Protein AF-0000000078998095 (afdb_homodimer)

Sequence (1732 aa):
MSFDLDDLEDLELEYNQYKTVEEQGNSDVGDSSGNDDLGNAGDGLTKDSKFVFEKDLGYTDDSNELTRESFLNSSENVPRYIEETVTLKEYYNHSIRHYLTFKSFGNYLISIFPIIKWLPFYNYKWLISDLIAGITIGCVLVPQSMSYAQIATLPPQYGLYSSFVGAYTYSLFATSKDVCIGPVAVMSLQTAKVIQHVNSSLTEEQKTYITAPLIATTLALLCGIISAGVGLLRLGFLVELISLNAVTGFMTGSALNIISGQVPALMGYASEVNTREATYKVIINTLKHLPDTKIDAIFGLIPLVILYFWKWWFSSMGPKLVDRYYPNSKYKKYIKAFYFYGNAMRSGIIIIVMTSISWSVTRGKSKSERPISILGTVPSGLQEVGVFTPPNGLLAKVAPELPSSIIVLLLEHIAIAKSFGRVNDYKVVPDQELIAIGISNLIGTFFNSYPVTGSFSRSALKAKCNVKTPLSGIFTGSCVLLALYCLTGAFFYIPKATLSAVIIHAVSDLVASYKTTWSFWKMNPLDFICFITTVFITVFASIEDGIYFTMCWSAAILLFKVAFPAGKFLGYVKIAEIVNPEIVDSDYLVEKAETSVQYSTVLMNPEKGELSYLSSKSSESQLKYHIKWIPYDHAYTKEMNPNVEVTPPPDGVIVYRLTESFTYINCSRNYETLYDKVKELTRPGQLMTHIKKSDRPWNDPGDWKPPKFLKNIINWRKNKNKDDEPTTFDNKVVDTRPILKIICLDFSQVAQTDSTALQSLLDLRRAINKYADRQVEFHFSGILSPWVKKGLVNLGFGTVNKEYSDESIIIGHTSYHVVKTEDLENNPMTTVEEPNQNSSYYIHAGTGTNFPFFHIEIPDFSKWNIMSFDLDDLEDLELEYNQYKTVEEQGNSDVGDSSGNDDLGNAGDGLTKDSKFVFEKDLGYTDDSNELTRESFLNSSENVPRYIEETVTLKEYYNHSIRHYLTFKSFGNYLISIFPIIKWLPFYNYKWLISDLIAGITIGCVLVPQSMSYAQIATLPPQYGLYSSFVGAYTYSLFATSKDVCIGPVAVMSLQTAKVIQHVNSSLTEEQKTYITAPLIATTLALLCGIISAGVGLLRLGFLVELISLNAVTGFMTGSALNIISGQVPALMGYASEVNTREATYKVIINTLKHLPDTKIDAIFGLIPLVILYFWKWWFSSMGPKLVDRYYPNSKYKKYIKAFYFYGNAMRSGIIIIVMTSISWSVTRGKSKSERPISILGTVPSGLQEVGVFTPPNGLLAKVAPELPSSIIVLLLEHIAIAKSFGRVNDYKVVPDQELIAIGISNLIGTFFNSYPVTGSFSRSALKAKCNVKTPLSGIFTGSCVLLALYCLTGAFFYIPKATLSAVIIHAVSDLVASYKTTWSFWKMNPLDFICFITTVFITVFASIEDGIYFTMCWSAAILLFKVAFPAGKFLGYVKIAEIVNPEIVDSDYLVEKAETSVQYSTVLMNPEKGELSYLSSKSSESQLKYHIKWIPYDHAYTKEMNPNVEVTPPPDGVIVYRLTESFTYINCSRNYETLYDKVKELTRPGQLMTHIKKSDRPWNDPGDWKPPKFLKNIINWRKNKNKDDEPTTFDNKVVDTRPILKIICLDFSQVAQTDSTALQSLLDLRRAINKYADRQVEFHFSGILSPWVKKGLVNLGFGTVNKEYSDESIIIGHTSYHVVKTEDLENNPMTTVEEPNQNSSYYIHAGTGTNFPFFHIEIPDFSKWNI

Foldseek 3Di:
DPPPPVVVVVVVVVVVVVVVPPVVPPDDPDDDDDDDDDDDPPDDDDDDDPVPPPPCPPPPPPPCPPDCPPPPPPVRDADFDFDDFDDVVNVCVVPPVVCPDPVNVVVLVVLQWCCVVCVVVDDDVLVVLLLLLLLLLLLVQQLLLLLLCVLLVHASLLSLLLQLLLLQLCQGQFQFQLWGKGRDNLLSNLNNVLLVLLVVVDDPVVPVPDDSLLLQLLLLQVLLVVLQVCLSVQVLCVLVLADPLLLLLLLQLSLLLLLLLLLCVLQPNNVQADSQAFQLRSNVSSVVCNVVGAPSNCLFVVLLVVLVVLLCCLPPVPLVVCCVPPVPDPCSVVSNVVSLSCNSNSLSVSQLVSLVVLCVQCPPHDPVRRRFAASAAQDAAQPQQADRDRDPPSNVSSVVSNVVSNSVQLNVAVVLRVVVCVVVVGDGRSSSSSSSQSVSSNNSSSRSHGRMHTDNVSSVSSVVSVNDGSCSSNSSSVSSNCCRHPPRVSRRRGTSSSSSSSSSSRSVVSNDDPVRLVVCCVVPVLSSVLSVVLSVCCNGPNSSVSSVSSSVSSVVVVLVCQLDFPKFWKFKDKDFDDDPDDDDPAPDKDWDPDDPAQQFTWGDPPVPNDGDRRRHRDPPDDTDIDMDIDGQVCVVVVPDDPVDHGHHFPAQEIEIERLAAQELSHLVVVLVVVLVVCVVQAAFQDDCVPDDLVPDDPVPSDDDDPDPVVVCVVCVVVVPDDPPPCPVPVPPPPPPGHQHAEYEYECQRHPDYDPNNLVSVLVSQVVSCNRSVAHHAYAYENDDDSVVVVSCVVSPHLDGDPVRPPVPPNLPDFDWDKDKDWPCVVVPDPDPPDPPPDTDIDIHTPDRPVRRRYYHHDDPCVPRPD/DPPDPVVVVVVVVVVVVVVVVVVPPPPDPDDDDDDDDPDPDDDDDDDDPPVPPPPCPDPPPPPCVPDCPPPCDPVRDADFDFDDFDDPVNVCVVPPVVCPDPVNVVVLVVLQWCCVVCVVVDDDVLVVLLLLLLLLLLLVQQLLLLLLCVLLVHASLLSLLLQLLLLQLCQGQFQFQLWGKGRDNLLSNLNNVLLVLLVVVDDPVVPVPDDSLLLQLLLLQVLLVVLQVCLSVQVLCVLVLADPLLLLLLLQLSLLLLLLLLLCQLQPNNVQADSQAFQLRSNVSSVVCSVVGAPSNVLFVVLLVVLVVLLCCLPPVPLVVCCVPVVPDPCSVVSNVVSLSCNSNSLSVSQLVSLVVLCVQCPPHDPVRGRFAASAAQDAAQPQQADRDRDPPSNVSSVVSNVVSNSVQLNVAVVLRVVVCVVVVHDGRSSSSSSSQSVSSNNSSSRSHGRMHTDNVSSVSSVVSVNDGSCSSNSSSVSSNCCRHPPRVSRRRGTSSSSSSSSSSRSVVSNDDPVRLVVCCVVPVLSSVLSVVLSVCCNRPNSSVSSVSSSVSSVVVVLVCQLDPPKFWKFKDKDFDDDPDDDDPAPDKDWDPDDPAQTFTWGDPPVDNDGDRRRHGDPPDDTDIDMDIDGQVCVVVVPDDPPDHGHHFPAQEIEIERLAAQELSHLVVVLVVVLVVLVVQAAFQDDCVPDDLVPDDPVPSDDDDPPPVVVCVVCVVVVPDDPPPCPCPVPPPPPPGHQHAEYEYECQRHPDYDPNNLVSVLVSQVVSCNRSVAHHAYAYENDDDSVVVVSCVVSPHLDGDPVRPPVPPNLPDFDWDKDKAWPCPVVPDPDPPDPPPDTDIDIHTPDRPVRRRYYHHDDPCVPRPD

Solvent-accessible surface area (backbone atoms only — not comparable to full-atom values): 91846 Å² total; per-residue (Å²): 136,79,84,64,74,68,59,63,58,55,52,56,57,55,54,60,59,54,62,66,60,61,73,67,67,75,72,77,86,76,84,90,80,83,91,85,82,79,77,78,85,72,82,74,91,83,88,66,91,69,84,63,88,63,84,71,80,66,84,60,76,74,79,78,69,68,78,79,72,75,54,70,46,75,58,39,43,36,30,44,36,85,67,77,68,74,50,71,66,56,46,38,62,72,74,44,50,77,66,74,36,71,65,42,50,53,50,50,60,50,58,63,36,43,38,73,77,41,56,85,70,65,48,69,64,42,48,53,28,12,45,53,22,8,46,55,48,15,52,41,44,48,63,50,15,29,41,28,14,48,56,30,70,41,63,41,53,40,15,52,39,17,27,24,41,21,14,43,41,30,31,44,23,34,55,46,49,40,63,35,40,16,56,34,64,65,54,18,43,51,44,25,50,49,42,51,55,37,59,71,72,46,51,80,74,49,54,74,74,55,44,60,66,56,49,34,17,46,50,8,36,52,46,8,51,52,32,25,48,39,15,75,68,61,48,36,67,62,63,32,66,57,38,53,47,39,54,48,14,40,41,25,19,46,29,52,36,50,40,47,47,31,47,35,37,17,30,47,38,43,90,78,46,66,59,85,52,33,34,56,56,29,46,53,49,45,63,71,46,54,84,58,54,41,70,23,24,58,52,6,53,51,55,36,54,47,51,54,50,46,44,49,35,34,69,50,52,46,51,52,46,41,55,67,73,39,68,82,45,87,56,41,65,56,53,45,48,47,29,50,54,50,47,64,40,42,66,44,49,50,50,53,52,49,20,53,51,37,38,72,70,38,62,96,50,54,84,88,67,39,80,53,61,51,65,39,89,40,76,62,50,89,67,81,68,41,88,70,72,76,60,89,68,48,65,70,59,50,50,83,51,41,67,63,50,46,46,54,46,46,53,52,27,53,55,47,39,45,50,49,17,55,73,70,70,48,73,57,49,56,25,43,42,29,31,19,47,7,46,20,18,43,59,16,26,33,46,52,5,39,57,42,30,44,33,62,70,57,15,52,51,27,46,73,47,52,44,48,39,33,59,20,23,47,40,20,15,48,42,35,52,49,42,36,60,70,39,25,77,62,48,24,33,28,39,47,12,37,40,30,23,50,48,40,61,62,37,57,70,48,40,71,50,71,65,60,54,48,45,27,44,51,37,26,52,68,48,29,52,46,24,53,50,20,28,48,37,15,30,69,48,34,60,66,58,12,48,55,46,31,45,48,47,56,52,47,52,57,50,48,57,55,37,59,48,75,46,40,53,39,18,39,41,35,32,29,73,31,66,63,50,47,75,38,97,26,69,42,37,38,43,51,50,54,64,99,64,65,37,34,43,30,52,55,48,82,89,56,87,58,74,45,75,23,58,46,66,84,83,78,73,69,71,68,66,47,80,44,77,43,49,79,60,22,56,69,29,57,52,34,42,63,84,60,75,68,41,69,57,52,83,26,45,47,41,39,32,47,64,35,49,43,25,43,51,25,33,67,58,53,47,50,53,51,52,52,49,49,60,70,61,23,40,64,49,62,75,62,88,79,52,56,72,79,73,42,50,56,91,58,62,71,78,86,70,71,52,66,69,53,41,47,54,51,37,62,70,51,55,73,69,79,84,68,70,78,71,63,66,74,66,72,77,71,75,82,45,41,58,67,47,36,39,34,39,39,30,59,28,30,59,48,63,38,47,41,17,53,51,49,51,53,50,46,52,51,44,50,23,59,47,41,67,42,71,56,47,62,31,38,14,26,56,59,31,31,61,50,52,34,22,40,45,68,72,48,46,27,51,82,53,72,92,56,53,62,76,76,69,61,84,78,76,41,53,49,45,33,31,54,36,76,52,53,82,89,53,73,77,75,64,90,68,70,88,64,62,80,46,47,28,38,34,30,33,28,50,32,62,75,27,52,28,48,34,69,56,78,73,70,59,81,76,46,93,116,137,81,83,66,75,68,61,64,59,55,52,57,58,54,55,61,60,52,62,66,58,61,74,67,65,76,70,77,84,76,83,90,84,84,88,84,79,82,69,87,77,90,88,73,92,78,88,66,88,68,81,64,85,64,83,71,81,66,87,62,78,72,79,78,68,68,77,78,73,72,56,70,46,74,58,38,43,37,31,44,36,83,68,78,70,74,48,70,67,57,47,38,62,72,73,43,49,78,67,74,37,69,64,42,51,52,49,51,61,52,57,62,36,43,37,72,76,40,58,85,71,66,49,69,63,42,47,52,29,11,44,54,20,8,46,53,49,15,52,42,45,49,62,49,15,29,40,27,15,49,55,30,67,40,64,40,54,38,16,52,38,17,26,24,41,21,13,42,42,30,31,44,24,36,56,47,48,40,62,34,41,14,57,34,62,66,54,18,41,52,43,25,49,48,41,51,55,39,58,72,72,47,52,80,71,49,54,75,74,56,45,61,67,56,47,34,17,46,50,8,37,53,46,8,52,50,32,25,48,38,15,75,68,61,48,36,67,62,63,30,65,56,38,53,46,39,54,47,14,42,40,24,18,46,27,52,36,52,40,47,46,30,46,35,38,16,28,47,38,42,91,79,48,67,58,84,49,32,34,55,56,28,45,52,47,44,64,70,46,55,84,57,53,41,71,23,24,58,50,6,53,51,55,35,51,48,52,55,48,45,43,48,36,34,68,51,53,46,51,51,46,42,54,70,74,39,67,83,44,88,56,41,64,57,54,46,48,48,29,50,54,49,47,64,41,43,65,45,51,52,49,52,52,48,19,53,52,38,38,71,70,40,62,95,49,54,85,88,68,37,79,54,61,51,64,39,91,41,74,63,50,88,67,81,67,41,86,70,73,75,62,88,69,50,65,68,60,49,51,83,52,41,64,63,50,44,47,56,45,46,53,51,26,54,54,46,37,46,52,50,18,56,74,68,69,48,75,58,49,56,25,43,42,29,32,19,47,6,48,20,17,42,59,17,26,33,45,52,6,39,56,43,31,44,34,63,69,58,13,53,52,28,46,73,48,51,43,46,39,32,62,19,23,47,40,19,16,49,44,35,52,49,43,36,60,70,38,25,76,62,48,25,34,29,40,47,11,38,39,31,23,51,48,40,60,61,38,57,71,48,40,72,50,70,66,59,53,49,45,27,45,52,38,26,53,68,48,29,50,46,25,54,50,19,28,47,37,16,30,69,48,34,61,65,55,13,48,55,46,32,46,49,48,55,51,47,53,56,48,48,56,54,36,60,48,75,46,40,55,40,19,40,42,35,33,29,75,31,68,62,49,47,76,38,97,28,71,43,37,39,44,53,49,55,64,98,64,63,37,35,40,29,54,58,48,82,90,55,88,58,72,43,74,21,58,45,64,83,82,79,74,69,72,68,66,46,79,43,78,43,49,80,60,22,57,69,29,58,53,33,41,64,86,61,76,69,42,69,57,51,82,26,44,47,41,39,32,48,64,35,49,42,25,43,51,26,32,64,59,53,48,51,52,51,52,51,50,49,60,71,60,25,41,63,49,64,75,63,86,79,53,56,72,78,72,42,51,57,91,59,62,71,79,88,68,72,52,67,69,52,42,47,53,50,37,63,68,53,57,72,74,82,82,68,71,79,70,63,67,75,68,72,77,70,74,83,46,42,58,68,47,36,39,34,38,39,30,60,28,28,58,48,62,36,48,41,17,53,50,50,51,54,50,45,52,52,44,49,24,60,46,42,66,41,70,57,46,64,32,39,14,27,56,58,31,29,62,51,51,34,22,41,44,70,72,49,45,30,51,82,52,72,93,57,54,60,77,79,67,60,87,78,79,42,52,49,43,33,31,55,36,76,52,54,83,88,53,72,77,75,64,91,67,70,87,64,62,81,46,47,27,38,33,30,33,28,51,31,63,76,27,52,28,47,35,70,56,77,74,69,59,79,74,46,94,114

Structure (mmCIF, N/CA/C/O backbone):
data_AF-0000000078998095-model_v1
#
loop_
_entity.id
_entity.type
_entity.pdbx_description
1 polymer 'STAS domain-containing protein'
#
loop_
_atom_site.group_PDB
_atom_site.id
_atom_site.type_symbol
_atom_site.label_atom_id
_atom_site.label_alt_id
_atom_site.label_comp_id
_atom_site.label_asym_id
_atom_site.label_entity_id
_atom_site.label_seq_id
_atom_site.pdbx_PDB_ins_code
_atom_site.Cartn_x
_atom_site.Cartn_y
_atom_site.Cartn_z
_atom_site.occupancy
_atom_site.B_iso_or_equiv
_atom_site.auth_seq_id
_atom_site.auth_comp_id
_atom_site.auth_asym_id
_atom_site.auth_atom_id
_atom_site.pdbx_PDB_model_num
ATOM 1 N N . MET A 1 1 ? -1.957 18.938 -34.125 1 22.08 1 MET A N 1
ATOM 2 C CA . MET A 1 1 ? -2.65 17.891 -34.875 1 22.08 1 MET A CA 1
ATOM 3 C C . MET A 1 1 ? -3.285 16.875 -33.906 1 22.08 1 MET A C 1
ATOM 5 O O . MET A 1 1 ? -2.609 16.328 -33.062 1 22.08 1 MET A O 1
ATOM 9 N N . SER A 1 2 ? -4.629 17.031 -33.688 1 26.86 2 SER A N 1
ATOM 10 C CA . SER A 1 2 ? -5.648 16.5 -32.781 1 26.86 2 SER A CA 1
ATOM 11 C C . SER A 1 2 ? -5.914 15.023 -33.031 1 26.86 2 SER A C 1
ATOM 13 O O . SER A 1 2 ? -6.332 14.656 -34.156 1 26.86 2 SER A O 1
ATOM 15 N N . PHE A 1 3 ? -4.992 14.117 -32.531 1 29.91 3 PHE A N 1
ATOM 16 C CA . PHE A 1 3 ? -5.172 12.688 -32.75 1 29.91 3 PHE A CA 1
ATOM 17 C C . PHE A 1 3 ? -6.594 12.266 -32.375 1 29.91 3 PHE A C 1
ATOM 19 O O . PHE A 1 3 ? -7.031 12.453 -31.25 1 29.91 3 PHE A O 1
ATOM 26 N N . ASP A 1 4 ? -7.48 12.242 -33.375 1 32.12 4 ASP A N 1
ATOM 27 C CA . ASP A 1 4 ? -8.922 12.031 -33.438 1 32.12 4 ASP A CA 1
ATOM 28 C C . ASP A 1 4 ? -9.289 10.664 -32.844 1 32.12 4 ASP A C 1
ATOM 30 O O . ASP A 1 4 ? -8.805 9.633 -33.312 1 32.12 4 ASP A O 1
ATOM 34 N N . LEU A 1 5 ? -9.648 10.594 -31.594 1 32.06 5 LEU A N 1
ATOM 35 C CA . LEU A 1 5 ? -10.203 9.523 -30.781 1 32.06 5 LEU A CA 1
ATOM 36 C C . LEU A 1 5 ? -11.281 8.758 -31.531 1 32.06 5 LEU A C 1
ATOM 38 O O . LEU A 1 5 ? -11.852 7.797 -31.016 1 32.06 5 LEU A O 1
ATOM 42 N N . ASP A 1 6 ? -11.781 9.297 -32.75 1 37.06 6 ASP A N 1
ATOM 43 C CA . ASP A 1 6 ? -12.836 8.648 -33.531 1 37.06 6 ASP A CA 1
ATOM 44 C C . ASP A 1 6 ? -12.344 7.324 -34.094 1 37.06 6 ASP A C 1
ATOM 46 O O . ASP A 1 6 ? -13.125 6.379 -34.25 1 37.06 6 ASP A O 1
ATOM 50 N N . ASP A 1 7 ? -11.023 7.242 -34.438 1 37.34 7 ASP A N 1
ATOM 51 C CA . ASP A 1 7 ? -10.516 6.098 -35.188 1 37.34 7 ASP A CA 1
ATOM 52 C C . ASP A 1 7 ? -10.422 4.859 -34.312 1 37.34 7 ASP A C 1
ATOM 54 O O . ASP A 1 7 ? -10.492 3.73 -34.812 1 37.34 7 ASP A O 1
ATOM 58 N N . LEU A 1 8 ? -10.227 5.047 -33 1 33.5 8 LEU A N 1
ATOM 59 C CA . LEU A 1 8 ? -10.047 3.846 -32.188 1 33.5 8 LEU A CA 1
ATOM 60 C C . LEU A 1 8 ? -11.375 3.131 -31.984 1 33.5 8 LEU A C 1
ATOM 62 O O . LEU A 1 8 ? -11.406 1.908 -31.828 1 33.5 8 LEU A O 1
ATOM 66 N N . GLU A 1 9 ? -12.547 3.83 -32.031 1 35.19 9 GLU A N 1
ATOM 67 C CA . GLU A 1 9 ? -13.844 3.182 -31.859 1 35.19 9 GLU A CA 1
ATOM 68 C C . GLU A 1 9 ? -14.195 2.338 -33.062 1 35.19 9 GLU A C 1
ATOM 70 O O . GLU A 1 9 ? -14.734 1.237 -32.938 1 35.19 9 GLU A O 1
ATOM 75 N N . ASP A 1 10 ? -13.812 2.781 -34.281 1 38.53 10 ASP A N 1
ATOM 76 C CA . ASP A 1 10 ? -14.117 2.055 -35.531 1 38.53 10 ASP A CA 1
ATOM 77 C C . ASP A 1 10 ? -13.359 0.727 -35.562 1 38.53 10 ASP A C 1
ATOM 79 O O . ASP A 1 10 ? -13.898 -0.28 -36.031 1 38.53 10 ASP A O 1
ATOM 83 N N . LEU A 1 11 ? -12.141 0.711 -34.969 1 35.41 11 LEU A N 1
ATOM 84 C CA . LEU A 1 11 ? -11.367 -0.52 -35.062 1 35.41 11 LEU A CA 1
ATOM 85 C C . LEU A 1 11 ? -11.961 -1.611 -34.156 1 35.41 11 LEU A C 1
ATOM 87 O O . LEU A 1 11 ? -11.984 -2.783 -34.562 1 35.41 11 LEU A O 1
ATOM 91 N N . GLU A 1 12 ? -12.562 -1.21 -33.062 1 35.56 12 GLU A N 1
ATOM 92 C CA . GLU A 1 12 ? -13.133 -2.248 -32.219 1 35.56 12 GLU A CA 1
ATOM 93 C C . GLU A 1 12 ? -14.398 -2.834 -32.812 1 35.56 12 GLU A C 1
ATOM 95 O O . GLU A 1 12 ? -14.633 -4.043 -32.75 1 35.56 12 GLU A O 1
ATOM 100 N N . LEU A 1 13 ? -15.219 -2.049 -33.531 1 37.5 13 LEU A N 1
ATOM 101 C CA . LEU A 1 13 ? -16.391 -2.549 -34.219 1 37.5 13 LEU A CA 1
ATOM 102 C C . LEU A 1 13 ? -16 -3.51 -35.344 1 37.5 13 LEU A C 1
ATOM 104 O O . LEU A 1 13 ? -16.641 -4.551 -35.531 1 37.5 13 LEU A O 1
ATOM 108 N N . GLU A 1 14 ? -14.844 -3.229 -36.062 1 37.5 14 GLU A N 1
ATOM 109 C CA . GLU A 1 14 ? -14.406 -4.07 -37.156 1 37.5 14 GLU A CA 1
ATOM 110 C C . GLU A 1 14 ? -13.922 -5.43 -36.656 1 37.5 14 GLU A C 1
ATOM 112 O O . GLU A 1 14 ? -14.195 -6.457 -37.281 1 37.5 14 GLU A O 1
ATOM 117 N N . TYR A 1 15 ? -13.32 -5.449 -35.469 1 36.09 15 TYR A N 1
ATOM 118 C CA . TYR A 1 15 ? -12.812 -6.734 -35 1 36.09 15 TYR A CA 1
ATOM 119 C C . TYR A 1 15 ? -13.953 -7.664 -34.594 1 36.09 15 TYR A C 1
ATOM 121 O O . TYR A 1 15 ? -13.953 -8.844 -34.969 1 36.09 15 TYR A O 1
ATOM 129 N N . ASN A 1 16 ? -15.039 -7.184 -34.094 1 34 16 ASN A N 1
ATOM 130 C CA . ASN A 1 16 ? -16.141 -8.055 -33.688 1 34 16 ASN A CA 1
ATOM 131 C C . ASN A 1 16 ? -16.891 -8.586 -34.906 1 34 16 ASN A C 1
ATOM 133 O O . ASN A 1 16 ? -17.469 -9.672 -34.875 1 34 16 ASN A O 1
ATOM 137 N N . GLN A 1 17 ? -16.938 -7.898 -36.031 1 34.62 17 GLN A N 1
ATOM 138 C CA . GLN A 1 17 ? -17.578 -8.422 -37.219 1 34.62 17 GLN A CA 1
ATOM 139 C C . GLN A 1 17 ? -16.812 -9.609 -37.781 1 34.62 17 GLN A C 1
ATOM 141 O O . GLN A 1 17 ? -17.406 -10.539 -38.344 1 34.62 17 GLN A O 1
ATOM 146 N N . TYR A 1 18 ? -15.469 -9.625 -37.625 1 33.12 18 TYR A N 1
ATOM 147 C CA . TYR A 1 18 ? -14.711 -10.688 -38.25 1 33.12 18 TYR A CA 1
ATOM 148 C C . TYR A 1 18 ? -14.906 -12.016 -37.531 1 33.12 18 TYR A C 1
ATOM 150 O O . TYR A 1 18 ? -14.992 -13.07 -38.156 1 33.12 18 TYR A O 1
ATOM 158 N N . LYS A 1 19 ? -15.039 -12.023 -36.188 1 32.56 19 LYS A N 1
ATOM 159 C CA . LYS A 1 19 ? -15.102 -13.336 -35.562 1 32.56 19 LYS A CA 1
ATOM 160 C C . LYS A 1 19 ? -16.438 -14.016 -35.844 1 32.56 19 LYS A C 1
ATOM 162 O O . LYS A 1 19 ? -16.594 -15.219 -35.594 1 32.56 19 LYS A O 1
ATOM 167 N N . THR A 1 20 ? -17.531 -13.367 -36.125 1 30.67 20 THR A N 1
ATOM 168 C CA . THR A 1 20 ? -18.766 -14.094 -36.406 1 30.67 20 THR A CA 1
ATOM 169 C C . THR A 1 20 ? -18.641 -14.922 -37.688 1 30.67 20 THR A C 1
ATOM 171 O O . THR A 1 20 ? -19.344 -15.914 -37.844 1 30.67 20 THR A O 1
ATOM 174 N N . VAL A 1 21 ? -17.844 -14.477 -38.688 1 31.42 21 VAL A N 1
ATOM 175 C CA . VAL A 1 21 ? -17.844 -15.188 -39.969 1 31.42 21 VAL A CA 1
ATOM 176 C C . VAL A 1 21 ? -17.047 -16.484 -39.812 1 31.42 21 VAL A C 1
ATOM 178 O O . VAL A 1 21 ? -17.312 -17.453 -40.531 1 31.42 21 VAL A O 1
ATOM 181 N N . GLU A 1 22 ? -15.969 -16.516 -39 1 29.52 22 GLU A N 1
ATOM 182 C CA . GLU A 1 22 ? -15.109 -17.688 -39.125 1 29.52 22 GLU A CA 1
ATOM 183 C C . GLU A 1 22 ? -15.797 -18.938 -38.562 1 29.52 22 GLU A C 1
ATOM 185 O O . GLU A 1 22 ? -15.5 -20.062 -39 1 29.52 22 GLU A O 1
ATOM 190 N N . GLU A 1 23 ? -16.594 -18.875 -37.531 1 27.73 23 GLU A N 1
ATOM 191 C CA . GLU A 1 23 ? -17.047 -20.156 -37 1 27.73 23 GLU A CA 1
ATOM 192 C C . GLU A 1 23 ? -18.078 -20.797 -37.906 1 27.73 23 GLU A C 1
ATOM 194 O O . GLU A 1 23 ? -18.516 -21.922 -37.688 1 27.73 23 GLU A O 1
ATOM 199 N N . GLN A 1 24 ? -18.672 -20.078 -38.906 1 26.77 24 GLN A N 1
ATOM 200 C CA . GLN A 1 24 ? -19.641 -20.797 -39.75 1 26.77 24 GLN A CA 1
ATOM 201 C C . GLN A 1 24 ? -18.938 -21.797 -40.656 1 26.77 24 GLN A C 1
ATOM 203 O O . GLN A 1 24 ? -19.594 -22.656 -41.25 1 26.77 24 GLN A O 1
ATOM 208 N N . GLY A 1 25 ? -17.641 -21.578 -41.125 1 27.33 25 GLY A N 1
ATOM 209 C CA . GLY A 1 25 ? -17.188 -22.344 -42.25 1 27.33 25 GLY A CA 1
ATOM 210 C C . GLY A 1 25 ? -16.875 -23.797 -41.938 1 27.33 25 GLY A C 1
ATOM 211 O O . GLY A 1 25 ? -16.297 -24.516 -42.75 1 27.33 25 GLY A O 1
ATOM 212 N N . ASN A 1 26 ? -16.812 -24.25 -40.781 1 23.77 26 ASN A N 1
ATOM 213 C CA . ASN A 1 26 ? -16.188 -25.562 -40.656 1 23.77 26 ASN A CA 1
ATOM 214 C C . ASN A 1 26 ? -17.094 -26.672 -41.188 1 23.77 26 ASN A C 1
ATOM 216 O O . ASN A 1 26 ? -16.875 -27.844 -40.906 1 23.77 26 ASN A O 1
ATOM 220 N N . SER A 1 27 ? -18.359 -26.438 -41.562 1 21.81 27 SER A N 1
ATOM 221 C CA . SER A 1 27 ? -19.125 -27.672 -41.656 1 21.81 27 SER A CA 1
ATOM 222 C C . SER A 1 27 ? -18.703 -28.484 -42.875 1 21.81 27 SER A C 1
ATOM 224 O O . SER A 1 27 ? -18.531 -29.688 -42.812 1 21.81 27 SER A O 1
ATOM 226 N N . ASP A 1 28 ? -19.062 -28.156 -44.281 1 22.16 28 ASP A N 1
ATOM 227 C CA . ASP A 1 28 ? -19.656 -29.078 -45.25 1 22.16 28 ASP A CA 1
ATOM 228 C C . ASP A 1 28 ? -18.594 -29.703 -46.125 1 22.16 28 ASP A C 1
ATOM 230 O O . ASP A 1 28 ? -18.719 -29.703 -47.344 1 22.16 28 ASP A O 1
ATOM 234 N N . VAL A 1 29 ? -17.359 -29.875 -46.031 1 23.5 29 VAL A N 1
ATOM 235 C CA . VAL A 1 29 ? -16.609 -30.328 -47.188 1 23.5 29 VAL A CA 1
ATOM 236 C C . VAL A 1 29 ? -16.969 -31.766 -47.5 1 23.5 29 VAL A C 1
ATOM 238 O O . VAL A 1 29 ? -16.5 -32.719 -46.844 1 23.5 29 VAL A O 1
ATOM 241 N N . GLY A 1 30 ? -18.25 -32.219 -47.781 1 18.52 30 GLY A N 1
ATOM 242 C CA . GLY A 1 30 ? -18.359 -33.531 -48.406 1 18.52 30 GLY A CA 1
ATOM 243 C C . GLY A 1 30 ? -17.766 -33.594 -49.812 1 18.52 30 GLY A C 1
ATOM 244 O O . GLY A 1 30 ? -17.484 -32.562 -50.406 1 18.52 30 GLY A O 1
ATOM 245 N N . ASP A 1 31 ? -17.594 -34.75 -50.656 1 19.67 31 ASP A N 1
ATOM 246 C CA . ASP A 1 31 ? -16.891 -35.469 -51.719 1 19.67 31 ASP A CA 1
ATOM 247 C C . ASP A 1 31 ? -17.453 -35.125 -53.094 1 19.67 31 ASP A C 1
ATOM 249 O O . ASP A 1 31 ? -17.047 -35.688 -54.125 1 19.67 31 ASP A O 1
ATOM 253 N N . SER A 1 32 ? -18.578 -34.469 -53.438 1 19.66 32 SER A N 1
ATOM 254 C CA . SER A 1 32 ? -19.266 -34.844 -54.656 1 19.66 32 SER A CA 1
ATOM 255 C C . SER A 1 32 ? -18.469 -34.438 -55.906 1 19.66 32 SER A C 1
ATOM 257 O O . SER A 1 32 ? -17.969 -33.312 -55.969 1 19.66 32 SER A O 1
ATOM 259 N N . SER A 1 33 ? -18 -35.406 -56.875 1 19.59 33 SER A N 1
ATOM 260 C CA . SER A 1 33 ? -17.375 -35.531 -58.188 1 19.59 33 SER A CA 1
ATOM 261 C C . SER A 1 33 ? -18 -34.594 -59.219 1 19.59 33 SER A C 1
ATOM 263 O O . SER A 1 33 ? -17.297 -33.906 -59.938 1 19.59 33 SER A O 1
ATOM 265 N N . GLY A 1 34 ? -19.156 -35.031 -59.781 1 18.44 34 GLY A N 1
ATOM 266 C CA . GLY A 1 34 ? -19.516 -35.219 -61.188 1 18.44 34 GLY A CA 1
ATOM 267 C C . GLY A 1 34 ? -19.703 -33.906 -61.906 1 18.44 34 GLY A C 1
ATOM 268 O O . GLY A 1 34 ? -19.703 -32.812 -61.312 1 18.44 34 GLY A O 1
ATOM 269 N N . ASN A 1 35 ? -20.531 -33.906 -63.094 1 19.64 35 ASN A N 1
ATOM 270 C CA . ASN A 1 35 ? -20.75 -33.375 -64.438 1 19.64 35 ASN A CA 1
ATOM 271 C C . ASN A 1 35 ? -21.281 -31.938 -64.375 1 19.64 35 ASN A C 1
ATOM 273 O O . ASN A 1 35 ? -21.734 -31.469 -63.375 1 19.64 35 ASN A O 1
ATOM 277 N N . ASP A 1 36 ? -21.844 -31.453 -65.625 1 20.39 36 ASP A N 1
ATOM 278 C CA . ASP A 1 36 ? -22.016 -30.25 -66.438 1 20.39 36 ASP A CA 1
ATOM 279 C C . ASP A 1 36 ? -22.938 -29.25 -65.75 1 20.39 36 ASP A C 1
ATOM 281 O O . ASP A 1 36 ? -22.562 -28.094 -65.562 1 20.39 36 ASP A O 1
ATOM 285 N N . ASP A 1 37 ? -24.281 -29.234 -66.312 1 19.48 37 ASP A N 1
ATOM 286 C CA . ASP A 1 37 ? -25.094 -28.156 -66.812 1 19.48 37 ASP A CA 1
ATOM 287 C C . ASP A 1 37 ? -25.844 -27.406 -65.75 1 19.48 37 ASP A C 1
ATOM 289 O O . ASP A 1 37 ? -26.797 -26.688 -66 1 19.48 37 ASP A O 1
ATOM 293 N N . LEU A 1 38 ? -25.422 -27.344 -64.625 1 18.12 38 LEU A N 1
ATOM 294 C CA . LEU A 1 38 ? -26.344 -27.469 -63.469 1 18.12 38 LEU A CA 1
ATOM 295 C C . LEU A 1 38 ? -27.172 -26.203 -63.312 1 18.12 38 LEU A C 1
ATOM 297 O O . LEU A 1 38 ? -26.641 -25.094 -63.25 1 18.12 38 LEU A O 1
ATOM 301 N N . GLY A 1 39 ? -28.594 -26.344 -63.438 1 18.06 39 GLY A N 1
ATOM 302 C CA . GLY A 1 39 ? -29.734 -25.484 -63.688 1 18.06 39 GLY A CA 1
ATOM 303 C C . GLY A 1 39 ? -29.859 -24.359 -62.688 1 18.06 39 GLY A C 1
ATOM 304 O O . GLY A 1 39 ? -29.203 -24.375 -61.625 1 18.06 39 GLY A O 1
ATOM 305 N N . ASN A 1 40 ? -30.875 -23.453 -62.875 1 18.33 40 ASN A N 1
ATOM 306 C CA . ASN A 1 40 ? -31.266 -22.062 -62.656 1 18.33 40 ASN A CA 1
ATOM 307 C C . ASN A 1 40 ? -31.703 -21.797 -61.219 1 18.33 40 ASN A C 1
ATOM 309 O O . ASN A 1 40 ? -32.062 -20.688 -60.875 1 18.33 40 ASN A O 1
ATOM 313 N N . ALA A 1 41 ? -31.797 -22.953 -60.375 1 17.23 41 ALA A N 1
ATOM 314 C CA . ALA A 1 41 ? -33 -22.844 -59.531 1 17.23 41 ALA A CA 1
ATOM 315 C C . ALA A 1 41 ? -32.781 -21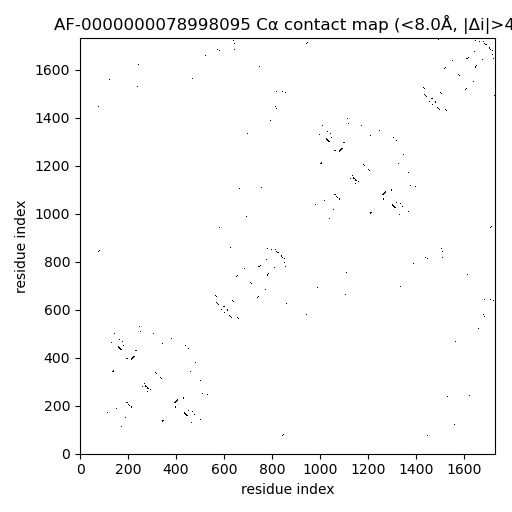.797 -58.438 1 17.23 41 ALA A C 1
ATOM 317 O O . ALA A 1 41 ? -32.031 -22 -57.5 1 17.23 41 ALA A O 1
ATOM 318 N N . GLY A 1 42 ? -32.688 -20.562 -58.75 1 17.3 42 GLY A N 1
ATOM 319 C CA . GLY A 1 42 ? -32.562 -19.391 -57.906 1 17.3 42 GLY A CA 1
ATOM 320 C C . GLY A 1 42 ? -33.438 -19.438 -56.656 1 17.3 42 GLY A C 1
ATOM 321 O O . GLY A 1 42 ? -33.031 -18.984 -55.594 1 17.3 42 GLY A O 1
ATOM 322 N N . ASP A 1 43 ? -34.812 -19.734 -56.781 1 17.08 43 ASP A N 1
ATOM 323 C CA . ASP A 1 43 ? -35.75 -18.75 -56.25 1 17.08 43 ASP A CA 1
ATOM 324 C C . ASP A 1 43 ? -35.938 -18.953 -54.75 1 17.08 43 ASP A C 1
ATOM 326 O O . ASP A 1 43 ? -35.781 -18.016 -53.969 1 17.08 43 ASP A O 1
ATOM 330 N N . GLY A 1 44 ? -37.062 -19.672 -54.281 1 16.83 44 GLY A N 1
ATOM 331 C CA . GLY A 1 44 ? -38.219 -19.234 -53.5 1 16.83 44 GLY A CA 1
ATOM 332 C C . GLY A 1 44 ? -38.156 -19.719 -52.062 1 16.83 44 GLY A C 1
ATOM 333 O O . GLY A 1 44 ? -39.156 -19.641 -51.344 1 16.83 44 GLY A O 1
ATOM 334 N N . LEU A 1 45 ? -37.156 -20.344 -51.531 1 17.08 45 LEU A N 1
ATOM 335 C CA . LEU A 1 45 ? -37.656 -21.203 -50.438 1 17.08 45 LEU A CA 1
ATOM 336 C C . LEU A 1 45 ? -38.25 -20.375 -49.312 1 17.08 45 LEU A C 1
ATOM 338 O O . LEU A 1 45 ? -37.625 -19.438 -48.844 1 17.08 45 LEU A O 1
ATOM 342 N N . THR A 1 46 ? -39.531 -20.703 -48.875 1 17.08 46 THR A N 1
ATOM 343 C CA . THR A 1 46 ? -40.688 -20.297 -48.062 1 17.08 46 THR A CA 1
ATOM 344 C C . THR A 1 46 ? -40.344 -20.359 -46.562 1 17.08 46 THR A C 1
ATOM 346 O O . THR A 1 46 ? -39.438 -21.078 -46.188 1 17.08 46 THR A O 1
ATOM 349 N N . LYS A 1 47 ? -41.25 -19.672 -45.656 1 18.97 47 LYS A N 1
ATOM 350 C CA . LYS A 1 47 ? -41.562 -18.984 -44.406 1 18.97 47 LYS A CA 1
ATOM 351 C C . LYS A 1 47 ? -41.719 -19.984 -43.25 1 18.97 47 LYS A C 1
ATOM 353 O O . LYS A 1 47 ? -41.906 -19.594 -42.094 1 18.97 47 LYS A O 1
ATOM 358 N N . ASP A 1 48 ? -42 -21.328 -43.375 1 17.89 48 ASP A N 1
ATOM 359 C CA . ASP A 1 48 ? -43.031 -21.922 -42.531 1 17.89 48 ASP A CA 1
ATOM 360 C C . ASP A 1 48 ? -42.469 -22.25 -41.125 1 17.89 48 ASP A C 1
ATOM 362 O O . ASP A 1 48 ? -43.25 -22.453 -40.188 1 17.89 48 ASP A O 1
ATOM 366 N N . SER A 1 49 ? -41.344 -22.734 -40.812 1 17.39 49 SER A N 1
ATOM 367 C CA . SER A 1 49 ? -41.438 -23.75 -39.781 1 17.39 49 SER A CA 1
ATOM 368 C C . SER A 1 49 ? -41.562 -23.109 -38.406 1 17.39 49 SER A C 1
ATOM 370 O O . SER A 1 49 ? -40.594 -22.641 -37.844 1 17.39 49 SER A O 1
ATOM 372 N N . LYS A 1 50 ? -42.781 -22.453 -38.031 1 21.84 50 LYS A N 1
ATOM 373 C CA . LYS A 1 50 ? -43.344 -21.953 -36.781 1 21.84 50 LYS A CA 1
ATOM 374 C C . LYS A 1 50 ? -43.344 -23.062 -35.719 1 21.84 50 LYS A C 1
ATOM 376 O O . LYS A 1 50 ? -44.25 -23.922 -35.719 1 21.84 50 LYS A O 1
ATOM 381 N N . PHE A 1 51 ? -42.375 -23.734 -35.438 1 18.48 51 PHE A N 1
ATOM 382 C CA . PHE A 1 51 ? -42.656 -24.734 -34.406 1 18.48 51 PHE A CA 1
ATOM 383 C C . PHE A 1 51 ? -43.281 -24.125 -33.188 1 18.48 51 PHE A C 1
ATOM 385 O O . PHE A 1 51 ? -42.625 -23.453 -32.406 1 18.48 51 PHE A O 1
ATOM 392 N N . VAL A 1 52 ? -44.594 -23.578 -33.312 1 19.41 52 VAL A N 1
ATOM 393 C CA . VAL A 1 52 ? -45.531 -23.125 -32.281 1 19.41 52 VAL A CA 1
ATOM 394 C C . VAL A 1 52 ? -45.875 -24.281 -31.344 1 19.41 52 VAL A C 1
ATOM 396 O O . VAL A 1 52 ? -46.375 -25.328 -31.797 1 19.41 52 VAL A O 1
ATOM 399 N N . PHE A 1 53 ? -45.125 -24.688 -30.375 1 19.23 53 PHE A N 1
ATOM 400 C CA . PHE A 1 53 ? -45.812 -25.562 -29.406 1 19.23 53 PHE A CA 1
ATOM 401 C C . PHE A 1 53 ? -47.188 -25 -29.047 1 19.23 53 PHE A C 1
ATOM 403 O O . PHE A 1 53 ? -47.281 -24 -28.344 1 19.23 53 PHE A O 1
ATOM 410 N N . GLU A 1 54 ? -48.156 -25.078 -29.969 1 19.62 54 GLU A N 1
ATOM 411 C CA . GLU A 1 54 ? -49.562 -24.797 -29.891 1 19.62 54 GLU A CA 1
ATOM 412 C C . GLU A 1 54 ? -50.281 -25.719 -28.891 1 19.62 54 GLU A C 1
ATOM 414 O O . GLU A 1 54 ? -50.375 -26.922 -29.109 1 19.62 54 GLU A O 1
ATOM 419 N N . LYS A 1 55 ? -50.062 -25.641 -27.453 1 21.72 55 LYS A N 1
ATOM 420 C CA . LYS A 1 55 ? -51.219 -26.234 -26.781 1 21.72 55 LYS A CA 1
ATOM 421 C C . LYS A 1 55 ? -52.5 -25.781 -27.422 1 21.72 55 LYS A C 1
ATOM 423 O O . LYS A 1 55 ? -52.812 -24.578 -27.406 1 21.72 55 LYS A O 1
ATOM 428 N N . ASP A 1 56 ? -53.094 -26.469 -28.422 1 21.33 56 ASP A N 1
ATOM 429 C CA . ASP A 1 56 ? -54.312 -26.406 -29.234 1 21.33 56 ASP A CA 1
ATOM 430 C C . ASP A 1 56 ? -55.562 -26.547 -28.375 1 21.33 56 ASP A C 1
ATOM 432 O O . ASP A 1 56 ? -56.156 -27.625 -28.297 1 21.33 56 ASP A O 1
ATOM 436 N N . LEU A 1 57 ? -55.625 -26.094 -27.094 1 21.36 57 LEU A N 1
ATOM 437 C CA . LEU A 1 57 ? -56.969 -26.281 -26.547 1 21.36 57 LEU A CA 1
ATOM 438 C C . LEU A 1 57 ? -58.031 -25.656 -27.469 1 21.36 57 LEU A C 1
ATOM 440 O O . LEU A 1 57 ? -57.844 -24.547 -27.969 1 21.36 57 LEU A O 1
ATOM 444 N N . GLY A 1 58 ? -58.844 -26.453 -28.25 1 20.97 58 GLY A N 1
ATOM 445 C CA . GLY A 1 58 ? -59.938 -26.359 -29.188 1 20.97 58 GLY A CA 1
ATOM 446 C C . GLY A 1 58 ? -60.969 -25.312 -28.828 1 20.97 58 GLY A C 1
ATOM 447 O O . GLY A 1 58 ? -61.875 -25.047 -29.594 1 20.97 58 GLY A O 1
ATOM 448 N N . TYR A 1 59 ? -61.406 -25.125 -27.594 1 22.66 59 TYR A N 1
ATOM 449 C CA . TYR A 1 59 ? -62.75 -24.547 -27.594 1 22.66 59 TYR A CA 1
ATOM 450 C C . TYR A 1 59 ? -62.75 -23.203 -28.297 1 22.66 59 TYR A C 1
ATOM 452 O O . TYR A 1 59 ? -62.031 -22.281 -27.922 1 22.66 59 TYR A O 1
ATOM 460 N N . THR A 1 60 ? -62.906 -23.234 -29.672 1 24.64 60 THR A N 1
ATOM 461 C CA . THR A 1 60 ? -63.031 -22.094 -30.578 1 24.64 60 THR A CA 1
ATOM 462 C C . THR A 1 60 ? -64.25 -21.234 -30.172 1 24.64 60 THR A C 1
ATOM 464 O O . THR A 1 60 ? -64.688 -20.391 -30.953 1 24.64 60 THR A O 1
ATOM 467 N N . ASP A 1 61 ? -64.875 -21.406 -29.016 1 24.02 61 ASP A N 1
ATOM 468 C CA . ASP A 1 61 ? -66.062 -20.578 -29.062 1 24.02 61 ASP A CA 1
ATOM 469 C C . ASP A 1 61 ? -65.75 -19.172 -29.531 1 24.02 61 ASP A C 1
ATOM 471 O O . ASP A 1 61 ? -64.875 -18.531 -29.016 1 24.02 61 ASP A O 1
ATOM 475 N N . ASP A 1 62 ? -66 -18.828 -30.859 1 27.45 62 ASP A N 1
ATOM 476 C CA . ASP A 1 62 ? -65.875 -17.688 -31.734 1 27.45 62 ASP A CA 1
ATOM 477 C C . ASP A 1 62 ? -66.188 -16.375 -31.016 1 27.45 62 ASP A C 1
ATOM 479 O O . ASP A 1 62 ? -65.75 -15.297 -31.469 1 27.45 62 ASP A O 1
ATOM 483 N N . SER A 1 63 ? -67.312 -16.422 -30.312 1 26.27 63 SER A N 1
ATOM 484 C CA . SER A 1 63 ? -67.938 -15.148 -29.984 1 26.27 63 SER A CA 1
ATOM 485 C C . SER A 1 63 ? -67.062 -14.266 -29.141 1 26.27 63 SER A C 1
ATOM 487 O O . SER A 1 63 ? -67 -13.047 -29.328 1 26.27 63 SER A O 1
ATOM 489 N N . ASN A 1 64 ? -66.812 -14.797 -27.875 1 23.94 64 ASN A N 1
ATOM 490 C CA . ASN A 1 64 ? -66.375 -13.945 -26.781 1 23.94 64 ASN A CA 1
ATOM 491 C C . ASN A 1 64 ? -64.875 -13.695 -26.875 1 23.94 64 ASN A C 1
ATOM 493 O O . ASN A 1 64 ? -64.062 -14.414 -26.266 1 23.94 64 ASN A O 1
ATOM 497 N N . GLU A 1 65 ? -64.25 -13.555 -28.016 1 27.16 65 GLU A N 1
ATOM 498 C CA . GLU A 1 65 ? -62.906 -13.18 -28.375 1 27.16 65 GLU A CA 1
ATOM 499 C C . GLU A 1 65 ? -62.406 -12.008 -27.531 1 27.16 65 GLU A C 1
ATOM 501 O O . GLU A 1 65 ? -62.156 -10.914 -28.062 1 27.16 65 GLU A O 1
ATOM 506 N N . LEU A 1 66 ? -63.156 -11.664 -26.5 1 24.89 66 LEU A N 1
ATOM 507 C CA . LEU A 1 66 ? -62.719 -10.57 -25.625 1 24.89 66 LEU A CA 1
ATOM 508 C C . LEU A 1 66 ? -61.25 -10.695 -25.266 1 24.89 66 LEU A C 1
ATOM 510 O O . LEU A 1 66 ? -60.75 -11.797 -25.062 1 24.89 66 LEU A O 1
ATOM 514 N N . THR A 1 67 ? -60.5 -9.602 -25.5 1 27.12 67 THR A N 1
ATOM 515 C CA . THR A 1 67 ? -59.156 -9.055 -25.359 1 27.12 67 THR A CA 1
ATOM 516 C C . THR A 1 67 ? -58.531 -9.523 -24.047 1 27.12 67 THR A C 1
ATOM 518 O O . THR A 1 67 ? -58.969 -9.148 -22.953 1 27.12 67 THR A O 1
ATOM 521 N N . ARG A 1 68 ? -58.219 -10.766 -23.891 1 26.66 68 ARG A N 1
ATOM 522 C CA . ARG A 1 68 ? -57.406 -11.281 -22.781 1 26.66 68 ARG A CA 1
ATOM 523 C C . ARG A 1 68 ? -56.25 -10.336 -22.469 1 26.66 68 ARG A C 1
ATOM 525 O O . ARG A 1 68 ? -55.188 -10.391 -23.109 1 26.66 68 ARG A O 1
ATOM 532 N N . GLU A 1 69 ? -56.5 -8.992 -22.422 1 27.73 69 GLU A N 1
ATOM 533 C CA . GLU A 1 69 ? -55.625 -8.008 -21.812 1 27.73 69 GLU A CA 1
ATOM 534 C C . GLU A 1 69 ? -55.031 -8.531 -20.5 1 27.73 69 GLU A C 1
ATOM 536 O O . GLU A 1 69 ? -55.719 -8.656 -19.5 1 27.73 69 GLU A O 1
ATOM 541 N N . SER A 1 70 ? -54.25 -9.656 -20.609 1 29.95 70 SER A N 1
ATOM 542 C CA . SER A 1 70 ? -53.531 -10.328 -19.547 1 29.95 70 SER A CA 1
ATOM 543 C C . SER A 1 70 ? -52.938 -9.328 -18.562 1 29.95 70 SER A C 1
ATOM 545 O O . SER A 1 70 ? -52.25 -8.398 -18.984 1 29.95 70 SER A O 1
ATOM 547 N N . PHE A 1 71 ? -53.531 -8.961 -17.5 1 30.55 71 PHE A N 1
ATOM 548 C CA . PHE A 1 71 ? -53.25 -8.195 -16.297 1 30.55 71 PHE A CA 1
ATOM 549 C C . PHE A 1 71 ? -51.875 -8.562 -15.742 1 30.55 71 PHE A C 1
ATOM 551 O O . PHE A 1 71 ? -51.625 -9.719 -15.391 1 30.55 71 PHE A O 1
ATOM 558 N N . LEU A 1 72 ? -50.75 -8.023 -16.281 1 38.5 72 LEU A N 1
ATOM 559 C CA . LEU A 1 72 ? -49.438 -8.344 -15.719 1 38.5 72 LEU A CA 1
ATOM 560 C C . LEU A 1 72 ? -49.312 -7.84 -14.281 1 38.5 72 LEU A C 1
ATOM 562 O O . LEU A 1 72 ? -49.688 -6.695 -14 1 38.5 72 LEU A O 1
ATOM 566 N N . ASN A 1 73 ? -49.562 -8.492 -13.281 1 43.03 73 ASN A N 1
ATOM 567 C CA . ASN A 1 73 ? -49.344 -8.305 -11.844 1 43.03 73 ASN A CA 1
ATOM 568 C C . ASN A 1 73 ? -47.906 -7.816 -11.555 1 43.03 73 ASN A C 1
ATOM 570 O O . ASN A 1 73 ? -46.938 -8.469 -11.93 1 43.03 73 ASN A O 1
ATOM 574 N N . SER A 1 74 ? -47.875 -6.41 -11.148 1 51.16 74 SER A N 1
ATOM 575 C CA . SER A 1 74 ? -46.594 -5.832 -10.789 1 51.16 74 SER A CA 1
ATOM 576 C C . SER A 1 74 ? -45.844 -6.738 -9.828 1 51.16 74 SER A C 1
ATOM 578 O O . SER A 1 74 ? -44.594 -6.633 -9.711 1 51.16 74 SER A O 1
ATOM 580 N N . SER A 1 75 ? -46.562 -7.523 -9.172 1 58.41 75 SER A N 1
ATOM 581 C CA . SER A 1 75 ? -45.875 -8.422 -8.242 1 58.41 75 SER A CA 1
ATOM 582 C C . SER A 1 75 ? -45.219 -9.586 -8.977 1 58.41 75 SER A C 1
ATOM 584 O O . SER A 1 75 ? -44.406 -10.312 -8.398 1 58.41 75 SER A O 1
ATOM 586 N N . GLU A 1 76 ? -45.531 -9.617 -10.281 1 69.5 76 GLU A N 1
ATOM 587 C CA . GLU A 1 76 ? -45 -10.789 -10.977 1 69.5 76 GLU A CA 1
ATOM 588 C C . GLU A 1 76 ? -44.281 -10.383 -12.258 1 69.5 76 GLU A C 1
ATOM 590 O O . GLU A 1 76 ? -43.719 -11.234 -12.953 1 69.5 76 GLU A O 1
ATOM 595 N N . ASN A 1 77 ? -44.312 -9 -12.523 1 78.19 77 ASN A N 1
ATOM 596 C CA . ASN A 1 77 ? -43.688 -8.57 -13.773 1 78.19 77 ASN A CA 1
ATOM 597 C C . ASN A 1 77 ? -42.562 -7.574 -13.523 1 78.19 77 ASN A C 1
ATOM 599 O O . ASN A 1 77 ? -42.656 -6.738 -12.617 1 78.19 77 ASN A O 1
ATOM 603 N N . VAL A 1 78 ? -41.5 -7.695 -14.32 1 87.19 78 VAL A N 1
ATOM 604 C CA . VAL A 1 78 ? -40.375 -6.77 -14.266 1 87.19 78 VAL A CA 1
ATOM 605 C C . VAL A 1 78 ? -40.125 -6.199 -15.656 1 87.19 78 VAL A C 1
ATOM 607 O O . VAL A 1 78 ? -40.031 -6.941 -16.641 1 87.19 78 VAL A O 1
ATOM 610 N N . PRO A 1 79 ? -40.094 -4.879 -15.781 1 88.94 79 PRO A N 1
ATOM 611 C CA . PRO A 1 79 ? -39.781 -4.285 -17.078 1 88.94 79 PRO A CA 1
ATOM 612 C C . PRO A 1 79 ? -38.375 -4.656 -17.562 1 88.94 79 PRO A C 1
ATOM 614 O O . PRO A 1 79 ? -37.438 -4.809 -16.75 1 88.94 79 PRO A O 1
ATOM 617 N N . ARG A 1 80 ? -38.25 -4.742 -18.875 1 89.75 80 ARG A N 1
ATOM 618 C CA . ARG A 1 80 ? -36.969 -5.125 -19.453 1 89.75 80 ARG A CA 1
ATOM 619 C C . ARG A 1 80 ? -36 -3.963 -19.422 1 89.75 80 ARG A C 1
ATOM 621 O O . ARG A 1 80 ? -36.344 -2.82 -19.703 1 89.75 80 ARG A O 1
ATOM 628 N N . TYR A 1 81 ? -34.781 -4.199 -18.938 1 92.38 81 TYR A N 1
ATOM 629 C CA . TYR A 1 81 ? -33.656 -3.264 -18.922 1 92.38 81 TYR A CA 1
ATOM 630 C C . TYR A 1 81 ? -32.344 -3.965 -19.266 1 92.38 81 TYR A C 1
ATOM 632 O O . TYR A 1 81 ? -31.859 -4.809 -18.516 1 92.38 81 TYR A O 1
ATOM 640 N N . ILE A 1 82 ? -31.812 -3.572 -20.469 1 92.12 82 ILE A N 1
ATOM 641 C CA . ILE A 1 82 ? -30.547 -4.16 -20.891 1 92.12 82 ILE A CA 1
ATOM 642 C C . ILE A 1 82 ? -29.391 -3.275 -20.438 1 92.12 82 ILE A C 1
ATOM 644 O O . ILE A 1 82 ? -29.219 -2.156 -20.922 1 92.12 82 ILE A O 1
ATOM 648 N N . GLU A 1 83 ? -28.641 -3.793 -19.5 1 92.75 83 GLU A N 1
ATOM 649 C CA . GLU A 1 83 ? -27.5 -3.062 -18.938 1 92.75 83 GLU A CA 1
ATOM 650 C C . GLU A 1 83 ? -26.234 -3.283 -19.766 1 92.75 83 GLU A C 1
ATOM 652 O O . GLU A 1 83 ? -25.906 -4.422 -20.109 1 92.75 83 GLU A O 1
ATOM 657 N N . GLU A 1 84 ? -25.594 -2.172 -20.141 1 91 84 GLU A N 1
ATOM 658 C CA . GLU A 1 84 ? -24.328 -2.238 -20.875 1 91 84 GLU A CA 1
ATOM 659 C C . GLU A 1 84 ? -23.141 -2.014 -19.938 1 91 84 GLU A C 1
ATOM 661 O O . GLU A 1 84 ? -23.297 -1.484 -18.844 1 91 84 GLU A O 1
ATOM 666 N N . THR A 1 85 ? -21.984 -2.531 -20.375 1 91.25 85 THR A N 1
ATOM 667 C CA . THR A 1 85 ? -20.781 -2.34 -19.578 1 91.25 85 THR A CA 1
ATOM 668 C C . THR A 1 85 ? -20.156 -0.978 -19.859 1 91.25 85 THR A C 1
ATOM 670 O O . THR A 1 85 ? -20.422 -0.363 -20.891 1 91.25 85 THR A O 1
ATOM 673 N N . VAL A 1 86 ? -19.391 -0.503 -18.938 1 91.94 86 VAL A N 1
ATOM 674 C CA . VAL A 1 86 ? -18.766 0.813 -19.031 1 91.94 86 VAL A CA 1
ATOM 675 C C . VAL A 1 86 ? -17.75 0.832 -20.172 1 91.94 86 VAL A C 1
ATOM 677 O O . VAL A 1 86 ? -17.062 -0.16 -20.406 1 91.94 86 VAL A O 1
ATOM 680 N N . THR A 1 87 ? -17.641 1.923 -20.875 1 89.88 87 THR A N 1
ATOM 681 C CA . THR A 1 87 ? -16.703 2.096 -21.984 1 89.88 87 THR A CA 1
ATOM 682 C C . THR A 1 87 ? -15.664 3.16 -21.641 1 89.88 87 THR A C 1
ATOM 684 O O . THR A 1 87 ? -15.836 3.92 -20.688 1 89.88 87 THR A O 1
ATOM 687 N N . LEU A 1 88 ? -14.57 3.162 -22.344 1 88.5 88 LEU A N 1
ATOM 688 C CA . LEU A 1 88 ? -13.523 4.156 -22.141 1 88.5 88 LEU A CA 1
ATOM 689 C C . LEU A 1 88 ? -14.031 5.559 -22.453 1 88.5 88 LEU A C 1
ATOM 691 O O . LEU A 1 88 ? -13.602 6.535 -21.828 1 88.5 88 LEU A O 1
ATOM 695 N N . LYS A 1 89 ? -14.914 5.66 -23.375 1 89.69 89 LYS A N 1
ATOM 696 C CA . LYS A 1 89 ? -15.5 6.945 -23.719 1 89.69 89 LYS A CA 1
ATOM 697 C C . LYS A 1 89 ? -16.312 7.516 -22.562 1 89.69 89 LYS A C 1
ATOM 699 O O . LYS A 1 89 ? -16.266 8.711 -22.281 1 89.69 89 LYS A O 1
ATOM 704 N N . GLU A 1 90 ? -17.094 6.598 -21.922 1 89.56 90 GLU A N 1
ATOM 705 C CA . GLU A 1 90 ? -17.875 7.035 -20.766 1 89.56 90 GLU A CA 1
ATOM 706 C C . GLU A 1 90 ? -16.953 7.5 -19.641 1 89.56 90 GLU A C 1
ATOM 708 O O . GLU A 1 90 ? -17.266 8.477 -18.953 1 89.56 90 GLU A O 1
ATOM 713 N N . TYR A 1 91 ? -15.898 6.785 -19.516 1 88.62 91 TYR A N 1
ATOM 714 C CA . TYR A 1 91 ? -14.938 7.18 -18.5 1 88.62 91 TYR A CA 1
ATOM 715 C C . TYR A 1 91 ? -14.328 8.539 -18.812 1 88.62 91 TYR A C 1
ATOM 717 O O . TYR A 1 91 ? -14.195 9.391 -17.938 1 88.62 91 TYR A O 1
ATOM 725 N N . TYR A 1 92 ? -13.906 8.766 -20.062 1 88.44 92 TYR A N 1
ATOM 726 C CA . TYR A 1 92 ? -13.328 10.039 -20.5 1 88.44 92 TYR A CA 1
ATOM 727 C C . TYR A 1 92 ? -14.305 11.188 -20.266 1 88.44 92 TYR A C 1
ATOM 729 O O . TYR A 1 92 ? -13.93 12.234 -19.734 1 88.44 92 TYR A O 1
ATOM 737 N N . ASN A 1 93 ? -15.57 11 -20.562 1 86.94 93 ASN A N 1
ATOM 738 C CA . ASN A 1 93 ? -16.578 12.047 -20.422 1 86.94 93 ASN A CA 1
ATOM 739 C C . ASN A 1 93 ? -16.891 12.336 -18.953 1 86.94 93 ASN A C 1
ATOM 741 O O . ASN A 1 93 ? -17.125 13.484 -18.578 1 86.94 93 ASN A O 1
ATOM 745 N N . HIS A 1 94 ? -16.844 11.266 -18.234 1 84.31 94 HIS A N 1
ATOM 746 C CA . HIS A 1 94 ? -17.234 11.414 -16.828 1 84.31 94 HIS A CA 1
ATOM 747 C C . HIS A 1 94 ? -16.078 11.969 -16 1 84.31 94 HIS A C 1
ATOM 749 O O . HIS A 1 94 ? -16.281 12.844 -15.164 1 84.31 94 HIS A O 1
ATOM 755 N N . SER A 1 95 ? -14.805 11.531 -16.297 1 82.12 95 SER A N 1
ATOM 756 C CA . SER A 1 95 ? -13.758 11.766 -15.305 1 82.12 95 SER A CA 1
ATOM 757 C C . SER A 1 95 ? -12.648 12.648 -15.875 1 82.12 95 SER A C 1
ATOM 759 O O . SER A 1 95 ? -11.906 13.281 -15.125 1 82.12 95 SER A O 1
ATOM 761 N N . ILE A 1 96 ? -12.445 12.766 -17.219 1 84.38 96 ILE A N 1
ATOM 762 C CA . ILE A 1 96 ? -11.242 13.391 -17.75 1 84.38 96 ILE A CA 1
ATOM 763 C C . ILE A 1 96 ? -11.617 14.641 -18.547 1 84.38 96 ILE A C 1
ATOM 765 O O . ILE A 1 96 ? -10.945 15.672 -18.453 1 84.38 96 ILE A O 1
ATOM 769 N N . ARG A 1 97 ? -12.773 14.641 -19.234 1 84.56 97 ARG A N 1
ATOM 770 C CA . ARG A 1 97 ? -13.141 15.656 -20.219 1 84.56 97 ARG A CA 1
ATOM 771 C C . ARG A 1 97 ? -13.133 17.047 -19.594 1 84.56 97 ARG A C 1
ATOM 773 O O . ARG A 1 97 ? -12.617 18 -20.188 1 84.56 97 ARG A O 1
ATOM 780 N N . HIS A 1 98 ? -13.602 17.078 -18.391 1 82.62 98 HIS A N 1
ATOM 781 C CA . HIS A 1 98 ? -13.75 18.391 -17.766 1 82.62 98 HIS A CA 1
ATOM 782 C C . HIS A 1 98 ? -12.391 19 -17.422 1 82.62 98 HIS A C 1
ATOM 784 O O . HIS A 1 98 ? -12.273 20.219 -17.281 1 82.62 98 HIS A O 1
ATOM 790 N N . TYR A 1 99 ? -11.289 18.234 -17.438 1 81.38 99 TYR A N 1
ATOM 791 C CA . TYR A 1 99 ? -9.977 18.734 -17.031 1 81.38 99 TYR A CA 1
ATOM 792 C C . TYR A 1 99 ? -9.117 19.047 -18.25 1 81.38 99 TYR A C 1
ATOM 794 O O . TYR A 1 99 ? -8.086 19.719 -18.141 1 81.38 99 TYR A O 1
ATOM 802 N N . LEU A 1 100 ? -9.523 18.688 -19.484 1 84.38 100 LEU A N 1
ATOM 803 C CA . LEU A 1 100 ? -8.711 18.875 -20.672 1 84.38 100 LEU A CA 1
ATOM 804 C C . LEU A 1 100 ? -9.289 19.984 -21.547 1 84.38 100 LEU A C 1
ATOM 806 O O . LEU A 1 100 ? -9.211 19.922 -22.781 1 84.38 100 LEU A O 1
ATOM 810 N N . THR A 1 101 ? -9.906 20.969 -21.031 1 87.25 101 THR A N 1
ATOM 811 C CA . THR A 1 101 ? -10.438 22.109 -21.766 1 87.25 101 THR A CA 1
ATOM 812 C C . THR A 1 101 ? -9.508 23.312 -21.641 1 87.25 101 THR A C 1
ATOM 814 O O . THR A 1 101 ? -8.672 23.359 -20.734 1 87.25 101 THR A O 1
ATOM 817 N N . PHE A 1 102 ? -9.492 24.156 -22.578 1 87.75 102 PHE A N 1
ATOM 818 C CA . PHE A 1 102 ? -8.68 25.359 -22.562 1 87.75 102 PHE A CA 1
ATOM 819 C C . PHE A 1 102 ? -9.008 26.219 -21.344 1 87.75 102 PHE A C 1
ATOM 821 O O . PHE A 1 102 ? -8.125 26.875 -20.781 1 87.75 102 PHE A O 1
ATOM 828 N N . LYS A 1 103 ? -10.164 26.203 -21.031 1 88.25 103 LYS A N 1
ATOM 829 C CA . LYS A 1 103 ? -10.57 26.938 -19.844 1 88.25 103 LYS A CA 1
ATOM 830 C C . LYS A 1 103 ? -9.93 26.359 -18.594 1 88.25 103 LYS A C 1
ATOM 832 O O . LYS A 1 103 ? -9.477 27.109 -17.719 1 88.25 103 LYS A O 1
ATOM 837 N N . SER A 1 104 ? -9.938 25.062 -18.594 1 89.31 104 SER A N 1
ATOM 838 C CA . SER A 1 104 ? -9.32 24.406 -17.438 1 89.31 104 SER A CA 1
ATOM 839 C C . SER A 1 104 ? -7.82 24.688 -17.391 1 89.31 104 SER A C 1
ATOM 841 O O . SER A 1 104 ? -7.246 24.828 -16.312 1 89.31 104 SER A O 1
ATOM 843 N N . PHE A 1 105 ? -7.227 24.75 -18.562 1 89.94 105 PHE A N 1
ATOM 844 C CA . PHE A 1 105 ? -5.809 25.094 -18.641 1 89.94 105 PHE A CA 1
ATOM 845 C C . PHE A 1 105 ? -5.566 26.516 -18.156 1 89.94 105 PHE A C 1
ATOM 847 O O . PHE A 1 105 ? -4.609 26.766 -17.422 1 89.94 105 PHE A O 1
ATOM 854 N N . GLY A 1 106 ? -6.375 27.422 -18.609 1 89.25 106 GLY A N 1
ATOM 855 C CA . GLY A 1 106 ? -6.277 28.797 -18.125 1 89.25 106 GLY A CA 1
ATOM 856 C C . GLY A 1 106 ? -6.477 28.906 -16.625 1 89.25 106 GLY A C 1
ATOM 857 O O . GLY A 1 106 ? -5.738 29.641 -15.953 1 89.25 106 GLY A O 1
ATOM 858 N N . ASN A 1 107 ? -7.383 28.203 -16.156 1 89.5 107 ASN A N 1
ATOM 859 C CA . ASN A 1 107 ? -7.629 28.219 -14.711 1 89.5 107 ASN A CA 1
ATOM 860 C C . ASN A 1 107 ? -6.441 27.641 -13.938 1 89.5 107 ASN A C 1
ATOM 862 O O . ASN A 1 107 ? -6.145 28.094 -12.836 1 89.5 107 ASN A O 1
ATOM 866 N N . TYR A 1 108 ? -5.859 26.672 -14.539 1 90 108 TYR A N 1
ATOM 867 C CA . TYR A 1 108 ? -4.668 26.094 -13.922 1 90 108 TYR A CA 1
ATOM 868 C C . TYR A 1 108 ? -3.561 27.141 -13.812 1 90 108 TYR A C 1
ATOM 870 O O . TYR A 1 108 ? -2.92 27.25 -12.766 1 90 108 TYR A O 1
ATOM 878 N N . LEU A 1 109 ? -3.344 27.938 -14.836 1 90.62 109 LEU A N 1
ATOM 879 C CA . LEU A 1 109 ? -2.299 28.953 -14.836 1 90.62 109 LEU A CA 1
ATO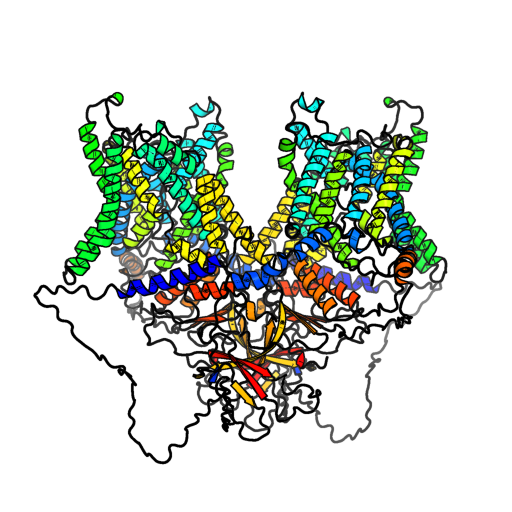M 880 C C . LEU A 1 109 ? -2.596 30.047 -13.82 1 90.62 109 LEU A C 1
ATOM 882 O O . LEU A 1 109 ? -1.69 30.516 -13.125 1 90.62 109 LEU A O 1
ATOM 886 N N . ILE A 1 110 ? -3.803 30.359 -13.688 1 89.62 110 ILE A N 1
ATOM 887 C CA . ILE A 1 110 ? -4.203 31.375 -12.719 1 89.62 110 ILE A CA 1
ATOM 888 C C . ILE A 1 110 ? -4.059 30.828 -11.305 1 89.62 110 ILE A C 1
ATOM 890 O O . ILE A 1 110 ? -3.688 31.562 -10.383 1 89.62 110 ILE A O 1
ATOM 894 N N . SER A 1 111 ? -4.289 29.531 -11.219 1 90.06 111 SER A N 1
ATOM 895 C CA . SER A 1 111 ? -4.234 28.906 -9.906 1 90.06 111 SER A CA 1
ATOM 896 C C . SER A 1 111 ? -2.807 28.859 -9.375 1 90.06 111 SER A C 1
ATOM 898 O O . SER A 1 111 ? -2.588 28.703 -8.172 1 90.06 111 SER A O 1
ATOM 900 N N . ILE A 1 112 ? -1.878 29.016 -10.242 1 92.06 112 ILE A N 1
ATOM 901 C CA . ILE A 1 112 ? -0.478 28.984 -9.836 1 92.06 112 ILE A CA 1
ATOM 902 C C . ILE A 1 112 ? -0.148 30.25 -9.039 1 92.06 112 ILE A C 1
ATOM 904 O O . ILE A 1 112 ? 0.78 30.25 -8.227 1 92.06 112 ILE A O 1
ATOM 908 N N . PHE A 1 113 ? -0.967 31.344 -9.234 1 92.44 113 PHE A N 1
ATOM 909 C CA . PHE A 1 113 ? -0.744 32.594 -8.531 1 92.44 113 PHE A CA 1
ATOM 910 C C . PHE A 1 113 ? -1.964 32.969 -7.699 1 92.44 113 PHE A C 1
ATOM 912 O O . PHE A 1 113 ? -2.688 33.906 -8.047 1 92.44 113 PHE A O 1
ATOM 919 N N . PRO A 1 114 ? -2.045 32.406 -6.551 1 91.56 114 PRO A N 1
ATOM 920 C CA . PRO A 1 114 ? -3.207 32.656 -5.699 1 91.56 114 PRO A CA 1
ATOM 921 C C . PRO A 1 114 ? -3.33 34.156 -5.328 1 91.56 114 PRO A C 1
ATOM 923 O O . PRO A 1 114 ? -4.43 34.625 -5.039 1 91.56 114 PRO A O 1
ATOM 926 N N . ILE A 1 115 ? -2.223 34.906 -5.398 1 92.19 115 ILE A N 1
ATOM 927 C CA . ILE A 1 115 ? -2.211 36.344 -5.012 1 92.19 115 ILE A CA 1
ATOM 928 C C . ILE A 1 115 ? -3.166 37.125 -5.906 1 92.19 115 ILE A C 1
ATOM 930 O O . ILE A 1 115 ? -3.758 38.094 -5.473 1 92.19 115 ILE A O 1
ATOM 934 N N . ILE A 1 116 ? -3.422 36.688 -7.082 1 90.12 116 ILE A N 1
ATOM 935 C CA . ILE A 1 116 ? -4.258 37.406 -8.055 1 90.12 116 ILE A CA 1
ATOM 936 C C . ILE A 1 116 ? -5.711 37.375 -7.586 1 90.12 116 ILE A C 1
ATOM 938 O O . ILE A 1 116 ? -6.465 38.312 -7.859 1 90.12 116 ILE A O 1
ATOM 942 N N . LYS A 1 117 ? -6.094 36.438 -6.777 1 87.38 117 LYS A N 1
ATOM 943 C CA . LYS A 1 117 ? -7.484 36.25 -6.375 1 87.38 117 LYS A CA 1
ATOM 944 C C . LYS A 1 117 ? -7.844 37.156 -5.207 1 87.38 117 LYS A C 1
ATOM 946 O O . LYS A 1 117 ? -8.961 37.688 -5.137 1 87.38 117 LYS A O 1
ATOM 951 N N . TRP A 1 118 ? -6.914 37.469 -4.305 1 88.56 118 TRP A N 1
ATOM 952 C CA . TRP A 1 118 ? -7.293 38.188 -3.098 1 88.56 118 TRP A CA 1
ATOM 953 C C . TRP A 1 118 ? -6.648 39.562 -3.064 1 88.56 118 TRP A C 1
ATOM 955 O O . TRP A 1 118 ? -7.117 40.469 -2.354 1 88.56 118 TRP A O 1
ATOM 965 N N . LEU A 1 119 ? -5.566 39.906 -3.855 1 90.56 119 LEU A N 1
ATOM 966 C CA . LEU A 1 119 ? -4.816 41.156 -3.766 1 90.56 119 LEU A CA 1
ATOM 967 C C . LEU A 1 119 ? -5.695 42.344 -4.133 1 90.56 119 LEU A C 1
ATOM 969 O O . LEU A 1 119 ? -5.598 43.406 -3.516 1 90.56 119 LEU A O 1
ATOM 973 N N . PRO A 1 120 ? -6.598 42.188 -5.141 1 87.94 120 PRO A N 1
ATOM 974 C CA . PRO A 1 120 ? -7.445 43.312 -5.516 1 87.94 120 PRO A CA 1
ATOM 975 C C . PRO A 1 120 ? -8.391 43.75 -4.398 1 87.94 120 PRO A C 1
ATOM 977 O O . PRO A 1 120 ? -8.906 44.875 -4.41 1 87.94 120 PRO A O 1
ATOM 980 N N . PHE A 1 121 ? -8.609 42.906 -3.424 1 89.19 121 PHE A N 1
ATOM 981 C CA . PHE A 1 121 ? -9.547 43.188 -2.342 1 89.19 121 PHE A CA 1
ATOM 982 C C . PHE A 1 121 ? -8.805 43.688 -1.099 1 89.19 121 PHE A C 1
ATOM 984 O O . PHE A 1 121 ? -9.414 43.875 -0.045 1 89.19 121 PHE A O 1
ATOM 991 N N . TYR A 1 122 ? -7.5 43.938 -1.228 1 91 122 TYR A N 1
ATOM 992 C CA . TYR A 1 122 ? -6.684 44.312 -0.079 1 91 122 TYR A CA 1
ATOM 993 C C . TYR A 1 122 ? -7.121 45.656 0.483 1 91 122 TYR A C 1
ATOM 995 O O . TYR A 1 122 ? -7.336 46.594 -0.27 1 91 122 TYR A O 1
ATOM 1003 N N . ASN A 1 123 ? -7.336 45.75 1.767 1 90.5 123 ASN A N 1
ATOM 1004 C CA . ASN A 1 123 ? -7.855 46.938 2.41 1 90.5 123 ASN A CA 1
ATOM 1005 C C . ASN A 1 123 ? -6.969 47.375 3.574 1 90.5 123 ASN A C 1
ATOM 1007 O O . ASN A 1 123 ? -5.98 46.719 3.891 1 90.5 123 ASN A O 1
ATOM 1011 N N . TYR A 1 124 ? -7.305 48.469 4.18 1 91.62 124 TYR A N 1
ATOM 1012 C CA . TYR A 1 124 ? -6.469 49.094 5.195 1 91.62 124 TYR A CA 1
ATOM 1013 C C . TYR A 1 124 ? -6.488 48.281 6.492 1 91.62 124 TYR A C 1
ATOM 1015 O O . TYR A 1 124 ? -5.469 48.188 7.176 1 91.62 124 TYR A O 1
ATOM 1023 N N . LYS A 1 125 ? -7.516 47.719 6.797 1 91 125 LYS A N 1
ATOM 1024 C CA . LYS A 1 125 ? -7.602 46.906 8.008 1 91 125 LYS A CA 1
ATOM 1025 C C . LYS A 1 125 ? -6.715 45.656 7.895 1 91 125 LYS A C 1
ATOM 1027 O O . LYS A 1 125 ? -6.055 45.281 8.867 1 91 125 LYS A O 1
ATOM 1032 N N . TRP A 1 126 ? -6.82 45.094 6.723 1 94.44 126 TRP A N 1
ATOM 1033 C CA . TRP A 1 126 ? -5.949 43.938 6.48 1 94.44 126 TRP A CA 1
ATOM 1034 C C . TRP A 1 126 ? -4.484 44.344 6.598 1 94.44 126 TRP A C 1
ATOM 1036 O O . TRP A 1 126 ? -3.672 43.594 7.148 1 94.44 126 TRP A O 1
ATOM 1046 N N . LEU A 1 127 ? -4.176 45.531 6.141 1 95.62 127 LEU A N 1
ATOM 1047 C CA . LEU A 1 127 ? -2.795 46 6.137 1 95.62 127 LEU A CA 1
ATOM 1048 C C . LEU A 1 127 ? -2.27 46.156 7.562 1 95.62 127 LEU A C 1
ATOM 1050 O O . LEU A 1 127 ? -1.152 45.75 7.863 1 95.62 127 LEU A O 1
ATOM 1054 N N . ILE A 1 128 ? -3.035 46.719 8.383 1 94.69 128 ILE A N 1
ATOM 1055 C CA . ILE A 1 128 ? -2.611 46.938 9.758 1 94.69 128 ILE A CA 1
ATOM 1056 C C . ILE A 1 128 ? -2.389 45.594 10.461 1 94.69 128 ILE A C 1
ATOM 1058 O O . ILE A 1 128 ? -1.38 45.406 11.148 1 94.69 128 ILE A O 1
ATOM 1062 N N . SER A 1 129 ? -3.318 44.719 10.312 1 94.62 129 SER A N 1
ATOM 1063 C CA . SER A 1 129 ? -3.201 43.406 10.93 1 94.62 129 SER A CA 1
ATOM 1064 C C . SER A 1 129 ? -1.991 42.656 10.398 1 94.62 129 SER A C 1
ATOM 1066 O O . SER A 1 129 ? -1.256 42.031 11.156 1 94.62 129 SER A O 1
ATOM 1068 N N . ASP A 1 130 ? -1.838 42.688 9.102 1 96.56 130 ASP A N 1
ATOM 1069 C CA . ASP A 1 130 ? -0.712 42 8.477 1 96.56 130 ASP A CA 1
ATOM 1070 C C . ASP A 1 130 ? 0.615 42.625 8.883 1 96.56 130 ASP A C 1
ATOM 1072 O O . ASP A 1 130 ? 1.624 41.938 9.031 1 96.56 130 ASP A O 1
ATOM 1076 N N . LEU A 1 131 ? 0.607 43.969 9.047 1 96.38 131 LEU A N 1
ATOM 1077 C CA . LEU A 1 131 ? 1.803 44.688 9.477 1 96.38 131 LEU A CA 1
ATOM 1078 C C . LEU A 1 131 ? 2.211 44.281 10.883 1 96.38 131 LEU A C 1
ATOM 1080 O O . LEU A 1 131 ? 3.381 43.969 11.133 1 96.38 131 LEU A O 1
ATOM 1084 N N . ILE A 1 132 ? 1.271 44.219 11.727 1 93.81 132 ILE A N 1
ATOM 1085 C CA . ILE A 1 132 ? 1.535 43.844 13.109 1 93.81 132 ILE A CA 1
ATOM 1086 C C . ILE A 1 132 ? 2.045 42.406 13.164 1 93.81 132 ILE A C 1
ATOM 1088 O O . ILE A 1 132 ? 3.051 42.125 13.82 1 93.81 132 ILE A O 1
ATOM 1092 N N . ALA A 1 133 ? 1.337 41.562 12.5 1 95.5 133 ALA A N 1
ATOM 1093 C CA . ALA A 1 133 ? 1.735 40.156 12.469 1 95.5 133 ALA A CA 1
ATOM 1094 C C . ALA A 1 133 ? 3.121 39.969 11.844 1 95.5 133 ALA A C 1
ATOM 1096 O O . ALA A 1 133 ? 3.963 39.25 12.375 1 95.5 133 ALA A O 1
ATOM 1097 N N . GLY A 1 134 ? 3.355 40.656 10.734 1 96.19 134 GLY A N 1
ATOM 1098 C CA . GLY A 1 134 ? 4.621 40.562 10.031 1 96.19 134 GLY A CA 1
ATOM 1099 C C . GLY A 1 134 ? 5.801 41.031 10.859 1 96.19 134 GLY A C 1
ATOM 1100 O O . GLY A 1 134 ? 6.852 40.375 10.891 1 96.19 134 GLY A O 1
ATOM 1101 N N . ILE A 1 135 ? 5.625 42.125 11.555 1 94.38 135 ILE A N 1
ATOM 1102 C CA . ILE A 1 135 ? 6.691 42.688 12.367 1 94.38 135 ILE A CA 1
ATOM 1103 C C . ILE A 1 135 ? 6.961 41.781 13.57 1 94.38 135 ILE A C 1
ATOM 1105 O O . ILE A 1 135 ? 8.117 41.531 13.914 1 94.38 135 ILE A O 1
ATOM 1109 N N . THR A 1 136 ? 5.898 41.344 14.125 1 92.38 136 THR A N 1
ATOM 1110 C CA . THR A 1 136 ? 6.043 40.438 15.266 1 92.38 136 THR A CA 1
ATOM 1111 C C . THR A 1 136 ? 6.848 39.188 14.875 1 92.38 136 THR A C 1
ATOM 1113 O O . THR A 1 136 ? 7.789 38.812 15.57 1 92.38 136 THR A O 1
ATOM 1116 N N . ILE A 1 137 ? 6.461 38.594 13.781 1 94.31 137 ILE A N 1
ATOM 1117 C CA . ILE A 1 137 ? 7.137 37.375 13.312 1 94.31 137 ILE A CA 1
ATOM 1118 C C . ILE A 1 137 ? 8.57 37.719 12.914 1 94.31 137 ILE A C 1
ATOM 1120 O O . ILE A 1 137 ? 9.484 36.906 13.133 1 94.31 137 ILE A O 1
ATOM 1124 N N . GLY A 1 138 ? 8.789 38.844 12.266 1 94.5 138 GLY A N 1
ATOM 1125 C CA . GLY A 1 138 ? 10.133 39.25 11.906 1 94.5 138 GLY A CA 1
ATOM 1126 C C . GLY A 1 138 ? 11.07 39.375 13.094 1 94.5 138 GLY A C 1
ATOM 1127 O O . GLY A 1 138 ? 12.219 38.906 13.023 1 94.5 138 GLY A O 1
ATOM 1128 N N . CYS A 1 139 ? 10.578 39.844 14.133 1 89.62 139 CYS A N 1
ATOM 1129 C CA . CYS A 1 139 ? 11.367 40 15.352 1 89.62 139 CYS A CA 1
ATOM 1130 C C . CYS A 1 139 ? 11.758 38.656 15.945 1 89.62 139 CYS A C 1
ATOM 1132 O O . CYS A 1 139 ? 12.812 38.531 16.562 1 89.62 139 CYS A O 1
ATOM 1134 N N . VAL A 1 140 ? 10.938 37.719 15.727 1 90.12 140 VAL A N 1
ATOM 1135 C CA . VAL A 1 140 ? 11.203 36.406 16.25 1 90.12 140 VAL A CA 1
ATOM 1136 C C . VAL A 1 140 ? 12.094 35.625 15.266 1 90.12 140 VAL A C 1
ATOM 1138 O O . VAL A 1 140 ? 12.977 34.875 15.68 1 90.12 140 VAL A O 1
ATOM 1141 N N . LEU A 1 141 ? 11.875 35.812 14.016 1 94.31 141 LEU A N 1
ATOM 1142 C CA . LEU A 1 141 ? 12.531 35.094 12.945 1 94.31 141 LEU A CA 1
ATOM 1143 C C . LEU A 1 141 ? 14.016 35.406 12.883 1 94.31 141 LEU A C 1
ATOM 1145 O O . LEU A 1 141 ? 14.844 34.531 12.633 1 94.31 141 LEU A O 1
ATOM 1149 N N . VAL A 1 142 ? 14.438 36.594 13.172 1 93.06 142 VAL A N 1
ATOM 1150 C CA . VAL A 1 142 ? 15.812 37.062 13.023 1 93.06 142 VAL A CA 1
ATOM 1151 C C . VAL A 1 142 ? 16.719 36.281 13.969 1 93.06 142 VAL A C 1
ATOM 1153 O O . VAL A 1 142 ? 17.625 35.562 13.523 1 93.06 142 VAL A O 1
ATOM 1156 N N . PRO A 1 143 ? 16.438 36.344 15.258 1 88.75 143 PRO A N 1
ATOM 1157 C CA . PRO A 1 143 ? 17.328 35.562 16.141 1 88.75 143 PRO A CA 1
ATOM 1158 C C . PRO A 1 143 ? 17.219 34.062 15.898 1 88.75 143 PRO A C 1
ATOM 1160 O O . PRO A 1 143 ? 18.234 33.344 15.945 1 88.75 143 PRO A O 1
ATOM 1163 N N . GLN A 1 144 ? 16.109 33.531 15.633 1 89.81 144 GLN A N 1
ATOM 1164 C CA . GLN A 1 144 ? 15.906 32.094 15.43 1 89.81 144 GLN A CA 1
ATOM 1165 C C . GLN A 1 144 ? 16.656 31.609 14.203 1 89.81 144 GLN A C 1
ATOM 1167 O O . GLN A 1 144 ? 17.234 30.516 14.227 1 89.81 144 GLN A O 1
ATOM 1172 N N . SER A 1 145 ? 16.594 32.375 13.172 1 94 145 SER A N 1
ATOM 1173 C CA . SER A 1 145 ? 17.234 31.953 11.938 1 94 145 SER A CA 1
ATOM 1174 C C . SER A 1 145 ? 18.75 31.875 12.094 1 94 145 SER A C 1
ATOM 1176 O O . SER A 1 145 ? 19.406 31 11.531 1 94 145 SER A O 1
ATOM 1178 N N . MET A 1 146 ? 19.328 32.812 12.82 1 92.06 146 MET A N 1
ATOM 1179 C CA . MET A 1 146 ? 20.766 32.75 13.094 1 92.06 146 MET A CA 1
ATOM 1180 C C . MET A 1 146 ? 21.125 31.516 13.898 1 92.06 146 MET A C 1
ATOM 1182 O O . MET A 1 146 ? 22.125 30.844 13.617 1 92.06 146 MET A O 1
ATOM 1186 N N . SER A 1 147 ? 20.25 31.25 14.805 1 90.19 147 SER A N 1
ATOM 1187 C CA . SER A 1 147 ? 20.453 30.062 15.617 1 90.19 147 SER A CA 1
ATOM 1188 C C . SER A 1 147 ? 20.375 28.797 14.781 1 90.19 147 SER A C 1
ATOM 1190 O O . SER A 1 147 ? 21.172 27.859 14.961 1 90.19 147 SER A O 1
ATOM 1192 N N . TYR A 1 148 ? 19.484 28.688 13.867 1 94.12 148 TYR A N 1
ATOM 1193 C CA . TYR A 1 148 ? 19.266 27.484 13.07 1 94.12 148 TYR A CA 1
ATOM 1194 C C . TYR A 1 148 ? 20.375 27.312 12.031 1 94.12 148 TYR A C 1
ATOM 1196 O O . TYR A 1 148 ? 20.719 26.188 11.664 1 94.12 148 TYR A O 1
ATOM 1204 N N . ALA A 1 149 ? 20.953 28.438 11.617 1 94.94 149 ALA A N 1
ATOM 1205 C CA . ALA A 1 149 ? 22.125 28.344 10.75 1 94.94 149 ALA A CA 1
ATOM 1206 C C . ALA A 1 149 ? 23.266 27.609 11.453 1 94.94 149 ALA A C 1
ATOM 1208 O O . ALA A 1 149 ? 24 26.844 10.828 1 94.94 149 ALA A O 1
ATOM 1209 N N . GLN A 1 150 ? 23.375 27.859 12.734 1 90.75 150 GLN A N 1
ATOM 1210 C CA . GLN A 1 150 ? 24.391 27.156 13.516 1 90.75 150 GLN A CA 1
ATOM 1211 C C . GLN A 1 150 ? 24.094 25.656 13.578 1 90.75 150 GLN A C 1
ATOM 1213 O O . GLN A 1 150 ? 25.016 24.844 13.492 1 90.75 150 GLN A O 1
ATOM 1218 N N . ILE A 1 151 ? 22.844 25.312 13.695 1 91.5 151 ILE A N 1
ATOM 1219 C CA . ILE A 1 151 ? 22.453 23.906 13.664 1 91.5 151 ILE A CA 1
ATOM 1220 C C . ILE A 1 151 ? 22.859 23.297 12.328 1 91.5 151 ILE A C 1
ATOM 1222 O O . ILE A 1 151 ? 23.328 22.156 12.273 1 91.5 151 ILE A O 1
ATOM 1226 N N . ALA A 1 152 ? 22.766 24.062 11.273 1 95.62 152 ALA A N 1
ATOM 1227 C CA . ALA A 1 152 ? 23.094 23.609 9.922 1 95.62 152 ALA A CA 1
ATOM 1228 C C . ALA A 1 152 ? 24.609 23.641 9.688 1 95.62 152 ALA A C 1
ATOM 1230 O O . ALA A 1 152 ? 25.078 23.266 8.609 1 95.62 152 ALA A O 1
ATOM 1231 N N . THR A 1 153 ? 25.375 24.141 10.703 1 93.5 153 THR A N 1
ATOM 1232 C CA . THR A 1 153 ? 26.828 24.281 10.633 1 93.5 153 THR A CA 1
ATOM 1233 C C . THR A 1 153 ? 27.219 25.328 9.602 1 93.5 153 THR A C 1
ATOM 1235 O O . THR A 1 153 ? 28.188 25.156 8.852 1 93.5 153 THR A O 1
ATOM 1238 N N . LEU A 1 154 ? 26.422 26.344 9.547 1 95.81 154 LEU A N 1
ATOM 1239 C CA . LEU A 1 154 ? 26.672 27.469 8.641 1 95.81 154 LEU A CA 1
ATOM 1240 C C . LEU A 1 154 ? 26.859 28.766 9.43 1 95.81 154 LEU A C 1
ATOM 1242 O O . LEU A 1 154 ? 26.406 28.875 10.562 1 95.81 154 LEU A O 1
ATOM 1246 N N . PRO A 1 155 ? 27.547 29.703 8.828 1 94 155 PRO A N 1
ATOM 1247 C CA . PRO A 1 155 ? 27.578 31.031 9.453 1 94 155 PRO A CA 1
ATOM 1248 C C . PRO A 1 155 ? 26.188 31.641 9.594 1 94 155 PRO A C 1
ATOM 1250 O O . PRO A 1 155 ? 25.312 31.406 8.758 1 94 155 PRO A O 1
ATOM 1253 N N . PRO A 1 156 ? 25.953 32.406 10.586 1 93.06 156 PRO A N 1
ATOM 1254 C CA . PRO A 1 156 ? 24.609 32.906 10.938 1 93.06 156 PRO A CA 1
ATOM 1255 C C . PRO A 1 156 ? 23.969 33.719 9.812 1 93.06 156 PRO A C 1
ATOM 1257 O O . PRO A 1 156 ? 22.734 33.75 9.703 1 93.06 156 PRO A O 1
ATOM 1260 N N . GLN A 1 157 ? 24.781 34.406 8.938 1 93.38 157 GLN A N 1
ATOM 1261 C CA . GLN A 1 157 ? 24.219 35.219 7.879 1 93.38 157 GLN A CA 1
ATOM 1262 C C . GLN A 1 157 ? 23.375 34.375 6.914 1 93.38 157 GLN A C 1
ATOM 1264 O O . GLN A 1 157 ? 22.438 34.875 6.309 1 93.38 157 GLN A O 1
ATOM 1269 N N . TYR A 1 158 ? 23.719 33.125 6.773 1 94.94 158 TYR A N 1
ATOM 1270 C CA . TYR A 1 158 ? 22.984 32.25 5.852 1 94.94 158 TYR A CA 1
ATOM 1271 C C . TYR A 1 158 ? 21.578 31.969 6.379 1 94.94 158 TYR A C 1
ATOM 1273 O O . TYR A 1 158 ? 20.672 31.688 5.605 1 94.94 158 TYR A O 1
ATOM 1281 N N . GLY A 1 159 ? 21.469 31.969 7.703 1 95.25 159 GLY A N 1
ATOM 1282 C CA . GLY A 1 159 ? 20.125 31.906 8.266 1 95.25 159 GLY A CA 1
ATOM 1283 C C . GLY A 1 159 ? 19.281 33.094 7.883 1 95.25 159 GLY A C 1
ATOM 1284 O O . GLY A 1 159 ? 18.094 32.969 7.574 1 95.25 159 GLY A O 1
ATOM 1285 N N . LEU A 1 160 ? 19.875 34.25 7.875 1 94.56 160 LEU A N 1
ATOM 1286 C CA . LEU A 1 160 ? 19.172 35.469 7.523 1 94.56 160 LEU A CA 1
ATOM 1287 C C . LEU A 1 160 ? 18.859 35.531 6.031 1 94.56 160 LEU A C 1
ATOM 1289 O O . LEU A 1 160 ? 17.766 35.906 5.629 1 94.56 160 LEU A O 1
ATOM 1293 N N . TYR A 1 161 ? 19.859 35.062 5.219 1 94.69 161 TYR A N 1
ATOM 1294 C CA . TYR A 1 161 ? 19.641 35 3.775 1 94.69 161 TYR A CA 1
ATOM 1295 C C . TYR A 1 161 ? 18.453 34.094 3.445 1 94.69 161 TYR A C 1
ATOM 1297 O O . TYR A 1 161 ? 17.688 34.375 2.514 1 94.69 161 TYR A O 1
ATOM 1305 N N . SER A 1 162 ? 18.266 33.062 4.195 1 95.81 162 SER A N 1
ATOM 1306 C CA . SER A 1 162 ? 17.234 32.062 3.932 1 95.81 162 SER A CA 1
ATOM 1307 C C . SER A 1 162 ? 15.883 32.5 4.457 1 95.81 162 SER A C 1
ATOM 1309 O O . SER A 1 162 ? 14.852 31.938 4.082 1 95.81 162 SER A O 1
ATOM 1311 N N . SER A 1 163 ? 15.812 33.406 5.262 1 95.5 163 SER A N 1
ATOM 1312 C CA . SER A 1 163 ? 14.586 33.812 5.945 1 95.5 163 SER A CA 1
ATOM 1313 C C . SER A 1 163 ? 13.773 34.781 5.105 1 95.5 163 SER A C 1
ATOM 1315 O O . SER A 1 163 ? 12.57 34.594 4.914 1 95.5 163 SER A O 1
ATOM 1317 N N . PHE A 1 164 ? 14.391 35.781 4.605 1 94.44 164 PHE A N 1
ATOM 1318 C CA . PHE A 1 164 ? 13.609 36.844 3.975 1 94.44 164 PHE A CA 1
ATOM 1319 C C . PHE A 1 164 ? 13.055 36.375 2.633 1 94.44 164 PHE A C 1
ATOM 1321 O O . PHE A 1 164 ? 11.93 36.719 2.264 1 94.44 164 PHE A O 1
ATOM 1328 N N . VAL A 1 165 ? 13.727 35.594 1.855 1 92.56 165 VAL A N 1
ATOM 1329 C CA . VAL A 1 165 ? 13.281 35.156 0.535 1 92.56 165 VAL A CA 1
ATOM 1330 C C . VAL A 1 165 ? 12.031 34.281 0.67 1 92.56 165 VAL A C 1
ATOM 1332 O O . VAL A 1 165 ? 11.07 34.438 -0.084 1 92.56 165 VAL A O 1
ATOM 1335 N N . GLY A 1 166 ? 12.102 33.344 1.579 1 92.25 166 GLY A N 1
ATOM 1336 C CA . GLY A 1 166 ? 10.93 32.531 1.796 1 92.25 166 GLY A CA 1
ATOM 1337 C C . GLY A 1 166 ? 9.695 33.312 2.18 1 92.25 166 GLY A C 1
ATOM 1338 O O . GLY A 1 166 ? 8.594 33.031 1.695 1 92.25 166 GLY A O 1
ATOM 1339 N N . ALA A 1 167 ? 9.891 34.281 3.002 1 94.25 167 ALA A N 1
ATOM 1340 C CA . ALA A 1 167 ? 8.781 35.125 3.451 1 94.25 167 ALA A CA 1
ATOM 1341 C C . ALA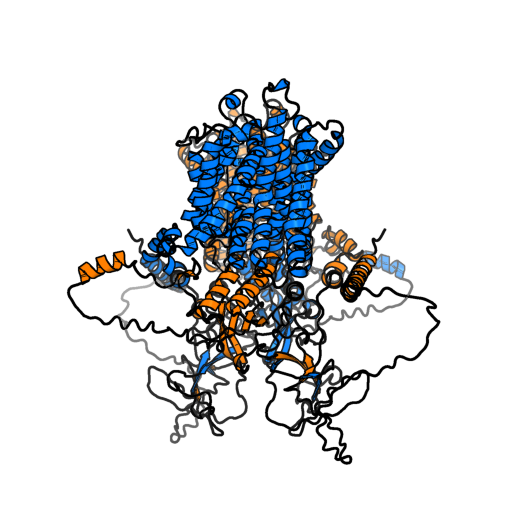 A 1 167 ? 8.172 35.906 2.285 1 94.25 167 ALA A C 1
ATOM 1343 O O . ALA A 1 167 ? 6.949 35.969 2.152 1 94.25 167 ALA A O 1
ATOM 1344 N N . TYR A 1 168 ? 9.008 36.438 1.431 1 95.12 168 TYR A N 1
ATOM 1345 C CA . TYR A 1 168 ? 8.539 37.219 0.28 1 95.12 168 TYR A CA 1
ATOM 1346 C C . TYR A 1 168 ? 7.824 36.312 -0.721 1 95.12 168 TYR A C 1
ATOM 1348 O O . TYR A 1 168 ? 6.703 36.594 -1.143 1 95.12 168 TYR A O 1
ATOM 1356 N N . THR A 1 169 ? 8.438 35.25 -1.065 1 95.31 169 THR A N 1
ATOM 1357 C CA . THR A 1 169 ? 7.93 34.406 -2.139 1 95.31 169 THR A CA 1
ATOM 1358 C C . THR A 1 169 ? 6.66 33.656 -1.7 1 95.31 169 THR A C 1
ATOM 1360 O O . THR A 1 169 ? 5.742 33.469 -2.5 1 95.31 169 THR A O 1
ATOM 1363 N N . TYR A 1 170 ? 6.633 33.219 -0.475 1 95.19 170 TYR A N 1
ATOM 1364 C CA . TYR A 1 170 ? 5.461 32.5 0.02 1 95.19 170 TYR A CA 1
ATOM 1365 C C . TYR A 1 170 ? 4.215 33.375 -0.064 1 95.19 170 TYR A C 1
ATOM 1367 O O . TYR A 1 170 ? 3.115 32.875 -0.327 1 95.19 170 TYR A O 1
ATOM 1375 N N . SER A 1 171 ? 4.316 34.656 0.096 1 94.31 171 SER A N 1
ATOM 1376 C CA . SER A 1 171 ? 3.186 35.594 0.042 1 94.31 171 SER A CA 1
ATOM 1377 C C . SER A 1 171 ? 2.553 35.594 -1.345 1 94.31 171 SER A C 1
ATOM 1379 O O . SER A 1 171 ? 1.35 35.844 -1.48 1 94.31 171 SER A O 1
ATOM 1381 N N . LEU A 1 172 ? 3.311 35.25 -2.326 1 93.94 172 LEU A N 1
ATOM 1382 C CA . LEU A 1 172 ? 2.83 35.344 -3.703 1 93.94 172 LEU A CA 1
ATOM 1383 C C . LEU A 1 172 ? 2.152 34.031 -4.113 1 93.94 172 LEU A C 1
ATOM 1385 O O . LEU A 1 172 ? 1.232 34.031 -4.934 1 93.94 172 LEU A O 1
ATOM 1389 N N . PHE A 1 173 ? 2.6 32.938 -3.533 1 95.06 173 PHE A N 1
ATOM 1390 C CA . PHE A 1 173 ? 2.197 31.641 -4.082 1 95.06 173 PHE A CA 1
ATOM 1391 C C . PHE A 1 173 ? 1.4 30.844 -3.057 1 95.06 173 PHE A C 1
ATOM 1393 O O . PHE A 1 173 ? 0.849 29.781 -3.377 1 95.06 173 PHE A O 1
ATOM 1400 N N . ALA A 1 174 ? 1.233 31.344 -1.918 1 91.31 174 ALA A N 1
ATOM 1401 C CA . ALA A 1 174 ? 0.741 30.578 -0.786 1 91.31 174 ALA A CA 1
ATOM 1402 C C . ALA A 1 174 ? -0.778 30.438 -0.834 1 91.31 174 ALA A C 1
ATOM 1404 O O . ALA A 1 174 ? -1.464 31.25 -1.443 1 91.31 174 ALA A O 1
ATOM 1405 N N . THR A 1 175 ? -1.291 29.344 -0.216 1 93.31 175 THR A N 1
ATOM 1406 C CA . THR A 1 175 ? -2.719 29.172 0.023 1 93.31 175 THR A CA 1
ATOM 1407 C C . THR A 1 175 ? -3.027 29.219 1.517 1 93.31 175 THR A C 1
ATOM 1409 O O . THR A 1 175 ? -4.16 28.969 1.931 1 93.31 175 THR A O 1
ATOM 1412 N N . SER A 1 176 ? -2.037 29.531 2.273 1 94.44 176 SER A N 1
ATOM 1413 C CA . SER A 1 176 ? -2.229 29.719 3.709 1 94.44 176 SER A CA 1
ATOM 1414 C C . SER A 1 176 ? -1.754 31.094 4.164 1 94.44 176 SER A C 1
ATOM 1416 O O . SER A 1 176 ? -0.664 31.531 3.791 1 94.44 176 SER A O 1
ATOM 1418 N N . LYS A 1 177 ? -2.527 31.766 4.93 1 94.88 177 LYS A N 1
ATOM 1419 C CA . LYS A 1 177 ? -2.143 33.062 5.438 1 94.88 177 LYS A CA 1
ATOM 1420 C C . LYS A 1 177 ? -1.315 32.938 6.715 1 94.88 177 LYS A C 1
ATOM 1422 O O . LYS A 1 177 ? -0.622 33.906 7.102 1 94.88 177 LYS A O 1
ATOM 1427 N N . ASP A 1 178 ? -1.401 31.812 7.312 1 93.5 178 ASP A N 1
ATOM 1428 C CA . ASP A 1 178 ? -0.859 31.656 8.664 1 93.5 178 ASP A CA 1
ATOM 1429 C C . ASP A 1 178 ? 0.563 31.109 8.625 1 93.5 178 ASP A C 1
ATOM 1431 O O . ASP A 1 178 ? 1.354 31.359 9.539 1 93.5 178 ASP A O 1
ATOM 1435 N N . VAL A 1 179 ? 0.939 30.391 7.594 1 94.62 179 VAL A N 1
ATOM 1436 C CA . VAL A 1 179 ? 2.213 29.688 7.582 1 94.62 179 VAL A CA 1
ATOM 1437 C C . VAL A 1 179 ? 3.359 30.672 7.422 1 94.62 179 VAL A C 1
ATOM 1439 O O . VAL A 1 179 ? 3.275 31.609 6.617 1 94.62 179 VAL A O 1
ATOM 1442 N N . CYS A 1 180 ? 4.395 30.469 8.203 1 94.94 180 CYS A N 1
ATOM 1443 C CA . CYS A 1 180 ? 5.621 31.25 8.117 1 94.94 180 CYS A CA 1
ATOM 1444 C C . CYS A 1 180 ? 6.77 30.422 7.574 1 94.94 180 CYS A C 1
ATOM 1446 O O . CYS A 1 180 ? 7.109 29.375 8.141 1 94.94 180 CYS A O 1
ATOM 1448 N N . ILE A 1 181 ? 7.355 30.906 6.508 1 95.12 181 ILE A N 1
ATOM 1449 C CA . ILE A 1 181 ? 8.43 30.172 5.855 1 95.12 181 ILE A CA 1
ATOM 1450 C C . ILE A 1 181 ? 9.781 30.719 6.312 1 95.12 181 ILE A C 1
ATOM 1452 O O . ILE A 1 181 ? 9.961 31.922 6.438 1 95.12 181 ILE A O 1
ATOM 1456 N N . GLY A 1 182 ? 10.734 29.875 6.562 1 95.56 182 GLY A N 1
ATOM 1457 C CA . GLY A 1 182 ? 12.102 30.172 6.961 1 95.56 182 GLY A CA 1
ATOM 1458 C C . GLY A 1 182 ? 12.875 28.938 7.391 1 95.56 182 GLY A C 1
ATOM 1459 O O . GLY A 1 182 ? 12.422 27.812 7.191 1 95.56 182 GLY A O 1
ATOM 1460 N N . PRO A 1 183 ? 14.039 29.188 7.871 1 95.5 183 PRO A N 1
ATOM 1461 C CA . PRO A 1 183 ? 14.773 28.062 8.445 1 95.5 183 PRO A CA 1
ATOM 1462 C C . PRO A 1 183 ? 14.07 27.453 9.656 1 95.5 183 PRO A C 1
ATOM 1464 O O . PRO A 1 183 ? 13.492 28.172 10.469 1 95.5 183 PRO A O 1
ATOM 1467 N N . VAL A 1 184 ? 14.062 26.172 9.672 1 93.19 184 VAL A N 1
ATOM 1468 C CA . VAL A 1 184 ? 13.492 25.453 10.805 1 93.19 184 VAL A CA 1
ATOM 1469 C C . VAL A 1 184 ? 14.523 24.469 11.367 1 93.19 184 VAL A C 1
ATOM 1471 O O . VAL A 1 184 ? 15.469 24.094 10.672 1 93.19 184 VAL A O 1
ATOM 1474 N N . ALA A 1 185 ? 14.32 24.156 12.57 1 90.38 185 ALA A N 1
ATOM 1475 C CA . ALA A 1 185 ? 15.312 23.375 13.305 1 90.38 185 ALA A CA 1
ATOM 1476 C C . ALA A 1 185 ? 15.562 22.031 12.625 1 90.38 185 ALA A C 1
ATOM 1478 O O . ALA A 1 185 ? 16.703 21.656 12.375 1 90.38 185 ALA A O 1
ATOM 1479 N N . VAL A 1 186 ? 14.547 21.328 12.312 1 89.12 186 VAL A N 1
ATOM 1480 C CA . VAL A 1 186 ? 14.664 19.969 11.805 1 89.12 186 VAL A CA 1
ATOM 1481 C C . VAL A 1 186 ? 15.305 19.984 10.422 1 89.12 186 VAL A C 1
ATOM 1483 O O . VAL A 1 186 ? 16.172 19.156 10.117 1 89.12 186 VAL A O 1
ATOM 1486 N N . MET A 1 187 ? 14.883 20.844 9.609 1 93.31 187 MET A N 1
ATOM 1487 C CA . MET A 1 187 ? 15.461 20.938 8.266 1 93.31 187 MET A CA 1
ATOM 1488 C C . MET A 1 187 ? 16.906 21.391 8.336 1 93.31 187 MET A C 1
ATOM 1490 O O . MET A 1 187 ? 17.734 20.984 7.508 1 93.31 187 MET A O 1
ATOM 1494 N N . SER A 1 188 ? 17.25 22.25 9.312 1 95.31 188 SER A N 1
ATOM 1495 C CA . SER A 1 188 ? 18.625 22.672 9.523 1 95.31 188 SER A CA 1
ATOM 1496 C C . SER A 1 188 ? 19.5 21.5 9.953 1 95.31 188 SER A C 1
ATOM 1498 O O . SER A 1 188 ? 20.641 21.375 9.492 1 95.31 188 SER A O 1
ATOM 1500 N N . LEU A 1 189 ? 18.922 20.781 10.805 1 91.75 189 LEU A N 1
ATOM 1501 C CA . LEU A 1 189 ? 19.641 19.578 11.219 1 91.75 189 LEU A CA 1
ATOM 1502 C C . LEU A 1 189 ? 19.875 18.656 10.031 1 91.75 189 LEU A C 1
ATOM 1504 O O . LEU A 1 189 ? 20.969 18.078 9.883 1 91.75 189 LEU A O 1
ATOM 1508 N N . GLN A 1 190 ? 18.844 18.438 9.211 1 93.25 190 GLN A N 1
ATOM 1509 C CA . GLN A 1 190 ? 19 17.625 8.016 1 93.25 190 GLN A CA 1
ATOM 1510 C C . GLN A 1 190 ? 20.047 18.219 7.078 1 93.25 190 GLN A C 1
ATOM 1512 O O . GLN A 1 190 ? 20.812 17.469 6.465 1 93.25 190 GLN A O 1
ATOM 1517 N N . THR A 1 191 ? 20.109 19.5 6.965 1 96.5 191 THR A N 1
ATOM 1518 C CA . THR A 1 191 ? 21.109 20.156 6.145 1 96.5 191 THR A CA 1
ATOM 1519 C C . THR A 1 191 ? 22.516 19.875 6.672 1 96.5 191 THR A C 1
ATOM 1521 O O . THR A 1 191 ? 23.422 19.594 5.895 1 96.5 191 THR A O 1
ATOM 1524 N N . ALA A 1 192 ? 22.656 19.969 7.977 1 95.19 192 ALA A N 1
ATOM 1525 C CA . ALA A 1 192 ? 23.938 19.672 8.602 1 95.19 192 ALA A CA 1
ATOM 1526 C C . ALA A 1 192 ? 24.391 18.25 8.258 1 95.19 192 ALA A C 1
ATOM 1528 O O . ALA A 1 192 ? 25.562 18.016 7.98 1 95.19 192 ALA A O 1
ATOM 1529 N N . LYS A 1 193 ? 23.484 17.375 8.281 1 92.25 193 LYS A N 1
ATOM 1530 C CA . LYS A 1 193 ? 23.781 15.984 7.973 1 92.25 193 LYS A CA 1
ATOM 1531 C C . LYS A 1 193 ? 24.219 15.82 6.52 1 92.25 193 LYS A C 1
ATOM 1533 O O . LYS A 1 193 ? 25.125 15.039 6.223 1 92.25 193 LYS A O 1
ATOM 1538 N N . VAL A 1 194 ? 23.531 16.453 5.652 1 95.81 194 VAL A N 1
ATOM 1539 C CA . VAL A 1 194 ? 23.875 16.391 4.234 1 95.81 194 VAL A CA 1
ATOM 1540 C C . VAL A 1 194 ? 25.281 16.953 4.02 1 95.81 194 VAL A C 1
ATOM 1542 O O . VAL A 1 194 ? 26.078 16.375 3.275 1 95.81 194 VAL A O 1
ATOM 1545 N N . ILE A 1 195 ? 25.609 18.078 4.684 1 96.38 195 ILE A N 1
ATOM 1546 C CA . ILE A 1 195 ? 26.938 18.688 4.586 1 96.38 195 ILE A CA 1
ATOM 1547 C C . ILE A 1 195 ? 28 17.703 5.074 1 96.38 195 ILE A C 1
ATOM 1549 O O . ILE A 1 195 ? 29.031 17.531 4.422 1 96.38 195 ILE A O 1
ATOM 1553 N N . GLN A 1 196 ? 27.688 17.094 6.148 1 93.62 196 GLN A N 1
ATOM 1554 C CA . GLN A 1 196 ? 28.625 16.125 6.703 1 93.62 196 GLN A CA 1
ATOM 1555 C C . GLN A 1 196 ? 28.844 14.953 5.75 1 93.62 196 GLN A C 1
ATOM 1557 O O . GLN A 1 196 ? 29.969 14.516 5.539 1 93.62 196 GLN A O 1
ATOM 1562 N N . HIS A 1 197 ? 27.766 14.461 5.223 1 93.38 197 HIS A N 1
ATOM 1563 C CA . HIS A 1 197 ? 27.828 13.336 4.293 1 93.38 197 HIS A CA 1
ATOM 1564 C C . HIS A 1 197 ? 28.656 13.695 3.059 1 93.38 197 HIS A C 1
ATOM 1566 O O . HIS A 1 197 ? 29.516 12.914 2.635 1 93.38 197 HIS A O 1
ATOM 1572 N N . VAL A 1 198 ? 28.484 14.836 2.496 1 95.44 198 VAL A N 1
ATOM 1573 C CA . VAL A 1 198 ? 29.188 15.273 1.297 1 95.44 198 VAL A CA 1
ATOM 1574 C C . VAL A 1 198 ? 30.672 15.508 1.619 1 95.44 198 VAL A C 1
ATOM 1576 O O . VAL A 1 198 ? 31.547 15.078 0.865 1 95.44 198 VAL A O 1
ATOM 1579 N N . ASN A 1 199 ? 30.938 16.141 2.75 1 94.12 199 ASN A N 1
ATOM 1580 C CA . ASN A 1 199 ? 32.312 16.406 3.162 1 94.12 199 ASN A CA 1
ATOM 1581 C C . ASN A 1 199 ? 33.125 15.117 3.312 1 94.12 199 ASN A C 1
ATOM 1583 O O . ASN A 1 199 ? 34.312 15.086 3 1 94.12 199 ASN A O 1
ATOM 1587 N N . SER A 1 200 ? 32.438 14.125 3.773 1 92.25 200 SER A N 1
ATOM 1588 C CA . SER A 1 200 ? 33.094 12.844 3.969 1 92.25 200 SER A CA 1
ATOM 1589 C C . SER A 1 200 ? 33.406 12.172 2.635 1 92.25 200 SER A C 1
ATOM 1591 O O . SER A 1 200 ? 34.312 11.344 2.547 1 92.25 200 SER A O 1
ATOM 1593 N N . SER A 1 201 ? 32.719 12.539 1.626 1 91.5 201 SER A N 1
ATOM 1594 C CA . SER A 1 201 ? 32.875 11.914 0.319 1 91.5 201 SER A CA 1
ATOM 1595 C C . SER A 1 201 ? 33.812 12.727 -0.569 1 91.5 201 SER A C 1
ATOM 1597 O O . SER A 1 201 ? 34.219 12.273 -1.644 1 91.5 201 SER A O 1
ATOM 1599 N N . LEU A 1 202 ? 34.25 13.969 -0.111 1 91.75 202 LEU A N 1
ATOM 1600 C CA . LEU A 1 202 ? 35.094 14.859 -0.922 1 91.75 202 LEU A CA 1
ATOM 1601 C C . LEU A 1 202 ? 36.562 14.562 -0.732 1 91.75 202 LEU A C 1
ATOM 1603 O O . LEU A 1 202 ? 37 14.188 0.363 1 91.75 202 LEU A O 1
ATOM 1607 N N . THR A 1 203 ? 37.312 14.68 -1.883 1 90.5 203 THR A N 1
ATOM 1608 C CA . THR A 1 203 ? 38.75 14.617 -1.81 1 90.5 203 THR A CA 1
ATOM 1609 C C . THR A 1 203 ? 39.312 15.891 -1.187 1 90.5 203 THR A C 1
ATOM 1611 O O . THR A 1 203 ? 38.656 16.906 -1.124 1 90.5 203 THR A O 1
ATOM 1614 N N . GLU A 1 204 ? 40.5 15.852 -0.701 1 89.81 204 GLU A N 1
ATOM 1615 C CA . GLU A 1 204 ? 41.125 17 -0.064 1 89.81 204 GLU A CA 1
ATOM 1616 C C . GLU A 1 204 ? 41.188 18.188 -1.018 1 89.81 204 GLU A C 1
ATOM 1618 O O . GLU A 1 204 ? 41.062 19.344 -0.594 1 89.81 204 GLU A O 1
ATOM 1623 N N . GLU A 1 205 ? 41.344 17.875 -2.244 1 89.31 205 GLU A N 1
ATOM 1624 C CA . GLU A 1 205 ? 41.375 18.938 -3.25 1 89.31 205 GLU A CA 1
ATOM 1625 C C . GLU A 1 205 ? 40 19.562 -3.422 1 89.31 205 GLU A C 1
ATOM 1627 O O . GLU A 1 205 ? 39.875 20.797 -3.541 1 89.31 205 GLU A O 1
ATOM 1632 N N . GLN A 1 206 ? 38.969 18.812 -3.422 1 90.5 206 GLN A N 1
ATOM 1633 C CA . GLN A 1 206 ? 37.625 19.297 -3.629 1 90.5 206 GLN A CA 1
ATOM 1634 C C . GLN A 1 206 ? 37.156 20.125 -2.439 1 90.5 206 GLN A C 1
ATOM 1636 O O . GLN A 1 206 ? 36.312 21.031 -2.598 1 90.5 206 GLN A O 1
ATOM 1641 N N . LYS A 1 207 ? 37.625 19.828 -1.248 1 89.69 207 LYS A N 1
ATOM 1642 C CA . LYS A 1 207 ? 37.25 20.531 -0.029 1 89.69 207 LYS A CA 1
ATOM 1643 C C . LYS A 1 207 ? 37.656 21.984 -0.078 1 89.69 207 LYS A C 1
ATOM 1645 O O . LYS A 1 207 ? 37.094 22.828 0.631 1 89.69 207 LYS A O 1
ATOM 1650 N N . THR A 1 208 ? 38.625 22.281 -0.994 1 89.31 208 THR A N 1
ATOM 1651 C CA . THR A 1 208 ? 39.125 23.656 -1.086 1 89.31 208 THR A CA 1
ATOM 1652 C C . THR A 1 208 ? 38.125 24.547 -1.827 1 89.31 208 THR A C 1
ATOM 1654 O O . THR A 1 208 ? 38.031 25.75 -1.561 1 89.31 208 THR A O 1
ATOM 1657 N N . TYR A 1 209 ? 37.281 23.938 -2.658 1 90.5 209 TYR A N 1
ATOM 1658 C CA . TYR A 1 209 ? 36.375 24.812 -3.418 1 90.5 209 TYR A CA 1
ATOM 1659 C C . TYR A 1 209 ? 34.938 24.453 -3.154 1 90.5 209 TYR A C 1
ATOM 1661 O O . TYR A 1 209 ? 34.031 25.234 -3.477 1 90.5 209 TYR A O 1
ATOM 1669 N N . ILE A 1 210 ? 34.688 23.375 -2.643 1 94.44 210 ILE A N 1
ATOM 1670 C CA . ILE A 1 210 ? 33.312 23.031 -2.24 1 94.44 210 ILE A CA 1
ATOM 1671 C C . ILE A 1 210 ? 33.156 23.281 -0.745 1 94.44 210 ILE A C 1
ATOM 1673 O O . ILE A 1 210 ? 33.594 22.469 0.082 1 94.44 210 ILE A O 1
ATOM 1677 N N . THR A 1 211 ? 32.438 24.375 -0.479 1 94.31 211 THR A N 1
ATOM 1678 C CA . THR A 1 211 ? 32.25 24.766 0.911 1 94.31 211 THR A CA 1
ATOM 1679 C C . THR A 1 211 ? 30.891 24.359 1.416 1 94.31 211 THR A C 1
ATOM 1681 O O . THR A 1 211 ? 30.016 24 0.625 1 94.31 211 THR A O 1
ATOM 1684 N N . ALA A 1 212 ? 30.656 24.422 2.738 1 95.81 212 ALA A N 1
ATOM 1685 C CA . ALA A 1 212 ? 29.406 24.031 3.389 1 95.81 212 ALA A CA 1
ATOM 1686 C C . ALA A 1 212 ? 28.234 24.859 2.857 1 95.81 212 ALA A C 1
ATOM 1688 O O . ALA A 1 212 ? 27.172 24.312 2.541 1 95.81 212 ALA A O 1
ATOM 1689 N N . PRO A 1 213 ? 28.453 26.203 2.652 1 95.44 213 PRO A N 1
ATOM 1690 C CA . PRO A 1 213 ? 27.344 26.984 2.119 1 95.44 213 PRO A CA 1
ATOM 1691 C C . PRO A 1 213 ? 26.953 26.578 0.702 1 95.44 213 PRO A C 1
ATOM 1693 O O . PRO A 1 213 ? 25.766 26.578 0.359 1 95.44 213 PRO A O 1
ATOM 1696 N N . LEU A 1 214 ? 27.922 26.156 -0.057 1 95.75 214 LEU A N 1
ATOM 1697 C CA . LEU A 1 214 ? 27.641 25.719 -1.42 1 95.75 214 LEU A CA 1
ATOM 1698 C C . LEU A 1 214 ? 26.828 24.422 -1.419 1 95.75 214 LEU A C 1
ATOM 1700 O O . LEU A 1 214 ? 25.938 24.25 -2.244 1 95.75 214 LEU A O 1
ATOM 1704 N N . ILE A 1 215 ? 27.188 23.562 -0.507 1 97.44 215 ILE A N 1
ATOM 1705 C CA . ILE A 1 215 ? 26.453 22.297 -0.372 1 97.44 215 ILE A CA 1
ATOM 1706 C C . ILE A 1 215 ? 25.016 22.578 0.05 1 97.44 215 ILE A C 1
ATOM 1708 O O . ILE A 1 215 ? 24.078 22.016 -0.517 1 97.44 215 ILE A O 1
ATOM 1712 N N . ALA A 1 216 ? 24.875 23.469 1 1 97.81 216 ALA A N 1
ATOM 1713 C CA . ALA A 1 216 ? 23.547 23.812 1.527 1 97.81 216 ALA A CA 1
ATOM 1714 C C . ALA A 1 216 ? 22.688 24.453 0.452 1 97.81 216 ALA A C 1
ATOM 1716 O O . ALA A 1 216 ? 21.5 24.141 0.336 1 97.81 216 ALA A O 1
ATOM 1717 N N . THR A 1 217 ? 23.25 25.328 -0.318 1 97.12 217 THR A N 1
ATOM 1718 C CA . THR A 1 217 ? 22.516 26 -1.379 1 97.12 217 THR A CA 1
ATOM 1719 C C . THR A 1 217 ? 22.156 25.016 -2.49 1 97.12 217 THR A C 1
ATOM 1721 O O . THR A 1 217 ? 21.078 25.109 -3.088 1 97.12 217 THR A O 1
ATOM 1724 N N . THR A 1 218 ? 23.031 24.109 -2.764 1 97.56 218 THR A N 1
ATOM 1725 C CA . THR A 1 218 ? 22.75 23.062 -3.742 1 97.56 218 THR A CA 1
ATOM 1726 C C . THR A 1 218 ? 21.578 22.203 -3.281 1 97.56 218 THR A C 1
ATOM 1728 O O . THR A 1 218 ? 20.734 21.812 -4.086 1 97.56 218 THR A O 1
ATOM 1731 N N . LEU A 1 219 ? 21.594 21.891 -2.025 1 97.88 219 LEU A N 1
ATOM 1732 C CA . LEU A 1 219 ? 20.484 21.125 -1.458 1 97.88 219 LEU A CA 1
ATOM 1733 C C . LEU A 1 219 ? 19.172 21.891 -1.634 1 97.88 219 LEU A C 1
ATOM 1735 O O . LEU A 1 219 ? 18.141 21.281 -1.986 1 97.88 219 LEU A O 1
ATOM 1739 N N . ALA A 1 220 ? 19.188 23.172 -1.375 1 97.75 220 ALA A N 1
ATOM 1740 C CA . ALA A 1 220 ? 18 24 -1.562 1 97.75 220 ALA A CA 1
ATOM 1741 C C . ALA A 1 220 ? 17.547 23.984 -3.018 1 97.75 220 ALA A C 1
ATOM 1743 O O . ALA A 1 220 ? 16.344 23.938 -3.297 1 97.75 220 ALA A O 1
ATOM 1744 N N . LEU A 1 221 ? 18.469 24.031 -3.883 1 97.44 221 LEU A N 1
ATOM 1745 C CA . LEU A 1 221 ? 18.172 24 -5.312 1 97.44 221 LEU A CA 1
ATOM 1746 C C . LEU A 1 221 ? 17.438 22.719 -5.684 1 97.44 221 LEU A C 1
ATOM 1748 O O . LEU A 1 221 ? 16.391 22.75 -6.336 1 97.44 221 LEU A O 1
ATOM 1752 N N . LEU A 1 222 ? 18.016 21.641 -5.25 1 97.5 222 LEU A N 1
ATOM 1753 C CA . LEU A 1 222 ? 17.438 20.328 -5.594 1 97.5 222 LEU A CA 1
ATOM 1754 C C . LEU A 1 222 ? 16.094 20.141 -4.926 1 97.5 222 LEU A C 1
ATOM 1756 O O . LEU A 1 222 ? 15.141 19.656 -5.555 1 97.5 222 LEU A O 1
ATOM 1760 N N . CYS A 1 223 ? 15.984 20.5 -3.689 1 96.69 223 CYS A N 1
ATOM 1761 C CA . CYS A 1 223 ? 14.703 20.422 -2.986 1 96.69 223 CYS A CA 1
ATOM 1762 C C . CYS A 1 223 ? 13.664 21.312 -3.654 1 96.69 223 CYS A C 1
ATOM 1764 O O . CYS A 1 223 ? 12.5 20.922 -3.775 1 96.69 223 CYS A O 1
ATOM 1766 N N . GLY A 1 224 ? 14.141 22.484 -4.035 1 97.5 224 GLY A N 1
ATOM 1767 C CA . GLY A 1 224 ? 13.242 23.406 -4.715 1 97.5 224 GLY A CA 1
ATOM 1768 C C . GLY A 1 224 ? 12.734 22.875 -6.043 1 97.5 224 GLY A C 1
ATOM 1769 O O . GLY A 1 224 ? 11.539 22.953 -6.332 1 97.5 224 GLY A O 1
ATOM 1770 N N . ILE A 1 225 ? 13.57 22.266 -6.824 1 97.25 225 ILE A N 1
ATOM 1771 C CA . ILE A 1 225 ? 13.219 21.719 -8.133 1 97.25 225 ILE A CA 1
ATOM 1772 C C . ILE A 1 225 ? 12.227 20.578 -7.961 1 97.25 225 ILE A C 1
ATOM 1774 O O . ILE A 1 225 ? 11.203 20.531 -8.641 1 97.25 225 ILE A O 1
ATOM 1778 N N . ILE A 1 226 ? 12.523 19.75 -7.039 1 96.5 226 ILE A N 1
ATOM 1779 C CA . ILE A 1 226 ? 11.688 18.562 -6.84 1 96.5 226 ILE A CA 1
ATOM 1780 C C . ILE A 1 226 ? 10.328 18.984 -6.281 1 96.5 226 ILE A C 1
ATOM 1782 O O . ILE A 1 226 ? 9.289 18.547 -6.777 1 96.5 226 ILE A O 1
ATOM 1786 N N . SER A 1 227 ? 10.32 19.828 -5.285 1 96.06 227 SER A N 1
ATOM 1787 C CA . SER A 1 227 ? 9.062 20.281 -4.691 1 96.06 227 SER A CA 1
ATOM 1788 C C . SER A 1 227 ? 8.211 21.016 -5.707 1 96.06 227 SER A C 1
ATOM 1790 O O . SER A 1 227 ? 7.012 20.75 -5.836 1 96.06 227 SER A O 1
ATOM 1792 N N . ALA A 1 228 ? 8.82 21.969 -6.434 1 96.75 228 ALA A N 1
ATOM 1793 C CA . ALA A 1 228 ? 8.086 22.703 -7.461 1 96.75 228 ALA A CA 1
ATOM 1794 C C . ALA A 1 228 ? 7.59 21.766 -8.555 1 96.75 228 ALA A C 1
ATOM 1796 O O . ALA A 1 228 ? 6.461 21.906 -9.039 1 96.75 228 ALA A O 1
ATOM 1797 N N . GLY A 1 229 ? 8.414 20.859 -8.914 1 96.12 229 GLY A N 1
ATOM 1798 C CA . GLY A 1 229 ? 8.023 19.906 -9.93 1 96.12 229 GLY A CA 1
ATOM 1799 C C . GLY A 1 229 ? 6.852 19.031 -9.516 1 96.12 229 GLY A C 1
ATOM 1800 O O . GLY A 1 229 ? 5.902 18.859 -10.281 1 96.12 229 GLY A O 1
ATOM 1801 N N . VAL A 1 230 ? 6.883 18.547 -8.328 1 93.75 230 VAL A N 1
ATOM 1802 C CA . VAL A 1 230 ? 5.805 17.719 -7.797 1 93.75 230 VAL A CA 1
ATOM 1803 C C . VAL A 1 230 ? 4.512 18.531 -7.734 1 93.75 230 VAL A C 1
ATOM 1805 O O . VAL A 1 230 ? 3.434 18.016 -8.047 1 93.75 230 VAL A O 1
ATOM 1808 N N . GLY A 1 231 ? 4.621 19.781 -7.293 1 94.38 231 GLY A N 1
ATOM 1809 C CA . GLY A 1 231 ? 3.461 20.656 -7.254 1 94.38 231 GLY A CA 1
ATOM 1810 C C . GLY A 1 231 ? 2.895 20.969 -8.625 1 94.38 231 GLY A C 1
ATOM 1811 O O . GLY A 1 231 ? 1.682 20.891 -8.836 1 94.38 231 GLY A O 1
ATOM 1812 N N . LEU A 1 232 ? 3.744 21.219 -9.602 1 95.12 232 LEU A N 1
ATOM 1813 C CA . LEU A 1 232 ? 3.33 21.578 -10.953 1 95.12 232 LEU A CA 1
ATOM 1814 C C . LEU A 1 232 ? 2.684 20.375 -11.648 1 95.12 232 LEU A C 1
ATOM 1816 O O . LEU A 1 232 ? 1.769 20.547 -12.461 1 95.12 232 LEU A O 1
ATOM 1820 N N . LEU A 1 233 ? 3.139 19.219 -11.219 1 92.69 233 LEU A N 1
ATOM 1821 C CA . LEU A 1 233 ? 2.588 18 -11.812 1 92.69 233 LEU A CA 1
ATOM 1822 C C . LEU A 1 233 ? 1.351 17.531 -11.047 1 92.69 233 LEU A C 1
ATOM 1824 O O . LEU A 1 233 ? 0.765 16.5 -11.375 1 92.69 233 LEU A O 1
ATOM 1828 N N . ARG A 1 234 ? 0.952 18.266 -10.055 1 91.06 234 ARG A N 1
ATOM 1829 C CA . ARG A 1 234 ? -0.231 18.016 -9.242 1 91.06 234 ARG A CA 1
ATOM 1830 C C . ARG A 1 234 ? -0.139 16.656 -8.555 1 91.06 234 ARG A C 1
ATOM 1832 O O . ARG A 1 234 ? -1.098 15.883 -8.57 1 91.06 234 ARG A O 1
ATOM 1839 N N . LEU A 1 235 ? 1.031 16.406 -8.016 1 89.25 235 LEU A N 1
ATOM 1840 C CA . LEU A 1 235 ? 1.272 15.172 -7.285 1 89.25 235 LEU A CA 1
ATOM 1841 C C . LEU A 1 235 ? 1.263 15.422 -5.777 1 89.25 235 LEU A C 1
ATOM 1843 O O . LEU A 1 235 ? 1.946 14.727 -5.023 1 89.25 235 LEU A O 1
ATOM 1847 N N . GLY A 1 236 ? 0.562 16.438 -5.355 1 87.62 236 GLY A N 1
ATOM 1848 C CA . GLY A 1 236 ? 0.486 16.781 -3.947 1 87.62 236 GLY A CA 1
ATOM 1849 C C . GLY A 1 236 ? -0.121 15.688 -3.094 1 87.62 236 GLY A C 1
ATOM 1850 O O . GLY A 1 236 ? 0.098 15.648 -1.882 1 87.62 236 GLY A O 1
ATOM 1851 N N . PHE A 1 237 ? -0.779 14.719 -3.705 1 85.69 237 PHE A N 1
ATOM 1852 C CA . PHE A 1 237 ? -1.384 13.609 -2.971 1 85.69 237 PHE A CA 1
ATOM 1853 C C . PHE A 1 237 ? -0.313 12.734 -2.336 1 85.69 237 PHE A C 1
ATOM 1855 O O . PHE A 1 237 ? -0.588 12 -1.382 1 85.69 237 PHE A O 1
ATOM 1862 N N . LEU A 1 238 ? 0.881 12.859 -2.768 1 83.75 238 LEU A N 1
ATOM 1863 C CA . LEU A 1 238 ? 1.982 12.055 -2.248 1 83.75 238 LEU A CA 1
ATOM 1864 C C . LEU A 1 238 ? 2.271 12.406 -0.792 1 83.75 238 LEU A C 1
ATOM 1866 O O . LEU A 1 238 ? 2.766 11.562 -0.036 1 83.75 238 LEU A O 1
ATOM 1870 N N . VAL A 1 239 ? 1.937 13.602 -0.43 1 83 239 VAL A N 1
ATOM 1871 C CA . VAL A 1 239 ? 2.203 14.039 0.936 1 83 239 VAL A CA 1
ATOM 1872 C C . VAL A 1 239 ? 1.223 13.367 1.896 1 83 239 VAL A C 1
ATOM 1874 O O . VAL A 1 239 ? 1.494 13.266 3.094 1 83 239 VAL A O 1
ATOM 1877 N N . GLU A 1 240 ? 0.13 12.859 1.352 1 84.56 240 GLU A N 1
ATOM 1878 C CA . GLU A 1 240 ? -0.878 12.18 2.158 1 84.56 240 GLU A CA 1
ATOM 1879 C C . GLU A 1 240 ? -0.389 10.805 2.607 1 84.56 240 GLU A C 1
ATOM 1881 O O . GLU A 1 240 ? -0.966 10.195 3.514 1 84.56 240 GLU A O 1
ATOM 1886 N N . LEU A 1 241 ? 0.677 10.422 2.031 1 82.94 241 LEU A N 1
ATOM 1887 C CA . LEU A 1 241 ? 1.235 9.125 2.393 1 82.94 241 LEU A CA 1
ATOM 1888 C C . LEU A 1 241 ? 1.923 9.188 3.752 1 82.94 241 LEU A C 1
ATOM 1890 O O . LEU A 1 241 ? 2.318 8.156 4.301 1 82.94 241 LEU A O 1
ATOM 1894 N N . ILE A 1 242 ? 1.933 10.367 4.32 1 83.12 242 ILE A N 1
ATOM 1895 C CA . ILE A 1 242 ? 2.566 10.523 5.625 1 83.12 242 ILE A CA 1
ATOM 1896 C C . ILE A 1 242 ? 1.497 10.703 6.699 1 83.12 242 ILE A C 1
ATOM 1898 O O . ILE A 1 242 ? 0.779 11.703 6.711 1 83.12 242 ILE A O 1
ATOM 1902 N N . SER A 1 243 ? 1.387 9.828 7.641 1 89.5 243 SER A N 1
ATOM 1903 C CA . SER A 1 243 ? 0.357 9.82 8.672 1 89.5 243 SER A CA 1
ATOM 1904 C C . SER A 1 243 ? 0.698 10.781 9.805 1 89.5 243 SER A C 1
ATOM 1906 O O . SER A 1 243 ? 1.843 11.219 9.93 1 89.5 243 SER A O 1
ATOM 1908 N N . LEU A 1 244 ? -0.252 11.141 10.586 1 88.12 244 LEU A N 1
ATOM 1909 C CA . LEU A 1 244 ? -0.09 12.039 11.719 1 88.12 244 LEU A CA 1
ATOM 1910 C C . LEU A 1 244 ? 0.86 11.453 12.758 1 88.12 244 LEU A C 1
ATOM 1912 O O . LEU A 1 244 ? 1.667 12.172 13.344 1 88.12 244 LEU A O 1
ATOM 1916 N N . ASN A 1 245 ? 0.721 10.203 13 1 88.75 245 ASN A N 1
ATOM 1917 C CA . ASN A 1 245 ? 1.604 9.562 13.969 1 88.75 245 ASN A CA 1
ATOM 1918 C C . ASN A 1 245 ? 3.053 9.562 13.492 1 88.75 245 ASN A C 1
ATOM 1920 O O . ASN A 1 245 ? 3.979 9.648 14.305 1 88.75 245 ASN A O 1
ATOM 1924 N N . ALA A 1 246 ? 3.199 9.469 12.18 1 86.31 246 ALA A N 1
ATOM 1925 C CA . ALA A 1 246 ? 4.547 9.523 11.625 1 86.31 246 ALA A CA 1
ATOM 1926 C C . ALA A 1 246 ? 5.156 10.914 11.805 1 86.31 246 ALA A C 1
ATOM 1928 O O . ALA A 1 246 ? 6.305 11.047 12.234 1 86.31 246 ALA A O 1
ATOM 1929 N N . VAL A 1 247 ? 4.371 11.93 11.508 1 84.81 247 VAL A N 1
ATOM 1930 C CA . VAL A 1 247 ? 4.832 13.305 11.633 1 84.81 247 VAL A CA 1
ATOM 1931 C C . VAL A 1 247 ? 5.16 13.609 13.094 1 84.81 247 VAL A C 1
ATOM 1933 O O . VAL A 1 247 ? 6.234 14.141 13.398 1 84.81 247 VAL A O 1
ATOM 1936 N N . THR A 1 248 ? 4.305 13.203 13.984 1 90.06 248 THR A N 1
ATOM 1937 C CA . THR A 1 248 ? 4.477 13.492 15.398 1 90.06 248 THR A CA 1
ATOM 1938 C C . THR A 1 248 ? 5.664 12.727 15.969 1 90.06 248 THR A C 1
ATOM 1940 O O . THR A 1 248 ? 6.422 13.258 16.781 1 90.06 248 THR A O 1
ATOM 1943 N N . GLY A 1 249 ? 5.789 11.516 15.578 1 90.81 249 GLY A N 1
ATOM 1944 C CA . GLY A 1 249 ? 6.906 10.711 16.047 1 90.81 249 GLY A CA 1
ATOM 1945 C C . GLY A 1 249 ? 8.258 11.242 15.609 1 90.81 249 GLY A C 1
ATOM 1946 O O . GLY A 1 249 ? 9.172 11.383 16.422 1 90.81 249 GLY A O 1
ATOM 1947 N N . PHE A 1 250 ? 8.336 11.57 14.406 1 86.19 250 PHE A N 1
ATOM 1948 C CA . PHE A 1 250 ? 9.57 12.102 13.844 1 86.19 250 PHE A CA 1
ATOM 1949 C C . PHE A 1 250 ? 9.914 13.453 14.445 1 86.19 250 PHE A C 1
ATOM 1951 O O . PHE A 1 250 ? 11.07 13.719 14.773 1 86.19 250 PHE A O 1
ATOM 1958 N N . MET A 1 251 ? 8.953 14.281 14.578 1 87.75 251 MET A N 1
ATOM 1959 C CA . MET A 1 251 ? 9.18 15.602 15.156 1 87.75 251 MET A CA 1
ATOM 1960 C C . MET A 1 251 ? 9.641 15.492 16.609 1 87.75 251 MET A C 1
ATOM 1962 O O . MET A 1 251 ? 10.562 16.188 17.016 1 87.75 251 MET A O 1
ATOM 1966 N N . THR A 1 252 ? 8.992 14.617 17.328 1 92.94 252 THR A N 1
ATOM 1967 C CA . THR A 1 252 ? 9.367 14.414 18.719 1 92.94 252 THR A CA 1
ATOM 1968 C C . THR A 1 252 ? 10.789 13.875 18.828 1 92.94 252 THR A C 1
ATOM 1970 O O . THR A 1 252 ? 11.594 14.383 19.609 1 92.94 252 THR A O 1
ATOM 1973 N N . GLY A 1 253 ? 11.07 12.891 18.031 1 93.44 253 GLY A N 1
ATOM 1974 C CA . GLY A 1 253 ? 12.422 12.344 18.031 1 93.44 253 GLY A CA 1
ATOM 1975 C C . GLY A 1 253 ? 13.469 13.359 17.625 1 93.44 253 GLY A C 1
ATOM 1976 O O . GLY A 1 253 ? 14.539 13.445 18.234 1 93.44 253 GLY A O 1
ATOM 1977 N N . SER A 1 254 ? 13.211 14.164 16.641 1 89.38 254 SER A N 1
ATOM 1978 C CA . SER A 1 254 ? 14.133 15.18 16.156 1 89.38 254 SER A CA 1
ATOM 1979 C C . SER A 1 254 ? 14.336 16.281 17.203 1 89.38 254 SER A C 1
ATOM 1981 O O . SER A 1 254 ? 15.445 16.812 17.344 1 89.38 254 SER A O 1
ATOM 1983 N N . ALA A 1 255 ? 13.227 16.625 17.844 1 93 255 ALA A N 1
ATOM 1984 C CA . ALA A 1 255 ? 13.328 17.625 18.906 1 93 255 ALA A CA 1
ATOM 1985 C C . ALA A 1 255 ? 14.281 17.172 20 1 93 255 ALA A C 1
ATOM 1987 O O . ALA A 1 255 ? 15.133 17.938 20.453 1 93 255 ALA A O 1
ATOM 1988 N N . LEU A 1 256 ? 14.211 15.961 20.344 1 95.25 256 LEU A N 1
ATOM 1989 C CA . LEU A 1 256 ? 15.094 15.414 21.359 1 95.25 256 LEU A CA 1
ATOM 1990 C C . LEU A 1 256 ? 16.547 15.414 20.875 1 95.25 256 LEU A C 1
ATOM 1992 O O . LEU A 1 256 ? 17.453 15.688 21.656 1 95.25 256 LEU A O 1
ATOM 1996 N N . ASN A 1 257 ? 16.656 15.109 19.656 1 93.81 257 ASN A N 1
ATOM 1997 C CA . ASN A 1 257 ? 17.984 15.133 19.062 1 93.81 257 ASN A CA 1
ATOM 1998 C C . ASN A 1 257 ? 18.594 16.531 19.094 1 93.81 257 ASN A C 1
ATOM 2000 O O . ASN A 1 257 ? 19.75 16.719 19.484 1 93.81 257 ASN A O 1
ATOM 2004 N N . ILE A 1 258 ? 17.859 17.516 18.734 1 91.38 258 ILE A N 1
ATOM 2005 C CA . ILE A 1 258 ? 18.328 18.891 18.672 1 91.38 258 ILE A CA 1
ATOM 2006 C C . ILE A 1 258 ? 18.609 19.406 20.078 1 91.38 258 ILE A C 1
ATOM 2008 O O . ILE A 1 258 ? 19.656 20.016 20.312 1 91.38 258 ILE A O 1
ATOM 2012 N N . ILE A 1 259 ? 17.734 19.125 21.016 1 95.19 259 ILE A N 1
ATOM 2013 C CA . ILE A 1 259 ? 17.938 19.547 22.391 1 95.19 259 ILE A CA 1
ATOM 2014 C C . ILE A 1 259 ? 19.234 18.969 22.938 1 95.19 259 ILE A C 1
ATOM 2016 O O . ILE A 1 259 ? 20.078 19.688 23.484 1 95.19 259 ILE A O 1
ATOM 2020 N N . SER A 1 260 ? 19.391 17.734 22.703 1 95.81 260 SER A N 1
ATOM 2021 C CA . SER A 1 260 ? 20.578 17.062 23.188 1 95.81 260 SER A CA 1
ATOM 2022 C C . SER A 1 260 ? 21.844 17.609 22.531 1 95.81 260 SER A C 1
ATOM 2024 O O . SER A 1 260 ? 22.891 17.719 23.156 1 95.81 260 SER A O 1
ATOM 2026 N N . GLY A 1 261 ? 21.734 17.938 21.312 1 93.44 261 GLY A N 1
ATOM 2027 C CA . GLY A 1 261 ? 22.875 18.438 20.562 1 93.44 261 GLY A CA 1
ATOM 2028 C C . GLY A 1 261 ? 23.266 19.859 20.938 1 93.44 261 GLY A C 1
ATOM 2029 O O . GLY A 1 261 ? 24.391 20.281 20.672 1 93.44 261 GLY A O 1
ATOM 2030 N N . GLN A 1 262 ? 22.391 20.547 21.562 1 93.5 262 GLN A N 1
ATOM 2031 C CA . GLN A 1 262 ? 22.641 21.953 21.891 1 93.5 262 GLN A CA 1
ATOM 2032 C C . GLN A 1 262 ? 23.172 22.078 23.312 1 93.5 262 GLN A C 1
ATOM 2034 O O . GLN A 1 262 ? 23.766 23.109 23.672 1 93.5 262 GLN A O 1
ATOM 2039 N N . VAL A 1 263 ? 23.078 21.062 24.141 1 96.19 263 VAL A N 1
ATOM 2040 C CA . VAL A 1 263 ? 23.438 21.156 25.562 1 96.19 263 VAL A CA 1
ATOM 2041 C C . VAL A 1 263 ? 24.938 21.391 25.688 1 96.19 263 VAL A C 1
ATOM 2043 O O . VAL A 1 263 ? 25.375 22.234 26.469 1 96.19 263 VAL A O 1
ATOM 2046 N N . PRO A 1 264 ? 25.797 20.703 24.953 1 96.06 264 PRO A N 1
ATOM 2047 C CA . PRO A 1 264 ? 27.234 20.969 25.062 1 96.06 264 PRO A CA 1
ATOM 2048 C C . PRO A 1 264 ? 27.578 22.422 24.75 1 96.06 264 PRO A C 1
ATOM 2050 O O . PRO A 1 264 ? 28.406 23.031 25.438 1 96.06 264 PRO A O 1
ATOM 2053 N N . ALA A 1 265 ? 27 22.969 23.75 1 94.12 265 ALA A N 1
ATOM 2054 C CA . ALA A 1 265 ? 27.25 24.359 23.375 1 94.12 265 ALA A CA 1
ATOM 2055 C C . ALA A 1 265 ? 26.719 25.297 24.453 1 94.12 265 ALA A C 1
ATOM 2057 O O . ALA A 1 265 ? 27.312 26.344 24.719 1 94.12 265 ALA A O 1
ATOM 2058 N N . LEU A 1 266 ? 25.547 24.969 25.016 1 96.19 266 LEU A N 1
ATOM 2059 C CA . LEU A 1 266 ? 24.953 25.734 26.109 1 96.19 266 LEU A CA 1
ATOM 2060 C C . LEU A 1 266 ? 25.891 25.797 27.297 1 96.19 266 LEU A C 1
ATOM 2062 O O . LEU A 1 266 ? 26.016 26.844 27.953 1 96.19 266 LEU A O 1
ATOM 2066 N N . MET A 1 267 ? 26.641 24.688 27.484 1 96.06 267 MET A N 1
ATOM 2067 C CA . MET A 1 267 ? 27.531 24.547 28.641 1 96.06 267 MET A CA 1
ATOM 2068 C C . MET A 1 267 ? 28.938 25.047 28.312 1 96.06 267 MET A C 1
ATOM 2070 O O . MET A 1 267 ? 29.781 25.172 29.203 1 96.06 267 MET A O 1
ATOM 2074 N N . GLY A 1 268 ? 29.219 25.281 27.047 1 94.44 268 GLY A N 1
ATOM 2075 C CA . GLY A 1 268 ? 30.484 25.891 26.641 1 94.44 268 GLY A CA 1
ATOM 2076 C C . GLY A 1 268 ? 31.531 24.875 26.234 1 94.44 268 GLY A C 1
ATOM 2077 O O . GLY A 1 268 ? 32.719 25.219 26.094 1 94.44 268 GLY A O 1
ATOM 2078 N N . TYR A 1 269 ? 31.234 23.641 26.078 1 93.94 269 TYR A N 1
ATOM 2079 C CA . TYR A 1 269 ? 32.219 22.625 25.688 1 93.94 269 TYR A CA 1
ATOM 2080 C C . TYR A 1 269 ? 31.766 21.891 24.438 1 93.94 269 TYR A C 1
ATOM 2082 O O . TYR A 1 269 ? 31.844 20.672 24.359 1 93.94 269 TYR A O 1
ATOM 2090 N N . ALA A 1 270 ? 31.25 22.562 23.469 1 90.12 270 ALA A N 1
ATOM 2091 C CA . ALA A 1 270 ? 30.719 22.031 22.219 1 90.12 270 ALA A CA 1
ATOM 2092 C C . ALA A 1 270 ? 31.797 21.25 21.453 1 90.12 270 ALA A C 1
ATOM 2094 O O . ALA A 1 270 ? 31.484 20.281 20.766 1 90.12 270 ALA A O 1
ATOM 2095 N N . SER A 1 271 ? 33.062 21.625 21.594 1 87.88 271 SER A N 1
ATOM 2096 C CA . SER A 1 271 ? 34.156 21.031 20.844 1 87.88 271 SER A CA 1
ATOM 2097 C C . SER A 1 271 ? 34.5 19.641 21.359 1 87.88 271 SER A C 1
ATOM 2099 O O . SER A 1 271 ? 35.094 18.828 20.656 1 87.88 271 SER A O 1
ATOM 2101 N N . GLU A 1 272 ? 33.969 19.312 22.469 1 91.5 272 GLU A N 1
ATOM 2102 C CA . GLU A 1 272 ? 34.375 18.062 23.125 1 91.5 272 GLU A CA 1
ATOM 2103 C C . GLU A 1 272 ? 33.375 16.953 22.812 1 91.5 272 GLU A C 1
ATOM 2105 O O . GLU A 1 272 ? 33.656 15.773 23 1 91.5 272 GLU A O 1
ATOM 2110 N N . VAL A 1 273 ? 32.219 17.312 22.391 1 93.38 273 VAL A N 1
ATOM 2111 C CA . VAL A 1 273 ? 31.188 16.328 22.172 1 93.38 273 VAL A CA 1
ATOM 2112 C C . VAL A 1 273 ? 30.797 16.312 20.688 1 93.38 273 VAL A C 1
ATOM 2114 O O . VAL A 1 273 ? 30.484 17.359 20.109 1 93.38 273 VAL A O 1
ATOM 2117 N N . ASN A 1 274 ? 30.828 15.141 20.094 1 90.25 274 ASN A N 1
ATOM 2118 C CA . ASN A 1 274 ? 30.328 14.977 18.734 1 90.25 274 ASN A CA 1
ATOM 2119 C C . ASN A 1 274 ? 28.812 14.867 18.688 1 90.25 274 ASN A C 1
ATOM 2121 O O . ASN A 1 274 ? 28.25 13.797 18.953 1 90.25 274 ASN A O 1
ATOM 2125 N N . THR A 1 275 ? 28.188 15.922 18.297 1 89.19 275 THR A N 1
ATOM 2126 C CA . THR A 1 275 ? 26.734 15.992 18.375 1 89.19 275 THR A CA 1
ATOM 2127 C C . THR A 1 275 ? 26.094 15.312 17.156 1 89.19 275 THR A C 1
ATOM 2129 O O . THR A 1 275 ? 24.875 15.312 17.016 1 89.19 275 THR A O 1
ATOM 2132 N N . ARG A 1 276 ? 26.875 14.727 16.297 1 82.12 276 ARG A N 1
ATOM 2133 C CA . ARG A 1 276 ? 26.359 14.094 15.086 1 82.12 276 ARG A CA 1
ATOM 2134 C C . ARG A 1 276 ? 26.141 12.602 15.305 1 82.12 276 ARG A C 1
ATOM 2136 O O . ARG A 1 276 ? 25.562 11.922 14.445 1 82.12 276 ARG A O 1
ATOM 2143 N N . GLU A 1 277 ? 26.484 12.172 16.422 1 89.94 277 GLU A N 1
ATOM 2144 C CA . GLU A 1 277 ? 26.25 10.773 16.781 1 89.94 277 GLU A CA 1
ATOM 2145 C C . GLU A 1 277 ? 24.797 10.555 17.188 1 89.94 277 GLU A C 1
ATOM 2147 O O . GLU A 1 277 ? 24 11.492 17.203 1 89.94 277 GLU A O 1
ATOM 2152 N N . ALA A 1 278 ? 24.469 9.32 17.438 1 93.31 278 ALA A N 1
ATOM 2153 C CA . ALA A 1 278 ? 23.125 9 17.906 1 93.31 278 ALA A CA 1
ATOM 2154 C C . ALA A 1 278 ? 22.781 9.789 19.156 1 93.31 278 ALA A C 1
ATOM 2156 O O . ALA A 1 278 ? 23.641 10.016 20.016 1 93.31 278 ALA A O 1
ATOM 2157 N N . THR A 1 279 ? 21.578 10.148 19.266 1 95.69 279 THR A N 1
ATOM 2158 C CA . THR A 1 279 ? 21.125 11.055 20.312 1 95.69 279 THR A CA 1
ATOM 2159 C C . THR A 1 279 ? 21.484 10.5 21.703 1 95.69 279 THR A C 1
ATOM 2161 O O . THR A 1 279 ? 21.922 11.242 22.578 1 95.69 279 THR A O 1
ATOM 2164 N N . TYR A 1 280 ? 21.203 9.195 21.906 1 96.25 280 TYR A N 1
ATOM 2165 C CA . TYR A 1 280 ? 21.484 8.617 23.219 1 96.25 280 TYR A CA 1
ATOM 2166 C C . TYR A 1 280 ? 22.969 8.703 23.547 1 96.25 280 TYR A C 1
ATOM 2168 O O . TYR A 1 280 ? 23.344 8.93 24.688 1 96.25 280 TYR A O 1
ATOM 2176 N N . LYS A 1 281 ? 23.875 8.586 22.547 1 96.44 281 LYS A N 1
ATOM 2177 C CA . LYS A 1 281 ? 25.328 8.719 22.75 1 96.44 281 LYS A CA 1
ATOM 2178 C C . LYS A 1 281 ? 25.703 10.164 23.062 1 96.44 281 LYS A C 1
ATOM 2180 O O . LYS A 1 281 ? 26.594 10.422 23.875 1 96.44 281 LYS A O 1
ATOM 2185 N N . VAL A 1 282 ? 25.078 11.094 22.391 1 95.75 282 VAL A N 1
ATOM 2186 C CA . VAL A 1 282 ? 25.328 12.508 22.641 1 95.75 282 VAL A CA 1
ATOM 2187 C C . VAL A 1 282 ? 24.969 12.836 24.094 1 95.75 282 VAL A C 1
ATOM 2189 O O . VAL A 1 282 ? 25.688 13.57 24.766 1 95.75 282 VAL A O 1
ATOM 2192 N N . ILE A 1 283 ? 23.859 12.266 24.578 1 96.69 283 ILE A N 1
ATOM 2193 C CA . ILE A 1 283 ? 23.406 12.492 25.953 1 96.69 283 ILE A CA 1
ATOM 2194 C C . ILE A 1 283 ? 24.453 11.93 26.922 1 96.69 283 ILE A C 1
ATOM 2196 O O . ILE A 1 283 ? 24.844 12.609 27.875 1 96.69 283 ILE A O 1
ATOM 2200 N N . ILE A 1 284 ? 24.906 10.742 26.641 1 96.81 284 ILE A N 1
ATOM 2201 C CA . ILE A 1 284 ? 25.875 10.086 27.516 1 96.81 284 ILE A CA 1
ATOM 2202 C C . ILE A 1 284 ? 27.172 10.883 27.516 1 96.81 284 ILE A C 1
ATOM 2204 O O . ILE A 1 284 ? 27.734 11.156 28.594 1 96.81 284 ILE A O 1
ATOM 2208 N N . ASN A 1 285 ? 27.625 11.297 26.375 1 96.69 285 ASN A N 1
ATOM 2209 C CA . ASN A 1 285 ? 28.875 12.039 26.266 1 96.69 285 ASN A CA 1
ATOM 2210 C C . ASN A 1 285 ? 28.75 13.43 26.891 1 96.69 285 ASN A C 1
ATOM 2212 O O . ASN A 1 285 ? 29.719 13.953 27.438 1 96.69 285 ASN A O 1
ATOM 2216 N N . THR A 1 286 ? 27.625 14.023 26.719 1 96.81 286 THR A N 1
ATOM 2217 C CA . THR A 1 286 ? 27.375 15.32 27.344 1 96.81 286 THR A CA 1
ATOM 2218 C C . THR A 1 286 ? 27.484 15.211 28.859 1 96.81 286 THR A C 1
ATOM 2220 O O . THR A 1 286 ? 28.062 16.078 29.516 1 96.81 286 THR A O 1
ATOM 2223 N N . LEU A 1 287 ? 26.922 14.18 29.438 1 96.5 287 LEU A N 1
ATOM 2224 C CA . LEU A 1 287 ? 26.969 13.977 30.891 1 96.5 287 LEU A CA 1
ATOM 2225 C C . LEU A 1 287 ? 28.391 13.672 31.344 1 96.5 287 LEU A C 1
ATOM 2227 O O . LEU A 1 287 ? 28.797 14.094 32.438 1 96.5 287 LEU A O 1
ATOM 2231 N N . LYS A 1 288 ? 29.172 13.047 30.531 1 96.56 288 LYS A N 1
ATOM 2232 C CA . LYS A 1 288 ? 30.562 12.719 30.859 1 96.56 288 LYS A CA 1
ATOM 2233 C C . LYS A 1 288 ? 31.422 13.977 30.891 1 96.56 288 LYS A C 1
ATOM 2235 O O . LYS A 1 288 ? 32.406 14.055 31.641 1 96.56 288 LYS A O 1
ATOM 2240 N N . HIS A 1 289 ? 31.062 15 30.141 1 96.69 289 HIS A N 1
ATOM 2241 C CA . HIS A 1 289 ? 31.891 16.188 30.016 1 96.69 289 HIS A CA 1
ATOM 2242 C C . HIS A 1 289 ? 31.344 17.344 30.844 1 96.69 289 HIS A C 1
ATOM 2244 O O . HIS A 1 289 ? 31.719 18.5 30.641 1 96.69 289 HIS A O 1
ATOM 2250 N N . LEU A 1 290 ? 30.516 17.078 31.781 1 95.62 290 LEU A N 1
ATOM 2251 C CA . LEU A 1 290 ? 29.938 18.109 32.656 1 95.62 290 LEU A CA 1
ATOM 2252 C C . LEU A 1 290 ? 31.031 18.859 33.406 1 95.62 290 LEU A C 1
ATOM 2254 O O . LEU A 1 290 ? 30.922 20.062 33.625 1 95.62 290 LEU A O 1
ATOM 2258 N N . PRO A 1 291 ? 32.156 18.172 33.719 1 95.62 291 PRO A N 1
ATOM 2259 C CA . PRO A 1 291 ? 33.219 18.875 34.438 1 95.62 291 PRO A CA 1
ATOM 2260 C C . PRO A 1 291 ? 33.969 19.891 33.531 1 95.62 291 PRO A C 1
ATOM 2262 O O . PRO A 1 291 ? 34.625 20.781 34.062 1 95.62 291 PRO A O 1
ATOM 2265 N N . ASP A 1 292 ? 33.781 19.781 32.281 1 95.56 292 ASP A N 1
ATOM 2266 C CA . ASP A 1 292 ? 34.438 20.672 31.328 1 95.56 292 ASP A CA 1
ATOM 2267 C C . ASP A 1 292 ? 33.625 21.938 31.109 1 95.56 292 ASP A C 1
ATOM 2269 O O . ASP A 1 292 ? 33.906 22.719 30.203 1 95.56 292 ASP A O 1
ATOM 2273 N N . THR A 1 293 ? 32.625 22.219 31.938 1 96.25 293 THR A N 1
ATOM 2274 C CA . THR A 1 293 ? 31.75 23.375 31.797 1 96.25 293 THR A CA 1
ATOM 2275 C C . THR A 1 293 ? 32.531 24.672 31.922 1 96.25 293 THR A C 1
ATOM 2277 O O . THR A 1 293 ? 33.406 24.781 32.781 1 96.25 293 THR A O 1
ATOM 2280 N N . LYS A 1 294 ? 32.219 25.641 31.062 1 95.56 294 LYS A N 1
ATOM 2281 C CA . LYS A 1 294 ? 32.875 26.953 31.078 1 95.56 294 LYS A CA 1
ATOM 2282 C C . LYS A 1 294 ? 31.906 28.031 31.531 1 95.56 294 LYS A C 1
ATOM 2284 O O . LYS A 1 294 ? 30.75 27.75 31.859 1 95.56 294 LYS A O 1
ATOM 2289 N N . ILE A 1 295 ? 32.375 29.266 31.562 1 94.62 295 ILE A N 1
ATOM 2290 C CA . ILE A 1 295 ? 31.609 30.406 32.031 1 94.62 295 ILE A CA 1
ATOM 2291 C C . ILE A 1 295 ? 30.469 30.688 31.047 1 94.62 295 ILE A C 1
ATOM 2293 O O . ILE A 1 295 ? 29.484 31.344 31.391 1 94.62 295 ILE A O 1
ATOM 2297 N N . ASP A 1 296 ? 30.547 30.156 29.875 1 96.06 296 ASP A N 1
ATOM 2298 C CA . ASP A 1 296 ? 29.5 30.281 28.875 1 96.06 296 ASP A CA 1
ATOM 2299 C C . ASP A 1 296 ? 28.156 29.766 29.422 1 96.06 296 ASP A C 1
ATOM 2301 O O . ASP A 1 296 ? 27.094 30.25 29.031 1 96.06 296 ASP A O 1
ATOM 2305 N N . ALA A 1 297 ? 28.203 28.797 30.297 1 96.81 297 ALA A N 1
ATOM 2306 C CA . ALA A 1 297 ? 27.016 28.172 30.859 1 96.81 297 ALA A CA 1
ATOM 2307 C C . ALA A 1 297 ? 26.109 29.203 31.531 1 96.81 297 ALA A C 1
ATOM 2309 O O . ALA A 1 297 ? 24.875 29.047 31.531 1 96.81 297 ALA A O 1
ATOM 2310 N N . ILE A 1 298 ? 26.703 30.234 32 1 96.56 298 ILE A N 1
ATOM 2311 C CA . ILE A 1 298 ? 25.922 31.312 32.625 1 96.56 298 ILE A CA 1
ATOM 2312 C C . ILE A 1 298 ? 25.078 32 31.578 1 96.56 298 ILE A C 1
ATOM 2314 O O . ILE A 1 298 ? 23.906 32.312 31.812 1 96.56 298 ILE A O 1
ATOM 2318 N N . PHE A 1 299 ? 25.688 32.188 30.406 1 96.88 299 PHE A N 1
ATOM 2319 C CA . PHE A 1 299 ? 25.016 32.844 29.297 1 96.88 299 PHE A CA 1
ATOM 2320 C C . PHE A 1 299 ? 24.062 31.906 28.594 1 96.88 299 PHE A C 1
ATOM 2322 O O . PHE A 1 299 ? 23.359 32.312 27.656 1 96.88 299 PHE A O 1
ATOM 2329 N N . GLY A 1 300 ? 24.016 30.719 29.016 1 97 300 GLY A N 1
ATOM 2330 C CA . GLY A 1 300 ? 23.109 29.75 28.453 1 97 300 GLY A CA 1
ATOM 2331 C C . GLY A 1 300 ? 22 29.344 29.422 1 97 300 GLY A C 1
ATOM 2332 O O . GLY A 1 300 ? 20.812 29.484 29.109 1 97 300 GLY A O 1
ATOM 2333 N N . LEU A 1 301 ? 22.328 28.922 30.625 1 97.62 301 LEU A N 1
ATOM 2334 C CA . LEU A 1 301 ? 21.391 28.375 31.594 1 97.62 301 LEU A CA 1
ATOM 2335 C C . LEU A 1 301 ? 20.469 29.453 32.125 1 97.62 301 LEU A C 1
ATOM 2337 O O . LEU A 1 301 ? 19.266 29.219 32.312 1 97.62 301 LEU A O 1
ATOM 2341 N N . ILE A 1 302 ? 21.031 30.594 32.375 1 97.19 302 ILE A N 1
ATOM 2342 C CA . ILE A 1 302 ? 20.219 31.656 32.938 1 97.19 302 ILE A CA 1
ATOM 2343 C C . ILE A 1 302 ? 19.156 32.094 31.938 1 97.19 302 ILE A C 1
ATOM 2345 O O . ILE A 1 302 ? 17.969 32.156 32.25 1 97.19 302 ILE A O 1
ATOM 2349 N N . PRO A 1 303 ? 19.656 32.438 30.766 1 96.94 303 PRO A N 1
ATOM 2350 C CA . PRO A 1 303 ? 18.625 32.781 29.781 1 96.94 303 PRO A CA 1
ATOM 2351 C C . PRO A 1 303 ? 17.609 31.656 29.562 1 96.94 303 PRO A C 1
ATOM 2353 O O . PRO A 1 303 ? 16.438 31.922 29.328 1 96.94 303 PRO A O 1
ATOM 2356 N N . LEU A 1 304 ? 17.969 30.438 29.516 1 97.19 304 LEU A N 1
ATOM 2357 C CA . LEU A 1 304 ? 17.062 29.297 29.328 1 97.19 304 LEU A CA 1
ATOM 2358 C C . LEU A 1 304 ? 16 29.266 30.422 1 97.19 304 LEU A C 1
ATOM 2360 O O . LEU A 1 304 ? 14.812 29.094 30.125 1 97.19 304 LEU A O 1
ATOM 2364 N N . VAL A 1 305 ? 16.391 29.406 31.625 1 97.06 305 VAL A N 1
ATOM 2365 C CA . VAL A 1 305 ? 15.461 29.406 32.75 1 97.06 305 VAL A CA 1
ATOM 2366 C C . VAL A 1 305 ? 14.508 30.594 32.656 1 97.06 305 VAL A C 1
ATOM 2368 O O . VAL A 1 305 ? 13.305 30.453 32.875 1 97.06 305 VAL A O 1
ATOM 2371 N N . ILE A 1 306 ? 15.07 31.719 32.25 1 96.62 306 ILE A N 1
ATOM 2372 C CA . ILE A 1 306 ? 14.258 32.938 32.125 1 96.62 306 ILE A CA 1
ATOM 2373 C C . ILE A 1 306 ? 13.227 32.75 31.016 1 96.62 306 ILE A C 1
ATOM 2375 O O . ILE A 1 306 ? 12.07 33.156 31.156 1 96.62 306 ILE A O 1
ATOM 2379 N N . LEU A 1 307 ? 13.656 32.219 29.969 1 95.44 307 LEU A N 1
ATOM 2380 C CA . LEU A 1 307 ? 12.75 31.984 28.844 1 95.44 307 LEU A CA 1
ATOM 2381 C C . LEU A 1 307 ? 11.578 31.094 29.266 1 95.44 307 LEU A C 1
ATOM 2383 O O . LEU A 1 307 ? 10.422 31.422 28.969 1 95.44 307 LEU A O 1
ATOM 2387 N N . TYR A 1 308 ? 11.844 29.984 29.984 1 95.12 308 TYR A N 1
ATOM 2388 C CA . TYR A 1 308 ? 10.781 29.094 30.406 1 95.12 308 TYR A CA 1
ATOM 2389 C C . TYR A 1 308 ? 9.875 29.766 31.438 1 95.12 308 TYR A C 1
ATOM 2391 O O . TYR A 1 308 ? 8.648 29.594 31.391 1 95.12 308 TYR A O 1
ATOM 2399 N N . PHE A 1 309 ? 10.492 30.469 32.281 1 95.12 309 PHE A N 1
ATOM 2400 C CA . PHE A 1 309 ? 9.719 31.172 33.281 1 95.12 309 PHE A CA 1
ATOM 2401 C C . PHE A 1 309 ? 8.852 32.25 32.656 1 95.12 309 PHE A C 1
ATOM 2403 O O . PHE A 1 309 ? 7.688 32.438 33 1 95.12 309 PHE A O 1
ATOM 2410 N N . TRP A 1 310 ? 9.453 32.969 31.781 1 93.31 310 TRP A N 1
ATOM 2411 C CA . TRP A 1 310 ? 8.758 34.031 31.047 1 93.31 310 TRP A CA 1
ATOM 2412 C C . TRP A 1 310 ? 7.555 33.469 30.297 1 93.31 310 TRP A C 1
ATOM 2414 O O . TRP A 1 310 ? 6.465 34.031 30.344 1 93.31 310 TRP A O 1
ATOM 2424 N N . LYS A 1 311 ? 7.758 32.406 29.703 1 91.81 311 LYS A N 1
ATOM 2425 C CA . LYS A 1 311 ? 6.672 31.766 28.984 1 91.81 311 LYS A CA 1
ATOM 2426 C C . LYS A 1 311 ? 5.551 31.344 29.938 1 91.81 311 LYS A C 1
ATOM 2428 O O . LYS A 1 311 ? 4.375 31.594 29.672 1 91.81 311 LYS A O 1
ATOM 2433 N N . TRP A 1 312 ? 5.926 30.703 31.016 1 91.56 312 TRP A N 1
ATOM 2434 C CA . TRP A 1 312 ? 4.953 30.25 32 1 91.56 312 TRP A CA 1
ATOM 2435 C C . TRP A 1 312 ? 4.172 31.422 32.594 1 91.56 312 TRP A C 1
ATOM 2437 O O . TRP A 1 312 ? 2.945 31.359 32.688 1 91.56 312 TRP A O 1
ATOM 2447 N N . TRP A 1 313 ? 4.859 32.438 32.812 1 91.12 313 TRP A N 1
ATOM 2448 C CA . TRP A 1 313 ? 4.25 33.594 33.469 1 91.12 313 TRP A CA 1
ATOM 2449 C C . TRP A 1 313 ? 3.34 34.344 32.5 1 91.12 313 TRP A C 1
ATOM 2451 O O . TRP A 1 313 ? 2.213 34.719 32.844 1 91.12 313 TRP A O 1
ATOM 2461 N N . PHE A 1 314 ? 3.773 34.562 31.375 1 89.94 314 PHE A N 1
ATOM 2462 C CA . PHE A 1 314 ? 3.062 35.438 30.438 1 89.94 314 PHE A CA 1
ATOM 2463 C C . PHE A 1 314 ? 1.945 34.656 29.75 1 89.94 314 PHE A C 1
ATOM 2465 O O . PHE A 1 314 ? 0.985 35.25 29.25 1 89.94 314 PHE A O 1
ATOM 2472 N N . SER A 1 315 ? 2.041 33.406 29.672 1 87.19 315 SER A N 1
ATOM 2473 C CA . SER A 1 315 ? 1.026 32.625 28.969 1 87.19 315 SER A CA 1
ATOM 2474 C C . SER A 1 315 ? -0.034 32.094 29.938 1 87.19 315 SER A C 1
ATOM 2476 O O . SER A 1 315 ? -1.186 31.891 29.547 1 87.19 315 SER A O 1
ATOM 2478 N N . SER A 1 316 ? 0.311 31.734 31.172 1 87.19 316 SER A N 1
ATOM 2479 C CA . SER A 1 316 ? -0.638 31.078 32.062 1 87.19 316 SER A CA 1
ATOM 2480 C C . SER A 1 316 ? -0.938 31.922 33.281 1 87.19 316 SER A C 1
ATOM 2482 O O . SER A 1 316 ? -2.049 32.438 33.438 1 87.19 316 SER A O 1
ATOM 2484 N N . MET A 1 317 ? 0.104 32.312 34.031 1 85.62 317 MET A N 1
ATOM 2485 C CA . MET A 1 317 ? -0.101 32.938 35.344 1 85.62 317 MET A CA 1
ATOM 2486 C C . MET A 1 317 ? -0.52 34.406 35.188 1 85.62 317 MET A C 1
ATOM 2488 O O . MET A 1 317 ? -1.445 34.844 35.875 1 85.62 317 MET A O 1
ATOM 2492 N N . GLY A 1 318 ? 0.103 35.125 34.375 1 86 318 GLY A N 1
ATOM 2493 C CA . GLY A 1 318 ? -0.19 36.531 34.188 1 86 318 GLY A CA 1
ATOM 2494 C C . GLY A 1 318 ? -1.623 36.812 33.781 1 86 318 GLY A C 1
ATOM 2495 O O . GLY A 1 318 ? -2.379 37.438 34.5 1 86 318 GLY A O 1
ATOM 2496 N N . PRO A 1 319 ? -1.98 36.25 32.688 1 85.62 319 PRO A N 1
ATOM 2497 C CA . PRO A 1 319 ? -3.354 36.438 32.219 1 85.62 319 PRO A CA 1
ATOM 2498 C C . PRO A 1 319 ? -4.395 35.938 33.188 1 85.62 319 PRO A C 1
ATOM 2500 O O . PRO A 1 319 ? -5.469 36.531 33.344 1 85.62 319 PRO A O 1
ATOM 2503 N N . LYS A 1 320 ? -4.129 34.812 33.875 1 86 320 LYS A N 1
ATOM 2504 C CA . LYS A 1 320 ? -5.051 34.281 34.844 1 86 320 LYS A CA 1
ATOM 2505 C C . LYS A 1 320 ? -5.234 35.25 36.031 1 86 320 LYS A C 1
ATOM 2507 O O . LYS A 1 320 ? -6.336 35.375 36.562 1 86 320 LYS A O 1
ATOM 2512 N N . LEU A 1 321 ? -4.184 35.875 36.375 1 85.44 321 LEU A N 1
ATOM 2513 C CA . LEU A 1 321 ? -4.234 36.844 37.469 1 85.44 321 LEU A CA 1
ATOM 2514 C C . LEU A 1 321 ? -5.016 38.062 37.062 1 85.44 321 LEU A C 1
ATOM 2516 O O . LEU A 1 321 ? -5.719 38.688 37.906 1 85.44 321 LEU A O 1
ATOM 2520 N N . VAL A 1 322 ? -4.828 38.469 35.875 1 85.12 322 VAL A N 1
ATOM 2521 C CA . VAL A 1 322 ? -5.555 39.625 35.375 1 85.12 322 VAL A CA 1
ATOM 2522 C C . VAL A 1 322 ? -7.051 39.344 35.344 1 85.12 322 VAL A C 1
ATOM 2524 O O . VAL A 1 322 ? -7.871 40.188 35.688 1 85.12 322 VAL A O 1
ATOM 2527 N N . ASP A 1 323 ? -7.391 38.125 34.906 1 84.81 323 ASP A N 1
ATOM 2528 C CA . ASP A 1 323 ? -8.789 37.719 34.875 1 84.81 323 ASP A CA 1
ATOM 2529 C C . ASP A 1 323 ? -9.375 37.625 36.281 1 84.81 323 ASP A C 1
ATOM 2531 O O . ASP A 1 323 ? -10.555 37.938 36.5 1 84.81 323 ASP A O 1
ATOM 2535 N N . ARG A 1 324 ? -8.547 37.281 37.25 1 81.69 324 ARG A N 1
ATOM 2536 C CA . ARG A 1 324 ? -9 37.094 38.625 1 81.69 324 ARG A CA 1
ATOM 2537 C C . ARG A 1 324 ? -9.086 38.438 39.344 1 81.69 324 ARG A C 1
ATOM 2539 O O . ARG A 1 324 ? -10.062 38.688 40.062 1 81.69 324 ARG A O 1
ATOM 2546 N N . TYR A 1 325 ? -8.07 39.25 39.125 1 80.81 325 TYR A N 1
ATOM 2547 C CA . TYR A 1 325 ? -7.965 40.469 39.969 1 80.81 325 TYR A CA 1
ATOM 2548 C C . TYR A 1 325 ? -8.578 41.656 39.25 1 80.81 325 TYR A C 1
ATOM 2550 O O . TYR A 1 325 ? -9.023 42.594 39.906 1 80.81 325 TYR A O 1
ATOM 2558 N N . TYR A 1 326 ? -8.492 41.688 37.938 1 78.81 326 TYR A N 1
ATOM 2559 C CA . TYR A 1 326 ? -9.031 42.812 37.219 1 78.81 326 TYR A CA 1
ATOM 2560 C C . TYR A 1 326 ? -10.109 42.406 36.219 1 78.81 326 TYR A C 1
ATOM 2562 O O . TYR A 1 326 ? -9.984 42.656 35.031 1 78.81 326 TYR A O 1
ATOM 2570 N N . PRO A 1 327 ? -11.172 41.688 36.594 1 66.88 327 PRO A N 1
ATOM 2571 C CA . PRO A 1 327 ? -12.172 41.156 35.656 1 66.88 327 PRO A CA 1
ATOM 2572 C C . PRO A 1 327 ? -12.898 42.25 34.906 1 66.88 327 PRO A C 1
ATOM 2574 O O . PRO A 1 327 ? -13.281 42.031 33.75 1 66.88 327 PRO A O 1
ATOM 2577 N N . ASN A 1 328 ? -13.141 43.406 35.5 1 66.62 328 ASN A N 1
ATOM 2578 C CA . ASN A 1 328 ? -14 44.406 34.875 1 66.62 328 ASN A CA 1
ATOM 2579 C C . ASN A 1 328 ? -13.195 45.625 34.406 1 66.62 328 ASN A C 1
ATOM 2581 O O . ASN A 1 328 ? -13.766 46.688 34.125 1 66.62 328 ASN A O 1
ATOM 2585 N N . SER A 1 329 ? -11.984 45.438 34.312 1 68.69 329 SER A N 1
ATOM 2586 C CA . SER A 1 329 ? -11.219 46.656 34 1 68.69 329 SER A CA 1
ATOM 2587 C C . SER A 1 329 ? -11.086 46.844 32.5 1 68.69 329 SER A C 1
ATOM 2589 O O . SER A 1 329 ? -10.961 45.875 31.75 1 68.69 329 SER A O 1
ATOM 2591 N N . LYS A 1 330 ? -11.5 48 31.969 1 71.44 330 LYS A N 1
ATOM 2592 C CA . LYS A 1 330 ? -11.344 48.438 30.578 1 71.44 330 LYS A CA 1
ATOM 2593 C C . LYS A 1 330 ? -9.922 48.156 30.078 1 71.44 330 LYS A C 1
ATOM 2595 O O . LYS A 1 330 ? -9.703 48 28.875 1 71.44 330 LYS A O 1
ATOM 2600 N N . TYR A 1 331 ? -8.969 48.031 31.047 1 78.44 331 TYR A N 1
ATOM 2601 C CA . TYR A 1 331 ? -7.566 47.906 30.688 1 78.44 331 TYR A CA 1
ATOM 2602 C C . TYR A 1 331 ? -7.191 46.438 30.5 1 78.44 331 TYR A C 1
ATOM 2604 O O . TYR A 1 331 ? -6.055 46.125 30.156 1 78.44 331 TYR A O 1
ATOM 2612 N N . LYS A 1 332 ? -8.102 45.594 30.734 1 82.25 332 LYS A N 1
ATOM 2613 C CA . LYS A 1 332 ? -7.867 44.156 30.641 1 82.25 332 LYS A CA 1
ATOM 2614 C C . LYS A 1 332 ? -7.344 43.781 29.25 1 82.25 332 LYS A C 1
ATOM 2616 O O . LYS A 1 332 ? -6.387 43 29.125 1 82.25 332 LYS A O 1
ATOM 2621 N N . LYS A 1 333 ? -7.945 44.344 28.312 1 82.56 333 LYS A N 1
ATOM 2622 C CA . LYS A 1 333 ? -7.559 44.031 26.938 1 82.56 333 LYS A CA 1
ATOM 2623 C C . LYS A 1 333 ? -6.121 44.469 26.656 1 82.56 333 LYS A C 1
ATOM 2625 O O . LYS A 1 333 ? -5.375 43.75 25.984 1 82.56 333 LYS A O 1
ATOM 2630 N N . TYR A 1 334 ? -5.719 45.531 27.203 1 86.06 334 TYR A N 1
ATOM 2631 C CA . TYR A 1 334 ? -4.375 46.062 26.969 1 86.06 334 TYR A CA 1
ATOM 2632 C C . TYR A 1 334 ? -3.338 45.281 27.75 1 86.06 334 TYR A C 1
ATOM 2634 O O . TYR A 1 334 ? -2.23 45.031 27.266 1 86.06 334 TYR A O 1
ATOM 2642 N N . ILE A 1 335 ? -3.627 44.906 28.906 1 87.19 335 ILE A N 1
ATOM 2643 C CA . ILE A 1 335 ? -2.703 44.125 29.719 1 87.19 335 ILE A CA 1
ATOM 2644 C C . ILE A 1 335 ? -2.504 42.75 29.109 1 87.19 335 ILE A C 1
ATOM 2646 O O . ILE A 1 335 ? -1.384 42.219 29.094 1 87.19 335 ILE A O 1
ATOM 2650 N N . LYS A 1 336 ? -3.594 42.25 28.656 1 86.38 336 LYS A N 1
ATOM 2651 C CA . LYS A 1 336 ? -3.49 40.938 28.016 1 86.38 336 LYS A CA 1
ATOM 2652 C C . LYS A 1 336 ? -2.674 41 26.734 1 86.38 336 LYS A C 1
ATOM 2654 O O . LYS A 1 336 ? -1.93 40.094 26.406 1 86.38 336 LYS A O 1
ATOM 2659 N N . ALA A 1 337 ? -2.896 42.062 26.047 1 87.38 337 ALA A N 1
ATOM 2660 C CA . ALA A 1 337 ? -2.088 42.281 24.844 1 87.38 337 ALA A CA 1
ATOM 2661 C C . ALA A 1 337 ? -0.608 42.406 25.203 1 87.38 337 ALA A C 1
ATOM 2663 O O . ALA A 1 337 ? 0.252 41.906 24.469 1 87.38 337 ALA A O 1
ATOM 2664 N N . PHE A 1 338 ? -0.366 43.062 26.297 1 88.19 338 PHE A N 1
ATOM 2665 C CA . PHE A 1 338 ? 1.005 43.188 26.766 1 88.19 338 PHE A CA 1
ATOM 2666 C C . PHE A 1 338 ? 1.613 41.844 27.078 1 88.19 338 PHE A C 1
ATOM 2668 O O . PHE A 1 338 ? 2.748 41.562 26.688 1 88.19 338 PHE A O 1
ATOM 2675 N N . TYR A 1 339 ? 0.887 41.031 27.719 1 88.62 339 TYR A N 1
ATOM 2676 C CA . TYR A 1 339 ? 1.36 39.688 28.031 1 88.62 339 TYR A CA 1
ATOM 2677 C C . TYR A 1 339 ? 1.549 38.844 26.766 1 88.62 339 TYR A C 1
ATOM 2679 O O . TYR A 1 339 ? 2.494 38.062 26.656 1 88.62 339 TYR A O 1
ATOM 2687 N N . PHE A 1 340 ? 0.657 39.062 25.875 1 89.25 340 PHE A N 1
ATOM 2688 C CA . PHE A 1 340 ? 0.718 38.312 24.625 1 89.25 340 PHE A CA 1
ATOM 2689 C C . PHE A 1 340 ? 1.944 38.688 23.812 1 89.25 340 PHE A C 1
ATOM 2691 O O . PHE A 1 340 ? 2.744 37.812 23.438 1 89.25 340 PHE A O 1
ATOM 2698 N N . TYR A 1 341 ? 2.184 39.906 23.5 1 89.31 341 TYR A N 1
ATOM 2699 C CA . TYR A 1 341 ? 3.299 40.375 22.672 1 89.31 341 TYR A CA 1
ATOM 2700 C C . TYR A 1 341 ? 4.617 40.25 23.422 1 89.31 341 TYR A C 1
ATOM 2702 O O . TYR A 1 341 ? 5.668 40.031 22.828 1 89.31 341 TYR A O 1
ATOM 2710 N N . GLY A 1 342 ? 4.516 40.469 24.75 1 89.31 342 GLY A N 1
ATOM 2711 C CA . GLY A 1 342 ? 5.695 40.219 25.562 1 89.31 342 GLY A CA 1
ATOM 2712 C C . GLY A 1 342 ? 6.176 38.781 25.484 1 89.31 342 GLY A C 1
ATOM 2713 O O . GLY A 1 342 ? 7.383 38.531 25.438 1 89.31 342 GLY A O 1
ATOM 2714 N N . ASN A 1 343 ? 5.262 37.938 25.469 1 90.12 343 ASN A N 1
ATOM 2715 C CA . ASN A 1 343 ? 5.598 36.5 25.328 1 90.12 343 ASN A CA 1
ATOM 2716 C C . ASN A 1 343 ? 6.172 36.219 23.938 1 90.12 343 ASN A C 1
ATOM 2718 O O . ASN A 1 343 ? 7.117 35.438 23.812 1 90.12 343 ASN A O 1
ATOM 2722 N N . ALA A 1 344 ? 5.594 36.812 22.953 1 87.25 344 ALA A N 1
ATOM 2723 C CA . ALA A 1 344 ? 6.031 36.594 21.578 1 87.25 344 ALA A CA 1
ATOM 2724 C C . ALA A 1 344 ? 7.465 37.062 21.375 1 87.25 344 ALA A C 1
ATOM 2726 O O . ALA A 1 344 ? 8.234 36.438 20.625 1 87.25 344 ALA A O 1
ATOM 2727 N N . MET A 1 345 ? 7.895 38.094 22.094 1 89.94 345 MET A N 1
ATOM 2728 C CA . MET A 1 345 ? 9.188 38.75 21.844 1 89.94 345 MET A CA 1
ATOM 2729 C C . MET A 1 345 ? 10.227 38.281 22.859 1 89.94 345 MET A C 1
ATOM 2731 O O . MET A 1 345 ? 11.344 38.781 22.906 1 89.94 345 MET A O 1
ATOM 2735 N N . ARG A 1 346 ? 9.867 37.344 23.641 1 91.06 346 ARG A N 1
ATOM 2736 C CA . ARG A 1 346 ? 10.727 36.969 24.75 1 91.06 346 ARG A CA 1
ATOM 2737 C C . ARG A 1 346 ? 12.109 36.562 24.266 1 91.06 346 ARG A C 1
ATOM 2739 O O . ARG A 1 346 ? 13.125 36.938 24.844 1 91.06 346 ARG A O 1
ATOM 2746 N N . SER A 1 347 ? 12.234 35.781 23.172 1 89.75 347 SER A N 1
ATOM 2747 C CA . SER A 1 347 ? 13.523 35.344 22.656 1 89.75 347 SER A CA 1
ATOM 2748 C C . SER A 1 347 ? 14.352 36.531 22.156 1 89.75 347 SER A C 1
ATOM 2750 O O . SER A 1 347 ? 15.562 36.594 22.391 1 89.75 347 SER A O 1
ATOM 2752 N N . GLY A 1 348 ? 13.672 37.469 21.484 1 89.25 348 GLY A N 1
ATOM 2753 C CA . GLY A 1 348 ? 14.359 38.656 21.016 1 89.25 348 GLY A CA 1
ATOM 2754 C C . GLY A 1 348 ? 14.906 39.531 22.141 1 89.25 348 GLY A C 1
ATOM 2755 O O . GLY A 1 348 ? 16.047 40 22.078 1 89.25 348 GLY A O 1
ATOM 2756 N N . ILE A 1 349 ? 14.164 39.625 23.109 1 92.75 349 ILE A N 1
ATOM 2757 C CA . ILE A 1 349 ? 14.562 40.469 24.25 1 92.75 349 ILE A CA 1
ATOM 2758 C C . ILE A 1 349 ? 15.734 39.812 24.984 1 92.75 349 ILE A C 1
ATOM 2760 O O . ILE A 1 349 ? 16.688 40.5 25.344 1 92.75 349 ILE A O 1
ATOM 2764 N N . ILE A 1 350 ? 15.617 38.594 25.203 1 93.69 350 ILE A N 1
ATOM 2765 C CA . ILE A 1 350 ? 16.672 37.875 25.922 1 93.69 350 ILE A CA 1
ATOM 2766 C C . ILE A 1 350 ? 17.984 37.969 25.141 1 93.69 350 ILE A C 1
ATOM 2768 O O . ILE A 1 350 ? 19.062 38.125 25.734 1 93.69 350 ILE A O 1
ATOM 2772 N N . ILE A 1 351 ? 17.969 37.844 23.859 1 92.88 351 ILE A N 1
ATOM 2773 C CA . ILE A 1 351 ? 19.172 37.938 23.031 1 92.88 351 ILE A CA 1
ATOM 2774 C C . ILE A 1 351 ? 19.75 39.344 23.141 1 92.88 351 ILE A C 1
ATOM 2776 O O . ILE A 1 351 ? 20.969 39.531 23.25 1 92.88 351 ILE A O 1
ATOM 2780 N N . ILE A 1 352 ? 18.906 40.375 23.141 1 93.69 352 ILE A N 1
ATOM 2781 C CA . ILE A 1 352 ? 19.359 41.781 23.234 1 93.69 352 ILE A CA 1
ATOM 2782 C C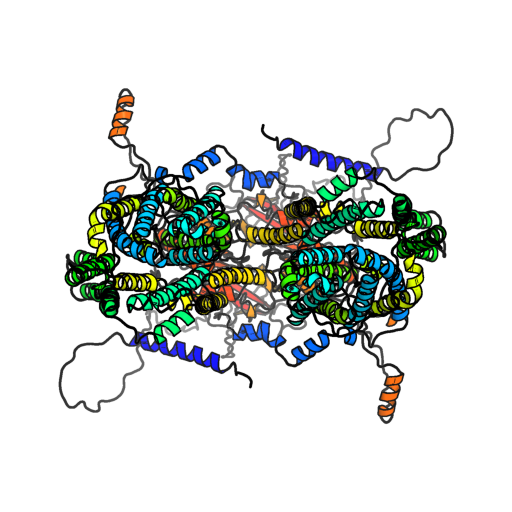 . ILE A 1 352 ? 20.031 42 24.578 1 93.69 352 ILE A C 1
ATOM 2784 O O . ILE A 1 352 ? 21.125 42.594 24.641 1 93.69 352 ILE A O 1
ATOM 2788 N N . VAL A 1 353 ? 19.438 41.531 25.625 1 95.94 353 VAL A N 1
ATOM 2789 C CA . VAL A 1 353 ? 19.969 41.719 26.969 1 95.94 353 VAL A CA 1
ATOM 2790 C C . VAL A 1 353 ? 21.297 41 27.109 1 95.94 353 VAL A C 1
ATOM 2792 O O . VAL A 1 353 ? 22.281 41.562 27.594 1 95.94 353 VAL A O 1
ATOM 2795 N N . MET A 1 354 ? 21.312 39.75 26.719 1 96.25 354 MET A N 1
ATOM 2796 C CA . MET A 1 354 ? 22.531 38.969 26.875 1 96.25 354 MET A CA 1
ATOM 2797 C C . MET A 1 354 ? 23.641 39.5 25.969 1 96.25 354 MET A C 1
ATOM 2799 O O . MET A 1 354 ? 24.812 39.438 26.328 1 96.25 354 MET A O 1
ATOM 2803 N N . THR A 1 355 ? 23.281 39.969 24.812 1 95.25 355 THR A N 1
ATOM 2804 C CA . THR A 1 355 ? 24.25 40.594 23.906 1 95.25 355 THR A CA 1
ATOM 2805 C C . THR A 1 355 ? 24.859 41.844 24.547 1 95.25 355 THR A C 1
ATOM 2807 O O . THR A 1 355 ? 26.062 42.094 24.438 1 95.25 355 THR A O 1
ATOM 2810 N N . SER A 1 356 ? 24.031 42.656 25.219 1 96.44 356 SER A N 1
ATOM 2811 C CA . SER A 1 356 ? 24.516 43.844 25.891 1 96.44 356 SER A CA 1
ATOM 2812 C C . SER A 1 356 ? 25.5 43.5 27.016 1 96.44 356 SER A C 1
ATOM 2814 O O . SER A 1 356 ? 26.531 44.156 27.172 1 96.44 356 SER A O 1
ATOM 2816 N N . ILE A 1 357 ? 25.156 42.5 27.703 1 96.38 357 ILE A N 1
ATOM 2817 C CA . ILE A 1 357 ? 26.047 42.062 28.766 1 96.38 357 ILE A CA 1
ATOM 2818 C C . ILE A 1 357 ? 27.344 41.531 28.172 1 96.38 357 ILE A C 1
ATOM 2820 O O . ILE A 1 357 ? 28.422 41.812 28.672 1 96.38 357 ILE A O 1
ATOM 2824 N N . SER A 1 358 ? 27.172 40.75 27.172 1 96.06 358 SER A N 1
ATOM 2825 C CA . SER A 1 358 ? 28.344 40.188 26.484 1 96.06 358 SER A CA 1
ATOM 2826 C C . SER A 1 358 ? 29.234 41.312 25.938 1 96.06 358 SER A C 1
ATOM 2828 O O . SER A 1 358 ? 30.453 41.219 25.984 1 96.06 358 SER A O 1
ATOM 2830 N N . TRP A 1 359 ? 28.547 42.281 25.359 1 94.94 359 TRP A N 1
ATOM 2831 C CA . TRP A 1 359 ? 29.281 43.438 24.859 1 94.94 359 TRP A CA 1
ATOM 2832 C C . TRP A 1 359 ? 30.109 44.094 25.953 1 94.94 359 TRP A C 1
ATOM 2834 O O . TRP A 1 359 ? 31.266 44.469 25.75 1 94.94 359 TRP A O 1
ATOM 2844 N N . SER A 1 360 ? 29.609 44.219 27.109 1 94.94 360 SER A N 1
ATOM 2845 C CA . SER A 1 360 ? 30.281 44.844 28.25 1 94.94 360 SER A CA 1
ATOM 2846 C C . SER A 1 360 ? 31.469 44.031 28.703 1 94.94 360 SER A C 1
ATOM 2848 O O . SER A 1 360 ? 32.469 44.562 29.188 1 94.94 360 SER A O 1
ATOM 2850 N N . VAL A 1 361 ? 31.375 42.75 28.516 1 92.56 361 VAL A N 1
ATOM 2851 C CA . VAL A 1 361 ? 32.406 41.875 29.031 1 92.56 361 VAL A CA 1
ATOM 2852 C C . VAL A 1 361 ? 33.469 41.656 27.984 1 92.56 361 VAL A C 1
ATOM 2854 O O . VAL A 1 361 ? 34.656 41.469 28.312 1 92.56 361 VAL A O 1
ATOM 2857 N N . THR A 1 362 ? 33.125 41.719 26.812 1 92 362 THR A N 1
ATOM 2858 C CA . THR A 1 362 ? 34.062 41.312 25.766 1 92 362 THR A CA 1
ATOM 2859 C C . THR A 1 362 ? 34.594 42.5 25 1 92 362 THR A C 1
ATOM 2861 O O . THR A 1 362 ? 35.562 42.406 24.266 1 92 362 THR A O 1
ATOM 2864 N N . ARG A 1 363 ? 34.094 43.656 25.266 1 88.38 363 ARG A N 1
ATOM 2865 C CA . ARG A 1 363 ? 34.531 44.812 24.5 1 88.38 363 ARG A CA 1
ATOM 2866 C C . ARG A 1 363 ? 36 45.094 24.703 1 88.38 363 ARG A C 1
ATOM 2868 O O . ARG A 1 363 ? 36.5 45.062 25.828 1 88.38 363 ARG A O 1
ATOM 2875 N N . GLY A 1 364 ? 36.781 45.25 23.609 1 84.56 364 GLY A N 1
ATOM 2876 C CA . GLY A 1 364 ? 38.188 45.625 23.656 1 84.56 364 GLY A CA 1
ATOM 2877 C C . GLY A 1 364 ? 39.125 44.469 23.844 1 84.56 364 GLY A C 1
ATOM 2878 O O . GLY A 1 364 ? 40.344 44.625 23.969 1 84.56 364 GLY A O 1
ATOM 2879 N N . LYS A 1 365 ? 38.5 43.312 23.984 1 88.62 365 LYS A N 1
ATOM 2880 C CA . LYS A 1 365 ? 39.344 42.156 24.203 1 88.62 365 LYS A CA 1
ATOM 2881 C C . LYS A 1 365 ? 39.531 41.375 22.906 1 88.62 365 LYS A C 1
ATOM 2883 O O . LYS A 1 365 ? 38.656 41.312 22.062 1 88.62 365 LYS A O 1
ATOM 2888 N N . SER A 1 366 ? 40.719 40.875 22.75 1 86.44 366 SER A N 1
ATOM 2889 C CA . SER A 1 366 ? 41.031 40.031 21.578 1 86.44 366 SER A CA 1
ATOM 2890 C C . SER A 1 366 ? 40.344 38.688 21.688 1 86.44 366 SER A C 1
ATOM 2892 O O . SER A 1 366 ? 39.875 38.281 22.766 1 86.44 366 SER A O 1
ATOM 2894 N N . LYS A 1 367 ? 40.219 37.906 20.578 1 83.94 367 LYS A N 1
ATOM 2895 C CA . LYS A 1 367 ? 39.531 36.625 20.484 1 83.94 367 LYS A CA 1
ATOM 2896 C C . LYS A 1 367 ? 40.031 35.656 21.547 1 83.94 367 LYS A C 1
ATOM 2898 O O . LYS A 1 367 ? 39.25 34.938 22.141 1 83.94 367 LYS A O 1
ATOM 2903 N N . SER A 1 368 ? 41.344 35.656 21.812 1 84.19 368 SER A N 1
ATOM 2904 C CA . SER A 1 368 ? 41.938 34.719 22.75 1 84.19 368 SER A CA 1
ATOM 2905 C C . SER A 1 368 ? 41.688 35.125 24.188 1 84.19 368 SER A C 1
ATOM 2907 O O . SER A 1 368 ? 41.719 34.312 25.094 1 84.19 368 SER A O 1
ATOM 2909 N N . GLU A 1 369 ? 41.344 36.375 24.375 1 87.19 369 GLU A N 1
ATOM 2910 C CA . GLU A 1 369 ? 41.188 36.906 25.734 1 87.19 369 GLU A CA 1
ATOM 2911 C C . GLU A 1 369 ? 39.719 36.906 26.172 1 87.19 369 GLU A C 1
ATOM 2913 O O . GLU A 1 369 ? 39.438 37.188 27.328 1 87.19 369 GLU A O 1
ATOM 2918 N N . ARG A 1 370 ? 38.875 36.531 25.297 1 89.62 370 ARG A N 1
ATOM 2919 C CA . ARG A 1 370 ? 37.469 36.594 25.625 1 89.62 370 ARG A CA 1
ATOM 2920 C C . ARG A 1 370 ? 37.062 35.438 26.531 1 89.62 370 ARG A C 1
ATOM 2922 O O . ARG A 1 370 ? 37.406 34.281 26.25 1 89.62 370 ARG A O 1
ATOM 2929 N N . PRO A 1 371 ? 36.406 35.75 27.531 1 89.94 371 PRO A N 1
ATOM 2930 C CA . PRO A 1 371 ? 36 34.688 28.484 1 89.94 371 PRO A CA 1
ATOM 2931 C C . PRO A 1 371 ? 34.844 33.844 28 1 89.94 371 PRO A C 1
ATOM 2933 O O . PRO A 1 371 ? 34.656 32.719 28.5 1 89.94 371 PRO A O 1
ATOM 2936 N N . ILE A 1 372 ? 34.125 34.344 27.094 1 93 372 ILE A N 1
ATOM 2937 C CA . ILE A 1 372 ? 32.969 33.625 26.578 1 93 372 ILE A CA 1
ATOM 2938 C C . ILE A 1 372 ? 33.031 33.531 25.062 1 93 372 ILE A C 1
ATOM 2940 O O . ILE A 1 372 ? 33.719 34.312 24.406 1 93 372 ILE A O 1
ATOM 2944 N N . SER A 1 373 ? 32.406 32.5 24.562 1 92.12 373 SER A N 1
ATOM 2945 C CA . SER A 1 373 ? 32.344 32.344 23.109 1 92.12 373 SER A CA 1
ATOM 2946 C C . SER A 1 373 ? 31.234 33.188 22.5 1 92.12 373 SER A C 1
ATOM 2948 O O . SER A 1 373 ? 30.078 33.094 22.922 1 92.12 373 SER A O 1
ATOM 2950 N N . ILE A 1 374 ? 31.562 34 21.5 1 92.75 374 ILE A N 1
ATOM 2951 C CA . ILE A 1 374 ? 30.562 34.875 20.859 1 92.75 374 ILE A CA 1
ATOM 2952 C C . ILE A 1 374 ? 30.469 34.531 19.375 1 92.75 374 ILE A C 1
ATOM 2954 O O . ILE A 1 374 ? 31.312 33.781 18.844 1 92.75 374 ILE A O 1
ATOM 2958 N N . LEU A 1 375 ? 29.484 35 18.672 1 90.81 375 LEU A N 1
ATOM 2959 C CA . LEU A 1 375 ? 29.156 34.688 17.297 1 90.81 375 LEU A CA 1
ATOM 2960 C C . LEU A 1 375 ? 30.266 35.188 16.344 1 90.81 375 LEU A C 1
ATOM 2962 O O . LEU A 1 375 ? 30.656 34.438 15.43 1 90.81 375 LEU A O 1
ATOM 2966 N N . GLY A 1 376 ? 30.766 36.406 16.562 1 88.75 376 GLY A N 1
ATOM 2967 C CA . GLY A 1 376 ? 31.797 36.969 15.703 1 88.75 376 GLY A CA 1
ATOM 2968 C C . GLY A 1 376 ? 31.25 37.75 14.539 1 88.75 376 GLY A C 1
ATOM 2969 O O . GLY A 1 376 ? 30.156 38.344 14.648 1 88.75 376 GLY A O 1
ATOM 2970 N N . THR A 1 377 ? 31.922 37.812 13.422 1 90.06 377 THR A N 1
ATOM 2971 C CA . THR A 1 377 ? 31.594 38.719 12.328 1 90.06 377 THR A CA 1
ATOM 2972 C C . THR A 1 377 ? 30.422 38.188 11.516 1 90.06 377 THR A C 1
ATOM 2974 O O . THR A 1 377 ? 30.438 37.031 11.062 1 90.06 377 THR A O 1
ATOM 2977 N N . VAL A 1 378 ? 29.406 38.969 11.367 1 92.06 378 VAL A N 1
ATOM 2978 C CA . VAL A 1 378 ? 28.281 38.75 10.477 1 92.06 378 VAL A CA 1
ATOM 2979 C C . VAL A 1 378 ? 28.266 39.844 9.383 1 92.06 378 VAL A C 1
ATOM 2981 O O . VAL A 1 378 ? 28.016 41 9.664 1 92.06 378 VAL A O 1
ATOM 2984 N N . PRO A 1 379 ? 28.578 39.406 8.172 1 92.81 379 PRO A N 1
ATOM 2985 C CA . PRO A 1 379 ? 28.625 40.406 7.105 1 92.81 379 PRO A CA 1
ATOM 2986 C C . PRO A 1 379 ? 27.297 41.156 6.926 1 92.81 379 PRO A C 1
ATOM 2988 O O . PRO A 1 379 ? 26.234 40.562 7.031 1 92.81 379 PRO A O 1
ATOM 2991 N N . SER A 1 380 ? 27.453 42.469 6.66 1 92.69 380 SER A N 1
ATOM 2992 C CA . SER A 1 380 ? 26.266 43.281 6.473 1 92.69 380 SER A CA 1
ATOM 2993 C C . SER A 1 380 ? 25.766 43.188 5.035 1 92.69 380 SER A C 1
ATOM 2995 O O . SER A 1 380 ? 26.562 43.188 4.094 1 92.69 380 SER A O 1
ATOM 2997 N N . GLY A 1 381 ? 24.453 43.156 4.906 1 89.62 381 GLY A N 1
ATOM 2998 C CA . GLY A 1 381 ? 23.828 43.219 3.594 1 89.62 381 GLY A CA 1
ATOM 2999 C C . GLY A 1 381 ? 23.906 41.875 2.844 1 89.62 381 GLY A C 1
ATOM 3000 O O . GLY A 1 381 ? 24.297 40.875 3.414 1 89.62 381 GLY A O 1
ATOM 3001 N N . LEU A 1 382 ? 23.391 41.969 1.578 1 89.38 382 LEU A N 1
ATOM 3002 C CA . LEU A 1 382 ? 23.375 40.781 0.717 1 89.38 382 LEU A CA 1
ATOM 3003 C C . LEU A 1 382 ? 24.719 40.625 0.011 1 89.38 382 LEU A C 1
ATOM 3005 O O . LEU A 1 382 ? 25.25 41.562 -0.581 1 89.38 382 LEU A O 1
ATOM 3009 N N . GLN A 1 383 ? 25.344 39.531 0.343 1 83.75 383 GLN A N 1
ATOM 3010 C CA . GLN A 1 383 ? 26.641 39.25 -0.28 1 83.75 383 GLN A CA 1
ATOM 3011 C C . GLN A 1 383 ? 26.484 38.312 -1.453 1 83.75 383 GLN A C 1
ATOM 3013 O O . GLN A 1 383 ? 25.688 37.375 -1.396 1 83.75 383 GLN A O 1
ATOM 3018 N N . GLU A 1 384 ? 27.047 38.469 -2.494 1 82.06 384 GLU A N 1
ATOM 3019 C CA . GLU A 1 384 ? 27.203 37.562 -3.615 1 82.06 384 GLU A CA 1
ATOM 3020 C C . GLU A 1 384 ? 25.859 37.125 -4.18 1 82.06 384 GLU A C 1
ATOM 3022 O O . GLU A 1 384 ? 25.594 35.938 -4.355 1 82.06 384 GLU A O 1
ATOM 3027 N N . VAL A 1 385 ? 25 38.031 -4.367 1 88.81 385 VAL A N 1
ATOM 3028 C CA . VAL A 1 385 ? 23.703 37.781 -5 1 88.81 385 VAL A CA 1
ATOM 3029 C C . VAL A 1 385 ? 23.906 37.438 -6.477 1 88.81 385 VAL A C 1
ATOM 3031 O O . VAL A 1 385 ? 24.719 38.094 -7.152 1 88.81 385 VAL A O 1
ATOM 3034 N N . GLY A 1 386 ? 23.453 36.312 -6.969 1 88.5 386 GLY A N 1
ATOM 3035 C CA . GLY A 1 386 ? 23.578 35.938 -8.367 1 88.5 386 GLY A CA 1
ATOM 3036 C C . GLY A 1 386 ? 23.078 34.531 -8.672 1 88.5 386 GLY A C 1
ATOM 3037 O O . GLY A 1 386 ? 22.547 33.844 -7.785 1 88.5 386 GLY A O 1
ATOM 3038 N N . VAL A 1 387 ? 23.25 34.219 -9.938 1 90.56 387 VAL A N 1
ATOM 3039 C CA . VAL A 1 387 ? 22.812 32.906 -10.375 1 90.56 387 VAL A CA 1
ATOM 3040 C C . VAL A 1 387 ? 23.719 31.828 -9.766 1 90.56 387 VAL A C 1
ATOM 3042 O O . VAL A 1 387 ? 24.938 31.906 -9.867 1 90.56 387 VAL A O 1
ATOM 3045 N N . PHE A 1 388 ? 23.094 31 -9.062 1 91.44 388 PHE A N 1
ATOM 3046 C CA . PHE A 1 388 ? 23.844 29.938 -8.391 1 91.44 388 PHE A CA 1
ATOM 3047 C C . PHE A 1 388 ? 24.203 28.828 -9.367 1 91.44 388 PHE A C 1
ATOM 3049 O O . PHE A 1 388 ? 23.344 28.312 -10.078 1 91.44 388 PHE A O 1
ATOM 3056 N N . THR A 1 389 ? 25.469 28.453 -9.5 1 91.62 389 THR A N 1
ATOM 3057 C CA . THR A 1 389 ? 25.969 27.328 -10.297 1 91.62 389 THR A CA 1
ATOM 3058 C C . THR A 1 389 ? 26.656 26.297 -9.406 1 91.62 389 THR A C 1
ATOM 3060 O O . THR A 1 389 ? 27.75 26.531 -8.898 1 91.62 389 THR A O 1
ATOM 3063 N N . PRO A 1 390 ? 26.031 25.203 -9.273 1 93.19 390 PRO A N 1
ATOM 3064 C CA . PRO A 1 390 ? 26.656 24.188 -8.445 1 93.19 390 PRO A CA 1
ATOM 3065 C C . PRO A 1 390 ? 27.969 23.672 -9.031 1 93.19 390 PRO A C 1
ATOM 3067 O O . PRO A 1 390 ? 28.078 23.516 -10.25 1 93.19 390 PRO A O 1
ATOM 3070 N N . PRO A 1 391 ? 28.906 23.531 -8.172 1 92.56 391 PRO A N 1
ATOM 3071 C CA . PRO A 1 391 ? 30.156 22.938 -8.648 1 92.56 391 PRO A CA 1
ATOM 3072 C C . PRO A 1 391 ? 29.953 21.578 -9.297 1 92.56 391 PRO A C 1
ATOM 3074 O O . PRO A 1 391 ? 29 20.859 -8.961 1 92.56 391 PRO A O 1
ATOM 3077 N N . ASN A 1 392 ? 30.875 21.172 -10.156 1 90.56 392 ASN A N 1
ATOM 3078 C CA . ASN A 1 392 ? 30.766 19.906 -10.883 1 90.56 392 ASN A CA 1
ATOM 3079 C C . ASN A 1 392 ? 30.844 18.719 -9.945 1 90.56 392 ASN A C 1
ATOM 3081 O O . ASN A 1 392 ? 31.688 18.656 -9.055 1 90.56 392 ASN A O 1
ATOM 3085 N N . GLY A 1 393 ? 29.922 17.828 -10.07 1 91.06 393 GLY A N 1
ATOM 3086 C CA . GLY A 1 393 ? 29.938 16.578 -9.312 1 91.06 393 GLY A CA 1
ATOM 3087 C C . GLY A 1 393 ? 29.203 16.688 -7.992 1 91.06 393 GLY A C 1
ATOM 3088 O O . GLY A 1 393 ? 28.922 15.664 -7.352 1 91.06 393 GLY A O 1
ATOM 3089 N N . LEU A 1 394 ? 28.953 17.906 -7.562 1 94.31 394 LEU A N 1
ATOM 3090 C CA . LEU A 1 394 ? 28.328 18.109 -6.258 1 94.31 394 LEU A CA 1
ATOM 3091 C C . LEU A 1 394 ? 26.906 17.562 -6.238 1 94.31 394 LEU A C 1
ATOM 3093 O O . LEU A 1 394 ? 26.469 17.016 -5.23 1 94.31 394 LEU A O 1
ATOM 3097 N N . LEU A 1 395 ? 26.188 17.625 -7.32 1 95.19 395 LEU A N 1
ATOM 3098 C CA . LEU A 1 395 ? 24.812 17.156 -7.395 1 95.19 395 LEU A CA 1
ATOM 3099 C C . LEU A 1 395 ? 24.734 15.656 -7.109 1 95.19 395 LEU A C 1
ATOM 3101 O O . LEU A 1 395 ? 23.859 15.203 -6.363 1 95.19 395 LEU A O 1
ATOM 3105 N N . ALA A 1 396 ? 25.625 14.914 -7.613 1 93.25 396 ALA A N 1
ATOM 3106 C CA . ALA A 1 396 ? 25.656 13.461 -7.449 1 93.25 396 ALA A CA 1
ATOM 3107 C C . ALA A 1 396 ? 25.938 13.078 -6.004 1 93.25 396 ALA A C 1
ATOM 3109 O O . ALA A 1 396 ? 25.438 12.07 -5.508 1 93.25 396 ALA A O 1
ATOM 3110 N N . LYS A 1 397 ? 26.719 13.906 -5.391 1 93.25 397 LYS A N 1
ATOM 3111 C CA . LYS A 1 397 ? 27.109 13.609 -4.012 1 93.25 397 LYS A CA 1
ATOM 3112 C C . LYS A 1 397 ? 25.969 13.922 -3.043 1 93.25 397 LYS A C 1
ATOM 3114 O O . LYS A 1 397 ? 25.875 13.312 -1.978 1 93.25 397 LYS A O 1
ATOM 3119 N N . VAL A 1 398 ? 25.078 14.836 -3.41 1 95.81 398 VAL A N 1
ATOM 3120 C CA . VAL A 1 398 ? 23.953 15.227 -2.568 1 95.81 398 VAL A CA 1
ATOM 3121 C C . VAL A 1 398 ? 22.781 14.273 -2.797 1 95.81 398 VAL A C 1
ATOM 3123 O O . VAL A 1 398 ? 21.938 14.094 -1.912 1 95.81 398 VAL A O 1
ATOM 3126 N N . ALA A 1 399 ? 22.688 13.547 -3.869 1 93.75 399 ALA A N 1
ATOM 3127 C CA . ALA A 1 399 ? 21.562 12.789 -4.387 1 93.75 399 ALA A CA 1
ATOM 3128 C C . ALA A 1 399 ? 21.109 11.727 -3.391 1 93.75 399 ALA A C 1
ATOM 3130 O O . ALA A 1 399 ? 19.906 11.555 -3.146 1 93.75 399 ALA A O 1
ATOM 3131 N N . PRO A 1 400 ? 22.062 11.07 -2.707 1 90.12 400 PRO A N 1
ATOM 3132 C CA . PRO A 1 400 ? 21.609 10 -1.81 1 90.12 400 PRO A CA 1
ATOM 3133 C C . PRO A 1 400 ? 20.812 10.523 -0.621 1 90.12 400 PRO A C 1
ATOM 3135 O O . PRO A 1 400 ? 20.031 9.773 -0.017 1 90.12 400 PRO A O 1
ATOM 3138 N N . GLU A 1 401 ? 20.953 11.812 -0.258 1 93.38 401 GLU A N 1
ATOM 3139 C CA . GLU A 1 401 ? 20.297 12.383 0.92 1 93.38 401 GLU A CA 1
ATOM 3140 C C . GLU A 1 401 ? 19.016 13.117 0.543 1 93.38 401 GLU A C 1
ATOM 3142 O O . GLU A 1 401 ? 18.328 13.641 1.411 1 93.38 401 GLU A O 1
ATOM 3147 N N . LEU A 1 402 ? 18.734 13.047 -0.723 1 94.62 402 LEU A N 1
ATOM 3148 C CA . LEU A 1 402 ? 17.609 13.852 -1.222 1 94.62 402 LEU A CA 1
ATOM 3149 C C . LEU A 1 402 ? 16.281 13.289 -0.737 1 94.62 402 LEU A C 1
ATOM 3151 O O . LEU A 1 402 ? 15.383 14.055 -0.363 1 94.62 402 LEU A O 1
ATOM 3155 N N . PRO A 1 403 ? 16.062 11.953 -0.662 1 90.31 403 PRO A N 1
ATOM 3156 C CA . PRO A 1 403 ? 14.75 11.445 -0.246 1 90.31 403 PRO A CA 1
ATOM 3157 C C . PRO A 1 403 ? 14.359 11.891 1.164 1 90.31 403 PRO A C 1
ATOM 3159 O O . PRO A 1 403 ? 13.258 12.398 1.376 1 90.31 403 PRO A O 1
ATOM 3162 N N . SER A 1 404 ? 15.266 11.773 2.074 1 90.56 404 SER A N 1
ATOM 3163 C CA . SER A 1 404 ? 14.977 12.195 3.439 1 90.56 404 SER A CA 1
ATOM 3164 C C . SER A 1 404 ? 14.781 13.703 3.525 1 90.56 404 SER A C 1
ATOM 3166 O O . SER A 1 404 ? 13.93 14.188 4.266 1 90.56 404 SER A O 1
ATOM 3168 N N . SER A 1 405 ? 15.562 14.461 2.715 1 95.19 405 SER A N 1
ATOM 3169 C CA . SER A 1 405 ? 15.484 15.914 2.732 1 95.19 405 SER A CA 1
ATOM 3170 C C . SER A 1 405 ? 14.141 16.406 2.217 1 95.19 405 SER A C 1
ATOM 3172 O O . SER A 1 405 ? 13.539 17.312 2.795 1 95.19 405 SER A O 1
ATOM 3174 N N . ILE A 1 406 ? 13.672 15.773 1.216 1 93.5 406 ILE A N 1
ATOM 3175 C CA . ILE A 1 406 ? 12.406 16.172 0.616 1 93.5 406 ILE A CA 1
ATOM 3176 C C . ILE A 1 406 ? 11.258 15.852 1.57 1 93.5 406 ILE A C 1
ATOM 3178 O O . ILE A 1 406 ? 10.312 16.641 1.707 1 93.5 406 ILE A O 1
ATOM 3182 N N . ILE A 1 407 ? 11.32 14.758 2.197 1 89.12 407 ILE A N 1
ATOM 3183 C CA . ILE A 1 407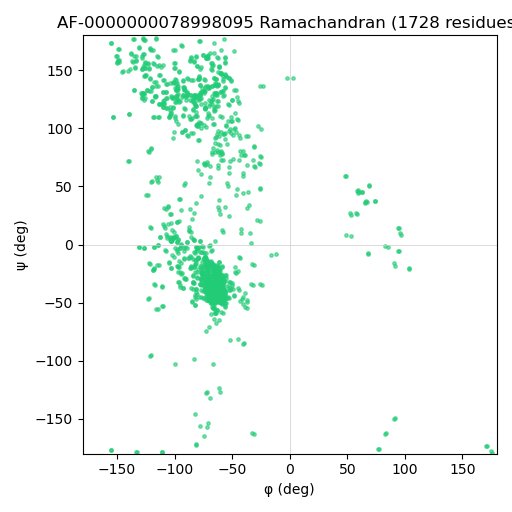 ? 10.273 14.352 3.129 1 89.12 407 ILE A CA 1
ATOM 3184 C C . ILE A 1 407 ? 10.203 15.344 4.289 1 89.12 407 ILE A C 1
ATOM 3186 O O . ILE A 1 407 ? 9.117 15.797 4.66 1 89.12 407 ILE A O 1
ATOM 3190 N N . VAL A 1 408 ? 11.344 15.719 4.801 1 89.06 408 VAL A N 1
ATOM 3191 C CA . VAL A 1 408 ? 11.406 16.656 5.914 1 89.06 408 VAL A CA 1
ATOM 3192 C C . VAL A 1 408 ? 10.867 18.016 5.469 1 89.06 408 VAL A C 1
ATOM 3194 O O . VAL A 1 408 ? 10.125 18.672 6.207 1 89.06 408 VAL A O 1
ATOM 3197 N N . LEU A 1 409 ? 11.242 18.359 4.316 1 92.94 409 LEU A N 1
ATOM 3198 C CA . LEU A 1 409 ? 10.836 19.641 3.771 1 92.94 409 LEU A CA 1
ATOM 3199 C C . LEU A 1 409 ? 9.32 19.719 3.615 1 92.94 409 LEU A C 1
ATOM 3201 O O . LEU A 1 409 ? 8.695 20.719 3.988 1 92.94 409 LEU A O 1
ATOM 3205 N N . LEU A 1 410 ? 8.727 18.641 3.18 1 89.81 410 LEU A N 1
ATOM 3206 C CA . LEU A 1 410 ? 7.32 18.672 2.785 1 89.81 410 LEU A CA 1
ATOM 3207 C C . LEU A 1 410 ? 6.418 18.297 3.955 1 89.81 410 LEU A C 1
ATOM 3209 O O . LEU A 1 410 ? 5.328 18.859 4.109 1 89.81 410 LEU A O 1
ATOM 3213 N N . LEU A 1 411 ? 6.852 17.391 4.73 1 80.19 411 LEU A N 1
ATOM 3214 C CA . LEU A 1 411 ? 6.027 16.828 5.797 1 80.19 411 LEU A CA 1
ATOM 3215 C C . LEU A 1 411 ? 5.605 17.906 6.781 1 80.19 411 LEU A C 1
ATOM 3217 O O . LEU A 1 411 ? 4.422 18.047 7.098 1 80.19 411 LEU A O 1
ATOM 3221 N N . GLU A 1 412 ? 6.473 18.625 7.207 1 76.62 412 GLU A N 1
ATOM 3222 C CA . GLU A 1 412 ? 6.203 19.656 8.211 1 76.62 412 GLU A CA 1
ATOM 3223 C C . GLU A 1 412 ? 5.359 20.781 7.625 1 76.62 412 GLU A C 1
ATOM 3225 O O . GLU A 1 412 ? 4.402 21.25 8.25 1 76.62 412 GLU A O 1
ATOM 3230 N N . HIS A 1 413 ? 5.656 21.109 6.457 1 90.19 413 HIS A N 1
ATOM 3231 C CA . HIS A 1 413 ? 5 22.25 5.82 1 90.19 413 HIS A CA 1
ATOM 3232 C C . HIS A 1 413 ? 3.525 21.969 5.562 1 90.19 413 HIS A C 1
ATOM 3234 O O . HIS A 1 413 ? 2.66 22.766 5.941 1 90.19 413 HIS A O 1
ATOM 3240 N N . ILE A 1 414 ? 3.174 20.891 4.984 1 87.69 414 ILE A N 1
ATOM 3241 C CA . ILE A 1 414 ? 1.807 20.594 4.578 1 87.69 414 ILE A CA 1
ATOM 3242 C C . ILE A 1 414 ? 0.948 20.328 5.812 1 87.69 414 ILE A C 1
ATOM 3244 O O . ILE A 1 414 ? -0.211 20.75 5.871 1 87.69 414 ILE A O 1
ATOM 3248 N N . ALA A 1 415 ? 1.541 19.688 6.75 1 79.94 415 ALA A N 1
ATOM 3249 C CA . ALA A 1 415 ? 0.811 19.406 7.984 1 79.94 415 ALA A CA 1
ATOM 3250 C C . ALA A 1 415 ? 0.41 20.703 8.688 1 79.94 415 ALA A C 1
ATOM 3252 O O . ALA A 1 415 ? -0.723 20.828 9.156 1 79.94 415 ALA A O 1
ATOM 3253 N N . ILE A 1 416 ? 1.277 21.625 8.688 1 87.19 416 ILE A N 1
ATOM 3254 C CA . ILE A 1 416 ? 1.036 22.922 9.328 1 87.19 416 ILE A CA 1
ATOM 3255 C C . ILE A 1 416 ? -0.023 23.688 8.547 1 87.19 416 ILE A C 1
ATOM 3257 O O . ILE A 1 416 ? -0.979 24.203 9.133 1 87.19 416 ILE A O 1
ATOM 3261 N N . ALA A 1 417 ? 0.181 23.656 7.289 1 90.44 417 ALA A N 1
ATOM 3262 C CA . ALA A 1 417 ? -0.743 24.406 6.438 1 90.44 417 ALA A CA 1
ATOM 3263 C C . ALA A 1 417 ? -2.164 23.859 6.562 1 90.44 417 ALA A C 1
ATOM 3265 O O . ALA A 1 417 ? -3.111 24.625 6.754 1 90.44 417 ALA A O 1
ATOM 3266 N N . LYS A 1 418 ? -2.303 22.672 6.555 1 82.62 418 LYS A N 1
ATOM 3267 C CA . LYS A 1 418 ? -3.623 22.047 6.641 1 82.62 418 LYS A CA 1
ATOM 3268 C C . LYS A 1 418 ? -4.242 22.266 8.023 1 82.62 418 LYS A C 1
ATOM 3270 O O . LYS A 1 418 ? -5.441 22.516 8.133 1 82.62 418 LYS A O 1
ATOM 3275 N N . SER A 1 419 ? -3.469 22.172 8.984 1 78.38 419 SER A N 1
ATOM 3276 C CA . SER A 1 419 ? -3.953 22.359 10.352 1 78.38 419 SER A CA 1
ATOM 3277 C C . SER A 1 419 ? -4.535 23.766 10.539 1 78.38 419 SER A C 1
ATOM 3279 O O . SER A 1 419 ? -5.641 23.906 11.07 1 78.38 419 SER A O 1
ATOM 3281 N N . PHE A 1 420 ? -3.869 24.688 10.078 1 86.5 420 PHE A N 1
ATOM 3282 C CA . PHE A 1 420 ? -4.336 26.062 10.273 1 86.5 420 PHE A CA 1
ATOM 3283 C C . PHE A 1 420 ? -5.473 26.391 9.312 1 86.5 420 PHE A C 1
ATOM 3285 O O . PHE A 1 420 ? -6.352 27.188 9.625 1 86.5 420 PHE A O 1
ATOM 3292 N N . GLY A 1 421 ? -5.414 25.719 8.172 1 85.75 421 GLY A N 1
ATOM 3293 C CA . GLY A 1 421 ? -6.562 25.844 7.293 1 85.75 421 GLY A CA 1
ATOM 3294 C C . GLY A 1 421 ? -7.859 25.375 7.934 1 85.75 421 GLY A C 1
ATOM 3295 O O . GLY A 1 421 ? -8.883 26.062 7.828 1 85.75 421 GLY A O 1
ATOM 3296 N N . ARG A 1 422 ? -7.777 24.406 8.633 1 74.12 422 ARG A N 1
ATOM 3297 C CA . ARG A 1 422 ? -8.945 23.844 9.297 1 74.12 422 ARG A CA 1
ATOM 3298 C C . ARG A 1 422 ? -9.391 24.719 10.469 1 74.12 422 ARG A C 1
ATOM 3300 O O . ARG A 1 422 ? -10.586 24.969 10.648 1 74.12 422 ARG A O 1
ATOM 3307 N N . VAL A 1 423 ? -8.453 25.219 11.18 1 75.06 423 VAL A N 1
ATOM 3308 C CA . VAL A 1 423 ? -8.742 26 12.375 1 75.06 423 VAL A CA 1
ATOM 3309 C C . VAL A 1 423 ? -9.297 27.375 11.977 1 75.06 423 VAL A C 1
ATOM 3311 O O . VAL A 1 423 ? -10.195 27.891 12.633 1 75.06 423 VAL A O 1
ATOM 3314 N N . ASN A 1 424 ? -8.742 27.875 10.984 1 83.25 424 ASN A N 1
ATOM 3315 C CA . ASN A 1 424 ? -9.102 29.234 10.617 1 83.25 424 ASN A CA 1
ATOM 3316 C C . ASN A 1 424 ? -10.039 29.25 9.406 1 83.25 424 ASN A C 1
ATOM 3318 O O . ASN A 1 424 ? -10.258 30.312 8.812 1 83.25 424 ASN A O 1
ATOM 3322 N N . ASP A 1 425 ? -10.477 28.125 8.961 1 79.88 425 ASP A N 1
ATOM 3323 C CA . ASP A 1 425 ? -11.57 27.922 8.016 1 79.88 425 ASP A CA 1
ATOM 3324 C C . ASP A 1 425 ? -11.195 28.422 6.625 1 79.88 425 ASP A C 1
ATOM 3326 O O . ASP A 1 425 ? -11.898 29.25 6.043 1 79.88 425 ASP A O 1
ATOM 3330 N N . TYR A 1 426 ? -10.172 28.062 6.164 1 85.5 426 TYR A N 1
ATOM 3331 C CA . TYR A 1 426 ? -9.828 28.266 4.758 1 85.5 426 TYR A CA 1
ATOM 3332 C C . TYR A 1 426 ? -9.258 26.984 4.148 1 85.5 426 TYR A C 1
ATOM 3334 O O . TYR A 1 426 ? -8.859 26.078 4.871 1 85.5 426 TYR A O 1
ATOM 3342 N N . LYS A 1 427 ? -9.25 26.938 2.879 1 85.69 427 LYS A N 1
ATOM 3343 C CA . LYS A 1 427 ? -8.844 25.719 2.182 1 85.69 427 LYS A CA 1
ATOM 3344 C C . LYS A 1 427 ? -7.387 25.797 1.75 1 85.69 427 LYS A C 1
ATOM 3346 O O . LYS A 1 427 ? -6.949 26.797 1.183 1 85.69 427 LYS A O 1
ATOM 3351 N N . VAL A 1 428 ? -6.648 24.766 2.1 1 90.69 428 VAL A N 1
ATOM 3352 C CA . VAL A 1 428 ? -5.254 24.641 1.688 1 90.69 428 VAL A CA 1
ATOM 3353 C C . VAL A 1 428 ? -5.141 23.656 0.532 1 90.69 428 VAL A C 1
ATOM 3355 O O . VAL A 1 428 ? -5.68 22.547 0.6 1 90.69 428 VAL A O 1
ATOM 3358 N N . VAL A 1 429 ? -4.523 24.062 -0.526 1 91.56 429 VAL A N 1
ATOM 3359 C CA . VAL A 1 429 ? -4.289 23.188 -1.675 1 91.56 429 VAL A CA 1
ATOM 3360 C C . VAL A 1 429 ? -2.859 22.656 -1.636 1 91.56 429 VAL A C 1
ATOM 3362 O O . VAL A 1 429 ? -1.91 23.375 -1.944 1 91.56 429 VAL A O 1
ATOM 3365 N N . PRO A 1 430 ? -2.705 21.453 -1.389 1 90.62 430 PRO A N 1
ATOM 3366 C CA . PRO A 1 430 ? -1.365 20.875 -1.219 1 90.62 430 PRO A CA 1
ATOM 3367 C C . PRO A 1 430 ? -0.478 21.078 -2.443 1 90.62 430 PRO A C 1
ATOM 3369 O O . PRO A 1 430 ? 0.703 21.406 -2.307 1 90.62 430 PRO A O 1
ATOM 3372 N N . ASP A 1 431 ? -1.035 20.969 -3.643 1 93.81 431 ASP A N 1
ATOM 3373 C CA . ASP A 1 431 ? -0.256 21.156 -4.859 1 93.81 431 ASP A CA 1
ATOM 3374 C C . ASP A 1 431 ? 0.333 22.562 -4.91 1 93.81 431 ASP A C 1
ATOM 3376 O O . ASP A 1 431 ? 1.495 22.75 -5.285 1 93.81 431 ASP A O 1
ATOM 3380 N N . GLN A 1 432 ? -0.433 23.453 -4.52 1 94.44 432 GLN A N 1
ATOM 3381 C CA . GLN A 1 432 ? -0.005 24.859 -4.551 1 94.44 432 GLN A CA 1
ATOM 3382 C C . GLN A 1 432 ? 1.019 25.141 -3.457 1 94.44 432 GLN A C 1
ATOM 3384 O O . GLN A 1 432 ? 1.931 25.953 -3.648 1 94.44 432 GLN A O 1
ATOM 3389 N N . GLU A 1 433 ? 0.792 24.516 -2.371 1 95.25 433 GLU A N 1
ATOM 3390 C CA . GLU A 1 433 ? 1.769 24.688 -1.299 1 95.25 433 GLU A CA 1
ATOM 3391 C C . GLU A 1 433 ? 3.131 24.125 -1.698 1 95.25 433 GLU A C 1
ATOM 3393 O O . GLU A 1 433 ? 4.168 24.672 -1.326 1 95.25 433 GLU A O 1
ATOM 3398 N N . LEU A 1 434 ? 3.115 23.062 -2.424 1 95.69 434 LEU A N 1
ATOM 3399 C CA . LEU A 1 434 ? 4.367 22.484 -2.914 1 95.69 434 LEU A CA 1
ATOM 3400 C C . LEU A 1 434 ? 5.059 23.453 -3.879 1 95.69 434 LEU A C 1
ATOM 3402 O O . LEU A 1 434 ? 6.281 23.594 -3.846 1 95.69 434 LEU A O 1
ATOM 3406 N N . ILE A 1 435 ? 4.293 24.078 -4.707 1 96.38 435 ILE A N 1
ATOM 3407 C CA . ILE A 1 435 ? 4.844 25.078 -5.617 1 96.38 435 ILE A CA 1
ATOM 3408 C C . ILE A 1 435 ? 5.414 26.25 -4.816 1 96.38 435 ILE A C 1
ATOM 3410 O O . ILE A 1 435 ? 6.523 26.703 -5.086 1 96.38 435 ILE A O 1
ATOM 3414 N N . ALA A 1 436 ? 4.676 26.641 -3.811 1 96.5 436 ALA A N 1
ATOM 3415 C CA . ALA A 1 436 ? 5.098 27.781 -2.996 1 96.5 436 ALA A CA 1
ATOM 3416 C C . ALA A 1 436 ? 6.43 27.5 -2.307 1 96.5 436 ALA A C 1
ATOM 3418 O O . ALA A 1 436 ? 7.352 28.312 -2.365 1 96.5 436 ALA A O 1
ATOM 3419 N N . ILE A 1 437 ? 6.555 26.391 -1.717 1 95.81 437 ILE A N 1
ATOM 3420 C CA . ILE A 1 437 ? 7.781 26.047 -1.002 1 95.81 437 ILE A CA 1
ATOM 3421 C C . ILE A 1 437 ? 8.898 25.766 -2.002 1 95.81 437 ILE A C 1
ATOM 3423 O O . ILE A 1 437 ? 10.062 26.094 -1.748 1 95.81 437 ILE A O 1
ATOM 3427 N N . GLY A 1 438 ? 8.523 25.109 -3.121 1 97 438 GLY A N 1
ATOM 3428 C CA . GLY A 1 438 ? 9.516 24.859 -4.16 1 97 438 GLY A CA 1
ATOM 3429 C C . GLY A 1 438 ? 10.117 26.125 -4.727 1 97 438 GLY A C 1
ATOM 3430 O O . GLY A 1 438 ? 11.336 26.266 -4.809 1 97 438 GLY A O 1
ATOM 3431 N N . ILE A 1 439 ? 9.32 27.078 -5.012 1 96.62 439 ILE A N 1
ATOM 3432 C CA . ILE A 1 439 ? 9.781 28.328 -5.59 1 96.62 439 ILE A CA 1
ATOM 3433 C C . ILE A 1 439 ? 10.562 29.125 -4.551 1 96.62 439 ILE A C 1
ATOM 3435 O O . ILE A 1 439 ? 11.547 29.781 -4.879 1 96.62 439 ILE A O 1
ATOM 3439 N N . SER A 1 440 ? 10.117 29.047 -3.32 1 96.81 440 SER A N 1
ATOM 3440 C CA . SER A 1 440 ? 10.844 29.719 -2.248 1 96.81 440 SER A CA 1
ATOM 3441 C C . SER A 1 440 ? 12.289 29.219 -2.164 1 96.81 440 SER A C 1
ATOM 3443 O O . SER A 1 440 ? 13.219 30.016 -2.016 1 96.81 440 SER A O 1
ATOM 3445 N N . ASN A 1 441 ? 12.445 27.938 -2.307 1 97.81 441 ASN A N 1
ATOM 3446 C CA . ASN A 1 441 ? 13.781 27.375 -2.232 1 97.81 441 ASN A CA 1
ATOM 3447 C C . ASN A 1 441 ? 14.562 27.609 -3.523 1 97.81 441 ASN A C 1
ATOM 3449 O O . ASN A 1 441 ? 15.781 27.781 -3.492 1 97.81 441 ASN A O 1
ATOM 3453 N N . LEU A 1 442 ? 13.859 27.688 -4.625 1 97.06 442 LEU A N 1
ATOM 3454 C CA . LEU A 1 442 ? 14.523 27.938 -5.898 1 97.06 442 LEU A CA 1
ATOM 3455 C C . LEU A 1 442 ? 15.031 29.375 -5.965 1 97.06 442 LEU A C 1
ATOM 3457 O O . LEU A 1 442 ? 16.188 29.625 -6.293 1 97.06 442 LEU A O 1
ATOM 3461 N N . ILE A 1 443 ? 14.195 30.297 -5.625 1 96.56 443 ILE A N 1
ATOM 3462 C CA . ILE A 1 443 ? 14.578 31.703 -5.668 1 96.56 443 ILE A CA 1
ATOM 3463 C C . ILE A 1 443 ? 15.617 31.984 -4.586 1 96.56 443 ILE A C 1
ATOM 3465 O O . ILE A 1 443 ? 16.516 32.812 -4.781 1 96.56 443 ILE A O 1
ATOM 3469 N N . GLY A 1 444 ? 15.531 31.281 -3.502 1 96.25 444 GLY A N 1
ATOM 3470 C CA . GLY A 1 444 ? 16.484 31.438 -2.424 1 96.25 444 GLY A CA 1
ATOM 3471 C C . GLY A 1 444 ? 17.922 31.172 -2.852 1 96.25 444 GLY A C 1
ATOM 3472 O O . GLY A 1 444 ? 18.859 31.734 -2.285 1 96.25 444 GLY A O 1
ATOM 3473 N N . THR A 1 445 ? 18.078 30.344 -3.896 1 96.12 445 THR A N 1
ATOM 3474 C CA . THR A 1 445 ? 19.422 29.984 -4.336 1 96.12 445 THR A CA 1
ATOM 3475 C C . THR A 1 445 ? 20.156 31.188 -4.906 1 96.12 445 THR A C 1
ATOM 3477 O O . THR A 1 445 ? 21.375 31.25 -4.871 1 96.12 445 THR A O 1
ATOM 3480 N N . PHE A 1 446 ? 19.438 32.188 -5.352 1 95.56 446 PHE A N 1
ATOM 3481 C CA . PHE A 1 446 ? 20.047 33.406 -5.855 1 95.56 446 PHE A CA 1
ATOM 3482 C C . PHE A 1 446 ? 20.672 34.219 -4.719 1 95.56 446 PHE A C 1
ATOM 3484 O O . PHE A 1 446 ? 21.516 35.094 -4.957 1 95.56 446 PHE A O 1
ATOM 3491 N N . PHE A 1 447 ? 20.297 33.875 -3.486 1 95.19 447 PHE A N 1
ATOM 3492 C CA . PHE A 1 447 ? 20.75 34.656 -2.318 1 95.19 447 PHE A CA 1
ATOM 3493 C C . PHE A 1 447 ? 21.516 33.75 -1.354 1 95.19 447 PHE A C 1
ATOM 3495 O O . PHE A 1 447 ? 21.609 34.062 -0.163 1 95.19 447 PHE A O 1
ATOM 3502 N N . ASN A 1 448 ? 21.922 32.562 -1.805 1 94.56 448 ASN A N 1
ATOM 3503 C CA . ASN A 1 448 ? 22.719 31.609 -1.031 1 94.56 448 ASN A CA 1
ATOM 3504 C C . ASN A 1 448 ? 21.953 31.078 0.171 1 94.56 448 ASN A C 1
ATOM 3506 O O . ASN A 1 448 ? 22.516 30.891 1.25 1 94.56 448 ASN A O 1
ATOM 3510 N N . SER A 1 449 ? 20.688 30.906 -0.074 1 95.88 449 SER A N 1
ATOM 3511 C CA . SER A 1 449 ? 19.828 30.359 0.961 1 95.88 449 SER A CA 1
ATOM 3512 C C . SER A 1 449 ? 19.969 28.844 1.047 1 95.88 449 SER A C 1
ATOM 3514 O O . SER A 1 449 ? 20.281 28.188 0.051 1 95.88 449 SER A O 1
ATOM 3516 N N . TYR A 1 450 ? 19.922 28.297 2.254 1 97.19 450 TYR A N 1
ATOM 3517 C CA . TYR A 1 450 ? 19.75 26.859 2.408 1 97.19 450 TYR A CA 1
ATOM 3518 C C . TYR A 1 450 ? 18.281 26.5 2.578 1 97.19 450 TYR A C 1
ATOM 3520 O O . TYR A 1 450 ? 17.422 27.375 2.598 1 97.19 450 TYR A O 1
ATOM 3528 N N . PRO A 1 451 ? 17.859 25.25 2.561 1 97.38 451 PRO A N 1
ATOM 3529 C CA . PRO A 1 451 ? 16.453 24.859 2.469 1 97.38 451 PRO A CA 1
ATOM 3530 C C . PRO A 1 451 ? 15.602 25.469 3.58 1 97.38 451 PRO A C 1
ATOM 3532 O O . PRO A 1 451 ? 16.016 25.484 4.742 1 97.38 451 PRO A O 1
ATOM 3535 N N . VAL A 1 452 ? 14.484 25.938 3.146 1 97.06 452 VAL A N 1
ATOM 3536 C CA . VAL A 1 452 ? 13.555 26.562 4.086 1 97.06 452 VAL A CA 1
ATOM 3537 C C . VAL A 1 452 ? 12.188 25.891 3.965 1 97.06 452 VAL A C 1
ATOM 3539 O O . VAL A 1 452 ? 11.852 25.328 2.92 1 97.06 452 VAL A O 1
ATOM 3542 N N . THR A 1 453 ? 11.422 25.875 5.004 1 95.44 453 THR A N 1
ATOM 3543 C CA . THR A 1 453 ? 10.07 25.328 5.027 1 95.44 453 THR A CA 1
ATOM 3544 C C . THR A 1 453 ? 9.242 25.969 6.133 1 95.44 453 THR A C 1
ATOM 3546 O O . THR A 1 453 ? 9.664 26.953 6.746 1 95.44 453 THR A O 1
ATOM 3549 N N . GLY A 1 454 ? 8.047 25.516 6.293 1 93.88 454 GLY A N 1
ATOM 3550 C CA . GLY A 1 454 ? 7.141 26.094 7.273 1 93.88 454 GLY A CA 1
ATOM 3551 C C . GLY A 1 454 ? 7.492 25.734 8.703 1 93.88 454 GLY A C 1
ATOM 3552 O O . GLY A 1 454 ? 7.906 24.594 8.969 1 93.88 454 GLY A O 1
ATOM 3553 N N . SER A 1 455 ? 7.312 26.734 9.57 1 91.69 455 SER A N 1
ATOM 3554 C CA . SER A 1 455 ? 7.539 26.547 11 1 91.69 455 SER A CA 1
ATOM 3555 C C . SER A 1 455 ? 6.227 26.516 11.773 1 91.69 455 SER A C 1
ATOM 3557 O O . SER A 1 455 ? 5.391 27.406 11.617 1 91.69 455 SER A O 1
ATOM 3559 N N . PHE A 1 456 ? 6.074 25.562 12.602 1 82.62 456 PHE A N 1
ATOM 3560 C CA . PHE A 1 456 ? 4.844 25.438 13.367 1 82.62 456 PHE A CA 1
ATOM 3561 C C . PHE A 1 456 ? 4.73 26.562 14.391 1 82.62 456 PHE A C 1
ATOM 3563 O O . PHE A 1 456 ? 3.689 27.219 14.5 1 82.62 456 PHE A O 1
ATOM 3570 N N . SER A 1 457 ? 5.809 26.781 15.148 1 83.69 457 SER A N 1
ATOM 3571 C CA . SER A 1 457 ? 5.793 27.75 16.234 1 83.69 457 SER A CA 1
ATOM 3572 C C . SER A 1 457 ? 5.516 29.156 15.719 1 83.69 457 SER A C 1
ATOM 3574 O O . SER A 1 457 ? 4.645 29.859 16.234 1 83.69 457 SER A O 1
ATOM 3576 N N . ARG A 1 458 ? 6.207 29.562 14.648 1 91.56 458 ARG A N 1
ATOM 3577 C CA . ARG A 1 458 ? 6.012 30.891 14.109 1 91.56 458 ARG A CA 1
ATOM 3578 C C . ARG A 1 458 ? 4.641 31.031 13.453 1 91.56 458 ARG A C 1
ATOM 3580 O O . ARG A 1 458 ? 4.027 32.094 13.5 1 91.56 458 ARG A O 1
ATOM 3587 N N . SER A 1 459 ? 4.152 29.953 12.82 1 92.88 459 SER A N 1
ATOM 3588 C CA . SER A 1 459 ? 2.83 29.984 12.203 1 92.88 459 SER A CA 1
ATOM 3589 C C . SER A 1 459 ? 1.734 30.125 13.258 1 92.88 459 SER A C 1
ATOM 3591 O O . SER A 1 459 ? 0.762 30.859 13.055 1 92.88 459 SER A O 1
ATOM 3593 N N . ALA A 1 460 ? 1.912 29.453 14.352 1 87.56 460 ALA A N 1
ATOM 3594 C CA . ALA A 1 460 ? 0.955 29.562 15.453 1 87.56 460 ALA A CA 1
ATOM 3595 C C . ALA A 1 460 ? 0.932 30.984 16.016 1 87.56 460 ALA A C 1
ATOM 3597 O O . ALA A 1 460 ? -0.136 31.516 16.312 1 87.56 460 ALA A O 1
ATOM 3598 N N . LEU A 1 461 ? 2.082 31.5 16.172 1 88.81 461 LEU A N 1
ATOM 3599 C CA . LEU A 1 461 ? 2.189 32.875 16.656 1 88.81 461 LEU A CA 1
ATOM 3600 C C . LEU A 1 461 ? 1.547 33.844 15.664 1 88.81 461 LEU A C 1
ATOM 3602 O O . LEU A 1 461 ? 0.818 34.75 16.078 1 88.81 461 LEU A O 1
ATOM 3606 N N . LYS A 1 462 ? 1.84 33.625 14.445 1 93.75 462 LYS A N 1
ATOM 3607 C CA . LYS A 1 462 ? 1.27 34.469 13.398 1 93.75 462 LYS A CA 1
ATOM 3608 C C . LYS A 1 462 ? -0.255 34.406 13.414 1 93.75 462 LYS A C 1
ATOM 3610 O O . LYS A 1 462 ? -0.927 35.438 13.281 1 93.75 462 LYS A O 1
ATOM 3615 N N . ALA A 1 463 ? -0.781 33.281 13.555 1 90.94 463 ALA A N 1
ATOM 3616 C CA . ALA A 1 463 ? -2.227 33.062 13.625 1 90.94 463 ALA A CA 1
ATOM 3617 C C . ALA A 1 463 ? -2.82 33.812 14.828 1 90.94 463 ALA A C 1
ATOM 3619 O O . ALA A 1 463 ? -3.881 34.438 14.719 1 90.94 463 ALA A O 1
ATOM 3620 N N . LYS A 1 464 ? -2.156 33.781 15.922 1 87.38 464 LYS A N 1
ATOM 3621 C CA . LYS A 1 464 ? -2.627 34.406 17.141 1 87.38 464 LYS A CA 1
ATOM 3622 C C . LYS A 1 464 ? -2.566 35.938 17.016 1 87.38 464 LYS A C 1
ATOM 3624 O O . LYS A 1 464 ? -3.283 36.656 17.703 1 87.38 464 LYS A O 1
ATOM 3629 N N . CYS A 1 465 ? -1.699 36.375 16.141 1 91.44 465 CYS A N 1
ATOM 3630 C CA . CYS A 1 465 ? -1.606 37.812 15.859 1 91.44 465 CYS A CA 1
ATOM 3631 C C . CYS A 1 465 ? -2.736 38.25 14.938 1 91.44 465 CYS A C 1
ATOM 3633 O O . CYS A 1 465 ? -2.773 39.406 14.516 1 91.44 465 CYS A O 1
ATOM 3635 N N . ASN A 1 466 ? -3.596 37.375 14.602 1 89.81 466 ASN A N 1
ATOM 3636 C CA . ASN A 1 466 ? -4.777 37.656 13.781 1 89.81 466 ASN A CA 1
ATOM 3637 C C . ASN A 1 466 ? -4.395 38.125 12.383 1 89.81 466 ASN A C 1
ATOM 3639 O O . ASN A 1 466 ? -4.891 39.156 11.914 1 89.81 466 ASN A O 1
ATOM 3643 N N . VAL A 1 467 ? -3.463 37.438 11.82 1 95.19 467 VAL A N 1
ATOM 3644 C CA . VAL A 1 467 ? -3.072 37.75 10.445 1 95.19 467 VAL A CA 1
ATOM 3645 C C . VAL A 1 467 ? -4.277 37.594 9.516 1 95.19 467 VAL A C 1
ATOM 3647 O O . VAL A 1 467 ? -5.109 36.688 9.719 1 95.19 467 VAL A O 1
ATOM 3650 N N . LYS A 1 468 ? -4.34 38.406 8.492 1 93.81 468 LYS A N 1
ATOM 3651 C CA . LYS A 1 468 ? -5.535 38.406 7.648 1 93.81 468 LYS A CA 1
ATOM 3652 C C . LYS A 1 468 ? -5.227 37.844 6.262 1 93.81 468 LYS A C 1
ATOM 3654 O O . LYS A 1 468 ? -6.086 37.25 5.625 1 93.81 468 LYS A O 1
ATOM 3659 N N . THR A 1 469 ? -4.07 38.125 5.766 1 94.5 469 THR A N 1
ATOM 3660 C CA . THR A 1 469 ? -3.713 37.688 4.43 1 94.5 469 THR A CA 1
ATOM 3661 C C . THR A 1 469 ? -2.275 37.156 4.398 1 94.5 469 THR A C 1
ATOM 3663 O O . THR A 1 469 ? -1.508 37.406 5.332 1 94.5 469 THR A O 1
ATOM 3666 N N . PRO A 1 470 ? -1.928 36.438 3.32 1 94.44 470 PRO A N 1
ATOM 3667 C CA . PRO A 1 470 ? -0.545 35.969 3.205 1 94.44 470 PRO A CA 1
ATOM 3668 C C . PRO A 1 470 ? 0.448 37.125 2.977 1 94.44 470 PRO A C 1
ATOM 3670 O O . PRO A 1 470 ? 1.66 36.906 3.076 1 94.44 470 PRO A O 1
ATOM 3673 N N . LEU A 1 471 ? 0.039 38.312 2.807 1 95.5 471 LEU A N 1
ATOM 3674 C CA . LEU A 1 471 ? 0.906 39.469 2.516 1 95.5 471 LEU A CA 1
ATOM 3675 C C . LEU A 1 471 ? 1.771 39.812 3.723 1 95.5 471 LEU A C 1
ATOM 3677 O O . LEU A 1 471 ? 2.764 40.531 3.594 1 95.5 471 LEU A O 1
ATOM 3681 N N . SER A 1 472 ? 1.44 39.344 4.863 1 95.94 472 SER A N 1
ATOM 3682 C CA . SER A 1 472 ? 2.215 39.594 6.074 1 95.94 472 SER A CA 1
ATOM 3683 C C . SER A 1 472 ? 3.668 39.156 5.898 1 95.94 472 SER A C 1
ATOM 3685 O O . SER A 1 472 ? 4.566 39.688 6.551 1 95.94 472 SER A O 1
ATOM 3687 N N . GLY A 1 473 ? 3.912 38.219 5.031 1 95.94 473 GLY A N 1
ATOM 3688 C CA . GLY A 1 473 ? 5.258 37.75 4.766 1 95.94 473 GLY A CA 1
ATOM 3689 C C . GLY A 1 473 ? 6.188 38.812 4.254 1 95.94 473 GLY A C 1
ATOM 3690 O O . GLY A 1 473 ? 7.391 38.812 4.523 1 95.94 473 GLY A O 1
ATOM 3691 N N . ILE A 1 474 ? 5.645 39.781 3.539 1 96.44 474 ILE A N 1
ATOM 3692 C CA . ILE A 1 474 ? 6.445 40.875 2.994 1 96.44 474 ILE A CA 1
ATOM 3693 C C . ILE A 1 474 ? 6.996 41.719 4.133 1 96.44 474 ILE A C 1
ATOM 3695 O O . ILE A 1 474 ? 8.156 42.156 4.098 1 96.44 474 ILE A O 1
ATOM 3699 N N . PHE A 1 475 ? 6.223 41.906 5.125 1 97.12 475 PHE A N 1
ATOM 3700 C CA . PHE A 1 475 ? 6.672 42.688 6.273 1 97.12 475 PHE A CA 1
ATOM 3701 C C . PHE A 1 475 ? 7.68 41.906 7.102 1 97.12 475 PHE A C 1
ATOM 3703 O O . PHE A 1 475 ? 8.648 42.469 7.613 1 97.12 475 PHE A O 1
ATOM 3710 N N . THR A 1 476 ? 7.43 40.625 7.238 1 97 476 THR A N 1
ATOM 3711 C CA . THR A 1 476 ? 8.383 39.75 7.938 1 97 476 THR A CA 1
ATOM 3712 C C . THR A 1 476 ? 9.742 39.781 7.25 1 97 476 THR A C 1
ATOM 3714 O O . THR A 1 476 ? 10.773 39.969 7.902 1 97 476 THR A O 1
ATOM 3717 N N . GLY A 1 477 ? 9.688 39.562 5.91 1 96.75 477 GLY A N 1
ATOM 3718 C CA . GLY A 1 477 ? 10.93 39.594 5.145 1 96.75 477 GLY A CA 1
ATOM 3719 C C . GLY A 1 477 ? 11.648 40.906 5.223 1 96.75 477 GLY A C 1
ATOM 3720 O O . GLY A 1 477 ? 12.875 40.969 5.309 1 96.75 477 GLY A O 1
ATOM 3721 N N . SER A 1 478 ? 10.93 42 5.242 1 97.06 478 SER A N 1
ATOM 3722 C CA . SER A 1 478 ? 11.516 43.312 5.324 1 97.06 478 SER A CA 1
ATOM 3723 C C . SER A 1 478 ? 12.188 43.562 6.672 1 97.06 478 SER A C 1
ATOM 3725 O O . SER A 1 478 ? 13.227 44.219 6.75 1 97.06 478 SER A O 1
ATOM 3727 N N . CYS A 1 479 ? 11.586 43.031 7.641 1 95.94 479 CYS A N 1
ATOM 3728 C CA . CYS A 1 479 ? 12.203 43.125 8.961 1 95.94 479 CYS A CA 1
ATOM 3729 C C . CYS A 1 479 ? 13.547 42.406 8.984 1 95.94 479 CYS A C 1
ATOM 3731 O O . CYS A 1 479 ? 14.516 42.906 9.555 1 95.94 479 CYS A O 1
ATOM 3733 N N . VAL A 1 480 ? 13.617 41.25 8.414 1 96.06 480 VAL A N 1
ATOM 3734 C CA . VAL A 1 480 ? 14.852 40.469 8.367 1 96.06 480 VAL A CA 1
ATOM 3735 C C . VAL A 1 480 ? 15.898 41.219 7.543 1 96.06 480 VAL A C 1
ATOM 3737 O O . VAL A 1 480 ? 17.062 41.281 7.926 1 96.06 480 VAL A O 1
ATOM 3740 N N . LEU A 1 481 ? 15.477 41.781 6.438 1 95.56 481 LEU A N 1
ATOM 3741 C CA . LEU A 1 481 ? 16.375 42.562 5.59 1 95.56 481 LEU A CA 1
ATOM 3742 C C . LEU A 1 481 ? 16.922 43.781 6.332 1 95.56 481 LEU A C 1
ATOM 3744 O O . LEU A 1 481 ? 18.094 44.125 6.203 1 95.56 481 LEU A O 1
ATOM 3748 N N . LEU A 1 482 ? 16.078 44.375 7.066 1 95.94 482 LEU A N 1
ATOM 3749 C CA . LEU A 1 482 ? 16.484 45.531 7.863 1 95.94 482 LEU A CA 1
ATOM 3750 C C . LEU A 1 482 ? 17.531 45.125 8.898 1 95.94 482 LEU A C 1
ATOM 3752 O O . LEU A 1 482 ? 18.516 45.844 9.102 1 95.94 482 LEU A O 1
ATOM 3756 N N . ALA A 1 483 ? 17.281 44.031 9.523 1 94.81 483 ALA A N 1
ATOM 3757 C CA . ALA A 1 483 ? 18.234 43.531 10.508 1 94.81 483 ALA A CA 1
ATOM 3758 C C . ALA A 1 483 ? 19.562 43.219 9.859 1 94.81 483 ALA A C 1
ATOM 3760 O O . ALA A 1 483 ? 20.625 43.469 10.438 1 94.81 483 ALA A O 1
ATOM 3761 N N . LEU A 1 484 ? 19.547 42.688 8.719 1 94.12 484 LEU A N 1
ATOM 3762 C CA . LEU A 1 484 ? 20.734 42.281 7.98 1 94.12 484 LEU A CA 1
ATOM 3763 C C . LEU A 1 484 ? 21.578 43.5 7.613 1 94.12 484 LEU A C 1
ATOM 3765 O O . 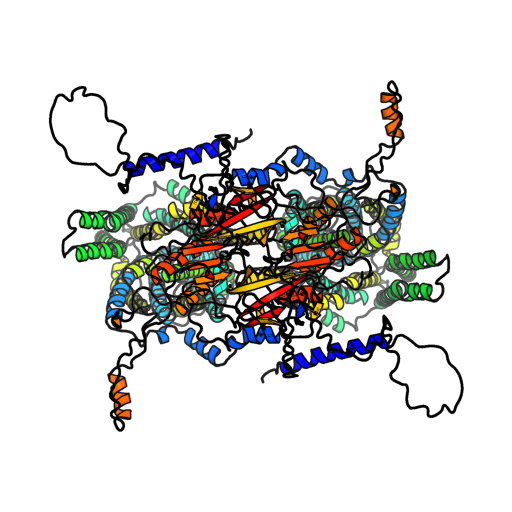LEU A 1 484 ? 22.812 43.438 7.562 1 94.12 484 LEU A O 1
ATOM 3769 N N . TYR A 1 485 ? 20.984 44.625 7.418 1 94.25 485 TYR A N 1
ATOM 3770 C CA . TYR A 1 485 ? 21.703 45.812 6.973 1 94.25 485 TYR A CA 1
ATOM 3771 C C . TYR A 1 485 ? 22.062 46.688 8.156 1 94.25 485 TYR A C 1
ATOM 3773 O O . TYR A 1 485 ? 23.078 47.406 8.125 1 94.25 485 TYR A O 1
ATOM 3781 N N . CYS A 1 486 ? 21.344 46.594 9.273 1 94.12 486 CYS A N 1
ATOM 3782 C CA . CYS A 1 486 ? 21.516 47.594 10.312 1 94.12 486 CYS A CA 1
ATOM 3783 C C . CYS A 1 486 ? 22.031 47 11.602 1 94.12 486 CYS A C 1
ATOM 3785 O O . CYS A 1 486 ? 22.609 47.688 12.438 1 94.12 486 CYS A O 1
ATOM 3787 N N . LEU A 1 487 ? 21.875 45.75 11.781 1 93.12 487 LEU A N 1
ATOM 3788 C CA . LEU A 1 487 ? 22.094 45.219 13.133 1 93.12 487 LEU A CA 1
ATOM 3789 C C . LEU A 1 487 ? 23.281 44.281 13.172 1 93.12 487 LEU A C 1
ATOM 3791 O O . LEU A 1 487 ? 23.609 43.719 14.219 1 93.12 487 LEU A O 1
ATOM 3795 N N . THR A 1 488 ? 23.938 44.031 12.164 1 92.25 488 THR A N 1
ATOM 3796 C CA . THR A 1 488 ? 24.984 43.031 12.102 1 92.25 488 THR A CA 1
ATOM 3797 C C . THR A 1 488 ? 26.125 43.375 13.039 1 92.25 488 THR A C 1
ATOM 3799 O O . THR A 1 488 ? 26.797 42.469 13.562 1 92.25 488 THR A O 1
ATOM 3802 N N . GLY A 1 489 ? 26.453 44.625 13.266 1 91 489 GLY A N 1
ATOM 3803 C CA . GLY A 1 489 ? 27.453 45.031 14.242 1 91 489 GLY A CA 1
ATOM 3804 C C . GLY A 1 489 ? 27.141 44.562 15.648 1 91 489 GLY A C 1
ATOM 3805 O O . GLY A 1 489 ? 28.031 44.156 16.391 1 91 489 GLY A O 1
ATOM 3806 N N . ALA A 1 490 ? 25.906 44.656 15.945 1 92.5 490 ALA A N 1
ATOM 3807 C CA . ALA A 1 490 ? 25.484 44.188 17.266 1 92.5 490 ALA A CA 1
ATOM 3808 C C . ALA A 1 490 ? 25.5 42.688 17.359 1 92.5 490 ALA A C 1
ATOM 3810 O O . ALA A 1 490 ? 25.766 42.125 18.422 1 92.5 490 ALA A O 1
ATOM 3811 N N . PHE A 1 491 ? 25.266 42 16.328 1 93.5 491 PHE A N 1
ATOM 3812 C CA . PHE A 1 491 ? 25.203 40.531 16.297 1 93.5 491 PHE A CA 1
ATOM 3813 C C . PHE A 1 491 ? 26.562 39.938 16.641 1 93.5 491 PHE A C 1
ATOM 3815 O O . PHE A 1 491 ? 26.641 38.812 17.141 1 93.5 491 PHE A O 1
ATOM 3822 N N . PHE A 1 492 ? 27.594 40.688 16.391 1 92.88 492 PHE A N 1
ATOM 3823 C CA . PHE A 1 492 ? 28.953 40.25 16.656 1 92.88 492 PHE A CA 1
ATOM 3824 C C . PHE A 1 492 ? 29.094 39.75 18.094 1 92.88 492 PHE A C 1
ATOM 3826 O O . PHE A 1 492 ? 29.781 38.75 18.359 1 92.88 492 PHE A O 1
ATOM 3833 N N . TYR A 1 493 ? 28.359 40.312 18.969 1 94.31 493 TYR A N 1
ATOM 3834 C CA . TYR A 1 493 ? 28.594 40.125 20.391 1 94.31 493 TYR A CA 1
ATOM 3835 C C . TYR A 1 493 ? 27.594 39.125 20.984 1 94.31 493 TYR A C 1
ATOM 3837 O O . TYR A 1 493 ? 27.594 38.875 22.188 1 94.31 493 TYR A O 1
ATOM 3845 N N . ILE A 1 494 ? 26.797 38.531 20.172 1 94.5 494 ILE A N 1
ATOM 3846 C CA . ILE A 1 494 ? 25.828 37.562 20.688 1 94.5 494 ILE A CA 1
ATOM 3847 C C . ILE A 1 494 ? 26.562 36.312 21.234 1 94.5 494 ILE A C 1
ATOM 3849 O O . ILE A 1 494 ? 27.359 35.719 20.531 1 94.5 494 ILE A O 1
ATOM 3853 N N . PRO A 1 495 ? 26.328 35.969 22.484 1 95.31 495 PRO A N 1
ATOM 3854 C CA . PRO A 1 495 ? 26.953 34.719 22.984 1 95.31 495 PRO A CA 1
ATOM 3855 C C . PRO A 1 495 ? 26.391 33.469 22.328 1 95.31 495 PRO A C 1
ATOM 3857 O O . PRO A 1 495 ? 25.172 33.312 22.188 1 95.31 495 PRO A O 1
ATOM 3860 N N . LYS A 1 496 ? 27.219 32.594 21.984 1 94.25 496 LYS A N 1
ATOM 3861 C CA . LYS A 1 496 ? 26.797 31.344 21.359 1 94.25 496 LYS A CA 1
ATOM 3862 C C . LYS A 1 496 ? 25.922 30.516 22.297 1 94.25 496 LYS A C 1
ATOM 3864 O O . LYS A 1 496 ? 24.969 29.875 21.875 1 94.25 496 LYS A O 1
ATOM 3869 N N . ALA A 1 497 ? 26.188 30.547 23.531 1 96.25 497 ALA A N 1
ATOM 3870 C CA . ALA A 1 497 ? 25.422 29.812 24.531 1 96.25 497 ALA A CA 1
ATOM 3871 C C . ALA A 1 497 ? 23.984 30.328 24.594 1 96.25 497 ALA A C 1
ATOM 3873 O O . ALA A 1 497 ? 23.047 29.547 24.812 1 96.25 497 ALA A O 1
ATOM 3874 N N . THR A 1 498 ? 23.828 31.578 24.422 1 95.38 498 THR A N 1
ATOM 3875 C CA . THR A 1 498 ? 22.5 32.156 24.438 1 95.38 498 THR A CA 1
ATOM 3876 C C . THR A 1 498 ? 21.672 31.672 23.25 1 95.38 498 THR A C 1
ATOM 3878 O O . THR A 1 498 ? 20.484 31.391 23.391 1 95.38 498 THR A O 1
ATOM 3881 N N . LEU A 1 499 ? 22.312 31.578 22.156 1 91.88 499 LEU A N 1
ATOM 3882 C CA . LEU A 1 499 ? 21.625 31.062 20.969 1 91.88 499 LEU A CA 1
ATOM 3883 C C . LEU A 1 499 ? 21.188 29.625 21.188 1 91.88 499 LEU A C 1
ATOM 3885 O O . LEU A 1 499 ? 20.094 29.234 20.766 1 91.88 499 LEU A O 1
ATOM 3889 N N . SER A 1 500 ? 22.016 28.828 21.812 1 94.88 500 SER A N 1
ATOM 3890 C CA . SER A 1 500 ? 21.656 27.453 22.125 1 94.88 500 SER A CA 1
ATOM 3891 C C . SER A 1 500 ? 20.438 27.406 23.047 1 94.88 500 SER A C 1
ATOM 3893 O O . SER A 1 500 ? 19.562 26.547 22.891 1 94.88 500 SER A O 1
ATOM 3895 N N . ALA A 1 501 ? 20.375 28.328 23.984 1 95.38 501 ALA A N 1
ATOM 3896 C CA . ALA A 1 501 ? 19.234 28.422 24.891 1 95.38 501 ALA A CA 1
ATOM 3897 C C . ALA A 1 501 ? 17.953 28.719 24.125 1 95.38 501 ALA A C 1
ATOM 3899 O O . ALA A 1 501 ? 16.906 28.109 24.406 1 95.38 501 ALA A O 1
ATOM 3900 N N . VAL A 1 502 ? 18.078 29.562 23.234 1 90.56 502 VAL A N 1
ATOM 3901 C CA . VAL A 1 502 ? 16.922 29.953 22.438 1 90.56 502 VAL A CA 1
ATOM 3902 C C . VAL A 1 502 ? 16.453 28.781 21.594 1 90.56 502 VAL A C 1
ATOM 3904 O O . VAL A 1 502 ? 15.242 28.547 21.453 1 90.56 502 VAL A O 1
ATOM 3907 N N . ILE A 1 503 ? 17.359 28.016 21.078 1 90.06 503 ILE A N 1
ATOM 3908 C CA . ILE A 1 503 ? 17.031 26.844 20.25 1 90.06 503 ILE A CA 1
ATOM 3909 C C . ILE A 1 503 ? 16.312 25.797 21.109 1 90.06 503 ILE A C 1
ATOM 3911 O O . ILE A 1 503 ? 15.258 25.297 20.719 1 90.06 503 ILE A O 1
ATOM 3915 N N . ILE A 1 504 ? 16.906 25.5 22.219 1 94.38 504 ILE A N 1
ATOM 3916 C CA . ILE A 1 504 ? 16.344 24.469 23.094 1 94.38 504 ILE A CA 1
ATOM 3917 C C . ILE A 1 504 ? 14.914 24.859 23.484 1 94.38 504 ILE A C 1
ATOM 3919 O O . ILE A 1 504 ? 14.008 24.031 23.438 1 94.38 504 ILE A O 1
ATOM 3923 N N . HIS A 1 505 ? 14.766 26.094 23.797 1 92.38 505 HIS A N 1
ATOM 3924 C CA . HIS A 1 505 ? 13.453 26.594 24.188 1 92.38 505 HIS A CA 1
ATOM 3925 C C . HIS A 1 505 ? 12.453 26.484 23.031 1 92.38 505 HIS A C 1
ATOM 3927 O O . HIS A 1 505 ? 11.312 26.062 23.234 1 92.38 505 HIS A O 1
ATOM 3933 N N . ALA A 1 506 ? 12.844 26.828 21.922 1 85.94 506 ALA A N 1
ATOM 3934 C CA . ALA A 1 506 ? 11.977 26.812 20.75 1 85.94 506 ALA A CA 1
ATOM 3935 C C . ALA A 1 506 ? 11.594 25.391 20.344 1 85.94 506 ALA A C 1
ATOM 3937 O O . ALA A 1 506 ? 10.445 25.109 20.016 1 85.94 506 ALA A O 1
ATOM 3938 N N . VAL A 1 507 ? 12.469 24.484 20.422 1 89.31 507 VAL A N 1
ATOM 3939 C CA . VAL A 1 507 ? 12.289 23.125 19.906 1 89.31 507 VAL A CA 1
ATOM 3940 C C . VAL A 1 507 ? 11.539 22.281 20.938 1 89.31 507 VAL A C 1
ATOM 3942 O O . VAL A 1 507 ? 10.953 21.25 20.578 1 89.31 507 VAL A O 1
ATOM 3945 N N . SER A 1 508 ? 11.523 22.688 22.172 1 91.62 508 SER A N 1
ATOM 3946 C CA . SER A 1 508 ? 10.836 21.938 23.219 1 91.62 508 SER A CA 1
ATOM 3947 C C . SER A 1 508 ? 9.344 21.828 22.922 1 91.62 508 SER A C 1
ATOM 3949 O O . SER A 1 508 ? 8.688 20.875 23.328 1 91.62 508 SER A O 1
ATOM 3951 N N . ASP A 1 509 ? 8.852 22.734 22.156 1 86.81 509 ASP A N 1
ATOM 3952 C CA . ASP A 1 509 ? 7.426 22.75 21.844 1 86.81 509 ASP A CA 1
ATOM 3953 C C . ASP A 1 509 ? 7.086 21.734 20.766 1 86.81 509 ASP A C 1
ATOM 3955 O O . ASP A 1 509 ? 5.914 21.406 20.547 1 86.81 509 ASP A O 1
ATOM 3959 N N . LEU A 1 510 ? 8.086 21.234 20.172 1 85.12 510 LEU A N 1
ATOM 3960 C CA . LEU A 1 510 ? 7.859 20.281 19.094 1 85.12 510 LEU A CA 1
ATOM 3961 C C . LEU A 1 510 ? 7.656 18.875 19.641 1 85.12 510 LEU A C 1
ATOM 3963 O O . LEU A 1 510 ? 7.191 17.984 18.938 1 85.12 510 LEU A O 1
ATOM 3967 N N . VAL A 1 511 ? 7.969 18.688 20.922 1 91.94 511 VAL A N 1
ATOM 3968 C CA . VAL A 1 511 ? 7.773 17.391 21.562 1 91.94 511 VAL A CA 1
ATOM 3969 C C . VAL A 1 511 ? 6.285 17.156 21.812 1 91.94 511 VAL A C 1
ATOM 3971 O O . VAL A 1 511 ? 5.602 18.016 22.359 1 91.94 511 VAL A O 1
ATOM 3974 N N . ALA A 1 512 ? 5.848 16.016 21.453 1 91.88 512 ALA A N 1
ATOM 3975 C CA . ALA A 1 512 ? 4.434 15.688 21.578 1 91.88 512 ALA A CA 1
ATOM 3976 C C . ALA A 1 512 ? 4.012 15.664 23.047 1 91.88 512 ALA A C 1
ATOM 3978 O O . ALA A 1 512 ? 4.754 15.18 23.906 1 91.88 512 ALA A O 1
ATOM 3979 N N . SER A 1 513 ? 2.85 16.203 23.328 1 92 513 SER A N 1
ATOM 3980 C CA . SER A 1 513 ? 2.299 16.203 24.688 1 92 513 SER A CA 1
ATOM 3981 C C . SER A 1 513 ? 1.762 14.828 25.062 1 92 513 SER A C 1
ATOM 3983 O O . SER A 1 513 ? 1.55 13.984 24.203 1 92 513 SER A O 1
ATOM 3985 N N . TYR A 1 514 ? 1.586 14.664 26.266 1 91.62 514 TYR A N 1
ATOM 3986 C CA . TYR A 1 514 ? 1.021 13.406 26.766 1 91.62 514 TYR A CA 1
ATOM 3987 C C . TYR A 1 514 ? -0.396 13.211 26.234 1 91.62 514 TYR A C 1
ATOM 3989 O O . TYR A 1 514 ? -0.799 12.086 25.922 1 91.62 514 TYR A O 1
ATOM 3997 N N . LYS A 1 515 ? -1.135 14.227 26.047 1 90.94 515 LYS A N 1
ATOM 3998 C CA . LYS A 1 515 ? -2.498 14.141 25.531 1 90.94 515 LYS A CA 1
ATOM 3999 C C . LYS A 1 515 ? -2.51 13.617 24.094 1 90.94 515 LYS A C 1
ATOM 4001 O O . LYS A 1 515 ? -3.34 12.781 23.734 1 90.94 515 LYS A O 1
ATOM 4006 N N . THR A 1 516 ? -1.591 14.148 23.391 1 89.25 516 THR A N 1
ATOM 4007 C CA . THR A 1 516 ? -1.5 13.727 22 1 89.25 516 THR A CA 1
ATOM 4008 C C . THR A 1 516 ? -1.126 12.25 21.906 1 89.25 516 THR A C 1
ATOM 4010 O O . THR A 1 516 ? -1.708 11.508 21.109 1 89.25 516 THR A O 1
ATOM 4013 N N . THR A 1 517 ? -0.167 11.828 22.734 1 91.31 517 THR A N 1
ATOM 4014 C CA . THR A 1 517 ? 0.281 10.438 22.719 1 91.31 517 THR A CA 1
ATOM 4015 C C . THR A 1 517 ? -0.84 9.508 23.172 1 91.31 517 THR A C 1
ATOM 4017 O O . THR A 1 517 ? -1.035 8.438 22.578 1 91.31 517 THR A O 1
ATOM 4020 N N . TRP A 1 518 ? -1.525 10.008 24.109 1 91.62 518 TRP A N 1
ATOM 4021 C CA . TRP A 1 518 ? -2.621 9.195 24.641 1 91.62 518 TRP A CA 1
ATOM 4022 C C . TRP A 1 518 ? -3.766 9.125 23.625 1 91.62 518 TRP A C 1
ATOM 4024 O O . TRP A 1 518 ? -4.469 8.109 23.547 1 91.62 518 TRP A O 1
ATOM 4034 N N . SER A 1 519 ? -3.941 10.109 22.938 1 92.38 519 SER A N 1
ATOM 4035 C CA . SER A 1 519 ? -4.984 10.109 21.922 1 92.38 519 SER A CA 1
ATOM 4036 C C . SER A 1 519 ? -4.719 9.055 20.844 1 92.38 519 SER A C 1
ATOM 4038 O O . SER A 1 519 ? -5.652 8.445 20.328 1 92.38 519 SER A O 1
ATOM 4040 N N . PHE A 1 520 ? -3.445 8.797 20.516 1 93.44 520 PHE A N 1
ATOM 4041 C CA . PHE A 1 520 ? -3.107 7.758 19.547 1 93.44 520 PHE A CA 1
ATOM 4042 C C . PHE A 1 520 ? -3.561 6.391 20.047 1 93.44 520 PHE A C 1
ATOM 4044 O O . PHE A 1 520 ? -4.078 5.582 19.281 1 93.44 520 PHE A O 1
ATOM 4051 N N . TRP A 1 521 ? -3.377 6.184 21.359 1 92.69 521 TRP A N 1
ATOM 4052 C CA . TRP A 1 521 ? -3.785 4.914 21.953 1 92.69 521 TRP A CA 1
ATOM 4053 C C . TRP A 1 521 ? -5.301 4.75 21.891 1 92.69 521 TRP A C 1
ATOM 4055 O O . TRP A 1 521 ? -5.801 3.664 21.594 1 92.69 521 TRP A O 1
ATOM 4065 N N . LYS A 1 522 ? -6.004 5.852 22.109 1 91.75 522 LYS A N 1
ATOM 4066 C CA . LYS A 1 522 ? -7.461 5.824 22.141 1 91.75 522 LYS A CA 1
ATOM 4067 C C . LYS A 1 522 ? -8.039 5.613 20.75 1 91.75 522 LYS A C 1
ATOM 4069 O O . LYS A 1 522 ? -9.055 4.934 20.578 1 91.75 522 LYS A O 1
ATOM 4074 N N . MET A 1 523 ? -7.441 6.145 19.828 1 92.62 523 MET A N 1
ATOM 4075 C CA . MET A 1 523 ? -7.957 6.074 18.469 1 92.62 523 MET A CA 1
ATOM 4076 C C . MET A 1 523 ? -7.566 4.758 17.812 1 92.62 523 MET A C 1
ATOM 4078 O O . MET A 1 523 ? -8.414 4.074 17.234 1 92.62 523 MET A O 1
ATOM 4082 N N . ASN A 1 524 ? -6.289 4.453 17.859 1 93.06 524 ASN A N 1
ATOM 4083 C CA . ASN A 1 524 ? -5.738 3.242 17.266 1 93.06 524 ASN A CA 1
ATOM 4084 C C . ASN A 1 524 ? -4.461 2.797 17.969 1 93.06 524 ASN A C 1
ATOM 4086 O O . ASN A 1 524 ? -3.393 3.367 17.75 1 93.06 524 ASN A O 1
ATOM 4090 N N . PRO A 1 525 ? -4.469 1.767 18.672 1 92.38 525 PRO A N 1
ATOM 4091 C CA . PRO A 1 525 ? -3.324 1.325 19.469 1 92.38 525 PRO A CA 1
ATOM 4092 C C . PRO A 1 525 ? -2.084 1.05 18.625 1 92.38 525 PRO A C 1
ATOM 4094 O O . PRO A 1 525 ? -0.958 1.237 19.094 1 92.38 525 PRO A O 1
ATOM 4097 N N . LEU A 1 526 ? -2.229 0.596 17.422 1 93.06 526 LEU A N 1
ATOM 4098 C CA . LEU A 1 526 ? -1.077 0.322 16.578 1 93.06 526 LEU A CA 1
ATOM 4099 C C . LEU A 1 526 ? -0.354 1.613 16.203 1 93.06 526 LEU A C 1
ATOM 4101 O O . LEU A 1 526 ? 0.866 1.617 16.031 1 93.06 526 LEU A O 1
ATOM 4105 N N . ASP A 1 527 ? -1.107 2.676 16.109 1 94.62 527 ASP A N 1
ATOM 4106 C CA . ASP A 1 527 ? -0.5 3.973 15.828 1 94.62 527 ASP A CA 1
ATOM 4107 C C . ASP A 1 527 ? 0.282 4.484 17.031 1 94.62 527 ASP A C 1
ATOM 4109 O O . ASP A 1 527 ? 1.291 5.176 16.875 1 94.62 527 ASP A O 1
ATOM 4113 N N . PHE A 1 528 ? -0.199 4.152 18.234 1 95.31 528 PHE A N 1
ATOM 4114 C CA . PHE A 1 528 ? 0.519 4.5 19.453 1 95.31 528 PHE A CA 1
ATOM 4115 C C . PHE A 1 528 ? 1.868 3.791 19.516 1 95.31 528 PHE A C 1
ATOM 4117 O O . PHE A 1 528 ? 2.889 4.414 19.812 1 95.31 528 PHE A O 1
ATOM 4124 N N . ILE A 1 529 ? 1.874 2.541 19.156 1 95.38 529 ILE A N 1
ATOM 4125 C CA . ILE A 1 529 ? 3.107 1.763 19.141 1 95.38 529 ILE A CA 1
ATOM 4126 C C . ILE A 1 529 ? 4.059 2.33 18.094 1 95.38 529 ILE A C 1
ATOM 4128 O O . ILE A 1 529 ? 5.27 2.424 18.328 1 95.38 529 ILE A O 1
ATOM 4132 N N . CYS A 1 530 ? 3.486 2.633 16.969 1 95.38 530 CYS A N 1
ATOM 4133 C CA . CYS A 1 530 ? 4.289 3.229 15.906 1 95.38 530 CYS A CA 1
ATOM 4134 C C . CYS A 1 530 ? 4.957 4.516 16.375 1 95.38 530 CYS A C 1
ATOM 4136 O O . CYS A 1 530 ? 6.145 4.73 16.141 1 95.38 530 CYS A O 1
ATOM 4138 N N . PHE A 1 531 ? 4.203 5.402 17.094 1 95.5 531 PHE A N 1
ATOM 4139 C CA . PHE A 1 531 ? 4.719 6.664 17.609 1 95.5 531 PHE A CA 1
ATOM 4140 C C . PHE A 1 531 ? 5.891 6.426 18.547 1 95.5 531 PHE A C 1
ATOM 4142 O O . PHE A 1 531 ? 6.961 7.008 18.375 1 95.5 531 PHE A O 1
ATOM 4149 N N . ILE A 1 532 ? 5.754 5.523 19.484 1 96.38 532 ILE A N 1
ATOM 4150 C CA . ILE A 1 532 ? 6.762 5.25 20.5 1 96.38 532 ILE A CA 1
ATOM 4151 C C . ILE A 1 532 ? 8 4.637 19.844 1 96.38 532 ILE A C 1
ATOM 4153 O O . ILE A 1 532 ? 9.125 5.031 20.141 1 96.38 532 ILE A O 1
ATOM 4157 N N . THR A 1 533 ? 7.785 3.734 18.953 1 96.69 533 THR A N 1
ATOM 4158 C CA . THR A 1 533 ? 8.898 3.061 18.297 1 96.69 533 THR A CA 1
ATOM 4159 C C . THR A 1 533 ? 9.688 4.039 17.438 1 96.69 533 THR A C 1
ATOM 4161 O O . THR A 1 533 ? 10.914 3.955 17.359 1 96.69 533 THR A O 1
ATOM 4164 N N . THR A 1 534 ? 8.953 4.91 16.781 1 95.62 534 THR A N 1
ATOM 4165 C CA . THR A 1 534 ? 9.609 5.918 15.953 1 95.62 534 THR A CA 1
ATOM 4166 C C . THR A 1 534 ? 10.523 6.797 16.812 1 95.62 534 THR A C 1
ATOM 4168 O O . THR A 1 534 ? 11.664 7.062 16.422 1 95.62 534 THR A O 1
ATOM 4171 N N . VAL A 1 535 ? 10.055 7.23 17.969 1 96.25 535 VAL A N 1
ATOM 4172 C CA . VAL A 1 535 ? 10.844 8.062 18.875 1 96.25 535 VAL A CA 1
ATOM 4173 C C . VAL A 1 535 ? 12.078 7.293 19.328 1 96.25 535 VAL A C 1
ATOM 4175 O O . VAL A 1 535 ? 13.188 7.828 19.312 1 96.25 535 VAL A O 1
ATOM 4178 N N . PHE A 1 536 ? 11.891 6.07 19.578 1 97.06 536 PHE A N 1
ATOM 4179 C CA . PHE A 1 536 ? 13 5.238 20.047 1 97.06 536 PHE A CA 1
ATOM 4180 C C . PHE A 1 536 ? 14.039 5.062 18.938 1 97.06 536 PHE A C 1
ATOM 4182 O O . PHE A 1 536 ? 15.242 5.176 19.188 1 97.06 536 PHE A O 1
ATOM 4189 N N . ILE A 1 537 ? 13.562 4.809 17.781 1 96.38 537 ILE A N 1
ATOM 4190 C CA . ILE A 1 537 ? 14.484 4.605 16.672 1 96.38 537 ILE A CA 1
ATOM 4191 C C . ILE A 1 537 ? 15.234 5.902 16.375 1 96.38 537 ILE A C 1
ATOM 4193 O O . ILE A 1 537 ? 16.438 5.879 16.109 1 96.38 537 ILE A O 1
ATOM 4197 N N . THR A 1 538 ? 14.57 7.02 16.484 1 93.31 538 THR A N 1
ATOM 4198 C CA . THR A 1 538 ? 15.211 8.305 16.234 1 93.31 538 THR A CA 1
ATOM 4199 C C . THR A 1 538 ? 16.266 8.602 17.297 1 93.31 538 THR A C 1
ATOM 4201 O O . THR A 1 538 ? 17.328 9.156 17 1 93.31 538 THR A O 1
ATOM 4204 N N . VAL A 1 539 ? 16.078 8.164 18.531 1 95.31 539 VAL A N 1
ATOM 4205 C CA . VAL A 1 539 ? 16.969 8.461 19.641 1 95.31 539 VAL A CA 1
ATOM 4206 C C . VAL A 1 539 ? 18.141 7.48 19.641 1 95.31 539 VAL A C 1
ATOM 4208 O O . VAL A 1 539 ? 19.281 7.871 19.875 1 95.31 539 VAL A O 1
ATOM 4211 N N . PHE A 1 540 ? 17.891 6.281 19.203 1 95.94 540 PHE A N 1
ATOM 4212 C CA . PHE A 1 540 ? 18.906 5.258 19.391 1 95.94 540 PHE A CA 1
ATOM 4213 C C . PHE A 1 540 ? 19.625 4.957 18.078 1 95.94 540 PHE A C 1
ATOM 4215 O O . PHE A 1 540 ? 20.672 4.309 18.062 1 95.94 540 PHE A O 1
ATOM 4222 N N . ALA A 1 541 ? 19.016 5.383 17.031 1 94.38 541 ALA A N 1
ATOM 4223 C CA . ALA A 1 541 ? 19.672 5.188 15.727 1 94.38 541 ALA A CA 1
ATOM 4224 C C . ALA A 1 541 ? 19.906 6.523 15.031 1 94.38 541 ALA A C 1
ATOM 4226 O O . ALA A 1 541 ? 20.859 7.242 15.359 1 94.38 541 ALA A O 1
ATOM 4227 N N . SER A 1 542 ? 19.016 6.953 14.148 1 90.94 542 SER A N 1
ATOM 4228 C CA . SER A 1 542 ? 19.141 8.234 13.461 1 90.94 542 SER A CA 1
ATOM 4229 C C . SER A 1 542 ? 17.766 8.797 13.102 1 90.94 542 SER A C 1
ATOM 4231 O O . SER A 1 542 ? 16.766 8.078 13.125 1 90.94 542 SER A O 1
ATOM 4233 N N . ILE A 1 543 ? 17.781 10 12.836 1 86.25 543 ILE A N 1
ATOM 4234 C CA . ILE A 1 543 ? 16.547 10.695 12.438 1 86.25 543 ILE A CA 1
ATOM 4235 C C . ILE A 1 543 ? 16.031 10.109 11.125 1 86.25 543 ILE A C 1
ATOM 4237 O O . ILE A 1 543 ? 14.82 9.922 10.961 1 86.25 543 ILE A O 1
ATOM 4241 N N . GLU A 1 544 ? 16.875 9.812 10.211 1 86.5 544 GLU A N 1
ATOM 4242 C CA . GLU A 1 544 ? 16.516 9.242 8.914 1 86.5 544 GLU A CA 1
ATOM 4243 C C . GLU A 1 544 ? 15.852 7.875 9.086 1 86.5 544 GLU A C 1
ATOM 4245 O O . GLU A 1 544 ? 14.836 7.586 8.445 1 86.5 544 GLU A O 1
ATOM 4250 N N . ASP A 1 545 ? 16.406 7.117 9.977 1 91.38 545 ASP A N 1
ATOM 4251 C CA . ASP A 1 545 ? 15.828 5.797 10.234 1 91.38 545 ASP A CA 1
ATOM 4252 C C . ASP A 1 545 ? 14.43 5.914 10.82 1 91.38 545 ASP A C 1
ATOM 4254 O O . ASP A 1 545 ? 13.555 5.09 10.539 1 91.38 545 ASP A O 1
ATOM 4258 N N . GLY A 1 546 ? 14.297 6.93 11.625 1 90.88 546 GLY A N 1
ATOM 4259 C CA . GLY A 1 546 ? 12.984 7.141 12.219 1 90.88 546 GLY A CA 1
ATOM 4260 C C . GLY A 1 546 ? 11.914 7.465 11.195 1 90.88 546 GLY A C 1
ATOM 4261 O O . GLY A 1 546 ? 10.82 6.902 11.234 1 90.88 546 GLY A O 1
ATOM 4262 N N . ILE A 1 547 ? 12.258 8.273 10.289 1 86.62 547 ILE A N 1
ATOM 4263 C CA . ILE A 1 547 ? 11.297 8.688 9.273 1 86.62 547 ILE A CA 1
ATOM 4264 C C . ILE A 1 547 ? 10.961 7.504 8.367 1 86.62 547 ILE A C 1
ATOM 4266 O O . ILE A 1 547 ? 9.797 7.262 8.055 1 86.62 547 ILE A O 1
ATOM 4270 N N . TYR A 1 548 ? 11.953 6.766 7.887 1 89.06 548 TYR A N 1
ATOM 4271 C CA . TYR A 1 548 ? 11.727 5.629 7.004 1 89.06 548 TYR A CA 1
ATOM 4272 C C . TYR A 1 548 ? 10.914 4.551 7.699 1 89.06 548 TYR A C 1
ATOM 4274 O O . TYR A 1 548 ? 10.023 3.943 7.09 1 89.06 548 TYR A O 1
ATOM 4282 N N . PHE A 1 549 ? 11.195 4.367 8.922 1 93.31 549 PHE A N 1
ATOM 4283 C CA . PHE A 1 549 ? 10.469 3.354 9.672 1 93.31 549 PHE A CA 1
ATOM 4284 C C . PHE A 1 549 ? 8.984 3.701 9.758 1 93.31 549 PHE A C 1
ATOM 4286 O O . PHE A 1 549 ? 8.125 2.859 9.477 1 93.31 549 PHE A O 1
ATOM 4293 N N . THR A 1 550 ? 8.719 4.828 10.25 1 91.44 550 THR A N 1
ATOM 4294 C CA . THR A 1 550 ? 7.332 5.199 10.484 1 91.44 550 THR A CA 1
ATOM 4295 C C . THR A 1 550 ? 6.543 5.195 9.172 1 91.44 550 THR A C 1
ATOM 4297 O O . THR A 1 550 ? 5.371 4.809 9.156 1 91.44 550 THR A O 1
ATOM 4300 N N . MET A 1 551 ? 7.098 5.68 8.094 1 88.12 551 MET A N 1
ATOM 4301 C CA . MET A 1 551 ? 6.43 5.645 6.797 1 88.12 551 MET A CA 1
ATOM 4302 C C . MET A 1 551 ? 6.168 4.207 6.359 1 88.12 551 MET A C 1
ATOM 4304 O O . MET A 1 551 ? 5.078 3.887 5.883 1 88.12 551 MET A O 1
ATOM 4308 N N . CYS A 1 552 ? 7.121 3.33 6.535 1 90.06 552 CYS A N 1
ATOM 4309 C CA . CYS A 1 552 ? 6.969 1.92 6.199 1 90.06 552 CYS A CA 1
ATOM 4310 C C . CYS A 1 552 ? 5.93 1.254 7.09 1 90.06 552 CYS A C 1
ATOM 4312 O O . CYS A 1 552 ? 5.164 0.403 6.633 1 90.06 552 CYS A O 1
ATOM 4314 N N . TRP A 1 553 ? 5.988 1.691 8.344 1 92.94 553 TRP A N 1
ATOM 4315 C CA . TRP A 1 553 ? 5.027 1.144 9.297 1 92.94 553 TRP A CA 1
ATOM 4316 C C . TRP A 1 553 ? 3.598 1.463 8.875 1 92.94 553 TRP A C 1
ATOM 4318 O O . TRP A 1 553 ? 2.74 0.578 8.844 1 92.94 553 TRP A O 1
ATOM 4328 N N . SER A 1 554 ? 3.355 2.68 8.578 1 91.25 554 SER A N 1
ATOM 4329 C CA . SER A 1 554 ? 2.014 3.084 8.172 1 91.25 554 SER A CA 1
ATOM 4330 C C . SER A 1 554 ? 1.58 2.354 6.902 1 91.25 554 SER A C 1
ATOM 4332 O O . SER A 1 554 ? 0.437 1.904 6.801 1 91.25 554 SER A O 1
ATOM 4334 N N . ALA A 1 555 ? 2.443 2.252 5.977 1 89.12 555 ALA A N 1
ATOM 4335 C CA . ALA A 1 555 ? 2.145 1.541 4.734 1 89.12 555 ALA A CA 1
ATOM 4336 C C . ALA A 1 555 ? 1.921 0.054 4.996 1 89.12 555 ALA A C 1
ATOM 4338 O O . ALA A 1 555 ? 1.01 -0.553 4.43 1 89.12 555 ALA A O 1
ATOM 4339 N N . ALA A 1 556 ? 2.734 -0.501 5.836 1 89.75 556 ALA A N 1
ATOM 4340 C CA . ALA A 1 556 ? 2.641 -1.924 6.156 1 89.75 556 ALA A CA 1
ATOM 4341 C C . ALA A 1 556 ? 1.309 -2.248 6.824 1 89.75 556 ALA A C 1
ATOM 4343 O O . ALA A 1 556 ? 0.659 -3.238 6.48 1 89.75 556 ALA A O 1
ATOM 4344 N N . ILE A 1 557 ? 0.918 -1.417 7.746 1 90.75 557 ILE A N 1
ATOM 4345 C CA . ILE A 1 557 ? -0.331 -1.664 8.461 1 90.75 557 ILE A CA 1
ATOM 4346 C C . ILE A 1 557 ? -1.505 -1.576 7.484 1 90.75 557 ILE A C 1
ATOM 4348 O O . ILE A 1 557 ? -2.428 -2.393 7.543 1 90.75 557 ILE A O 1
ATOM 4352 N N . LEU A 1 558 ? -1.495 -0.607 6.68 1 89.69 558 LEU A N 1
ATOM 4353 C CA . LEU A 1 558 ? -2.537 -0.472 5.664 1 89.69 558 LEU A CA 1
ATOM 4354 C C . LEU A 1 558 ? -2.607 -1.719 4.789 1 89.69 558 LEU A C 1
ATOM 4356 O O . LEU A 1 558 ? -3.688 -2.277 4.586 1 89.69 558 LEU A O 1
ATOM 4360 N N . LEU A 1 559 ? -1.484 -2.189 4.324 1 87.38 559 LEU A N 1
ATOM 4361 C CA . LEU A 1 559 ? -1.431 -3.334 3.422 1 87.38 559 LEU A CA 1
ATOM 4362 C C . LEU A 1 559 ? -1.798 -4.621 4.152 1 87.38 559 LEU A C 1
ATOM 4364 O O . LEU A 1 559 ? -2.42 -5.512 3.572 1 87.38 559 LEU A O 1
ATOM 4368 N N . PHE A 1 560 ? -1.376 -4.719 5.379 1 87.69 560 PHE A N 1
ATOM 4369 C CA . PHE A 1 560 ? -1.684 -5.91 6.164 1 87.69 560 PHE A CA 1
ATOM 4370 C C . PHE A 1 560 ? -3.188 -6.047 6.371 1 87.69 560 PHE A C 1
ATOM 4372 O O . PHE A 1 560 ? -3.727 -7.156 6.312 1 87.69 560 PHE A O 1
ATOM 4379 N N . LYS A 1 561 ? -3.773 -4.988 6.602 1 86.56 561 LYS A N 1
ATOM 4380 C CA . LYS A 1 561 ? -5.215 -5.027 6.824 1 86.56 561 LYS A CA 1
ATOM 4381 C C . LYS A 1 561 ? -5.965 -5.336 5.527 1 86.56 561 LYS A C 1
ATOM 4383 O O . LYS A 1 561 ? -7.051 -5.914 5.559 1 86.56 561 LYS A O 1
ATOM 4388 N N . VAL A 1 562 ? -5.422 -5.004 4.461 1 87.19 562 VAL A N 1
ATOM 4389 C CA . VAL A 1 562 ? -6.008 -5.344 3.17 1 87.19 562 VAL A CA 1
ATOM 4390 C C . VAL A 1 562 ? -5.734 -6.812 2.854 1 87.19 562 VAL A C 1
ATOM 4392 O O . VAL A 1 562 ? -6.566 -7.488 2.244 1 87.19 562 VAL A O 1
ATOM 4395 N N . ALA A 1 563 ? -4.582 -7.27 3.279 1 86.38 563 ALA A N 1
ATOM 4396 C CA . ALA A 1 563 ? -4.141 -8.625 2.945 1 86.38 563 ALA A CA 1
ATOM 4397 C C . ALA A 1 563 ? -4.871 -9.664 3.791 1 86.38 563 ALA A C 1
ATOM 4399 O O . ALA A 1 563 ? -5.09 -10.789 3.348 1 86.38 563 ALA A O 1
ATOM 4400 N N . PHE A 1 564 ? -5.211 -9.273 4.973 1 82 564 PHE A N 1
ATOM 4401 C CA . PHE A 1 564 ? -5.773 -10.281 5.863 1 82 564 PHE A CA 1
ATOM 4402 C C . PHE A 1 564 ? -7.227 -9.961 6.188 1 82 564 PHE A C 1
ATOM 4404 O O . PHE A 1 564 ? -7.59 -9.805 7.355 1 82 564 PHE A O 1
ATOM 4411 N N . PRO A 1 565 ? -8.008 -9.789 5 1 67.94 565 PRO A N 1
ATOM 4412 C CA . PRO A 1 565 ? -9.422 -9.609 5.34 1 67.94 565 PRO A CA 1
ATOM 4413 C C . PRO A 1 565 ? -10.031 -10.844 6 1 67.94 565 PRO A C 1
ATOM 4415 O O . PRO A 1 565 ? -9.602 -11.969 5.734 1 67.94 565 PRO A O 1
ATOM 4418 N N . ALA A 1 566 ? -10.914 -10.734 6.98 1 67.12 566 ALA A N 1
ATOM 4419 C CA . ALA A 1 566 ? -11.547 -11.859 7.68 1 67.12 566 ALA A CA 1
ATOM 4420 C C . ALA A 1 566 ? -12.797 -12.328 6.945 1 67.12 566 ALA A C 1
ATOM 4422 O O . ALA A 1 566 ? -13.609 -13.062 7.504 1 67.12 566 ALA A O 1
ATOM 4423 N N . GLY A 1 567 ? -12.891 -12.203 5.516 1 85 567 GLY A N 1
ATOM 4424 C CA . GLY A 1 567 ? -14.164 -12.609 4.938 1 85 567 GLY A CA 1
ATOM 4425 C C . GLY A 1 567 ? -15.141 -13.148 5.965 1 85 567 GLY A C 1
ATOM 4426 O O . GLY A 1 567 ? -14.727 -13.711 6.984 1 85 567 GLY A O 1
ATOM 4427 N N . LYS A 1 568 ? -16.438 -12.844 5.789 1 93.38 568 LYS A N 1
ATOM 4428 C CA . LYS A 1 568 ? -17.438 -13.266 6.762 1 93.38 568 LYS A CA 1
ATOM 4429 C C . LYS A 1 568 ? -18.578 -14.031 6.086 1 93.38 568 LYS A C 1
ATOM 4431 O O . LYS A 1 568 ? -19.047 -13.633 5.02 1 93.38 568 LYS A O 1
ATOM 4436 N N . PHE A 1 569 ? -18.828 -15.148 6.652 1 96.19 569 PHE A N 1
ATOM 4437 C CA . PHE A 1 569 ? -20.031 -15.852 6.25 1 96.19 569 PHE A CA 1
ATOM 4438 C C . PHE A 1 569 ? -21.266 -15.234 6.902 1 96.19 569 PHE A C 1
ATOM 4440 O O . PHE A 1 569 ? -21.234 -14.859 8.078 1 96.19 569 PHE A O 1
ATOM 4447 N N . LEU A 1 570 ? -22.344 -15.078 6.117 1 96.62 570 LEU A N 1
ATOM 4448 C CA . LEU A 1 570 ? -23.469 -14.297 6.594 1 96.62 570 LEU A CA 1
ATOM 4449 C C . LEU A 1 570 ? -24.688 -15.188 6.805 1 96.62 570 LEU A C 1
ATOM 4451 O O . LEU A 1 570 ? -24.844 -16.203 6.137 1 96.62 570 LEU A O 1
ATOM 4455 N N . GLY A 1 571 ? -25.469 -14.867 7.785 1 95.56 571 GLY A N 1
ATOM 4456 C CA . GLY A 1 571 ? -26.859 -15.266 7.984 1 95.56 571 GLY A CA 1
ATOM 4457 C C . GLY A 1 571 ? -27.828 -14.094 7.957 1 95.56 571 GLY A C 1
ATOM 4458 O O . GLY A 1 571 ? -27.438 -12.969 7.629 1 95.56 571 GLY A O 1
ATOM 4459 N N . TYR A 1 572 ? -29.078 -14.375 8.078 1 94.19 572 TYR A N 1
ATOM 4460 C CA . TYR A 1 572 ? -30 -13.258 7.945 1 94.19 572 TYR A CA 1
ATOM 4461 C C . TYR A 1 572 ? -30.875 -13.109 9.188 1 94.19 572 TYR A C 1
ATOM 4463 O O . TYR A 1 572 ? -31.031 -14.062 9.953 1 94.19 572 TYR A O 1
ATOM 4471 N N . VAL A 1 573 ? -31.297 -11.883 9.453 1 93.12 573 VAL A N 1
ATOM 4472 C CA . VAL A 1 573 ? -32.219 -11.5 10.508 1 93.12 573 VAL A CA 1
ATOM 4473 C C . VAL A 1 573 ? -33.281 -10.547 9.945 1 93.12 573 VAL A C 1
ATOM 4475 O O . VAL A 1 573 ? -33.094 -9.992 8.859 1 93.12 573 VAL A O 1
ATOM 4478 N N . LYS A 1 574 ? -34.344 -10.461 10.586 1 91.06 574 LYS A N 1
ATOM 4479 C CA . LYS A 1 574 ? -35.375 -9.492 10.219 1 91.06 574 LYS A CA 1
ATOM 4480 C C . LYS A 1 574 ? -35.281 -8.234 11.07 1 91.06 574 LYS A C 1
ATOM 4482 O O . LYS A 1 574 ? -35.281 -8.305 12.305 1 91.06 574 LYS A O 1
ATOM 4487 N N . ILE A 1 575 ? -35.156 -7.129 10.406 1 91.5 575 ILE A N 1
ATOM 4488 C CA . ILE A 1 575 ? -34.969 -5.891 11.148 1 91.5 575 ILE A CA 1
ATOM 4489 C C . ILE A 1 575 ? -36.062 -4.887 10.781 1 91.5 575 ILE A C 1
ATOM 4491 O O . ILE A 1 575 ? -36.688 -5 9.727 1 91.5 575 ILE A O 1
ATOM 4495 N N . ALA A 1 576 ? -36.344 -3.967 11.648 1 88.62 576 ALA A N 1
ATOM 4496 C CA . ALA A 1 576 ? -37.281 -2.854 11.461 1 88.62 576 ALA A CA 1
ATOM 4497 C C . ALA A 1 576 ? -36.781 -1.601 12.18 1 88.62 576 ALA A C 1
ATOM 4499 O O . ALA A 1 576 ? -36.031 -1.693 13.172 1 88.62 576 ALA A O 1
ATOM 4500 N N . GLU A 1 577 ? -37.125 -0.521 11.633 1 88.56 577 GLU A N 1
ATOM 4501 C CA . GLU A 1 577 ? -36.719 0.748 12.227 1 88.56 577 GLU A CA 1
ATOM 4502 C C . GLU A 1 577 ? -37.844 1.364 13.047 1 88.56 577 GLU A C 1
ATOM 4504 O O . GLU A 1 577 ? -39 1.342 12.633 1 88.56 577 GLU A O 1
ATOM 4509 N N . ILE A 1 578 ? -37.469 1.821 14.234 1 85.88 578 ILE A N 1
ATOM 4510 C CA . ILE A 1 578 ? -38.406 2.553 15.07 1 85.88 578 ILE A CA 1
ATOM 4511 C C . ILE A 1 578 ? -37.906 3.979 15.289 1 85.88 578 ILE A C 1
ATOM 4513 O O . ILE A 1 578 ? -36.75 4.184 15.672 1 85.88 578 ILE A O 1
ATOM 4517 N N . VAL A 1 579 ? -38.812 4.871 14.992 1 83.56 579 VAL A N 1
ATOM 4518 C CA . VAL A 1 579 ? -38.438 6.277 15.109 1 83.56 579 VAL A CA 1
ATOM 4519 C C . VAL A 1 579 ? -38.938 6.832 16.438 1 83.56 579 VAL A C 1
ATOM 4521 O O . VAL A 1 579 ? -40.094 6.621 16.828 1 83.56 579 VAL A O 1
ATOM 4524 N N . ASN A 1 580 ? -38.125 7.535 17.172 1 79.88 580 ASN A N 1
ATOM 4525 C CA . ASN A 1 580 ? -38.406 8.18 18.453 1 79.88 580 ASN A CA 1
ATOM 4526 C C . ASN A 1 580 ? -39.094 7.227 19.438 1 79.88 580 ASN A C 1
ATOM 4528 O O . ASN A 1 580 ? -40.156 7.531 19.953 1 79.88 580 ASN A O 1
ATOM 4532 N N . PRO A 1 581 ? -38.406 6.152 19.703 1 82.44 581 PRO A N 1
ATOM 4533 C CA . PRO A 1 581 ? -39 5.168 20.625 1 82.44 581 PRO A CA 1
ATOM 4534 C C . PRO A 1 581 ? -38.719 5.488 22.094 1 82.44 581 PRO A C 1
ATOM 4536 O O . PRO A 1 581 ? -37.875 6.332 22.391 1 82.44 581 PRO A O 1
ATOM 4539 N N . GLU A 1 582 ? -39.562 4.871 22.953 1 82.12 582 GLU A N 1
ATOM 4540 C CA . GLU A 1 582 ? -39.25 4.855 24.375 1 82.12 582 GLU A CA 1
ATOM 4541 C C . GLU A 1 582 ? -38.406 3.641 24.75 1 82.12 582 GLU A C 1
ATOM 4543 O O . GLU A 1 582 ? -38.719 2.52 24.328 1 82.12 582 GLU A O 1
ATOM 4548 N N . ILE A 1 583 ? -37.375 3.859 25.438 1 86.81 583 ILE A N 1
ATOM 4549 C CA . ILE A 1 583 ? -36.469 2.785 25.812 1 86.81 583 ILE A CA 1
ATOM 4550 C C . ILE A 1 583 ? -36.969 2.084 27.078 1 86.81 583 ILE A C 1
ATOM 4552 O O . ILE A 1 583 ? -37.25 2.734 28.094 1 86.81 583 ILE A O 1
ATOM 4556 N N . VAL A 1 584 ? -37.156 0.812 26.953 1 83.5 584 VAL A N 1
ATOM 4557 C CA . VAL A 1 584 ? -37.625 0.008 28.062 1 83.5 584 VAL A CA 1
ATOM 4558 C C . VAL A 1 584 ? -36.469 -0.761 28.703 1 83.5 584 VAL A C 1
ATOM 4560 O O . VAL A 1 584 ? -35.594 -1.248 28 1 83.5 584 VAL A O 1
ATOM 4563 N N . ASP A 1 585 ? -36.5 -0.796 30.016 1 81.12 585 ASP A N 1
ATOM 4564 C CA . ASP A 1 585 ? -35.406 -1.474 30.734 1 81.12 585 ASP A CA 1
ATOM 4565 C C . ASP A 1 585 ? -35.625 -2.988 30.719 1 81.12 585 ASP A C 1
ATOM 4567 O O . ASP A 1 585 ? -35.969 -3.586 31.734 1 81.12 585 ASP A O 1
ATOM 4571 N N . SER A 1 586 ? -35.594 -3.623 29.562 1 75.88 586 SER A N 1
ATOM 4572 C CA . SER A 1 586 ? -35.625 -5.062 29.344 1 75.88 586 SER A CA 1
ATOM 4573 C C . SER A 1 586 ? -34.688 -5.473 28.219 1 75.88 586 SER A C 1
ATOM 4575 O O . SER A 1 586 ? -34.375 -4.676 27.328 1 75.88 586 SER A O 1
ATOM 4577 N N . ASP A 1 587 ? -34.219 -6.688 28.422 1 77.62 587 ASP A N 1
ATOM 4578 C CA . ASP A 1 587 ? -33.281 -7.172 27.422 1 77.62 587 ASP A CA 1
ATOM 4579 C C . ASP A 1 587 ? -34 -7.484 26.109 1 77.62 587 ASP A C 1
ATOM 4581 O O . ASP A 1 587 ? -33.375 -7.43 25.031 1 77.62 587 ASP A O 1
ATOM 4585 N N . TYR A 1 588 ? -35.219 -7.938 26.156 1 77.56 588 TYR A N 1
ATOM 4586 C CA . TYR A 1 588 ? -36 -8.25 24.953 1 77.56 588 TYR A CA 1
ATOM 4587 C C . TYR A 1 588 ? -37.469 -8.016 25.188 1 77.56 588 TYR A C 1
ATOM 4589 O O . TYR A 1 588 ? -37.906 -7.852 26.344 1 77.56 588 TYR A O 1
ATOM 4597 N N . LEU A 1 589 ? -38.188 -7.812 24.062 1 76.06 589 LEU A N 1
ATOM 4598 C CA . LEU A 1 589 ? -39.656 -7.746 24.062 1 76.06 589 LEU A CA 1
ATOM 4599 C C . LEU A 1 589 ? -40.25 -8.969 23.391 1 76.06 589 LEU A C 1
ATOM 4601 O O . LEU A 1 589 ? -39.625 -9.594 22.547 1 76.06 589 LEU A O 1
ATOM 4605 N N . VAL A 1 590 ? -41.312 -9.539 23.812 1 71.44 590 VAL A N 1
ATOM 4606 C CA . VAL A 1 590 ? -41.969 -10.703 23.234 1 71.44 590 VAL A CA 1
ATOM 4607 C C . VAL A 1 590 ? -43.219 -10.281 22.469 1 71.44 590 VAL A C 1
ATOM 4609 O O . VAL A 1 590 ? -44.031 -9.516 23 1 71.44 590 VAL A O 1
ATOM 4612 N N . GLU A 1 591 ? -43.219 -10.5 21.172 1 69.56 591 GLU A N 1
ATOM 4613 C CA . GLU A 1 591 ? -44.375 -10.266 20.328 1 69.56 591 GLU A CA 1
ATOM 4614 C C . GLU A 1 591 ? -45.062 -11.57 19.953 1 69.56 591 GLU A C 1
ATOM 4616 O O . GLU A 1 591 ? -44.406 -12.523 19.516 1 69.56 591 GLU A O 1
ATOM 4621 N N . LYS A 1 592 ? -46.188 -11.953 20.359 1 55.41 592 LYS A N 1
ATOM 4622 C CA . LYS A 1 592 ? -46.906 -13.172 20 1 55.41 592 LYS A CA 1
ATOM 4623 C C . LYS A 1 592 ? -47.656 -13.008 18.672 1 55.41 592 LYS A C 1
ATOM 4625 O O . LYS A 1 592 ? -48.156 -11.93 18.359 1 55.41 592 LYS A O 1
ATOM 4630 N N . ALA A 1 593 ? -47.312 -13.82 17.703 1 50.91 593 ALA A N 1
ATOM 4631 C CA . ALA A 1 593 ? -48.031 -13.836 16.422 1 50.91 593 ALA A CA 1
ATOM 4632 C C . ALA A 1 593 ? -49.531 -13.914 16.625 1 50.91 593 ALA A C 1
ATOM 4634 O O . ALA A 1 593 ? -50.031 -14.828 17.281 1 50.91 593 ALA A O 1
ATOM 4635 N N . GLU A 1 594 ? -50.344 -12.906 17.062 1 39.81 594 GLU A N 1
ATOM 4636 C CA . GLU A 1 594 ? -51.812 -13.109 17.188 1 39.81 594 GLU A CA 1
ATOM 4637 C C . GLU A 1 594 ? -52.406 -13.516 15.836 1 39.81 594 GLU A C 1
ATOM 4639 O O . GLU A 1 594 ? -52 -13.016 14.789 1 39.81 594 GLU A O 1
ATOM 4644 N N . THR A 1 595 ? -53.312 -14.625 15.719 1 35.84 595 THR A N 1
ATOM 4645 C CA . THR A 1 595 ? -54.469 -14.703 14.828 1 35.84 595 THR A CA 1
ATOM 4646 C C . THR A 1 595 ? -55.094 -13.328 14.641 1 35.84 595 THR A C 1
ATOM 4648 O O . THR A 1 595 ? -54.812 -12.406 15.414 1 35.84 595 THR A O 1
ATOM 4651 N N . SER A 1 596 ? -56.406 -13.117 14.148 1 33.78 596 SER A N 1
ATOM 4652 C CA . SER A 1 596 ? -57.281 -11.984 13.992 1 33.78 596 SER A CA 1
ATOM 4653 C C . SER A 1 596 ? -57.219 -11.039 15.188 1 33.78 596 SER A C 1
ATOM 4655 O O . SER A 1 596 ? -57.75 -9.93 15.148 1 33.78 596 SER A O 1
ATOM 4657 N N . VAL A 1 597 ? -57.25 -11.555 16.516 1 31.08 597 VAL A N 1
ATOM 4658 C CA . VAL A 1 597 ? -57.656 -10.766 17.672 1 31.08 597 VAL A CA 1
ATOM 4659 C C . VAL A 1 597 ? -56.5 -9.914 18.156 1 31.08 597 VAL A C 1
ATOM 4661 O O . VAL A 1 597 ? -55.344 -10.203 17.844 1 31.08 597 VAL A O 1
ATOM 4664 N N . GLN A 1 598 ? -56.594 -9.188 19.359 1 32.75 598 GLN A N 1
ATOM 4665 C CA . GLN A 1 598 ? -56.062 -8.102 20.188 1 32.75 598 GLN A CA 1
ATOM 4666 C C . GLN A 1 598 ? -54.719 -8.469 20.766 1 32.75 598 GLN A C 1
ATOM 4668 O O . GLN A 1 598 ? -54.625 -9.312 21.672 1 32.75 598 GLN A O 1
ATOM 4673 N N . TYR A 1 599 ? -53.625 -8.609 20.203 1 33.91 599 TYR A N 1
ATOM 4674 C CA . TYR A 1 599 ? -52.375 -9.219 20.609 1 33.91 599 TYR A CA 1
ATOM 4675 C C . TYR A 1 599 ? -51.688 -8.375 21.672 1 33.91 599 TYR A C 1
ATOM 4677 O O . TYR A 1 599 ? -51.656 -7.145 21.578 1 33.91 599 TYR A O 1
ATOM 4685 N N . SER A 1 600 ? -51.562 -8.898 22.969 1 33.31 600 SER A N 1
ATOM 4686 C CA . SER A 1 600 ? -50.938 -8.398 24.188 1 33.31 600 SER A CA 1
ATOM 4687 C C . SER A 1 600 ? -49.438 -8.609 24.188 1 33.31 600 SER A C 1
ATOM 4689 O O . SER A 1 600 ? -48.969 -9.688 23.797 1 33.31 600 SER A O 1
ATOM 4691 N N . THR A 1 601 ? -48.531 -7.676 23.938 1 42.81 601 THR A N 1
ATOM 4692 C CA . THR A 1 601 ? -47.062 -7.664 24.125 1 42.81 601 THR A CA 1
ATOM 4693 C C . THR A 1 601 ? -46.688 -7.898 25.578 1 42.81 601 THR A C 1
ATOM 4695 O O . THR A 1 601 ? -47.281 -7.289 26.484 1 42.81 601 THR A O 1
ATOM 4698 N N . VAL A 1 602 ? -46.094 -9.07 25.984 1 40.22 602 VAL A N 1
ATOM 4699 C CA . VAL A 1 602 ? -45.719 -9.438 27.344 1 40.22 602 VAL A CA 1
ATOM 4700 C C . VAL A 1 602 ? -44.281 -9.016 27.609 1 40.22 602 VAL A C 1
ATOM 4702 O O . VAL A 1 602 ? -43.406 -9.188 26.75 1 40.22 602 VAL A O 1
ATOM 4705 N N . LEU A 1 603 ? -43.969 -8.141 28.531 1 41.88 603 LEU A N 1
ATOM 4706 C CA . LEU A 1 603 ? -42.656 -7.762 29.078 1 41.88 603 LEU A CA 1
ATOM 4707 C C . LEU A 1 603 ? -42.094 -8.852 29.984 1 41.88 603 LEU A C 1
ATOM 4709 O O . LEU A 1 603 ? -42.812 -9.352 30.859 1 41.88 603 LEU A O 1
ATOM 4713 N N . MET A 1 604 ? -41.188 -9.711 29.656 1 38.41 604 MET A N 1
ATOM 4714 C CA . MET A 1 604 ? -40.562 -10.633 30.625 1 38.41 604 MET A CA 1
ATOM 4715 C C . MET A 1 604 ? -39.344 -10.008 31.281 1 38.41 604 MET A C 1
ATOM 4717 O O . MET A 1 604 ? -38.438 -9.562 30.594 1 38.41 604 MET A O 1
ATOM 4721 N N . ASN A 1 605 ? -39.469 -9.391 32.406 1 38.25 605 ASN A N 1
ATOM 4722 C CA . ASN A 1 605 ? -38.281 -9.133 33.25 1 38.25 605 ASN A CA 1
ATOM 4723 C C . ASN A 1 605 ? -37.688 -10.43 33.781 1 38.25 605 ASN A C 1
ATOM 4725 O O . ASN A 1 605 ? -38.344 -11.141 34.562 1 38.25 605 ASN A O 1
ATOM 4729 N N . PRO A 1 606 ? -36.625 -10.992 33.344 1 38.72 606 PRO A N 1
ATOM 4730 C CA . PRO A 1 606 ? -36.156 -12.281 33.844 1 38.72 606 PRO A CA 1
ATOM 4731 C C . PRO A 1 606 ? -36.125 -12.336 35.375 1 38.72 606 PRO A C 1
ATOM 4733 O O . PRO A 1 606 ? -36.094 -13.43 35.969 1 38.72 606 PRO A O 1
ATOM 4736 N N . GLU A 1 607 ? -35.656 -11.328 36.094 1 36.5 607 GLU A N 1
ATOM 4737 C CA . GLU A 1 607 ? -35.562 -11.602 37.531 1 36.5 607 GLU A CA 1
ATOM 4738 C C . GLU A 1 607 ? -36.906 -11.945 38.125 1 36.5 607 GLU A C 1
ATOM 4740 O O . GLU A 1 607 ? -37 -12.602 39.188 1 36.5 607 GLU A O 1
ATOM 4745 N N . LYS A 1 608 ? -38.125 -11.055 37.781 1 37.72 608 LYS A N 1
ATOM 4746 C CA . LYS A 1 608 ? -39.375 -11.375 38.438 1 37.72 608 LYS A CA 1
ATOM 4747 C C . LYS A 1 608 ? -40.312 -12.148 37.5 1 37.72 608 LYS A C 1
ATOM 4749 O O . LYS A 1 608 ? -40.406 -11.836 36.312 1 37.72 608 LYS A O 1
ATOM 4754 N N . GLY A 1 609 ? -40.375 -13.539 37.406 1 34.06 609 GLY A N 1
ATOM 4755 C CA . GLY A 1 609 ? -41.281 -14.484 36.75 1 34.06 609 GLY A CA 1
ATOM 4756 C C . GLY A 1 609 ? -42.562 -13.836 36.25 1 34.06 609 GLY A C 1
ATOM 4757 O O . GLY A 1 609 ? -43.562 -14.523 35.969 1 34.06 609 GLY A O 1
ATOM 4758 N N . GLU A 1 610 ? -42.812 -12.547 36.594 1 32.62 610 GLU A N 1
ATOM 4759 C CA . GLU A 1 610 ? -44.188 -12.109 36.375 1 32.62 610 GLU A CA 1
ATOM 4760 C C . GLU A 1 610 ? -44.406 -11.727 34.906 1 32.62 610 GLU A C 1
ATOM 4762 O O . GLU A 1 610 ? -43.594 -10.977 34.344 1 32.62 610 GLU A O 1
ATOM 4767 N N . LEU A 1 611 ? -45.062 -12.633 34.125 1 35.56 611 LEU A N 1
ATOM 4768 C CA . LEU A 1 611 ? -45.562 -12.516 32.75 1 35.56 611 LEU A CA 1
ATOM 4769 C C . LEU A 1 611 ? -46.594 -11.383 32.656 1 35.56 611 LEU A C 1
ATOM 4771 O O . LEU A 1 611 ? -47.594 -11.375 33.375 1 35.56 611 LEU A O 1
ATOM 4775 N N . SER A 1 612 ? -46.219 -10.195 32.625 1 34.41 612 SER A N 1
ATOM 4776 C CA . SER A 1 612 ? -47.312 -9.227 32.406 1 34.41 612 SER A CA 1
ATOM 4777 C C . SER A 1 612 ? -47.75 -9.188 30.953 1 34.41 612 SER A C 1
ATOM 4779 O O . SER A 1 612 ? -46.906 -9.148 30.047 1 34.41 612 SER A O 1
ATOM 4781 N N . TYR A 1 613 ? -48.906 -9.781 30.625 1 31.44 613 TYR A N 1
ATOM 4782 C CA . TYR A 1 613 ? -49.625 -9.883 29.344 1 31.44 613 TYR A CA 1
ATOM 4783 C C . TYR A 1 613 ? -50.031 -8.508 28.844 1 31.44 613 TYR A C 1
ATOM 4785 O O . TYR A 1 613 ? -50.625 -7.715 29.609 1 31.44 613 TYR A O 1
ATOM 4793 N N . LEU A 1 614 ? -49.25 -7.824 28.156 1 30.8 614 LEU A N 1
ATOM 4794 C CA . LEU A 1 614 ? -49.688 -6.512 27.688 1 30.8 614 LEU A CA 1
ATOM 4795 C C . LEU A 1 614 ? -50.469 -6.625 26.375 1 30.8 614 LEU A C 1
ATOM 4797 O O . LEU A 1 614 ? -49.969 -7.238 25.422 1 30.8 614 LEU A O 1
ATOM 4801 N N . SER A 1 615 ? -51.875 -6.691 26.25 1 31.11 615 SER A N 1
ATOM 4802 C CA . SER A 1 615 ? -52.812 -6.77 25.125 1 31.11 615 SER A CA 1
ATOM 4803 C C . SER A 1 615 ? -52.75 -5.504 24.266 1 31.11 615 SER A C 1
ATOM 4805 O O . SER A 1 615 ? -52.906 -4.395 24.781 1 31.11 615 SER A O 1
ATOM 4807 N N . SER A 1 616 ? -51.938 -5.121 23.359 1 31.22 616 SER A N 1
ATOM 4808 C CA . SER A 1 616 ? -52.031 -3.932 22.531 1 31.22 616 SER A CA 1
ATOM 4809 C C . SER A 1 616 ? -53.031 -4.137 21.406 1 31.22 616 SER A C 1
ATOM 4811 O O . SER A 1 616 ? -52.938 -5.113 20.656 1 31.22 616 SER A O 1
ATOM 4813 N N . LYS A 1 617 ? -54.281 -3.627 21.344 1 31.92 617 LYS A N 1
ATOM 4814 C CA . LYS A 1 617 ? -55.375 -3.578 20.375 1 31.92 617 LYS A CA 1
ATOM 4815 C C . LYS A 1 617 ? -54.906 -2.938 19.062 1 31.92 617 LYS A C 1
ATOM 4817 O O . LYS A 1 617 ? -55.688 -2.836 18.109 1 31.92 617 LYS A O 1
ATOM 4822 N N . SER A 1 618 ? -54.219 -1.7 19.094 1 32.59 618 SER A N 1
ATOM 4823 C CA . SER A 1 618 ? -54.406 -0.834 17.938 1 32.59 618 SER A CA 1
ATOM 4824 C C . SER A 1 618 ? -53.812 -1.464 16.672 1 32.59 618 SER A C 1
ATOM 4826 O O . SER A 1 618 ? -52.688 -1.999 16.703 1 32.59 618 SER A O 1
ATOM 4828 N N . SER A 1 619 ? -54.469 -1.855 15.625 1 35.19 619 SER A N 1
ATOM 4829 C CA . SER A 1 619 ? -54.375 -2.35 14.25 1 35.19 619 SER A CA 1
ATOM 4830 C C . SER A 1 619 ? -53.219 -1.69 13.5 1 35.19 619 SER A C 1
ATOM 4832 O O . SER A 1 619 ? -52.688 -2.262 12.547 1 35.19 619 SER A O 1
ATOM 4834 N N . GLU A 1 620 ? -53.125 -0.282 13.422 1 36.22 620 GLU A N 1
ATOM 4835 C CA . GLU A 1 620 ? -52.5 0.5 12.352 1 36.22 620 GLU A CA 1
ATOM 4836 C C . GLU A 1 620 ? -51 0.27 12.297 1 36.22 620 GLU A C 1
ATOM 4838 O O . GLU A 1 620 ? -50.406 0.287 11.219 1 36.22 620 GLU A O 1
ATOM 4843 N N . SER A 1 621 ? -50.094 0.579 13.227 1 45.81 621 SER A N 1
ATOM 4844 C CA . SER A 1 621 ? -48.719 0.941 12.953 1 45.81 621 SER A CA 1
ATOM 4845 C C . SER A 1 621 ? -47.812 -0.286 12.969 1 45.81 621 SER A C 1
ATOM 4847 O O . SER A 1 621 ? -47.156 -0.577 13.984 1 45.81 621 SER A O 1
ATOM 4849 N N . GLN A 1 622 ? -48.062 -1.277 12.281 1 55.5 622 GLN A N 1
ATOM 4850 C CA . GLN A 1 622 ? -47.25 -2.492 12.203 1 55.5 622 GLN A CA 1
ATOM 4851 C C . GLN A 1 622 ? -45.844 -2.197 11.641 1 55.5 622 GLN A C 1
ATOM 4853 O O . GLN A 1 622 ? -45.719 -1.501 10.633 1 55.5 622 GLN A O 1
ATOM 4858 N N . LEU A 1 623 ? -44.812 -2.49 12.461 1 72.56 623 LEU A N 1
ATOM 4859 C CA . LEU A 1 623 ? -43.406 -2.395 12.031 1 72.56 623 LEU A CA 1
ATOM 4860 C C . LEU A 1 623 ? -43.188 -3.211 10.766 1 72.56 623 LEU A C 1
ATOM 4862 O O . LEU A 1 623 ? -43.688 -4.332 10.641 1 72.56 623 LEU A O 1
ATOM 4866 N N . LYS A 1 624 ? -42.75 -2.602 9.719 1 76.31 624 LYS A N 1
ATOM 4867 C CA . LYS A 1 624 ? -42.375 -3.281 8.484 1 76.31 624 LYS A CA 1
ATOM 4868 C C . LYS A 1 624 ? -40.969 -3.854 8.594 1 76.31 624 LYS A C 1
ATOM 4870 O O . LYS A 1 624 ? -39.969 -3.105 8.68 1 76.31 624 LYS A O 1
ATOM 4875 N N . TYR A 1 625 ? -40.938 -5.191 8.648 1 86.06 625 TYR A N 1
ATOM 4876 C CA . TYR A 1 625 ? -39.656 -5.859 8.773 1 86.06 625 TYR A CA 1
ATOM 4877 C C . TYR A 1 625 ? -39.094 -6.223 7.402 1 86.06 625 TYR A C 1
ATOM 4879 O O . TYR A 1 625 ? -39.844 -6.516 6.473 1 86.06 625 TYR A O 1
ATOM 4887 N N . HIS A 1 626 ? -37.844 -6.094 7.199 1 86.69 626 HIS A N 1
ATOM 4888 C CA . HIS A 1 626 ? -37.125 -6.59 6.035 1 86.69 626 HIS A CA 1
ATOM 4889 C C . HIS A 1 626 ? -35.875 -7.367 6.449 1 86.69 626 HIS A C 1
ATOM 4891 O O . HIS A 1 626 ? -35.469 -7.336 7.613 1 86.69 626 HIS A O 1
ATOM 4897 N N . ILE A 1 627 ? -35.281 -8.023 5.547 1 89.75 627 ILE A N 1
ATOM 4898 C CA . ILE A 1 627 ? -34.188 -8.945 5.855 1 89.75 627 ILE A CA 1
ATOM 4899 C C . ILE A 1 627 ? -32.844 -8.203 5.77 1 89.75 627 ILE A C 1
ATOM 4901 O O . ILE A 1 627 ? -32.656 -7.395 4.863 1 89.75 627 ILE A O 1
ATOM 4905 N N . LYS A 1 628 ? -32.062 -8.492 6.781 1 92.44 628 LYS A N 1
ATOM 4906 C CA . LYS A 1 628 ? -30.703 -7.988 6.793 1 92.44 628 LYS A CA 1
ATOM 4907 C C . LYS A 1 628 ? -29.703 -9.117 7.02 1 92.44 628 LYS A C 1
ATOM 4909 O O . LYS A 1 628 ? -29.906 -9.969 7.895 1 92.44 628 LYS A O 1
ATOM 4914 N N . TRP A 1 629 ? -28.672 -9.195 6.191 1 94.12 629 TRP A N 1
ATOM 4915 C CA . TRP A 1 629 ? -27.656 -10.227 6.297 1 94.12 629 TRP A CA 1
ATOM 4916 C C . TRP A 1 629 ? -26.516 -9.773 7.191 1 94.12 629 TRP A C 1
ATOM 4918 O O . TRP A 1 629 ? -25.953 -8.688 6.996 1 94.12 629 TRP A O 1
ATOM 4928 N N . ILE A 1 630 ? -26.156 -10.594 8.219 1 93.44 630 ILE A N 1
ATOM 4929 C CA . ILE A 1 630 ? -25.141 -10.242 9.219 1 93.44 630 ILE A CA 1
ATOM 4930 C C . ILE A 1 630 ? -24.203 -11.43 9.438 1 93.44 630 ILE A C 1
ATOM 4932 O O . ILE A 1 630 ? -24.594 -12.586 9.234 1 93.44 630 ILE A O 1
ATOM 4936 N N . PRO A 1 631 ? -22.984 -11.156 9.836 1 92.88 631 PRO A N 1
ATOM 4937 C CA . PRO A 1 631 ? -22.047 -12.25 10.094 1 92.88 631 PRO A CA 1
ATOM 4938 C C . PRO A 1 631 ? -22.375 -13.031 11.359 1 92.88 631 PRO A C 1
ATOM 4940 O O . PRO A 1 631 ? -23.016 -12.492 12.266 1 92.88 631 PRO A O 1
ATOM 4943 N N . TYR A 1 632 ? -21.828 -14.234 11.438 1 91.31 632 TYR A N 1
ATOM 4944 C CA . TYR A 1 632 ? -22.078 -15.094 12.586 1 91.31 632 TYR A CA 1
ATOM 4945 C C . TYR A 1 632 ? -21.281 -14.633 13.797 1 91.31 632 TYR A C 1
ATOM 4947 O O . TYR A 1 632 ? -21.672 -14.883 14.945 1 91.31 632 TYR A O 1
ATOM 4955 N N . ASP A 1 633 ? -20.234 -13.992 13.594 1 87.5 633 ASP A N 1
ATOM 4956 C CA . ASP A 1 633 ? -19.438 -13.508 14.711 1 87.5 633 ASP A CA 1
ATOM 4957 C C . ASP A 1 633 ? -19.766 -12.062 15.055 1 87.5 633 ASP A C 1
ATOM 4959 O O . ASP A 1 633 ? -18.891 -11.273 15.398 1 87.5 633 ASP A O 1
ATOM 4963 N N . HIS A 1 634 ? -20.969 -11.734 15 1 84.38 634 HIS A N 1
ATOM 4964 C CA . HIS A 1 634 ? -21.438 -10.375 15.227 1 84.38 634 HIS A CA 1
ATOM 4965 C C . HIS A 1 634 ? -21.203 -9.938 16.672 1 84.38 634 HIS A C 1
ATOM 4967 O O . HIS A 1 634 ? -21.156 -8.742 16.953 1 84.38 634 HIS A O 1
ATOM 4973 N N . ALA A 1 635 ? -21.047 -10.883 17.547 1 85.38 635 ALA A N 1
ATOM 4974 C CA . ALA A 1 635 ? -20.781 -10.531 18.938 1 85.38 635 ALA A CA 1
ATOM 4975 C C . ALA A 1 635 ? -19.422 -9.844 19.078 1 85.38 635 ALA A C 1
ATOM 4977 O O . ALA A 1 635 ? -19.281 -8.875 19.828 1 85.38 635 ALA A O 1
ATOM 4978 N N . TYR A 1 636 ? -18.531 -10.32 18.328 1 84.12 636 TYR A N 1
ATOM 4979 C CA . TYR A 1 636 ? -17.203 -9.719 18.375 1 84.12 636 TYR A CA 1
ATOM 4980 C C . TYR A 1 636 ? -17.141 -8.461 17.516 1 84.12 636 TYR A C 1
ATOM 4982 O O . TYR A 1 636 ? -16.547 -7.457 17.906 1 84.12 636 TYR A O 1
ATOM 4990 N N . THR A 1 637 ? -17.688 -8.531 16.297 1 85.62 637 THR A N 1
ATOM 4991 C CA . THR A 1 637 ? -17.594 -7.398 15.375 1 85.62 637 THR A CA 1
ATOM 4992 C C . THR A 1 637 ? -18.438 -6.234 15.875 1 85.62 637 THR A C 1
ATOM 4994 O O . THR A 1 637 ? -18.297 -5.105 15.398 1 85.62 637 THR A O 1
ATOM 4997 N N . LYS A 1 638 ? -19.328 -6.527 16.844 1 89.69 638 LYS A N 1
ATOM 4998 C CA . LYS A 1 638 ? -20.219 -5.523 17.438 1 89.69 638 LYS A CA 1
ATOM 4999 C C . LYS A 1 638 ? -21.094 -4.883 16.359 1 89.69 638 LYS A C 1
ATOM 5001 O O . LYS A 1 638 ? -21.422 -3.695 16.453 1 89.69 638 LYS A O 1
ATOM 5006 N N . GLU A 1 639 ? -21.312 -5.648 15.305 1 89.81 639 GLU A N 1
ATOM 5007 C CA . GLU A 1 639 ? -22.219 -5.176 14.258 1 89.81 639 GLU A CA 1
ATOM 5008 C C . GLU A 1 639 ? -23.672 -5.215 14.719 1 89.81 639 GLU A C 1
ATOM 5010 O O . GLU A 1 639 ? -24.5 -4.441 14.242 1 89.81 639 GLU A O 1
ATOM 5015 N N . MET A 1 640 ? -23.906 -6.141 15.586 1 91.69 640 MET A N 1
ATOM 5016 C CA . MET A 1 640 ? -25.25 -6.367 16.094 1 91.69 640 MET A CA 1
ATOM 5017 C C . MET A 1 640 ? -25.219 -6.883 17.531 1 91.69 640 MET A C 1
ATOM 5019 O O . MET A 1 640 ? -24.188 -7.414 17.969 1 91.69 640 MET A O 1
ATOM 5023 N N . ASN A 1 641 ? -26.359 -6.684 18.188 1 92.25 641 ASN A N 1
ATOM 5024 C CA . ASN A 1 641 ? -26.547 -7.199 19.531 1 92.25 641 ASN A CA 1
ATOM 5025 C C . ASN A 1 641 ? -26.172 -8.68 19.625 1 92.25 641 ASN A C 1
ATOM 5027 O O . ASN A 1 641 ? -26.672 -9.492 18.844 1 92.25 641 ASN A O 1
ATOM 5031 N N . PRO A 1 642 ? -25.266 -9.016 20.531 1 91.12 642 PRO A N 1
ATOM 5032 C CA . PRO A 1 642 ? -24.797 -10.398 20.656 1 91.12 642 PRO A CA 1
ATOM 5033 C C . PRO A 1 642 ? -25.906 -11.367 21.031 1 91.12 642 PRO A C 1
ATOM 5035 O O . PRO A 1 642 ? -25.781 -12.578 20.797 1 91.12 642 PRO A O 1
ATOM 5038 N N . ASN A 1 643 ? -26.984 -10.945 21.547 1 87.94 643 ASN A N 1
ATOM 5039 C CA . ASN A 1 643 ? -28.062 -11.812 21.984 1 87.94 643 ASN A CA 1
ATOM 5040 C C . ASN A 1 643 ? -28.969 -12.219 20.828 1 87.94 643 ASN A C 1
ATOM 5042 O O . ASN A 1 643 ? -29.859 -13.07 21 1 87.94 643 ASN A O 1
ATOM 5046 N N . VAL A 1 644 ? -28.719 -11.633 19.734 1 90.5 644 VAL A N 1
ATOM 5047 C CA . VAL A 1 644 ? -29.516 -11.953 18.547 1 90.5 644 VAL A CA 1
ATOM 5048 C C . VAL A 1 644 ? -29 -13.227 17.891 1 90.5 644 VAL A C 1
ATOM 5050 O O . VAL A 1 644 ? -27.797 -13.359 17.656 1 90.5 644 VAL A O 1
ATOM 5053 N N . GLU A 1 645 ? -29.859 -14.141 17.672 1 89.38 645 GLU A N 1
ATOM 5054 C CA . GLU A 1 645 ? -29.469 -15.352 16.953 1 89.38 645 GLU A CA 1
ATOM 5055 C C . GLU A 1 645 ? -29.641 -15.188 15.445 1 89.38 645 GLU A C 1
ATOM 5057 O O . GLU A 1 645 ? -30.719 -14.82 14.977 1 89.38 645 GLU A O 1
ATOM 5062 N N . VAL A 1 646 ? -28.672 -15.477 14.734 1 92.81 646 VAL A N 1
ATOM 5063 C CA . VAL A 1 646 ? -28.656 -15.312 13.281 1 92.81 646 VAL A CA 1
ATOM 5064 C C . VAL A 1 646 ? -29.109 -16.609 12.609 1 92.81 646 VAL A C 1
ATOM 5066 O O . VAL A 1 646 ? -28.562 -17.688 12.906 1 92.81 646 VAL A O 1
ATOM 5069 N N . THR A 1 647 ? -30.078 -16.484 11.719 1 91.56 647 THR A N 1
ATOM 5070 C CA . THR A 1 647 ? -30.594 -17.641 10.992 1 91.56 647 THR A CA 1
ATOM 5071 C C . THR A 1 647 ? -29.703 -17.969 9.797 1 91.56 647 THR A C 1
ATOM 5073 O O . THR A 1 647 ? -29.375 -17.078 9 1 91.56 647 THR A O 1
ATOM 5076 N N . PRO A 1 648 ? -29.266 -19.172 9.727 1 93.5 648 PRO A N 1
ATOM 5077 C CA . PRO A 1 648 ? -28.438 -19.547 8.578 1 93.5 648 PRO A CA 1
ATOM 5078 C C . PRO A 1 648 ? -29.234 -19.547 7.266 1 93.5 648 PRO A C 1
ATOM 5080 O O . PRO A 1 648 ? -30.453 -19.641 7.277 1 93.5 648 PRO A O 1
ATOM 5083 N N . PRO A 1 649 ? -28.562 -19.391 6.176 1 94.56 649 PRO A N 1
ATOM 5084 C CA . PRO A 1 649 ? -29.25 -19.5 4.883 1 94.56 649 PRO A CA 1
ATOM 5085 C C . PRO A 1 649 ? -29.828 -20.891 4.645 1 94.56 649 PRO A C 1
ATOM 5087 O O . PRO A 1 649 ? -29.484 -21.844 5.352 1 94.56 649 PRO A O 1
ATOM 5090 N N . PRO A 1 650 ? -30.797 -20.938 3.674 1 91.81 650 PRO A N 1
ATOM 5091 C CA . PRO A 1 650 ? -31.344 -22.266 3.348 1 91.81 650 PRO A CA 1
ATOM 5092 C C . PRO A 1 650 ? -30.266 -23.266 2.922 1 91.81 650 PRO A C 1
ATOM 5094 O O . PRO A 1 650 ? -29.172 -22.859 2.535 1 91.81 650 PRO A O 1
ATOM 5097 N N . ASP A 1 651 ? -30.625 -24.5 3.002 1 91.75 651 ASP A N 1
ATOM 5098 C CA . ASP A 1 651 ? -29.672 -25.562 2.684 1 91.75 651 ASP A CA 1
ATOM 5099 C C . ASP A 1 651 ? -29.141 -25.422 1.263 1 91.75 651 ASP A C 1
ATOM 5101 O O . ASP A 1 651 ? -29.906 -25.203 0.32 1 91.75 651 ASP A O 1
ATOM 5105 N N . GLY A 1 652 ? -27.859 -25.422 1.166 1 92.69 652 GLY A N 1
ATOM 5106 C CA . GLY A 1 652 ? -27.203 -25.375 -0.132 1 92.69 652 GLY A CA 1
ATOM 5107 C C . GLY A 1 652 ? -26.828 -23.969 -0.557 1 92.69 652 GLY A C 1
ATOM 5108 O O . GLY A 1 652 ? -26.266 -23.781 -1.63 1 92.69 652 GLY A O 1
ATOM 5109 N N . VAL A 1 653 ? -27.234 -23 0.236 1 94.81 653 VAL A N 1
ATOM 5110 C CA . VAL A 1 653 ? -26.938 -21.609 -0.074 1 94.81 653 VAL A CA 1
ATOM 5111 C C . VAL A 1 653 ? -25.859 -21.094 0.882 1 94.81 653 VAL A C 1
ATOM 5113 O O . VAL A 1 653 ? -25.953 -21.281 2.098 1 94.81 653 VAL A O 1
ATOM 5116 N N . ILE A 1 654 ? -24.781 -20.547 0.319 1 96.56 654 ILE A N 1
ATOM 5117 C CA . ILE A 1 654 ? -23.734 -19.938 1.117 1 96.56 654 ILE A CA 1
ATOM 5118 C C . ILE A 1 654 ? -23.594 -18.469 0.751 1 96.56 654 ILE A C 1
ATOM 5120 O O . ILE A 1 654 ? -23.484 -18.125 -0.427 1 96.56 654 ILE A O 1
ATOM 5124 N N . VAL A 1 655 ? -23.719 -17.578 1.705 1 97.25 655 VAL A N 1
ATOM 5125 C CA . VAL A 1 655 ? -23.562 -16.141 1.515 1 97.25 655 VAL A CA 1
ATOM 5126 C C . VAL A 1 655 ? -22.266 -15.672 2.174 1 97.25 655 VAL A C 1
ATOM 5128 O O . VAL A 1 655 ? -22.047 -15.93 3.357 1 97.25 655 VAL A O 1
ATOM 5131 N N . TYR A 1 656 ? -21.375 -15.062 1.346 1 97.06 656 TYR A N 1
ATOM 5132 C CA . TYR A 1 656 ? -20.031 -14.688 1.8 1 97.06 656 TYR A CA 1
ATOM 5133 C C . TYR A 1 656 ? -19.75 -13.227 1.491 1 97.06 656 TYR A C 1
ATOM 5135 O O . TYR A 1 656 ? -19.938 -12.773 0.361 1 97.06 656 TYR A O 1
ATOM 5143 N N . ARG A 1 657 ? -19.359 -12.445 2.492 1 95.56 657 ARG A N 1
ATOM 5144 C CA . ARG A 1 657 ? -18.969 -11.055 2.32 1 95.56 657 ARG A CA 1
ATOM 5145 C C . ARG A 1 657 ? -17.438 -10.914 2.344 1 95.56 657 ARG A C 1
ATOM 5147 O O . ARG A 1 657 ? -16.797 -11.328 3.303 1 95.56 657 ARG A O 1
ATOM 5154 N N . LEU A 1 658 ? -16.812 -10.336 1.396 1 92.75 658 LEU A N 1
ATOM 5155 C CA . LEU A 1 658 ? -15.359 -10.242 1.256 1 92.75 658 LEU A CA 1
ATOM 5156 C C . LEU A 1 658 ? -14.781 -9.227 2.232 1 92.75 658 LEU A C 1
ATOM 5158 O O . LEU A 1 658 ? -13.617 -9.336 2.637 1 92.75 658 LEU A O 1
ATOM 5162 N N . THR A 1 659 ? -15.375 -8.242 2.789 1 89.06 659 THR A N 1
ATOM 5163 C CA . THR A 1 659 ? -15.078 -7.258 3.824 1 89.06 659 THR A CA 1
ATOM 5164 C C . THR A 1 659 ? -13.992 -6.293 3.359 1 89.06 659 THR A C 1
ATOM 5166 O O . THR A 1 659 ? -13.547 -5.438 4.125 1 89.06 659 THR A O 1
ATOM 5169 N N . GLU A 1 660 ? -13.336 -6.488 2.234 1 90.31 660 GLU A N 1
ATOM 5170 C CA . GLU A 1 660 ? -12.352 -5.609 1.607 1 90.31 660 GLU A CA 1
ATOM 5171 C C . GLU A 1 660 ? -12.391 -5.734 0.087 1 90.31 660 GLU A C 1
ATOM 5173 O O . GLU A 1 660 ? -13.023 -6.652 -0.449 1 90.31 660 GLU A O 1
ATOM 5178 N N . SER A 1 661 ? -11.695 -4.766 -0.545 1 91.94 661 SER A N 1
ATOM 5179 C CA . SER A 1 661 ? -11.57 -4.91 -1.991 1 91.94 661 SER A CA 1
ATOM 5180 C C . SER A 1 661 ? -10.945 -6.25 -2.361 1 91.94 661 SER A C 1
ATOM 5182 O O . SER A 1 661 ? -10.133 -6.789 -1.608 1 91.94 661 SER A O 1
ATOM 5184 N N . PHE A 1 662 ? -11.375 -6.785 -3.475 1 94.62 662 PHE A N 1
ATOM 5185 C CA . PHE A 1 662 ? -10.922 -8.086 -3.949 1 94.62 662 PHE A CA 1
ATOM 5186 C C . PHE A 1 662 ? -9.742 -7.934 -4.902 1 94.62 662 PHE A C 1
ATOM 5188 O O . PHE A 1 662 ? -9.93 -7.742 -6.105 1 94.62 662 PHE A O 1
ATOM 5195 N N . THR A 1 663 ? -8.516 -8.094 -4.379 1 93.94 663 THR A N 1
ATOM 5196 C CA . THR A 1 663 ? -7.305 -7.805 -5.137 1 93.94 663 THR A CA 1
ATOM 5197 C C . THR A 1 663 ? -6.289 -8.938 -4.984 1 93.94 663 THR A C 1
ATOM 5199 O O . THR A 1 663 ? -6.559 -9.93 -4.305 1 93.94 663 THR A O 1
ATOM 5202 N N . TYR A 1 664 ? -5.137 -8.773 -5.598 1 91.62 664 TYR A N 1
ATOM 5203 C CA . TYR A 1 664 ? -4.102 -9.805 -5.633 1 91.62 664 TYR A CA 1
ATOM 5204 C C . TYR A 1 664 ? -3.582 -10.102 -4.23 1 91.62 664 TYR A C 1
ATOM 5206 O O . TYR A 1 664 ? -3.145 -11.219 -3.951 1 91.62 664 TYR A O 1
ATOM 5214 N N . ILE A 1 665 ? -3.727 -9.25 -3.348 1 90.06 665 ILE A N 1
ATOM 5215 C CA . ILE A 1 665 ? -3.109 -9.383 -2.033 1 90.06 665 ILE A CA 1
ATOM 5216 C C . ILE A 1 665 ? -3.941 -10.32 -1.164 1 90.06 665 ILE A C 1
ATOM 5218 O O . ILE A 1 665 ? -3.406 -11 -0.286 1 90.06 665 ILE A O 1
ATOM 5222 N N . ASN A 1 666 ? -5.266 -10.383 -1.423 1 92.94 666 ASN A N 1
ATOM 5223 C CA . ASN A 1 666 ? -6.086 -11.141 -0.484 1 92.94 666 ASN A CA 1
ATOM 5224 C C . ASN A 1 666 ? -6.93 -12.195 -1.198 1 92.94 666 ASN A C 1
ATOM 5226 O O . ASN A 1 666 ? -7.68 -12.938 -0.559 1 92.94 666 ASN A O 1
ATOM 5230 N N . CYS A 1 667 ? -6.91 -12.297 -2.504 1 91.69 667 CYS A N 1
ATOM 5231 C CA . CYS A 1 667 ? -7.801 -13.164 -3.262 1 91.69 667 CYS A CA 1
ATOM 5232 C C . CYS A 1 667 ? -7.574 -14.633 -2.902 1 91.69 667 CYS A C 1
ATOM 5234 O O . CYS A 1 667 ? -8.523 -15.414 -2.838 1 91.69 667 CYS A O 1
ATOM 5236 N N . SER A 1 668 ? -6.301 -15.023 -2.66 1 88.38 668 SER A N 1
ATOM 5237 C CA . SER A 1 668 ? -6.008 -16.422 -2.32 1 88.38 668 SER A CA 1
ATOM 5238 C C . SER A 1 668 ? -6.621 -16.797 -0.975 1 88.38 668 SER A C 1
ATOM 5240 O O . SER A 1 668 ? -7.133 -17.906 -0.812 1 88.38 668 SER A O 1
ATOM 5242 N N . ARG A 1 669 ? -6.574 -15.945 -0.067 1 90 669 ARG A N 1
ATOM 5243 C CA . ARG A 1 669 ? -7.148 -16.203 1.25 1 90 669 ARG A CA 1
ATOM 5244 C C . ARG A 1 669 ? -8.664 -16.328 1.17 1 90 669 ARG A C 1
ATOM 5246 O O . ARG A 1 669 ? -9.258 -17.203 1.81 1 90 669 ARG A O 1
ATOM 5253 N N . ASN A 1 670 ? -9.305 -15.422 0.476 1 93.44 670 ASN A N 1
ATOM 5254 C CA . ASN A 1 670 ? -10.75 -15.508 0.285 1 93.44 670 ASN A CA 1
ATOM 5255 C C . ASN A 1 670 ? -11.133 -16.797 -0.433 1 93.44 670 ASN A C 1
ATOM 5257 O O . ASN A 1 670 ? -12.141 -17.422 -0.087 1 93.44 670 ASN A O 1
ATOM 5261 N N . TYR A 1 671 ? -10.336 -17.141 -1.46 1 91.5 671 TYR A N 1
ATOM 5262 C CA . TYR A 1 671 ? -10.547 -18.391 -2.18 1 91.5 671 TYR A CA 1
ATOM 5263 C C . TYR A 1 671 ? -10.531 -19.578 -1.227 1 91.5 671 TYR A C 1
ATOM 5265 O O . TYR A 1 671 ? -11.469 -20.391 -1.21 1 91.5 671 TYR A O 1
ATOM 5273 N N . GLU A 1 672 ? -9.523 -19.672 -0.398 1 89.12 672 GLU A N 1
ATOM 5274 C CA . GLU A 1 672 ? -9.344 -20.812 0.497 1 89.12 672 GLU A CA 1
ATOM 5275 C C . GLU A 1 672 ? -10.414 -20.844 1.578 1 89.12 672 GLU A C 1
ATOM 5277 O O . GLU A 1 672 ? -10.953 -21.906 1.896 1 89.12 672 GLU A O 1
ATOM 5282 N N . THR A 1 673 ? -10.719 -19.703 2.086 1 92.31 673 THR A N 1
ATOM 5283 C CA . THR A 1 673 ? -11.727 -19.625 3.141 1 92.31 673 THR A CA 1
ATOM 5284 C C . THR A 1 673 ? -13.086 -20.062 2.625 1 92.31 673 THR A C 1
ATOM 5286 O O . THR A 1 673 ? -13.773 -20.859 3.273 1 92.31 673 THR A O 1
ATOM 5289 N N . LEU A 1 674 ? -13.461 -19.578 1.498 1 94.5 674 LEU A N 1
ATOM 5290 C CA . LEU A 1 674 ? -14.758 -19.922 0.922 1 94.5 674 LEU A CA 1
ATOM 5291 C C . LEU A 1 674 ? -14.805 -21.375 0.511 1 94.5 674 LEU A C 1
ATOM 5293 O O . LEU A 1 674 ? -15.758 -22.094 0.826 1 94.5 674 LEU A O 1
ATOM 5297 N N . TYR A 1 675 ? -13.797 -21.875 -0.17 1 92.56 675 TYR A N 1
ATOM 5298 C CA . TYR A 1 675 ? -13.766 -23.25 -0.656 1 92.56 675 TYR A CA 1
ATOM 5299 C C . TYR A 1 675 ? -13.773 -24.234 0.504 1 92.56 675 TYR A C 1
ATOM 5301 O O . TYR A 1 675 ? -14.461 -25.25 0.453 1 92.56 675 TYR A O 1
ATOM 5309 N N . ASP A 1 676 ? -13.016 -23.953 1.581 1 91.12 676 ASP A N 1
ATOM 5310 C CA . ASP A 1 676 ? -12.992 -24.812 2.758 1 91.12 676 ASP A CA 1
ATOM 5311 C C . ASP A 1 676 ? -14.367 -24.891 3.416 1 91.12 676 ASP A C 1
ATOM 5313 O O . ASP A 1 676 ? -14.789 -25.953 3.873 1 91.12 676 ASP A O 1
ATOM 5317 N N . LYS A 1 677 ? -15.031 -23.75 3.447 1 94 677 LYS A N 1
ATOM 5318 C CA . LYS A 1 677 ? -16.359 -23.719 4.051 1 94 677 LYS A CA 1
ATOM 5319 C C . LYS A 1 677 ? -17.359 -24.5 3.207 1 94 677 LYS A C 1
ATOM 5321 O O . LYS A 1 677 ? -18.266 -25.141 3.744 1 94 677 LYS A O 1
ATOM 5326 N N . VAL A 1 678 ? -17.25 -24.422 1.914 1 94.25 678 VAL A N 1
ATOM 5327 C CA . VAL A 1 678 ? -18.094 -25.203 1.013 1 94.25 678 VAL A CA 1
ATOM 5328 C C . VAL A 1 678 ? -17.922 -26.688 1.297 1 94.25 678 VAL A C 1
ATOM 5330 O O . VAL A 1 678 ? -18.906 -27.422 1.431 1 94.25 678 VAL A O 1
ATOM 5333 N N . LYS A 1 679 ? -16.703 -27.141 1.449 1 90.31 679 LYS A N 1
ATOM 5334 C CA . LYS A 1 679 ? -16.422 -28.547 1.693 1 90.31 679 LYS A CA 1
ATOM 5335 C C . LYS A 1 679 ? -16.906 -28.984 3.074 1 90.31 679 LYS A C 1
ATOM 5337 O O . LYS A 1 679 ? -17.312 -30.125 3.266 1 90.31 679 LYS A O 1
ATOM 5342 N N . GLU A 1 680 ? -16.875 -28.047 3.967 1 92.5 680 GLU A N 1
ATOM 5343 C CA . GLU A 1 680 ? -17.312 -28.328 5.332 1 92.5 680 GLU A CA 1
ATOM 5344 C C . GLU A 1 680 ? -18.828 -28.453 5.41 1 92.5 680 GLU A C 1
ATOM 5346 O O . GLU A 1 680 ? -19.344 -29.328 6.105 1 92.5 680 GLU A O 1
ATOM 5351 N N . LEU A 1 681 ? -19.578 -27.625 4.648 1 93.88 681 LEU A N 1
ATOM 5352 C CA . LEU A 1 681 ? -21.016 -27.5 4.828 1 93.88 681 LEU A CA 1
ATOM 5353 C C . LEU A 1 681 ? -21.766 -28.391 3.836 1 93.88 681 LEU A C 1
ATOM 5355 O O . LEU A 1 681 ? -22.938 -28.688 4.035 1 93.88 681 LEU A O 1
ATOM 5359 N N . THR A 1 682 ? -21.141 -28.797 2.791 1 93.12 682 THR A N 1
ATOM 5360 C CA . THR A 1 682 ? -21.859 -29.5 1.743 1 93.12 682 THR A CA 1
ATOM 5361 C C . THR A 1 682 ? -21.156 -30.812 1.394 1 93.12 682 THR A C 1
ATOM 5363 O O . THR A 1 682 ? -20 -31.031 1.786 1 93.12 682 THR A O 1
ATOM 5366 N N . ARG A 1 683 ? -21.875 -31.734 0.756 1 90.06 683 ARG A N 1
ATOM 5367 C CA . ARG A 1 683 ? -21.312 -33 0.315 1 90.06 683 ARG A CA 1
ATOM 5368 C C . ARG A 1 683 ? -20.891 -32.938 -1.146 1 90.06 683 ARG A C 1
ATOM 5370 O O . ARG A 1 683 ? -21.469 -32.188 -1.937 1 90.06 683 ARG A O 1
ATOM 5377 N N . PRO A 1 684 ? -19.844 -33.688 -1.506 1 86.31 684 PRO A N 1
ATOM 5378 C CA . PRO A 1 684 ? -19.422 -33.719 -2.906 1 86.31 684 PRO A CA 1
ATOM 5379 C C . PRO A 1 684 ? -20.438 -34.406 -3.822 1 86.31 684 PRO A C 1
ATOM 5381 O O . PRO A 1 684 ? -21.219 -35.25 -3.371 1 86.31 684 PRO A O 1
ATOM 5384 N N . GLY A 1 685 ? -20.406 -33.906 -5.055 1 79.56 685 GLY A N 1
ATOM 5385 C CA . GLY A 1 685 ? -21.344 -34.5 -6.02 1 79.56 685 GLY A CA 1
ATOM 5386 C C . GLY A 1 685 ? -21.031 -35.938 -6.355 1 79.56 685 GLY A C 1
ATOM 5387 O O . GLY A 1 685 ? -21.953 -36.75 -6.535 1 79.56 685 GLY A O 1
ATOM 5388 N N . GLN A 1 686 ? -19.766 -36.219 -6.578 1 71.81 686 GLN A N 1
ATOM 5389 C CA . GLN A 1 686 ? -19.406 -37.594 -6.914 1 71.81 686 GLN A CA 1
ATOM 5390 C C . GLN A 1 686 ? -19.297 -38.438 -5.66 1 71.81 686 GLN A C 1
ATOM 5392 O O . GLN A 1 686 ? -18.75 -38.031 -4.645 1 71.81 686 GLN A O 1
ATOM 5397 N N . LEU A 1 687 ? -20.125 -39.469 -5.566 1 60.53 687 LEU A N 1
ATOM 5398 C CA . LEU A 1 687 ? -20.172 -40.375 -4.414 1 60.53 687 LEU A CA 1
ATOM 5399 C C . LEU A 1 687 ? -18.812 -41 -4.176 1 60.53 687 LEU A C 1
ATOM 5401 O O . LEU A 1 687 ? -18.297 -41.719 -5.047 1 60.53 687 LEU A O 1
ATOM 5405 N N . MET A 1 688 ? -17.969 -40.5 -3.318 1 57.19 688 MET A N 1
ATOM 5406 C CA . MET A 1 688 ? -16.641 -41 -2.957 1 57.19 688 MET A CA 1
ATOM 5407 C C . MET A 1 688 ? -16.734 -42.406 -2.375 1 57.19 688 MET A C 1
ATOM 5409 O O . MET A 1 688 ? -15.711 -43.062 -2.238 1 57.19 688 MET A O 1
ATOM 5413 N N . THR A 1 689 ? -17.812 -42.844 -1.773 1 54.62 689 THR A N 1
ATOM 5414 C CA . THR A 1 689 ? -17.922 -44.094 -1.065 1 54.62 689 THR A CA 1
ATOM 5415 C C . THR A 1 689 ? -17.609 -45.281 -1.997 1 54.62 689 THR A C 1
ATOM 5417 O O . THR A 1 689 ? -17.141 -46.312 -1.551 1 54.62 689 THR A O 1
ATOM 5420 N N . HIS A 1 690 ? -17.703 -44.969 -3.383 1 58.19 690 HIS A N 1
ATOM 5421 C CA . HIS A 1 690 ? -17.516 -46.125 -4.246 1 58.19 690 HIS A CA 1
ATOM 5422 C C . HIS A 1 690 ? -16.125 -46.188 -4.84 1 58.19 690 HIS A C 1
ATOM 5424 O O . HIS A 1 690 ? -15.836 -46.969 -5.727 1 58.19 690 HIS A O 1
ATOM 5430 N N . ILE A 1 691 ? -15.289 -45.25 -4.223 1 66.5 691 ILE A N 1
ATOM 5431 C CA . ILE A 1 691 ? -13.953 -45.25 -4.812 1 66.5 691 ILE A CA 1
ATOM 5432 C C . ILE A 1 691 ? -13.031 -46.125 -4.004 1 66.5 691 ILE A C 1
ATOM 5434 O O . ILE A 1 691 ? -13 -46.062 -2.771 1 66.5 691 ILE A O 1
ATOM 5438 N N . LYS A 1 692 ? -12.461 -47.062 -4.676 1 72.12 692 LYS A N 1
ATOM 5439 C CA . LYS A 1 692 ? -11.469 -47.938 -4.043 1 72.12 692 LYS A CA 1
ATOM 5440 C C . LYS A 1 692 ? -10.391 -47.125 -3.336 1 72.12 692 LYS A C 1
ATOM 5442 O O . LYS A 1 692 ? -10.047 -46.031 -3.781 1 72.12 692 LYS A O 1
ATOM 5447 N N . LYS A 1 693 ? -9.938 -47.531 -2.189 1 73.44 693 LYS A N 1
ATOM 5448 C CA . LYS A 1 693 ? -8.93 -46.875 -1.369 1 73.44 693 LYS A CA 1
ATOM 5449 C C . LYS A 1 693 ? -7.691 -46.531 -2.193 1 73.44 693 LYS A C 1
ATOM 5451 O O . LYS A 1 693 ? -7.078 -45.469 -1.985 1 73.44 693 LYS A O 1
ATOM 5456 N N . SER A 1 694 ? -7.367 -47.344 -3.178 1 77.44 694 SER A N 1
ATOM 5457 C CA . SER A 1 694 ? -6.168 -47.156 -3.982 1 77.44 694 SER A CA 1
ATOM 5458 C C . SER A 1 694 ? -6.344 -46.031 -4.973 1 77.44 694 SER A C 1
ATOM 5460 O O . SER A 1 694 ? -5.363 -45.469 -5.473 1 77.44 694 SER A O 1
ATOM 5462 N N . ASP A 1 695 ? -7.562 -45.656 -5.141 1 77.06 695 ASP A N 1
ATOM 5463 C CA . ASP A 1 695 ? -7.844 -44.625 -6.137 1 77.06 695 ASP A CA 1
ATOM 5464 C C . ASP A 1 695 ? -8.094 -43.25 -5.477 1 77.06 695 ASP A C 1
ATOM 5466 O O . ASP A 1 695 ? -8.312 -42.25 -6.16 1 77.06 695 ASP A O 1
ATOM 5470 N N . ARG A 1 696 ? -7.938 -43.281 -4.176 1 78.12 696 ARG A N 1
ATOM 5471 C CA . ARG A 1 696 ? -8.156 -42.031 -3.473 1 78.12 696 ARG A CA 1
ATOM 5472 C C . ARG A 1 696 ? -6.945 -41.125 -3.604 1 78.12 696 ARG A C 1
ATOM 5474 O O . ARG A 1 696 ? -5.809 -41.594 -3.654 1 78.12 696 ARG A O 1
ATOM 5481 N N . PRO A 1 697 ? -7.234 -39.906 -3.686 1 82 697 PRO A N 1
ATOM 5482 C CA . PRO A 1 697 ? -6.117 -38.938 -3.799 1 82 697 PRO A CA 1
ATOM 5483 C C . PRO A 1 697 ? -5.273 -38.875 -2.529 1 82 697 PRO A C 1
ATOM 5485 O O . PRO A 1 697 ? -5.754 -39.219 -1.444 1 82 697 PRO A O 1
ATOM 5488 N N . TRP A 1 698 ? -4.062 -38.5 -2.701 1 83.94 698 TRP A N 1
ATOM 5489 C CA . TRP A 1 698 ? -3.074 -38.469 -1.627 1 83.94 698 TRP A CA 1
ATOM 5490 C C . TRP A 1 698 ? -3.484 -37.5 -0.521 1 83.94 698 TRP A C 1
ATOM 5492 O O . TRP A 1 698 ? -3.1 -37.688 0.638 1 83.94 698 TRP A O 1
ATOM 5502 N N . ASN A 1 699 ? -4.281 -36.469 -0.895 1 78.56 699 ASN A N 1
ATOM 5503 C CA . ASN A 1 699 ? -4.66 -35.438 0.077 1 78.56 699 ASN A CA 1
ATOM 5504 C C . ASN A 1 699 ? -5.91 -35.844 0.854 1 78.56 699 ASN A C 1
ATOM 5506 O O . ASN A 1 699 ? -6.324 -35.156 1.78 1 78.56 699 ASN A O 1
ATOM 5510 N N . ASP A 1 700 ? -6.602 -36.875 0.502 1 77.5 700 ASP A N 1
ATOM 5511 C CA . ASP A 1 700 ? -7.73 -37.438 1.233 1 77.5 700 ASP A CA 1
ATOM 5512 C C . ASP A 1 700 ? -7.695 -38.969 1.191 1 77.5 700 ASP A C 1
ATOM 5514 O O . ASP A 1 700 ? -8.562 -39.594 0.583 1 77.5 700 ASP A O 1
ATOM 5518 N N . PRO A 1 701 ? -6.75 -39.531 1.919 1 74.75 701 PRO A N 1
ATOM 5519 C CA . PRO A 1 701 ? -6.57 -40.969 1.815 1 74.75 701 PRO A CA 1
ATOM 5520 C C . PRO A 1 701 ? -7.566 -41.75 2.67 1 74.75 701 PRO A C 1
ATOM 5522 O O . PRO A 1 701 ? -7.688 -42.969 2.525 1 74.75 701 PRO A O 1
ATOM 5525 N N . GLY A 1 702 ? -8.383 -41.125 3.383 1 69.94 702 GLY A N 1
ATOM 5526 C CA . GLY A 1 702 ? -9.367 -41.812 4.211 1 69.94 702 GLY A CA 1
ATOM 5527 C C . GLY A 1 702 ? -8.805 -42.25 5.539 1 69.94 702 GLY A C 1
ATOM 5528 O O . GLY A 1 702 ? -7.828 -41.688 6.039 1 69.94 702 GLY A O 1
ATOM 5529 N N . ASP A 1 703 ? -9.414 -43.188 6.289 1 71.12 703 ASP A N 1
ATOM 5530 C CA . ASP A 1 703 ? -9.016 -43.625 7.621 1 71.12 703 ASP A CA 1
ATOM 5531 C C . ASP A 1 703 ? -7.855 -44.625 7.539 1 71.12 703 ASP A C 1
ATOM 5533 O O . ASP A 1 703 ? -7.816 -45.469 6.648 1 71.12 703 ASP A O 1
ATOM 5537 N N . TRP A 1 704 ? -6.934 -44.281 8.266 1 72.44 704 TRP A N 1
ATOM 5538 C CA . TRP A 1 704 ? -5.754 -45.156 8.289 1 72.44 704 TRP A CA 1
ATOM 5539 C C . TRP A 1 704 ? -6.086 -46.5 8.883 1 72.44 704 TRP A C 1
ATOM 5541 O O . TRP A 1 704 ? -6.719 -46.594 9.938 1 72.44 704 TRP A O 1
ATOM 5551 N N . LYS A 1 705 ? -5.93 -47.562 8.07 1 65.5 705 LYS A N 1
ATOM 5552 C CA . LYS A 1 705 ? -6.039 -48.906 8.594 1 65.5 705 LYS A CA 1
ATOM 5553 C C . LYS A 1 705 ? -4.664 -49.562 8.766 1 65.5 705 LYS A C 1
ATOM 5555 O O . LYS A 1 705 ? -3.834 -49.5 7.855 1 65.5 705 LYS A O 1
ATOM 5560 N N . PRO A 1 706 ? -4.305 -49.781 9.984 1 64.5 706 PRO A N 1
ATOM 5561 C CA . PRO A 1 706 ? -2.994 -50.406 10.188 1 64.5 706 PRO A CA 1
ATOM 5562 C C . PRO A 1 706 ? -2.766 -51.594 9.289 1 64.5 706 PRO A C 1
ATOM 5564 O O . PRO A 1 706 ? -3.711 -52.344 8.984 1 64.5 706 PRO A O 1
ATOM 5567 N N . PRO A 1 707 ? -1.616 -51.656 8.656 1 60.72 707 PRO A N 1
ATOM 5568 C CA . PRO A 1 707 ? -1.329 -52.812 7.832 1 60.72 707 PRO A CA 1
ATOM 5569 C C . PRO A 1 707 ? -1.514 -54.125 8.586 1 60.72 707 PRO A C 1
ATOM 5571 O O . PRO A 1 707 ? -1.409 -54.156 9.812 1 60.72 707 PRO A O 1
ATOM 5574 N N . LYS A 1 708 ? -2.047 -55.219 7.824 1 56.97 708 LYS A N 1
ATOM 5575 C CA . LYS A 1 708 ? -2.373 -56.531 8.383 1 56.97 708 LYS A CA 1
ATOM 5576 C C . LYS A 1 708 ? -1.268 -57 9.312 1 56.97 708 LYS A C 1
ATOM 5578 O O . LYS A 1 708 ? -1.545 -57.594 10.359 1 56.97 708 LYS A O 1
ATOM 5583 N N . PHE A 1 709 ? -0.078 -56.688 8.82 1 58.19 709 PHE A N 1
ATOM 5584 C CA . PHE A 1 709 ? 1.016 -57.219 9.633 1 58.19 709 PHE A CA 1
ATOM 5585 C C . PHE A 1 709 ? 1.033 -56.562 11 1 58.19 709 PHE A C 1
ATOM 5587 O O . PHE A 1 709 ? 1.281 -57.219 12.016 1 58.19 709 PHE A O 1
ATOM 5594 N N . LEU A 1 710 ? 0.732 -55.219 10.977 1 57.91 710 LEU A N 1
ATOM 5595 C CA . LEU A 1 710 ? 0.703 -54.5 12.258 1 57.91 710 LEU A CA 1
ATOM 5596 C C . LEU A 1 710 ? -0.547 -54.875 13.047 1 57.91 710 LEU A C 1
ATOM 5598 O O . LEU A 1 710 ? -0.507 -54.938 14.281 1 57.91 710 LEU A O 1
ATOM 5602 N N . LYS A 1 711 ? -1.627 -55.031 12.305 1 57.91 711 LYS A N 1
ATOM 5603 C CA . LYS A 1 711 ? -2.824 -55.531 12.977 1 57.91 711 LYS A CA 1
ATOM 5604 C C . LYS A 1 711 ? -2.537 -56.844 13.703 1 57.91 711 LYS A C 1
ATOM 5606 O O . LYS A 1 711 ? -3.02 -57.062 14.82 1 57.91 711 LYS A O 1
ATOM 5611 N N . ASN A 1 712 ? -1.829 -57.781 13 1 57.91 712 ASN A N 1
ATOM 5612 C CA . ASN A 1 712 ? -1.503 -59.062 13.625 1 57.91 712 ASN A CA 1
ATOM 5613 C C . ASN A 1 712 ? -0.636 -58.875 14.867 1 57.91 712 ASN A C 1
ATOM 5615 O O . ASN A 1 712 ? -0.798 -59.562 15.859 1 57.91 712 ASN A O 1
ATOM 5619 N N . ILE A 1 713 ? 0.193 -57.938 14.75 1 55.38 713 ILE A N 1
ATOM 5620 C CA . ILE A 1 713 ? 1.062 -57.719 15.898 1 55.38 713 ILE A CA 1
ATOM 5621 C C . ILE A 1 713 ? 0.259 -57.094 17.031 1 55.38 713 ILE A C 1
ATOM 5623 O O . ILE A 1 713 ? 0.417 -57.469 18.203 1 55.38 713 ILE A O 1
ATOM 5627 N N . ILE A 1 714 ? -0.518 -56.125 16.547 1 54.5 714 ILE A N 1
ATOM 5628 C CA . ILE A 1 714 ? -1.353 -55.5 17.562 1 54.5 714 ILE A CA 1
ATOM 5629 C C . ILE A 1 714 ? -2.391 -56.5 18.078 1 54.5 714 ILE A C 1
ATOM 5631 O O . ILE A 1 714 ? -2.67 -56.562 19.266 1 54.5 714 ILE A O 1
ATOM 5635 N N . ASN A 1 715 ? -2.988 -57.219 17.078 1 53.53 715 ASN A N 1
ATOM 5636 C CA . ASN A 1 715 ? -3.928 -58.25 17.516 1 53.53 715 ASN A CA 1
ATOM 5637 C C . ASN A 1 715 ? -3.23 -59.344 18.328 1 53.53 715 ASN A C 1
ATOM 5639 O O . ASN A 1 715 ? -3.85 -59.969 19.172 1 53.53 715 ASN A O 1
ATOM 5643 N N . TRP A 1 716 ? -2.012 -59.812 18.031 1 47.53 716 TRP A N 1
ATOM 5644 C CA . TRP A 1 716 ? -1.353 -60.781 18.875 1 47.53 716 TRP A CA 1
ATOM 5645 C C . TRP A 1 716 ? -1.302 -60.312 20.328 1 47.53 716 TRP A C 1
ATOM 5647 O O . TRP A 1 716 ? -1.472 -61.094 21.25 1 47.53 716 TRP A O 1
ATOM 5657 N N . ARG A 1 717 ? -1.118 -59.031 20.5 1 40.16 717 ARG A N 1
ATOM 5658 C CA . ARG A 1 717 ? -1.226 -58.562 21.875 1 40.16 717 ARG A CA 1
ATOM 5659 C C . ARG A 1 717 ? -2.676 -58.562 22.344 1 40.16 717 ARG A C 1
ATOM 5661 O O . ARG A 1 717 ? -2.949 -58.719 23.531 1 40.16 717 ARG A O 1
ATOM 5668 N N . LYS A 1 718 ? -3.395 -58.125 21.391 1 45.84 718 LYS A N 1
ATOM 5669 C CA . LYS A 1 718 ? -4.785 -58.094 21.828 1 45.84 718 LYS A CA 1
ATOM 5670 C C . LYS A 1 718 ? -5.457 -59.438 21.672 1 45.84 718 LYS A C 1
ATOM 5672 O O . LYS A 1 718 ? -6.672 -59.562 21.828 1 45.84 718 LYS A O 1
ATOM 5677 N N . ASN A 1 719 ? -4.785 -60.531 21.266 1 39.19 719 ASN A N 1
ATOM 5678 C CA . ASN A 1 719 ? -5.504 -61.781 21.031 1 39.19 719 ASN A CA 1
ATOM 5679 C C . ASN A 1 719 ? -6.402 -62.125 22.203 1 39.19 719 ASN A C 1
ATOM 5681 O O . ASN A 1 719 ? -6.988 -63.219 22.234 1 39.19 719 ASN A O 1
ATOM 5685 N N . LYS A 1 720 ? -6.043 -61.906 23.5 1 38.62 720 LYS A N 1
ATOM 5686 C CA . LYS A 1 720 ? -6.832 -62.75 24.375 1 38.62 720 LYS A CA 1
ATOM 5687 C C . LYS A 1 720 ? -8.312 -62.375 24.328 1 38.62 720 LYS A C 1
ATOM 5689 O O . LYS A 1 720 ? -9.164 -63.156 24.766 1 38.62 720 LYS A O 1
ATOM 5694 N N . ASN A 1 721 ? -8.641 -61.219 24.641 1 32.34 721 ASN A N 1
ATOM 5695 C CA . ASN A 1 721 ? -10.062 -61.188 24.969 1 32.34 721 ASN A CA 1
ATOM 5696 C C . ASN A 1 721 ? -10.93 -61.406 23.734 1 32.34 721 ASN A C 1
ATOM 5698 O O . ASN A 1 721 ? -10.406 -61.594 22.625 1 32.34 721 ASN A O 1
ATOM 5702 N N . LYS A 1 722 ? -12.094 -60.312 23.656 1 33.81 722 LYS A N 1
ATOM 5703 C CA . LYS A 1 722 ? -13.5 -60.375 23.25 1 33.81 722 LYS A CA 1
ATOM 5704 C C . LYS A 1 722 ? -13.641 -60.5 21.734 1 33.81 722 LYS A C 1
ATOM 5706 O O . LYS A 1 722 ? -12.828 -59.938 20.984 1 33.81 722 LYS A O 1
ATOM 5711 N N . ASP A 1 723 ? -14.289 -61.562 21.234 1 33.25 723 ASP A N 1
ATOM 5712 C CA . ASP A 1 723 ? -14.992 -61.875 20 1 33.25 723 ASP A CA 1
ATOM 5713 C C . ASP A 1 723 ? -15.547 -60.625 19.344 1 33.25 723 ASP A C 1
ATOM 5715 O O . ASP A 1 723 ? -16.703 -60.281 19.562 1 33.25 723 ASP A O 1
ATOM 5719 N N . ASP A 1 724 ? -15.055 -59.438 19.641 1 33.72 724 ASP A N 1
ATOM 5720 C CA . ASP A 1 724 ? -15.82 -58.375 19 1 33.72 724 ASP A CA 1
ATOM 5721 C C . ASP A 1 724 ? -15.914 -58.594 17.484 1 33.72 724 ASP A C 1
ATOM 5723 O O . ASP A 1 724 ? -14.891 -58.75 16.812 1 33.72 724 ASP A O 1
ATOM 5727 N N . GLU A 1 725 ? -16.953 -59.406 17.047 1 34.81 725 GLU A N 1
ATOM 5728 C CA . GLU A 1 725 ? -17.438 -59.406 15.68 1 34.81 725 GLU A CA 1
ATOM 5729 C C . GLU A 1 725 ? -17.156 -58.094 14.961 1 34.81 725 GLU A C 1
ATOM 5731 O O . GLU A 1 725 ? -17.438 -57.031 15.5 1 34.81 725 GLU A O 1
ATOM 5736 N N . PRO A 1 726 ? -16.109 -58.125 14.172 1 35.97 726 PRO A N 1
ATOM 5737 C CA . PRO A 1 726 ? -15.953 -56.906 13.367 1 35.97 726 PRO A CA 1
ATOM 5738 C C . PRO A 1 726 ? -17.266 -56.469 12.727 1 35.97 726 PRO A C 1
ATOM 5740 O O . PRO A 1 726 ? -17.812 -57.156 11.859 1 35.97 726 PRO A O 1
ATOM 5743 N N . THR A 1 727 ? -18.359 -56.406 13.477 1 34.88 727 THR A N 1
ATOM 5744 C CA . THR A 1 727 ? -19.453 -55.688 12.836 1 34.88 727 THR A CA 1
ATOM 5745 C C . THR A 1 727 ? -18.922 -54.531 12 1 34.88 727 THR A C 1
ATOM 5747 O O . THR A 1 727 ? -18.719 -53.406 12.516 1 34.88 727 THR A O 1
ATOM 5750 N N . THR A 1 728 ? -17.812 -54.688 11.438 1 35.62 728 THR A N 1
ATOM 5751 C CA . THR A 1 728 ? -17.406 -53.594 10.586 1 35.62 728 THR A CA 1
ATOM 5752 C C . THR A 1 728 ? -18.5 -53.25 9.562 1 35.62 728 THR A C 1
ATOM 5754 O O . THR A 1 728 ? -18.578 -53.906 8.508 1 35.62 728 THR A O 1
ATOM 5757 N N . PHE A 1 729 ? -19.781 -53.562 9.852 1 33.12 729 PHE A N 1
ATOM 5758 C CA . PHE A 1 729 ? -20.609 -52.781 8.93 1 33.12 729 PHE A CA 1
ATOM 5759 C C . PHE A 1 729 ? -19.938 -51.469 8.578 1 33.12 729 PHE A C 1
ATOM 5761 O O . PHE A 1 729 ? -19.547 -50.688 9.469 1 33.12 729 PHE A O 1
ATOM 5768 N N . ASP A 1 730 ? -19.078 -51.469 7.629 1 38.09 730 ASP A N 1
ATOM 5769 C CA . ASP A 1 730 ? -18.797 -50.219 6.949 1 38.09 730 ASP A CA 1
ATOM 5770 C C . ASP A 1 730 ? -19.984 -49.281 7.035 1 38.09 730 ASP A C 1
ATOM 5772 O O . ASP A 1 730 ? -20.984 -49.438 6.324 1 38.09 730 ASP A O 1
ATOM 5776 N N . ASN A 1 731 ? -20.578 -49.062 8.078 1 39.47 731 ASN A N 1
ATOM 5777 C CA . ASN A 1 731 ? -21.516 -47.969 8.195 1 39.47 731 ASN A CA 1
ATOM 5778 C C . ASN A 1 731 ? -21.219 -46.844 7.184 1 39.47 731 ASN A C 1
ATOM 5780 O O . ASN A 1 731 ? -20.172 -46.219 7.254 1 39.47 731 ASN A O 1
ATOM 5784 N N . LYS A 1 732 ? -21.578 -47.156 5.973 1 47.06 732 LYS A N 1
ATOM 5785 C CA . LYS A 1 732 ? -21.625 -46.094 4.941 1 47.06 732 LYS A CA 1
ATOM 5786 C C . LYS A 1 732 ? -21.969 -44.75 5.543 1 47.06 732 LYS A C 1
ATOM 5788 O O . LYS A 1 732 ? -23.125 -44.5 5.91 1 47.06 732 LYS A O 1
ATOM 5793 N N . VAL A 1 733 ? -21.156 -44.219 6.301 1 55.03 733 VAL A N 1
ATOM 5794 C CA . VAL A 1 733 ? -21.391 -42.844 6.773 1 55.03 733 VAL A CA 1
ATOM 5795 C C . VAL A 1 733 ? -21.969 -42 5.645 1 55.03 733 VAL A C 1
ATOM 5797 O O . VAL A 1 733 ? -21.297 -41.781 4.629 1 55.03 733 VAL A O 1
ATOM 5800 N N . VAL A 1 734 ? -23.297 -42.188 5.367 1 63.47 734 VAL A N 1
ATOM 5801 C CA . VAL A 1 734 ? -24.016 -41.344 4.434 1 63.47 734 VAL A CA 1
ATOM 5802 C C . VAL A 1 734 ? -23.781 -39.875 4.801 1 63.47 734 VAL A C 1
ATOM 5804 O O . VAL A 1 734 ? -24.047 -39.469 5.938 1 63.47 734 VAL A O 1
ATOM 5807 N N . ASP A 1 735 ? -23.016 -39.25 4.035 1 79.94 735 ASP A N 1
ATOM 5808 C CA . ASP A 1 735 ? -22.875 -37.781 4.18 1 79.94 735 ASP A CA 1
ATOM 5809 C C . ASP A 1 735 ? -24.219 -37.094 4.105 1 79.94 735 ASP A C 1
ATOM 5811 O O . ASP A 1 735 ? -24.859 -37.062 3.047 1 79.94 735 ASP A O 1
ATOM 5815 N N . THR A 1 736 ? -24.812 -36.656 5.199 1 84.5 736 THR A N 1
ATOM 5816 C CA . THR A 1 736 ? -26.141 -36.094 5.281 1 84.5 736 THR A CA 1
ATOM 5817 C C . THR A 1 736 ? -26.078 -34.594 5.008 1 84.5 736 THR A C 1
ATOM 5819 O O . THR A 1 736 ? -27.109 -33.875 5.078 1 84.5 736 THR A O 1
ATOM 5822 N N . ARG A 1 737 ? -25.016 -34.188 4.555 1 90.19 737 ARG A N 1
ATOM 5823 C CA . ARG A 1 737 ? -24.906 -32.75 4.266 1 90.19 737 ARG A CA 1
ATOM 5824 C C . ARG A 1 737 ? -25.609 -32.406 2.957 1 90.19 737 ARG A C 1
ATOM 5826 O O . ARG A 1 737 ? -25.688 -33.25 2.053 1 90.19 737 ARG A O 1
ATOM 5833 N N . PRO A 1 738 ? -26.141 -31.078 2.869 1 91.38 738 PRO A N 1
ATOM 5834 C CA . PRO A 1 738 ? -26.859 -30.688 1.653 1 91.38 738 PRO A CA 1
ATOM 5835 C C . PRO A 1 738 ? -25.938 -30.516 0.452 1 91.38 738 PRO A C 1
ATOM 5837 O O . PRO A 1 738 ? -24.719 -30.406 0.619 1 91.38 738 PRO A O 1
ATOM 5840 N N . ILE A 1 739 ? -26.578 -30.578 -0.702 1 90.44 739 ILE A N 1
ATOM 5841 C CA . ILE A 1 739 ? -25.844 -30.281 -1.929 1 90.44 739 ILE A CA 1
ATOM 5842 C C . ILE A 1 739 ? -25.703 -28.781 -2.107 1 90.44 739 ILE A C 1
ATOM 5844 O O . ILE A 1 739 ? -26.609 -28.016 -1.746 1 90.44 739 ILE A O 1
ATOM 5848 N N . LEU A 1 740 ? -24.578 -28.406 -2.594 1 93.25 740 LEU A N 1
ATOM 5849 C CA . LEU A 1 740 ? -24.344 -26.984 -2.842 1 93.25 740 LEU A CA 1
ATOM 5850 C C . LEU A 1 740 ? -25.109 -26.516 -4.074 1 93.25 740 LEU A C 1
ATOM 5852 O O . LEU A 1 740 ? -25.016 -27.141 -5.141 1 93.25 740 LEU A O 1
ATOM 5856 N N . LYS A 1 741 ? -25.844 -25.344 -3.951 1 91.5 741 LYS A N 1
ATOM 5857 C CA . LYS A 1 741 ? -26.672 -24.844 -5.051 1 91.5 741 LYS A CA 1
ATOM 5858 C C . LYS A 1 741 ? -26.266 -23.422 -5.438 1 91.5 741 LYS A C 1
ATOM 5860 O O . LYS A 1 741 ? -26.125 -23.125 -6.625 1 91.5 741 LYS A O 1
ATOM 5865 N N . ILE A 1 742 ? -26.109 -22.578 -4.41 1 93.69 742 ILE A N 1
ATOM 5866 C CA . ILE A 1 742 ? -25.906 -21.156 -4.684 1 93.69 742 ILE A CA 1
ATOM 5867 C C . ILE A 1 742 ? -24.781 -20.625 -3.801 1 93.69 742 ILE A C 1
ATOM 5869 O O . ILE A 1 742 ? -24.703 -20.938 -2.613 1 93.69 742 ILE A O 1
ATOM 5873 N N . ILE A 1 743 ? -23.922 -19.922 -4.395 1 96.19 743 ILE A N 1
ATOM 5874 C CA . ILE A 1 743 ? -22.969 -19.078 -3.67 1 96.19 743 ILE A CA 1
ATOM 5875 C C . ILE A 1 743 ? -23.266 -17.609 -3.959 1 96.19 743 ILE A C 1
ATOM 5877 O O . ILE A 1 743 ? -23.297 -17.188 -5.121 1 96.19 743 ILE A O 1
ATOM 5881 N N . CYS A 1 744 ? -23.547 -16.844 -2.955 1 96.88 744 CYS A N 1
ATOM 5882 C CA . CYS A 1 744 ? -23.781 -15.406 -3.104 1 96.88 744 CYS A CA 1
ATOM 5883 C C . CYS A 1 744 ? -22.641 -14.602 -2.5 1 96.88 744 CYS A C 1
ATOM 5885 O O . CYS A 1 744 ? -22.328 -14.734 -1.312 1 96.88 744 CYS A O 1
ATOM 5887 N N . LEU A 1 745 ? -21.984 -13.859 -3.32 1 97.69 745 LEU A N 1
ATOM 5888 C CA . LEU A 1 745 ? -20.891 -13 -2.873 1 97.69 745 LEU A CA 1
ATOM 5889 C C . LEU A 1 745 ? -21.375 -11.562 -2.703 1 97.69 745 LEU A C 1
ATOM 5891 O O . LEU A 1 745 ? -21.891 -10.969 -3.641 1 97.69 745 LEU A O 1
ATOM 5895 N N . ASP A 1 746 ? -21.203 -11.047 -1.503 1 96.5 746 ASP A N 1
ATOM 5896 C CA . ASP A 1 746 ? -21.5 -9.641 -1.225 1 96.5 746 ASP A CA 1
ATOM 5897 C C . ASP A 1 746 ? -20.312 -8.75 -1.57 1 96.5 746 ASP A C 1
ATOM 5899 O O . ASP A 1 746 ? -19.312 -8.727 -0.845 1 96.5 746 ASP A O 1
ATOM 5903 N N . PHE A 1 747 ? -20.438 -7.992 -2.625 1 95.56 747 PHE A N 1
ATOM 5904 C CA . PHE A 1 747 ? -19.359 -7.145 -3.135 1 95.56 747 PHE A CA 1
ATOM 5905 C C . PHE A 1 747 ? -19.531 -5.711 -2.652 1 95.56 747 PHE A C 1
ATOM 5907 O O . PHE A 1 747 ? -18.953 -4.785 -3.229 1 95.56 747 PHE A O 1
ATOM 5914 N N . SER A 1 748 ? -20.297 -5.547 -1.612 1 92.06 748 SER A N 1
ATOM 5915 C CA . SER A 1 748 ? -20.609 -4.203 -1.13 1 92.06 748 SER A CA 1
ATOM 5916 C C . SER A 1 748 ? -19.344 -3.5 -0.633 1 92.06 748 SER A C 1
ATOM 5918 O O . SER A 1 748 ? -19.266 -2.27 -0.64 1 92.06 748 SER A O 1
ATOM 5920 N N . GLN A 1 749 ? -18.375 -4.273 -0.244 1 90.94 749 GLN A N 1
ATOM 5921 C CA . GLN A 1 749 ? -17.156 -3.668 0.263 1 90.94 749 GLN A CA 1
ATOM 5922 C C . GLN A 1 749 ? -16.047 -3.721 -0.78 1 90.94 749 GLN A C 1
ATOM 5924 O O . GLN A 1 749 ? -14.914 -3.287 -0.52 1 90.94 749 GLN A O 1
ATOM 5929 N N . VAL A 1 750 ? -16.328 -4.215 -1.937 1 93 750 VAL A N 1
ATOM 5930 C CA . VAL A 1 750 ? -15.312 -4.367 -2.979 1 93 750 VAL A CA 1
ATOM 5931 C C . VAL A 1 750 ? -15.281 -3.119 -3.854 1 93 750 VAL A C 1
ATOM 5933 O O . VAL A 1 750 ? -16.078 -2.984 -4.789 1 93 750 VAL A O 1
ATOM 5936 N N . ALA A 1 751 ? -14.344 -2.275 -3.559 1 89.81 751 ALA A N 1
ATOM 5937 C CA . ALA A 1 751 ? -14.234 -1.029 -4.309 1 89.81 751 ALA A CA 1
ATOM 5938 C C . ALA A 1 751 ? -13.438 -1.234 -5.594 1 89.81 751 ALA A C 1
ATOM 5940 O O . ALA A 1 751 ? -13.617 -0.5 -6.57 1 89.81 751 ALA A O 1
ATOM 5941 N N . GLN A 1 752 ? -12.586 -2.223 -5.547 1 91.5 752 GLN A N 1
ATOM 5942 C CA . GLN A 1 752 ? -11.758 -2.477 -6.719 1 91.5 752 GLN A CA 1
ATOM 5943 C C . GLN A 1 752 ? -11.406 -3.957 -6.836 1 91.5 752 GLN A C 1
ATOM 5945 O O . GLN A 1 752 ? -11.461 -4.691 -5.848 1 91.5 752 GLN A O 1
ATOM 5950 N N . THR A 1 753 ? -11.109 -4.32 -8.07 1 94.38 753 THR A N 1
ATOM 5951 C CA . THR A 1 753 ? -10.602 -5.652 -8.383 1 94.38 753 THR A CA 1
ATOM 5952 C C . THR A 1 753 ? -9.445 -5.574 -9.375 1 94.38 753 THR A C 1
ATOM 5954 O O . THR A 1 753 ? -9.211 -4.531 -9.984 1 94.38 753 THR A O 1
ATOM 5957 N N . ASP A 1 754 ? -8.641 -6.539 -9.391 1 94.62 754 ASP A N 1
ATOM 5958 C CA . ASP A 1 754 ? -7.59 -6.656 -10.391 1 94.62 754 ASP A CA 1
ATOM 5959 C C . ASP A 1 754 ? -7.668 -8 -11.109 1 94.62 754 ASP A C 1
ATOM 5961 O O . ASP A 1 754 ? -8.547 -8.812 -10.82 1 94.62 754 ASP A O 1
ATOM 5965 N N . SER A 1 755 ? -6.828 -8.172 -12.086 1 94.75 755 SER A N 1
ATOM 5966 C CA . SER A 1 755 ? -6.887 -9.375 -12.914 1 94.75 755 SER A CA 1
ATOM 5967 C C . SER A 1 755 ? -6.57 -10.625 -12.102 1 94.75 755 SER A C 1
ATOM 5969 O O . SER A 1 755 ? -7.148 -11.688 -12.344 1 94.75 755 SER A O 1
ATOM 5971 N N . THR A 1 756 ? -5.668 -10.547 -11.148 1 92.56 756 THR A N 1
ATOM 5972 C CA . THR A 1 756 ? -5.309 -11.695 -10.32 1 92.56 756 THR A CA 1
ATOM 5973 C C . THR A 1 756 ? -6.508 -12.172 -9.5 1 92.56 756 THR A C 1
ATOM 5975 O O . THR A 1 756 ? -6.789 -13.367 -9.438 1 92.56 756 THR A O 1
ATOM 5978 N N . ALA A 1 757 ? -7.184 -11.258 -8.938 1 95.06 757 ALA A N 1
ATOM 5979 C CA . ALA A 1 757 ? -8.352 -11.578 -8.125 1 95.06 757 ALA A CA 1
ATOM 5980 C C . ALA A 1 757 ? -9.477 -12.164 -8.984 1 95.06 757 ALA A C 1
ATOM 5982 O O . ALA A 1 757 ? -10.125 -13.133 -8.586 1 95.06 757 ALA A O 1
ATOM 5983 N N . LEU A 1 758 ? -9.734 -11.562 -10.102 1 96 758 LEU A N 1
ATOM 5984 C CA . LEU A 1 758 ? -10.789 -12.031 -10.984 1 96 758 LEU A CA 1
ATOM 5985 C C . LEU A 1 758 ? -10.477 -13.43 -11.523 1 96 758 LEU A C 1
ATOM 5987 O O . LEU A 1 758 ? -11.359 -14.273 -11.625 1 96 758 LEU A O 1
ATOM 5991 N N . GLN A 1 759 ? -9.234 -13.648 -11.867 1 91.56 759 GLN A N 1
ATOM 5992 C CA . GLN A 1 759 ? -8.828 -14.992 -12.289 1 91.56 759 GLN A CA 1
ATOM 5993 C C . GLN A 1 759 ? -9.008 -15.992 -11.148 1 91.56 759 GLN A C 1
ATOM 5995 O O . GLN A 1 759 ? -9.43 -17.125 -11.383 1 91.56 759 GLN A O 1
ATOM 6000 N N . SER A 1 760 ? -8.648 -15.602 -9.984 1 91.31 760 SER A N 1
ATOM 6001 C CA . SER A 1 760 ? -8.836 -16.453 -8.82 1 91.31 760 SER A CA 1
ATOM 6002 C C . SER A 1 760 ? -10.305 -16.812 -8.633 1 91.31 760 SER A C 1
ATOM 6004 O O . SER A 1 760 ? -10.633 -17.938 -8.242 1 91.31 760 SER A O 1
ATOM 6006 N N . LEU A 1 761 ? -11.164 -15.844 -8.859 1 94.5 761 LEU A N 1
ATOM 6007 C CA . LEU A 1 761 ? -12.602 -16.078 -8.766 1 94.5 761 LEU A CA 1
ATOM 6008 C C . LEU A 1 761 ? -13.055 -17.094 -9.812 1 94.5 761 LEU A C 1
ATOM 6010 O O . LEU A 1 761 ? -13.883 -17.953 -9.531 1 94.5 761 LEU A O 1
ATOM 6014 N N . LEU A 1 762 ? -12.57 -16.984 -11.023 1 91.62 762 LEU A N 1
ATOM 6015 C CA . LEU A 1 762 ? -12.875 -17.922 -12.086 1 91.62 762 LEU A CA 1
ATOM 6016 C C . LEU A 1 762 ? -12.398 -19.328 -11.711 1 91.62 762 LEU A C 1
ATOM 6018 O O . LEU A 1 762 ? -13.109 -20.312 -11.938 1 91.62 762 LEU A O 1
ATOM 6022 N N . ASP A 1 763 ? -11.227 -19.391 -11.172 1 88.94 763 ASP A N 1
ATOM 6023 C CA . ASP A 1 763 ? -10.688 -20.672 -10.727 1 88.94 763 ASP A CA 1
ATOM 6024 C C . ASP A 1 763 ? -11.539 -21.266 -9.609 1 88.94 763 ASP A C 1
ATOM 6026 O O . ASP A 1 763 ? -11.719 -22.484 -9.531 1 88.94 763 ASP A O 1
ATOM 6030 N N . LEU A 1 764 ? -11.969 -20.391 -8.727 1 92.31 764 LEU A N 1
ATOM 6031 C CA . LEU A 1 764 ? -12.852 -20.844 -7.656 1 92.31 764 LEU A CA 1
ATOM 6032 C C . LEU A 1 764 ? -14.133 -21.453 -8.227 1 92.31 764 LEU A C 1
ATOM 6034 O O . LEU A 1 764 ? -14.578 -22.5 -7.77 1 92.31 764 LEU A O 1
ATOM 6038 N N . ARG A 1 765 ? -14.734 -20.781 -9.18 1 92.88 765 ARG A N 1
ATOM 6039 C CA . ARG A 1 765 ? -15.945 -21.312 -9.812 1 92.88 765 ARG A CA 1
ATOM 6040 C C . ARG A 1 765 ? -15.688 -22.672 -10.438 1 92.88 765 ARG A C 1
ATOM 6042 O O . ARG A 1 765 ? -16.5 -23.594 -10.297 1 92.88 765 ARG A O 1
ATOM 6049 N N . ARG A 1 766 ? -14.609 -22.828 -11.086 1 88.56 766 ARG A N 1
ATOM 6050 C CA . ARG A 1 766 ? -14.258 -24.094 -11.711 1 88.56 766 ARG A CA 1
ATOM 6051 C C . ARG A 1 766 ? -14.078 -25.188 -10.664 1 88.56 766 ARG A C 1
ATOM 6053 O O . ARG A 1 766 ? -14.555 -26.312 -10.836 1 88.56 766 ARG A O 1
ATOM 6060 N N . ALA A 1 767 ? -13.352 -24.844 -9.609 1 87.75 767 ALA A N 1
ATOM 6061 C CA . ALA A 1 767 ? -13.102 -25.797 -8.539 1 87.75 767 ALA A CA 1
ATOM 6062 C C . ALA A 1 767 ? -14.406 -26.234 -7.875 1 87.75 767 ALA A C 1
ATOM 6064 O O . ALA A 1 767 ? -14.602 -27.422 -7.59 1 87.75 767 ALA A O 1
ATOM 6065 N N . ILE A 1 768 ? -15.273 -25.281 -7.629 1 91.31 768 ILE A N 1
ATOM 6066 C CA . ILE A 1 768 ? -16.547 -25.547 -6.957 1 91.31 768 ILE A CA 1
ATOM 6067 C C . ILE A 1 768 ? -17.438 -26.375 -7.867 1 91.31 768 ILE A C 1
ATOM 6069 O O . ILE A 1 768 ? -18.094 -27.312 -7.406 1 91.31 768 ILE A O 1
ATOM 6073 N N . ASN A 1 769 ? -17.484 -26.047 -9.148 1 88.75 769 ASN A N 1
ATOM 6074 C CA . ASN A 1 769 ? -18.266 -26.844 -10.086 1 88.75 769 ASN A CA 1
ATOM 6075 C C . ASN A 1 769 ? -17.766 -28.281 -10.164 1 88.75 769 ASN A C 1
ATOM 6077 O O . ASN A 1 769 ? -18.562 -29.219 -10.266 1 88.75 769 ASN A O 1
ATOM 6081 N N . LYS A 1 770 ? -16.484 -28.422 -10.172 1 84.5 770 LYS A N 1
ATOM 6082 C CA . LYS A 1 770 ? -15.906 -29.75 -10.18 1 84.5 770 LYS A CA 1
ATOM 6083 C C . LYS A 1 770 ? -16.266 -30.516 -8.914 1 84.5 770 LYS A C 1
ATOM 6085 O O . LYS A 1 770 ? -16.609 -31.703 -8.977 1 84.5 770 LYS A O 1
ATOM 6090 N N . TYR A 1 771 ? -16.141 -29.859 -7.789 1 85.69 771 TYR A N 1
ATOM 6091 C CA . TYR A 1 771 ? -16.484 -30.469 -6.508 1 85.69 771 TYR A CA 1
ATOM 6092 C C . TYR A 1 771 ? -17.953 -30.875 -6.469 1 85.69 771 TYR A C 1
ATOM 6094 O O . TYR A 1 771 ? -18.297 -31.969 -6.039 1 85.69 771 TYR A O 1
ATOM 6102 N N . ALA A 1 772 ? -18.828 -29.984 -6.922 1 88.56 772 ALA A N 1
ATOM 6103 C CA . ALA A 1 772 ? -20.266 -30.234 -6.883 1 88.56 772 ALA A CA 1
ATOM 6104 C C . ALA A 1 772 ? -20.703 -31.125 -8.031 1 88.56 772 ALA A C 1
ATOM 6106 O O . ALA A 1 772 ? -21.812 -31.656 -8.031 1 88.56 772 ALA A O 1
ATOM 6107 N N . ASP A 1 773 ? -19.797 -31.375 -9.047 1 85.12 773 ASP A N 1
ATOM 6108 C CA . ASP A 1 773 ? -20.094 -32.156 -10.258 1 85.12 773 ASP A CA 1
ATOM 6109 C C . ASP A 1 773 ? -21.328 -31.609 -10.953 1 85.12 773 ASP A C 1
ATOM 6111 O O . ASP A 1 773 ? -22.172 -32.375 -11.43 1 85.12 773 ASP A O 1
ATOM 6115 N N . ARG A 1 774 ? -21.609 -30.344 -10.734 1 83.88 774 ARG A N 1
ATOM 6116 C CA . ARG A 1 774 ? -22.688 -29.594 -11.359 1 83.88 774 ARG A CA 1
ATOM 6117 C C . ARG A 1 774 ? -22.375 -28.094 -11.383 1 83.88 774 ARG A C 1
ATOM 6119 O O . ARG A 1 774 ? -21.406 -27.656 -10.773 1 83.88 774 ARG A O 1
ATOM 6126 N N . GLN A 1 775 ? -23.25 -27.391 -12.055 1 87.69 775 GLN A N 1
ATOM 6127 C CA . GLN A 1 775 ? -23.062 -25.953 -12.086 1 87.69 775 GLN A CA 1
ATOM 6128 C C . GLN A 1 775 ? -23.656 -25.297 -10.836 1 87.69 775 GLN A C 1
ATOM 6130 O O . GLN A 1 775 ? -24.812 -25.547 -10.484 1 87.69 775 GLN A O 1
ATOM 6135 N N . VAL A 1 776 ? -22.891 -24.625 -10.141 1 91.44 776 VAL A N 1
ATOM 6136 C CA . VAL A 1 776 ? -23.312 -23.844 -8.984 1 91.44 776 VAL A CA 1
ATOM 6137 C C . VAL A 1 776 ? -23.484 -22.375 -9.391 1 91.44 776 VAL A C 1
ATOM 6139 O O . VAL A 1 776 ? -22.656 -21.828 -10.125 1 91.44 776 VAL A O 1
ATOM 6142 N N . GLU A 1 777 ? -24.609 -21.781 -8.977 1 92 777 GLU A N 1
ATOM 6143 C CA . GLU A 1 777 ? -24.875 -20.391 -9.328 1 92 777 GLU A CA 1
ATOM 6144 C C . GLU A 1 777 ? -24.062 -19.422 -8.453 1 92 777 GLU A C 1
ATOM 6146 O O . GLU A 1 777 ? -24.031 -19.562 -7.23 1 92 777 GLU A O 1
ATOM 6151 N N . PHE A 1 778 ? -23.438 -18.547 -9.141 1 94.75 778 PHE A N 1
ATOM 6152 C CA . PHE A 1 778 ? -22.719 -17.484 -8.445 1 94.75 778 PHE A CA 1
ATOM 6153 C C . PHE A 1 778 ? -23.484 -16.172 -8.539 1 94.75 778 PHE A C 1
ATOM 6155 O O . PHE A 1 778 ? -23.578 -15.578 -9.617 1 94.75 778 PHE A O 1
ATOM 6162 N N . HIS A 1 779 ? -24.047 -15.711 -7.449 1 95.56 779 HIS A N 1
ATOM 6163 C CA . HIS A 1 779 ? -24.766 -14.445 -7.379 1 95.56 779 HIS A CA 1
ATOM 6164 C C . HIS A 1 779 ? -23.891 -13.359 -6.75 1 95.56 779 HIS A C 1
ATOM 6166 O O . HIS A 1 779 ? -23.094 -13.641 -5.848 1 95.56 779 HIS A O 1
ATOM 6172 N N . PHE A 1 780 ? -23.953 -12.219 -7.262 1 96.81 780 PHE A N 1
ATOM 6173 C CA . PHE A 1 780 ? -23.219 -11.07 -6.742 1 96.81 780 PHE A CA 1
ATOM 6174 C C . PHE A 1 780 ? -24.172 -9.961 -6.312 1 96.81 780 PHE A C 1
ATOM 6176 O O . PHE A 1 780 ? -25.141 -9.656 -7.02 1 96.81 780 PHE A O 1
ATOM 6183 N N . SER A 1 781 ? -23.891 -9.414 -5.172 1 96 781 SER A N 1
ATOM 6184 C CA . SER A 1 781 ? -24.703 -8.297 -4.688 1 96 781 SER A CA 1
ATOM 6185 C C . SER A 1 781 ? -23.828 -7.094 -4.344 1 96 781 SER A C 1
ATOM 6187 O O . SER A 1 781 ? -22.688 -7.25 -3.936 1 96 781 SER A O 1
ATOM 6189 N N . GLY A 1 782 ? -24.328 -5.918 -4.574 1 94.38 782 GLY A N 1
ATOM 6190 C CA . GLY A 1 782 ? -23.703 -4.691 -4.121 1 94.38 782 GLY A CA 1
ATOM 6191 C C . GLY A 1 782 ? -22.469 -4.32 -4.934 1 94.38 782 GLY A C 1
ATOM 6192 O O . GLY A 1 782 ? -21.469 -3.869 -4.379 1 94.38 782 GLY A O 1
ATOM 6193 N N . ILE A 1 783 ? -22.453 -4.535 -6.238 1 94.88 783 ILE A N 1
ATOM 6194 C CA . ILE A 1 783 ? -21.344 -4.117 -7.086 1 94.88 783 ILE A CA 1
ATOM 6195 C C . ILE A 1 783 ? -21.375 -2.602 -7.266 1 94.88 783 ILE A C 1
ATOM 6197 O O . ILE A 1 783 ? -22.297 -2.059 -7.875 1 94.88 783 ILE A O 1
ATOM 6201 N N . LEU A 1 784 ? -20.359 -1.928 -6.809 1 89.94 784 LEU A N 1
ATOM 6202 C CA . LEU A 1 784 ? -20.406 -0.471 -6.734 1 89.94 784 LEU A CA 1
ATOM 6203 C C . LEU A 1 784 ? -19.594 0.158 -7.863 1 89.94 784 LEU A C 1
ATOM 6205 O O . LEU A 1 784 ? -19.797 1.329 -8.195 1 89.94 784 LEU A O 1
ATOM 6209 N N . SER A 1 785 ? -18.688 -0.562 -8.453 1 90.56 785 SER A N 1
ATOM 6210 C CA . SER A 1 785 ? -17.828 -0.03 -9.508 1 90.56 785 SER A CA 1
ATOM 6211 C C . SER A 1 785 ? -18.172 -0.624 -10.867 1 90.56 785 SER A C 1
ATOM 6213 O O . SER A 1 785 ? -18.312 -1.841 -11 1 90.56 785 SER A O 1
ATOM 6215 N N . PRO A 1 786 ? -18.312 0.316 -11.844 1 92.56 786 PRO A N 1
ATOM 6216 C CA . PRO A 1 786 ? -18.625 -0.187 -13.188 1 92.56 786 PRO A CA 1
ATOM 6217 C C . PRO A 1 786 ? -17.5 -1.041 -13.773 1 92.56 786 PRO A C 1
ATOM 6219 O O . PRO A 1 786 ? -17.766 -1.94 -14.578 1 92.56 786 PRO A O 1
ATOM 6222 N N . TRP A 1 787 ? -16.344 -0.798 -13.352 1 92.31 787 TRP A N 1
ATOM 6223 C CA . TRP A 1 787 ? -15.211 -1.543 -13.898 1 92.31 787 TRP A CA 1
ATOM 6224 C C . TRP A 1 787 ? -15.141 -2.941 -13.289 1 92.31 787 TRP A C 1
ATOM 6226 O O . TRP A 1 787 ? -14.688 -3.885 -13.945 1 92.31 787 TRP A O 1
ATOM 6236 N N . VAL A 1 788 ? -15.523 -3.064 -12.023 1 94.56 788 VAL A N 1
ATOM 6237 C CA . VAL A 1 788 ? -15.617 -4.387 -11.414 1 94.56 788 VAL A CA 1
ATOM 6238 C C . VAL A 1 788 ? -16.688 -5.207 -12.141 1 94.56 788 VAL A C 1
ATOM 6240 O O . VAL A 1 788 ? -16.469 -6.383 -12.453 1 94.56 788 VAL A O 1
ATOM 6243 N N . LYS A 1 789 ? -17.828 -4.523 -12.43 1 95 789 LYS A N 1
ATOM 6244 C CA . LYS A 1 789 ? -18.922 -5.195 -13.133 1 95 789 LYS A CA 1
ATOM 6245 C C . LYS A 1 789 ? -18.484 -5.648 -14.523 1 95 789 LYS A C 1
ATOM 6247 O O . LYS A 1 789 ? -18.797 -6.762 -14.945 1 95 789 LYS A O 1
ATOM 6252 N N . LYS A 1 790 ? -17.766 -4.793 -15.219 1 95.06 790 LYS A N 1
ATOM 6253 C CA . LYS A 1 790 ? -17.25 -5.141 -16.547 1 95.06 790 LYS A CA 1
ATOM 6254 C C . LYS A 1 790 ? -16.328 -6.355 -16.469 1 95.06 790 LYS A C 1
ATOM 6256 O O . LYS A 1 790 ? -16.438 -7.258 -17.312 1 95.06 790 LYS A O 1
ATOM 6261 N N . GLY A 1 791 ? -15.422 -6.375 -15.508 1 95.38 791 GLY A N 1
ATOM 6262 C CA . GLY A 1 791 ? -14.531 -7.512 -15.336 1 95.38 791 GLY A CA 1
ATOM 6263 C C . GLY A 1 791 ? -15.266 -8.82 -15.102 1 95.38 791 GLY A C 1
ATOM 6264 O O . GLY A 1 791 ? -14.914 -9.844 -15.688 1 95.38 791 GLY A O 1
ATOM 6265 N N . LEU A 1 792 ? -16.312 -8.773 -14.242 1 96.31 792 LEU A N 1
ATOM 6266 C CA . LEU A 1 792 ? -17.109 -9.953 -13.938 1 96.31 792 LEU A CA 1
ATOM 6267 C C . LEU A 1 792 ? -17.844 -10.453 -15.172 1 96.31 792 LEU A C 1
ATOM 6269 O O . LEU A 1 792 ? -17.844 -11.648 -15.461 1 96.31 792 LEU A O 1
ATOM 6273 N N . VAL A 1 793 ? -18.453 -9.523 -15.922 1 95.19 793 VAL A N 1
ATOM 6274 C CA . VAL A 1 793 ? -19.25 -9.867 -17.109 1 95.19 793 VAL A CA 1
ATOM 6275 C C . VAL A 1 793 ? -18.344 -10.492 -18.156 1 95.19 793 VAL A C 1
ATOM 6277 O O . VAL A 1 793 ? -18.703 -11.492 -18.781 1 95.19 793 VAL A O 1
ATOM 6280 N N . ASN A 1 794 ? -17.203 -9.922 -18.344 1 94.12 794 ASN A N 1
ATOM 6281 C CA . ASN A 1 794 ? -16.266 -10.414 -19.344 1 94.12 794 ASN A CA 1
ATOM 6282 C C . ASN A 1 794 ? -15.773 -11.82 -19.016 1 94.12 794 ASN A C 1
ATOM 6284 O O . ASN A 1 794 ? -15.352 -12.555 -19.906 1 94.12 794 ASN A O 1
ATOM 6288 N N . LEU A 1 795 ? -15.828 -12.211 -17.797 1 92.81 795 LEU A N 1
ATOM 6289 C CA . LEU A 1 795 ? -15.383 -13.539 -17.391 1 92.81 795 LEU A CA 1
ATOM 6290 C C . LEU A 1 795 ? -16.547 -14.523 -17.359 1 92.81 795 LEU A C 1
ATOM 6292 O O . LEU A 1 795 ? -16.391 -15.672 -16.953 1 92.81 795 LEU A O 1
ATOM 6296 N N . GLY A 1 796 ? -17.656 -13.992 -17.688 1 91.38 796 GLY A N 1
ATOM 6297 C CA . GLY A 1 796 ? -18.797 -14.867 -17.828 1 91.38 796 GLY A CA 1
ATOM 6298 C C . GLY A 1 796 ? -19.641 -14.953 -16.578 1 91.38 796 GLY A C 1
ATOM 6299 O O . GLY A 1 796 ? -20.484 -15.844 -16.438 1 91.38 796 GLY A O 1
ATOM 6300 N N . PHE A 1 797 ? -19.438 -14.062 -15.672 1 93.81 797 PHE A N 1
ATOM 6301 C CA . PHE A 1 797 ? -20.297 -14.031 -14.484 1 93.81 797 PHE A CA 1
ATOM 6302 C C . PHE A 1 797 ? -21.547 -13.203 -14.734 1 93.81 797 PHE A C 1
ATOM 6304 O O . PHE A 1 797 ? -21.562 -12.359 -15.641 1 93.81 797 PHE A O 1
ATOM 6311 N N . GLY A 1 798 ? -22.594 -13.359 -14.023 1 92.19 798 GLY A N 1
ATOM 6312 C CA . GLY A 1 798 ? -23.844 -12.641 -14.164 1 92.19 798 GLY A CA 1
ATOM 6313 C C . GLY A 1 798 ? -24.922 -13.461 -14.836 1 92.19 798 GLY A C 1
ATOM 6314 O O . GLY A 1 798 ? -26.109 -13.125 -14.766 1 92.19 798 GLY A O 1
ATOM 6315 N N . THR A 1 799 ? -24.469 -14.43 -15.523 1 89.06 799 THR A N 1
ATOM 6316 C CA . THR A 1 799 ? -25.391 -15.328 -16.203 1 89.06 799 THR A CA 1
ATOM 6317 C C . THR A 1 799 ? -24.984 -16.781 -16.016 1 89.06 799 THR A C 1
ATOM 6319 O O . THR A 1 799 ? -24 -17.062 -15.32 1 89.06 799 THR A O 1
ATOM 6322 N N . VAL A 1 800 ? -25.797 -17.578 -16.531 1 82.62 800 VAL A N 1
ATOM 6323 C CA . VAL A 1 800 ? -25.516 -19 -16.453 1 82.62 800 VAL A CA 1
ATOM 6324 C C . VAL A 1 800 ? -24.328 -19.344 -17.359 1 82.62 800 VAL A C 1
ATOM 6326 O O . VAL A 1 800 ? -24.172 -18.75 -18.438 1 82.62 800 VAL A O 1
ATOM 6329 N N . ASN A 1 801 ? -23.422 -20.156 -16.844 1 75.5 801 ASN A N 1
ATOM 6330 C CA . ASN A 1 801 ? -22.25 -20.578 -17.609 1 75.5 801 ASN A CA 1
ATOM 6331 C C . ASN A 1 801 ? -22.609 -21.594 -18.688 1 75.5 801 ASN A C 1
ATOM 6333 O O . ASN A 1 801 ? -23.094 -22.688 -18.375 1 75.5 801 ASN A O 1
ATOM 6337 N N . LYS A 1 802 ? -22.422 -21.281 -19.938 1 64.19 802 LYS A N 1
ATOM 6338 C CA . LYS A 1 802 ? -22.844 -22.109 -21.062 1 64.19 802 LYS A CA 1
ATOM 6339 C C . LYS A 1 802 ? -22.062 -23.422 -21.094 1 64.19 802 LYS A C 1
ATOM 6341 O O . LYS A 1 802 ? -22.547 -24.438 -21.594 1 64.19 802 LYS A O 1
ATOM 6346 N N . GLU A 1 803 ? -20.812 -23.359 -20.656 1 62.31 803 GLU A N 1
ATOM 6347 C CA . GLU A 1 803 ? -19.969 -24.547 -20.719 1 62.31 803 GLU A CA 1
ATOM 6348 C C . GLU A 1 803 ? -20.531 -25.672 -19.844 1 62.31 803 GLU A C 1
ATOM 6350 O O . GLU A 1 803 ? -20.297 -26.844 -20.109 1 62.31 803 GLU A O 1
ATOM 6355 N N . TYR A 1 804 ? -21.203 -25.375 -18.766 1 60.81 804 TYR A N 1
ATOM 6356 C CA . TYR A 1 804 ? -21.734 -26.375 -17.844 1 60.81 804 TYR A CA 1
ATOM 6357 C C . TYR A 1 804 ? -23.25 -26.484 -17.969 1 60.81 804 TYR A C 1
ATOM 6359 O O . TYR A 1 804 ? -23.906 -27.031 -17.078 1 60.81 804 TYR A O 1
ATOM 6367 N N . SER A 1 805 ? -23.859 -25.828 -19 1 51.75 805 SER A N 1
ATOM 6368 C CA . SER A 1 805 ? -25.297 -25.688 -19.125 1 51.75 805 SER A CA 1
ATOM 6369 C C . SER A 1 805 ? -25.984 -27.047 -19.25 1 51.75 805 SER A C 1
ATOM 6371 O O . SER A 1 805 ? -26.109 -27.578 -20.359 1 51.75 805 SER A O 1
ATOM 6373 N N . ASP A 1 806 ? -25.438 -28.062 -18.688 1 44.97 806 ASP A N 1
ATOM 6374 C CA . ASP A 1 806 ? -26.531 -29.016 -18.672 1 44.97 806 ASP A CA 1
ATOM 6375 C C . ASP A 1 806 ? -27.781 -28.422 -18.047 1 44.97 806 ASP A C 1
ATOM 6377 O O . ASP A 1 806 ? -27.734 -27.828 -16.969 1 44.97 806 ASP A O 1
ATOM 6381 N N . GLU A 1 807 ? -28.734 -27.922 -18.781 1 44.78 807 GLU A N 1
ATOM 6382 C CA . GLU A 1 807 ? -30.047 -27.297 -18.594 1 44.78 807 GLU A CA 1
ATOM 6383 C C . GLU A 1 807 ? -30.672 -27.719 -17.266 1 44.78 807 GLU A C 1
ATOM 6385 O O . GLU A 1 807 ? -31.609 -27.078 -16.797 1 44.78 807 GLU A O 1
ATOM 6390 N N . SER A 1 808 ? -30.438 -28.906 -16.891 1 40.69 808 SER A N 1
ATOM 6391 C CA . SER A 1 808 ? -31.453 -29.484 -16 1 40.69 808 SER A CA 1
ATOM 6392 C C . SER A 1 808 ? -31.5 -28.75 -14.664 1 40.69 808 SER A C 1
ATOM 6394 O O . SER A 1 808 ? -32.562 -28.719 -14.008 1 40.69 808 SER A O 1
ATOM 6396 N N . ILE A 1 809 ? -30.328 -28.562 -13.867 1 44.41 809 ILE A N 1
ATOM 6397 C CA . ILE A 1 809 ? -30.531 -28.328 -12.445 1 44.41 809 ILE A CA 1
ATOM 6398 C C . ILE A 1 809 ? -30.406 -26.828 -12.156 1 44.41 809 ILE A C 1
ATOM 6400 O O . ILE A 1 809 ? -29.984 -26.438 -11.062 1 44.41 809 ILE A O 1
ATOM 6404 N N . ILE A 1 810 ? -30.266 -26.031 -13.078 1 49 810 ILE A N 1
ATOM 6405 C CA . ILE A 1 810 ? -30.344 -24.609 -12.75 1 49 810 ILE A CA 1
ATOM 6406 C C . ILE A 1 810 ? -31.562 -24.344 -11.867 1 49 810 ILE A C 1
ATOM 6408 O O . ILE A 1 810 ? -32.688 -24.734 -12.219 1 49 810 ILE A O 1
ATOM 6412 N N . ILE A 1 811 ? -31.469 -24.281 -10.617 1 53.41 811 ILE A N 1
ATOM 6413 C CA . ILE A 1 811 ? -32.562 -24.062 -9.656 1 53.41 811 ILE A CA 1
ATOM 6414 C C . ILE A 1 811 ? -33.594 -23.125 -10.25 1 53.41 811 ILE A C 1
ATOM 6416 O O . ILE A 1 811 ? -34.781 -23.219 -9.93 1 53.41 811 ILE A O 1
ATOM 6420 N N . GLY A 1 812 ? -33.562 -22.766 -11.57 1 58.06 812 GLY A N 1
ATOM 6421 C CA . GLY A 1 812 ? -34.594 -22.031 -12.305 1 58.06 812 GLY A CA 1
ATOM 6422 C C . GLY A 1 812 ? -35.062 -20.781 -11.594 1 58.06 812 GLY A C 1
ATOM 6423 O O . GLY A 1 812 ? -36.094 -20.203 -11.938 1 58.06 812 GLY A O 1
ATOM 6424 N N . HIS A 1 813 ? -34.375 -20.266 -10.367 1 71.94 813 HIS A N 1
ATOM 6425 C CA . HIS A 1 813 ? -34.938 -19.109 -9.688 1 71.94 813 HIS A CA 1
ATOM 6426 C C . HIS A 1 813 ? -34.219 -17.828 -10.102 1 71.94 813 HIS A C 1
ATOM 6428 O O . HIS A 1 813 ? -33 -17.828 -10.281 1 71.94 813 HIS A O 1
ATOM 6434 N N . THR A 1 814 ? -35 -16.859 -10.562 1 80.69 814 THR A N 1
ATOM 6435 C CA . THR A 1 814 ? -34.5 -15.516 -10.836 1 80.69 814 THR A CA 1
ATOM 6436 C C . THR A 1 814 ? -35.125 -14.484 -9.914 1 80.69 814 THR A C 1
ATOM 6438 O O . THR A 1 814 ? -36.281 -14.664 -9.477 1 80.69 814 THR A O 1
ATOM 6441 N N . SER A 1 815 ? -34.375 -13.633 -9.422 1 86.38 815 SER A N 1
ATOM 6442 C CA . SER A 1 815 ? -34.875 -12.539 -8.594 1 86.38 815 SER A CA 1
ATOM 6443 C C . SER A 1 815 ? -34.344 -11.195 -9.078 1 86.38 815 SER A C 1
ATOM 6445 O O . SER A 1 815 ? -33.188 -11.086 -9.469 1 86.38 815 SER A O 1
ATOM 6447 N N . TYR A 1 816 ? -35.312 -10.25 -9.234 1 90.12 816 TYR A N 1
ATOM 6448 C CA . TYR A 1 816 ? -34.938 -8.898 -9.617 1 90.12 816 TYR A CA 1
ATOM 6449 C C . TYR A 1 816 ? -35.469 -7.879 -8.617 1 90.12 816 TYR A C 1
ATOM 6451 O O . TYR A 1 816 ? -36.5 -8.086 -8.008 1 90.12 816 TYR A O 1
ATOM 6459 N N . HIS A 1 817 ? -34.719 -6.855 -8.422 1 91.75 817 HIS A N 1
ATOM 6460 C CA . HIS A 1 817 ? -35.188 -5.715 -7.656 1 91.75 817 HIS A CA 1
ATOM 6461 C C . HIS A 1 817 ? -35.844 -4.68 -8.57 1 91.75 817 HIS A C 1
ATOM 6463 O O . HIS A 1 817 ? -35.344 -4.406 -9.664 1 91.75 817 HIS A O 1
ATOM 6469 N N . VAL A 1 818 ? -36.969 -4.211 -8.18 1 90.94 818 VAL A N 1
ATOM 6470 C CA . VAL A 1 818 ? -37.656 -3.145 -8.906 1 90.94 818 VAL A CA 1
ATOM 6471 C C . VAL A 1 818 ? -37.656 -1.864 -8.07 1 90.94 818 VAL A C 1
ATOM 6473 O O . VAL A 1 818 ? -37.531 -1.914 -6.848 1 90.94 818 VAL A O 1
ATOM 6476 N N . VAL A 1 819 ? -37.719 -0.743 -8.719 1 91.88 819 VAL A N 1
ATOM 6477 C CA . VAL A 1 819 ? -37.656 0.564 -8.078 1 91.88 819 VAL A CA 1
ATOM 6478 C C . VAL A 1 819 ? -38.938 1.356 -8.375 1 91.88 819 VAL A C 1
ATOM 6480 O O . VAL A 1 819 ? -39.344 1.452 -9.531 1 91.88 819 VAL A O 1
ATOM 6483 N N . LYS A 1 820 ? -39.469 1.901 -7.305 1 87.69 820 LYS A N 1
ATOM 6484 C CA . LYS A 1 820 ? -40.656 2.721 -7.418 1 87.69 820 LYS A CA 1
ATOM 6485 C C . LYS A 1 820 ? -40.344 4.207 -7.367 1 87.69 820 LYS A C 1
ATOM 6487 O O . LYS A 1 820 ? -39.656 4.664 -6.438 1 87.69 820 LYS A O 1
ATOM 6492 N N . THR A 1 821 ? -40.656 4.906 -8.438 1 82.19 821 THR A N 1
ATOM 6493 C CA . THR A 1 821 ? -40.406 6.344 -8.469 1 82.19 821 THR A CA 1
ATOM 6494 C C . THR A 1 821 ? -41.719 7.105 -8.633 1 82.19 821 THR A C 1
ATOM 6496 O O . THR A 1 821 ? -42.625 6.641 -9.312 1 82.19 821 THR A O 1
ATOM 6499 N N . GLU A 1 822 ? -41.812 8.266 -7.867 1 72.94 822 GLU A N 1
ATOM 6500 C CA . GLU A 1 822 ? -43.031 9.086 -7.953 1 72.94 822 GLU A CA 1
ATOM 6501 C C . GLU A 1 822 ? -43.031 9.93 -9.219 1 72.94 822 GLU A C 1
ATOM 6503 O O . GLU A 1 822 ? -42 10.352 -9.703 1 72.94 822 GLU A O 1
ATOM 6508 N N . ASP A 1 823 ? -44.125 9.875 -10 1 59.03 823 ASP A N 1
ATOM 6509 C CA . ASP A 1 823 ? -44.25 10.727 -11.18 1 59.03 823 ASP A CA 1
ATOM 6510 C C . ASP A 1 823 ? -44.25 12.203 -10.805 1 59.03 823 ASP A C 1
ATOM 6512 O O . ASP A 1 823 ? -45.281 12.727 -10.367 1 59.03 823 ASP A O 1
ATOM 6516 N N . LEU A 1 824 ? -43.156 12.875 -10.531 1 51.97 824 LEU A N 1
ATOM 6517 C CA . LEU A 1 824 ? -43.062 14.281 -10.148 1 51.97 824 LEU A CA 1
ATOM 6518 C C . LEU A 1 824 ? -43.594 15.18 -11.258 1 51.97 824 LEU A C 1
ATOM 6520 O O . LEU A 1 824 ? -43.906 16.344 -11.023 1 51.97 824 LEU A O 1
ATOM 6524 N N . GLU A 1 825 ? -43.375 15.07 -12.523 1 48.19 825 GLU A N 1
ATOM 6525 C CA . GLU A 1 825 ? -43.781 16.016 -13.562 1 48.19 825 GLU A CA 1
ATOM 6526 C C . GLU A 1 825 ? -45.281 16.266 -13.539 1 48.19 825 GLU A C 1
ATOM 6528 O O . GLU A 1 825 ? -45.719 17.391 -13.758 1 48.19 825 GLU A O 1
ATOM 6533 N N . ASN A 1 826 ? -46.125 15.297 -13.594 1 45.53 826 ASN A N 1
ATOM 6534 C CA . ASN A 1 826 ? -47.562 15.555 -13.727 1 45.53 826 ASN A CA 1
ATOM 6535 C C . ASN A 1 826 ? -48.188 15.898 -12.383 1 45.53 826 ASN A C 1
ATOM 6537 O O . ASN A 1 826 ? -49.375 16.25 -12.32 1 45.53 826 ASN A O 1
ATOM 6541 N N . ASN A 1 827 ? -47.594 15.664 -11.156 1 37.41 827 ASN A N 1
ATOM 6542 C CA . ASN A 1 827 ? -48.125 16.172 -9.898 1 37.41 827 ASN A CA 1
ATOM 6543 C C . ASN A 1 827 ? -47.188 17.203 -9.266 1 37.41 827 ASN A C 1
ATOM 6545 O O . ASN A 1 827 ? -46.375 16.859 -8.391 1 37.41 827 ASN A O 1
ATOM 6549 N N . PRO A 1 828 ? -46.844 18.359 -9.977 1 37.28 828 PRO A N 1
ATOM 6550 C CA . PRO A 1 828 ? -45.938 19.344 -9.383 1 37.28 828 PRO A CA 1
ATOM 6551 C C . PRO A 1 828 ? -46.188 19.562 -7.891 1 37.28 828 PRO A C 1
ATOM 6553 O O . PRO A 1 828 ? -45.25 19.641 -7.105 1 37.28 828 PRO A O 1
ATOM 6556 N N . MET A 1 829 ? -47.281 20.562 -7.543 1 33.62 829 MET A N 1
ATOM 6557 C CA . MET A 1 829 ? -47.656 21.344 -6.371 1 33.62 829 MET A CA 1
ATOM 6558 C C . MET A 1 829 ? -48.188 20.453 -5.27 1 33.62 829 MET A C 1
ATOM 6560 O O . MET A 1 829 ? -49 20.891 -4.453 1 33.62 829 MET A O 1
ATOM 6564 N N . THR A 1 830 ? -48.312 19.203 -5.32 1 32.38 830 THR A N 1
ATOM 6565 C CA . THR A 1 830 ? -49.094 18.75 -4.172 1 32.38 830 THR A CA 1
ATOM 6566 C C . THR A 1 830 ? -48.375 19.094 -2.869 1 32.38 830 THR A C 1
ATOM 6568 O O . THR A 1 830 ? -47.219 18.688 -2.668 1 32.38 830 THR A O 1
ATOM 6571 N N . THR A 1 831 ? -48.625 20.219 -2.211 1 31.5 831 THR A N 1
ATOM 6572 C CA . THR A 1 831 ? -48.469 20.516 -0.79 1 31.5 831 THR A CA 1
ATOM 6573 C C . THR A 1 831 ? -48.562 19.25 0.043 1 31.5 831 THR A C 1
ATOM 6575 O O . THR A 1 831 ? -49.219 18.281 -0.338 1 31.5 831 THR A O 1
ATOM 6578 N N . VAL A 1 832 ? -47.688 19.016 1.069 1 35.53 832 VAL A N 1
ATOM 6579 C CA . VAL A 1 832 ? -47.5 18.016 2.113 1 35.53 832 VAL A CA 1
ATOM 6580 C C . VAL A 1 832 ? -48.875 17.453 2.527 1 35.53 832 VAL A C 1
ATOM 6582 O O . VAL A 1 832 ? -48.969 16.656 3.451 1 35.53 832 VAL A O 1
ATOM 6585 N N . GLU A 1 833 ? -50 18.25 2.145 1 34.03 833 GLU A N 1
ATOM 6586 C CA . GLU A 1 833 ? -51.188 17.734 2.848 1 34.03 833 GLU A CA 1
ATOM 6587 C C . GLU A 1 833 ? -51.438 16.281 2.455 1 34.03 833 GLU A C 1
ATOM 6589 O O . GLU A 1 833 ? -51.312 15.375 3.281 1 34.03 833 GLU A O 1
ATOM 6594 N N . GLU A 1 834 ? -52.844 16.031 1.955 1 33.41 834 GLU A N 1
ATOM 6595 C CA . GLU A 1 834 ? -53.531 14.758 1.865 1 33.41 834 GLU A CA 1
ATOM 6596 C C . GLU A 1 834 ? -52.938 13.891 0.751 1 33.41 834 GLU A C 1
ATOM 6598 O O . GLU A 1 834 ? -52.688 14.383 -0.344 1 33.41 834 GLU A O 1
ATOM 6603 N N . PRO A 1 835 ? -52.219 12.758 1.021 1 37.94 835 PRO A N 1
ATOM 6604 C CA . PRO A 1 835 ? -51.906 11.812 -0.053 1 37.94 835 PRO A CA 1
ATOM 6605 C C . PRO A 1 835 ? -52.938 11.852 -1.185 1 37.94 835 PRO A C 1
ATOM 6607 O O . PRO A 1 835 ? -54.094 11.531 -0.971 1 37.94 835 PRO A O 1
ATOM 6610 N N . ASN A 1 836 ? -53 12.859 -1.953 1 39.06 836 ASN A N 1
ATOM 6611 C CA . ASN A 1 836 ? -53.969 12.945 -3.043 1 39.06 836 ASN A CA 1
ATOM 6612 C C . ASN A 1 836 ? -54.031 11.641 -3.834 1 39.06 836 ASN A C 1
ATOM 6614 O O . ASN A 1 836 ? -53 10.984 -4.051 1 39.06 836 ASN A O 1
ATOM 6618 N N . GLN A 1 837 ? -55.219 10.969 -3.982 1 41.31 837 GLN A N 1
ATOM 6619 C CA . GLN A 1 837 ? -55.812 9.789 -4.586 1 41.31 837 GLN A CA 1
ATOM 6620 C C . GLN A 1 837 ? -55.156 9.43 -5.906 1 41.31 837 GLN A C 1
ATOM 6622 O O . GLN A 1 837 ? -55.156 8.273 -6.32 1 41.31 837 GLN A O 1
ATOM 6627 N N . ASN A 1 838 ? -54.656 10.359 -6.809 1 45.88 838 ASN A N 1
ATOM 6628 C CA . ASN A 1 838 ? -54.312 10.008 -8.18 1 45.88 838 ASN A CA 1
ATOM 6629 C C . ASN A 1 838 ? -52.812 9.945 -8.383 1 45.88 838 ASN A C 1
ATOM 6631 O O . ASN A 1 838 ? -52.281 10.312 -9.445 1 45.88 838 ASN A O 1
ATOM 6635 N N . SER A 1 839 ? -52 9.547 -7.434 1 56.97 839 SER A N 1
ATOM 6636 C CA . SER A 1 839 ? -50.562 9.57 -7.691 1 56.97 839 SER A CA 1
ATOM 6637 C C . SER A 1 839 ? -50.094 8.328 -8.453 1 56.97 839 SER A C 1
ATOM 6639 O O . SER A 1 839 ? -50.5 7.211 -8.109 1 56.97 839 SER A O 1
ATOM 6641 N N . SER A 1 840 ? -49.688 8.492 -9.711 1 65.62 840 SER A N 1
ATOM 6642 C CA . SER A 1 840 ? -49.125 7.418 -10.516 1 65.62 840 SER A CA 1
ATOM 6643 C C . SER A 1 840 ? -47.625 7.215 -10.211 1 65.62 840 SER A C 1
ATOM 6645 O O . SER A 1 840 ? -46.906 8.18 -9.938 1 65.62 840 SER A O 1
ATOM 6647 N N . TYR A 1 841 ? -47.281 5.98 -9.938 1 77.94 841 TYR A N 1
ATOM 6648 C CA . TYR A 1 841 ? -45.875 5.609 -9.68 1 77.94 841 TYR A CA 1
ATOM 6649 C C . TYR A 1 841 ? -45.312 4.828 -10.852 1 77.94 841 TYR A C 1
ATOM 6651 O O . TYR A 1 841 ? -46.031 4.07 -11.516 1 77.94 841 TYR A O 1
ATOM 6659 N N . TYR A 1 842 ? -44.094 5.137 -11.211 1 82.5 842 TYR A N 1
ATOM 6660 C CA . TYR A 1 842 ? -43.344 4.379 -12.219 1 82.5 842 TYR A CA 1
ATOM 6661 C C . TYR A 1 842 ? -42.5 3.279 -11.57 1 82.5 842 TYR A C 1
ATOM 6663 O O . TYR A 1 842 ? -41.906 3.488 -10.516 1 82.5 842 TYR A O 1
ATOM 6671 N N . ILE A 1 843 ? -42.594 2.102 -12.164 1 86.69 843 ILE A N 1
ATOM 6672 C CA . ILE A 1 843 ? -41.781 0.983 -11.68 1 86.69 843 ILE A CA 1
ATOM 6673 C C . ILE A 1 843 ? -40.719 0.624 -12.711 1 86.69 843 ILE A C 1
ATOM 6675 O O . ILE A 1 843 ? -41.031 0.334 -13.867 1 86.69 843 ILE A O 1
ATOM 6679 N N . HIS A 1 844 ? -39.469 0.688 -12.336 1 90.75 844 HIS A N 1
ATOM 6680 C CA . HIS A 1 844 ? -38.312 0.343 -13.172 1 90.75 844 HIS A CA 1
ATOM 6681 C C . HIS A 1 844 ? -37.594 -0.874 -12.633 1 90.75 844 HIS A C 1
ATOM 6683 O O . HIS A 1 844 ? -37.688 -1.185 -11.438 1 90.75 844 HIS A O 1
ATOM 6689 N N . ALA A 1 845 ? -36.906 -1.571 -13.555 1 92 845 ALA A N 1
ATOM 6690 C CA . ALA A 1 845 ? -35.969 -2.596 -13.094 1 92 845 ALA A CA 1
ATOM 6691 C C . ALA A 1 845 ? -34.75 -1.968 -12.445 1 92 845 ALA A C 1
ATOM 6693 O O . ALA A 1 845 ? -34.188 -0.979 -12.953 1 92 845 ALA A O 1
ATOM 6694 N N . GLY A 1 846 ? -34.344 -2.467 -11.352 1 92.25 846 GLY A N 1
ATOM 6695 C CA . GLY A 1 846 ? -33.188 -1.925 -10.664 1 92.25 846 GLY A CA 1
ATOM 6696 C C . GLY A 1 846 ? -31.859 -2.223 -11.375 1 92.25 846 GLY A C 1
ATOM 6697 O O . GLY A 1 846 ? -31.016 -1.34 -11.531 1 92.25 846 GLY A O 1
ATOM 6698 N N . THR A 1 847 ? -31.672 -3.48 -11.758 1 92.5 847 THR A N 1
ATOM 6699 C CA . THR A 1 847 ? -30.484 -3.93 -12.477 1 92.5 847 THR A CA 1
ATOM 6700 C C . THR A 1 847 ? -30.875 -4.547 -13.812 1 92.5 847 THR A C 1
ATOM 6702 O O . THR A 1 847 ? -32.062 -4.773 -14.086 1 92.5 847 THR A O 1
ATOM 6705 N N . GLY A 1 848 ? -29.828 -4.77 -14.648 1 92.38 848 GLY A N 1
ATOM 6706 C CA . GLY A 1 848 ? -30.078 -5.324 -15.969 1 92.38 848 GLY A CA 1
ATOM 6707 C C . GLY A 1 848 ? -30.75 -6.691 -15.922 1 92.38 848 GLY A C 1
ATOM 6708 O O . GLY A 1 848 ? -30.297 -7.582 -15.203 1 92.38 848 GLY A O 1
ATOM 6709 N N . THR A 1 849 ? -31.812 -6.84 -16.703 1 91.44 849 THR A N 1
ATOM 6710 C CA . THR A 1 849 ? -32.5 -8.117 -16.766 1 91.44 849 THR A CA 1
ATOM 6711 C C . THR A 1 849 ? -31.688 -9.148 -17.531 1 91.44 849 THR A C 1
ATOM 6713 O O . THR A 1 849 ? -31.953 -10.344 -17.453 1 91.44 849 THR A O 1
ATOM 6716 N N . ASN A 1 850 ? -30.656 -8.648 -18.219 1 91.12 850 ASN A N 1
ATOM 6717 C CA . ASN A 1 850 ? -29.734 -9.547 -18.922 1 91.12 850 ASN A CA 1
ATOM 6718 C C . ASN A 1 850 ? -28.719 -10.172 -17.984 1 91.12 850 ASN A C 1
ATOM 6720 O O . ASN A 1 850 ? -28 -11.094 -18.359 1 91.12 850 ASN A O 1
ATOM 6724 N N . PHE A 1 851 ? -28.609 -9.695 -16.766 1 92.88 851 PHE A N 1
ATOM 6725 C CA . PHE A 1 851 ? -27.734 -10.266 -15.75 1 92.88 851 PHE A CA 1
ATOM 6726 C C . PHE A 1 851 ? -28.516 -10.664 -14.508 1 92.88 851 PHE A C 1
ATOM 6728 O O . PHE A 1 851 ? -28.422 -10.008 -13.469 1 92.88 851 PHE A O 1
ATOM 6735 N N . PRO A 1 852 ? -29.125 -11.719 -14.539 1 90.44 852 PRO A N 1
ATOM 6736 C CA . PRO A 1 852 ? -30.016 -12.125 -13.453 1 90.44 852 PRO A CA 1
ATOM 6737 C C . PRO A 1 852 ? -29.281 -12.406 -12.148 1 90.44 852 PRO A C 1
ATOM 6739 O O . PRO A 1 852 ? -29.891 -12.43 -11.078 1 90.44 852 PRO A O 1
ATOM 6742 N N . PHE A 1 853 ? -27.953 -12.617 -12.211 1 93.75 853 PHE A N 1
ATOM 6743 C CA . PHE A 1 853 ? -27.234 -12.992 -11 1 93.75 853 PHE A CA 1
ATOM 6744 C C . PHE A 1 853 ? -26.594 -11.773 -10.352 1 93.75 853 PHE A C 1
ATOM 6746 O O . PHE A 1 853 ? -25.844 -11.898 -9.383 1 93.75 853 PHE A O 1
ATOM 6753 N N . PHE A 1 854 ? -26.828 -10.594 -10.883 1 95.06 854 PHE A N 1
ATOM 6754 C CA . PHE A 1 854 ? -26.422 -9.344 -10.25 1 95.06 854 PHE A CA 1
ATOM 6755 C C . PHE A 1 854 ? -27.578 -8.703 -9.516 1 95.06 854 PHE A C 1
ATOM 6757 O O . PHE A 1 854 ? -28.656 -8.516 -10.086 1 95.06 854 PHE A O 1
ATOM 6764 N N . HIS A 1 855 ? -27.328 -8.398 -8.258 1 94.62 855 HIS A N 1
ATOM 6765 C CA . HIS A 1 855 ? -28.391 -7.859 -7.418 1 94.62 855 HIS A CA 1
ATOM 6766 C C . HIS A 1 855 ? -27.953 -6.574 -6.727 1 94.62 855 HIS A C 1
ATOM 6768 O O . HIS A 1 855 ? -26.766 -6.375 -6.484 1 94.62 855 HIS A O 1
ATOM 6774 N N . ILE A 1 856 ? -28.906 -5.75 -6.465 1 93.25 856 ILE A N 1
ATOM 6775 C CA . ILE A 1 856 ? -28.625 -4.531 -5.711 1 93.25 856 ILE A CA 1
ATOM 6776 C C . ILE A 1 856 ? -28.328 -4.879 -4.258 1 93.25 856 ILE A C 1
ATOM 6778 O O . ILE A 1 856 ? -27.359 -4.375 -3.68 1 93.25 856 ILE A O 1
ATOM 6782 N N . GLU A 1 857 ? -29.156 -5.734 -3.699 1 93.5 857 GLU A N 1
ATOM 6783 C CA . GLU A 1 857 ? -28.984 -6.285 -2.357 1 93.5 857 GLU A CA 1
ATOM 6784 C C . GLU A 1 857 ? -29.047 -7.809 -2.377 1 93.5 857 GLU A C 1
ATOM 6786 O O . GLU A 1 857 ? -29.484 -8.406 -3.369 1 93.5 857 GLU A O 1
ATOM 6791 N N . ILE A 1 858 ? -28.594 -8.367 -1.311 1 95.06 858 ILE A N 1
ATOM 6792 C CA . ILE A 1 858 ? -28.641 -9.82 -1.234 1 95.06 858 ILE A CA 1
ATOM 6793 C C . ILE A 1 858 ? -30.094 -10.297 -1.284 1 95.06 858 ILE A C 1
ATOM 6795 O O . ILE A 1 858 ? -30.922 -9.836 -0.501 1 95.06 858 ILE A O 1
ATOM 6799 N N . PRO A 1 859 ? -30.406 -11.109 -2.186 1 91.56 859 PRO A N 1
ATOM 6800 C CA . PR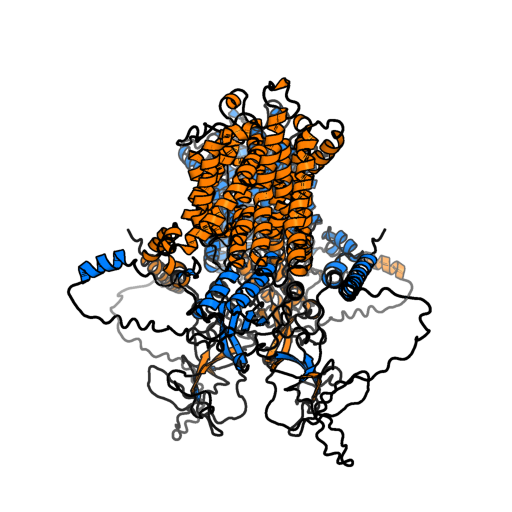O A 1 859 ? -31.781 -11.602 -2.283 1 91.56 859 PRO A CA 1
ATOM 6801 C C . PRO A 1 859 ? -32.219 -12.367 -1.038 1 91.56 859 PRO A C 1
ATOM 6803 O O . PRO A 1 859 ? -31.375 -12.883 -0.292 1 91.56 859 PRO A O 1
ATOM 6806 N N . ASP A 1 860 ? -33.5 -12.359 -0.821 1 90.25 860 ASP A N 1
ATOM 6807 C CA . ASP A 1 860 ? -34.062 -13.18 0.239 1 90.25 860 ASP A CA 1
ATOM 6808 C C . ASP A 1 860 ? -34.188 -14.633 -0.203 1 90.25 860 ASP A C 1
ATOM 6810 O O . ASP A 1 860 ? -35.25 -15.055 -0.66 1 90.25 860 ASP A O 1
ATOM 6814 N N . PHE A 1 861 ? -33.219 -15.367 0.01 1 90.88 861 PHE A N 1
ATOM 6815 C CA . PHE A 1 861 ? -33.156 -16.75 -0.466 1 90.88 861 PHE A CA 1
ATOM 6816 C C . PHE A 1 861 ? -34.125 -17.625 0.279 1 90.88 861 PHE A C 1
ATOM 6818 O O . PHE A 1 861 ? -34.438 -18.734 -0.156 1 90.88 861 PHE A O 1
ATOM 6825 N N . SER A 1 862 ? -34.594 -17.125 1.461 1 84.75 862 SER A N 1
ATOM 6826 C CA . SER A 1 862 ? -35.594 -17.891 2.217 1 84.75 862 SER A CA 1
ATOM 6827 C C . SER A 1 862 ? -36.875 -18.016 1.444 1 84.75 862 SER A C 1
ATOM 6829 O O . SER A 1 862 ? -37.656 -18.953 1.678 1 84.75 862 SER A O 1
ATOM 6831 N N . LYS A 1 863 ? -37.062 -17.125 0.549 1 81.56 863 LYS A N 1
ATOM 6832 C CA . LYS A 1 863 ? -38.281 -17.141 -0.236 1 81.56 863 LYS A CA 1
ATOM 6833 C C . LYS A 1 863 ? -38.094 -17.938 -1.521 1 81.56 863 LYS A C 1
ATOM 6835 O O . LYS A 1 863 ? -39.062 -18.141 -2.266 1 81.56 863 LYS A O 1
ATOM 6840 N N . TRP A 1 864 ? -36.812 -18.391 -1.673 1 82.75 864 TRP A N 1
ATOM 6841 C CA . TRP A 1 864 ? -36.562 -19.156 -2.887 1 82.75 864 TRP A CA 1
ATOM 6842 C C . TRP A 1 864 ? -36.875 -20.625 -2.678 1 82.75 864 TRP A C 1
ATOM 6844 O O . TRP A 1 864 ? -36.594 -21.188 -1.617 1 82.75 864 TRP A O 1
ATOM 6854 N N . ASN A 1 865 ? -37.844 -21.156 -3.229 1 69.44 865 ASN A N 1
ATOM 6855 C CA . ASN A 1 865 ? -38.062 -22.594 -3.119 1 69.44 865 ASN A CA 1
ATOM 6856 C C . ASN A 1 865 ? -36.906 -23.391 -3.684 1 69.44 865 ASN A C 1
ATOM 6858 O O . ASN A 1 865 ? -36.938 -23.875 -4.82 1 69.44 865 ASN A O 1
ATOM 6862 N N . ILE A 1 866 ? -35.781 -23.375 -2.926 1 68.31 866 ILE A N 1
ATOM 6863 C CA . ILE A 1 866 ? -34.562 -24 -3.391 1 68.31 866 ILE A CA 1
ATOM 6864 C C . ILE A 1 866 ? -34.469 -25.422 -2.842 1 68.31 866 ILE A C 1
ATOM 6866 O O . ILE A 1 866 ? -34.781 -25.672 -1.674 1 68.31 866 ILE A O 1
ATOM 6870 N N . MET B 1 1 ? 8.516 -19.234 32.875 1 21.61 1 MET B N 1
ATOM 6871 C CA . MET B 1 1 ? 7.844 -18.344 33.812 1 21.61 1 MET B CA 1
ATOM 6872 C C . MET B 1 1 ? 6.863 -17.422 33.094 1 21.61 1 MET B C 1
ATOM 6874 O O . MET B 1 1 ? 7.238 -16.734 32.156 1 21.61 1 MET B O 1
ATOM 6878 N N . SER B 1 2 ? 5.531 -17.797 33.094 1 26.19 2 SER B N 1
ATOM 6879 C CA . SER B 1 2 ? 4.277 -17.453 32.438 1 26.19 2 SER B CA 1
ATOM 6880 C C . SER B 1 2 ? 3.812 -16.062 32.844 1 26.19 2 SER B C 1
ATOM 6882 O O . SER B 1 2 ? 3.561 -15.797 34.031 1 26.19 2 SER B O 1
ATOM 6884 N N . PHE B 1 3 ? 4.418 -14.961 32.219 1 28.66 3 PHE B N 1
ATOM 6885 C CA . PHE B 1 3 ? 4.051 -13.586 32.562 1 28.66 3 PHE B CA 1
ATOM 6886 C C . PHE B 1 3 ? 2.539 -13.406 32.5 1 28.66 3 PHE B C 1
ATOM 6888 O O . PHE B 1 3 ? 1.919 -13.656 31.469 1 28.66 3 PHE B O 1
ATOM 6895 N N . ASP B 1 4 ? 1.868 -13.516 33.656 1 31.25 4 ASP B N 1
ATOM 6896 C CA . ASP B 1 4 ? 0.449 -13.562 33.969 1 31.25 4 ASP B CA 1
ATOM 6897 C C . ASP B 1 4 ? -0.261 -12.281 33.562 1 31.25 4 ASP B C 1
ATOM 6899 O O . ASP B 1 4 ? 0.127 -11.18 33.969 1 31.25 4 ASP B O 1
ATOM 6903 N N . LEU B 1 5 ? -0.886 -12.242 32.438 1 30.75 5 LEU B N 1
ATOM 6904 C CA . LEU B 1 5 ? -1.761 -11.273 31.766 1 30.75 5 LEU B CA 1
ATOM 6905 C C . LEU B 1 5 ? -2.777 -10.711 32.75 1 30.75 5 LEU B C 1
ATOM 6907 O O . LEU B 1 5 ? -3.619 -9.891 32.375 1 30.75 5 LEU B O 1
ATOM 6911 N N . ASP B 1 6 ? -2.92 -11.32 34.031 1 35.62 6 ASP B N 1
ATOM 6912 C CA . ASP B 1 6 ? -3.891 -10.859 35.031 1 35.62 6 ASP B CA 1
ATOM 6913 C C . ASP B 1 6 ? -3.533 -9.469 35.531 1 35.62 6 ASP B C 1
ATOM 6915 O O . ASP B 1 6 ? -4.418 -8.68 35.875 1 35.62 6 ASP B O 1
ATOM 6919 N N . ASP B 1 7 ? -2.217 -9.133 35.594 1 36.56 7 ASP B N 1
ATOM 6920 C CA . ASP B 1 7 ? -1.776 -7.914 36.25 1 36.56 7 ASP B CA 1
ATOM 6921 C C . ASP B 1 7 ? -2.09 -6.684 35.406 1 36.56 7 ASP B C 1
ATOM 6923 O O . ASP B 1 7 ? -2.209 -5.574 35.938 1 36.56 7 ASP B O 1
ATOM 6927 N N . LEU B 1 8 ? -2.148 -6.844 34.094 1 32.66 8 LEU B N 1
ATOM 6928 C CA . LEU B 1 8 ? -2.336 -5.629 33.312 1 32.66 8 LEU B CA 1
ATOM 6929 C C . LEU B 1 8 ? -3.779 -5.145 33.375 1 32.66 8 LEU B C 1
ATOM 6931 O O . LEU B 1 8 ? -4.043 -3.943 33.281 1 32.66 8 LEU B O 1
ATOM 6935 N N . GLU B 1 9 ? -4.793 -6.016 33.656 1 34.5 9 GLU B N 1
ATOM 6936 C CA . GLU B 1 9 ? -6.184 -5.586 33.781 1 34.5 9 GLU B CA 1
ATOM 6937 C C . GLU B 1 9 ? -6.414 -4.801 35.062 1 34.5 9 GLU B C 1
ATOM 6939 O O . GLU B 1 9 ? -7.141 -3.803 35.062 1 34.5 9 GLU B O 1
ATOM 6944 N N . ASP B 1 10 ? -5.719 -5.152 36.156 1 38.06 10 ASP B N 1
ATOM 6945 C CA . ASP B 1 10 ? -5.875 -4.477 37.438 1 38.06 10 ASP B CA 1
ATOM 6946 C C . ASP B 1 10 ? -5.363 -3.041 37.375 1 38.06 10 ASP B C 1
ATOM 6948 O O . ASP B 1 10 ? -5.949 -2.137 37.969 1 38.06 10 ASP B O 1
ATOM 6952 N N . LEU B 1 11 ? -4.324 -2.818 36.531 1 35 11 LEU B N 1
ATOM 6953 C CA . LEU B 1 11 ? -3.756 -1.476 36.5 1 35 11 LEU B CA 1
ATOM 6954 C C . LEU B 1 11 ? -4.688 -0.501 35.781 1 35 11 LEU B C 1
ATOM 6956 O O . LEU B 1 11 ? -4.824 0.651 36.219 1 35 11 LEU B O 1
ATOM 6960 N N . GLU B 1 12 ? -5.434 -1 34.812 1 35.06 12 GLU B N 1
ATOM 6961 C CA . GLU B 1 12 ? -6.324 -0.07 34.125 1 35.06 12 GLU B CA 1
ATOM 6962 C C . GLU B 1 12 ? -7.516 0.302 35 1 35.06 12 GLU B C 1
ATOM 6964 O O . GLU B 1 12 ? -7.949 1.455 35 1 35.06 12 GLU B O 1
ATOM 6969 N N . LEU B 1 13 ? -8.031 -0.603 35.844 1 37.12 13 LEU B N 1
ATOM 6970 C CA . LEU B 1 13 ? -9.109 -0.301 36.781 1 37.12 13 LEU B CA 1
ATOM 6971 C C . LEU B 1 13 ? -8.656 0.718 37.812 1 37.12 13 LEU B C 1
ATOM 6973 O O . LEU B 1 13 ? -9.406 1.64 38.156 1 37.12 13 LEU B O 1
ATOM 6977 N N . GLU B 1 14 ? -7.352 0.642 38.25 1 36.72 14 GLU B N 1
ATOM 6978 C CA . GLU B 1 14 ? -6.84 1.553 39.281 1 36.72 14 GLU B CA 1
ATOM 6979 C C . GLU B 1 14 ? -6.703 2.971 38.719 1 36.72 14 GLU B C 1
ATOM 6981 O O . GLU B 1 14 ? -7.012 3.941 39.438 1 36.72 14 GLU B O 1
ATOM 6986 N N . TYR B 1 15 ? -6.383 3.078 37.438 1 35.94 15 TYR B N 1
ATOM 6987 C CA . TYR B 1 15 ? -6.191 4.43 36.906 1 35.94 15 TYR B CA 1
ATOM 6988 C C . TYR B 1 15 ? -7.523 5.164 36.812 1 35.94 15 TYR B C 1
ATOM 6990 O O . TYR B 1 15 ? -7.633 6.328 37.188 1 35.94 15 TYR B O 1
ATOM 6998 N N . ASN B 1 16 ? -8.609 4.516 36.5 1 33.56 16 ASN B N 1
ATOM 6999 C CA . ASN B 1 16 ? -9.891 5.199 36.375 1 33.56 16 ASN B CA 1
ATOM 7000 C C . ASN B 1 16 ? -10.461 5.594 37.719 1 33.56 16 ASN B C 1
ATOM 7002 O O . ASN B 1 16 ? -11.219 6.555 37.844 1 33.56 16 ASN B O 1
ATOM 7006 N N . GLN B 1 17 ? -10.156 4.895 38.812 1 33.97 17 GLN B N 1
ATOM 7007 C CA . GLN B 1 17 ? -10.617 5.305 40.125 1 33.97 17 GLN B CA 1
ATOM 7008 C C . GLN B 1 17 ? -9.945 6.605 40.562 1 33.97 17 GLN B C 1
ATOM 7010 O O . GLN B 1 17 ? -10.562 7.422 41.25 1 33.97 17 GLN B O 1
ATOM 7015 N N . TYR B 1 18 ? -8.703 6.836 40.125 1 33.22 18 TYR B N 1
ATOM 7016 C CA . TYR B 1 18 ? -7.996 8.008 40.625 1 33.22 18 TYR B CA 1
ATOM 7017 C C . TYR B 1 18 ? -8.547 9.289 40.031 1 33.22 18 TYR B C 1
ATOM 7019 O O . TYR B 1 18 ? -8.664 10.312 40.688 1 33.22 18 TYR B O 1
ATOM 7027 N N . LYS B 1 19 ? -8.961 9.266 38.719 1 32.59 19 LYS B N 1
ATOM 7028 C CA . LYS B 1 19 ? -9.344 10.562 38.156 1 32.59 19 LYS B CA 1
ATOM 7029 C C . LYS B 1 19 ? -10.68 11.031 38.75 1 32.59 19 LYS B C 1
ATOM 7031 O O . LYS B 1 19 ? -11.039 12.203 38.594 1 32.59 19 LYS B O 1
ATOM 7036 N N . THR B 1 20 ? -11.586 10.203 39.219 1 30.45 20 THR B N 1
ATOM 7037 C CA . THR B 1 20 ? -12.844 10.711 39.75 1 30.45 20 THR B CA 1
ATOM 7038 C C . THR B 1 20 ? -12.594 11.531 41.031 1 30.45 20 THR B C 1
ATOM 7040 O O . THR B 1 20 ? -13.414 12.383 41.375 1 30.45 20 THR B O 1
ATOM 7043 N N . VAL B 1 21 ? -11.555 11.203 41.812 1 31.58 21 VAL B N 1
ATOM 7044 C CA . VAL B 1 21 ? -11.398 11.891 43.094 1 31.58 21 VAL B CA 1
ATOM 7045 C C . VAL B 1 21 ? -10.906 13.32 42.844 1 31.58 21 VAL B C 1
ATOM 7047 O O . VAL B 1 21 ? -11.211 14.227 43.625 1 31.58 21 VAL B O 1
ATOM 7050 N N . GLU B 1 22 ? -10.07 13.516 41.812 1 29.62 22 GLU B N 1
ATOM 7051 C CA . GLU B 1 22 ? -9.406 14.812 41.75 1 29.62 22 GLU B CA 1
ATOM 7052 C C . GLU B 1 22 ? -10.383 15.93 41.406 1 29.62 22 GLU B C 1
ATOM 7054 O O . GLU B 1 22 ? -10.156 17.094 41.75 1 29.62 22 GLU B O 1
ATOM 7059 N N . GLU B 1 23 ? -11.398 15.68 40.594 1 27.98 23 GLU B N 1
ATOM 7060 C CA . GLU B 1 23 ? -12.188 16.844 40.188 1 27.98 23 GLU B CA 1
ATOM 7061 C C . GLU B 1 23 ? -13.031 17.359 41.375 1 27.98 23 GLU B C 1
ATOM 7063 O O . GLU B 1 23 ? -13.68 18.391 41.25 1 27.98 23 GLU B O 1
ATOM 7068 N N . GLN B 1 24 ? -13.258 16.531 42.438 1 27.2 24 GLN B N 1
ATOM 7069 C CA . GLN B 1 24 ? -14.117 17.062 43.5 1 27.2 24 GLN B CA 1
ATOM 7070 C C . GLN B 1 24 ? -13.43 18.203 44.25 1 27.2 24 GLN B C 1
ATOM 7072 O O . GLN B 1 24 ? -14.07 18.906 45.031 1 27.2 24 GLN B O 1
ATOM 7077 N N . GLY B 1 25 ? -12.039 18.203 44.344 1 27.7 25 GLY B N 1
ATOM 7078 C CA . GLY B 1 25 ? -11.453 19.031 45.375 1 27.7 25 GLY B CA 1
ATOM 7079 C C . GLY B 1 25 ? -11.547 20.516 45.062 1 27.7 25 GLY B C 1
ATOM 7080 O O . GLY B 1 25 ? -11.008 21.344 45.812 1 27.7 25 GLY B O 1
ATOM 7081 N N . ASN B 1 26 ? -11.711 20.938 43.906 1 24.42 26 ASN B N 1
ATOM 7082 C CA . ASN B 1 26 ? -11.297 22.328 43.719 1 24.42 26 ASN B CA 1
ATOM 7083 C C . ASN B 1 26 ? -12.297 23.297 44.344 1 24.42 26 ASN B C 1
ATOM 7085 O O . ASN B 1 26 ? -12.297 24.484 44 1 24.42 26 ASN B O 1
ATOM 7089 N N . SER B 1 27 ? -13.453 22.859 44.844 1 22 27 SER B N 1
ATOM 7090 C CA . SER B 1 27 ? -14.359 23.984 45.094 1 22 27 SER B CA 1
ATOM 7091 C C . SER B 1 27 ? -13.883 24.844 46.25 1 22 27 SER B C 1
ATOM 7093 O O . SER B 1 27 ? -13.914 26.078 46.188 1 22 27 SER B O 1
ATOM 7095 N N . ASP B 1 28 ? -13.922 24.422 47.625 1 22.31 28 ASP B N 1
ATOM 7096 C CA . ASP B 1 28 ? -14.422 25.234 48.75 1 22.31 28 ASP B CA 1
ATOM 7097 C C . ASP B 1 28 ? -13.281 25.984 49.438 1 22.31 28 ASP B C 1
ATOM 7099 O O . ASP B 1 28 ? -12.836 25.609 50.5 1 22.31 28 ASP B O 1
ATOM 7103 N N . VAL B 1 29 ? -12.195 26.422 48.969 1 23.38 29 VAL B N 1
ATOM 7104 C CA . VAL B 1 29 ? -11.172 26.922 49.875 1 23.38 29 VAL B CA 1
ATOM 7105 C C . VAL B 1 29 ? -11.633 28.234 50.5 1 23.38 29 VAL B C 1
ATOM 7107 O O . VAL B 1 29 ? -11.516 29.297 49.906 1 23.38 29 VAL B O 1
ATOM 7110 N N . GLY B 1 30 ? -12.867 28.406 51.156 1 18.95 30 GLY B N 1
ATOM 7111 C CA . GLY B 1 30 ? -13.117 29.672 51.812 1 18.95 30 GLY B CA 1
ATOM 7112 C C . GLY B 1 30 ? -12.203 29.922 53 1 18.95 30 GLY B C 1
ATOM 7113 O O . GLY B 1 30 ? -11.578 29 53.5 1 18.95 30 GLY B O 1
ATOM 7114 N N . ASP B 1 31 ? -11.961 31.172 53.688 1 19.97 31 ASP B N 1
ATOM 7115 C CA . ASP B 1 31 ? -11.102 31.969 54.562 1 19.97 31 ASP B CA 1
ATOM 7116 C C . ASP B 1 31 ? -11.344 31.625 56.031 1 19.97 31 ASP B C 1
ATOM 7118 O O . ASP B 1 31 ? -10.836 32.312 56.938 1 19.97 31 ASP B O 1
ATOM 7122 N N . SER B 1 32 ? -12.211 30.844 56.656 1 19.91 32 SER B N 1
ATOM 7123 C CA . SER B 1 32 ? -12.656 31.156 58 1 19.91 32 SER B CA 1
ATOM 7124 C C . SER B 1 32 ? -11.516 31 59 1 19.91 32 SER B C 1
ATOM 7126 O O . SER B 1 32 ? -10.703 30.078 58.906 1 19.91 32 SER B O 1
ATOM 7128 N N . SER B 1 33 ? -11.148 32.094 59.969 1 19.67 33 SER B N 1
ATOM 7129 C CA . SER B 1 33 ? -10.281 32.438 61.062 1 19.67 33 SER B CA 1
ATOM 7130 C C . SER B 1 33 ? -10.336 31.391 62.188 1 19.67 33 SER B C 1
ATOM 7132 O O . SER B 1 33 ? -9.297 30.953 62.688 1 19.67 33 SER B O 1
ATOM 7134 N N . GLY B 1 34 ? -11.359 31.5 63.062 1 18.48 34 GLY B N 1
ATOM 7135 C CA . GLY B 1 34 ? -11.484 31.703 64.5 1 18.48 34 GLY B CA 1
ATOM 7136 C C . GLY B 1 34 ? -11.234 30.453 65.312 1 18.48 34 GLY B C 1
ATOM 7137 O O . GLY B 1 34 ? -11.133 29.359 64.75 1 18.48 34 GLY B O 1
ATOM 7138 N N . ASN B 1 35 ? -11.828 30.391 66.625 1 19.19 35 ASN B N 1
ATOM 7139 C CA . ASN B 1 35 ? -11.664 29.969 68 1 19.19 35 ASN B CA 1
ATOM 7140 C C . ASN B 1 35 ? -11.719 28.453 68.125 1 19.19 35 ASN B C 1
ATOM 7142 O O . ASN B 1 35 ? -12.141 27.766 67.25 1 19.19 35 ASN B O 1
ATOM 7146 N N . ASP B 1 36 ? -12.188 27.984 69.5 1 19.81 36 ASP B N 1
ATOM 7147 C CA . ASP B 1 36 ? -11.93 27.062 70.562 1 19.81 36 ASP B CA 1
ATOM 7148 C C . ASP B 1 36 ? -12.297 25.625 70.188 1 19.81 36 ASP B C 1
ATOM 7150 O O . ASP B 1 36 ? -11.414 24.812 69.875 1 19.81 36 ASP B O 1
ATOM 7154 N N . ASP B 1 37 ? -13.234 25.031 71.25 1 20.39 37 ASP B N 1
ATOM 7155 C CA . ASP B 1 37 ? -13.438 23.75 71.938 1 20.39 37 ASP B CA 1
ATOM 7156 C C . ASP B 1 37 ? -14.102 22.734 71 1 20.39 37 ASP B C 1
ATOM 7158 O O . ASP B 1 37 ? -15.273 22.875 70.625 1 20.39 37 ASP B O 1
ATOM 7162 N N . LEU B 1 38 ? -13.523 22.328 70.125 1 19.39 38 LEU B N 1
ATOM 7163 C CA . LEU B 1 38 ? -14.148 21.859 68.875 1 19.39 38 LEU B CA 1
ATOM 7164 C C . LEU B 1 38 ? -14.914 20.562 69.188 1 19.39 38 LEU B C 1
ATOM 7166 O O . LEU B 1 38 ? -14.305 19.484 69.312 1 19.39 38 LEU B O 1
ATOM 7170 N N . GLY B 1 39 ? -16 20.719 70 1 18.06 39 GLY B N 1
ATOM 7171 C CA . GLY B 1 39 ? -16.766 19.656 70.625 1 18.06 39 GLY B CA 1
ATOM 7172 C C . GLY B 1 39 ? -17.156 18.547 69.688 1 18.06 39 GLY B C 1
ATOM 7173 O O . GLY B 1 39 ? -17.062 18.719 68.438 1 18.06 39 GLY B O 1
ATOM 7174 N N . ASN B 1 40 ? -17.641 17.359 70.188 1 18.06 40 ASN B N 1
ATOM 7175 C CA . ASN B 1 40 ? -17.922 15.961 69.875 1 18.06 40 ASN B CA 1
ATOM 7176 C C . ASN B 1 40 ? -19.016 15.836 68.812 1 18.06 40 ASN B C 1
ATOM 7178 O O . ASN B 1 40 ? -19.547 14.742 68.562 1 18.06 40 ASN B O 1
ATOM 7182 N N . ALA B 1 41 ? -19.547 16.969 68.25 1 15.91 41 ALA B N 1
ATOM 7183 C CA . ALA B 1 41 ? -20.984 16.891 68 1 15.91 41 ALA B CA 1
ATOM 7184 C C . ALA B 1 41 ? -21.312 15.758 67.062 1 15.91 41 ALA B C 1
ATOM 7186 O O . ALA B 1 41 ? -20.484 15.383 66.25 1 15.91 41 ALA B O 1
ATOM 7187 N N . GLY B 1 42 ? -22.703 15.383 66.938 1 17.14 42 GLY B N 1
ATOM 7188 C CA . GLY B 1 42 ? -23.703 14.336 66.812 1 17.14 42 GLY B CA 1
ATOM 7189 C C . GLY B 1 42 ? -23.891 13.836 65.375 1 17.14 42 GLY B C 1
ATOM 7190 O O . GLY B 1 42 ? -23.344 14.406 64.438 1 17.14 42 GLY B O 1
ATOM 7191 N N . ASP B 1 43 ? -25.25 13.445 65 1 17.23 43 ASP B N 1
ATOM 7192 C CA . ASP B 1 43 ? -26.062 12.297 64.562 1 17.23 43 ASP B CA 1
ATOM 7193 C C . ASP B 1 43 ? -26.297 12.312 63.062 1 17.23 43 ASP B C 1
ATOM 7195 O O . ASP B 1 43 ? -25.906 11.367 62.344 1 17.23 43 ASP B O 1
ATOM 7199 N N . GLY B 1 44 ? -27.578 12.75 62.5 1 16.81 44 GLY B N 1
ATOM 7200 C CA . GLY B 1 44 ? -28.688 12.117 61.812 1 16.81 44 GLY B CA 1
ATOM 7201 C C . GLY B 1 44 ? -28.766 12.484 60.344 1 16.81 44 GLY B C 1
ATOM 7202 O O . GLY B 1 44 ? -29.797 12.258 59.688 1 16.81 44 GLY B O 1
ATOM 7203 N N . LEU B 1 45 ? -27.859 12.992 59.688 1 17.84 45 LEU B N 1
ATOM 7204 C CA . LEU B 1 45 ? -28.375 13.711 58.531 1 17.84 45 LEU B CA 1
ATOM 7205 C C . LEU B 1 45 ? -28.984 12.742 57.5 1 17.84 45 LEU B C 1
ATOM 7207 O O . LEU B 1 45 ? -28.312 11.828 57.031 1 17.84 45 LEU B O 1
ATOM 7211 N N . THR B 1 46 ? -30.375 12.781 57.406 1 17.3 46 THR B N 1
ATOM 7212 C CA . THR B 1 46 ? -31.469 12.086 56.75 1 17.3 46 THR B CA 1
ATOM 7213 C C . THR B 1 46 ? -31.344 12.195 55.219 1 17.3 46 THR B C 1
ATOM 7215 O O . THR B 1 46 ? -30.703 13.125 54.719 1 17.3 46 THR B O 1
ATOM 7218 N N . LYS B 1 47 ? -31.938 11.109 54.469 1 18.81 47 LYS B N 1
ATOM 7219 C CA . LYS B 1 47 ? -32.031 10.375 53.219 1 18.81 47 LYS B CA 1
ATOM 7220 C C . LYS B 1 47 ? -32.594 11.242 52.125 1 18.81 47 LYS B C 1
ATOM 7222 O O . LYS B 1 47 ? -32.469 10.938 50.938 1 18.81 47 LYS B O 1
ATOM 7227 N N . ASP B 1 48 ? -33.5 12.336 52.344 1 18.12 48 ASP B N 1
ATOM 7228 C CA . ASP B 1 48 ? -34.75 12.359 51.594 1 18.12 48 ASP B CA 1
ATOM 7229 C C . ASP B 1 48 ? -34.562 13.07 50.25 1 18.12 48 ASP B C 1
ATOM 7231 O O . ASP B 1 48 ? -35.531 13.258 49.5 1 18.12 48 ASP B O 1
ATOM 7235 N N . SER B 1 49 ? -33.594 13.742 49.875 1 17.66 49 SER B N 1
ATOM 7236 C CA . SER B 1 49 ? -34.031 14.789 48.969 1 17.66 49 SER B CA 1
ATOM 7237 C C . SER B 1 49 ? -34.375 14.211 47.594 1 17.66 49 SER B C 1
ATOM 7239 O O . SER B 1 49 ? -33.5 13.883 46.812 1 17.66 49 SER B O 1
ATOM 7241 N N . LYS B 1 50 ? -35.562 13.398 47.469 1 22.02 50 LYS B N 1
ATOM 7242 C CA . LYS B 1 50 ? -36.281 12.891 46.312 1 22.02 50 LYS B CA 1
ATOM 7243 C C . LYS B 1 50 ? -36.656 14.016 45.375 1 22.02 50 LYS B C 1
ATOM 7245 O O . LYS B 1 50 ? -37.625 14.766 45.625 1 22.02 50 LYS B O 1
ATOM 7250 N N . PHE B 1 51 ? -35.812 14.797 44.969 1 18.72 51 PHE B N 1
ATOM 7251 C CA . PHE B 1 51 ? -36.375 15.867 44.125 1 18.72 51 PHE B CA 1
ATOM 7252 C C . PHE B 1 51 ? -37.219 15.289 43 1 18.72 51 PHE B C 1
ATOM 7254 O O . PHE B 1 51 ? -36.688 14.773 42.031 1 18.72 51 PHE B O 1
ATOM 7261 N N . VAL B 1 52 ? -38.344 14.531 43.344 1 19.97 52 VAL B N 1
ATOM 7262 C CA . VAL B 1 52 ? -39.406 14.062 42.438 1 19.97 52 VAL B CA 1
ATOM 7263 C C . VAL B 1 52 ? -40.062 15.258 41.75 1 19.97 52 VAL B C 1
ATOM 7265 O O . VAL B 1 52 ? -40.594 16.141 42.406 1 19.97 52 VAL B O 1
ATOM 7268 N N . PHE B 1 53 ? -39.531 15.867 40.75 1 18.78 53 PHE B N 1
ATOM 7269 C CA . PHE B 1 53 ? -40.406 16.781 40.031 1 18.78 53 PHE B CA 1
ATOM 7270 C C . PHE B 1 53 ? -41.781 16.172 39.844 1 18.78 53 PHE B C 1
ATOM 7272 O O . PHE B 1 53 ? -41.938 15.227 39.062 1 18.78 53 PHE B O 1
ATOM 7279 N N . GLU B 1 54 ? -42.625 16.141 40.875 1 20.19 54 GLU B N 1
ATOM 7280 C CA . GLU B 1 54 ? -44.031 15.773 40.969 1 20.19 54 GLU B CA 1
ATOM 7281 C C . GLU B 1 54 ? -44.906 16.703 40.125 1 20.19 54 GLU B C 1
ATOM 7283 O O . GLU B 1 54 ? -45.062 17.875 40.438 1 20.19 54 GLU B O 1
ATOM 7288 N N . LYS B 1 55 ? -44.844 16.766 38.719 1 21.25 55 LYS B N 1
ATOM 7289 C CA . LYS B 1 55 ? -46.062 17.375 38.219 1 21.25 55 LYS B CA 1
ATOM 7290 C C . LYS B 1 55 ? -47.312 16.812 38.938 1 21.25 55 LYS B C 1
ATOM 7292 O O . LYS B 1 55 ? -47.562 15.602 38.875 1 21.25 55 LYS B O 1
ATOM 7297 N N . ASP B 1 56 ? -47.812 17.438 40 1 21.34 56 ASP B N 1
ATOM 7298 C CA . ASP B 1 56 ? -48.969 17.281 40.906 1 21.34 56 ASP B CA 1
ATOM 7299 C C . ASP B 1 56 ? -50.281 17.375 40.125 1 21.34 56 ASP B C 1
ATOM 7301 O O . ASP B 1 56 ? -51 18.375 40.219 1 21.34 56 ASP B O 1
ATOM 7305 N N . LEU B 1 57 ? -50.469 17.094 38.844 1 20.98 57 LEU B N 1
ATOM 7306 C CA . LEU B 1 57 ? -51.844 17.203 38.438 1 20.98 57 LEU B CA 1
ATOM 7307 C C . LEU B 1 57 ? -52.75 16.406 39.375 1 20.98 57 LEU B C 1
ATOM 7309 O O . LEU B 1 57 ? -52.406 15.289 39.781 1 20.98 57 LEU B O 1
ATOM 7313 N N . GLY B 1 58 ? -53.625 17 40.25 1 21.3 58 GLY B N 1
ATOM 7314 C CA . GLY B 1 58 ? -54.562 16.812 41.344 1 21.3 58 GLY B CA 1
ATOM 7315 C C . GLY B 1 58 ? -55.469 15.617 41.125 1 21.3 58 GLY B C 1
ATOM 7316 O O . GLY B 1 58 ? -56.219 15.211 42.062 1 21.3 58 GLY B O 1
ATOM 7317 N N . TYR B 1 59 ? -56.125 15.391 40 1 22.7 59 TYR B N 1
ATOM 7318 C CA . TYR B 1 59 ? -57.344 14.617 40.156 1 22.7 59 TYR B CA 1
ATOM 7319 C C . TYR B 1 59 ? -57.062 13.25 40.75 1 22.7 59 TYR B C 1
ATOM 7321 O O . TYR B 1 59 ? -56.312 12.445 40.188 1 22.7 59 TYR B O 1
ATOM 7329 N N . THR B 1 60 ? -56.906 13.203 42.094 1 24.91 60 THR B N 1
ATOM 7330 C CA . THR B 1 60 ? -56.688 12.055 42.969 1 24.91 60 THR B CA 1
ATOM 7331 C C . THR B 1 60 ? -57.812 11.039 42.844 1 24.91 60 THR B C 1
ATOM 7333 O O . THR B 1 60 ? -57.969 10.141 43.656 1 24.91 60 THR B O 1
ATOM 7336 N N . ASP B 1 61 ? -58.75 11.141 41.844 1 24.23 61 ASP B N 1
ATOM 7337 C CA . ASP B 1 61 ? -59.812 10.188 42.125 1 24.23 61 ASP B CA 1
ATOM 7338 C C . ASP B 1 61 ? -59.25 8.812 42.469 1 24.23 61 ASP B C 1
ATOM 7340 O O . ASP B 1 61 ? -58.406 8.273 41.75 1 24.23 61 ASP B O 1
ATOM 7344 N N . ASP B 1 62 ? -59.156 8.422 43.781 1 27.7 62 ASP B N 1
ATOM 7345 C CA . ASP B 1 62 ? -58.656 7.324 44.594 1 27.7 62 ASP B CA 1
ATOM 7346 C C . ASP B 1 62 ? -58.969 5.977 43.969 1 27.7 62 ASP B C 1
ATOM 7348 O O . ASP B 1 62 ? -58.375 4.957 44.281 1 27.7 62 ASP B O 1
ATOM 7352 N N . SER B 1 63 ? -60.281 5.863 43.531 1 26.38 63 SER B N 1
ATOM 7353 C CA . SER B 1 63 ? -60.875 4.543 43.406 1 26.38 63 SER B CA 1
ATOM 7354 C C . SER B 1 63 ? -60.156 3.721 42.344 1 26.38 63 SER B C 1
ATOM 7356 O O . SER B 1 63 ? -59.938 2.516 42.5 1 26.38 63 SER B O 1
ATOM 7358 N N . ASN B 1 64 ? -60.344 4.223 41.094 1 24.23 64 ASN B N 1
ATOM 7359 C CA . ASN B 1 64 ? -60.062 3.363 39.938 1 24.23 64 ASN B CA 1
ATOM 7360 C C . ASN B 1 64 ? -58.562 3.256 39.688 1 24.23 64 ASN B C 1
ATOM 7362 O O . ASN B 1 64 ? -58 4.039 38.906 1 24.23 64 ASN B O 1
ATOM 7366 N N . GLU B 1 65 ? -57.75 3.123 40.688 1 27.16 65 GLU B N 1
ATOM 7367 C CA . GLU B 1 65 ? -56.312 2.828 40.719 1 27.16 65 GLU B CA 1
ATOM 7368 C C . GLU B 1 65 ? -55.969 1.736 39.719 1 27.16 65 GLU B C 1
ATOM 7370 O O . GLU B 1 65 ? -55.562 0.637 40.094 1 27.16 65 GLU B O 1
ATOM 7375 N N . LEU B 1 66 ? -56.906 1.429 38.812 1 25.22 66 LEU B N 1
ATOM 7376 C CA . LEU B 1 66 ? -56.562 0.434 37.812 1 25.22 66 LEU B CA 1
ATOM 7377 C C . LEU B 1 66 ? -55.219 0.718 37.188 1 25.22 66 LEU B C 1
ATOM 7379 O O . LEU B 1 66 ? -54.875 1.87 36.906 1 25.22 66 LEU B O 1
ATOM 7383 N N . THR B 1 67 ? -54.281 -0.189 37.469 1 27.31 67 THR B N 1
ATOM 7384 C CA . THR B 1 67 ? -52.906 -0.472 37.062 1 27.31 67 THR B CA 1
ATOM 7385 C C . THR B 1 67 ? -52.688 -0.04 35.594 1 27.31 67 THR B C 1
ATOM 7387 O O . THR B 1 67 ? -53.281 -0.582 34.688 1 27.31 67 THR B O 1
ATOM 7390 N N . ARG B 1 68 ? -52.625 1.24 35.312 1 26.34 68 ARG B N 1
ATOM 7391 C CA . ARG B 1 68 ? -52.156 1.776 34.062 1 26.34 68 ARG B CA 1
ATOM 7392 C C . ARG B 1 68 ? -51 0.954 33.5 1 26.34 68 ARG B C 1
ATOM 7394 O O . ARG B 1 68 ? -49.844 1.161 33.875 1 26.34 68 ARG B O 1
ATOM 7401 N N . GLU B 1 69 ? -51.094 -0.403 33.5 1 27.66 69 GLU B N 1
ATOM 7402 C CA . GLU B 1 69 ? -50.281 -1.299 32.688 1 27.66 69 GLU B CA 1
ATOM 7403 C C . GLU B 1 69 ? -50.094 -0.728 31.297 1 27.66 69 GLU B C 1
ATOM 7405 O O . GLU B 1 69 ? -51 -0.714 30.484 1 27.66 69 GLU B O 1
ATOM 7410 N N . SER B 1 70 ? -49.5 0.509 31.266 1 29.94 70 SER B N 1
ATOM 7411 C CA . SER B 1 70 ? -49.125 1.239 30.047 1 29.94 70 SER B CA 1
ATOM 7412 C C . SER B 1 70 ? -48.625 0.296 28.969 1 29.94 70 SER B C 1
ATOM 7414 O O . SER B 1 70 ? -47.719 -0.505 29.219 1 29.94 70 SER B O 1
ATOM 7416 N N . PHE B 1 71 ? -49.406 -0.182 28.078 1 30.31 71 PHE B N 1
ATOM 7417 C CA . PHE B 1 71 ? -49.281 -0.933 26.828 1 30.31 71 PHE B CA 1
ATOM 7418 C C . PHE B 1 71 ? -48.094 -0.403 26 1 30.31 71 PHE B C 1
ATOM 7420 O O . PHE B 1 71 ? -48.094 0.767 25.609 1 30.31 71 PHE B O 1
ATOM 7427 N N . LEU B 1 72 ? -46.844 -0.782 26.297 1 37.94 72 LEU B N 1
ATOM 7428 C CA . LEU B 1 72 ? -45.75 -0.295 25.453 1 37.94 72 LEU B CA 1
ATOM 7429 C C . LEU B 1 72 ? -45.844 -0.83 24.031 1 37.94 72 LEU B C 1
ATOM 7431 O O . LEU B 1 72 ? -46.094 -2.021 23.828 1 37.94 72 LEU B O 1
ATOM 7435 N N . ASN B 1 73 ? -46.406 -0.274 23.109 1 42.5 73 ASN B N 1
ATOM 7436 C CA . ASN B 1 73 ? -46.469 -0.467 21.672 1 42.5 73 ASN B CA 1
ATOM 7437 C C . ASN B 1 73 ? -45.094 -0.724 21.078 1 42.5 73 ASN B C 1
ATOM 7439 O O . ASN B 1 73 ? -44.188 0.089 21.25 1 42.5 73 ASN B O 1
ATOM 7443 N N . SER B 1 74 ? -44.906 -2.121 20.672 1 50.75 74 SER B N 1
ATOM 7444 C CA . SER B 1 74 ? -43.625 -2.49 20.047 1 50.75 74 SER B CA 1
ATOM 7445 C C . SER B 1 74 ? -43.25 -1.491 18.969 1 50.75 74 SER B C 1
ATOM 7447 O O . SER B 1 74 ? -42.062 -1.387 18.594 1 50.75 74 SER B O 1
ATOM 7449 N N . SER B 1 75 ? -44.219 -0.864 18.469 1 58.06 75 SER B N 1
ATOM 7450 C CA . SER B 1 75 ? -43.906 0.117 17.438 1 58.06 75 SER B CA 1
ATOM 7451 C C . SER B 1 75 ? -43.312 1.393 18.047 1 58.06 75 SER B C 1
ATOM 7453 O O . SER B 1 75 ? -42.781 2.238 17.328 1 58.06 75 SER B O 1
ATOM 7455 N N . GLU B 1 76 ? -43.344 1.387 19.375 1 68.88 76 GLU B N 1
ATOM 7456 C CA . GLU B 1 76 ? -42.906 2.641 19.969 1 68.88 76 GLU B CA 1
ATOM 7457 C C . GLU B 1 76 ? -41.875 2.391 21.062 1 68.88 76 GLU B C 1
ATOM 7459 O O . GLU B 1 76 ? -41.312 3.338 21.641 1 68.88 76 GLU B O 1
ATOM 7464 N N . ASN B 1 77 ? -41.594 1.021 21.312 1 78.06 77 ASN B N 1
ATOM 7465 C CA . ASN B 1 77 ? -40.656 0.731 22.391 1 78.06 77 ASN B CA 1
ATOM 7466 C C . ASN B 1 77 ? -39.469 -0.057 21.891 1 78.06 77 ASN B C 1
ATOM 7468 O O . ASN B 1 77 ? -39.594 -0.915 21.016 1 78.06 77 ASN B O 1
ATOM 7472 N N . VAL B 1 78 ? -38.281 0.25 22.453 1 86.94 78 VAL B N 1
ATOM 7473 C CA . VAL B 1 78 ? -37.062 -0.467 22.156 1 86.94 78 VAL B CA 1
ATOM 7474 C C . VAL B 1 78 ? -36.406 -0.957 23.453 1 86.94 78 VAL B C 1
ATOM 7476 O O . VAL B 1 78 ? -36.281 -0.193 24.406 1 86.94 78 VAL B O 1
ATOM 7479 N N . PRO B 1 79 ? -36.156 -2.244 23.547 1 88.56 79 PRO B N 1
ATOM 7480 C CA . PRO B 1 79 ? -35.469 -2.748 24.734 1 88.56 79 PRO B CA 1
ATOM 7481 C C . PRO B 1 79 ? -34.062 -2.133 24.922 1 88.56 79 PRO B C 1
ATOM 7483 O O . PRO B 1 79 ? -33.375 -1.85 23.953 1 88.56 79 PRO B O 1
ATOM 7486 N N . ARG B 1 80 ? -33.719 -1.997 26.188 1 89.56 80 ARG B N 1
ATOM 7487 C CA . ARG B 1 80 ? -32.406 -1.391 26.5 1 89.56 80 ARG B CA 1
ATOM 7488 C C . ARG B 1 80 ? -31.281 -2.361 26.234 1 89.56 80 ARG B C 1
ATOM 7490 O O . ARG B 1 80 ? -31.359 -3.543 26.578 1 89.56 80 ARG B O 1
ATOM 7497 N N . TYR B 1 81 ? -30.25 -1.937 25.516 1 92.19 81 TYR B N 1
ATOM 7498 C CA . TYR B 1 81 ? -29.016 -2.666 25.25 1 92.19 81 TYR B CA 1
ATOM 7499 C C . TYR B 1 81 ? -27.812 -1.744 25.328 1 92.19 81 TYR B C 1
ATOM 7501 O O . TYR B 1 81 ? -27.656 -0.842 24.5 1 92.19 81 TYR B O 1
ATOM 7509 N N . ILE B 1 82 ? -26.969 -2.018 26.391 1 92 82 ILE B N 1
ATOM 7510 C CA . ILE B 1 82 ? -25.766 -1.212 26.547 1 92 82 ILE B CA 1
ATOM 7511 C C . ILE B 1 82 ? -24.594 -1.888 25.844 1 92 82 ILE B C 1
ATOM 7513 O O . ILE B 1 82 ? -24.125 -2.947 26.266 1 92 82 ILE B O 1
ATOM 7517 N N . GLU B 1 83 ? -24.172 -1.262 24.766 1 92.69 83 GLU B N 1
ATOM 7518 C CA . GLU B 1 83 ? -23.062 -1.793 23.969 1 92.69 83 GLU B CA 1
ATOM 7519 C C . GLU B 1 83 ? -21.719 -1.341 24.531 1 92.69 83 GLU B C 1
ATOM 7521 O O . GLU B 1 83 ? -21.516 -0.154 24.797 1 92.69 83 GLU B O 1
ATOM 7526 N N . GLU B 1 84 ? -20.812 -2.316 24.75 1 90.94 84 GLU B N 1
ATOM 7527 C CA . GLU B 1 84 ? -19.469 -2.018 25.203 1 90.94 84 GLU B CA 1
ATOM 7528 C C . GLU B 1 84 ? -18.469 -2.051 24.047 1 90.94 84 GLU B C 1
ATOM 7530 O O . GLU B 1 84 ? -18.766 -2.619 22.984 1 90.94 84 GLU B O 1
ATOM 7535 N N . THR B 1 85 ? -17.359 -1.326 24.234 1 91.12 85 THR B N 1
ATOM 7536 C CA . THR B 1 85 ? -16.344 -1.319 23.188 1 91.12 85 THR B CA 1
ATOM 7537 C C . THR B 1 85 ? -15.438 -2.545 23.312 1 91.12 85 THR B C 1
ATOM 7539 O O . THR B 1 85 ? -15.391 -3.182 24.375 1 91.12 85 THR B O 1
ATOM 7542 N N . VAL B 1 86 ? -14.812 -2.887 22.25 1 91.94 86 VAL B N 1
ATOM 7543 C CA . VAL B 1 86 ? -13.969 -4.074 22.172 1 91.94 86 VAL B CA 1
ATOM 7544 C C . VAL B 1 86 ? -12.758 -3.895 23.094 1 91.94 86 VAL B C 1
ATOM 7546 O O . VAL B 1 86 ? -12.211 -2.793 23.203 1 91.94 86 VAL B O 1
ATOM 7549 N N . THR B 1 87 ? -12.305 -4.945 23.734 1 89.75 87 THR B N 1
ATOM 7550 C CA . THR B 1 87 ? -11.141 -4.934 24.609 1 89.75 87 THR B CA 1
ATOM 7551 C C . THR B 1 87 ? -10.023 -5.805 24.047 1 89.75 87 THR B C 1
ATOM 7553 O O . THR B 1 87 ? -10.25 -6.602 23.125 1 89.75 87 THR B O 1
ATOM 7556 N N . LEU B 1 88 ? -8.828 -5.613 24.516 1 88.25 88 LEU B N 1
ATOM 7557 C CA . LEU B 1 88 ? -7.688 -6.414 24.078 1 88.25 88 LEU B CA 1
ATOM 7558 C C . LEU B 1 88 ? -7.863 -7.875 24.469 1 88.25 88 LEU B C 1
ATOM 7560 O O . LEU B 1 88 ? -7.414 -8.773 23.75 1 88.25 88 LEU B O 1
ATOM 7564 N N . LYS B 1 89 ? -8.5 -8.109 25.547 1 89.5 89 LYS B N 1
ATOM 7565 C CA . LYS B 1 89 ? -8.773 -9.477 25.984 1 89.5 89 LYS B CA 1
ATOM 7566 C C . LYS B 1 89 ? -9.695 -10.195 25.016 1 89.5 89 LYS B C 1
ATOM 7568 O O . LYS B 1 89 ? -9.492 -11.367 24.703 1 89.5 89 LYS B O 1
ATOM 7573 N N . GLU B 1 90 ? -10.734 -9.445 24.562 1 89.44 90 GLU B N 1
ATOM 7574 C CA . GLU B 1 90 ? -11.648 -10.031 23.578 1 89.44 90 GLU B CA 1
ATOM 7575 C C . GLU B 1 90 ? -10.93 -10.344 22.266 1 89.44 90 GLU B C 1
ATOM 7577 O O . GLU B 1 90 ? -11.195 -11.375 21.641 1 89.44 90 GLU B O 1
ATOM 7582 N N . TYR B 1 91 ? -10.062 -9.461 21.953 1 88.44 91 TYR B N 1
ATOM 7583 C CA . TYR B 1 91 ? -9.281 -9.695 20.734 1 88.44 91 TYR B CA 1
ATOM 7584 C C . TYR B 1 91 ? -8.391 -10.922 20.906 1 88.44 91 TYR B C 1
ATOM 7586 O O . TYR B 1 91 ? -8.305 -11.758 20 1 88.44 91 TYR B O 1
ATOM 7594 N N . TYR B 1 92 ? -7.688 -11.062 22.031 1 88.38 92 TYR B N 1
ATOM 7595 C CA . TYR B 1 92 ? -6.824 -12.203 22.312 1 88.38 92 TYR B CA 1
ATOM 7596 C C . TYR B 1 92 ? -7.609 -13.508 22.281 1 88.38 92 TYR B C 1
ATOM 7598 O O . TYR B 1 92 ? -7.176 -14.477 21.656 1 88.38 92 TYR B O 1
ATOM 7606 N N . ASN B 1 93 ? -8.797 -13.531 22.812 1 86.81 93 ASN B N 1
ATOM 7607 C CA . ASN B 1 93 ? -9.617 -14.734 22.875 1 86.81 93 ASN B CA 1
ATOM 7608 C C . ASN B 1 93 ? -10.172 -15.102 21.5 1 86.81 93 ASN B C 1
ATOM 7610 O O . ASN B 1 93 ? -10.273 -16.281 21.172 1 86.81 93 ASN B O 1
ATOM 7614 N N . HIS B 1 94 ? -10.469 -14.062 20.797 1 84.06 94 HIS B N 1
ATOM 7615 C CA . HIS B 1 94 ? -11.109 -14.297 19.516 1 84.06 94 HIS B CA 1
ATOM 7616 C C . HIS B 1 94 ? -10.078 -14.656 18.453 1 84.06 94 HIS B C 1
ATOM 7618 O O . HIS B 1 94 ? -10.297 -15.57 17.641 1 84.06 94 HIS B O 1
ATOM 7624 N N . SER B 1 95 ? -8.859 -13.992 18.469 1 82 95 SER B N 1
ATOM 7625 C CA . SER B 1 95 ? -8.016 -14.062 17.281 1 82 95 SER B CA 1
ATOM 7626 C C . SER B 1 95 ? -6.676 -14.727 17.594 1 82 95 SER B C 1
ATOM 7628 O O . SER B 1 95 ? -6.012 -15.242 16.688 1 82 95 SER B O 1
ATOM 7630 N N . ILE B 1 96 ? -6.176 -14.781 18.859 1 84.44 96 ILE B N 1
ATOM 7631 C CA . ILE B 1 96 ? -4.797 -15.18 19.125 1 84.44 96 ILE B CA 1
ATOM 7632 C C . ILE B 1 96 ? -4.781 -16.469 19.953 1 84.44 96 ILE B C 1
ATOM 7634 O O . ILE B 1 96 ? -3.967 -17.359 19.703 1 84.44 96 ILE B O 1
ATOM 7638 N N . ARG B 1 97 ? -5.746 -16.656 20.875 1 84.56 97 ARG B N 1
ATOM 7639 C CA . ARG B 1 97 ? -5.715 -17.703 21.891 1 84.56 97 ARG B CA 1
ATOM 7640 C C . ARG B 1 97 ? -5.59 -19.078 21.25 1 84.56 97 ARG B C 1
ATOM 7642 O O . ARG B 1 97 ? -4.805 -19.906 21.703 1 84.56 97 ARG B O 1
ATOM 7649 N N . HIS B 1 98 ? -6.281 -19.219 20.156 1 82.44 98 HIS B N 1
ATOM 7650 C CA . HIS B 1 98 ? -6.32 -20.547 19.562 1 82.44 98 HIS B CA 1
ATOM 7651 C C . HIS B 1 98 ? -4.977 -20.906 18.938 1 82.44 98 HIS B C 1
ATOM 7653 O O . HIS B 1 98 ? -4.676 -22.094 18.75 1 82.44 98 HIS B O 1
ATOM 7659 N N . TYR B 1 99 ? -4.047 -19.984 18.719 1 81.31 99 TYR B N 1
ATOM 7660 C CA . TYR B 1 99 ? -2.777 -20.234 18.047 1 81.31 99 TYR B CA 1
ATOM 7661 C C . TYR B 1 99 ? -1.646 -20.375 19.062 1 81.31 99 TYR B C 1
ATOM 7663 O O . TYR B 1 99 ? -0.556 -20.844 18.719 1 81.31 99 TYR B O 1
ATOM 7671 N N . LEU B 1 100 ? -1.848 -20.062 20.344 1 84.44 100 LEU B N 1
ATOM 7672 C CA . LEU B 1 100 ? -0.789 -20.094 21.359 1 84.44 100 LEU B CA 1
ATOM 7673 C C . LEU B 1 100 ? -0.966 -21.266 22.312 1 84.44 100 LEU B C 1
ATOM 7675 O O . LEU B 1 100 ? -0.639 -21.172 23.484 1 84.44 100 LEU B O 1
ATOM 7679 N N . THR B 1 101 ? -1.509 -22.344 21.922 1 87.25 101 THR B N 1
ATOM 7680 C CA . THR B 1 101 ? -1.665 -23.547 22.734 1 87.25 101 THR B CA 1
ATOM 7681 C C . THR B 1 101 ? -0.581 -24.578 22.391 1 87.25 101 THR B C 1
ATOM 7683 O O . THR B 1 101 ? 0.039 -24.5 21.328 1 87.25 101 THR B O 1
ATOM 7686 N N . PHE B 1 102 ? -0.224 -25.391 23.297 1 87.94 102 PHE B N 1
ATOM 7687 C CA . PHE B 1 102 ? 0.769 -26.422 23.078 1 87.94 102 PHE B CA 1
ATOM 7688 C C . PHE B 1 102 ? 0.35 -27.359 21.953 1 87.94 102 PHE B C 1
ATOM 7690 O O . PHE B 1 102 ? 1.194 -27.844 21.188 1 87.94 102 PHE B O 1
ATOM 7697 N N . LYS B 1 103 ? -0.826 -27.547 21.891 1 88.25 103 LYS B N 1
ATOM 7698 C CA . LYS B 1 103 ? -1.333 -28.375 20.797 1 88.25 103 LYS B CA 1
ATOM 7699 C C . LYS B 1 103 ? -1.078 -27.703 19.438 1 88.25 103 LYS B C 1
ATOM 7701 O O . LYS B 1 103 ? -0.686 -28.375 18.484 1 88.25 103 LYS B O 1
ATOM 7706 N N . SER B 1 104 ? -1.317 -26.422 19.469 1 89.31 104 SER B N 1
ATOM 7707 C CA . SER B 1 104 ? -1.072 -25.688 18.234 1 89.31 104 SER B CA 1
ATOM 7708 C C . SER B 1 104 ? 0.408 -25.703 17.859 1 89.31 104 SER B C 1
ATOM 7710 O O . SER B 1 104 ? 0.758 -25.766 16.688 1 89.31 104 SER B O 1
ATOM 7712 N N . PHE B 1 105 ? 1.237 -25.656 18.891 1 90.06 105 PHE B N 1
ATOM 7713 C CA . PHE B 1 105 ? 2.674 -25.734 18.656 1 90.06 105 PHE B CA 1
ATOM 7714 C C . PHE B 1 105 ? 3.059 -27.094 18.109 1 90.06 105 PHE B C 1
ATOM 7716 O O . PHE B 1 105 ? 3.869 -27.203 17.188 1 90.06 105 PHE B O 1
ATOM 7723 N N . GLY B 1 106 ? 2.539 -28.125 18.719 1 89.31 106 GLY B N 1
ATOM 7724 C CA . GLY B 1 106 ? 2.768 -29.469 18.188 1 89.31 106 GLY B CA 1
ATOM 7725 C C . GLY B 1 106 ? 2.283 -29.656 16.766 1 89.31 106 GLY B C 1
ATOM 7726 O O . GLY B 1 106 ? 2.982 -30.234 15.938 1 89.31 106 GLY B O 1
ATOM 7727 N N . ASN B 1 107 ? 1.178 -29.125 16.5 1 89.5 107 ASN B N 1
ATOM 7728 C CA . ASN B 1 107 ? 0.643 -29.203 15.148 1 89.5 107 ASN B CA 1
ATOM 7729 C C . ASN B 1 107 ? 1.528 -28.453 14.156 1 89.5 107 ASN B C 1
ATOM 7731 O O . ASN B 1 107 ? 1.667 -28.875 13.008 1 89.5 107 ASN B O 1
ATOM 7735 N N . TYR B 1 108 ? 2.039 -27.359 14.633 1 90 108 TYR B N 1
ATOM 7736 C CA . TYR B 1 108 ? 2.957 -26.609 13.789 1 90 108 TYR B CA 1
ATOM 7737 C C . TYR B 1 108 ? 4.18 -27.438 13.422 1 90 108 TYR B C 1
ATOM 7739 O O . TYR B 1 108 ? 4.602 -27.469 12.266 1 90 108 TYR B O 1
ATOM 7747 N N . LEU B 1 109 ? 4.746 -28.172 14.375 1 90.62 109 LEU B N 1
ATOM 7748 C CA . LEU B 1 109 ? 5.93 -29 14.141 1 90.62 109 LEU B CA 1
ATOM 7749 C C . LEU B 1 109 ? 5.621 -30.141 13.18 1 90.62 109 LEU B C 1
ATOM 7751 O O . LEU B 1 109 ? 6.434 -30.469 12.312 1 90.62 109 LEU B O 1
ATOM 7755 N N . ILE B 1 110 ? 4.488 -30.656 13.305 1 89.56 110 ILE B N 1
ATOM 7756 C CA . ILE B 1 110 ? 4.082 -31.75 12.43 1 89.56 110 ILE B CA 1
ATOM 7757 C C . ILE B 1 110 ? 3.828 -31.219 11.023 1 89.56 110 ILE B C 1
ATOM 7759 O O . ILE B 1 110 ? 4.125 -31.891 10.031 1 89.56 110 ILE B O 1
ATOM 7763 N N . SER B 1 111 ? 3.357 -29.984 11.016 1 90 111 SER B N 1
ATOM 7764 C CA . SER B 1 111 ? 3.027 -29.375 9.734 1 90 111 SER B CA 1
ATOM 7765 C C . SER B 1 111 ? 4.285 -29.094 8.914 1 90 111 SER B C 1
ATOM 7767 O O . SER B 1 111 ? 4.215 -28.906 7.699 1 90 111 SER B O 1
ATOM 7769 N N . ILE B 1 112 ? 5.391 -29.078 9.562 1 92.12 112 ILE B N 1
ATOM 7770 C CA . ILE B 1 112 ? 6.648 -28.797 8.867 1 92.12 112 ILE B CA 1
ATOM 7771 C C . ILE B 1 112 ? 7.02 -30 7.996 1 92.12 112 ILE B C 1
ATOM 7773 O O . ILE B 1 112 ? 7.746 -29.859 7.008 1 92.12 112 ILE B O 1
ATOM 7777 N N . PHE B 1 113 ? 6.473 -31.219 8.344 1 92.56 113 PHE B N 1
ATOM 7778 C CA . PHE B 1 113 ? 6.762 -32.438 7.582 1 92.56 113 PHE B CA 1
ATOM 7779 C C . PHE B 1 113 ? 5.48 -33.031 7.016 1 92.56 113 PHE B C 1
ATOM 7781 O O . PHE B 1 113 ? 5.023 -34.062 7.48 1 92.56 113 PHE B O 1
ATOM 7788 N N . PRO B 1 114 ? 5.062 -32.5 5.922 1 91.62 114 PRO B N 1
ATOM 7789 C CA . PRO B 1 114 ? 3.814 -32.969 5.328 1 91.62 114 PRO B CA 1
ATOM 7790 C C . PRO B 1 114 ? 3.873 -34.469 4.961 1 91.62 114 PRO B C 1
ATOM 7792 O O . PRO B 1 114 ? 2.838 -35.125 4.898 1 91.62 114 PRO B O 1
ATOM 7795 N N . ILE B 1 115 ? 5.086 -35.031 4.789 1 92.31 115 ILE B N 1
ATOM 7796 C CA . ILE B 1 115 ? 5.258 -36.406 4.383 1 92.31 115 ILE B CA 1
ATOM 7797 C C . ILE B 1 115 ? 4.664 -37.344 5.441 1 92.31 115 ILE B C 1
ATOM 7799 O O . ILE B 1 115 ? 4.18 -38.438 5.125 1 92.31 115 ILE B O 1
ATOM 7803 N N . ILE B 1 116 ? 4.598 -36.969 6.645 1 90.38 116 ILE B N 1
ATOM 7804 C CA . ILE B 1 116 ? 4.117 -37.75 7.762 1 90.38 116 ILE B CA 1
ATOM 7805 C C . ILE B 1 116 ? 2.621 -38 7.609 1 90.38 116 ILE B C 1
ATOM 7807 O O . ILE B 1 116 ? 2.117 -39.062 8.023 1 90.38 116 ILE B O 1
ATOM 7811 N N . LYS B 1 117 ? 1.915 -37.156 6.926 1 87.44 117 LYS B N 1
ATOM 7812 C CA . LYS B 1 117 ? 0.46 -37.25 6.828 1 87.44 117 LYS B CA 1
ATOM 7813 C C . LYS B 1 117 ? 0.031 -38.219 5.746 1 87.44 117 LYS B C 1
ATOM 7815 O O . LYS B 1 117 ? -0.961 -38.938 5.91 1 87.44 117 LYS B O 1
ATOM 7820 N N . TRP B 1 118 ? 0.784 -38.344 4.652 1 88.69 118 TRP B N 1
ATOM 7821 C CA . TRP B 1 118 ? 0.289 -39.156 3.541 1 88.69 118 TRP B CA 1
ATOM 7822 C C . TRP B 1 118 ? 1.145 -40.406 3.344 1 88.69 118 TRP B C 1
ATOM 7824 O O . TRP B 1 118 ? 0.704 -41.375 2.725 1 88.69 118 TRP B O 1
ATOM 7834 N N . LEU B 1 119 ? 2.414 -40.531 3.879 1 90.75 119 LEU B N 1
ATOM 7835 C CA . LEU B 1 119 ? 3.334 -41.625 3.609 1 90.75 119 LEU B CA 1
ATOM 7836 C C . LEU B 1 119 ? 2.77 -42.969 4.129 1 90.75 119 LEU B C 1
ATOM 7838 O O . LEU B 1 119 ? 2.914 -44 3.48 1 90.75 119 LEU B O 1
ATOM 7842 N N . PRO B 1 120 ? 2.086 -42.938 5.305 1 88.06 120 PRO B N 1
ATOM 7843 C CA . PRO B 1 120 ? 1.546 -44.188 5.828 1 88.06 120 PRO B CA 1
ATOM 7844 C C . PRO B 1 120 ? 0.474 -44.812 4.922 1 88.06 120 PRO B C 1
ATOM 7846 O O . PRO B 1 120 ? 0.177 -46 5.023 1 88.06 120 PRO B O 1
ATOM 7849 N N . PHE B 1 121 ? -0.077 -44.031 4.043 1 89.31 121 PHE B N 1
ATOM 7850 C CA . PHE B 1 121 ? -1.152 -44.5 3.172 1 89.31 121 PHE B CA 1
ATOM 7851 C C . PHE B 1 121 ? -0.614 -44.875 1.795 1 89.31 121 PHE B C 1
ATOM 7853 O O . PHE B 1 121 ? -1.385 -45.188 0.886 1 89.31 121 PHE B O 1
ATOM 7860 N N . TYR B 1 122 ? 0.71 -44.875 1.633 1 91.06 122 TYR B N 1
ATOM 7861 C CA . TYR B 1 122 ? 1.323 -45.125 0.334 1 91.06 122 TYR B CA 1
ATOM 7862 C C . TYR B 1 122 ? 1.021 -46.531 -0.146 1 91.06 122 TYR B C 1
ATOM 7864 O O . TYR B 1 122 ? 1.136 -47.5 0.62 1 91.06 122 TYR B O 1
ATOM 7872 N N . ASN B 1 123 ? 0.556 -46.688 -1.358 1 90.56 123 ASN B N 1
ATOM 7873 C CA . ASN B 1 123 ? 0.134 -48 -1.9 1 90.56 123 ASN B CA 1
ATOM 7874 C C . ASN B 1 123 ? 0.815 -48.281 -3.232 1 90.56 123 ASN B C 1
ATOM 7876 O O . ASN B 1 123 ? 1.588 -47.469 -3.736 1 90.56 123 ASN B O 1
ATOM 7880 N N . TYR B 1 124 ? 0.555 -49.406 -3.773 1 91.75 124 TYR B N 1
ATOM 7881 C CA . TYR B 1 124 ? 1.253 -49.906 -4.953 1 91.75 124 TYR B CA 1
ATOM 7882 C C . TYR B 1 124 ? 0.822 -49.156 -6.203 1 91.75 124 TYR B C 1
ATOM 7884 O O . TYR B 1 124 ? 1.64 -48.875 -7.082 1 91.75 124 TYR B O 1
ATOM 7892 N N . LYS B 1 125 ? -0.332 -48.75 -6.27 1 91 125 LYS B N 1
ATOM 7893 C CA . LYS B 1 125 ? -0.81 -48 -7.414 1 91 125 LYS B CA 1
ATOM 7894 C C . LYS B 1 125 ? -0.146 -46.625 -7.469 1 91 125 LYS B C 1
ATOM 7896 O O . LYS B 1 125 ? 0.225 -46.156 -8.547 1 91 125 LYS B O 1
ATOM 7901 N N . TRP B 1 126 ? -0.1 -46.062 -6.289 1 94.5 126 TRP B N 1
ATOM 7902 C CA . TRP B 1 126 ? 0.594 -44.781 -6.215 1 94.5 126 TRP B CA 1
ATOM 7903 C C . TRP B 1 126 ? 2.051 -44.906 -6.641 1 94.5 126 TRP B C 1
ATOM 7905 O O . TRP B 1 126 ? 2.588 -44.062 -7.34 1 94.5 126 TRP B O 1
ATOM 7915 N N . LEU B 1 127 ? 2.645 -46.031 -6.301 1 95.69 127 LEU B N 1
ATOM 7916 C CA . LEU B 1 127 ? 4.055 -46.25 -6.594 1 95.69 127 LEU B CA 1
ATOM 7917 C C . LEU B 1 127 ? 4.289 -46.344 -8.102 1 95.69 127 LEU B C 1
ATOM 7919 O O . LEU B 1 127 ? 5.23 -45.75 -8.617 1 95.69 127 LEU B O 1
ATOM 7923 N N . ILE B 1 128 ? 3.473 -47.031 -8.75 1 94.62 128 ILE B N 1
ATOM 7924 C CA . ILE B 1 128 ? 3.633 -47.188 -10.188 1 94.62 128 ILE B CA 1
ATOM 7925 C C . ILE B 1 128 ? 3.469 -45.844 -10.891 1 94.62 128 ILE B C 1
ATOM 7927 O O . ILE B 1 128 ? 4.262 -45.5 -11.773 1 94.62 128 ILE B O 1
ATOM 7931 N N . SER B 1 129 ? 2.453 -45.156 -10.531 1 94.69 129 SER B N 1
ATOM 7932 C CA . SER B 1 129 ? 2.209 -43.844 -11.133 1 94.69 129 SER B CA 1
ATOM 7933 C C . SER B 1 129 ? 3.354 -42.875 -10.844 1 94.69 129 SER B C 1
ATOM 7935 O O . SER B 1 129 ? 3.801 -42.156 -11.742 1 94.69 129 SER B O 1
ATOM 7937 N N . ASP B 1 130 ? 3.779 -42.875 -9.609 1 96.56 130 ASP B N 1
ATOM 7938 C CA . ASP B 1 130 ? 4.875 -42 -9.227 1 96.56 130 ASP B CA 1
ATOM 7939 C C . ASP B 1 130 ? 6.176 -42.406 -9.906 1 96.56 130 ASP B C 1
ATOM 7941 O O . ASP B 1 130 ? 6.996 -41.531 -10.258 1 96.56 130 ASP B O 1
ATOM 7945 N N . LEU B 1 131 ? 6.359 -43.688 -10.102 1 96.38 131 LEU B N 1
ATOM 7946 C CA . LEU B 1 131 ? 7.543 -44.219 -10.781 1 96.38 131 LEU B CA 1
ATOM 7947 C C . LEU B 1 131 ? 7.57 -43.75 -12.234 1 96.38 131 LEU B C 1
ATOM 7949 O O . LEU B 1 131 ? 8.594 -43.25 -12.719 1 96.38 131 LEU B O 1
ATOM 7953 N N . ILE B 1 132 ? 6.484 -43.875 -12.867 1 93.81 132 ILE B N 1
ATOM 7954 C CA . ILE B 1 132 ? 6.387 -43.5 -14.266 1 93.81 132 ILE B CA 1
ATOM 7955 C C . ILE B 1 132 ? 6.613 -42 -14.398 1 93.81 132 ILE B C 1
ATOM 7957 O O . ILE B 1 132 ? 7.402 -41.531 -15.242 1 93.81 132 ILE B O 1
ATOM 7961 N N . ALA B 1 133 ? 5.926 -41.25 -13.57 1 95.44 133 ALA B N 1
ATOM 7962 C CA . ALA B 1 133 ? 6.07 -39.812 -13.602 1 95.44 133 ALA B CA 1
ATOM 7963 C C . ALA B 1 133 ? 7.508 -39.406 -13.281 1 95.44 133 ALA B C 1
ATOM 7965 O O . ALA B 1 133 ? 8.086 -38.562 -13.969 1 95.44 133 ALA B O 1
ATOM 7966 N N . GLY B 1 134 ? 8.078 -40 -12.258 1 96.19 134 GLY B N 1
ATOM 7967 C CA . GLY B 1 134 ? 9.43 -39.656 -11.828 1 96.19 134 GLY B CA 1
ATOM 7968 C C . GLY B 1 134 ? 10.477 -39.938 -12.891 1 96.19 134 GLY B C 1
ATOM 7969 O O . GLY B 1 134 ? 11.359 -39.125 -13.133 1 96.19 134 GLY B O 1
ATOM 7970 N N . ILE B 1 135 ? 10.344 -41.062 -13.547 1 94.38 135 ILE B N 1
ATOM 7971 C CA . ILE B 1 135 ? 11.305 -41.469 -14.578 1 94.38 135 ILE B CA 1
ATOM 7972 C C . ILE B 1 135 ? 11.156 -40.531 -15.789 1 94.38 135 ILE B C 1
ATOM 7974 O O . ILE B 1 135 ? 12.148 -40.094 -16.359 1 94.38 135 ILE B O 1
ATOM 7978 N N . THR B 1 136 ? 9.93 -40.281 -16.109 1 92.19 136 THR B N 1
ATOM 7979 C CA . THR B 1 136 ? 9.68 -39.406 -17.234 1 92.19 136 THR B CA 1
ATOM 7980 C C . THR B 1 136 ? 10.32 -38.031 -17 1 92.19 136 THR B C 1
ATOM 7982 O O . THR B 1 136 ? 11.016 -37.5 -17.875 1 92.19 136 THR B O 1
ATOM 7985 N N . ILE B 1 137 ? 10.078 -37.5 -15.836 1 94.25 137 ILE B N 1
ATOM 7986 C CA . ILE B 1 137 ? 10.609 -36.156 -15.5 1 94.25 137 ILE B CA 1
ATOM 7987 C C . ILE B 1 137 ? 12.133 -36.25 -15.406 1 94.25 137 ILE B C 1
ATOM 7989 O O . ILE B 1 137 ? 12.828 -35.281 -15.805 1 94.25 137 ILE B O 1
ATOM 7993 N N . GLY B 1 138 ? 12.664 -37.312 -14.852 1 94.5 138 GLY B N 1
ATOM 7994 C CA . GLY B 1 138 ? 14.109 -37.469 -14.781 1 94.5 138 GLY B CA 1
ATOM 7995 C C . GLY B 1 138 ? 14.781 -37.438 -16.141 1 94.5 138 GLY B C 1
ATOM 7996 O O . GLY B 1 138 ? 15.828 -36.781 -16.297 1 94.5 138 GLY B O 1
ATOM 7997 N N . CYS B 1 139 ? 14.18 -38 -17.078 1 89.69 139 CYS B N 1
ATOM 7998 C CA . CYS B 1 139 ? 14.719 -38.062 -18.422 1 89.69 139 CYS B CA 1
ATOM 7999 C C . CYS B 1 139 ? 14.734 -36.656 -19.062 1 89.69 139 CYS B C 1
ATOM 8001 O O . CYS B 1 139 ? 15.602 -36.375 -19.891 1 89.69 139 CYS B O 1
ATOM 8003 N N . VAL B 1 140 ? 13.82 -35.906 -18.672 1 90.06 140 VAL B N 1
ATOM 8004 C CA . VAL B 1 140 ? 13.734 -34.531 -19.219 1 90.06 140 VAL B CA 1
ATOM 8005 C C . VAL B 1 140 ? 14.664 -33.625 -18.422 1 90.06 140 VAL B C 1
ATOM 8007 O O . VAL B 1 140 ? 15.297 -32.719 -19 1 90.06 140 VAL B O 1
ATOM 8010 N N . LEU B 1 141 ? 14.742 -33.812 -17.156 1 94.38 141 LEU B N 1
ATOM 8011 C CA . LEU B 1 141 ? 15.469 -32.969 -16.234 1 94.38 141 LEU B CA 1
ATOM 8012 C C . LEU B 1 141 ? 16.969 -33.031 -16.484 1 94.38 141 LEU B C 1
ATOM 8014 O O . LEU B 1 141 ? 17.672 -32 -16.406 1 94.38 141 LEU B O 1
ATOM 8018 N N . VAL B 1 142 ? 17.516 -34.125 -16.875 1 93.12 142 VAL B N 1
ATOM 8019 C CA . VAL B 1 142 ? 18.953 -34.344 -17.031 1 93.12 142 VAL B CA 1
ATOM 8020 C C . VAL B 1 142 ? 19.5 -33.438 -18.125 1 93.12 142 VAL B C 1
ATOM 8022 O O . VAL B 1 142 ? 20.328 -32.562 -17.859 1 93.12 142 VAL B O 1
ATOM 8025 N N . PRO B 1 143 ? 18.984 -33.562 -19.328 1 88.88 143 PRO B N 1
ATOM 8026 C CA . PRO B 1 143 ? 19.516 -32.656 -20.359 1 88.88 143 PRO B CA 1
ATOM 8027 C C . PRO B 1 143 ? 19.203 -31.188 -20.078 1 88.88 143 PRO B C 1
ATOM 8029 O O . PRO B 1 143 ? 20.047 -30.312 -20.312 1 88.88 143 PRO B O 1
ATOM 8032 N N . GLN B 1 144 ? 18.094 -30.859 -19.578 1 89.81 144 GLN B N 1
ATOM 8033 C CA . GLN B 1 144 ? 17.688 -29.484 -19.312 1 89.81 144 GLN B CA 1
ATOM 8034 C C . GLN B 1 144 ? 18.578 -28.844 -18.266 1 89.81 144 GLN B C 1
ATOM 8036 O O . GLN B 1 144 ? 18.953 -27.672 -18.375 1 89.81 144 GLN B O 1
ATOM 8041 N N . SER B 1 145 ? 18.859 -29.594 -17.25 1 94.06 145 SER B N 1
ATOM 8042 C CA . SER B 1 145 ? 19.672 -29.047 -16.172 1 94.06 145 SER B CA 1
ATOM 8043 C C . SER B 1 145 ? 21.078 -28.719 -16.641 1 94.06 145 SER B C 1
ATOM 8045 O O . SER B 1 145 ? 21.672 -27.734 -16.203 1 94.06 145 SER B O 1
ATOM 8047 N N . MET B 1 146 ? 21.641 -29.531 -17.484 1 92.12 146 MET B N 1
ATOM 8048 C CA . MET B 1 146 ? 22.953 -29.234 -18.047 1 92.12 146 MET B CA 1
ATOM 8049 C C . MET B 1 146 ? 22.922 -27.969 -18.891 1 92.12 146 MET B C 1
ATOM 8051 O O . MET B 1 146 ? 23.828 -27.141 -18.812 1 92.12 146 MET B O 1
ATOM 8055 N N . SER B 1 147 ? 21.844 -27.875 -19.594 1 90.19 147 SER B N 1
ATOM 8056 C CA . SER B 1 147 ? 21.672 -26.688 -20.422 1 90.19 147 SER B CA 1
ATOM 8057 C C . SER B 1 147 ? 21.531 -25.438 -19.547 1 90.19 147 SER B C 1
ATOM 8059 O O . SER B 1 147 ? 22.109 -24.391 -19.875 1 90.19 147 SER B O 1
ATOM 8061 N N . TYR B 1 148 ? 20.859 -25.469 -18.469 1 94.12 148 TYR B N 1
ATOM 8062 C CA . TYR B 1 148 ? 20.609 -24.312 -17.625 1 94.12 148 TYR B CA 1
ATOM 8063 C C . TYR B 1 148 ? 21.844 -23.938 -16.828 1 94.12 148 TYR B C 1
ATOM 8065 O O . TYR B 1 148 ? 22.062 -22.766 -16.516 1 94.12 148 TYR B O 1
ATOM 8073 N N . ALA B 1 149 ? 22.703 -24.938 -16.562 1 95.06 149 ALA B N 1
ATOM 8074 C CA . ALA B 1 149 ? 23.984 -24.609 -15.961 1 95.06 149 ALA B CA 1
ATOM 8075 C C . ALA B 1 149 ? 24.812 -23.719 -16.875 1 95.06 149 ALA B C 1
ATOM 8077 O O . ALA B 1 149 ? 25.516 -22.812 -16.391 1 95.06 149 ALA B O 1
ATOM 8078 N N . GLN B 1 150 ? 24.688 -23.969 -18.156 1 90.81 150 GLN B N 1
ATOM 8079 C CA . GLN B 1 150 ? 25.391 -23.109 -19.125 1 90.81 150 GLN B CA 1
ATOM 8080 C C . GLN B 1 150 ? 24.844 -21.688 -19.094 1 90.81 150 GLN B C 1
ATOM 8082 O O . GLN B 1 150 ? 25.609 -20.719 -19.188 1 90.81 150 GLN B O 1
ATOM 8087 N N . ILE B 1 151 ? 23.547 -21.578 -18.938 1 91.56 151 ILE B N 1
ATOM 8088 C CA . ILE B 1 151 ? 22.938 -20.266 -18.797 1 91.56 151 ILE B CA 1
ATOM 8089 C C . ILE B 1 151 ? 23.5 -19.562 -17.562 1 91.56 151 ILE B C 1
ATOM 8091 O O . ILE B 1 151 ? 23.766 -18.344 -17.594 1 91.56 151 ILE B O 1
ATOM 8095 N N . ALA B 1 152 ? 23.766 -20.312 -16.531 1 95.62 152 ALA B N 1
ATOM 8096 C CA . ALA B 1 152 ? 24.281 -19.781 -15.266 1 95.62 152 ALA B CA 1
ATOM 8097 C C . ALA B 1 152 ? 25.797 -19.547 -15.352 1 95.62 152 ALA B C 1
ATOM 8099 O O . ALA B 1 152 ? 26.406 -19.078 -14.391 1 95.62 152 ALA B O 1
ATOM 8100 N N . THR B 1 153 ? 26.422 -19.906 -16.516 1 93.56 153 THR B N 1
ATOM 8101 C CA . THR B 1 153 ? 27.844 -19.797 -16.766 1 93.56 153 THR B CA 1
ATOM 8102 C C . THR B 1 153 ? 28.625 -20.75 -15.859 1 93.56 153 THR B C 1
ATOM 8104 O O . THR B 1 153 ? 29.688 -20.391 -15.336 1 93.56 153 THR B O 1
ATOM 8107 N N . LEU B 1 154 ? 28.047 -21.891 -15.648 1 95.88 154 LEU B N 1
ATOM 8108 C CA . LEU B 1 154 ? 28.656 -22.938 -14.844 1 95.88 154 LEU B CA 1
ATOM 8109 C C . LEU B 1 154 ? 28.906 -24.188 -15.68 1 95.88 154 LEU B C 1
ATOM 8111 O O . LEU B 1 154 ? 28.234 -24.406 -16.688 1 95.88 154 LEU B O 1
ATOM 8115 N N . PRO B 1 155 ? 29.859 -24.984 -15.258 1 94.12 155 PRO B N 1
ATOM 8116 C CA . PRO B 1 155 ? 29.984 -26.297 -15.898 1 94.12 155 PRO B CA 1
ATOM 8117 C C . PRO B 1 155 ? 28.719 -27.141 -15.75 1 94.12 155 PRO B C 1
ATOM 8119 O O . PRO B 1 155 ? 28.016 -27.047 -14.742 1 94.12 155 PRO B O 1
ATOM 8122 N N . PRO B 1 156 ? 28.406 -27.953 -16.688 1 93.19 156 PRO B N 1
ATOM 8123 C CA . PRO B 1 156 ? 27.141 -28.672 -16.766 1 93.19 156 PRO B CA 1
ATOM 8124 C C . PRO B 1 156 ? 26.906 -29.562 -15.539 1 93.19 156 PRO B C 1
ATOM 8126 O O . PRO B 1 156 ? 25.75 -29.812 -15.172 1 93.19 156 PRO B O 1
ATOM 8129 N N . GLN B 1 157 ? 28 -30.062 -14.867 1 93.44 157 GLN B N 1
ATOM 8130 C CA . GLN B 1 157 ? 27.812 -30.969 -13.727 1 93.44 157 GLN B CA 1
ATOM 8131 C C . GLN B 1 157 ? 27.062 -30.266 -12.594 1 93.44 157 GLN B C 1
ATOM 8133 O O . GLN B 1 157 ? 26.359 -30.922 -11.812 1 93.44 157 GLN B O 1
ATOM 8138 N N . TYR B 1 158 ? 27.203 -28.969 -12.5 1 95.06 158 TYR B N 1
ATOM 8139 C CA . TYR B 1 158 ? 26.531 -28.234 -11.43 1 95.06 158 TYR B CA 1
ATOM 8140 C C . TYR B 1 158 ? 25.031 -28.203 -11.648 1 95.06 158 TYR B C 1
ATOM 8142 O O . TYR B 1 158 ? 24.266 -28.078 -10.695 1 95.06 158 TYR B O 1
ATOM 8150 N N . GLY B 1 159 ? 24.641 -28.234 -12.914 1 95.25 159 GLY B N 1
ATOM 8151 C CA . GLY B 1 159 ? 23.219 -28.438 -13.18 1 95.25 159 GLY B CA 1
ATOM 8152 C C . GLY B 1 159 ? 22.688 -29.75 -12.656 1 95.25 159 GLY B C 1
ATOM 8153 O O . GLY B 1 159 ? 21.578 -29.812 -12.102 1 95.25 159 GLY B O 1
ATOM 8154 N N . LEU B 1 160 ? 23.453 -30.766 -12.789 1 94.62 160 LEU B N 1
ATOM 8155 C CA . LEU B 1 160 ? 23.078 -32.094 -12.328 1 94.62 160 LEU B CA 1
ATOM 8156 C C . LEU B 1 160 ? 23.094 -32.156 -10.805 1 94.62 160 LEU B C 1
ATOM 8158 O O . LEU B 1 160 ? 22.188 -32.719 -10.188 1 94.62 160 LEU B O 1
ATOM 8162 N N . TYR B 1 161 ? 24.141 -31.516 -10.203 1 94.75 161 TYR B N 1
ATOM 8163 C CA . TYR B 1 161 ? 24.219 -31.469 -8.75 1 94.75 161 TYR B CA 1
ATOM 8164 C C . TYR B 1 161 ? 22.984 -30.781 -8.164 1 94.75 161 TYR B C 1
ATOM 8166 O O . TYR B 1 161 ? 22.5 -31.172 -7.094 1 94.75 161 TYR B O 1
ATOM 8174 N N . SER B 1 162 ? 22.484 -29.828 -8.836 1 95.88 162 SER B N 1
ATOM 8175 C CA . SER B 1 162 ? 21.375 -29 -8.344 1 95.88 162 SER B CA 1
ATOM 8176 C C . SER B 1 162 ? 20.031 -29.688 -8.578 1 95.88 162 SER B C 1
ATOM 8178 O O . SER B 1 162 ? 19.031 -29.312 -7.973 1 95.88 162 SER B O 1
ATOM 8180 N N . SER B 1 163 ? 19.953 -30.609 -9.383 1 95.56 163 SER B N 1
ATOM 8181 C CA . SER B 1 163 ? 18.703 -31.219 -9.805 1 95.56 163 SER B CA 1
ATOM 8182 C C . SER B 1 163 ? 18.266 -32.312 -8.836 1 95.56 163 SER B C 1
ATOM 8184 O O . SER B 1 163 ? 17.109 -32.312 -8.398 1 95.56 163 SER B O 1
ATOM 8186 N N . PHE B 1 164 ? 19.141 -33.188 -8.484 1 94.5 164 PHE B N 1
ATOM 8187 C CA . PHE B 1 164 ? 18.703 -34.344 -7.723 1 94.5 164 PHE B CA 1
ATOM 8188 C C . PHE B 1 164 ? 18.375 -33.938 -6.289 1 94.5 164 PHE B C 1
ATOM 8190 O O . PHE B 1 164 ? 17.422 -34.469 -5.699 1 94.5 164 PHE B O 1
ATOM 8197 N N . VAL B 1 165 ? 19.047 -33.031 -5.656 1 92.75 165 VAL B N 1
ATOM 8198 C CA . VAL B 1 165 ? 18.812 -32.656 -4.266 1 92.75 165 VAL B CA 1
ATOM 8199 C C . VAL B 1 165 ? 17.422 -32.031 -4.121 1 92.75 165 VAL B C 1
ATOM 8201 O O . VAL B 1 165 ? 16.688 -32.344 -3.186 1 92.75 165 VAL B O 1
ATOM 8204 N N . GLY B 1 166 ? 17.141 -31.125 -5.012 1 92.5 166 GLY B N 1
ATOM 8205 C CA . GLY B 1 166 ? 15.828 -30.5 -4.965 1 92.5 166 GLY B CA 1
ATOM 8206 C C . GLY B 1 166 ? 14.695 -31.5 -5.094 1 92.5 166 GLY B C 1
ATOM 8207 O O . GLY B 1 166 ? 13.688 -31.406 -4.391 1 92.5 166 GLY B O 1
ATOM 8208 N N . ALA B 1 167 ? 14.883 -32.438 -5.957 1 94.44 167 ALA B N 1
ATOM 8209 C CA . ALA B 1 167 ? 13.867 -33.469 -6.176 1 94.44 167 ALA B CA 1
ATOM 8210 C C . ALA B 1 167 ? 13.664 -34.312 -4.926 1 94.44 167 ALA B C 1
ATOM 8212 O O . ALA B 1 167 ? 12.531 -34.594 -4.539 1 94.44 167 ALA B O 1
ATOM 8213 N N . TYR B 1 168 ? 14.734 -34.688 -4.273 1 95.19 168 TYR B N 1
ATOM 8214 C CA . TYR B 1 168 ? 14.656 -35.5 -3.062 1 95.19 168 TYR B CA 1
ATOM 8215 C C . TYR B 1 168 ? 14.023 -34.719 -1.92 1 95.19 168 TYR B C 1
ATOM 8217 O O . TYR B 1 168 ? 13.086 -35.188 -1.279 1 95.19 168 TYR B O 1
ATOM 8225 N N . THR B 1 169 ? 14.5 -33.562 -1.691 1 95.38 169 THR B N 1
ATOM 8226 C CA . THR B 1 169 ? 14.094 -32.812 -0.521 1 95.38 169 THR B CA 1
ATOM 8227 C C . THR B 1 169 ? 12.656 -32.312 -0.669 1 95.38 169 THR B C 1
ATOM 8229 O O . THR B 1 169 ? 11.906 -32.281 0.309 1 95.38 169 THR B O 1
ATOM 8232 N N . TYR B 1 170 ? 12.289 -31.922 -1.855 1 95.19 170 TYR B N 1
ATOM 8233 C CA . TYR B 1 170 ? 10.938 -31.422 -2.08 1 95.19 170 TYR B CA 1
ATOM 8234 C C . TYR B 1 170 ? 9.906 -32.5 -1.753 1 95.19 170 TYR B C 1
ATOM 8236 O O . TYR B 1 170 ? 8.82 -32.188 -1.251 1 95.19 170 TYR B O 1
ATOM 8244 N N . SER B 1 171 ? 10.195 -33.75 -1.953 1 94.31 171 SER B N 1
ATOM 8245 C CA . SER B 1 171 ? 9.273 -34.844 -1.682 1 94.31 171 SER B CA 1
ATOM 8246 C C . SER B 1 171 ? 8.953 -34.938 -0.193 1 94.31 171 SER B C 1
ATOM 8248 O O . SER B 1 171 ? 7.863 -35.375 0.186 1 94.31 171 SER B O 1
ATOM 8250 N N . LEU B 1 172 ? 9.828 -34.438 0.613 1 94 172 LEU B N 1
ATOM 8251 C CA . LEU B 1 172 ? 9.672 -34.594 2.057 1 94 172 LEU B CA 1
ATOM 8252 C C . LEU B 1 172 ? 8.875 -33.406 2.623 1 94 172 LEU B C 1
ATOM 8254 O O . LEU B 1 172 ? 8.164 -33.562 3.617 1 94 172 LEU B O 1
ATOM 8258 N N . PHE B 1 173 ? 9 -32.281 1.987 1 95.12 173 PHE B N 1
ATOM 8259 C CA . PHE B 1 173 ? 8.5 -31.062 2.633 1 95.12 173 PHE B CA 1
ATOM 8260 C C . PHE B 1 173 ? 7.379 -30.422 1.813 1 95.12 173 PHE B C 1
ATOM 8262 O O . PHE B 1 173 ? 6.73 -29.484 2.262 1 95.12 173 PHE B O 1
ATOM 8269 N N . ALA B 1 174 ? 7.07 -30.969 0.731 1 91.5 174 ALA B N 1
ATOM 8270 C CA . ALA B 1 174 ? 6.223 -30.312 -0.258 1 91.5 174 ALA B CA 1
ATOM 8271 C C . ALA B 1 174 ? 4.75 -30.438 0.112 1 91.5 174 ALA B C 1
ATOM 8273 O O . ALA B 1 174 ? 4.359 -31.359 0.835 1 91.5 174 ALA B O 1
ATOM 8274 N N . THR B 1 175 ? 3.941 -29.469 -0.365 1 93.44 175 THR B N 1
ATOM 8275 C CA . THR B 1 175 ? 2.486 -29.562 -0.298 1 93.44 175 THR B CA 1
ATOM 8276 C C . THR B 1 175 ? 1.887 -29.688 -1.696 1 93.44 175 THR B C 1
ATOM 8278 O O . THR B 1 175 ? 0.667 -29.625 -1.86 1 93.44 175 THR B O 1
ATOM 8281 N N . SER B 1 176 ? 2.734 -29.828 -2.65 1 94.44 176 SER B N 1
ATOM 8282 C CA . SER B 1 176 ? 2.279 -30.062 -4.016 1 94.44 176 SER B CA 1
ATOM 8283 C C . SER B 1 176 ? 2.879 -31.344 -4.586 1 94.44 176 SER B C 1
ATOM 8285 O O . SER B 1 176 ? 4.082 -31.594 -4.465 1 94.44 176 SER B O 1
ATOM 8287 N N . LYS B 1 177 ? 2.088 -32.156 -5.188 1 94.94 177 LYS B N 1
ATOM 8288 C CA . LYS B 1 177 ? 2.576 -33.375 -5.789 1 94.94 177 LYS B CA 1
ATOM 8289 C C . LYS B 1 177 ? 3.086 -33.125 -7.207 1 94.94 177 LYS B C 1
ATOM 8291 O O . LYS B 1 177 ? 3.838 -33.969 -7.75 1 94.94 177 LYS B O 1
ATOM 8296 N N . ASP B 1 178 ? 2.676 -32.062 -7.758 1 93.5 178 ASP B N 1
ATOM 8297 C CA . ASP B 1 178 ? 2.891 -31.844 -9.188 1 93.5 178 ASP B CA 1
ATOM 8298 C C . ASP B 1 178 ? 4.172 -31.047 -9.438 1 93.5 178 ASP B C 1
ATOM 8300 O O . ASP B 1 178 ? 4.777 -31.156 -10.508 1 93.5 178 ASP B O 1
ATOM 8304 N N . VAL B 1 179 ? 4.633 -30.266 -8.492 1 94.62 179 VAL B N 1
ATOM 8305 C CA . VAL B 1 179 ? 5.734 -29.344 -8.734 1 94.62 179 VAL B CA 1
ATOM 8306 C C . VAL B 1 179 ? 7.047 -30.109 -8.828 1 94.62 179 VAL B C 1
ATOM 8308 O O . VAL B 1 179 ? 7.301 -31.031 -8.031 1 94.62 179 VAL B O 1
ATOM 8311 N N . CYS B 1 180 ? 7.836 -29.75 -9.812 1 94.94 180 CYS B N 1
ATOM 8312 C CA . CYS B 1 180 ? 9.172 -30.297 -10 1 94.94 180 CYS B CA 1
ATOM 8313 C C . CYS B 1 180 ? 10.242 -29.266 -9.688 1 94.94 180 CYS B C 1
ATOM 8315 O O . CYS B 1 180 ? 10.266 -28.188 -10.289 1 94.94 180 CYS B O 1
ATOM 8317 N N . ILE B 1 181 ? 11.117 -29.641 -8.781 1 95.12 181 ILE B N 1
ATOM 8318 C CA . ILE B 1 181 ? 12.156 -28.703 -8.352 1 95.12 181 ILE B CA 1
ATOM 8319 C C . ILE B 1 181 ? 13.461 -29.016 -9.086 1 95.12 181 ILE B C 1
ATOM 8321 O O . ILE B 1 181 ? 13.82 -30.188 -9.266 1 95.12 181 ILE B O 1
ATOM 8325 N N . GLY B 1 182 ? 14.172 -28.031 -9.531 1 95.56 182 GLY B N 1
ATOM 8326 C CA . GLY B 1 182 ? 15.453 -28.094 -10.203 1 95.56 182 GLY B CA 1
ATOM 8327 C C . GLY B 1 182 ? 15.898 -26.75 -10.766 1 95.56 182 GLY B C 1
ATOM 8328 O O . GLY B 1 182 ? 15.305 -25.719 -10.453 1 95.56 182 GLY B O 1
ATOM 8329 N N . PRO B 1 183 ? 16.969 -26.812 -11.477 1 95.56 183 PRO B N 1
ATOM 8330 C CA . PRO B 1 183 ? 17.359 -25.578 -12.172 1 95.56 183 PRO B CA 1
ATOM 8331 C C . PRO B 1 183 ? 16.312 -25.125 -13.195 1 95.56 183 PRO B C 1
ATOM 8333 O O . PRO B 1 183 ? 15.719 -25.953 -13.883 1 95.56 183 PRO B O 1
ATOM 8336 N N . VAL B 1 184 ? 16.078 -23.859 -13.195 1 93.25 184 VAL B N 1
ATOM 8337 C CA . VAL B 1 184 ? 15.172 -23.266 -14.172 1 93.25 184 VAL B CA 1
ATOM 8338 C C . VAL B 1 184 ? 15.883 -22.141 -14.914 1 93.25 184 VAL B C 1
ATOM 8340 O O . VAL B 1 184 ? 16.859 -21.578 -14.422 1 93.25 184 VAL B O 1
ATOM 8343 N N . ALA B 1 185 ? 15.391 -21.891 -16.047 1 90.31 185 ALA B N 1
ATOM 8344 C CA . ALA B 1 185 ? 16.062 -20.953 -16.953 1 90.31 185 ALA B CA 1
ATOM 8345 C C . ALA B 1 185 ? 16.203 -19.578 -16.312 1 90.31 185 ALA B C 1
ATOM 8347 O O . ALA B 1 185 ? 17.297 -19.016 -16.297 1 90.31 185 ALA B O 1
ATOM 8348 N N . VAL B 1 186 ? 15.164 -19.062 -15.781 1 89 186 VAL B N 1
ATOM 8349 C CA . VAL B 1 186 ? 15.141 -17.688 -15.289 1 89 186 VAL B CA 1
ATOM 8350 C C . VAL B 1 186 ? 16.047 -17.578 -14.07 1 89 186 VAL B C 1
ATOM 8352 O O . VAL B 1 186 ? 16.812 -16.609 -13.945 1 89 186 VAL B O 1
ATOM 8355 N N . MET B 1 187 ? 15.961 -18.469 -13.195 1 93.31 187 MET B N 1
ATOM 8356 C CA . MET B 1 187 ? 16.812 -18.438 -12.016 1 93.31 187 MET B CA 1
ATOM 8357 C C . MET B 1 187 ? 18.281 -18.641 -12.391 1 93.31 187 MET B C 1
ATOM 8359 O O . MET B 1 187 ? 19.172 -18.094 -11.75 1 93.31 187 MET B O 1
ATOM 8363 N N . SER B 1 188 ? 18.547 -19.438 -13.43 1 95.38 188 SER B N 1
ATOM 8364 C CA . SER B 1 188 ? 19.906 -19.625 -13.93 1 95.38 188 SER B CA 1
ATOM 8365 C C . SER B 1 188 ? 20.453 -18.328 -14.516 1 95.38 188 SER B C 1
ATOM 8367 O O . SER B 1 188 ? 21.625 -17.984 -14.297 1 95.38 188 SER B O 1
ATOM 8369 N N . LEU B 1 189 ? 19.594 -17.734 -15.219 1 91.88 189 LEU B N 1
ATOM 8370 C CA . LEU B 1 189 ? 19.984 -16.438 -15.75 1 91.88 189 LEU B CA 1
ATOM 8371 C C . LEU B 1 189 ? 20.312 -15.461 -14.617 1 91.88 189 LEU B C 1
ATOM 8373 O O . LEU B 1 189 ? 21.297 -14.719 -14.695 1 91.88 189 LEU B O 1
ATOM 8377 N N . GLN B 1 190 ? 19.453 -15.422 -13.602 1 93.25 190 GLN B N 1
ATOM 8378 C CA . GLN B 1 190 ? 19.703 -14.57 -12.445 1 93.25 190 GLN B CA 1
ATOM 8379 C C . GLN B 1 190 ? 21.016 -14.945 -11.758 1 93.25 190 GLN B C 1
ATOM 8381 O O . GLN B 1 190 ? 21.75 -14.07 -11.312 1 93.25 190 GLN B O 1
ATOM 8386 N N . THR B 1 191 ? 21.312 -16.188 -11.688 1 96.5 191 THR B N 1
ATOM 8387 C CA . THR B 1 191 ? 22.562 -16.656 -11.109 1 96.5 191 THR B CA 1
ATOM 8388 C C . THR B 1 191 ? 23.766 -16.141 -11.906 1 96.5 191 THR B C 1
ATOM 8390 O O . THR B 1 191 ? 24.75 -15.695 -11.336 1 96.5 191 THR B O 1
ATOM 8393 N N . ALA B 1 192 ? 23.641 -16.25 -13.219 1 95.25 192 ALA B N 1
ATOM 8394 C CA . ALA B 1 192 ? 24.688 -15.727 -14.086 1 95.25 192 ALA B CA 1
ATOM 8395 C C . ALA B 1 192 ? 24.953 -14.25 -13.828 1 95.25 192 ALA B C 1
ATOM 8397 O O . ALA B 1 192 ? 26.109 -13.812 -13.789 1 95.25 192 ALA B O 1
ATOM 8398 N N . LYS B 1 193 ? 23.922 -13.547 -13.641 1 92.31 193 LYS B N 1
ATOM 8399 C CA . LYS B 1 193 ? 24.031 -12.117 -13.383 1 92.31 193 LYS B CA 1
ATOM 8400 C C . LYS B 1 193 ? 24.734 -11.852 -12.047 1 92.31 193 LYS B C 1
ATOM 8402 O O . LYS B 1 193 ? 25.531 -10.922 -11.938 1 92.31 193 LYS B O 1
ATOM 8407 N N . VAL B 1 194 ? 24.359 -12.586 -11.062 1 95.88 194 VAL B N 1
ATOM 8408 C CA . VAL B 1 194 ? 24.969 -12.445 -9.75 1 95.88 194 VAL B CA 1
ATOM 8409 C C . VAL B 1 194 ? 26.469 -12.742 -9.844 1 95.88 194 VAL B C 1
ATOM 8411 O O . VAL B 1 194 ? 27.297 -12.023 -9.273 1 95.88 194 VAL B O 1
ATOM 8414 N N . ILE B 1 195 ? 26.844 -13.797 -10.586 1 96.38 195 ILE B N 1
ATOM 8415 C CA . ILE B 1 195 ? 28.234 -14.172 -10.773 1 96.38 195 ILE B CA 1
ATOM 8416 C C . ILE B 1 195 ? 29 -13.031 -11.461 1 96.38 195 ILE B C 1
ATOM 8418 O O . ILE B 1 195 ? 30.094 -12.656 -11.039 1 96.38 195 ILE B O 1
ATOM 8422 N N . GLN B 1 196 ? 28.359 -12.5 -12.43 1 93.75 196 GLN B N 1
ATOM 8423 C CA . GLN B 1 196 ? 28.984 -11.391 -13.156 1 93.75 196 GLN B CA 1
ATOM 8424 C C . GLN B 1 196 ? 29.188 -10.188 -12.242 1 93.75 196 GLN B C 1
ATOM 8426 O O . GLN B 1 196 ? 30.25 -9.555 -12.266 1 93.75 196 GLN B O 1
ATOM 8431 N N . HIS B 1 197 ? 28.188 -9.883 -11.492 1 93.31 197 HIS B N 1
ATOM 8432 C CA . HIS B 1 197 ? 28.25 -8.742 -10.578 1 93.31 197 HIS B CA 1
ATOM 8433 C C . HIS B 1 197 ? 29.359 -8.93 -9.547 1 93.31 197 HIS B C 1
ATOM 8435 O O . HIS B 1 197 ? 30.141 -8.008 -9.305 1 93.31 197 HIS B O 1
ATOM 8441 N N . VAL B 1 198 ? 29.516 -10.07 -8.992 1 95.44 198 VAL B N 1
ATOM 8442 C CA . VAL B 1 198 ? 30.516 -10.359 -7.973 1 95.44 198 VAL B CA 1
ATOM 8443 C C . VAL B 1 198 ? 31.906 -10.328 -8.602 1 95.44 198 VAL B C 1
ATOM 8445 O O . VAL B 1 198 ? 32.844 -9.742 -8.039 1 95.44 198 VAL B O 1
ATOM 8448 N N . ASN B 1 199 ? 32.031 -10.93 -9.773 1 94.12 199 ASN B N 1
ATOM 8449 C CA . ASN B 1 199 ? 33.312 -10.969 -10.469 1 94.12 199 ASN B CA 1
ATOM 8450 C C . ASN B 1 199 ? 33.844 -9.562 -10.758 1 94.12 199 ASN B C 1
ATOM 8452 O O . ASN B 1 199 ? 35.031 -9.312 -10.703 1 94.12 199 ASN B O 1
ATOM 8456 N N . SER B 1 200 ? 32.938 -8.703 -11.055 1 92.25 200 SER B N 1
ATOM 8457 C CA . SER B 1 200 ? 33.312 -7.332 -11.367 1 92.25 200 SER B CA 1
ATOM 8458 C C . SER B 1 200 ? 33.75 -6.59 -10.117 1 92.25 200 SER B C 1
ATOM 8460 O O . SER B 1 200 ? 34.5 -5.613 -10.203 1 92.25 200 SER B O 1
ATOM 8462 N N . SER B 1 201 ? 33.375 -7.055 -8.992 1 91.44 201 SER B N 1
ATOM 8463 C CA . SER B 1 201 ? 33.688 -6.383 -7.742 1 91.44 201 SER B CA 1
ATOM 8464 C C . SER B 1 201 ? 34.906 -7.012 -7.082 1 91.44 201 SER B C 1
ATOM 8466 O O . SER B 1 201 ? 35.438 -6.48 -6.102 1 91.44 201 SER B O 1
ATOM 8468 N N . LEU B 1 202 ? 35.469 -8.164 -7.652 1 91.88 202 LEU B N 1
ATOM 8469 C CA . LEU B 1 202 ? 36.594 -8.883 -7.047 1 91.88 202 LEU B CA 1
ATOM 8470 C C . LEU B 1 202 ? 37.906 -8.344 -7.539 1 91.88 202 LEU B C 1
ATOM 8472 O O . LEU B 1 202 ? 38.031 -7.926 -8.695 1 91.88 202 LEU B O 1
ATOM 8476 N N . THR B 1 203 ? 38.906 -8.312 -6.574 1 90.44 203 THR B N 1
ATOM 8477 C CA . THR B 1 203 ? 40.281 -8.008 -6.953 1 90.44 203 THR B CA 1
ATOM 8478 C C . THR B 1 203 ? 40.906 -9.18 -7.699 1 90.44 203 THR B C 1
ATOM 8480 O O . THR B 1 203 ? 40.406 -10.305 -7.633 1 90.44 203 THR B O 1
ATOM 8483 N N . GLU B 1 204 ? 41.938 -8.953 -8.414 1 89.81 204 GLU B N 1
ATOM 8484 C CA . GLU B 1 204 ? 42.594 -9.992 -9.188 1 89.81 204 GLU B CA 1
ATOM 8485 C C . GLU B 1 204 ? 43.062 -11.133 -8.289 1 89.81 204 GLU B C 1
ATOM 8487 O O . GLU B 1 204 ? 43.031 -12.297 -8.688 1 89.81 204 GLU B O 1
ATOM 8492 N N . GLU B 1 205 ? 43.406 -10.773 -7.117 1 89.19 205 GLU B N 1
ATOM 8493 C CA . GLU B 1 205 ? 43.844 -11.789 -6.156 1 89.19 205 GLU B CA 1
ATOM 8494 C C . GLU B 1 205 ? 42.656 -12.641 -5.711 1 89.19 205 GLU B C 1
ATOM 8496 O O . GLU B 1 205 ? 42.781 -13.867 -5.59 1 89.19 205 GLU B O 1
ATOM 8501 N N . GLN B 1 206 ? 41.531 -12.078 -5.469 1 90.38 206 GLN B N 1
ATOM 8502 C CA . GLN B 1 206 ? 40.344 -12.773 -4.988 1 90.38 206 GLN B CA 1
ATOM 8503 C C . GLN B 1 206 ? 39.781 -13.695 -6.066 1 90.38 206 GLN B C 1
ATOM 8505 O O . GLN B 1 206 ? 39.188 -14.719 -5.754 1 90.38 206 GLN B O 1
ATOM 8510 N N . LYS B 1 207 ? 39.969 -13.344 -7.328 1 89.75 207 LYS B N 1
ATOM 8511 C CA . LYS B 1 207 ? 39.438 -14.125 -8.445 1 89.75 207 LYS B CA 1
ATOM 8512 C C . LYS B 1 207 ? 40.094 -15.5 -8.516 1 89.75 207 LYS B C 1
ATOM 8514 O O . LYS B 1 207 ? 39.562 -16.438 -9.109 1 89.75 207 LYS B O 1
ATOM 8519 N N . THR B 1 208 ? 41.281 -15.602 -7.832 1 89.12 208 THR B N 1
ATOM 8520 C CA . THR B 1 208 ? 42 -16.859 -7.871 1 89.12 208 THR B CA 1
ATOM 8521 C C . THR B 1 208 ? 41.344 -17.891 -6.953 1 89.12 208 THR B C 1
ATOM 8523 O O . THR B 1 208 ? 41.406 -19.094 -7.223 1 89.12 208 THR B O 1
ATOM 8526 N N . TYR B 1 209 ? 40.625 -17.438 -5.957 1 90.5 209 TYR B N 1
ATOM 8527 C CA . TYR B 1 209 ? 40.062 -18.422 -5.039 1 90.5 209 TYR B CA 1
ATOM 8528 C C . TYR B 1 209 ? 38.562 -18.328 -4.984 1 90.5 209 TYR B C 1
ATOM 8530 O O . TYR B 1 209 ? 37.875 -19.234 -4.484 1 90.5 209 TYR B O 1
ATOM 8538 N N . ILE B 1 210 ? 38.031 -17.312 -5.406 1 94.38 210 ILE B N 1
ATOM 8539 C CA . ILE B 1 210 ? 36.562 -17.203 -5.508 1 94.38 210 ILE B CA 1
ATOM 8540 C C . ILE B 1 210 ? 36.125 -17.516 -6.938 1 94.38 210 ILE B C 1
ATOM 8542 O O . ILE B 1 210 ? 36.219 -16.656 -7.82 1 94.38 210 ILE B O 1
ATOM 8546 N N . THR B 1 211 ? 35.594 -18.719 -7.07 1 94.31 211 THR B N 1
ATOM 8547 C CA . THR B 1 211 ? 35.188 -19.172 -8.398 1 94.31 211 THR B CA 1
ATOM 8548 C C . THR B 1 211 ? 33.688 -19.016 -8.602 1 94.31 211 THR B C 1
ATOM 8550 O O . THR B 1 211 ? 32.969 -18.766 -7.641 1 94.31 211 THR B O 1
ATOM 8553 N N . ALA B 1 212 ? 33.219 -19.141 -9.844 1 95.81 212 ALA B N 1
ATOM 8554 C CA . ALA B 1 212 ? 31.797 -18.984 -10.219 1 95.81 212 ALA B CA 1
ATOM 8555 C C . ALA B 1 212 ? 30.922 -20 -9.469 1 95.81 212 ALA B C 1
ATOM 8557 O O . ALA B 1 212 ? 29.875 -19.641 -8.922 1 95.81 212 ALA B O 1
ATOM 8558 N N . PRO B 1 213 ? 31.406 -21.266 -9.336 1 95.5 213 PRO B N 1
ATOM 8559 C CA . PRO B 1 213 ? 30.594 -22.234 -8.594 1 95.5 213 PRO B CA 1
ATOM 8560 C C . PRO B 1 213 ? 30.438 -21.859 -7.121 1 95.5 213 PRO B C 1
ATOM 8562 O O . PRO B 1 213 ? 29.375 -22.062 -6.535 1 95.5 213 PRO B O 1
ATOM 8565 N N . LEU B 1 214 ? 31.453 -21.266 -6.582 1 95.75 214 LEU B N 1
ATOM 8566 C CA . LEU B 1 214 ? 31.391 -20.859 -5.18 1 95.75 214 LEU B CA 1
ATOM 8567 C C . LEU B 1 214 ? 30.391 -19.734 -4.988 1 95.75 214 LEU B C 1
ATOM 8569 O O . LEU B 1 214 ? 29.656 -19.703 -3.992 1 95.75 214 LEU B O 1
ATOM 8573 N N . ILE B 1 215 ? 30.391 -18.828 -5.941 1 97.44 215 ILE B N 1
ATOM 8574 C CA . ILE B 1 215 ? 29.438 -17.719 -5.898 1 97.44 215 ILE B CA 1
ATOM 8575 C C . ILE B 1 215 ? 28.016 -18.25 -6.012 1 97.44 215 ILE B C 1
ATOM 8577 O O . ILE B 1 215 ? 27.125 -17.859 -5.25 1 97.44 215 ILE B O 1
ATOM 8581 N N . ALA B 1 216 ? 27.828 -19.156 -6.926 1 97.81 216 ALA B N 1
ATOM 8582 C CA . ALA B 1 216 ? 26.516 -19.734 -7.176 1 97.81 216 ALA B CA 1
ATOM 8583 C C . ALA B 1 216 ? 26.016 -20.5 -5.953 1 97.81 216 ALA B C 1
ATOM 8585 O O . ALA B 1 216 ? 24.844 -20.391 -5.582 1 97.81 216 ALA B O 1
ATOM 8586 N N . THR B 1 217 ? 26.875 -21.25 -5.34 1 97.12 217 THR B N 1
ATOM 8587 C CA . THR B 1 217 ? 26.5 -22.016 -4.16 1 97.12 217 THR B CA 1
ATOM 8588 C C . THR B 1 217 ? 26.219 -21.094 -2.98 1 97.12 217 THR B C 1
ATOM 8590 O O . THR B 1 217 ? 25.312 -21.375 -2.174 1 97.12 217 THR B O 1
ATOM 8593 N N . THR B 1 218 ? 26.969 -20.047 -2.879 1 97.56 218 THR B N 1
ATOM 8594 C CA . THR B 1 218 ? 26.703 -19.047 -1.841 1 97.56 218 THR B CA 1
ATOM 8595 C C . THR B 1 218 ? 25.344 -18.406 -2.031 1 97.56 218 THR B C 1
ATOM 8597 O O . THR B 1 218 ? 24.625 -18.172 -1.059 1 97.56 218 THR B O 1
ATOM 8600 N N . LEU B 1 219 ? 25.031 -18.109 -3.256 1 97.88 219 LEU B N 1
ATOM 8601 C CA . LEU B 1 219 ? 23.719 -17.578 -3.564 1 97.88 219 LEU B CA 1
ATOM 8602 C C . LEU B 1 219 ? 22.625 -18.547 -3.131 1 97.88 219 LEU B C 1
ATOM 8604 O O . LEU B 1 219 ? 21.609 -18.125 -2.559 1 97.88 219 LEU B O 1
ATOM 8608 N N . ALA B 1 220 ? 22.812 -19.812 -3.412 1 97.75 220 ALA B N 1
ATOM 8609 C CA . ALA B 1 220 ? 21.859 -20.844 -2.996 1 97.75 220 ALA B CA 1
ATOM 8610 C C . ALA B 1 220 ? 21.719 -20.875 -1.478 1 97.75 220 ALA B C 1
ATOM 8612 O O . ALA B 1 220 ? 20.609 -21.031 -0.953 1 97.75 220 ALA B O 1
ATOM 8613 N N . LEU B 1 221 ? 22.781 -20.734 -0.825 1 97.44 221 LEU B N 1
ATOM 8614 C CA . LEU B 1 221 ? 22.797 -20.734 0.634 1 97.44 221 LEU B CA 1
ATOM 8615 C C . LEU B 1 221 ? 21.953 -19.578 1.176 1 97.44 221 LEU B C 1
ATOM 8617 O O . LEU B 1 221 ? 21.094 -19.781 2.029 1 97.44 221 LEU B O 1
ATOM 8621 N N . LEU B 1 222 ? 22.219 -18.438 0.65 1 97.56 222 LEU B N 1
ATOM 8622 C CA . LEU B 1 222 ? 21.531 -17.25 1.13 1 97.56 222 LEU B CA 1
ATOM 8623 C C . LEU B 1 222 ? 20.047 -17.297 0.765 1 97.56 222 LEU B C 1
ATOM 8625 O O . LEU B 1 222 ? 19.188 -16.984 1.589 1 97.56 222 LEU B O 1
ATOM 8629 N N . CYS B 1 223 ? 19.75 -17.688 -0.428 1 96.69 223 CYS B N 1
ATOM 8630 C CA . CYS B 1 223 ? 18.359 -17.844 -0.847 1 96.69 223 CYS B CA 1
ATOM 8631 C C . CYS B 1 223 ? 17.641 -18.891 0.006 1 96.69 223 CYS B C 1
ATOM 8633 O O . CYS B 1 223 ? 16.484 -18.703 0.378 1 96.69 223 CYS B O 1
ATOM 8635 N N . GLY B 1 224 ? 18.391 -19.953 0.254 1 97.5 224 GLY B N 1
ATOM 8636 C CA . GLY B 1 224 ? 17.828 -21 1.087 1 97.5 224 GLY B CA 1
ATOM 8637 C C . GLY B 1 224 ? 17.531 -20.531 2.502 1 97.5 224 GLY B C 1
ATOM 8638 O O . GLY B 1 224 ? 16.453 -20.812 3.037 1 97.5 224 GLY B O 1
ATOM 8639 N N . ILE B 1 225 ? 18.391 -19.781 3.109 1 97.25 225 ILE B N 1
ATOM 8640 C CA . ILE B 1 225 ? 18.234 -19.281 4.469 1 97.25 225 ILE B CA 1
ATOM 8641 C C . ILE B 1 225 ? 17.031 -18.328 4.535 1 97.25 225 ILE B C 1
ATOM 8643 O O . ILE B 1 225 ? 16.188 -18.453 5.414 1 97.25 225 ILE B O 1
ATOM 8647 N N . ILE B 1 226 ? 16.984 -17.484 3.582 1 96.5 226 ILE B N 1
ATOM 8648 C CA . ILE B 1 226 ? 15.93 -16.484 3.58 1 96.5 226 ILE B CA 1
ATOM 8649 C C . ILE B 1 226 ? 14.578 -17.141 3.314 1 96.5 226 ILE B C 1
ATOM 8651 O O . ILE B 1 226 ? 13.609 -16.875 4.027 1 96.5 226 ILE B O 1
ATOM 8655 N N . SER B 1 227 ? 14.516 -17.984 2.326 1 96.12 227 SER B N 1
ATOM 8656 C CA . SER B 1 227 ? 13.258 -18.656 2.002 1 96.12 227 SER B CA 1
ATOM 8657 C C . SER B 1 227 ? 12.781 -19.531 3.16 1 96.12 227 SER B C 1
ATOM 8659 O O . SER B 1 227 ? 11.609 -19.469 3.545 1 96.12 227 SER B O 1
ATOM 8661 N N . ALA B 1 228 ? 13.688 -20.328 3.729 1 96.81 228 ALA B N 1
ATOM 8662 C CA . ALA B 1 228 ? 13.336 -21.156 4.875 1 96.81 228 ALA B CA 1
ATOM 8663 C C . ALA B 1 228 ? 12.914 -20.312 6.066 1 96.81 228 ALA B C 1
ATOM 8665 O O . ALA B 1 228 ? 11.953 -20.625 6.766 1 96.81 228 ALA B O 1
ATOM 8666 N N . GLY B 1 229 ? 13.625 -19.266 6.262 1 96.12 229 GLY B N 1
ATOM 8667 C CA . GLY B 1 229 ? 13.289 -18.375 7.355 1 96.12 229 GLY B CA 1
ATOM 8668 C C . GLY B 1 229 ? 11.922 -17.734 7.211 1 96.12 229 GLY B C 1
ATOM 8669 O O . GLY B 1 229 ? 11.141 -17.703 8.164 1 96.12 229 GLY B O 1
ATOM 8670 N N . VAL B 1 230 ? 11.617 -17.266 6.047 1 93.69 230 VAL B N 1
ATOM 8671 C CA . VAL B 1 230 ? 10.328 -16.656 5.77 1 93.69 230 VAL B CA 1
ATOM 8672 C C . VAL B 1 230 ? 9.211 -17.672 5.961 1 93.69 230 VAL B C 1
ATOM 8674 O O . VAL B 1 230 ? 8.148 -17.359 6.504 1 93.69 230 VAL B O 1
ATOM 8677 N N . GLY B 1 231 ? 9.445 -18.906 5.496 1 94.44 231 GLY B N 1
ATOM 8678 C CA . GLY B 1 231 ? 8.477 -19.969 5.684 1 94.44 231 GLY B CA 1
ATOM 8679 C C . GLY B 1 231 ? 8.266 -20.344 7.141 1 94.44 231 GLY B C 1
ATOM 8680 O O . GLY B 1 231 ? 7.133 -20.469 7.598 1 94.44 231 GLY B O 1
ATOM 8681 N N . LEU B 1 232 ? 9.336 -20.422 7.898 1 95.12 232 LEU B N 1
ATOM 8682 C CA . LEU B 1 232 ? 9.273 -20.812 9.305 1 95.12 232 LEU B CA 1
ATOM 8683 C C . LEU B 1 232 ? 8.594 -19.734 10.141 1 95.12 232 LEU B C 1
ATOM 8685 O O . LEU B 1 232 ? 7.91 -20.047 11.117 1 95.12 232 LEU B O 1
ATOM 8689 N N . LEU B 1 233 ? 8.734 -18.516 9.656 1 92.62 233 LEU B N 1
ATOM 8690 C CA . LEU B 1 233 ? 8.117 -17.406 10.367 1 92.62 233 LEU B CA 1
ATOM 8691 C C . LEU B 1 233 ? 6.691 -17.172 9.891 1 92.62 233 LEU B C 1
ATOM 8693 O O . LEU B 1 233 ? 6.02 -16.25 10.352 1 92.62 233 LEU B O 1
ATOM 8697 N N . ARG B 1 234 ? 6.227 -17.984 8.984 1 91 234 ARG B N 1
ATOM 8698 C CA . ARG B 1 234 ? 4.875 -17.953 8.438 1 91 234 ARG B CA 1
ATOM 8699 C C . ARG B 1 234 ? 4.586 -16.609 7.773 1 91 234 ARG B C 1
ATOM 8701 O O . ARG B 1 234 ? 3.529 -16.016 8 1 91 234 ARG B O 1
ATOM 8708 N N . LEU B 1 235 ? 5.562 -16.188 7.008 1 89.12 235 LEU B N 1
ATOM 8709 C CA . LEU B 1 235 ? 5.426 -14.938 6.262 1 89.12 235 LEU B CA 1
ATOM 8710 C C . LEU B 1 235 ? 5.145 -15.219 4.789 1 89.12 235 LEU B C 1
ATOM 8712 O O . LEU B 1 235 ? 5.52 -14.43 3.918 1 89.12 235 LEU B O 1
ATOM 8716 N N . GLY B 1 236 ? 4.555 -16.359 4.504 1 87.56 236 GLY B N 1
ATOM 8717 C CA . GLY B 1 236 ? 4.242 -16.734 3.135 1 87.56 236 GLY B CA 1
ATOM 8718 C C . GLY B 1 236 ? 3.287 -15.773 2.451 1 87.56 236 GLY B C 1
ATOM 8719 O O . GLY B 1 236 ? 3.23 -15.719 1.221 1 87.56 236 GLY B O 1
ATOM 8720 N N . PHE B 1 237 ? 2.619 -14.906 3.211 1 85.56 237 PHE B N 1
ATOM 8721 C CA . PHE B 1 237 ? 1.69 -13.938 2.645 1 85.56 237 PHE B CA 1
ATOM 8722 C C . PHE B 1 237 ? 2.432 -12.898 1.81 1 85.56 237 PHE B C 1
ATOM 8724 O O . PHE B 1 237 ? 1.839 -12.25 0.948 1 85.56 237 PHE B O 1
ATOM 8731 N N . LEU B 1 238 ? 3.691 -12.812 1.975 1 83.5 238 LEU B N 1
ATOM 8732 C CA . LEU B 1 238 ? 4.5 -11.836 1.248 1 83.5 238 LEU B CA 1
ATOM 8733 C C . LEU B 1 238 ? 4.531 -12.156 -0.242 1 83.5 238 LEU B C 1
ATOM 8735 O O . LEU B 1 238 ? 4.699 -11.266 -1.072 1 83.5 238 LEU B O 1
ATOM 8739 N N . VAL B 1 239 ? 4.34 -13.406 -0.539 1 82.94 239 VAL B N 1
ATOM 8740 C CA . VAL B 1 239 ? 4.387 -13.82 -1.938 1 82.94 239 VAL B CA 1
ATOM 8741 C C . VAL B 1 239 ? 3.119 -13.359 -2.656 1 82.94 239 VAL B C 1
ATOM 8743 O O . VAL B 1 239 ? 3.105 -13.234 -3.883 1 82.94 239 VAL B O 1
ATOM 8746 N N . GLU B 1 240 ? 2.096 -13.031 -1.895 1 84.25 240 GLU B N 1
ATOM 8747 C CA . GLU B 1 240 ? 0.835 -12.555 -2.457 1 84.25 240 GLU B CA 1
ATOM 8748 C C . GLU B 1 240 ? 0.969 -11.125 -2.98 1 84.25 240 GLU B C 1
ATOM 8750 O O . GLU B 1 240 ? 0.115 -10.656 -3.732 1 84.25 240 GLU B O 1
ATOM 8755 N N . LEU B 1 241 ? 2.057 -10.562 -2.639 1 82.62 241 LEU B N 1
ATOM 8756 C CA . LEU B 1 241 ? 2.287 -9.188 -3.088 1 82.62 241 LEU B CA 1
ATOM 8757 C C . LEU B 1 241 ? 2.674 -9.164 -4.562 1 82.62 241 LEU B C 1
ATOM 8759 O O . LEU B 1 241 ? 2.762 -8.086 -5.164 1 82.62 241 LEU B O 1
ATOM 8763 N N . ILE B 1 242 ? 2.764 -10.328 -5.141 1 82.75 242 ILE B N 1
ATOM 8764 C CA . ILE B 1 242 ? 3.127 -10.398 -6.551 1 82.75 242 ILE B CA 1
ATOM 8765 C C . ILE B 1 242 ? 1.903 -10.773 -7.383 1 82.75 242 ILE B C 1
ATOM 8767 O O . ILE B 1 242 ? 1.384 -11.883 -7.262 1 82.75 242 ILE B O 1
ATOM 8771 N N . SER B 1 243 ? 1.452 -9.953 -8.266 1 89.31 243 SER B N 1
ATOM 8772 C CA . SER B 1 243 ? 0.243 -10.141 -9.062 1 89.31 243 SER B CA 1
ATOM 8773 C C . SER B 1 243 ? 0.502 -11.047 -10.258 1 89.31 243 SER B C 1
ATOM 8775 O O . SER B 1 243 ? 1.654 -11.281 -10.625 1 89.31 243 SER B O 1
ATOM 8777 N N . LEU B 1 244 ? -0.52 -11.594 -10.828 1 88 244 LEU B N 1
ATOM 8778 C CA . LEU B 1 244 ? -0.448 -12.469 -11.984 1 88 244 LEU B CA 1
ATOM 8779 C C . LEU B 1 244 ? 0.15 -11.742 -13.188 1 88 244 LEU B C 1
ATOM 8781 O O . LEU B 1 244 ? 0.932 -12.32 -13.945 1 88 244 LEU B O 1
ATOM 8785 N N . ASN B 1 245 ? -0.249 -10.539 -13.375 1 88.75 245 ASN B N 1
ATOM 8786 C CA . ASN B 1 245 ? 0.289 -9.773 -14.5 1 88.75 245 ASN B CA 1
ATOM 8787 C C . ASN B 1 245 ? 1.783 -9.516 -14.328 1 88.75 245 ASN B C 1
ATOM 8789 O O . ASN B 1 245 ? 2.521 -9.453 -15.312 1 88.75 245 ASN B O 1
ATOM 8793 N N . ALA B 1 246 ? 2.176 -9.367 -13.078 1 86.06 246 ALA B N 1
ATOM 8794 C CA . ALA B 1 246 ? 3.6 -9.188 -12.812 1 86.06 246 ALA B CA 1
ATOM 8795 C C . ALA B 1 246 ? 4.387 -10.453 -13.141 1 86.06 246 ALA B C 1
ATOM 8797 O O . ALA B 1 246 ? 5.426 -10.391 -13.797 1 86.06 246 ALA B O 1
ATOM 8798 N N . VAL B 1 247 ? 3.875 -11.578 -12.711 1 84.62 247 VAL B N 1
ATOM 8799 C CA . VAL B 1 247 ? 4.535 -12.852 -12.953 1 84.62 247 VAL B CA 1
ATOM 8800 C C . VAL B 1 247 ? 4.602 -13.125 -14.453 1 84.62 247 VAL B C 1
ATOM 8802 O O . VAL B 1 247 ? 5.664 -13.461 -14.977 1 84.62 247 VAL B O 1
ATOM 8805 N N . THR B 1 248 ? 3.518 -12.891 -15.141 1 89.94 248 THR B N 1
ATOM 8806 C CA . THR B 1 248 ? 3.439 -13.172 -16.562 1 89.94 248 THR B CA 1
ATOM 8807 C C . THR B 1 248 ? 4.332 -12.219 -17.359 1 89.94 248 THR B C 1
ATOM 8809 O O . THR B 1 248 ? 4.984 -12.625 -18.328 1 89.94 248 THR B O 1
ATOM 8812 N N . GLY B 1 249 ? 4.328 -11 -16.969 1 90.69 249 GLY B N 1
ATOM 8813 C CA . GLY B 1 249 ? 5.164 -10.023 -17.656 1 90.69 249 GLY B CA 1
ATOM 8814 C C . GLY B 1 249 ? 6.648 -10.312 -17.516 1 90.69 249 GLY B C 1
ATOM 8815 O O . GLY B 1 249 ? 7.379 -10.305 -18.5 1 90.69 249 GLY B O 1
ATOM 8816 N N . PHE B 1 250 ? 7.035 -10.602 -16.359 1 86.06 250 PHE B N 1
ATOM 8817 C CA . PHE B 1 250 ? 8.438 -10.891 -16.062 1 86.06 250 PHE B CA 1
ATOM 8818 C C . PHE B 1 250 ? 8.867 -12.18 -16.75 1 86.06 250 PHE B C 1
ATOM 8820 O O . PHE B 1 250 ? 9.961 -12.25 -17.312 1 86.06 250 PHE B O 1
ATOM 8827 N N . MET B 1 251 ? 8.07 -13.156 -16.703 1 87.69 251 MET B N 1
ATOM 8828 C CA . MET B 1 251 ? 8.391 -14.43 -17.344 1 87.69 251 MET B CA 1
ATOM 8829 C C . MET B 1 251 ? 8.516 -14.273 -18.859 1 87.69 251 MET B C 1
ATOM 8831 O O . MET B 1 251 ? 9.438 -14.805 -19.469 1 87.69 251 MET B O 1
ATOM 8835 N N . THR B 1 252 ? 7.582 -13.531 -19.406 1 92.88 252 THR B N 1
ATOM 8836 C CA . THR B 1 252 ? 7.613 -13.289 -20.844 1 92.88 252 THR B CA 1
ATOM 8837 C C . THR B 1 252 ? 8.875 -12.516 -21.234 1 92.88 252 THR B C 1
ATOM 8839 O O . THR B 1 252 ? 9.57 -12.891 -22.188 1 92.88 252 THR B O 1
ATOM 8842 N N . GLY B 1 253 ? 9.133 -11.477 -20.5 1 93.31 253 GLY B N 1
ATOM 8843 C CA . GLY B 1 253 ? 10.344 -10.703 -20.781 1 93.31 253 GLY B CA 1
ATOM 8844 C C . GLY B 1 253 ? 11.617 -11.516 -20.609 1 93.31 253 GLY B C 1
ATOM 8845 O O . GLY B 1 253 ? 12.523 -11.422 -21.438 1 93.31 253 GLY B O 1
ATOM 8846 N N . SER B 1 254 ? 11.711 -12.336 -19.609 1 89.25 254 SER B N 1
ATOM 8847 C CA . SER B 1 254 ? 12.883 -13.164 -19.344 1 89.25 254 SER B CA 1
ATOM 8848 C C . SER B 1 254 ? 13.055 -14.227 -20.422 1 89.25 254 SER B C 1
ATOM 8850 O O . SER B 1 254 ? 14.18 -14.555 -20.812 1 89.25 254 SER B O 1
ATOM 8852 N N . ALA B 1 255 ? 11.906 -14.781 -20.828 1 93 255 ALA B N 1
ATOM 8853 C CA . ALA B 1 255 ? 11.953 -15.766 -21.906 1 93 255 ALA B CA 1
ATOM 8854 C C . ALA B 1 255 ? 12.562 -15.172 -23.172 1 93 255 ALA B C 1
ATOM 8856 O O . ALA B 1 255 ? 13.422 -15.789 -23.797 1 93 255 ALA B O 1
ATOM 8857 N N . LEU B 1 256 ? 12.211 -14 -23.469 1 95.25 256 LEU B N 1
ATOM 8858 C CA . LEU B 1 256 ? 12.758 -13.32 -24.641 1 95.25 256 LEU B CA 1
ATOM 8859 C C . LEU B 1 256 ? 14.25 -13.07 -24.469 1 95.25 256 LEU B C 1
ATOM 8861 O O . LEU B 1 256 ? 15.016 -13.188 -25.438 1 95.25 256 LEU B O 1
ATOM 8865 N N . ASN B 1 257 ? 14.57 -12.719 -23.297 1 93.81 257 ASN B N 1
ATOM 8866 C CA . ASN B 1 257 ? 15.984 -12.508 -22.984 1 93.81 257 ASN B CA 1
ATOM 8867 C C . ASN B 1 257 ? 16.797 -13.781 -23.172 1 93.81 257 ASN B C 1
ATOM 8869 O O . ASN B 1 257 ? 17.859 -13.766 -23.797 1 93.81 257 ASN B O 1
ATOM 8873 N N . ILE B 1 258 ? 16.328 -14.859 -22.688 1 91.31 258 ILE B N 1
ATOM 8874 C CA . ILE B 1 258 ? 17.031 -16.141 -22.75 1 91.31 258 ILE B CA 1
ATOM 8875 C C . ILE B 1 258 ? 17.109 -16.625 -24.188 1 91.31 258 ILE B C 1
ATOM 8877 O O . ILE B 1 258 ? 18.172 -17.031 -24.656 1 91.31 258 ILE B O 1
ATOM 8881 N N . ILE B 1 259 ? 16.016 -16.516 -24.906 1 95.19 259 ILE B N 1
ATOM 8882 C CA . ILE B 1 259 ? 16 -16.922 -26.312 1 95.19 259 ILE B CA 1
ATOM 8883 C C . ILE B 1 259 ? 17.031 -16.125 -27.109 1 95.19 259 ILE B C 1
ATOM 8885 O O . ILE B 1 259 ? 17.844 -16.703 -27.828 1 95.19 259 ILE B O 1
ATOM 8889 N N . SER B 1 260 ? 17 -14.891 -26.906 1 95.81 260 SER B N 1
ATOM 8890 C CA . SER B 1 260 ? 17.922 -14.023 -27.609 1 95.81 260 SER B CA 1
ATOM 8891 C C . SER B 1 260 ? 19.375 -14.328 -27.234 1 95.81 260 SER B C 1
ATOM 8893 O O . SER B 1 260 ? 20.266 -14.273 -28.078 1 95.81 260 SER B O 1
ATOM 8895 N N . GLY B 1 261 ? 19.594 -14.648 -26.031 1 93.38 261 GLY B N 1
ATOM 8896 C CA . GLY B 1 261 ? 20.922 -14.922 -25.531 1 93.38 261 GLY B CA 1
ATOM 8897 C C . GLY B 1 261 ? 21.469 -16.25 -26.016 1 93.38 261 GLY B C 1
ATOM 8898 O O . GLY B 1 261 ? 22.688 -16.469 -26 1 93.38 261 GLY B O 1
ATOM 8899 N N . GLN B 1 262 ? 20.609 -17.109 -26.453 1 93.38 262 GLN B N 1
ATOM 8900 C CA . GLN B 1 262 ? 21.031 -18.453 -26.859 1 93.38 262 GLN B CA 1
ATOM 8901 C C . GLN B 1 262 ? 21.281 -18.516 -28.359 1 93.38 262 GLN B C 1
ATOM 8903 O O . GLN B 1 262 ? 21.938 -19.438 -28.844 1 93.38 262 GLN B O 1
ATOM 8908 N N . VAL B 1 263 ? 20.812 -17.562 -29.141 1 96.12 263 VAL B N 1
ATOM 8909 C CA . VAL B 1 263 ? 20.891 -17.609 -30.594 1 96.12 263 VAL B CA 1
ATOM 8910 C C . VAL B 1 263 ? 22.344 -17.578 -31.047 1 96.12 263 VAL B C 1
ATOM 8912 O O . VAL B 1 263 ? 22.75 -18.344 -31.922 1 96.12 263 VAL B O 1
ATOM 8915 N N . PRO B 1 264 ? 23.219 -16.719 -30.484 1 96.06 264 PRO B N 1
ATOM 8916 C CA . PRO B 1 264 ? 24.625 -16.75 -30.906 1 96.06 264 PRO B CA 1
ATOM 8917 C C . PRO B 1 264 ? 25.281 -18.109 -30.688 1 96.06 264 PRO B C 1
ATOM 8919 O O . PRO B 1 264 ? 26.031 -18.578 -31.547 1 96.06 264 PRO B O 1
ATOM 8922 N N . ALA B 1 265 ? 25.031 -18.719 -29.594 1 94.19 265 ALA B N 1
ATOM 8923 C CA . ALA B 1 265 ? 25.578 -20.047 -29.312 1 94.19 265 ALA B CA 1
ATOM 8924 C C . ALA B 1 265 ? 25.016 -21.094 -30.266 1 94.19 265 ALA B C 1
ATOM 8926 O O . ALA B 1 265 ? 25.719 -22.016 -30.672 1 94.19 265 ALA B O 1
ATOM 8927 N N . LEU B 1 266 ? 23.719 -20.984 -30.578 1 96.19 266 LEU B N 1
ATOM 8928 C CA . LEU B 1 266 ? 23.047 -21.875 -31.516 1 96.19 266 LEU B CA 1
ATOM 8929 C C . LEU B 1 266 ? 23.719 -21.797 -32.906 1 96.19 266 LEU B C 1
ATOM 8931 O O . LEU B 1 266 ? 23.875 -22.812 -33.562 1 96.19 266 LEU B O 1
ATOM 8935 N N . MET B 1 267 ? 24.203 -20.562 -33.219 1 96.06 267 MET B N 1
ATOM 8936 C CA . MET B 1 267 ? 24.781 -20.297 -34.531 1 96.06 267 MET B CA 1
ATOM 8937 C C . MET B 1 267 ? 26.281 -20.531 -34.5 1 96.06 267 MET B C 1
ATOM 8939 O O . MET B 1 267 ? 26.938 -20.531 -35.562 1 96.06 267 MET B O 1
ATOM 8943 N N . GLY B 1 268 ? 26.875 -20.688 -33.344 1 94.5 268 GLY B N 1
ATOM 8944 C CA . GLY B 1 268 ? 28.281 -21.062 -33.219 1 94.5 268 GLY B CA 1
ATOM 8945 C C . GLY B 1 268 ? 29.203 -19.875 -33 1 94.5 268 GLY B C 1
ATOM 8946 O O . GLY B 1 268 ? 30.422 -20.016 -33.125 1 94.5 268 GLY B O 1
ATOM 8947 N N . TYR B 1 269 ? 28.719 -18.688 -32.781 1 93.94 269 TYR B N 1
ATOM 8948 C CA . TYR B 1 269 ? 29.578 -17.531 -32.594 1 93.94 269 TYR B CA 1
ATOM 8949 C C . TYR B 1 269 ? 29.281 -16.859 -31.25 1 93.94 269 TYR B C 1
ATOM 8951 O O . TYR B 1 269 ? 29.172 -15.625 -31.172 1 93.94 269 TYR B O 1
ATOM 8959 N N . ALA B 1 270 ? 29.094 -17.578 -30.219 1 90.12 270 ALA B N 1
ATOM 8960 C CA . ALA B 1 270 ? 28.75 -17.125 -28.875 1 90.12 270 ALA B CA 1
ATOM 8961 C C . ALA B 1 270 ? 29.812 -16.172 -28.328 1 90.12 270 ALA B C 1
ATOM 8963 O O . ALA B 1 270 ? 29.5 -15.25 -27.578 1 90.12 270 ALA B O 1
ATOM 8964 N N . SER B 1 271 ? 31.078 -16.312 -28.75 1 87.94 271 SER B N 1
ATOM 8965 C CA . SER B 1 271 ? 32.188 -15.516 -28.219 1 87.94 271 SER B CA 1
ATOM 8966 C C . SER B 1 271 ? 32.156 -14.094 -28.766 1 87.94 271 SER B C 1
ATOM 8968 O O . SER B 1 271 ? 32.75 -13.188 -28.188 1 87.94 271 SER B O 1
ATOM 8970 N N . GLU B 1 272 ? 31.359 -13.891 -29.75 1 91.5 272 GLU B N 1
ATOM 8971 C CA . GLU B 1 272 ? 31.391 -12.602 -30.438 1 91.5 272 GLU B CA 1
ATOM 8972 C C . GLU B 1 272 ? 30.297 -11.672 -29.906 1 91.5 272 GLU B C 1
ATOM 8974 O O . GLU B 1 272 ? 30.344 -10.461 -30.141 1 91.5 272 GLU B O 1
ATOM 8979 N N . VAL B 1 273 ? 29.344 -12.227 -29.266 1 93.44 273 VAL B N 1
ATOM 8980 C CA . VAL B 1 273 ? 28.219 -11.43 -28.812 1 93.44 273 VAL B CA 1
ATOM 8981 C C . VAL B 1 273 ? 28.156 -11.453 -27.281 1 93.44 273 VAL B C 1
ATOM 8983 O O . VAL B 1 273 ? 28.156 -12.523 -26.672 1 93.44 273 VAL B O 1
ATOM 8986 N N . ASN B 1 274 ? 28.094 -10.281 -26.703 1 90.31 274 ASN B N 1
ATOM 8987 C CA . ASN B 1 274 ? 27.891 -10.172 -25.25 1 90.31 274 ASN B CA 1
ATOM 8988 C C . ASN B 1 274 ? 26.406 -10.336 -24.906 1 90.31 274 ASN B C 1
ATOM 8990 O O . ASN B 1 274 ? 25.641 -9.383 -25.016 1 90.31 274 ASN B O 1
ATOM 8994 N N . THR B 1 275 ? 26.078 -11.477 -24.406 1 89.31 275 THR B N 1
ATOM 8995 C CA . THR B 1 275 ? 24.672 -11.805 -24.172 1 89.31 275 THR B CA 1
ATOM 8996 C C . THR B 1 275 ? 24.188 -11.234 -22.844 1 89.31 275 THR B C 1
ATOM 8998 O O . THR B 1 275 ? 23.047 -11.438 -22.438 1 89.31 275 THR B O 1
ATOM 9001 N N . ARG B 1 276 ? 25.016 -10.5 -22.156 1 82.12 276 ARG B N 1
ATOM 9002 C CA . ARG B 1 276 ? 24.656 -9.945 -20.844 1 82.12 276 ARG B CA 1
ATOM 9003 C C . ARG B 1 276 ? 24.141 -8.523 -20.984 1 82.12 276 ARG B C 1
ATOM 9005 O O . ARG B 1 276 ? 23.672 -7.93 -20.016 1 82.12 276 ARG B O 1
ATOM 9012 N N . GLU B 1 277 ? 24.172 -8.055 -22.141 1 89.88 277 GLU B N 1
ATOM 9013 C CA . GLU B 1 277 ? 23.625 -6.727 -22.422 1 89.88 277 GLU B CA 1
ATOM 9014 C C . GLU B 1 277 ? 22.094 -6.766 -22.516 1 89.88 277 GLU B C 1
ATOM 9016 O O . GLU B 1 277 ? 21.484 -7.828 -22.375 1 89.88 277 GLU B O 1
ATOM 9021 N N . ALA B 1 278 ? 21.531 -5.609 -22.656 1 93.31 278 ALA B N 1
ATOM 9022 C CA . ALA B 1 278 ? 20.094 -5.531 -22.828 1 93.31 278 ALA B CA 1
ATOM 9023 C C . ALA B 1 278 ? 19.625 -6.395 -24 1 93.31 278 ALA B C 1
ATOM 9025 O O . ALA B 1 278 ? 20.312 -6.488 -25.031 1 93.31 278 ALA B O 1
ATOM 9026 N N . THR B 1 279 ? 18.516 -6.969 -23.875 1 95.62 279 THR B N 1
ATOM 9027 C CA . THR B 1 279 ? 18.016 -7.957 -24.812 1 95.62 279 THR B CA 1
ATOM 9028 C C . THR B 1 279 ? 17.969 -7.379 -26.234 1 95.62 279 THR B C 1
ATOM 9030 O O . THR B 1 279 ? 18.344 -8.047 -27.188 1 95.62 279 THR B O 1
ATOM 9033 N N . TYR B 1 280 ? 17.422 -6.152 -26.344 1 96.25 280 TYR B N 1
ATOM 9034 C CA . TYR B 1 280 ? 17.312 -5.562 -27.688 1 96.25 280 TYR B CA 1
ATOM 9035 C C . TYR B 1 280 ? 18.703 -5.402 -28.312 1 96.25 280 TYR B C 1
ATOM 9037 O O . TYR B 1 280 ? 18.859 -5.578 -29.516 1 96.25 280 TYR B O 1
ATOM 9045 N N . LYS B 1 281 ? 19.766 -5.094 -27.531 1 96.44 281 LYS B N 1
ATOM 9046 C CA . LYS B 1 281 ? 21.125 -4.98 -28.031 1 96.44 281 LYS B CA 1
ATOM 9047 C C . LYS B 1 281 ? 21.672 -6.344 -28.438 1 96.44 281 LYS B C 1
ATOM 9049 O O . LYS B 1 281 ? 22.406 -6.457 -29.422 1 96.44 281 LYS B O 1
ATOM 9054 N N . VAL B 1 282 ? 21.391 -7.352 -27.672 1 95.75 282 VAL B N 1
ATOM 9055 C CA . VAL B 1 282 ? 21.812 -8.711 -28 1 95.75 282 VAL B CA 1
ATOM 9056 C C . VAL B 1 282 ? 21.234 -9.125 -29.344 1 95.75 282 VAL B C 1
ATOM 9058 O O . VAL B 1 282 ? 21.922 -9.734 -30.172 1 95.75 282 VAL B O 1
ATOM 9061 N N . ILE B 1 283 ? 19.953 -8.773 -29.562 1 96.69 283 ILE B N 1
ATOM 9062 C CA . ILE B 1 283 ? 19.281 -9.102 -30.828 1 96.69 283 ILE B CA 1
ATOM 9063 C C . ILE B 1 283 ? 19.969 -8.383 -31.984 1 96.69 283 ILE B C 1
ATOM 9065 O O . ILE B 1 283 ? 20.281 -9 -33 1 96.69 283 ILE B O 1
ATOM 9069 N N . ILE B 1 284 ? 20.25 -7.125 -31.781 1 96.81 284 ILE B N 1
ATOM 9070 C CA . ILE B 1 284 ? 20.891 -6.328 -32.812 1 96.81 284 ILE B CA 1
ATOM 9071 C C . ILE B 1 284 ? 22.281 -6.883 -33.125 1 96.81 284 ILE B C 1
ATOM 9073 O O . ILE B 1 284 ? 22.641 -7.078 -34.281 1 96.81 284 ILE B O 1
ATOM 9077 N N . ASN B 1 285 ? 23.047 -7.188 -32.094 1 96.62 285 ASN B N 1
ATOM 9078 C CA . ASN B 1 285 ? 24.391 -7.699 -32.281 1 96.62 285 ASN B CA 1
ATOM 9079 C C . ASN B 1 285 ? 24.391 -9.102 -32.875 1 96.62 285 ASN B C 1
ATOM 9081 O O . ASN B 1 285 ? 25.297 -9.461 -33.625 1 96.62 285 ASN B O 1
ATOM 9085 N N . THR B 1 286 ? 23.438 -9.883 -32.5 1 96.75 286 THR B N 1
ATOM 9086 C CA . THR B 1 286 ? 23.297 -11.211 -33.062 1 96.75 286 THR B CA 1
ATOM 9087 C C . THR B 1 286 ? 23.062 -11.117 -34.562 1 96.75 286 THR B C 1
ATOM 9089 O O . THR B 1 286 ? 23.656 -11.883 -35.344 1 96.75 286 THR B O 1
ATOM 9092 N N . LEU B 1 287 ? 22.219 -10.211 -35 1 96.5 287 LEU B N 1
ATOM 9093 C CA . LEU B 1 287 ? 21.922 -10.031 -36.438 1 96.5 287 LEU B CA 1
ATOM 9094 C C . LEU B 1 287 ? 23.141 -9.492 -37.156 1 96.5 287 LEU B C 1
ATOM 9096 O O . LEU B 1 287 ? 23.391 -9.852 -38.312 1 96.5 287 LEU B O 1
ATOM 9100 N N . LYS B 1 288 ? 23.969 -8.719 -36.531 1 96.5 288 LYS B N 1
ATOM 9101 C CA . LYS B 1 288 ? 25.188 -8.164 -37.125 1 96.5 288 LYS B CA 1
ATOM 9102 C C . LYS B 1 288 ? 26.234 -9.25 -37.344 1 96.5 288 LYS B C 1
ATOM 9104 O O . LYS B 1 288 ? 27.016 -9.164 -38.312 1 96.5 288 LYS B O 1
ATOM 9109 N N . HIS B 1 289 ? 26.203 -10.305 -36.594 1 96.62 289 HIS B N 1
ATOM 9110 C CA . HIS B 1 289 ? 27.25 -11.328 -36.656 1 96.62 289 HIS B CA 1
ATOM 9111 C C . HIS B 1 289 ? 26.75 -12.578 -37.375 1 96.62 289 HIS B C 1
ATOM 9113 O O . HIS B 1 289 ? 27.359 -13.641 -37.25 1 96.62 289 HIS B O 1
ATOM 9119 N N . LEU B 1 290 ? 25.703 -12.484 -38.094 1 95.62 290 LEU B N 1
ATOM 9120 C CA . LEU B 1 290 ? 25.156 -13.609 -38.844 1 95.62 290 LEU B CA 1
ATOM 9121 C C . LEU B 1 290 ? 26.172 -14.172 -39.812 1 95.62 290 LEU B C 1
ATOM 9123 O O . LEU B 1 290 ? 26.234 -15.383 -40.031 1 95.62 290 LEU B O 1
ATOM 9127 N N . PRO B 1 291 ? 27.078 -13.305 -40.344 1 95.69 291 PRO B N 1
ATOM 9128 C CA . PRO B 1 291 ? 28.078 -13.828 -41.281 1 95.69 291 PRO B CA 1
ATOM 9129 C C . PRO B 1 291 ? 29.141 -14.68 -40.562 1 95.69 291 PRO B C 1
ATOM 9131 O O . PRO B 1 291 ? 29.844 -15.453 -41.219 1 95.69 291 PRO B O 1
ATOM 9134 N N . ASP B 1 292 ? 29.219 -14.57 -39.281 1 95.62 292 ASP B N 1
ATOM 9135 C CA . ASP B 1 292 ? 30.203 -15.32 -38.531 1 95.62 292 ASP B CA 1
ATOM 9136 C C . ASP B 1 292 ? 29.672 -16.703 -38.156 1 95.62 292 ASP B C 1
ATOM 9138 O O . ASP B 1 292 ? 30.281 -17.406 -37.344 1 95.62 292 ASP B O 1
ATOM 9142 N N . THR B 1 293 ? 28.609 -17.172 -38.75 1 96.25 293 THR B N 1
ATOM 9143 C CA . THR B 1 293 ? 27.984 -18.453 -38.469 1 96.25 293 THR B CA 1
ATOM 9144 C C . THR B 1 293 ? 28.953 -19.594 -38.781 1 96.25 293 THR B C 1
ATOM 9146 O O . THR B 1 293 ? 29.641 -19.578 -39.781 1 96.25 293 THR B O 1
ATOM 9149 N N . LYS B 1 294 ? 29 -20.594 -37.906 1 95.62 294 LYS B N 1
ATOM 9150 C CA . LYS B 1 294 ? 29.844 -21.766 -38.062 1 95.62 294 LYS B CA 1
ATOM 9151 C C . LYS B 1 294 ? 29.016 -23.016 -38.344 1 95.62 294 LYS B C 1
ATOM 9153 O O . LYS B 1 294 ? 27.781 -22.953 -38.406 1 95.62 294 LYS B O 1
ATOM 9158 N N . ILE B 1 295 ? 29.688 -24.156 -38.469 1 94.62 295 ILE B N 1
ATOM 9159 C CA . ILE B 1 295 ? 29.031 -25.422 -38.781 1 94.62 295 ILE B CA 1
ATOM 9160 C C . ILE B 1 295 ? 28.188 -25.875 -37.594 1 94.62 295 ILE B C 1
ATOM 9162 O O . ILE B 1 295 ? 27.281 -26.703 -37.75 1 94.62 295 ILE B O 1
ATOM 9166 N N . ASP B 1 296 ? 28.422 -25.297 -36.469 1 96.12 296 ASP B N 1
ATOM 9167 C CA . ASP B 1 296 ? 27.625 -25.578 -35.25 1 96.12 296 ASP B CA 1
ATOM 9168 C C . ASP B 1 296 ? 26.141 -25.312 -35.5 1 96.12 296 ASP B C 1
ATOM 9170 O O . ASP B 1 296 ? 25.297 -25.969 -34.906 1 96.12 296 ASP B O 1
ATOM 9174 N N . ALA B 1 297 ? 25.844 -24.375 -36.344 1 96.88 297 ALA B N 1
ATOM 9175 C CA . ALA B 1 297 ? 24.469 -23.969 -36.656 1 96.88 297 ALA B CA 1
ATOM 9176 C C . ALA B 1 297 ? 23.625 -25.156 -37.125 1 96.88 297 ALA B C 1
ATOM 9178 O O . ALA B 1 297 ? 22.422 -25.219 -36.875 1 96.88 297 ALA B O 1
ATOM 9179 N N . ILE B 1 298 ? 24.281 -26.094 -37.719 1 96.56 298 ILE B N 1
ATOM 9180 C CA . ILE B 1 298 ? 23.594 -27.297 -38.188 1 96.56 298 ILE B CA 1
ATOM 9181 C C . ILE B 1 298 ? 23.125 -28.125 -37 1 96.56 298 ILE B C 1
ATOM 9183 O O . ILE B 1 298 ? 22 -28.625 -36.969 1 96.56 298 ILE B O 1
ATOM 9187 N N . PHE B 1 299 ? 23.984 -28.156 -36 1 96.88 299 PHE B N 1
ATOM 9188 C CA . PHE B 1 299 ? 23.688 -28.906 -34.781 1 96.88 299 PHE B CA 1
ATOM 9189 C C . PHE B 1 299 ? 22.75 -28.125 -33.875 1 96.88 299 PHE B C 1
ATOM 9191 O O . PHE B 1 299 ? 22.359 -28.625 -32.812 1 96.88 299 PHE B O 1
ATOM 9198 N N . GLY B 1 300 ? 22.422 -26.984 -34.25 1 97 300 GLY B N 1
ATOM 9199 C CA . GLY B 1 300 ? 21.484 -26.172 -33.5 1 97 300 GLY B CA 1
ATOM 9200 C C . GLY B 1 300 ? 20.156 -25.984 -34.188 1 97 300 GLY B C 1
ATOM 9201 O O . GLY B 1 300 ? 19.109 -26.328 -33.656 1 97 300 GLY B O 1
ATOM 9202 N N . LEU B 1 301 ? 20.141 -25.531 -35.438 1 97.62 301 LEU B N 1
ATOM 9203 C CA . LEU B 1 301 ? 18.938 -25.172 -36.188 1 97.62 301 LEU B CA 1
ATOM 9204 C C . LEU B 1 301 ? 18.125 -26.406 -36.531 1 97.62 301 LEU B C 1
ATOM 9206 O O . LEU B 1 301 ? 16.891 -26.391 -36.438 1 97.62 301 LEU B O 1
ATOM 9210 N N . ILE B 1 302 ? 18.812 -27.438 -36.906 1 97.19 302 ILE B N 1
ATOM 9211 C CA . ILE B 1 302 ? 18.094 -28.641 -37.312 1 97.19 302 ILE B CA 1
ATOM 9212 C C . ILE B 1 302 ? 17.375 -29.234 -36.125 1 97.19 302 ILE B C 1
ATOM 9214 O O . ILE B 1 302 ? 16.172 -29.5 -36.156 1 97.19 302 ILE B O 1
ATOM 9218 N N . PRO B 1 303 ? 18.141 -29.469 -35.094 1 96.88 303 PRO B N 1
ATOM 9219 C CA . PRO B 1 303 ? 17.422 -29.969 -33.906 1 96.88 303 PRO B CA 1
ATOM 9220 C C . PRO B 1 303 ? 16.312 -29.031 -33.469 1 96.88 303 PRO B C 1
ATOM 9222 O O . PRO B 1 303 ? 15.266 -29.484 -33 1 96.88 303 PRO B O 1
ATOM 9225 N N . LEU B 1 304 ? 16.438 -27.75 -33.5 1 97.12 304 LEU B N 1
ATOM 9226 C CA . LEU B 1 304 ? 15.414 -26.797 -33.094 1 97.12 304 LEU B CA 1
ATOM 9227 C C . LEU B 1 304 ? 14.156 -26.984 -33.938 1 97.12 304 LEU B C 1
ATOM 9229 O O . LEU B 1 304 ? 13.047 -27.016 -33.406 1 97.12 304 LEU B O 1
ATOM 9233 N N . VAL B 1 305 ? 14.305 -27.078 -35.188 1 97.06 305 VAL B N 1
ATOM 9234 C CA . VAL B 1 305 ? 13.188 -27.25 -36.094 1 97.06 305 VAL B CA 1
ATOM 9235 C C . VAL B 1 305 ? 12.492 -28.594 -35.812 1 97.06 305 VAL B C 1
ATOM 9237 O O . VAL B 1 305 ? 11.266 -28.656 -35.812 1 97.06 305 VAL B O 1
ATOM 9240 N N . ILE B 1 306 ? 13.312 -29.594 -35.594 1 96.56 306 ILE B N 1
ATOM 9241 C CA . ILE B 1 306 ? 12.758 -30.922 -35.312 1 96.56 306 ILE B CA 1
ATOM 9242 C C . ILE B 1 306 ? 11.969 -30.891 -34 1 96.56 306 ILE B C 1
ATOM 9244 O O . ILE B 1 306 ? 10.898 -31.484 -33.906 1 96.56 306 ILE B O 1
ATOM 9248 N N . LEU B 1 307 ? 12.508 -30.266 -33.062 1 95.38 307 LEU B N 1
ATOM 9249 C CA . LEU B 1 307 ? 11.828 -30.188 -31.766 1 95.38 307 LEU B CA 1
ATOM 9250 C C . LEU B 1 307 ? 10.461 -29.531 -31.906 1 95.38 307 LEU B C 1
ATOM 9252 O O . LEU B 1 307 ? 9.469 -30.031 -31.391 1 95.38 307 LEU B O 1
ATOM 9256 N N . TYR B 1 308 ? 10.383 -28.391 -32.656 1 95.06 308 TYR B N 1
ATOM 9257 C CA . TYR B 1 308 ? 9.109 -27.703 -32.844 1 95.06 308 TYR B CA 1
ATOM 9258 C C . TYR B 1 308 ? 8.141 -28.531 -33.656 1 95.06 308 TYR B C 1
ATOM 9260 O O . TYR B 1 308 ? 6.945 -28.594 -33.375 1 95.06 308 TYR B O 1
ATOM 9268 N N . PHE B 1 309 ? 8.68 -29.141 -34.625 1 95.06 309 PHE B N 1
ATOM 9269 C CA . PHE B 1 309 ? 7.855 -30 -35.469 1 95.06 309 PHE B CA 1
ATOM 9270 C C . PHE B 1 309 ? 7.344 -31.203 -34.688 1 95.06 309 PHE B C 1
ATOM 9272 O O . PHE B 1 309 ? 6.172 -31.578 -34.781 1 95.06 309 PHE B O 1
ATOM 9279 N N . TRP B 1 310 ? 8.211 -31.766 -33.969 1 93.31 310 TRP B N 1
ATOM 9280 C CA . TRP B 1 310 ? 7.875 -32.906 -33.125 1 93.31 310 TRP B CA 1
ATOM 9281 C C . TRP B 1 310 ? 6.777 -32.531 -32.125 1 93.31 310 TRP B C 1
ATOM 9283 O O . TRP B 1 310 ? 5.812 -33.281 -31.953 1 93.31 310 TRP B O 1
ATOM 9293 N N . LYS B 1 311 ? 6.922 -31.484 -31.578 1 91.69 311 LYS B N 1
ATOM 9294 C CA . LYS B 1 311 ? 5.914 -31.016 -30.625 1 91.69 311 LYS B CA 1
ATOM 9295 C C . LYS B 1 311 ? 4.566 -30.812 -31.312 1 91.69 311 LYS B C 1
ATOM 9297 O O . LYS B 1 311 ? 3.535 -31.266 -30.812 1 91.69 311 LYS B O 1
ATOM 9302 N N . TRP B 1 312 ? 4.582 -30.141 -32.438 1 91.44 312 TRP B N 1
ATOM 9303 C CA . TRP B 1 312 ? 3.361 -29.875 -33.188 1 91.44 312 TRP B CA 1
ATOM 9304 C C . TRP B 1 312 ? 2.691 -31.172 -33.625 1 91.44 312 TRP B C 1
ATOM 9306 O O . TRP B 1 312 ? 1.479 -31.328 -33.469 1 91.44 312 TRP B O 1
ATOM 9316 N N . TRP B 1 313 ? 3.488 -32.094 -34 1 90.94 313 TRP B N 1
ATOM 9317 C CA . TRP B 1 313 ? 2.969 -33.344 -34.531 1 90.94 313 TRP B CA 1
ATOM 9318 C C . TRP B 1 313 ? 2.426 -34.219 -33.406 1 90.94 313 TRP B C 1
ATOM 9320 O O . TRP B 1 313 ? 1.33 -34.781 -33.531 1 90.94 313 TRP B O 1
ATOM 9330 N N . PHE B 1 314 ? 3.109 -34.344 -32.406 1 89.75 314 PHE B N 1
ATOM 9331 C CA . PHE B 1 314 ? 2.771 -35.281 -31.359 1 89.75 314 PHE B CA 1
ATOM 9332 C C . PHE B 1 314 ? 1.707 -34.719 -30.438 1 89.75 314 PHE B C 1
ATOM 9334 O O . PHE B 1 314 ? 0.99 -35.469 -29.766 1 89.75 314 PHE B O 1
ATOM 9341 N N . SER B 1 315 ? 1.599 -33.469 -30.375 1 87.06 315 SER B N 1
ATOM 9342 C CA . SER B 1 315 ? 0.634 -32.844 -29.453 1 87.06 315 SER B CA 1
ATOM 9343 C C . SER B 1 315 ? -0.678 -32.531 -30.172 1 87.06 315 SER B C 1
ATOM 9345 O O . SER B 1 315 ? -1.742 -32.531 -29.547 1 87.06 315 SER B O 1
ATOM 9347 N N . SER B 1 316 ? -0.665 -32.125 -31.422 1 86.94 316 SER B N 1
ATOM 9348 C CA . SER B 1 316 ? -1.877 -31.656 -32.094 1 86.94 316 SER B CA 1
ATOM 9349 C C . SER B 1 316 ? -2.277 -32.562 -33.219 1 86.94 316 SER B C 1
ATOM 9351 O O . SER B 1 316 ? -3.291 -33.281 -33.156 1 86.94 316 SER B O 1
ATOM 9353 N N . MET B 1 317 ? -1.368 -32.812 -34.188 1 85.38 317 MET B N 1
ATOM 9354 C CA . MET B 1 317 ? -1.734 -33.469 -35.438 1 85.38 317 MET B CA 1
ATOM 9355 C C . MET B 1 317 ? -1.857 -35 -35.219 1 85.38 317 MET B C 1
ATOM 9357 O O . MET B 1 317 ? -2.818 -35.594 -35.688 1 85.38 317 MET B O 1
ATOM 9361 N N . GLY B 1 318 ? -0.947 -35.562 -34.562 1 85.81 318 GLY B N 1
ATOM 9362 C CA . GLY B 1 318 ? -0.951 -37 -34.375 1 85.81 318 GLY B CA 1
ATOM 9363 C C . GLY B 1 318 ? -2.195 -37.5 -33.656 1 85.81 318 GLY B C 1
ATOM 9364 O O . GLY B 1 318 ? -2.965 -38.281 -34.219 1 85.81 318 GLY B O 1
ATOM 9365 N N . PRO B 1 319 ? -2.406 -37 -32.5 1 85.44 319 PRO B N 1
ATOM 9366 C CA . PRO B 1 319 ? -3.594 -37.438 -31.766 1 85.44 319 PRO B CA 1
ATOM 9367 C C . PRO B 1 319 ? -4.895 -37.125 -32.5 1 85.44 319 PRO B C 1
ATOM 9369 O O . PRO B 1 319 ? -5.855 -37.875 -32.406 1 85.44 319 PRO B O 1
ATOM 9372 N N . LYS B 1 320 ? -4.973 -36 -33.156 1 85.75 320 LYS B N 1
ATOM 9373 C CA . LYS B 1 320 ? -6.164 -35.656 -33.938 1 85.75 320 LYS B CA 1
ATOM 9374 C C . LYS B 1 320 ? -6.418 -36.656 -35.062 1 85.75 320 LYS B C 1
ATOM 9376 O O . LYS B 1 320 ? -7.566 -37 -35.344 1 85.75 320 LYS B O 1
ATOM 9381 N N . LEU B 1 321 ? -5.375 -37.094 -35.656 1 85.25 321 LEU B N 1
ATOM 9382 C CA . LEU B 1 321 ? -5.488 -38.062 -36.719 1 85.25 321 LEU B CA 1
ATOM 9383 C C . LEU B 1 321 ? -5.938 -39.438 -36.188 1 85.25 321 LEU B C 1
ATOM 9385 O O . LEU B 1 321 ? -6.688 -40.156 -36.844 1 85.25 321 LEU B O 1
ATOM 9389 N N . VAL B 1 322 ? -5.438 -39.75 -35.062 1 84.88 322 VAL B N 1
ATOM 9390 C CA . VAL B 1 322 ? -5.828 -41 -34.438 1 84.88 322 VAL B CA 1
ATOM 9391 C C . VAL B 1 322 ? -7.312 -40.969 -34.094 1 84.88 322 VAL B C 1
ATOM 9393 O O . VAL B 1 322 ? -8.023 -41.969 -34.25 1 84.88 322 VAL B O 1
ATOM 9396 N N . ASP B 1 323 ? -7.766 -39.844 -33.594 1 84.75 323 ASP B N 1
ATOM 9397 C CA . ASP B 1 323 ? -9.18 -39.688 -33.25 1 84.75 323 ASP B CA 1
ATOM 9398 C C . ASP B 1 323 ? -10.055 -39.719 -34.5 1 84.75 323 ASP B C 1
ATOM 9400 O O . ASP B 1 323 ? -11.172 -40.25 -34.469 1 84.75 323 ASP B O 1
ATOM 9404 N N . ARG B 1 324 ? -9.508 -39.219 -35.594 1 81.62 324 ARG B N 1
ATOM 9405 C CA . ARG B 1 324 ? -10.266 -39.156 -36.844 1 81.62 324 ARG B CA 1
ATOM 9406 C C . ARG B 1 324 ? -10.273 -40.5 -37.562 1 81.62 324 ARG B C 1
ATOM 9408 O O . ARG B 1 324 ? -11.312 -40.938 -38.062 1 81.62 324 ARG B O 1
ATOM 9415 N N . TYR B 1 325 ? -9.109 -41.156 -37.594 1 80.69 325 TYR B N 1
ATOM 9416 C CA . TYR B 1 325 ? -8.977 -42.312 -38.438 1 80.69 325 TYR B CA 1
ATOM 9417 C C . TYR B 1 325 ? -9.203 -43.594 -37.625 1 80.69 325 TYR B C 1
ATOM 9419 O O . TYR B 1 325 ? -9.617 -44.625 -38.188 1 80.69 325 TYR B O 1
ATOM 9427 N N . TYR B 1 326 ? -8.844 -43.594 -36.375 1 78.62 326 TYR B N 1
ATOM 9428 C CA . TYR B 1 326 ? -9.016 -44.781 -35.562 1 78.62 326 TYR B CA 1
ATOM 9429 C C . TYR B 1 326 ? -9.922 -44.531 -34.375 1 78.62 326 TYR B C 1
ATOM 9431 O O . TYR B 1 326 ? -9.508 -44.75 -33.219 1 78.62 326 TYR B O 1
ATOM 9439 N N . PRO B 1 327 ? -11.141 -44.031 -34.5 1 67.25 327 PRO B N 1
ATOM 9440 C CA . PRO B 1 327 ? -12.008 -43.656 -33.375 1 67.25 327 PRO B CA 1
ATOM 9441 C C . PRO B 1 327 ? -12.359 -44.844 -32.469 1 67.25 327 PRO B C 1
ATOM 9443 O O . PRO B 1 327 ? -12.523 -44.688 -31.266 1 67.25 327 PRO B O 1
ATOM 9446 N N . ASN B 1 328 ? -12.516 -46.031 -33.062 1 66.81 328 ASN B N 1
ATOM 9447 C CA . ASN B 1 328 ? -13.039 -47.156 -32.281 1 66.81 328 ASN B CA 1
ATOM 9448 C C . ASN B 1 328 ? -11.961 -48.188 -31.984 1 66.81 328 ASN B C 1
ATOM 9450 O O . ASN B 1 328 ? -12.266 -49.344 -31.625 1 66.81 328 ASN B O 1
ATOM 9454 N N . SER B 1 329 ? -10.797 -47.812 -32.188 1 69 329 SER B N 1
ATOM 9455 C CA . SER B 1 329 ? -9.797 -48.844 -32.062 1 69 329 SER B CA 1
ATOM 9456 C C . SER B 1 329 ? -9.312 -49 -30.609 1 69 329 SER B C 1
ATOM 9458 O O . SER B 1 329 ? -9.203 -48 -29.891 1 69 329 SER B O 1
ATOM 9460 N N . LYS B 1 330 ? -9.391 -50.219 -30.016 1 72.25 330 LYS B N 1
ATOM 9461 C CA . LYS B 1 330 ? -8.875 -50.562 -28.688 1 72.25 330 LYS B CA 1
ATOM 9462 C C . LYS B 1 330 ? -7.453 -50.062 -28.5 1 72.25 330 LYS B C 1
ATOM 9464 O O . LYS B 1 330 ? -7.016 -49.812 -27.375 1 72.25 330 LYS B O 1
ATOM 9469 N N . TYR B 1 331 ? -6.766 -49.781 -29.641 1 78.44 331 TYR B N 1
ATOM 9470 C CA . TYR B 1 331 ? -5.359 -49.406 -29.578 1 78.44 331 TYR B CA 1
ATOM 9471 C C . TYR B 1 331 ? -5.219 -47.906 -29.469 1 78.44 331 TYR B C 1
ATOM 9473 O O . TYR B 1 331 ? -4.105 -47.375 -29.328 1 78.44 331 TYR B O 1
ATOM 9481 N N . LYS B 1 332 ? -6.285 -47.219 -29.484 1 81.81 332 LYS B N 1
ATOM 9482 C CA . LYS B 1 332 ? -6.281 -45.781 -29.406 1 81.81 332 LYS B CA 1
ATOM 9483 C C . LYS B 1 332 ? -5.551 -45.281 -28.156 1 81.81 332 LYS B C 1
ATOM 9485 O O . LYS B 1 332 ? -4.734 -44.344 -28.234 1 81.81 332 LYS B O 1
ATOM 9490 N N . LYS B 1 333 ? -5.828 -45.938 -27.125 1 82.44 333 LYS B N 1
ATOM 9491 C CA . LYS B 1 333 ? -5.219 -45.531 -25.859 1 82.44 333 LYS B CA 1
ATOM 9492 C C . LYS B 1 333 ? -3.701 -45.688 -25.906 1 82.44 333 LYS B C 1
ATOM 9494 O O . LYS B 1 333 ? -2.965 -44.844 -25.391 1 82.44 333 LYS B O 1
ATOM 9499 N N . TYR B 1 334 ? -3.236 -46.688 -26.531 1 85.94 334 TYR B N 1
ATOM 9500 C CA . TYR B 1 334 ? -1.806 -46.969 -26.594 1 85.94 334 TYR B CA 1
ATOM 9501 C C . TYR B 1 334 ? -1.111 -46.031 -27.562 1 85.94 334 TYR B C 1
ATOM 9503 O O . TYR B 1 334 ? 0.016 -45.594 -27.328 1 85.94 334 TYR B O 1
ATOM 9511 N N . ILE B 1 335 ? -1.699 -45.75 -28.625 1 87 335 ILE B N 1
ATOM 9512 C CA . ILE B 1 335 ? -1.119 -44.844 -29.609 1 87 335 ILE B CA 1
ATOM 9513 C C . ILE B 1 335 ? -1.039 -43.438 -29.031 1 87 335 ILE B C 1
ATOM 9515 O O . ILE B 1 335 ? -0.044 -42.719 -29.219 1 87 335 ILE B O 1
ATOM 9519 N N . LYS B 1 336 ? -2.084 -43.125 -28.344 1 86.19 336 LYS B N 1
ATOM 9520 C CA . LYS B 1 336 ? -2.076 -41.781 -27.719 1 86.19 336 LYS B CA 1
ATOM 9521 C C . LYS B 1 336 ? -1.006 -41.688 -26.641 1 86.19 336 LYS B C 1
ATOM 9523 O O . LYS B 1 336 ? -0.377 -40.656 -26.469 1 86.19 336 LYS B O 1
ATOM 9528 N N . ALA B 1 337 ? -0.889 -42.75 -25.938 1 87.25 337 ALA B N 1
ATOM 9529 C CA . ALA B 1 337 ? 0.178 -42.812 -24.938 1 87.25 337 ALA B CA 1
ATOM 9530 C C . ALA B 1 337 ? 1.549 -42.688 -25.594 1 87.25 337 ALA B C 1
ATOM 9532 O O . ALA B 1 337 ? 2.443 -42.031 -25.047 1 87.25 337 ALA B O 1
ATOM 9533 N N . PHE B 1 338 ? 1.662 -43.312 -26.719 1 88.12 338 PHE B N 1
ATOM 9534 C CA . PHE B 1 338 ? 2.906 -43.219 -27.484 1 88.12 338 PHE B CA 1
ATOM 9535 C C . PHE B 1 338 ? 3.188 -41.781 -27.891 1 88.12 338 PHE B C 1
ATOM 9537 O O . PHE B 1 338 ? 4.312 -41.312 -27.734 1 88.12 338 PHE B O 1
ATOM 9544 N N . TYR B 1 339 ? 2.213 -41.125 -28.344 1 88.44 339 TYR B N 1
ATOM 9545 C CA . TYR B 1 339 ? 2.365 -39.719 -28.719 1 88.44 339 TYR B CA 1
ATOM 9546 C C . TYR B 1 339 ? 2.668 -38.844 -27.5 1 88.44 339 TYR B C 1
ATOM 9548 O O . TYR B 1 339 ? 3.463 -37.906 -27.594 1 88.44 339 TYR B O 1
ATOM 9556 N N . PHE B 1 340 ? 2.039 -39.188 -26.453 1 89.06 340 PHE B N 1
ATOM 9557 C CA . PHE B 1 340 ? 2.223 -38.406 -25.234 1 89.06 340 PHE B CA 1
ATOM 9558 C C . PHE B 1 340 ? 3.641 -38.562 -24.703 1 89.06 340 PHE B C 1
ATOM 9560 O O . PHE B 1 340 ? 4.34 -37.562 -24.484 1 89.06 340 PHE B O 1
ATOM 9567 N N . TYR B 1 341 ? 4.156 -39.719 -24.469 1 89.19 341 TYR B N 1
ATOM 9568 C CA . TYR B 1 341 ? 5.48 -39.969 -23.906 1 89.19 341 TYR B CA 1
ATOM 9569 C C . TYR B 1 341 ? 6.57 -39.625 -24.922 1 89.19 341 TYR B C 1
ATOM 9571 O O . TYR B 1 341 ? 7.668 -39.219 -24.547 1 89.19 341 TYR B O 1
ATOM 9579 N N . GLY B 1 342 ? 6.234 -39.875 -26.203 1 89.19 342 GLY B N 1
ATOM 9580 C CA . GLY B 1 342 ? 7.152 -39.438 -27.234 1 89.19 342 GLY B CA 1
ATOM 9581 C C . GLY B 1 342 ? 7.387 -37.938 -27.234 1 89.19 342 GLY B C 1
ATOM 9582 O O . GLY B 1 342 ? 8.516 -37.469 -27.422 1 89.19 342 GLY B O 1
ATOM 9583 N N . ASN B 1 343 ? 6.359 -37.25 -27 1 90 343 ASN B N 1
ATOM 9584 C CA . ASN B 1 343 ? 6.465 -35.812 -26.906 1 90 343 ASN B CA 1
ATOM 9585 C C . ASN B 1 343 ? 7.258 -35.375 -25.672 1 90 343 ASN B C 1
ATOM 9587 O O . ASN B 1 343 ? 8.055 -34.469 -25.734 1 90 343 ASN B O 1
ATOM 9591 N N . ALA B 1 344 ? 7.008 -36.062 -24.594 1 87.38 344 ALA B N 1
ATOM 9592 C CA . ALA B 1 344 ? 7.68 -35.75 -23.328 1 87.38 344 ALA B CA 1
ATOM 9593 C C . ALA B 1 344 ? 9.188 -35.969 -23.438 1 87.38 344 ALA B C 1
ATOM 9595 O O . ALA B 1 344 ? 9.969 -35.188 -22.875 1 87.38 344 ALA B O 1
ATOM 9596 N N . MET B 1 345 ? 9.633 -36.938 -24.25 1 89.94 345 MET B N 1
ATOM 9597 C CA . MET B 1 345 ? 11.039 -37.312 -24.29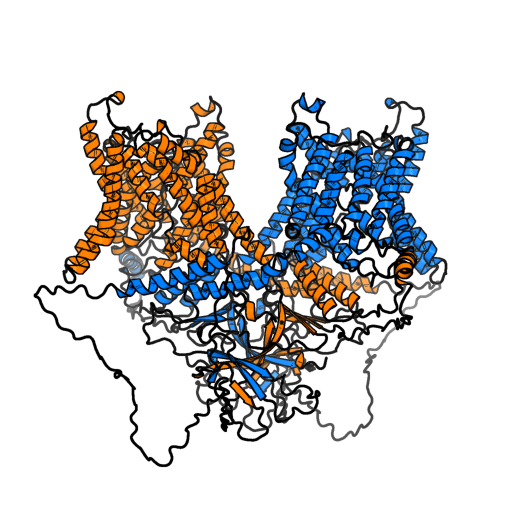7 1 89.94 345 MET B CA 1
ATOM 9598 C C . MET B 1 345 ? 11.75 -36.688 -25.5 1 89.94 345 MET B C 1
ATOM 9600 O O . MET B 1 345 ? 12.906 -37.031 -25.781 1 89.94 345 MET B O 1
ATOM 9604 N N . ARG B 1 346 ? 11.07 -35.875 -26.172 1 90.94 346 ARG B N 1
ATOM 9605 C CA . ARG B 1 346 ? 11.602 -35.344 -27.422 1 90.94 346 ARG B CA 1
ATOM 9606 C C . ARG B 1 346 ? 12.969 -34.719 -27.234 1 90.94 346 ARG B C 1
ATOM 9608 O O . ARG B 1 346 ? 13.883 -34.938 -28.016 1 90.94 346 ARG B O 1
ATOM 9615 N N . SER B 1 347 ? 13.18 -33.906 -26.203 1 89.69 347 SER B N 1
ATOM 9616 C CA . SER B 1 347 ? 14.453 -33.25 -25.953 1 89.69 347 SER B CA 1
ATOM 9617 C C . SER B 1 347 ? 15.555 -34.25 -25.656 1 89.69 347 SER B C 1
ATOM 9619 O O . SER B 1 347 ? 16.688 -34.094 -26.141 1 89.69 347 SER B O 1
ATOM 9621 N N . GLY B 1 348 ? 15.211 -35.281 -24.875 1 89.19 348 GLY B N 1
ATOM 9622 C CA . GLY B 1 348 ? 16.188 -36.312 -24.578 1 89.19 348 GLY B CA 1
ATOM 9623 C C . GLY B 1 348 ? 16.625 -37.094 -25.797 1 89.19 348 GLY B C 1
ATOM 9624 O O . GLY B 1 348 ? 17.812 -37.344 -25.984 1 89.19 348 GLY B O 1
ATOM 9625 N N . ILE B 1 349 ? 15.719 -37.344 -26.609 1 92.69 349 ILE B N 1
ATOM 9626 C CA . ILE B 1 349 ? 16.016 -38.125 -27.812 1 92.69 349 ILE B CA 1
ATOM 9627 C C . ILE B 1 349 ? 16.875 -37.312 -28.766 1 92.69 349 ILE B C 1
ATOM 9629 O O . ILE B 1 349 ? 17.844 -37.812 -29.344 1 92.69 349 ILE B O 1
ATOM 9633 N N . ILE B 1 350 ? 16.5 -36.094 -28.938 1 93.69 350 ILE B N 1
ATOM 9634 C CA . ILE B 1 350 ? 17.234 -35.219 -29.844 1 93.69 350 ILE B CA 1
ATOM 9635 C C . ILE B 1 350 ? 18.688 -35.094 -29.359 1 93.69 350 ILE B C 1
ATOM 9637 O O . ILE B 1 350 ? 19.609 -35.062 -30.172 1 93.69 350 ILE B O 1
ATOM 9641 N N . ILE B 1 351 ? 18.922 -34.938 -28.094 1 92.88 351 ILE B N 1
ATOM 9642 C CA . ILE B 1 351 ? 20.266 -34.812 -27.531 1 92.88 351 ILE B CA 1
ATOM 9643 C C . ILE B 1 351 ? 21.047 -36.094 -27.781 1 92.88 351 ILE B C 1
ATOM 9645 O O . ILE B 1 351 ? 22.219 -36.062 -28.156 1 92.88 351 ILE B O 1
ATOM 9649 N N . ILE B 1 352 ? 20.406 -37.281 -27.625 1 93.75 352 ILE B N 1
ATOM 9650 C CA . ILE B 1 352 ? 21.062 -38.562 -27.828 1 93.75 352 ILE B CA 1
ATOM 9651 C C . ILE B 1 352 ? 21.484 -38.688 -29.297 1 93.75 352 ILE B C 1
ATOM 9653 O O . ILE B 1 352 ? 22.625 -39.062 -29.594 1 93.75 352 ILE B O 1
ATOM 9657 N N . VAL B 1 353 ? 20.609 -38.344 -30.188 1 95.94 353 VAL B N 1
ATOM 9658 C CA . VAL B 1 353 ? 20.875 -38.469 -31.609 1 95.94 353 VAL B CA 1
ATOM 9659 C C . VAL B 1 353 ? 22 -37.531 -32.031 1 95.94 353 VAL B C 1
ATOM 9661 O O . VAL B 1 353 ? 22.938 -37.938 -32.719 1 95.94 353 VAL B O 1
ATOM 9664 N N . MET B 1 354 ? 21.859 -36.312 -31.609 1 96.25 354 MET B N 1
ATOM 9665 C CA . MET B 1 354 ? 22.859 -35.312 -32 1 96.25 354 MET B CA 1
ATOM 9666 C C . MET B 1 354 ? 24.203 -35.625 -31.359 1 96.25 354 MET B C 1
ATOM 9668 O O . MET B 1 354 ? 25.25 -35.344 -31.953 1 96.25 354 MET B O 1
ATOM 9672 N N . THR B 1 355 ? 24.203 -36.156 -30.172 1 95.25 355 THR B N 1
ATOM 9673 C CA . THR B 1 355 ? 25.438 -36.562 -29.5 1 95.25 355 THR B CA 1
ATOM 9674 C C . THR B 1 355 ? 26.094 -37.688 -30.266 1 95.25 355 THR B C 1
ATOM 9676 O O . THR B 1 355 ? 27.312 -37.719 -30.422 1 95.25 355 THR B O 1
ATOM 9679 N N . SER B 1 356 ? 25.312 -38.656 -30.766 1 96.38 356 SER B N 1
ATOM 9680 C CA . SER B 1 356 ? 25.844 -39.75 -31.562 1 96.38 356 SER B CA 1
ATOM 9681 C C . SER B 1 356 ? 26.484 -39.25 -32.844 1 96.38 356 SER B C 1
ATOM 9683 O O . SER B 1 356 ? 27.562 -39.719 -33.219 1 96.38 356 SER B O 1
ATOM 9685 N N . ILE B 1 357 ? 25.828 -38.344 -33.438 1 96.44 357 ILE B N 1
ATOM 9686 C CA . ILE B 1 357 ? 26.391 -37.781 -34.656 1 96.44 357 ILE B CA 1
ATOM 9687 C C . ILE B 1 357 ? 27.672 -37.031 -34.312 1 96.44 357 ILE B C 1
ATOM 9689 O O . ILE B 1 357 ? 28.672 -37.125 -35.062 1 96.44 357 ILE B O 1
ATOM 9693 N N . SER B 1 358 ? 27.594 -36.25 -33.312 1 96.12 358 SER B N 1
ATOM 9694 C CA . SER B 1 358 ? 28.766 -35.5 -32.875 1 96.12 358 SER B CA 1
ATOM 9695 C C . SER B 1 358 ? 29.922 -36.438 -32.531 1 96.12 358 SER B C 1
ATOM 9697 O O . SER B 1 358 ? 31.078 -36.125 -32.844 1 96.12 358 SER B O 1
ATOM 9699 N N . TRP B 1 359 ? 29.562 -37.5 -31.844 1 95 359 TRP B N 1
ATOM 9700 C CA . TRP B 1 359 ? 30.578 -38.5 -31.516 1 95 359 TRP B CA 1
ATOM 9701 C C . TRP B 1 359 ? 31.25 -39.031 -32.781 1 95 359 TRP B C 1
ATOM 9703 O O . TRP B 1 359 ? 32.469 -39.188 -32.844 1 95 359 TRP B O 1
ATOM 9713 N N . SER B 1 360 ? 30.562 -39.281 -33.812 1 94.88 360 SER B N 1
ATOM 9714 C CA . SER B 1 360 ? 31.078 -39.781 -35.062 1 94.88 360 SER B CA 1
ATOM 9715 C C . SER B 1 360 ? 31.984 -38.781 -35.75 1 94.88 360 SER B C 1
ATOM 9717 O O . SER B 1 360 ? 32.938 -39.156 -36.438 1 94.88 360 SER B O 1
ATOM 9719 N N . VAL B 1 361 ? 31.703 -37.562 -35.531 1 92.62 361 VAL B N 1
ATOM 9720 C CA . VAL B 1 361 ? 32.438 -36.5 -36.219 1 92.62 361 VAL B CA 1
ATOM 9721 C C . VAL B 1 361 ? 33.656 -36.062 -35.406 1 92.62 361 VAL B C 1
ATOM 9723 O O . VAL B 1 361 ? 34.656 -35.688 -35.969 1 92.62 361 VAL B O 1
ATOM 9726 N N . THR B 1 362 ? 33.562 -36.188 -34.188 1 92.06 362 THR B N 1
ATOM 9727 C CA . THR B 1 362 ? 34.594 -35.594 -33.375 1 92.06 362 THR B CA 1
ATOM 9728 C C . THR B 1 362 ? 35.5 -36.688 -32.75 1 92.06 362 THR B C 1
ATOM 9730 O O . THR B 1 362 ? 36.562 -36.375 -32.219 1 92.06 362 THR B O 1
ATOM 9733 N N . ARG B 1 363 ? 35.188 -37.875 -32.938 1 88.44 363 ARG B N 1
ATOM 9734 C CA . ARG B 1 363 ? 35.938 -38.938 -32.281 1 88.44 363 ARG B CA 1
ATOM 9735 C C . ARG B 1 363 ? 37.375 -38.938 -32.781 1 88.44 363 ARG B C 1
ATOM 9737 O O . ARG B 1 363 ? 37.625 -38.844 -34 1 88.44 363 ARG B O 1
ATOM 9744 N N . GLY B 1 364 ? 38.375 -38.969 -31.891 1 84.75 364 GLY B N 1
ATOM 9745 C CA . GLY B 1 364 ? 39.781 -39.094 -32.219 1 84.75 364 GLY B CA 1
ATOM 9746 C C . GLY B 1 364 ? 40.438 -37.781 -32.594 1 84.75 364 GLY B C 1
ATOM 9747 O O . GLY B 1 364 ? 41.625 -37.719 -32.969 1 84.75 364 GLY B O 1
ATOM 9748 N N . LYS B 1 365 ? 39.656 -36.781 -32.594 1 88.62 365 LYS B N 1
ATOM 9749 C CA . LYS B 1 365 ? 40.188 -35.469 -32.938 1 88.62 365 LYS B CA 1
ATOM 9750 C C . LYS B 1 365 ? 40.5 -34.656 -31.688 1 88.62 365 LYS B C 1
ATOM 9752 O O . LYS B 1 365 ? 39.812 -34.719 -30.688 1 88.62 365 LYS B O 1
ATOM 9757 N N . SER B 1 366 ? 41.594 -33.938 -31.781 1 86.44 366 SER B N 1
ATOM 9758 C CA . SER B 1 366 ? 41.969 -33.031 -30.688 1 86.44 366 SER B CA 1
ATOM 9759 C C . SER B 1 366 ? 41.062 -31.812 -30.625 1 86.44 366 SER B C 1
ATOM 9761 O O . SER B 1 366 ? 40.312 -31.547 -31.578 1 86.44 366 SER B O 1
ATOM 9763 N N . LYS B 1 367 ? 41.031 -31.078 -29.5 1 83.88 367 LYS B N 1
ATOM 9764 C CA . LYS B 1 367 ? 40.156 -29.922 -29.25 1 83.88 367 LYS B CA 1
ATOM 9765 C C . LYS B 1 367 ? 40.25 -28.906 -30.375 1 83.88 367 LYS B C 1
ATOM 9767 O O . LYS B 1 367 ? 39.25 -28.328 -30.797 1 83.88 367 LYS B O 1
ATOM 9772 N N . SER B 1 368 ? 41.438 -28.672 -30.906 1 84.25 368 SER B N 1
ATOM 9773 C CA . SER B 1 368 ? 41.656 -27.656 -31.938 1 84.25 368 SER B CA 1
ATOM 9774 C C . SER B 1 368 ? 41.188 -28.141 -33.312 1 84.25 368 SER B C 1
ATOM 9776 O O . SER B 1 368 ? 40.906 -27.328 -34.188 1 84.25 368 SER B O 1
ATOM 9778 N N . GLU B 1 369 ? 41.031 -29.438 -33.438 1 87.25 369 GLU B N 1
ATOM 9779 C CA . GLU B 1 369 ? 40.719 -30 -34.75 1 87.25 369 GLU B CA 1
ATOM 9780 C C . GLU B 1 369 ? 39.219 -30.281 -34.875 1 87.25 369 GLU B C 1
ATOM 9782 O O . GLU B 1 369 ? 38.75 -30.625 -35.938 1 87.25 369 GLU B O 1
ATOM 9787 N N . ARG B 1 370 ? 38.531 -30.047 -33.844 1 89.62 370 ARG B N 1
ATOM 9788 C CA . ARG B 1 370 ? 37.094 -30.344 -33.875 1 89.62 370 ARG B CA 1
ATOM 9789 C C . ARG B 1 370 ? 36.344 -29.281 -34.656 1 89.62 370 ARG B C 1
ATOM 9791 O O . ARG B 1 370 ? 36.5 -28.094 -34.438 1 89.62 370 ARG B O 1
ATOM 9798 N N . PRO B 1 371 ? 35.5 -29.719 -35.469 1 89.94 371 PRO B N 1
ATOM 9799 C CA . PRO B 1 371 ? 34.75 -28.781 -36.312 1 89.94 371 PRO B CA 1
ATOM 9800 C C . PRO B 1 371 ? 33.594 -28.125 -35.562 1 89.94 371 PRO B C 1
ATOM 9802 O O . PRO B 1 371 ? 33.094 -27.078 -36 1 89.94 371 PRO B O 1
ATOM 9805 N N . ILE B 1 372 ? 33.188 -28.75 -34.531 1 93 372 ILE B N 1
ATOM 9806 C CA . ILE B 1 372 ? 32.062 -28.234 -33.781 1 93 372 ILE B CA 1
ATOM 9807 C C . ILE B 1 372 ? 32.438 -28.078 -32.312 1 93 372 ILE B C 1
ATOM 9809 O O . ILE B 1 372 ? 33.375 -28.734 -31.844 1 93 372 ILE B O 1
ATOM 9813 N N . SER B 1 373 ? 31.734 -27.172 -31.672 1 92.12 373 SER B N 1
ATOM 9814 C CA . SER B 1 373 ? 31.953 -27 -30.25 1 92.12 373 SER B CA 1
ATOM 9815 C C . SER B 1 373 ? 31.156 -28 -29.438 1 92.12 373 SER B C 1
ATOM 9817 O O . SER B 1 373 ? 29.938 -28.125 -29.609 1 92.12 373 SER B O 1
ATOM 9819 N N . ILE B 1 374 ? 31.812 -28.75 -28.547 1 92.88 374 ILE B N 1
ATOM 9820 C CA . ILE B 1 374 ? 31.156 -29.766 -27.734 1 92.88 374 ILE B CA 1
ATOM 9821 C C . ILE B 1 374 ? 31.312 -29.406 -26.25 1 92.88 374 ILE B C 1
ATOM 9823 O O . ILE B 1 374 ? 32.094 -28.531 -25.891 1 92.88 374 ILE B O 1
ATOM 9827 N N . LEU B 1 375 ? 30.578 -30.062 -25.375 1 90.88 375 LEU B N 1
ATOM 9828 C CA . LEU B 1 375 ? 30.5 -29.781 -23.938 1 90.88 375 LEU B CA 1
ATOM 9829 C C . LEU B 1 375 ? 31.844 -30.047 -23.266 1 90.88 375 LEU B C 1
ATOM 9831 O O . LEU B 1 375 ? 32.281 -29.25 -22.422 1 90.88 375 LEU B O 1
ATOM 9835 N N . GLY B 1 376 ? 32.5 -31.156 -23.594 1 88.75 376 GLY B N 1
ATOM 9836 C CA . GLY B 1 376 ? 33.781 -31.516 -22.984 1 88.75 376 GLY B CA 1
ATOM 9837 C C . GLY B 1 376 ? 33.625 -32.375 -21.75 1 88.75 376 GLY B C 1
ATOM 9838 O O . GLY B 1 376 ? 32.656 -33.156 -21.641 1 88.75 376 GLY B O 1
ATOM 9839 N N . THR B 1 377 ? 34.5 -32.281 -20.797 1 89.94 377 THR B N 1
ATOM 9840 C CA . THR B 1 377 ? 34.594 -33.219 -19.672 1 89.94 377 THR B CA 1
ATOM 9841 C C . THR B 1 377 ? 33.531 -32.875 -18.625 1 89.94 377 THR B C 1
ATOM 9843 O O . THR B 1 377 ? 33.438 -31.75 -18.156 1 89.94 377 THR B O 1
ATOM 9846 N N . VAL B 1 378 ? 32.719 -33.812 -18.297 1 92.06 378 VAL B N 1
ATOM 9847 C CA . VAL B 1 378 ? 31.797 -33.781 -17.172 1 92.06 378 VAL B CA 1
ATOM 9848 C C . VAL B 1 378 ? 32.188 -34.812 -16.141 1 92.06 378 VAL B C 1
ATOM 9850 O O . VAL B 1 378 ? 32.094 -36.031 -16.375 1 92.06 378 VAL B O 1
ATOM 9853 N N . PRO B 1 379 ? 32.688 -34.344 -15 1 92.81 379 PRO B N 1
ATOM 9854 C CA . PRO B 1 379 ? 33.125 -35.312 -13.992 1 92.81 379 PRO B CA 1
ATOM 9855 C C . PRO B 1 379 ? 32 -36.281 -13.555 1 92.81 379 PRO B C 1
ATOM 9857 O O . PRO B 1 379 ? 30.859 -35.844 -13.422 1 92.81 379 PRO B O 1
ATOM 9860 N N . SER B 1 380 ? 32.438 -37.5 -13.352 1 92.69 380 SER B N 1
ATOM 9861 C CA . SER B 1 380 ? 31.469 -38.5 -12.938 1 92.69 380 SER B CA 1
ATOM 9862 C C . SER B 1 380 ? 31.281 -38.5 -11.422 1 92.69 380 SER B C 1
ATOM 9864 O O . SER B 1 380 ? 32.25 -38.344 -10.672 1 92.69 380 SER B O 1
ATOM 9866 N N . GLY B 1 381 ? 30.031 -38.688 -11.016 1 89.56 381 GLY B N 1
ATOM 9867 C CA . GLY B 1 381 ? 29.719 -38.812 -9.602 1 89.56 381 GLY B CA 1
ATOM 9868 C C . GLY B 1 381 ? 29.719 -37.5 -8.859 1 89.56 381 GLY B C 1
ATOM 9869 O O . GLY B 1 381 ? 29.797 -36.438 -9.477 1 89.56 381 GLY B O 1
ATOM 9870 N N . LEU B 1 382 ? 29.5 -37.656 -7.512 1 89.44 382 LEU B N 1
ATOM 9871 C CA . LEU B 1 382 ? 29.469 -36.469 -6.645 1 89.44 382 LEU B CA 1
ATOM 9872 C C . LEU B 1 382 ? 30.875 -36.062 -6.227 1 89.44 382 LEU B C 1
ATOM 9874 O O . LEU B 1 382 ? 31.656 -36.875 -5.762 1 89.44 382 LEU B O 1
ATOM 9878 N N . GLN B 1 383 ? 31.219 -34.906 -6.668 1 83.69 383 GLN B N 1
ATOM 9879 C CA . GLN B 1 383 ? 32.531 -34.406 -6.316 1 83.69 383 GLN B CA 1
ATOM 9880 C C . GLN B 1 383 ? 32.469 -33.438 -5.121 1 83.69 383 GLN B C 1
ATOM 9882 O O . GLN B 1 383 ? 31.531 -32.656 -4.996 1 83.69 383 GLN B O 1
ATOM 9887 N N . GLU B 1 384 ? 33.25 -33.5 -4.23 1 82.06 384 GLU B N 1
ATOM 9888 C CA . GLU B 1 384 ? 33.5 -32.562 -3.15 1 82.06 384 GLU B CA 1
ATOM 9889 C C . GLU B 1 384 ? 32.25 -32.344 -2.309 1 82.06 384 GLU B C 1
ATOM 9891 O O . GLU B 1 384 ? 31.828 -31.219 -2.055 1 82.06 384 GLU B O 1
ATOM 9896 N N . VAL B 1 385 ? 31.609 -33.406 -1.951 1 88.88 385 VAL B N 1
ATOM 9897 C CA . VAL B 1 385 ? 30.453 -33.344 -1.059 1 88.88 385 VAL B CA 1
ATOM 9898 C C . VAL B 1 385 ? 30.906 -32.969 0.348 1 88.88 385 VAL B C 1
ATOM 9900 O O . VAL B 1 385 ? 31.922 -33.438 0.836 1 88.88 385 VAL B O 1
ATOM 9903 N N . GLY B 1 386 ? 30.359 -31.891 0.943 1 88.5 386 GLY B N 1
ATOM 9904 C CA . GLY B 1 386 ? 30.719 -31.484 2.289 1 88.5 386 GLY B CA 1
ATOM 9905 C C . GLY B 1 386 ? 30.062 -30.188 2.713 1 88.5 386 GLY B C 1
ATOM 9906 O O . GLY B 1 386 ? 29.25 -29.625 1.972 1 88.5 386 GLY B O 1
ATOM 9907 N N . VAL B 1 387 ? 30.422 -29.828 3.932 1 90.62 387 VAL B N 1
ATOM 9908 C CA . VAL B 1 387 ? 29.875 -28.594 4.469 1 90.62 387 VAL B CA 1
ATOM 9909 C C . VAL B 1 387 ? 30.422 -27.391 3.699 1 90.62 387 VAL B C 1
ATOM 9911 O O . VAL B 1 387 ? 31.641 -27.266 3.535 1 90.62 387 VAL B O 1
ATOM 9914 N N . PHE B 1 388 ? 29.547 -26.703 3.158 1 91.44 388 PHE B N 1
ATOM 9915 C CA . PHE B 1 388 ? 29.938 -25.547 2.359 1 91.44 388 PHE B CA 1
ATOM 9916 C C . PHE B 1 388 ? 30.312 -24.375 3.254 1 91.44 388 PHE B C 1
ATOM 9918 O O . PHE B 1 388 ? 29.531 -23.984 4.137 1 91.44 388 PHE B O 1
ATOM 9925 N N . THR B 1 389 ? 31.469 -23.781 3.125 1 91.81 389 THR B N 1
ATOM 9926 C CA . THR B 1 389 ? 31.922 -22.578 3.82 1 91.81 389 THR B CA 1
ATOM 9927 C C . THR B 1 389 ? 32.219 -21.453 2.826 1 91.81 389 THR B C 1
ATOM 9929 O O . THR B 1 389 ? 33.219 -21.516 2.1 1 91.81 389 THR B O 1
ATOM 9932 N N . PRO B 1 390 ? 31.406 -20.484 2.84 1 93.19 390 PRO B N 1
ATOM 9933 C CA . PRO B 1 390 ? 31.656 -19.391 1.913 1 93.19 390 PRO B CA 1
ATOM 9934 C C . PRO B 1 390 ? 32.969 -18.641 2.223 1 93.19 390 PRO B C 1
ATOM 9936 O O . PRO B 1 390 ? 33.281 -18.438 3.393 1 93.19 390 PRO B O 1
ATOM 9939 N N . PRO B 1 391 ? 33.656 -18.359 1.188 1 92.56 391 PRO B N 1
ATOM 9940 C CA . PRO B 1 391 ? 34.844 -17.562 1.408 1 92.56 391 PRO B CA 1
ATOM 9941 C C . PRO B 1 391 ? 34.562 -16.234 2.109 1 92.56 391 PRO B C 1
ATOM 9943 O O . PRO B 1 391 ? 33.438 -15.703 1.993 1 92.56 391 PRO B O 1
ATOM 9946 N N . ASN B 1 392 ? 35.531 -15.672 2.762 1 90.5 392 ASN B N 1
ATOM 9947 C CA . ASN B 1 392 ? 35.375 -14.43 3.518 1 90.5 392 ASN B CA 1
ATOM 9948 C C . ASN B 1 392 ? 35.031 -13.258 2.604 1 90.5 392 ASN B C 1
ATOM 9950 O O . ASN B 1 392 ? 35.656 -13.078 1.56 1 90.5 392 ASN B O 1
ATOM 9954 N N . GLY B 1 393 ? 34.031 -12.531 2.936 1 91.12 393 GLY B N 1
ATOM 9955 C CA . GLY B 1 393 ? 33.688 -11.328 2.211 1 91.12 393 GLY B CA 1
ATOM 9956 C C . GLY B 1 393 ? 32.688 -11.578 1.075 1 91.12 393 GLY B C 1
ATOM 9957 O O . GLY B 1 393 ? 32.125 -10.641 0.531 1 91.12 393 GLY B O 1
ATOM 9958 N N . LEU B 1 394 ? 32.594 -12.836 0.681 1 94.31 394 LEU B N 1
ATOM 9959 C CA . LEU B 1 394 ? 31.75 -13.172 -0.466 1 94.31 394 LEU B CA 1
ATOM 9960 C C . LEU B 1 394 ? 30.281 -12.875 -0.174 1 94.31 394 LEU B C 1
ATOM 9962 O O . LEU B 1 394 ? 29.562 -12.414 -1.055 1 94.31 394 LEU B O 1
ATOM 9966 N N . LEU B 1 395 ? 29.828 -13.039 1.034 1 95.19 395 LEU B N 1
ATOM 9967 C CA . LEU B 1 395 ? 28.438 -12.805 1.401 1 95.19 395 LEU B CA 1
ATOM 9968 C C . LEU B 1 395 ? 28.047 -11.352 1.169 1 95.19 395 LEU B C 1
ATOM 9970 O O . LEU B 1 395 ? 26.969 -11.07 0.629 1 95.19 395 LEU B O 1
ATOM 9974 N N . ALA B 1 396 ? 28.875 -10.453 1.493 1 93.25 396 ALA B N 1
ATOM 9975 C CA . ALA B 1 396 ? 28.609 -9.023 1.354 1 93.25 396 ALA B CA 1
ATOM 9976 C C . ALA B 1 396 ? 28.531 -8.625 -0.115 1 93.25 396 ALA B C 1
ATOM 9978 O O . ALA B 1 396 ? 27.766 -7.723 -0.476 1 93.25 396 ALA B O 1
ATOM 9979 N N . LYS B 1 397 ? 29.297 -9.32 -0.89 1 93.25 397 LYS B N 1
ATOM 9980 C CA . LYS B 1 397 ? 29.328 -8.984 -2.311 1 93.25 397 LYS B CA 1
ATOM 9981 C C . LYS B 1 397 ? 28.094 -9.508 -3.027 1 93.25 397 LYS B C 1
ATOM 9983 O O . LYS B 1 397 ? 27.672 -8.938 -4.039 1 93.25 397 LYS B O 1
ATOM 9988 N N . VAL B 1 398 ? 27.453 -10.555 -2.496 1 95.81 398 VAL B N 1
ATOM 9989 C CA . VAL B 1 398 ? 26.266 -11.156 -3.09 1 95.81 398 VAL B CA 1
ATOM 9990 C C . VAL B 1 398 ? 25.016 -10.414 -2.605 1 95.81 398 VAL B C 1
ATOM 9992 O O . VAL B 1 398 ? 24 -10.398 -3.291 1 95.81 398 VAL B O 1
ATOM 9995 N N . ALA B 1 399 ? 25.031 -9.688 -1.53 1 93.81 399 ALA B N 1
ATOM 9996 C CA . ALA B 1 399 ? 23.906 -9.133 -0.772 1 93.81 399 ALA B CA 1
ATOM 9997 C C . ALA B 1 399 ? 23.078 -8.18 -1.633 1 93.81 399 ALA B C 1
ATOM 9999 O O . ALA B 1 399 ? 21.859 -8.242 -1.623 1 93.81 399 ALA B O 1
ATOM 10000 N N . PRO B 1 400 ? 23.75 -7.375 -2.484 1 90.06 400 PRO B N 1
ATOM 10001 C CA . PRO B 1 400 ? 22.938 -6.418 -3.248 1 90.06 400 PRO B CA 1
ATOM 10002 C C . PRO B 1 400 ? 22.016 -7.094 -4.25 1 90.06 400 PRO B C 1
ATOM 10004 O O . PRO B 1 400 ? 21.016 -6.504 -4.66 1 90.06 400 PRO B O 1
ATOM 10007 N N . GLU B 1 401 ? 22.297 -8.344 -4.66 1 93.38 401 GLU B N 1
ATOM 10008 C CA . GLU B 1 401 ? 21.531 -9.039 -5.684 1 93.38 401 GLU B CA 1
ATOM 10009 C C . GLU B 1 401 ? 20.5 -9.977 -5.062 1 93.38 401 GLU B C 1
ATOM 10011 O O . GLU B 1 401 ? 19.734 -10.633 -5.773 1 93.38 401 GLU B O 1
ATOM 10016 N N . LEU B 1 402 ? 20.469 -9.945 -3.766 1 94.69 402 LEU B N 1
ATOM 10017 C CA . LEU B 1 402 ? 19.656 -10.922 -3.059 1 94.69 402 LEU B CA 1
ATOM 10018 C C . LEU B 1 402 ? 18.172 -10.617 -3.242 1 94.69 402 LEU B C 1
ATOM 10020 O O . LEU B 1 402 ? 17.359 -11.523 -3.438 1 94.69 402 LEU B O 1
ATOM 10024 N N . PRO B 1 403 ? 17.703 -9.328 -3.24 1 90.19 403 PRO B N 1
ATOM 10025 C CA . PRO B 1 403 ? 16.266 -9.07 -3.361 1 90.19 403 PRO B CA 1
ATOM 10026 C C . PRO B 1 403 ? 15.68 -9.594 -4.668 1 90.19 403 PRO B C 1
ATOM 10028 O O . PRO B 1 403 ? 14.664 -10.297 -4.656 1 90.19 403 PRO B O 1
ATOM 10031 N N . SER B 1 404 ? 16.328 -9.336 -5.742 1 90.44 404 SER B N 1
ATOM 10032 C CA . SER B 1 404 ? 15.844 -9.82 -7.023 1 90.44 404 SER B CA 1
ATOM 10033 C C . SER B 1 404 ? 15.906 -11.344 -7.098 1 90.44 404 SER B C 1
ATOM 10035 O O . SER B 1 404 ? 15.008 -11.984 -7.652 1 90.44 404 SER B O 1
ATOM 10037 N N . SER B 1 405 ? 16.953 -11.938 -6.484 1 95.12 405 SER B N 1
ATOM 10038 C CA . SER B 1 405 ? 17.141 -13.383 -6.512 1 95.12 405 SER B CA 1
ATOM 10039 C C . SER B 1 405 ? 16.031 -14.094 -5.734 1 95.12 405 SER B C 1
ATOM 10041 O O . SER B 1 405 ? 15.492 -15.102 -6.191 1 95.12 405 SER B O 1
ATOM 10043 N N . ILE B 1 406 ? 15.672 -13.539 -4.652 1 93.5 406 ILE B N 1
ATOM 10044 C CA . ILE B 1 406 ? 14.648 -14.141 -3.809 1 93.5 406 ILE B CA 1
ATOM 10045 C C . ILE B 1 406 ? 13.289 -14.039 -4.496 1 93.5 406 ILE B C 1
ATOM 10047 O O . ILE B 1 406 ? 12.492 -14.977 -4.445 1 93.5 406 ILE B O 1
ATOM 10051 N N . ILE B 1 407 ? 13.031 -12.969 -5.098 1 89 407 ILE B N 1
ATOM 10052 C CA . ILE B 1 407 ? 11.758 -12.766 -5.781 1 89 407 ILE B CA 1
ATOM 10053 C C . ILE B 1 407 ? 11.617 -13.773 -6.922 1 89 407 ILE B C 1
ATOM 10055 O O . ILE B 1 407 ? 10.578 -14.414 -7.066 1 89 407 ILE B O 1
ATOM 10059 N N . VAL B 1 408 ? 12.688 -13.953 -7.668 1 89 408 VAL B N 1
ATOM 10060 C CA . VAL B 1 408 ? 12.672 -14.891 -8.789 1 89 408 VAL B CA 1
ATOM 10061 C C . VAL B 1 408 ? 12.484 -16.312 -8.258 1 89 408 VAL B C 1
ATOM 10063 O O . VAL B 1 408 ? 11.734 -17.094 -8.836 1 89 408 VAL B O 1
ATOM 10066 N N . LEU B 1 409 ? 13.141 -16.547 -7.227 1 92.88 409 LEU B N 1
ATOM 10067 C CA . LEU B 1 409 ? 13.086 -17.875 -6.629 1 92.88 409 LEU B CA 1
ATOM 10068 C C . LEU B 1 409 ? 11.672 -18.203 -6.16 1 92.88 409 LEU B C 1
ATOM 10070 O O . LEU B 1 409 ? 11.172 -19.312 -6.414 1 92.88 409 LEU B O 1
ATOM 10074 N N . LEU B 1 410 ? 11.016 -17.25 -5.59 1 89.75 410 LEU B N 1
ATOM 10075 C CA . LEU B 1 410 ? 9.75 -17.531 -4.91 1 89.75 410 LEU B CA 1
ATOM 10076 C C . LEU B 1 410 ? 8.57 -17.328 -5.859 1 89.75 410 LEU B C 1
ATOM 10078 O O . LEU B 1 410 ? 7.586 -18.062 -5.793 1 89.75 410 LEU B O 1
ATOM 10082 N N . LEU B 1 411 ? 8.664 -16.359 -6.688 1 80.25 411 LEU B N 1
ATOM 10083 C CA . LEU B 1 411 ? 7.555 -15.977 -7.543 1 80.25 411 LEU B CA 1
ATOM 10084 C C . LEU B 1 411 ? 7.125 -17.125 -8.438 1 80.25 411 LEU B C 1
ATOM 10086 O O . LEU B 1 411 ? 5.941 -17.469 -8.508 1 80.25 411 LEU B O 1
ATOM 10090 N N . GLU B 1 412 ? 7.992 -17.703 -9.047 1 76.75 412 GLU B N 1
ATOM 10091 C CA . GLU B 1 412 ? 7.695 -18.781 -9.984 1 76.75 412 GLU B CA 1
ATOM 10092 C C . GLU B 1 412 ? 7.203 -20.031 -9.258 1 76.75 412 GLU B C 1
ATOM 10094 O O . GLU B 1 412 ? 6.227 -20.656 -9.68 1 76.75 412 GLU B O 1
ATOM 10099 N N . HIS B 1 413 ? 7.793 -20.266 -8.195 1 90.19 413 HIS B N 1
ATOM 10100 C CA . HIS B 1 413 ? 7.492 -21.5 -7.461 1 90.19 413 HIS B CA 1
ATOM 10101 C C . HIS B 1 413 ? 6.078 -21.469 -6.895 1 90.19 413 HIS B C 1
ATOM 10103 O O . HIS B 1 413 ? 5.305 -22.406 -7.098 1 90.19 413 HIS B O 1
ATOM 10109 N N . ILE B 1 414 ? 5.684 -20.469 -6.23 1 87.75 414 ILE B N 1
ATOM 10110 C CA . ILE B 1 414 ? 4.398 -20.406 -5.539 1 87.75 414 ILE B CA 1
ATOM 10111 C C . ILE B 1 414 ? 3.268 -20.312 -6.562 1 87.75 414 ILE B C 1
ATOM 10113 O O . ILE B 1 414 ? 2.217 -20.938 -6.391 1 87.75 414 ILE B O 1
ATOM 10117 N N . ALA B 1 415 ? 3.521 -19.594 -7.594 1 80.19 415 ALA B N 1
ATOM 10118 C CA . ALA B 1 415 ? 2.514 -19.469 -8.641 1 80.19 415 ALA B CA 1
ATOM 10119 C C . ALA B 1 415 ? 2.207 -20.828 -9.266 1 80.19 415 ALA B C 1
ATOM 10121 O O . ALA B 1 415 ? 1.042 -21.156 -9.492 1 80.19 415 ALA B O 1
ATOM 10122 N N . ILE B 1 416 ? 3.201 -21.578 -9.469 1 87.31 416 ILE B N 1
ATOM 10123 C CA . ILE B 1 416 ? 3.062 -22.906 -10.07 1 87.31 416 ILE B CA 1
ATOM 10124 C C . ILE B 1 416 ? 2.34 -23.844 -9.094 1 87.31 416 ILE B C 1
ATOM 10126 O O . ILE B 1 416 ? 1.384 -24.516 -9.477 1 87.31 416 ILE B O 1
ATOM 10130 N N . ALA B 1 417 ? 2.793 -23.75 -7.91 1 90.5 417 ALA B N 1
ATOM 10131 C CA . ALA B 1 417 ? 2.211 -24.625 -6.895 1 90.5 417 ALA B CA 1
ATOM 10132 C C . ALA B 1 417 ? 0.723 -24.344 -6.715 1 90.5 417 ALA B C 1
ATOM 10134 O O . ALA B 1 417 ? -0.097 -25.25 -6.715 1 90.5 417 ALA B O 1
ATOM 10135 N N . LYS B 1 418 ? 0.387 -23.188 -6.652 1 82.69 418 LYS B N 1
ATOM 10136 C CA . LYS B 1 418 ? -1.009 -22.797 -6.453 1 82.69 418 LYS B CA 1
ATOM 10137 C C . LYS B 1 418 ? -1.854 -23.141 -7.676 1 82.69 418 LYS B C 1
ATOM 10139 O O . LYS B 1 418 ? -2.99 -23.609 -7.543 1 82.69 418 LYS B O 1
ATOM 10144 N N . SER B 1 419 ? -1.325 -22.938 -8.781 1 78.56 419 SER B N 1
ATOM 10145 C CA . SER B 1 419 ? -2.043 -23.234 -10.016 1 78.56 419 SER B CA 1
ATOM 10146 C C . SER B 1 419 ? -2.402 -24.719 -10.102 1 78.56 419 SER B C 1
ATOM 10148 O O . SER B 1 419 ? -3.551 -25.062 -10.383 1 78.56 419 SER B O 1
ATOM 10150 N N . PHE B 1 420 ? -1.499 -25.516 -9.812 1 86.62 420 PHE B N 1
ATOM 10151 C CA . PHE B 1 420 ? -1.753 -26.953 -9.93 1 86.62 420 PHE B CA 1
ATOM 10152 C C . PHE B 1 420 ? -2.592 -27.453 -8.758 1 86.62 420 PHE B C 1
ATOM 10154 O O . PHE B 1 420 ? -3.359 -28.406 -8.898 1 86.62 420 PHE B O 1
ATOM 10161 N N . GLY B 1 421 ? -2.412 -26.75 -7.648 1 85.81 421 GLY B N 1
ATOM 10162 C CA . GLY B 1 421 ? -3.312 -27.062 -6.551 1 85.81 421 GLY B CA 1
ATOM 10163 C C . GLY B 1 421 ? -4.773 -26.844 -6.895 1 85.81 421 GLY B C 1
ATOM 10164 O O . GLY B 1 421 ? -5.621 -27.688 -6.59 1 85.81 421 GLY B O 1
ATOM 10165 N N . ARG B 1 422 ? -5.012 -25.891 -7.578 1 74.12 422 ARG B N 1
ATOM 10166 C CA . ARG B 1 422 ? -6.375 -25.547 -7.973 1 74.12 422 ARG B CA 1
ATOM 10167 C C . ARG B 1 422 ? -6.895 -26.5 -9.039 1 74.12 422 ARG B C 1
ATOM 10169 O O . ARG B 1 422 ? -8.039 -26.953 -8.977 1 74.12 422 ARG B O 1
ATOM 10176 N N . VAL B 1 423 ? -6.051 -26.844 -9.938 1 75.06 423 VAL B N 1
ATOM 10177 C CA . VAL B 1 423 ? -6.441 -27.688 -11.062 1 75.06 423 VAL B CA 1
ATOM 10178 C C . VAL B 1 423 ? -6.652 -29.125 -10.594 1 75.06 423 VAL B C 1
ATOM 10180 O O . VAL B 1 423 ? -7.566 -29.812 -11.055 1 75.06 423 VAL B O 1
ATOM 10183 N N . ASN B 1 424 ? -5.828 -29.5 -9.75 1 83.12 424 ASN B N 1
ATOM 10184 C CA . ASN B 1 424 ? -5.859 -30.891 -9.336 1 83.12 424 ASN B CA 1
ATOM 10185 C C . ASN B 1 424 ? -6.504 -31.062 -7.965 1 83.12 424 ASN B C 1
ATOM 10187 O O . ASN B 1 424 ? -6.41 -32.125 -7.355 1 83.12 424 ASN B O 1
ATOM 10191 N N . ASP B 1 425 ? -7.027 -30.016 -7.418 1 79.81 425 ASP B N 1
ATOM 10192 C CA . ASP B 1 425 ? -7.922 -30 -6.266 1 79.81 425 ASP B CA 1
ATOM 10193 C C . ASP B 1 425 ? -7.184 -30.406 -4.992 1 79.81 425 ASP B C 1
ATOM 10195 O O . ASP B 1 425 ? -7.598 -31.328 -4.289 1 79.81 425 ASP B O 1
ATOM 10199 N N . TYR B 1 426 ? -6.168 -29.844 -4.742 1 85.56 426 TYR B N 1
ATOM 10200 C CA . TYR B 1 426 ? -5.512 -29.969 -3.443 1 85.56 426 TYR B CA 1
ATOM 10201 C C . TYR B 1 426 ? -5.051 -28.594 -2.945 1 85.56 426 TYR B C 1
ATOM 10203 O O . TYR B 1 426 ? -4.992 -27.641 -3.715 1 85.56 426 TYR B O 1
ATOM 10211 N N . LYS B 1 427 ? -4.797 -28.531 -1.702 1 85.69 427 LYS B N 1
ATOM 10212 C CA . LYS B 1 427 ? -4.469 -27.25 -1.083 1 85.69 427 LYS B CA 1
ATOM 10213 C C . LYS B 1 427 ? -2.961 -27.062 -0.967 1 85.69 427 LYS B C 1
ATOM 10215 O O . LYS B 1 427 ? -2.25 -27.969 -0.527 1 85.69 427 LYS B O 1
ATOM 10220 N N . VAL B 1 428 ? -2.502 -25.922 -1.437 1 90.69 428 VAL B N 1
ATOM 10221 C CA . VAL B 1 428 ? -1.095 -25.562 -1.321 1 90.69 428 VAL B CA 1
ATOM 10222 C C . VAL B 1 428 ? -0.916 -24.531 -0.198 1 90.69 428 VAL B C 1
ATOM 10224 O O . VAL B 1 428 ? -1.646 -23.547 -0.129 1 90.69 428 VAL B O 1
ATOM 10227 N N . VAL B 1 429 ? -0.028 -24.797 0.703 1 91.56 429 VAL B N 1
ATOM 10228 C CA . VAL B 1 429 ? 0.285 -23.891 1.795 1 91.56 429 VAL B CA 1
ATOM 10229 C C . VAL B 1 429 ? 1.561 -23.109 1.472 1 91.56 429 VAL B C 1
ATOM 10231 O O . VAL B 1 429 ? 2.664 -23.656 1.557 1 91.56 429 VAL B O 1
ATOM 10234 N N . PRO B 1 430 ? 1.448 -21.906 1.215 1 90.56 430 PRO B N 1
ATOM 10235 C CA . PRO B 1 430 ? 2.602 -21.125 0.781 1 90.56 430 PRO B CA 1
ATOM 10236 C C . PRO B 1 430 ? 3.75 -21.141 1.788 1 90.56 430 PRO B C 1
ATOM 10238 O O . PRO B 1 430 ? 4.914 -21.266 1.4 1 90.56 430 PRO B O 1
ATOM 10241 N N . ASP B 1 431 ? 3.443 -21.109 3.08 1 93.81 431 ASP B N 1
ATOM 10242 C CA . ASP B 1 431 ? 4.484 -21.141 4.105 1 93.81 431 ASP B CA 1
ATOM 10243 C C . ASP B 1 431 ? 5.305 -22.422 4.004 1 93.81 431 ASP B C 1
ATOM 10245 O O . ASP B 1 431 ? 6.531 -22.391 4.117 1 93.81 431 ASP B O 1
ATOM 10249 N N . GLN B 1 432 ? 4.637 -23.438 3.76 1 94.5 432 GLN B N 1
ATOM 10250 C CA . GLN B 1 432 ? 5.297 -24.734 3.676 1 94.5 432 GLN B CA 1
ATOM 10251 C C . GLN B 1 432 ? 6.105 -24.859 2.387 1 94.5 432 GLN B C 1
ATOM 10253 O O . GLN B 1 432 ? 7.164 -25.5 2.369 1 94.5 432 GLN B O 1
ATOM 10258 N N . GLU B 1 433 ? 5.551 -24.312 1.385 1 95.19 433 GLU B N 1
ATOM 10259 C CA . GLU B 1 433 ? 6.297 -24.328 0.131 1 95.19 433 GLU B CA 1
ATOM 10260 C C . GLU B 1 433 ? 7.594 -23.531 0.247 1 95.19 433 GLU B C 1
ATOM 10262 O O . GLU B 1 433 ? 8.609 -23.906 -0.342 1 95.19 433 GLU B O 1
ATOM 10267 N N . LEU B 1 434 ? 7.555 -22.469 0.976 1 95.75 434 LEU B N 1
ATOM 10268 C CA . LEU B 1 434 ? 8.758 -21.688 1.205 1 95.75 434 LEU B CA 1
ATOM 10269 C C . LEU B 1 434 ? 9.789 -22.5 1.987 1 95.75 434 LEU B C 1
ATOM 10271 O O . LEU B 1 434 ? 10.992 -22.422 1.696 1 95.75 434 LEU B O 1
ATOM 10275 N N . ILE B 1 435 ? 9.328 -23.234 2.953 1 96.38 435 ILE B N 1
ATOM 10276 C CA . ILE B 1 435 ? 10.227 -24.109 3.707 1 96.38 435 ILE B CA 1
ATOM 10277 C C . ILE B 1 435 ? 10.805 -25.172 2.783 1 96.38 435 ILE B C 1
ATOM 10279 O O . ILE B 1 435 ? 12.016 -25.422 2.805 1 96.38 435 ILE B O 1
ATOM 10283 N N . ALA B 1 436 ? 9.961 -25.703 1.949 1 96.5 436 ALA B N 1
ATOM 10284 C CA . ALA B 1 436 ? 10.398 -26.766 1.043 1 96.5 436 ALA B CA 1
ATOM 10285 C C . ALA B 1 436 ? 11.484 -26.266 0.097 1 96.5 436 ALA B C 1
ATOM 10287 O O . ALA B 1 436 ? 12.531 -26.906 -0.046 1 96.5 436 ALA B O 1
ATOM 10288 N N . ILE B 1 437 ? 11.281 -25.156 -0.489 1 95.81 437 ILE B N 1
ATOM 10289 C CA . ILE B 1 437 ? 12.25 -24.625 -1.436 1 95.81 437 ILE B CA 1
ATOM 10290 C C . ILE B 1 437 ? 13.492 -24.141 -0.687 1 95.81 437 ILE B C 1
ATOM 10292 O O . ILE B 1 437 ? 14.617 -24.266 -1.184 1 95.81 437 ILE B O 1
ATOM 10296 N N . GLY B 1 438 ? 13.25 -23.531 0.504 1 97 438 GLY B N 1
ATOM 10297 C CA . GLY B 1 438 ? 14.375 -23.094 1.317 1 97 438 GLY B CA 1
ATOM 10298 C C . GLY B 1 438 ? 15.297 -24.234 1.722 1 97 438 GLY B C 1
ATOM 10299 O O . GLY B 1 438 ? 16.516 -24.156 1.54 1 97 438 GLY B O 1
ATOM 10300 N N . ILE B 1 439 ? 14.75 -25.312 2.146 1 96.75 439 ILE B N 1
ATOM 10301 C CA . ILE B 1 439 ? 15.531 -26.453 2.59 1 96.75 439 ILE B CA 1
ATOM 10302 C C . ILE B 1 439 ? 16.203 -27.125 1.391 1 96.75 439 ILE B C 1
ATOM 10304 O O . ILE B 1 439 ? 17.344 -27.594 1.495 1 96.75 439 ILE B O 1
ATOM 10308 N N . SER B 1 440 ? 15.508 -27.141 0.284 1 96.81 440 SER B N 1
ATOM 10309 C CA . SER B 1 440 ? 16.109 -27.688 -0.931 1 96.81 440 SER B CA 1
ATOM 10310 C C . SER B 1 440 ? 17.391 -26.953 -1.302 1 96.81 440 SER B C 1
ATOM 10312 O O . SER B 1 440 ? 18.391 -27.562 -1.655 1 96.81 440 SER B O 1
ATOM 10314 N N . ASN B 1 441 ? 17.344 -25.656 -1.175 1 97.81 441 ASN B N 1
ATOM 10315 C CA . ASN B 1 441 ? 18.516 -24.859 -1.515 1 97.81 441 ASN B CA 1
ATOM 10316 C C . ASN B 1 441 ? 19.578 -24.922 -0.421 1 97.81 441 ASN B C 1
ATOM 10318 O O . ASN B 1 441 ? 20.781 -24.891 -0.708 1 97.81 441 ASN B O 1
ATOM 10322 N N . LEU B 1 442 ? 19.141 -25.125 0.806 1 97.12 442 LEU B N 1
ATOM 10323 C CA . LEU B 1 442 ? 20.094 -25.234 1.909 1 97.12 442 LEU B CA 1
ATOM 10324 C C . LEU B 1 442 ? 20.844 -26.562 1.839 1 97.12 442 LEU B C 1
ATOM 10326 O O . LEU B 1 442 ? 22.078 -26.594 1.904 1 97.12 442 LEU B O 1
ATOM 10330 N N . ILE B 1 443 ? 20.141 -27.625 1.655 1 96.62 443 ILE B N 1
ATOM 10331 C CA . ILE B 1 443 ? 20.75 -28.938 1.596 1 96.62 443 ILE B CA 1
ATOM 10332 C C . ILE B 1 443 ? 21.578 -29.062 0.317 1 96.62 443 ILE B C 1
ATOM 10334 O O . ILE B 1 443 ? 22.625 -29.719 0.306 1 96.62 443 ILE B O 1
ATOM 10338 N N . GLY B 1 444 ? 21.156 -28.406 -0.71 1 96.31 444 GLY B N 1
ATOM 10339 C CA . GLY B 1 444 ? 21.875 -28.422 -1.968 1 96.31 444 GLY B CA 1
ATOM 10340 C C . GLY B 1 444 ? 23.297 -27.891 -1.841 1 96.31 444 GLY B C 1
ATOM 10341 O O . GLY B 1 444 ? 24.188 -28.281 -2.6 1 96.31 444 GLY B O 1
ATOM 10342 N N . THR B 1 445 ? 23.516 -27.031 -0.838 1 96.19 445 THR B N 1
ATOM 10343 C CA . THR B 1 445 ? 24.844 -26.438 -0.68 1 96.19 445 THR B CA 1
ATOM 10344 C C . THR B 1 445 ? 25.875 -27.484 -0.301 1 96.19 445 THR B C 1
ATOM 10346 O O . THR B 1 445 ? 27.062 -27.328 -0.595 1 96.19 445 THR B O 1
ATOM 10349 N N . PHE B 1 446 ? 25.453 -28.578 0.265 1 95.62 446 PHE B N 1
ATOM 10350 C CA . PHE B 1 446 ? 26.359 -29.656 0.608 1 95.62 446 PHE B CA 1
ATOM 10351 C C . PHE B 1 446 ? 26.859 -30.359 -0.647 1 95.62 446 PHE B C 1
ATOM 10353 O O . PHE B 1 446 ? 27.875 -31.078 -0.609 1 95.62 446 PHE B O 1
ATOM 10360 N N . PHE B 1 447 ? 26.188 -30.125 -1.773 1 95.31 447 PHE B N 1
ATOM 10361 C CA . PHE B 1 447 ? 26.5 -30.812 -3.02 1 95.31 447 PHE B CA 1
ATOM 10362 C C . PHE B 1 447 ? 26.891 -29.828 -4.109 1 95.31 447 PHE B C 1
ATOM 10364 O O . PHE B 1 447 ? 26.781 -30.125 -5.301 1 95.31 447 PHE B O 1
ATOM 10371 N N . ASN B 1 448 ? 27.172 -28.578 -3.736 1 94.62 448 ASN B N 1
ATOM 10372 C CA . ASN B 1 448 ? 27.609 -27.516 -4.641 1 94.62 448 ASN B CA 1
ATOM 10373 C C . ASN B 1 448 ? 26.531 -27.141 -5.645 1 94.62 448 ASN B C 1
ATOM 10375 O O . ASN B 1 448 ? 26.812 -26.891 -6.816 1 94.62 448 ASN B O 1
ATOM 10379 N N . SER B 1 449 ? 25.328 -27.203 -5.133 1 95.94 449 SER B N 1
ATOM 10380 C CA . SER B 1 449 ? 24.188 -26.828 -5.953 1 95.94 449 SER B CA 1
ATOM 10381 C C . SER B 1 449 ? 24.047 -25.312 -6.039 1 95.94 449 SER B C 1
ATOM 10383 O O . SER B 1 449 ? 24.438 -24.594 -5.121 1 95.94 449 SER B O 1
ATOM 10385 N N . TYR B 1 450 ? 23.641 -24.797 -7.203 1 97.19 450 TYR B N 1
ATOM 10386 C CA . TYR B 1 450 ? 23.203 -23.422 -7.289 1 97.19 450 TYR B CA 1
ATOM 10387 C C . TYR B 1 450 ? 21.688 -23.328 -7.145 1 97.19 450 TYR B C 1
ATOM 10389 O O . TYR B 1 450 ? 21 -24.344 -7 1 97.19 450 TYR B O 1
ATOM 10397 N N . PRO B 1 451 ? 21.078 -22.156 -7.023 1 97.44 451 PRO B N 1
ATOM 10398 C CA . PRO B 1 451 ? 19.672 -22.016 -6.633 1 97.44 451 PRO B CA 1
ATOM 10399 C C . PRO B 1 451 ? 18.719 -22.781 -7.551 1 97.44 451 PRO B C 1
ATOM 10401 O O . PRO B 1 451 ? 18.891 -22.766 -8.773 1 97.44 451 PRO B O 1
ATOM 10404 N N . VAL B 1 452 ? 17.828 -23.438 -6.895 1 97.06 452 VAL B N 1
ATOM 10405 C CA . VAL B 1 452 ? 16.844 -24.219 -7.629 1 97.06 452 VAL B CA 1
ATOM 10406 C C . VAL B 1 452 ? 15.43 -23.812 -7.211 1 97.06 452 VAL B C 1
ATOM 10408 O O . VAL B 1 452 ? 15.227 -23.297 -6.109 1 97.06 452 VAL B O 1
ATOM 10411 N N . THR B 1 453 ? 14.477 -23.953 -8.07 1 95.5 453 THR B N 1
ATOM 10412 C CA . THR B 1 453 ? 13.07 -23.625 -7.797 1 95.5 453 THR B CA 1
ATOM 10413 C C . THR B 1 453 ? 12.156 -24.438 -8.719 1 95.5 453 THR B C 1
ATOM 10415 O O . THR B 1 453 ? 12.609 -25.328 -9.43 1 95.5 453 THR B O 1
ATOM 10418 N N . GLY B 1 454 ? 10.891 -24.188 -8.617 1 93.88 454 GLY B N 1
ATOM 10419 C CA . GLY B 1 454 ? 9.922 -24.938 -9.391 1 93.88 454 GLY B CA 1
ATOM 10420 C C . GLY B 1 454 ? 9.898 -24.547 -10.859 1 93.88 454 GLY B C 1
ATOM 10421 O O . GLY B 1 454 ? 10.039 -23.359 -11.188 1 93.88 454 GLY B O 1
ATOM 10422 N N . SER B 1 455 ? 9.711 -25.578 -11.688 1 91.69 455 SER B N 1
ATOM 10423 C CA . SER B 1 455 ? 9.602 -25.391 -13.133 1 91.69 455 SER B CA 1
ATOM 10424 C C . SER B 1 455 ? 8.164 -25.594 -13.609 1 91.69 455 SER B C 1
ATOM 10426 O O . SER B 1 455 ? 7.547 -26.625 -13.297 1 91.69 455 SER B O 1
ATOM 10428 N N . PHE B 1 456 ? 7.688 -24.703 -14.375 1 82.5 456 PHE B N 1
ATOM 10429 C CA . PHE B 1 456 ? 6.32 -24.812 -14.867 1 82.5 456 PHE B CA 1
ATOM 10430 C C . PHE B 1 456 ? 6.199 -25.953 -15.867 1 82.5 456 PHE B C 1
ATOM 10432 O O . PHE B 1 456 ? 5.289 -26.781 -15.758 1 82.5 456 PHE B O 1
ATOM 10439 N N . SER B 1 457 ? 7.109 -25.984 -16.828 1 83.69 457 SER B N 1
ATOM 10440 C CA . SER B 1 457 ? 7.035 -26.969 -17.906 1 83.69 457 SER B CA 1
ATOM 10441 C C . SER B 1 457 ? 7.125 -28.391 -17.375 1 83.69 457 SER B C 1
ATOM 10443 O O . SER B 1 457 ? 6.293 -29.234 -17.703 1 83.69 457 SER B O 1
ATOM 10445 N N . ARG B 1 458 ? 8.086 -28.656 -16.469 1 91.5 458 ARG B N 1
ATOM 10446 C CA . ARG B 1 458 ? 8.242 -30 -15.922 1 91.5 458 ARG B CA 1
ATOM 10447 C C . ARG B 1 458 ? 7.082 -30.344 -15 1 91.5 458 ARG B C 1
ATOM 10449 O O . ARG B 1 458 ? 6.668 -31.516 -14.938 1 91.5 458 ARG B O 1
ATOM 10456 N N . SER B 1 459 ? 6.562 -29.359 -14.266 1 92.94 459 SER B N 1
ATOM 10457 C CA . SER B 1 459 ? 5.422 -29.609 -13.383 1 92.94 459 SER B CA 1
ATOM 10458 C C . SER B 1 459 ? 4.172 -29.953 -14.188 1 92.94 459 SER B C 1
ATOM 10460 O O . SER B 1 459 ? 3.41 -30.844 -13.797 1 92.94 459 SER B O 1
ATOM 10462 N N . ALA B 1 460 ? 3.994 -29.266 -15.289 1 87.62 460 ALA B N 1
ATOM 10463 C CA . ALA B 1 460 ? 2.863 -29.578 -16.172 1 87.62 460 ALA B CA 1
ATOM 10464 C C . ALA B 1 460 ? 2.971 -30.984 -16.734 1 87.62 460 ALA B C 1
ATOM 10466 O O . ALA B 1 460 ? 1.976 -31.703 -16.812 1 87.62 460 ALA B O 1
ATOM 10467 N N . LEU B 1 461 ? 4.129 -31.297 -17.141 1 88.81 461 LEU B N 1
ATOM 10468 C CA . LEU B 1 461 ? 4.371 -32.656 -17.656 1 88.81 461 LEU B CA 1
ATOM 10469 C C . LEU B 1 461 ? 4.129 -33.688 -16.578 1 88.81 461 LEU B C 1
ATOM 10471 O O . LEU B 1 461 ? 3.496 -34.719 -16.828 1 88.81 461 LEU B O 1
ATOM 10475 N N . LYS B 1 462 ? 4.629 -33.406 -15.445 1 93.81 462 LYS B N 1
ATOM 10476 C CA . LYS B 1 462 ? 4.445 -34.312 -14.32 1 93.81 462 LYS B CA 1
ATOM 10477 C C . LYS B 1 462 ? 2.965 -34.531 -14.008 1 93.81 462 LYS B C 1
ATOM 10479 O O . LYS B 1 462 ? 2.523 -35.656 -13.758 1 93.81 462 LYS B O 1
ATOM 10484 N N . ALA B 1 463 ? 2.232 -33.5 -14.008 1 90.88 463 ALA B N 1
ATOM 10485 C CA . ALA B 1 463 ? 0.793 -33.562 -13.766 1 90.88 463 ALA B CA 1
ATOM 10486 C C . ALA B 1 463 ? 0.098 -34.406 -14.828 1 90.88 463 ALA B C 1
ATOM 10488 O O . ALA B 1 463 ? -0.789 -35.188 -14.516 1 90.88 463 ALA B O 1
ATOM 10489 N N . LYS B 1 464 ? 0.496 -34.25 -16.047 1 87.44 464 LYS B N 1
ATOM 10490 C CA . LYS B 1 464 ? -0.1 -35 -17.156 1 87.44 464 LYS B CA 1
ATOM 10491 C C . LYS B 1 464 ? 0.252 -36.5 -17.062 1 87.44 464 LYS B C 1
ATOM 10493 O O . LYS B 1 464 ? -0.456 -37.344 -17.609 1 87.44 464 LYS B O 1
ATOM 10498 N N . CYS B 1 465 ? 1.351 -36.781 -16.406 1 91.38 465 CYS B N 1
ATOM 10499 C CA . CYS B 1 465 ? 1.748 -38.156 -16.188 1 91.38 465 CYS B CA 1
ATOM 10500 C C . CYS B 1 465 ? 0.934 -38.781 -15.062 1 91.38 465 CYS B C 1
ATOM 10502 O O . CYS B 1 465 ? 1.191 -39.906 -14.656 1 91.38 465 CYS B O 1
ATOM 10504 N N . ASN B 1 466 ? 0.022 -38.062 -14.531 1 89.81 466 ASN B N 1
ATOM 10505 C CA . ASN B 1 466 ? -0.897 -38.5 -13.484 1 89.81 466 ASN B CA 1
ATOM 10506 C C . ASN B 1 466 ? -0.155 -38.875 -12.203 1 89.81 466 ASN B C 1
ATOM 10508 O O . ASN B 1 466 ? -0.353 -39.969 -11.664 1 89.81 466 ASN B O 1
ATOM 10512 N N . VAL B 1 467 ? 0.744 -38.062 -11.836 1 95.25 467 VAL B N 1
ATOM 10513 C CA . VAL B 1 467 ? 1.459 -38.25 -10.578 1 95.25 467 VAL B CA 1
ATOM 10514 C C . VAL B 1 467 ? 0.464 -38.281 -9.422 1 95.25 467 VAL B C 1
ATOM 10516 O O . VAL B 1 467 ? -0.536 -37.562 -9.43 1 95.25 467 VAL B O 1
ATOM 10519 N N . LYS B 1 468 ? 0.765 -39.094 -8.422 1 93.88 468 LYS B N 1
ATOM 10520 C CA . LYS B 1 468 ? -0.211 -39.281 -7.352 1 93.88 468 LYS B CA 1
ATOM 10521 C C . LYS B 1 468 ? 0.281 -38.656 -6.051 1 93.88 468 LYS B C 1
ATOM 10523 O O . LYS B 1 468 ? -0.521 -38.188 -5.238 1 93.88 468 LYS B O 1
ATOM 10528 N N . THR B 1 469 ? 1.542 -38.719 -5.805 1 94.5 469 THR B N 1
ATOM 10529 C CA . THR B 1 469 ? 2.086 -38.188 -4.566 1 94.5 469 THR B CA 1
ATOM 10530 C C . THR B 1 469 ? 3.387 -37.438 -4.828 1 94.5 469 THR B C 1
ATOM 10532 O O . THR B 1 469 ? 3.973 -37.562 -5.906 1 94.5 469 THR B O 1
ATOM 10535 N N . PRO B 1 470 ? 3.814 -36.625 -3.834 1 94.5 470 PRO B N 1
ATOM 10536 C CA . PRO B 1 470 ? 5.086 -35.938 -4.004 1 94.5 470 PRO B CA 1
ATOM 10537 C C . PRO B 1 470 ? 6.289 -36.875 -4.004 1 94.5 470 PRO B C 1
ATOM 10539 O O . PRO B 1 470 ? 7.398 -36.469 -4.352 1 94.5 470 PRO B O 1
ATOM 10542 N N . LEU B 1 471 ? 6.141 -38.125 -3.768 1 95.56 471 LEU B N 1
ATOM 10543 C CA . LEU B 1 471 ? 7.234 -39.094 -3.684 1 95.56 471 LEU B CA 1
ATOM 10544 C C . LEU B 1 471 ? 7.875 -39.312 -5.051 1 95.56 471 LEU B C 1
ATOM 10546 O O . LEU B 1 471 ? 8.984 -39.844 -5.148 1 95.56 471 LEU B O 1
ATOM 10550 N N . SER B 1 472 ? 7.238 -38.938 -6.086 1 96 472 SER B N 1
ATOM 10551 C CA . SER B 1 472 ? 7.773 -39.062 -7.438 1 96 472 SER B CA 1
ATOM 10552 C C . SER B 1 472 ? 9.133 -38.375 -7.559 1 96 472 SER B C 1
ATOM 10554 O O . SER B 1 472 ? 9.953 -38.781 -8.391 1 96 472 SER B O 1
ATOM 10556 N N . GLY B 1 473 ? 9.383 -37.406 -6.746 1 96.06 473 GLY B N 1
ATOM 10557 C CA . GLY B 1 473 ? 10.656 -36.688 -6.762 1 96.06 473 GLY B CA 1
ATOM 10558 C C . GLY B 1 473 ? 11.844 -37.594 -6.473 1 96.06 473 GLY B C 1
ATOM 10559 O O . GLY B 1 473 ? 12.938 -37.344 -6.988 1 96.06 473 GLY B O 1
ATOM 10560 N N . ILE B 1 474 ? 11.641 -38.594 -5.684 1 96.5 474 ILE B N 1
ATOM 10561 C CA . ILE B 1 474 ? 12.711 -39.531 -5.34 1 96.5 474 ILE B CA 1
ATOM 10562 C C . ILE B 1 474 ? 13.156 -40.281 -6.582 1 96.5 474 ILE B C 1
ATOM 10564 O O . ILE B 1 474 ? 14.344 -40.5 -6.797 1 96.5 474 ILE B O 1
ATOM 10568 N N . PHE B 1 475 ? 12.227 -40.625 -7.391 1 97.19 475 PHE B N 1
ATOM 10569 C CA . PHE B 1 475 ? 12.555 -41.344 -8.625 1 97.19 475 PHE B CA 1
ATOM 10570 C C . PHE B 1 475 ? 13.211 -40.406 -9.625 1 97.19 475 PHE B C 1
ATOM 10572 O O . PHE B 1 475 ? 14.141 -40.781 -10.336 1 97.19 475 PHE B O 1
ATOM 10579 N N . THR B 1 476 ? 12.719 -39.188 -9.688 1 97.06 476 THR B N 1
ATOM 10580 C CA . THR B 1 476 ? 13.336 -38.188 -10.547 1 97.06 476 THR B CA 1
ATOM 10581 C C . THR B 1 476 ? 14.797 -37.969 -10.156 1 97.06 476 THR B C 1
ATOM 10583 O O . THR B 1 476 ? 15.688 -38 -11.016 1 97.06 476 THR B O 1
ATOM 10586 N N . GLY B 1 477 ? 15 -37.719 -8.836 1 96.81 477 GLY B N 1
ATOM 10587 C CA . GLY B 1 477 ? 16.344 -37.531 -8.344 1 96.81 477 GLY B CA 1
ATOM 10588 C C . GLY B 1 477 ? 17.266 -38.719 -8.594 1 96.81 477 GLY B C 1
ATOM 10589 O O . GLY B 1 477 ? 18.438 -38.531 -8.938 1 96.81 477 GLY B O 1
ATOM 10590 N N . SER B 1 478 ? 16.75 -39.875 -8.492 1 97.12 478 SER B N 1
ATOM 10591 C CA . SER B 1 478 ? 17.531 -41.094 -8.719 1 97.12 478 SER B CA 1
ATOM 10592 C C . SER B 1 478 ? 17.938 -41.25 -10.18 1 97.12 478 SER B C 1
ATOM 10594 O O . SER B 1 478 ? 19.031 -41.719 -10.484 1 97.12 478 SER B O 1
ATOM 10596 N N . CYS B 1 479 ? 17.062 -40.844 -10.977 1 95.94 479 CYS B N 1
ATOM 10597 C CA . CYS B 1 479 ? 17.391 -40.844 -12.398 1 95.94 479 CYS B CA 1
ATOM 10598 C C . CYS B 1 479 ? 18.547 -39.906 -12.695 1 95.94 479 CYS B C 1
ATOM 10600 O O . CYS B 1 479 ? 19.453 -40.25 -13.461 1 95.94 479 CYS B O 1
ATOM 10602 N N . VAL B 1 480 ? 18.531 -38.75 -12.133 1 96.12 480 VAL B N 1
ATOM 10603 C CA . VAL B 1 480 ? 19.609 -37.781 -12.336 1 96.12 480 VAL B CA 1
ATOM 10604 C C . VAL B 1 480 ? 20.922 -38.344 -11.766 1 96.12 480 VAL B C 1
ATOM 10606 O O . VAL B 1 480 ? 21.969 -38.188 -12.391 1 96.12 480 VAL B O 1
ATOM 10609 N N . LEU B 1 481 ? 20.844 -38.938 -10.609 1 95.62 481 LEU B N 1
ATOM 10610 C CA . LEU B 1 481 ? 22.016 -39.5 -9.984 1 95.62 481 LEU B CA 1
ATOM 10611 C C . LEU B 1 481 ? 22.594 -40.625 -10.844 1 95.62 481 LEU B C 1
ATOM 10613 O O . LEU B 1 481 ? 23.812 -40.75 -10.977 1 95.62 481 LEU B O 1
ATOM 10617 N N . LEU B 1 482 ? 21.734 -41.406 -11.406 1 96 482 LEU B N 1
ATOM 10618 C CA . LEU B 1 482 ? 22.172 -42.469 -12.289 1 96 482 LEU B CA 1
ATOM 10619 C C . LEU B 1 482 ? 22.891 -41.906 -13.516 1 96 482 LEU B C 1
ATOM 10621 O O . LEU B 1 482 ? 23.906 -42.438 -13.93 1 96 482 LEU B O 1
ATOM 10625 N N . ALA B 1 483 ? 22.312 -40.906 -14.047 1 94.81 483 ALA B N 1
ATOM 10626 C CA . ALA B 1 483 ? 22.938 -40.25 -15.203 1 94.81 483 ALA B CA 1
ATOM 10627 C C . ALA B 1 483 ? 24.312 -39.688 -14.844 1 94.81 483 ALA B C 1
ATOM 10629 O O . ALA B 1 483 ? 25.25 -39.781 -15.633 1 94.81 483 ALA B O 1
ATOM 10630 N N . LEU B 1 484 ? 24.422 -39.156 -13.711 1 94.12 484 LEU B N 1
ATOM 10631 C CA . LEU B 1 484 ? 25.656 -38.531 -13.234 1 94.12 484 LEU B CA 1
ATOM 10632 C C . LEU B 1 484 ? 26.766 -39.594 -13.078 1 94.12 484 LEU B C 1
ATOM 10634 O O . LEU B 1 484 ? 27.938 -39.281 -13.289 1 94.12 484 LEU B O 1
ATOM 10638 N N . TYR B 1 485 ? 26.422 -40.781 -12.773 1 94.31 485 TYR B N 1
ATOM 10639 C CA . TYR B 1 485 ? 27.422 -41.812 -12.523 1 94.31 485 TYR B CA 1
ATOM 10640 C C . TYR B 1 485 ? 27.672 -42.625 -13.766 1 94.31 485 TYR B C 1
ATOM 10642 O O . TYR B 1 485 ? 28.781 -43.156 -13.961 1 94.31 485 TYR B O 1
ATOM 10650 N N . CYS B 1 486 ? 26.734 -42.688 -14.711 1 94.19 486 CYS B N 1
ATOM 10651 C CA . CYS B 1 486 ? 26.844 -43.688 -15.773 1 94.19 486 CYS B CA 1
ATOM 10652 C C . CYS B 1 486 ? 26.969 -43 -17.141 1 94.19 486 CYS B C 1
ATOM 10654 O O . CYS B 1 486 ? 27.469 -43.594 -18.094 1 94.19 486 CYS B O 1
ATOM 10656 N N . LEU B 1 487 ? 26.562 -41.812 -17.25 1 93.19 487 LEU B N 1
ATOM 10657 C CA . LEU B 1 487 ? 26.391 -41.281 -18.594 1 93.19 487 LEU B CA 1
ATOM 10658 C C . LEU B 1 487 ? 27.375 -40.156 -18.859 1 93.19 487 LEU B C 1
ATOM 10660 O O . LEU B 1 487 ? 27.375 -39.562 -19.953 1 93.19 487 LEU B O 1
ATOM 10664 N N . THR B 1 488 ? 28.172 -39.781 -18.016 1 92.25 488 THR B N 1
ATOM 10665 C CA . THR B 1 488 ? 29.016 -38.594 -18.156 1 92.25 488 THR B CA 1
ATOM 10666 C C . THR B 1 488 ? 30 -38.781 -19.312 1 92.25 488 THR B C 1
ATOM 10668 O O . THR B 1 488 ? 30.375 -37.781 -19.953 1 92.25 488 THR B O 1
ATOM 10671 N N . GLY B 1 489 ? 30.469 -39.969 -19.641 1 90.94 489 GLY B N 1
ATOM 10672 C CA . GLY B 1 489 ? 31.297 -40.188 -20.812 1 90.94 489 GLY B CA 1
ATOM 10673 C C . GLY B 1 489 ? 30.609 -39.812 -22.109 1 90.94 489 GLY B C 1
ATOM 10674 O O . GLY B 1 489 ? 31.25 -39.25 -23 1 90.94 489 GLY B O 1
ATOM 10675 N N . ALA B 1 490 ? 29.391 -40.125 -22.141 1 92.5 490 ALA B N 1
ATOM 10676 C CA . ALA B 1 490 ? 28.625 -39.781 -23.328 1 92.5 490 ALA B CA 1
ATOM 10677 C C . ALA B 1 490 ? 28.359 -38.25 -23.406 1 92.5 490 ALA B C 1
ATOM 10679 O O . ALA B 1 490 ? 28.297 -37.688 -24.484 1 92.5 490 ALA B O 1
ATOM 10680 N N . PHE B 1 491 ? 28.234 -37.625 -22.328 1 93.44 491 PHE B N 1
ATOM 10681 C CA . PHE B 1 491 ? 27.922 -36.188 -22.266 1 93.44 491 PHE B CA 1
ATOM 10682 C C . PHE B 1 491 ? 29.062 -35.375 -22.859 1 93.44 491 PHE B C 1
ATOM 10684 O O . PHE B 1 491 ? 28.828 -34.25 -23.344 1 93.44 491 PHE B O 1
ATOM 10691 N N . PHE B 1 492 ? 30.219 -35.906 -22.859 1 92.75 492 PHE B N 1
ATOM 10692 C CA . PHE B 1 492 ? 31.406 -35.25 -23.391 1 92.75 492 PHE B CA 1
ATOM 10693 C C . PHE B 1 492 ? 31.156 -34.781 -24.812 1 92.75 492 PHE B C 1
ATOM 10695 O O . PHE B 1 492 ? 31.594 -33.688 -25.203 1 92.75 492 PHE B O 1
ATOM 10702 N N . TYR B 1 493 ? 30.359 -35.5 -25.516 1 94.38 493 TYR B N 1
ATOM 10703 C CA . TYR B 1 493 ? 30.266 -35.281 -26.953 1 94.38 493 TYR B CA 1
ATOM 10704 C C . TYR B 1 493 ? 29.016 -34.469 -27.312 1 94.38 493 TYR B C 1
ATOM 10706 O O . TYR B 1 493 ? 28.703 -34.281 -28.484 1 94.38 493 TYR B O 1
ATOM 10714 N N . ILE B 1 494 ? 28.297 -34 -26.359 1 94.5 494 ILE B N 1
ATOM 10715 C CA . ILE B 1 494 ? 27.094 -33.219 -26.641 1 94.5 494 ILE B CA 1
ATOM 10716 C C . ILE B 1 494 ? 27.469 -31.906 -27.297 1 94.5 494 ILE B C 1
ATOM 10718 O O . ILE B 1 494 ? 28.281 -31.141 -26.766 1 94.5 494 ILE B O 1
ATOM 10722 N N . PRO B 1 495 ? 26.922 -31.594 -28.453 1 95.38 495 PRO B N 1
ATOM 10723 C CA . PRO B 1 495 ? 27.188 -30.281 -29.047 1 95.38 495 PRO B CA 1
ATOM 10724 C C . PRO B 1 495 ? 26.578 -29.141 -28.266 1 95.38 495 PRO B C 1
ATOM 10726 O O . PRO B 1 495 ? 25.406 -29.203 -27.875 1 95.38 495 PRO B O 1
ATOM 10729 N N . LYS B 1 496 ? 27.297 -28.125 -28.094 1 94.25 496 LYS B N 1
ATOM 10730 C CA . LYS B 1 496 ? 26.812 -26.953 -27.375 1 94.25 496 LYS B CA 1
ATOM 10731 C C . LYS B 1 496 ? 25.625 -26.312 -28.094 1 94.25 496 LYS B C 1
ATOM 10733 O O . LYS B 1 496 ? 24.688 -25.844 -27.469 1 94.25 496 LYS B O 1
ATOM 10738 N N . ALA B 1 497 ? 25.625 -26.312 -29.344 1 96.31 497 ALA B N 1
ATOM 10739 C CA . ALA B 1 497 ? 24.547 -25.75 -30.141 1 96.31 497 ALA B CA 1
ATOM 10740 C C . ALA B 1 497 ? 23.234 -26.516 -29.922 1 96.31 497 ALA B C 1
ATOM 10742 O O . ALA B 1 497 ? 22.156 -25.906 -29.922 1 96.31 497 ALA B O 1
ATOM 10743 N N . THR B 1 498 ? 23.344 -27.766 -29.75 1 95.38 498 THR B N 1
ATOM 10744 C CA . THR B 1 498 ? 22.156 -28.578 -29.5 1 95.38 498 THR B CA 1
ATOM 10745 C C . THR B 1 498 ? 21.531 -28.203 -28.156 1 95.38 498 THR B C 1
ATOM 10747 O O . THR B 1 498 ? 20.312 -28.156 -28.016 1 95.38 498 THR B O 1
ATOM 10750 N N . LEU B 1 499 ? 22.359 -27.984 -27.203 1 92 499 LEU B N 1
ATOM 10751 C CA . LEU B 1 499 ? 21.859 -27.578 -25.906 1 92 499 LEU B CA 1
ATOM 10752 C C . LEU B 1 499 ? 21.125 -26.234 -26 1 92 499 LEU B C 1
ATOM 10754 O O . LEU B 1 499 ? 20.094 -26.047 -25.359 1 92 499 LEU B O 1
ATOM 10758 N N . SER B 1 500 ? 21.672 -25.328 -26.766 1 94.81 500 SER B N 1
ATOM 10759 C CA . SER B 1 500 ? 21 -24.047 -26.984 1 94.81 500 SER B CA 1
ATOM 10760 C C . SER B 1 500 ? 19.641 -24.219 -27.625 1 94.81 500 SER B C 1
ATOM 10762 O O . SER B 1 500 ? 18.688 -23.531 -27.266 1 94.81 500 SER B O 1
ATOM 10764 N N . ALA B 1 501 ? 19.547 -25.156 -28.531 1 95.31 501 ALA B N 1
ATOM 10765 C CA . ALA B 1 501 ? 18.266 -25.453 -29.188 1 95.31 501 ALA B CA 1
ATOM 10766 C C . ALA B 1 501 ? 17.25 -25.953 -28.172 1 95.31 501 ALA B C 1
ATOM 10768 O O . ALA B 1 501 ? 16.078 -25.562 -28.219 1 95.31 501 ALA B O 1
ATOM 10769 N N . VAL B 1 502 ? 17.703 -26.75 -27.344 1 90.56 502 VAL B N 1
ATOM 10770 C CA . VAL B 1 502 ? 16.828 -27.328 -26.344 1 90.56 502 VAL B CA 1
ATOM 10771 C C . VAL B 1 502 ? 16.344 -26.234 -25.391 1 90.56 502 VAL B C 1
ATOM 10773 O O . VAL B 1 502 ? 15.172 -26.219 -25 1 90.56 502 VAL B O 1
ATOM 10776 N N . ILE B 1 503 ? 17.188 -25.312 -25.062 1 89.94 503 ILE B N 1
ATOM 10777 C CA . ILE B 1 503 ? 16.844 -24.219 -24.172 1 89.94 503 ILE B CA 1
ATOM 10778 C C . ILE B 1 503 ? 15.797 -23.328 -24.828 1 89.94 503 ILE B C 1
ATOM 10780 O O . ILE B 1 503 ? 14.766 -23.016 -24.219 1 89.94 503 ILE B O 1
ATOM 10784 N N . ILE B 1 504 ? 16.078 -22.938 -26.047 1 94.25 504 ILE B N 1
ATOM 10785 C CA . ILE B 1 504 ? 15.172 -22.062 -26.766 1 94.25 504 ILE B CA 1
ATOM 10786 C C . ILE B 1 504 ? 13.789 -22.688 -26.859 1 94.25 504 ILE B C 1
ATOM 10788 O O . ILE B 1 504 ? 12.773 -22.031 -26.609 1 94.25 504 ILE B O 1
ATOM 10792 N N . HIS B 1 505 ? 13.797 -23.953 -27.141 1 92.19 505 HIS B N 1
ATOM 10793 C CA . HIS B 1 505 ? 12.539 -24.672 -27.266 1 92.19 505 HIS B CA 1
ATOM 10794 C C . HIS B 1 505 ? 11.797 -24.719 -25.922 1 92.19 505 HIS B C 1
ATOM 10796 O O . HIS B 1 505 ? 10.586 -24.516 -25.875 1 92.19 505 HIS B O 1
ATOM 10802 N N . ALA B 1 506 ? 12.469 -24.969 -24.922 1 85.81 506 ALA B N 1
ATOM 10803 C CA . ALA B 1 506 ? 11.875 -25.078 -23.594 1 85.81 506 ALA B CA 1
ATOM 10804 C C . ALA B 1 506 ? 11.344 -23.734 -23.109 1 85.81 506 ALA B C 1
ATOM 10806 O O . ALA B 1 506 ? 10.258 -23.656 -22.531 1 85.81 506 ALA B O 1
ATOM 10807 N N . VAL B 1 507 ? 12.008 -22.703 -23.344 1 89.38 507 VAL B N 1
ATOM 10808 C CA . VAL B 1 507 ? 11.703 -21.391 -22.781 1 89.38 507 VAL B CA 1
ATOM 10809 C C . VAL B 1 507 ? 10.625 -20.703 -23.609 1 89.38 507 VAL B C 1
ATOM 10811 O O . VAL B 1 507 ? 9.961 -19.781 -23.125 1 89.38 507 VAL B O 1
ATOM 10814 N N . SER B 1 508 ? 10.422 -21.125 -24.812 1 91.5 508 SER B N 1
ATOM 10815 C CA . SER B 1 508 ? 9.406 -20.531 -25.672 1 91.5 508 SER B CA 1
ATOM 10816 C C . SER B 1 508 ? 8.008 -20.688 -25.078 1 91.5 508 SER B C 1
ATOM 10818 O O . SER B 1 508 ? 7.129 -19.859 -25.328 1 91.5 508 SER B O 1
ATOM 10820 N N . ASP B 1 509 ? 7.855 -21.625 -24.234 1 86.75 509 ASP B N 1
ATOM 10821 C CA . ASP B 1 509 ? 6.555 -21.891 -23.641 1 86.75 509 ASP B CA 1
ATOM 10822 C C . ASP B 1 509 ? 6.273 -20.922 -22.484 1 86.75 509 ASP B C 1
ATOM 10824 O O . ASP B 1 509 ? 5.133 -20.797 -22.047 1 86.75 509 ASP B O 1
ATOM 10828 N N . LEU B 1 510 ? 7.281 -20.266 -22.109 1 85.06 510 LEU B N 1
ATOM 10829 C CA . LEU B 1 510 ? 7.121 -19.328 -21 1 85.06 510 LEU B CA 1
ATOM 10830 C C . LEU B 1 510 ? 6.562 -18 -21.484 1 85.06 510 LEU B C 1
ATOM 10832 O O . LEU B 1 510 ? 6.105 -17.188 -20.672 1 85.06 510 LEU B O 1
ATOM 10836 N N . VAL B 1 511 ? 6.555 -17.781 -22.781 1 91.88 511 VAL B N 1
ATOM 10837 C CA . VAL B 1 511 ? 6.012 -16.547 -23.344 1 91.88 511 VAL B CA 1
ATOM 10838 C C . VAL B 1 511 ? 4.488 -16.578 -23.281 1 91.88 511 VAL B C 1
ATOM 10840 O O . VAL B 1 511 ? 3.859 -17.547 -23.688 1 91.88 511 VAL B O 1
ATOM 10843 N N . ALA B 1 512 ? 3.949 -15.516 -22.812 1 91.94 512 ALA B N 1
ATOM 10844 C CA . ALA B 1 512 ? 2.5 -15.438 -22.641 1 91.94 512 ALA B CA 1
ATOM 10845 C C . ALA B 1 512 ? 1.791 -15.523 -24 1 91.94 512 ALA B C 1
ATOM 10847 O O . ALA B 1 512 ? 2.246 -14.945 -24.984 1 91.94 512 ALA B O 1
ATOM 10848 N N . SER B 1 513 ? 0.702 -16.266 -24.047 1 92.12 513 SER B N 1
ATOM 10849 C CA . SER B 1 513 ? -0.105 -16.391 -25.25 1 92.12 513 SER B CA 1
ATOM 10850 C C . SER B 1 513 ? -0.94 -15.141 -25.484 1 92.12 513 SER B C 1
ATOM 10852 O O . SER B 1 513 ? -1.117 -14.328 -24.578 1 92.12 513 SER B O 1
ATOM 10854 N N . TYR B 1 514 ? -1.389 -15.047 -26.641 1 91.69 514 TYR B N 1
ATOM 10855 C CA . TYR B 1 514 ? -2.254 -13.922 -26.984 1 91.69 514 TYR B CA 1
ATOM 10856 C C . TYR B 1 514 ? -3.539 -13.953 -26.172 1 91.69 514 TYR B C 1
ATOM 10858 O O . TYR B 1 514 ? -4.055 -12.906 -25.766 1 91.69 514 TYR B O 1
ATOM 10866 N N . LYS B 1 515 ? -4.031 -15.07 -25.844 1 91.06 515 LYS B N 1
ATOM 10867 C CA . LYS B 1 515 ? -5.254 -15.211 -25.047 1 91.06 515 LYS B CA 1
ATOM 10868 C C . LYS B 1 515 ? -5.055 -14.672 -23.641 1 91.06 515 LYS B C 1
ATOM 10870 O O . LYS B 1 515 ? -5.926 -13.984 -23.094 1 91.06 515 LYS B O 1
ATOM 10875 N N . THR B 1 516 ? -3.93 -15.016 -23.156 1 89.38 516 THR B N 1
ATOM 10876 C CA . THR B 1 516 ? -3.623 -14.555 -21.797 1 89.38 516 THR B CA 1
ATOM 10877 C C . THR B 1 516 ? -3.5 -13.039 -21.766 1 89.38 516 THR B C 1
ATOM 10879 O O . THR B 1 516 ? -4.023 -12.391 -20.844 1 89.38 516 THR B O 1
ATOM 10882 N N . THR B 1 517 ? -2.826 -12.469 -22.766 1 91.5 517 THR B N 1
ATOM 10883 C CA . THR B 1 517 ? -2.637 -11.023 -22.828 1 91.5 517 THR B CA 1
ATOM 10884 C C . THR B 1 517 ? -3.975 -10.312 -23.016 1 91.5 517 THR B C 1
ATOM 10886 O O . THR B 1 517 ? -4.227 -9.289 -22.375 1 91.5 517 THR B O 1
ATOM 10889 N N . TRP B 1 518 ? -4.742 -10.945 -23.797 1 91.69 518 TRP B N 1
ATOM 10890 C CA . TRP B 1 518 ? -6.047 -10.352 -24.062 1 91.69 518 TRP B CA 1
ATOM 10891 C C . TRP B 1 518 ? -6.953 -10.453 -22.828 1 91.69 518 TRP B C 1
ATOM 10893 O O . TRP B 1 518 ? -7.789 -9.578 -22.594 1 91.69 518 TRP B O 1
ATOM 10903 N N . SER B 1 519 ? -6.805 -11.445 -22.125 1 92.5 519 SER B N 1
ATOM 10904 C CA . SER B 1 519 ? -7.594 -11.617 -20.922 1 92.5 519 SER B CA 1
ATOM 10905 C C . SER B 1 519 ? -7.301 -10.508 -19.906 1 92.5 519 SER B C 1
ATOM 10907 O O . SER B 1 519 ? -8.195 -10.07 -19.188 1 92.5 519 SER B O 1
ATOM 10909 N N . PHE B 1 520 ? -6.055 -10.023 -19.844 1 93.5 520 PHE B N 1
ATOM 10910 C CA . PHE B 1 520 ? -5.715 -8.922 -18.953 1 93.5 520 PHE B CA 1
ATOM 10911 C C . PHE B 1 520 ? -6.492 -7.664 -19.328 1 93.5 520 PHE B C 1
ATOM 10913 O O . PHE B 1 520 ? -6.98 -6.949 -18.438 1 93.5 520 PHE B O 1
ATOM 10920 N N . TRP B 1 521 ? -6.625 -7.453 -20.625 1 92.81 521 TRP B N 1
ATOM 10921 C CA . TRP B 1 521 ? -7.367 -6.289 -21.109 1 92.81 521 TRP B CA 1
ATOM 10922 C C . TRP B 1 521 ? -8.844 -6.391 -20.734 1 92.81 521 TRP B C 1
ATOM 10924 O O . TRP B 1 521 ? -9.453 -5.406 -20.312 1 92.81 521 TRP B O 1
ATOM 10934 N N . LYS B 1 522 ? -9.375 -7.594 -20.797 1 92 522 LYS B N 1
ATOM 10935 C CA . LYS B 1 522 ? -10.789 -7.824 -20.531 1 92 522 LYS B CA 1
ATOM 10936 C C . LYS B 1 522 ? -11.086 -7.691 -19.047 1 92 522 LYS B C 1
ATOM 10938 O O . LYS B 1 522 ? -12.156 -7.199 -18.656 1 92 522 LYS B O 1
ATOM 10943 N N . MET B 1 523 ? -10.227 -8.094 -18.297 1 92.75 523 MET B N 1
ATOM 10944 C CA . MET B 1 523 ? -10.453 -8.086 -16.844 1 92.75 523 MET B CA 1
ATOM 10945 C C . MET B 1 523 ? -10.172 -6.707 -16.266 1 92.75 523 MET B C 1
ATOM 10947 O O . MET B 1 523 ? -10.984 -6.168 -15.508 1 92.75 523 MET B O 1
ATOM 10951 N N . ASN B 1 524 ? -9.008 -6.18 -16.578 1 93.31 524 ASN B N 1
ATOM 10952 C CA . ASN B 1 524 ? -8.562 -4.879 -16.078 1 93.31 524 ASN B CA 1
ATOM 10953 C C . ASN B 1 524 ? -7.562 -4.23 -17.031 1 93.31 524 ASN B C 1
ATOM 10955 O O . ASN B 1 524 ? -6.391 -4.613 -17.062 1 93.31 524 ASN B O 1
ATOM 10959 N N . PRO B 1 525 ? -7.895 -3.221 -17.703 1 92.44 525 PRO B N 1
ATOM 10960 C CA . PRO B 1 525 ? -7.035 -2.6 -18.703 1 92.44 525 PRO B CA 1
ATOM 10961 C C . PRO B 1 525 ? -5.711 -2.1 -18.125 1 92.44 525 PRO B C 1
ATOM 10963 O O . PRO B 1 525 ? -4.695 -2.092 -18.828 1 92.44 525 PRO B O 1
ATOM 10966 N N . LEU B 1 526 ? -5.688 -1.66 -16.922 1 93.19 526 LEU B N 1
ATOM 10967 C CA . LEU B 1 526 ? -4.445 -1.177 -16.328 1 93.19 526 LEU B CA 1
ATOM 10968 C C . LEU B 1 526 ? -3.451 -2.316 -16.141 1 93.19 526 LEU B C 1
ATOM 10970 O O . LEU B 1 526 ? -2.238 -2.107 -16.219 1 93.19 526 LEU B O 1
ATOM 10974 N N . ASP B 1 527 ? -3.977 -3.496 -15.891 1 94.69 527 ASP B N 1
ATOM 10975 C CA . ASP B 1 527 ? -3.107 -4.664 -15.766 1 94.69 527 ASP B CA 1
ATOM 10976 C C . ASP B 1 527 ? -2.518 -5.055 -17.125 1 94.69 527 ASP B C 1
ATOM 10978 O O . ASP B 1 527 ? -1.393 -5.555 -17.188 1 94.69 527 ASP B O 1
ATOM 10982 N N . PHE B 1 528 ? -3.287 -4.836 -18.188 1 95.31 528 PHE B N 1
ATOM 10983 C CA . PHE B 1 528 ? -2.789 -5.078 -19.531 1 95.31 528 PHE B CA 1
ATOM 10984 C C . PHE B 1 528 ? -1.625 -4.148 -19.859 1 95.31 528 PHE B C 1
ATOM 10986 O O . PHE B 1 528 ? -0.598 -4.586 -20.375 1 95.31 528 PHE B O 1
ATOM 10993 N N . ILE B 1 529 ? -1.768 -2.904 -19.5 1 95.38 529 ILE B N 1
ATOM 10994 C CA . ILE B 1 529 ? -0.711 -1.924 -19.719 1 95.38 529 ILE B CA 1
ATOM 10995 C C . ILE B 1 529 ? 0.523 -2.297 -18.906 1 95.38 529 ILE B C 1
ATOM 10997 O O . ILE B 1 529 ? 1.652 -2.189 -19.391 1 95.38 529 ILE B O 1
ATOM 11001 N N . CYS B 1 530 ? 0.265 -2.668 -17.688 1 95.44 530 CYS B N 1
ATOM 11002 C CA . CYS B 1 530 ? 1.366 -3.096 -16.828 1 95.44 530 CYS B CA 1
ATOM 11003 C C . CYS B 1 530 ? 2.129 -4.254 -17.469 1 95.44 530 CYS B C 1
ATOM 11005 O O . CYS B 1 530 ? 3.361 -4.254 -17.484 1 95.44 530 CYS B O 1
ATOM 11007 N N . PHE B 1 531 ? 1.411 -5.273 -18.016 1 95.56 531 PHE B N 1
ATOM 11008 C CA . PHE B 1 531 ? 2.016 -6.438 -18.641 1 95.56 531 PHE B CA 1
ATOM 11009 C C . PHE B 1 531 ? 2.906 -6.023 -19.812 1 95.56 531 PHE B C 1
ATOM 11011 O O . PHE B 1 531 ? 4.078 -6.402 -19.875 1 95.56 531 PHE B O 1
ATOM 11018 N N . ILE B 1 532 ? 2.422 -5.176 -20.672 1 96.38 532 ILE B N 1
ATOM 11019 C CA . ILE B 1 532 ? 3.133 -4.746 -21.875 1 96.38 532 ILE B CA 1
ATOM 11020 C C . ILE B 1 532 ? 4.352 -3.916 -21.484 1 96.38 532 ILE B C 1
ATOM 11022 O O . ILE B 1 532 ? 5.445 -4.117 -22.016 1 96.38 532 ILE B O 1
ATOM 11026 N N . THR B 1 533 ? 4.176 -3.043 -20.562 1 96.69 533 THR B N 1
ATOM 11027 C CA . THR B 1 533 ? 5.266 -2.174 -20.125 1 96.69 533 THR B CA 1
ATOM 11028 C C . THR B 1 533 ? 6.375 -2.984 -19.469 1 96.69 533 THR B C 1
ATOM 11030 O O . THR B 1 533 ? 7.559 -2.686 -19.641 1 96.69 533 THR B O 1
ATOM 11033 N N . THR B 1 534 ? 5.961 -3.963 -18.688 1 95.62 534 THR B N 1
ATOM 11034 C CA . THR B 1 534 ? 6.945 -4.824 -18.047 1 95.62 534 THR B CA 1
ATOM 11035 C C . THR B 1 534 ? 7.801 -5.547 -19.078 1 95.62 534 THR B C 1
ATOM 11037 O O . THR B 1 534 ? 9.023 -5.602 -18.953 1 95.62 534 THR B O 1
ATOM 11040 N N . VAL B 1 535 ? 7.18 -6.082 -20.125 1 96.25 535 VAL B N 1
ATOM 11041 C CA . VAL B 1 535 ? 7.895 -6.777 -21.188 1 96.25 535 VAL B CA 1
ATOM 11042 C C . VAL B 1 535 ? 8.859 -5.816 -21.875 1 96.25 535 VAL B C 1
ATOM 11044 O O . VAL B 1 535 ? 10.023 -6.148 -22.109 1 96.25 535 VAL B O 1
ATOM 11047 N N . PHE B 1 536 ? 8.406 -4.652 -22.078 1 97.06 536 PHE B N 1
ATOM 11048 C CA . PHE B 1 536 ? 9.234 -3.65 -22.734 1 97.06 536 PHE B CA 1
ATOM 11049 C C . PHE B 1 536 ? 10.43 -3.275 -21.875 1 97.06 536 PHE B C 1
ATOM 11051 O O . PHE B 1 536 ? 11.555 -3.184 -22.375 1 97.06 536 PHE B O 1
ATOM 11058 N N . ILE B 1 537 ? 10.172 -3.08 -20.641 1 96.38 537 ILE B N 1
ATOM 11059 C CA . ILE B 1 537 ? 11.258 -2.695 -19.75 1 96.38 537 ILE B CA 1
ATOM 11060 C C . ILE B 1 537 ? 12.273 -3.834 -19.641 1 96.38 537 ILE B C 1
ATOM 11062 O O . ILE B 1 537 ? 13.477 -3.596 -19.641 1 96.38 537 ILE B O 1
ATOM 11066 N N . THR B 1 538 ? 11.805 -5.055 -19.625 1 93.25 538 THR B N 1
ATOM 11067 C CA . THR B 1 538 ? 12.695 -6.207 -19.531 1 93.25 538 THR B CA 1
ATOM 11068 C C . THR B 1 538 ? 13.547 -6.332 -20.797 1 93.25 538 THR B C 1
ATOM 11070 O O . THR B 1 538 ? 14.719 -6.688 -20.734 1 93.25 538 THR B O 1
ATOM 11073 N N . VAL B 1 539 ? 13.031 -5.965 -21.953 1 95.25 539 VAL B N 1
ATOM 11074 C CA . VAL B 1 539 ? 13.711 -6.117 -23.234 1 95.25 539 VAL B CA 1
ATOM 11075 C C . VAL B 1 539 ? 14.672 -4.953 -23.453 1 95.25 539 VAL B C 1
ATOM 11077 O O . VAL B 1 539 ? 15.789 -5.141 -23.938 1 95.25 539 VAL B O 1
ATOM 11080 N N . PHE B 1 540 ? 14.305 -3.799 -22.953 1 95.88 540 PHE B N 1
ATOM 11081 C CA . PHE B 1 540 ? 15.07 -2.615 -23.328 1 95.88 540 PHE B CA 1
ATOM 11082 C C . PHE B 1 540 ? 15.969 -2.17 -22.188 1 95.88 540 PHE B C 1
ATOM 11084 O O . PHE B 1 540 ? 16.859 -1.341 -22.391 1 95.88 540 PHE B O 1
ATOM 11091 N N . ALA B 1 541 ? 15.703 -2.684 -21.047 1 94.38 541 ALA B N 1
ATOM 11092 C CA . ALA B 1 541 ? 16.562 -2.355 -19.906 1 94.38 541 ALA B CA 1
ATOM 11093 C C . ALA B 1 541 ? 17.172 -3.615 -19.297 1 94.38 541 ALA B C 1
ATOM 11095 O O . ALA B 1 541 ? 18.125 -4.168 -19.828 1 94.38 541 ALA B O 1
ATOM 11096 N N . SER B 1 542 ? 16.578 -4.164 -18.25 1 90.88 542 SER B N 1
ATOM 11097 C CA . SER B 1 542 ? 17.062 -5.395 -17.625 1 90.88 542 SER B CA 1
ATOM 11098 C C . SER B 1 542 ? 15.914 -6.18 -17 1 90.88 542 SER B C 1
ATOM 11100 O O . SER B 1 542 ? 14.82 -5.645 -16.812 1 90.88 542 SER B O 1
ATOM 11102 N N . ILE B 1 543 ? 16.172 -7.363 -16.766 1 86.12 543 ILE B N 1
ATOM 11103 C CA . ILE B 1 543 ? 15.203 -8.25 -16.141 1 86.12 543 ILE B CA 1
ATOM 11104 C C . ILE B 1 543 ? 14.867 -7.738 -14.734 1 86.12 543 ILE B C 1
ATOM 11106 O O . ILE B 1 543 ? 13.703 -7.75 -14.32 1 86.12 543 ILE B O 1
ATOM 11110 N N . GLU B 1 544 ? 15.82 -7.289 -14.008 1 86.31 544 GLU B N 1
ATOM 11111 C CA . GLU B 1 544 ? 15.641 -6.762 -12.656 1 86.31 544 GLU B CA 1
ATOM 11112 C C . GLU B 1 544 ? 14.734 -5.535 -12.664 1 86.31 544 GLU B C 1
ATOM 11114 O O . GLU B 1 544 ? 13.836 -5.414 -11.82 1 86.31 544 GLU B O 1
ATOM 11119 N N . ASP B 1 545 ? 14.938 -4.703 -13.625 1 91.25 545 ASP B N 1
ATOM 11120 C CA . ASP B 1 545 ? 14.109 -3.51 -13.734 1 91.25 545 ASP B CA 1
ATOM 11121 C C . ASP B 1 545 ? 12.648 -3.879 -14.023 1 91.25 545 ASP B C 1
ATOM 11123 O O . ASP B 1 545 ? 11.734 -3.213 -13.547 1 91.25 545 ASP B O 1
ATOM 11127 N N . GLY B 1 546 ? 12.539 -4.914 -14.805 1 90.81 546 GLY B N 1
ATOM 11128 C CA . GLY B 1 546 ? 11.195 -5.363 -15.109 1 90.81 546 GLY B CA 1
ATOM 11129 C C . GLY B 1 546 ? 10.43 -5.852 -13.891 1 90.81 546 GLY B C 1
ATOM 11130 O O . GLY B 1 546 ? 9.273 -5.492 -13.688 1 90.81 546 GLY B O 1
ATOM 11131 N N . ILE B 1 547 ? 11.094 -6.559 -13.086 1 86.5 547 ILE B N 1
ATOM 11132 C CA . ILE B 1 547 ? 10.469 -7.109 -11.891 1 86.5 547 ILE B CA 1
ATOM 11133 C C . ILE B 1 547 ? 10.117 -5.984 -10.922 1 86.5 547 ILE B C 1
ATOM 11135 O O . ILE B 1 547 ? 9.016 -5.945 -10.375 1 86.5 547 ILE B O 1
ATOM 11139 N N . TYR B 1 548 ? 11.039 -5.086 -10.656 1 89 548 TYR B N 1
ATOM 11140 C CA . TYR B 1 548 ? 10.812 -3.988 -9.719 1 89 548 TYR B CA 1
ATOM 11141 C C . TYR B 1 548 ? 9.688 -3.08 -10.211 1 89 548 TYR B C 1
ATOM 11143 O O . TYR B 1 548 ? 8.859 -2.629 -9.422 1 89 548 TYR B O 1
ATOM 11151 N N . PHE B 1 549 ? 9.672 -2.879 -11.461 1 93.38 549 PHE B N 1
ATOM 11152 C CA . PHE B 1 549 ? 8.641 -2.025 -12.031 1 93.38 549 PHE B CA 1
ATOM 11153 C C . PHE B 1 549 ? 7.258 -2.625 -11.805 1 93.38 549 PHE B C 1
ATOM 11155 O O . PHE B 1 549 ? 6.344 -1.941 -11.336 1 93.38 549 PHE B O 1
ATOM 11162 N N . THR B 1 550 ? 7.098 -3.787 -12.25 1 91.38 550 THR B N 1
ATOM 11163 C CA . THR B 1 550 ? 5.777 -4.398 -12.195 1 91.38 550 THR B CA 1
ATOM 11164 C C . THR B 1 550 ? 5.293 -4.508 -10.75 1 91.38 550 THR B C 1
ATOM 11166 O O . THR B 1 550 ? 4.102 -4.328 -10.477 1 91.38 550 THR B O 1
ATOM 11169 N N . MET B 1 551 ? 6.141 -4.871 -9.812 1 88 551 MET B N 1
ATOM 11170 C CA . MET B 1 551 ? 5.766 -4.926 -8.406 1 88 551 MET B CA 1
ATOM 11171 C C . MET B 1 551 ? 5.348 -3.547 -7.902 1 88 551 MET B C 1
ATOM 11173 O O . MET B 1 551 ? 4.344 -3.414 -7.199 1 88 551 MET B O 1
ATOM 11177 N N . CYS B 1 552 ? 6.078 -2.523 -8.266 1 90 552 CYS B N 1
ATOM 11178 C CA . CYS B 1 552 ? 5.758 -1.153 -7.879 1 90 552 CYS B CA 1
ATOM 11179 C C . CYS B 1 552 ? 4.453 -0.698 -8.523 1 90 552 CYS B C 1
ATOM 11181 O O . CYS B 1 552 ? 3.664 0.015 -7.898 1 90 552 CYS B O 1
ATOM 11183 N N . TRP B 1 553 ? 4.324 -1.142 -9.766 1 92.94 553 TRP B N 1
ATOM 11184 C CA . TRP B 1 553 ? 3.102 -0.792 -10.484 1 92.94 553 TRP B CA 1
ATOM 11185 C C . TRP B 1 553 ? 1.872 -1.347 -9.773 1 92.94 553 TRP B C 1
ATOM 11187 O O . TRP B 1 553 ? 0.897 -0.625 -9.547 1 92.94 553 TRP B O 1
ATOM 11197 N N . SER B 1 554 ? 1.916 -2.582 -9.453 1 91.25 554 SER B N 1
ATOM 11198 C CA . SER B 1 554 ? 0.783 -3.207 -8.781 1 91.25 554 SER B CA 1
ATOM 11199 C C . SER B 1 554 ? 0.501 -2.539 -7.438 1 91.25 554 SER B C 1
ATOM 11201 O O . SER B 1 554 ? -0.657 -2.295 -7.09 1 91.25 554 SER B O 1
ATOM 11203 N N . ALA B 1 555 ? 1.505 -2.268 -6.707 1 89.12 555 ALA B N 1
ATOM 11204 C CA . ALA B 1 555 ? 1.352 -1.595 -5.422 1 89.12 555 ALA B CA 1
ATOM 11205 C C . ALA B 1 555 ? 0.821 -0.176 -5.605 1 89.12 555 ALA B C 1
ATOM 11207 O O . ALA B 1 555 ? -0.044 0.273 -4.848 1 89.12 555 ALA B O 1
ATOM 11208 N N . ALA B 1 556 ? 1.335 0.489 -6.586 1 89.75 556 ALA B N 1
ATOM 11209 C CA . ALA B 1 556 ? 0.928 1.865 -6.855 1 89.75 556 ALA B CA 1
ATOM 11210 C C . ALA B 1 556 ? -0.551 1.937 -7.227 1 89.75 556 ALA B C 1
ATOM 11212 O O . ALA B 1 556 ? -1.278 2.805 -6.738 1 89.75 556 ALA B O 1
ATOM 11213 N N . ILE B 1 557 ? -0.972 1.037 -8.055 1 90.75 557 ILE B N 1
ATOM 11214 C CA . ILE B 1 557 ? -2.365 1.043 -8.484 1 90.75 557 ILE B CA 1
ATOM 11215 C C . ILE B 1 557 ? -3.277 0.77 -7.293 1 90.75 557 ILE B C 1
ATOM 11217 O O . ILE B 1 557 ? -4.32 1.407 -7.141 1 90.75 557 ILE B O 1
ATOM 11221 N N . LEU B 1 558 ? -2.922 -0.158 -6.52 1 89.75 558 LEU B N 1
ATOM 11222 C CA . LEU B 1 558 ? -3.688 -0.453 -5.312 1 89.75 558 LEU B CA 1
ATOM 11223 C C . LEU B 1 558 ? -3.795 0.779 -4.422 1 89.75 558 LEU B C 1
ATOM 11225 O O . LEU B 1 558 ? -4.891 1.143 -3.986 1 89.75 558 LEU B O 1
ATOM 11229 N N . LEU B 1 559 ? -2.699 1.45 -4.199 1 87.5 559 LEU B N 1
ATOM 11230 C CA . LEU B 1 559 ? -2.662 2.604 -3.309 1 87.5 559 LEU B CA 1
ATOM 11231 C C . LEU B 1 559 ? -3.393 3.791 -3.926 1 87.5 559 LEU B C 1
ATOM 11233 O O . LEU B 1 559 ? -4.023 4.574 -3.213 1 87.5 559 LEU B O 1
ATOM 11237 N N . PHE B 1 560 ? -3.264 3.938 -5.211 1 87.75 560 PHE B N 1
ATOM 11238 C CA . PHE B 1 560 ? -3.928 5.039 -5.895 1 87.75 560 PHE B CA 1
ATOM 11239 C C . PHE B 1 560 ? -5.441 4.914 -5.781 1 87.75 560 PHE B C 1
ATOM 11241 O O . PHE B 1 560 ? -6.141 5.914 -5.594 1 87.75 560 PHE B O 1
ATOM 11248 N N . LYS B 1 561 ? -5.871 3.766 -5.895 1 86.5 561 LYS B N 1
ATOM 11249 C CA . LYS B 1 561 ? -7.312 3.551 -5.812 1 86.5 561 LYS B CA 1
ATOM 11250 C C . LYS B 1 561 ? -7.816 3.752 -4.383 1 86.5 561 LYS B C 1
ATOM 11252 O O . LYS B 1 561 ? -8.969 4.141 -4.176 1 86.5 561 LYS B O 1
ATOM 11257 N N . VAL B 1 562 ? -7.008 3.537 -3.455 1 87.31 562 VAL B N 1
ATOM 11258 C CA . VAL B 1 562 ? -7.359 3.801 -2.062 1 87.31 562 VAL B CA 1
ATOM 11259 C C . VAL B 1 562 ? -7.285 5.301 -1.786 1 87.31 562 VAL B C 1
ATOM 11261 O O . VAL B 1 562 ? -8.078 5.832 -1.007 1 87.31 562 VAL B O 1
ATOM 11264 N N . ALA B 1 563 ? -6.352 5.938 -2.441 1 86.56 563 ALA B N 1
ATOM 11265 C CA . ALA B 1 563 ? -6.094 7.352 -2.184 1 86.56 563 ALA B CA 1
ATOM 11266 C C . ALA B 1 563 ? -7.152 8.234 -2.838 1 86.56 563 ALA B C 1
ATOM 11268 O O . ALA B 1 563 ? -7.457 9.32 -2.346 1 86.56 563 ALA B O 1
ATOM 11269 N N . PHE B 1 564 ? -7.668 7.758 -3.936 1 82.19 564 PHE B N 1
ATOM 11270 C CA . PHE B 1 564 ? -8.578 8.633 -4.668 1 82.19 564 PHE B CA 1
ATOM 11271 C C . PHE B 1 564 ? -9.984 8.047 -4.688 1 82.19 564 PHE B C 1
ATOM 11273 O O . PHE B 1 564 ? -10.547 7.793 -5.754 1 82.19 564 PHE B O 1
ATOM 11280 N N . PRO B 1 565 ? -10.438 7.789 -3.344 1 67.88 565 PRO B N 1
ATOM 11281 C CA . PRO B 1 565 ? -11.836 7.34 -3.387 1 67.88 565 PRO B CA 1
ATOM 11282 C C . PRO B 1 565 ? -12.781 8.414 -3.91 1 67.88 565 PRO B C 1
ATOM 11284 O O . PRO B 1 565 ? -12.523 9.609 -3.748 1 67.88 565 PRO B O 1
ATOM 11287 N N . ALA B 1 566 ? -13.805 8.133 -4.676 1 67.12 566 ALA B N 1
ATOM 11288 C CA . ALA B 1 566 ? -14.742 9.094 -5.242 1 67.12 566 ALA B CA 1
ATOM 11289 C C . ALA B 1 566 ? -15.852 9.43 -4.25 1 67.12 566 ALA B C 1
ATOM 11291 O O . ALA B 1 566 ? -16.797 10.156 -4.582 1 67.12 566 ALA B O 1
ATOM 11292 N N . GLY B 1 567 ? -15.672 9.234 -2.85 1 85.06 567 GLY B N 1
ATOM 11293 C CA . GLY B 1 567 ? -16.828 9.453 -2.002 1 85.06 567 GLY B CA 1
ATOM 11294 C C . GLY B 1 567 ? -18.094 9.797 -2.787 1 85.06 567 GLY B C 1
ATOM 11295 O O . GLY B 1 567 ? -18.016 10.398 -3.861 1 85.06 567 GLY B O 1
ATOM 11296 N N . LYS B 1 568 ? -19.25 9.305 -2.334 1 93.5 568 LYS B N 1
ATOM 11297 C CA . LYS B 1 568 ? -20.484 9.523 -3.068 1 93.5 568 LYS B CA 1
ATOM 11298 C C . LYS B 1 568 ? -21.578 10.094 -2.156 1 93.5 568 LYS B C 1
ATOM 11300 O O . LYS B 1 568 ? -21.734 9.641 -1.021 1 93.5 568 LYS B O 1
ATOM 11305 N N . PHE B 1 569 ? -22.125 11.141 -2.635 1 96.19 569 PHE B N 1
ATOM 11306 C CA . PHE B 1 569 ? -23.328 11.633 -1.978 1 96.19 569 PHE B CA 1
ATOM 11307 C C . PHE B 1 569 ? -24.547 10.797 -2.371 1 96.19 569 PHE B C 1
ATOM 11309 O O . PHE B 1 569 ? -24.688 10.414 -3.533 1 96.19 569 PHE B O 1
ATOM 11316 N N . LEU B 1 570 ? -25.391 10.484 -1.386 1 96.62 570 LEU B N 1
ATOM 11317 C CA . LEU B 1 570 ? -26.453 9.508 -1.629 1 96.62 570 LEU B CA 1
ATOM 11318 C C . LEU B 1 570 ? -27.828 10.164 -1.568 1 96.62 570 LEU B C 1
ATOM 11320 O O . LEU B 1 570 ? -28.016 11.156 -0.861 1 96.62 570 LEU B O 1
ATOM 11324 N N . GLY B 1 571 ? -28.719 9.695 -2.369 1 95.62 571 GLY B N 1
ATOM 11325 C CA . GLY B 1 571 ? -30.172 9.844 -2.273 1 95.62 571 GLY B CA 1
ATOM 11326 C C . GLY B 1 571 ? -30.891 8.523 -2.062 1 95.62 571 GLY B C 1
ATOM 11327 O O . GLY B 1 571 ? -30.25 7.492 -1.842 1 95.62 571 GLY B O 1
ATOM 11328 N N . TYR B 1 572 ? -32.156 8.586 -1.915 1 94.31 572 TYR B N 1
ATOM 11329 C CA . TYR B 1 572 ? -32.844 7.324 -1.605 1 94.31 572 TYR B CA 1
ATOM 11330 C C . TYR B 1 572 ? -33.906 7.004 -2.643 1 94.31 572 TYR B C 1
ATOM 11332 O O . TYR B 1 572 ? -34.406 7.898 -3.34 1 94.31 572 TYR B O 1
ATOM 11340 N N . VAL B 1 573 ? -34.156 5.719 -2.834 1 93.25 573 VAL B N 1
ATOM 11341 C CA . VAL B 1 573 ? -35.188 5.156 -3.682 1 93.25 573 VAL B CA 1
ATOM 11342 C C . VAL B 1 573 ? -35.938 4.043 -2.934 1 93.25 573 VAL B C 1
ATOM 11344 O O . VAL B 1 573 ? -35.438 3.549 -1.916 1 93.25 573 VAL B O 1
ATOM 11347 N N . LYS B 1 574 ? -37.062 3.76 -3.336 1 91.06 574 LYS B N 1
ATOM 11348 C CA . LYS B 1 574 ? -37.812 2.639 -2.779 1 91.06 574 LYS B CA 1
ATOM 11349 C C . LYS B 1 574 ? -37.688 1.396 -3.656 1 91.06 574 LYS B C 1
ATOM 11351 O O . LYS B 1 574 ? -37.969 1.442 -4.855 1 91.06 574 LYS B O 1
ATOM 11356 N N . ILE B 1 575 ? -37.25 0.341 -3.055 1 91.69 575 ILE B N 1
ATOM 11357 C CA . ILE B 1 575 ? -37 -0.859 -3.846 1 91.69 575 ILE B CA 1
ATOM 11358 C C . ILE B 1 575 ? -37.812 -2.029 -3.279 1 91.69 575 ILE B C 1
ATOM 11360 O O . ILE B 1 575 ? -38.188 -2.01 -2.111 1 91.69 575 ILE B O 1
ATOM 11364 N N . ALA B 1 576 ? -38.094 -3.014 -4.082 1 88.94 576 ALA B N 1
ATOM 11365 C CA . ALA B 1 576 ? -38.75 -4.266 -3.723 1 88.94 576 ALA B CA 1
ATOM 11366 C C . ALA B 1 576 ? -38.219 -5.426 -4.555 1 88.94 576 ALA B C 1
ATOM 11368 O O . ALA B 1 576 ? -37.719 -5.227 -5.672 1 88.94 576 ALA B O 1
ATOM 11369 N N . GLU B 1 577 ? -38.219 -6.543 -3.973 1 89.06 577 GLU B N 1
ATOM 11370 C CA . GLU B 1 577 ? -37.75 -7.73 -4.664 1 89.06 577 GLU B CA 1
ATOM 11371 C C . GLU B 1 577 ? -38.875 -8.555 -5.238 1 89.06 577 GLU B C 1
ATOM 11373 O O . GLU B 1 577 ? -39.906 -8.727 -4.59 1 89.06 577 GLU B O 1
ATOM 11378 N N . ILE B 1 578 ? -38.688 -8.945 -6.488 1 86.5 578 ILE B N 1
ATOM 11379 C CA . ILE B 1 578 ? -39.656 -9.852 -7.129 1 86.5 578 ILE B CA 1
ATOM 11380 C C . ILE B 1 578 ? -38.969 -11.164 -7.473 1 86.5 578 ILE B C 1
ATOM 11382 O O . ILE B 1 578 ? -37.906 -11.18 -8.102 1 86.5 578 ILE B O 1
ATOM 11386 N N . VAL B 1 579 ? -39.625 -12.211 -7 1 84.38 579 VAL B N 1
ATOM 11387 C CA . VAL B 1 579 ? -39.031 -13.531 -7.211 1 84.38 579 VAL B CA 1
ATOM 11388 C C . VAL B 1 579 ? -39.688 -14.195 -8.43 1 84.38 579 VAL B C 1
ATOM 11390 O O . VAL B 1 579 ? -40.906 -14.195 -8.562 1 84.38 579 VAL B O 1
ATOM 11393 N N . ASN B 1 580 ? -38.938 -14.758 -9.32 1 80.31 580 ASN B N 1
ATOM 11394 C CA . ASN B 1 580 ? -39.344 -15.461 -10.531 1 80.31 580 ASN B CA 1
ATOM 11395 C C . ASN B 1 580 ? -40.375 -14.656 -11.328 1 80.31 580 ASN B C 1
ATOM 11397 O O . ASN B 1 580 ? -41.469 -15.164 -11.625 1 80.31 580 ASN B O 1
ATOM 11401 N N . PRO B 1 581 ? -40 -13.484 -11.703 1 83.31 581 PRO B N 1
ATOM 11402 C CA . PRO B 1 581 ? -40.938 -12.633 -12.453 1 83.31 581 PRO B CA 1
ATOM 11403 C C . PRO B 1 581 ? -40.906 -12.922 -13.953 1 83.31 581 PRO B C 1
ATOM 11405 O O . PRO B 1 581 ? -40 -13.602 -14.445 1 83.31 581 PRO B O 1
ATOM 11408 N N . GLU B 1 582 ? -42 -12.477 -14.617 1 83 582 GLU B N 1
ATOM 11409 C CA . GLU B 1 582 ? -42 -12.43 -16.078 1 83 582 GLU B CA 1
ATOM 11410 C C . GLU B 1 582 ? -41.469 -11.094 -16.594 1 83 582 GLU B C 1
ATOM 11412 O O . GLU B 1 582 ? -41.875 -10.039 -16.094 1 83 582 GLU B O 1
ATOM 11417 N N . ILE B 1 583 ? -40.594 -11.141 -17.484 1 87.19 583 ILE B N 1
ATOM 11418 C CA . ILE B 1 583 ? -39.969 -9.93 -18.031 1 87.19 583 ILE B CA 1
ATOM 11419 C C . ILE B 1 583 ? -40.875 -9.359 -19.141 1 87.19 583 ILE B C 1
ATOM 11421 O O . ILE B 1 583 ? -41.219 -10.055 -20.094 1 87.19 583 ILE B O 1
ATOM 11425 N N . VAL B 1 584 ? -41.219 -8.125 -18.953 1 84 584 VAL B N 1
ATOM 11426 C CA . VAL B 1 584 ? -42.062 -7.445 -19.938 1 84 584 VAL B CA 1
ATOM 11427 C C . VAL B 1 584 ? -41.219 -6.5 -20.781 1 84 584 VAL B C 1
ATOM 11429 O O . VAL B 1 584 ? -40.312 -5.848 -20.266 1 84 584 VAL B O 1
ATOM 11432 N N . ASP B 1 585 ? -41.5 -6.496 -22.047 1 81.5 585 ASP B N 1
ATOM 11433 C CA . ASP B 1 585 ? -40.75 -5.652 -22.969 1 81.5 585 ASP B CA 1
ATOM 11434 C C . ASP B 1 585 ? -41.188 -4.195 -22.875 1 81.5 585 ASP B C 1
ATOM 11436 O O . ASP B 1 585 ? -41.844 -3.689 -23.781 1 81.5 585 ASP B O 1
ATOM 11440 N N . SER B 1 586 ? -41.062 -3.545 -21.75 1 76.19 586 SER B N 1
ATOM 11441 C CA . SER B 1 586 ? -41.281 -2.129 -21.5 1 76.19 586 SER B CA 1
ATOM 11442 C C . SER B 1 586 ? -40.219 -1.541 -20.594 1 76.19 586 SER B C 1
ATOM 11444 O O . SER B 1 586 ? -39.594 -2.26 -19.797 1 76.19 586 SER B O 1
ATOM 11446 N N . ASP B 1 587 ? -40.031 -0.279 -20.844 1 78 587 ASP B N 1
ATOM 11447 C CA . ASP B 1 587 ? -39 0.383 -20.062 1 78 587 ASP B CA 1
ATOM 11448 C C . ASP B 1 587 ? -39.469 0.59 -18.625 1 78 587 ASP B C 1
ATOM 11450 O O . ASP B 1 587 ? -38.656 0.66 -17.703 1 78 587 ASP B O 1
ATOM 11454 N N . TYR B 1 588 ? -40.719 0.833 -18.422 1 77.81 588 TYR B N 1
ATOM 11455 C CA . TYR B 1 588 ? -41.281 1.026 -17.078 1 77.81 588 TYR B CA 1
ATOM 11456 C C . TYR B 1 588 ? -42.719 0.533 -17.016 1 77.81 588 TYR B C 1
ATOM 11458 O O . TYR B 1 588 ? -43.344 0.275 -18.031 1 77.81 588 TYR B O 1
ATOM 11466 N N . LEU B 1 589 ? -43.125 0.219 -15.734 1 76.25 589 LEU B N 1
ATOM 11467 C CA . LEU B 1 589 ? -44.531 -0.101 -15.445 1 76.25 589 LEU B CA 1
ATOM 11468 C C . LEU B 1 589 ? -45.188 1.008 -14.625 1 76.25 589 LEU B C 1
ATOM 11470 O O . LEU B 1 589 ? -44.5 1.753 -13.922 1 76.25 589 LEU B O 1
ATOM 11474 N N . VAL B 1 590 ? -46.375 1.385 -14.812 1 72.12 590 VAL B N 1
ATOM 11475 C CA . VAL B 1 590 ? -47.062 2.432 -14.078 1 72.12 590 VAL B CA 1
ATOM 11476 C C . VAL B 1 590 ? -48.031 1.804 -13.078 1 72.12 590 VAL B C 1
ATOM 11478 O O . VAL B 1 590 ? -48.812 0.899 -13.43 1 72.12 590 VAL B O 1
ATOM 11481 N N . GLU B 1 591 ? -47.812 2.051 -11.797 1 69.81 591 GLU B N 1
ATOM 11482 C CA . GLU B 1 591 ? -48.719 1.631 -10.719 1 69.81 591 GLU B CA 1
ATOM 11483 C C . GLU B 1 591 ? -49.531 2.805 -10.203 1 69.81 591 GLU B C 1
ATOM 11485 O O . GLU B 1 591 ? -49 3.865 -9.891 1 69.81 591 GLU B O 1
ATOM 11490 N N . LYS B 1 592 ? -50.781 2.959 -10.328 1 55.47 592 LYS B N 1
ATOM 11491 C CA . LYS B 1 592 ? -51.625 4.035 -9.812 1 55.47 592 LYS B CA 1
ATOM 11492 C C . LYS B 1 592 ? -52 3.781 -8.359 1 55.47 592 LYS B C 1
ATOM 11494 O O . LYS B 1 592 ? -52.25 2.637 -7.961 1 55.47 592 LYS B O 1
ATOM 11499 N N . ALA B 1 593 ? -51.656 4.668 -7.469 1 50.97 593 ALA B N 1
ATOM 11500 C CA . ALA B 1 593 ? -52.031 4.59 -6.066 1 50.97 593 ALA B CA 1
ATOM 11501 C C . ALA B 1 593 ? -53.531 4.391 -5.93 1 50.97 593 ALA B C 1
ATOM 11503 O O . ALA B 1 593 ? -54.344 5.195 -6.441 1 50.97 593 ALA B O 1
ATOM 11504 N N . GLU B 1 594 ? -54.25 3.242 -6.227 1 40 594 GLU B N 1
ATOM 11505 C CA . GLU B 1 594 ? -55.719 3.189 -6.02 1 40 594 GLU B CA 1
ATOM 11506 C C . GLU B 1 594 ? -56.062 3.463 -4.562 1 40 594 GLU B C 1
ATOM 11508 O O . GLU B 1 594 ? -55.344 3.043 -3.65 1 40 594 GLU B O 1
ATOM 11513 N N . THR B 1 595 ? -57.094 4.402 -4.199 1 35.84 595 THR B N 1
ATOM 11514 C CA . THR B 1 595 ? -58.031 4.281 -3.072 1 35.84 595 THR B CA 1
ATOM 11515 C C . THR B 1 595 ? -58.344 2.818 -2.785 1 35.84 595 THR B C 1
ATOM 11517 O O . THR B 1 595 ? -58.094 1.947 -3.623 1 35.84 595 THR B O 1
ATOM 11520 N N . SER B 1 596 ? -59.438 2.387 -2.027 1 33.56 596 SER B N 1
ATOM 11521 C CA . SER B 1 596 ? -60.094 1.11 -1.703 1 33.56 596 SER B CA 1
ATOM 11522 C C . SER B 1 596 ? -60.094 0.172 -2.904 1 33.56 596 SER B C 1
ATOM 11524 O O . SER B 1 596 ? -60.406 -1.013 -2.773 1 33.56 596 SER B O 1
ATOM 11526 N N . VAL B 1 597 ? -60.531 0.638 -4.184 1 30.61 597 VAL B N 1
ATOM 11527 C CA . VAL B 1 597 ? -61.031 -0.24 -5.234 1 30.61 597 VAL B CA 1
ATOM 11528 C C . VAL B 1 597 ? -59.844 -0.878 -5.98 1 30.61 597 VAL B C 1
ATOM 11530 O O . VAL B 1 597 ? -58.719 -0.372 -5.934 1 30.61 597 VAL B O 1
ATOM 11533 N N . GLN B 1 598 ? -60.094 -1.619 -7.156 1 32.66 598 GLN B N 1
ATOM 11534 C CA . GLN B 1 598 ? -59.594 -2.604 -8.102 1 32.66 598 GLN B CA 1
ATOM 11535 C C . GLN B 1 598 ? -58.469 -2.008 -8.961 1 32.66 598 GLN B C 1
ATOM 11537 O O . GLN B 1 598 ? -58.719 -1.158 -9.82 1 32.66 598 GLN B O 1
ATOM 11542 N N . TYR B 1 599 ? -57.312 -1.712 -8.625 1 34.41 599 TYR B N 1
ATOM 11543 C CA . TYR B 1 599 ? -56.281 -0.915 -9.258 1 34.41 599 TYR B CA 1
ATOM 11544 C C . TYR B 1 599 ? -55.719 -1.624 -10.492 1 34.41 599 TYR B C 1
ATOM 11546 O O . TYR B 1 599 ? -55.5 -2.834 -10.461 1 34.41 599 TYR B O 1
ATOM 11554 N N . SER B 1 600 ? -56 -1.068 -11.773 1 32.91 600 SER B N 1
ATOM 11555 C CA . SER B 1 600 ? -55.562 -1.465 -13.117 1 32.91 600 SER B CA 1
ATOM 11556 C C . SER B 1 600 ? -54.156 -0.975 -13.438 1 32.91 600 SER B C 1
ATOM 11558 O O . SER B 1 600 ? -53.844 0.177 -13.156 1 32.91 600 SER B O 1
ATOM 11560 N N . THR B 1 601 ? -53.062 -1.715 -13.43 1 42.31 601 THR B N 1
ATOM 11561 C CA . THR B 1 601 ? -51.719 -1.458 -13.914 1 42.31 601 THR B CA 1
ATOM 11562 C C . THR B 1 601 ? -51.719 -1.188 -15.414 1 42.31 601 THR B C 1
ATOM 11564 O O . THR B 1 601 ? -52.344 -1.919 -16.172 1 42.31 601 THR B O 1
ATOM 11567 N N . VAL B 1 602 ? -51.438 0.059 -15.914 1 39.38 602 VAL B N 1
ATOM 11568 C CA . VAL B 1 602 ? -51.406 0.469 -17.312 1 39.38 602 VAL B CA 1
ATOM 11569 C C . VAL B 1 602 ? -50.031 0.302 -17.891 1 39.38 602 VAL B C 1
ATOM 11571 O O . VAL B 1 602 ? -49.031 0.656 -17.25 1 39.38 602 VAL B O 1
ATOM 11574 N N . LEU B 1 603 ? -49.781 -0.521 -18.875 1 40.88 603 LEU B N 1
ATOM 11575 C CA . LEU B 1 603 ? -48.562 -0.669 -19.688 1 40.88 603 LEU B CA 1
ATOM 11576 C C . LEU B 1 603 ? -48.438 0.482 -20.688 1 40.88 603 LEU B C 1
ATOM 11578 O O . LEU B 1 603 ? -49.406 0.827 -21.375 1 40.88 603 LEU B O 1
ATOM 11582 N N . MET B 1 604 ? -47.625 1.504 -20.547 1 37.69 604 MET B N 1
ATOM 11583 C CA . MET B 1 604 ? -47.438 2.494 -21.609 1 37.69 604 MET B CA 1
ATOM 11584 C C . MET B 1 604 ? -46.312 2.076 -22.531 1 37.69 604 MET B C 1
ATOM 11586 O O . MET B 1 604 ? -45.188 1.82 -22.078 1 37.69 604 MET B O 1
ATOM 11590 N N . ASN B 1 605 ? -46.562 1.416 -23.609 1 37.84 605 ASN B N 1
ATOM 11591 C CA . ASN B 1 605 ? -45.594 1.352 -24.688 1 37.84 605 ASN B CA 1
ATOM 11592 C C . ASN B 1 605 ? -45.375 2.719 -25.328 1 37.84 605 ASN B C 1
ATOM 11594 O O . ASN B 1 605 ? -46.281 3.295 -25.906 1 37.84 605 ASN B O 1
ATOM 11598 N N . PRO B 1 606 ? -44.344 3.469 -25.125 1 38 606 PRO B N 1
ATOM 11599 C CA . PRO B 1 606 ? -44.219 4.805 -25.703 1 38 606 PRO B CA 1
ATOM 11600 C C . PRO B 1 606 ? -44.531 4.832 -27.203 1 38 606 PRO B C 1
ATOM 11602 O O . PRO B 1 606 ? -44.812 5.895 -27.75 1 38 606 PRO B O 1
ATOM 11605 N N . GLU B 1 607 ? -44.062 3.91 -28.047 1 35.72 607 GLU B N 1
ATOM 11606 C CA . GLU B 1 607 ? -44.344 4.176 -29.453 1 35.72 607 GLU B CA 1
ATOM 11607 C C . GLU B 1 607 ? -45.844 4.273 -29.719 1 35.72 607 GLU B C 1
ATOM 11609 O O . GLU B 1 607 ? -46.281 4.875 -30.703 1 35.72 607 GLU B O 1
ATOM 11614 N N . LYS B 1 608 ? -46.781 3.178 -29.125 1 36.47 608 LYS B N 1
ATOM 11615 C CA . LYS B 1 608 ? -48.188 3.266 -29.469 1 36.47 608 LYS B CA 1
ATOM 11616 C C . LYS B 1 608 ? -49 3.895 -28.328 1 36.47 608 LYS B C 1
ATOM 11618 O O . LYS B 1 608 ? -48.75 3.617 -27.156 1 36.47 608 LYS B O 1
ATOM 11623 N N . GLY B 1 609 ? -49.375 5.219 -28.234 1 33.41 609 GLY B N 1
ATOM 11624 C CA . GLY B 1 609 ? -50.25 6 -27.391 1 33.41 609 GLY B CA 1
ATOM 11625 C C . GLY B 1 609 ? -51.25 5.145 -26.594 1 33.41 609 GLY B C 1
ATOM 11626 O O . GLY B 1 609 ? -52.25 5.645 -26.094 1 33.41 609 GLY B O 1
ATOM 11627 N N . GLU B 1 610 ? -51.312 3.809 -26.922 1 32.03 610 GLU B N 1
ATOM 11628 C CA . GLU B 1 610 ? -52.5 3.141 -26.375 1 32.03 610 GLU B CA 1
ATOM 11629 C C . GLU B 1 610 ? -52.312 2.76 -24.922 1 32.03 610 GLU B C 1
ATOM 11631 O O . GLU B 1 610 ? -51.281 2.174 -24.562 1 32.03 610 GLU B O 1
ATOM 11636 N N . LEU B 1 611 ? -52.906 3.551 -24.016 1 35.09 611 LEU B N 1
ATOM 11637 C CA . LEU B 1 611 ? -53.062 3.385 -22.562 1 35.09 611 LEU B CA 1
ATOM 11638 C C . LEU B 1 611 ? -53.812 2.09 -22.25 1 35.09 611 LEU B C 1
ATOM 11640 O O . LEU B 1 611 ? -54.938 1.878 -22.703 1 35.09 611 LEU B O 1
ATOM 11644 N N . SER B 1 612 ? -53.25 0.986 -22.297 1 33.62 612 SER B N 1
ATOM 11645 C CA . SER B 1 612 ? -54.062 -0.158 -21.875 1 33.62 612 SER B CA 1
ATOM 11646 C C . SER B 1 612 ? -54.125 -0.24 -20.359 1 33.62 612 SER B C 1
ATOM 11648 O O . SER B 1 612 ? -53.125 -0.079 -19.672 1 33.62 612 SER B O 1
ATOM 11650 N N . TYR B 1 613 ? -55.281 0.131 -19.781 1 31.11 613 TYR B N 1
ATOM 11651 C CA . TYR B 1 613 ? -55.688 0.142 -18.375 1 31.11 613 TYR B CA 1
ATOM 11652 C C . TYR B 1 613 ? -55.75 -1.272 -17.812 1 31.11 613 TYR B C 1
ATOM 11654 O O . TYR B 1 613 ? -56.312 -2.176 -18.438 1 31.11 613 TYR B O 1
ATOM 11662 N N . LEU B 1 614 ? -54.719 -1.78 -17.328 1 30.7 614 LEU B N 1
ATOM 11663 C CA . LEU B 1 614 ? -54.781 -3.135 -16.781 1 30.7 614 LEU B CA 1
ATOM 11664 C C . LEU B 1 614 ? -55.281 -3.125 -15.336 1 30.7 614 LEU B C 1
ATOM 11666 O O . LEU B 1 614 ? -54.719 -2.398 -14.508 1 30.7 614 LEU B O 1
ATOM 11670 N N . SER B 1 615 ? -56.625 -3.344 -14.891 1 31.16 615 SER B N 1
ATOM 11671 C CA . SER B 1 615 ? -57.25 -3.41 -13.578 1 31.16 615 SER B CA 1
ATOM 11672 C C . SER B 1 615 ? -56.781 -4.613 -12.781 1 31.16 615 SER B C 1
ATOM 11674 O O . SER B 1 615 ? -56.812 -5.742 -13.273 1 31.16 615 SER B O 1
ATOM 11676 N N . SER B 1 616 ? -55.75 -4.789 -12.07 1 30.77 616 SER B N 1
ATOM 11677 C CA . SER B 1 616 ? -55.406 -5.934 -11.227 1 30.77 616 SER B CA 1
ATOM 11678 C C . SER B 1 616 ? -56.188 -5.918 -9.922 1 30.77 616 SER B C 1
ATOM 11680 O O . SER B 1 616 ? -56.188 -4.926 -9.195 1 30.77 616 SER B O 1
ATOM 11682 N N . LYS B 1 617 ? -57.312 -6.656 -9.641 1 31.58 617 LYS B N 1
ATOM 11683 C CA . LYS B 1 617 ? -58.156 -6.879 -8.469 1 31.58 617 LYS B CA 1
ATOM 11684 C C . LYS B 1 617 ? -57.312 -7.43 -7.305 1 31.58 617 LYS B C 1
ATOM 11686 O O . LYS B 1 617 ? -57.875 -7.684 -6.227 1 31.58 617 LYS B O 1
ATOM 11691 N N . SER B 1 618 ? -56.438 -8.523 -7.504 1 32.41 618 SER B N 1
ATOM 11692 C CA . SER B 1 618 ? -56.219 -9.383 -6.348 1 32.41 618 SER B CA 1
ATOM 11693 C C . SER B 1 618 ? -55.5 -8.625 -5.238 1 32.41 618 SER B C 1
ATOM 11695 O O . SER B 1 618 ? -54.531 -7.91 -5.504 1 32.41 618 SER B O 1
ATOM 11697 N N . SER B 1 619 ? -55.969 -8.336 -4.055 1 35.09 619 SER B N 1
ATOM 11698 C CA . SER B 1 619 ? -55.656 -7.789 -2.734 1 35.09 619 SER B CA 1
ATOM 11699 C C . SER B 1 619 ? -54.281 -8.211 -2.254 1 35.09 619 SER B C 1
ATOM 11701 O O . SER B 1 619 ? -53.656 -7.512 -1.452 1 35.09 619 SER B O 1
ATOM 11703 N N . GLU B 1 620 ? -53.906 -9.57 -2.197 1 36.28 620 GLU B N 1
ATOM 11704 C CA . GLU B 1 620 ? -52.969 -10.211 -1.308 1 36.28 620 GLU B CA 1
ATOM 11705 C C . GLU B 1 620 ? -51.531 -9.742 -1.608 1 36.28 620 GLU B C 1
ATOM 11707 O O . GLU B 1 620 ? -50.688 -9.656 -0.707 1 36.28 620 GLU B O 1
ATOM 11712 N N . SER B 1 621 ? -50.844 -9.867 -2.75 1 45.97 621 SER B N 1
ATOM 11713 C CA . SER B 1 621 ? -49.406 -9.984 -2.848 1 45.97 621 SER B CA 1
ATOM 11714 C C . SER B 1 621 ? -48.75 -8.625 -3.029 1 45.97 621 SER B C 1
ATOM 11716 O O . SER B 1 621 ? -48.406 -8.234 -4.148 1 45.97 621 SER B O 1
ATOM 11718 N N . GLN B 1 622 ? -49 -7.684 -2.285 1 55.81 622 GLN B N 1
ATOM 11719 C CA . GLN B 1 622 ? -48.438 -6.348 -2.363 1 55.81 622 GLN B CA 1
ATOM 11720 C C . GLN B 1 622 ? -46.938 -6.383 -2.109 1 55.81 622 GLN B C 1
ATOM 11722 O O . GLN B 1 622 ? -46.469 -7.016 -1.158 1 55.81 622 GLN B O 1
ATOM 11727 N N . LEU B 1 623 ? -46.125 -5.941 -3.135 1 72.88 623 LEU B N 1
ATOM 11728 C CA . LEU B 1 623 ? -44.688 -5.781 -3.008 1 72.88 623 LEU B CA 1
ATOM 11729 C C . LEU B 1 623 ? -44.344 -4.91 -1.805 1 72.88 623 LEU B C 1
ATOM 11731 O O . LEU B 1 623 ? -45 -3.895 -1.561 1 72.88 623 LEU B O 1
ATOM 11735 N N . LYS B 1 624 ? -43.625 -5.422 -0.882 1 76.56 624 LYS B N 1
ATOM 11736 C CA . LYS B 1 624 ? -43.125 -4.664 0.255 1 76.56 624 LYS B CA 1
ATOM 11737 C C . LYS B 1 624 ? -41.875 -3.855 -0.134 1 76.56 624 LYS B C 1
ATOM 11739 O O . LYS B 1 624 ? -40.812 -4.426 -0.434 1 76.56 624 LYS B O 1
ATOM 11744 N N . TYR B 1 625 ? -42.094 -2.537 -0.162 1 86.19 625 TYR B N 1
ATOM 11745 C CA . TYR B 1 625 ? -41 -1.659 -0.54 1 86.19 625 TYR B CA 1
ATOM 11746 C C . TYR B 1 625 ? -40.25 -1.182 0.689 1 86.19 625 TYR B C 1
ATOM 11748 O O . TYR B 1 625 ? -40.812 -1.007 1.762 1 86.19 625 TYR B O 1
ATOM 11756 N N . HIS B 1 626 ? -38.969 -1.082 0.623 1 86.69 626 HIS B N 1
ATOM 11757 C CA . HIS B 1 626 ? -38.125 -0.446 1.623 1 86.69 626 HIS B CA 1
ATOM 11758 C C . HIS B 1 626 ? -37.156 0.525 0.976 1 86.69 626 HIS B C 1
ATOM 11760 O O . HIS B 1 626 ? -37 0.539 -0.248 1 86.69 626 HIS B O 1
ATOM 11766 N N . ILE B 1 627 ? -36.5 1.287 1.74 1 89.88 627 ILE B N 1
ATOM 11767 C CA . ILE B 1 627 ? -35.688 2.375 1.227 1 89.88 627 ILE B CA 1
ATOM 11768 C C . ILE B 1 627 ? -34.25 1.884 1.021 1 89.88 627 ILE B C 1
ATOM 11770 O O . ILE B 1 627 ? -33.719 1.135 1.844 1 89.88 627 ILE B O 1
ATOM 11774 N N . LYS B 1 628 ? -33.75 2.275 -0.121 1 92.44 628 LYS B N 1
ATOM 11775 C CA . LYS B 1 628 ? -32.344 2.021 -0.428 1 92.44 628 LYS B CA 1
ATOM 11776 C C . LYS B 1 628 ? -31.625 3.307 -0.839 1 92.44 628 LYS B C 1
ATOM 11778 O O . LYS B 1 628 ? -32.156 4.086 -1.635 1 92.44 628 LYS B O 1
ATOM 11783 N N . TRP B 1 629 ? -30.484 3.578 -0.243 1 94.19 629 TRP B N 1
ATOM 11784 C CA . TRP B 1 629 ? -29.703 4.773 -0.542 1 94.19 629 TRP B CA 1
ATOM 11785 C C . TRP B 1 629 ? -28.703 4.508 -1.666 1 94.19 629 TRP B C 1
ATOM 11787 O O . TRP B 1 629 ? -27.938 3.541 -1.609 1 94.19 629 TRP B O 1
ATOM 11797 N N . ILE B 1 630 ? -28.719 5.359 -2.73 1 93.62 630 ILE B N 1
ATOM 11798 C CA . ILE B 1 630 ? -27.906 5.176 -3.924 1 93.62 630 ILE B CA 1
ATOM 11799 C C . ILE B 1 630 ? -27.25 6.5 -4.312 1 93.62 630 ILE B C 1
ATOM 11801 O O . ILE B 1 630 ? -27.797 7.574 -4.016 1 93.62 630 ILE B O 1
ATOM 11805 N N . PRO B 1 631 ? -26.109 6.43 -4.961 1 93 631 PRO B N 1
ATOM 11806 C CA . PRO B 1 631 ? -25.453 7.664 -5.391 1 93 631 PRO B CA 1
ATOM 11807 C C . PRO B 1 631 ? -26.172 8.352 -6.547 1 93 631 PRO B C 1
ATOM 11809 O O . PRO B 1 631 ? -26.891 7.695 -7.309 1 93 631 PRO B O 1
ATOM 11812 N N . TYR B 1 632 ? -25.859 9.633 -6.707 1 91.38 632 TYR B N 1
ATOM 11813 C CA . TYR B 1 632 ? -26.5 10.422 -7.766 1 91.38 632 TYR B CA 1
ATOM 11814 C C . TYR B 1 632 ? -25.891 10.078 -9.125 1 91.38 632 TYR B C 1
ATOM 11816 O O . TYR B 1 632 ? -26.547 10.25 -10.156 1 91.38 632 TYR B O 1
ATOM 11824 N N . ASP B 1 633 ? -24.734 9.641 -9.164 1 87.69 633 ASP B N 1
ATOM 11825 C CA . ASP B 1 633 ? -24.109 9.281 -10.438 1 87.69 633 ASP B CA 1
ATOM 11826 C C . ASP B 1 633 ? -24.266 7.793 -10.727 1 87.69 633 ASP B C 1
ATOM 11828 O O . ASP B 1 633 ? -23.344 7.164 -11.258 1 87.69 633 ASP B O 1
ATOM 11832 N N . HIS B 1 634 ? -25.344 7.262 -10.43 1 84.31 634 HIS B N 1
ATOM 11833 C CA . HIS B 1 634 ? -25.609 5.832 -10.578 1 84.31 634 HIS B CA 1
ATOM 11834 C C . HIS B 1 634 ? -25.594 5.422 -12.039 1 84.31 634 HIS B C 1
ATOM 11836 O O . HIS B 1 634 ? -25.406 4.242 -12.359 1 84.31 634 HIS B O 1
ATOM 11842 N N . ALA B 1 635 ? -25.797 6.359 -12.922 1 85.5 635 ALA B N 1
ATOM 11843 C CA . ALA B 1 635 ? -25.766 6.035 -14.344 1 85.5 635 ALA B CA 1
ATOM 11844 C C . ALA B 1 635 ? -24.359 5.59 -14.773 1 85.5 635 ALA B C 1
ATOM 11846 O O . ALA B 1 635 ? -24.219 4.648 -15.555 1 85.5 635 ALA B O 1
ATOM 11847 N N . TYR B 1 636 ? -23.438 6.227 -14.219 1 84.12 636 TYR B N 1
ATOM 11848 C CA . TYR B 1 636 ? -22.062 5.859 -14.539 1 84.12 636 TYR B CA 1
ATOM 11849 C C . TYR B 1 636 ? -21.625 4.652 -13.727 1 84.12 636 TYR B C 1
ATOM 11851 O O . TYR B 1 636 ? -20.953 3.752 -14.258 1 84.12 636 TYR B O 1
ATOM 11859 N N . THR B 1 637 ? -21.891 4.652 -12.422 1 85.69 637 THR B N 1
ATOM 11860 C CA . THR B 1 637 ? -21.422 3.57 -11.562 1 85.69 637 THR B CA 1
ATOM 11861 C C . THR B 1 637 ? -22.141 2.268 -11.891 1 85.69 637 THR B C 1
ATOM 11863 O O . THR B 1 637 ? -21.719 1.189 -11.477 1 85.69 637 THR B O 1
ATOM 11866 N N . LYS B 1 638 ? -23.25 2.383 -12.664 1 89.81 638 LYS B N 1
ATOM 11867 C CA . LYS B 1 638 ? -24.062 1.231 -13.062 1 89.81 638 LYS B CA 1
ATOM 11868 C C . LYS B 1 638 ? -24.562 0.466 -11.844 1 89.81 638 LYS B C 1
ATOM 11870 O O . LYS B 1 638 ? -24.688 -0.76 -11.883 1 89.81 638 LYS B O 1
ATOM 11875 N N . GLU B 1 639 ? -24.688 1.208 -10.758 1 90.12 639 GLU B N 1
ATOM 11876 C CA . GLU B 1 639 ? -25.25 0.601 -9.555 1 90.12 639 GLU B CA 1
ATOM 11877 C C . GLU B 1 639 ? -26.75 0.383 -9.703 1 90.12 639 GLU B C 1
ATOM 11879 O O . GLU B 1 639 ? -27.328 -0.51 -9.07 1 90.12 639 GLU B O 1
ATOM 11884 N N . MET B 1 640 ? -27.328 1.241 -10.484 1 91.88 640 MET B N 1
ATOM 11885 C CA . MET B 1 640 ? -28.766 1.224 -10.695 1 91.88 640 MET B CA 1
ATOM 11886 C C . MET B 1 640 ? -29.109 1.709 -12.102 1 91.88 640 MET B C 1
ATOM 11888 O O . MET B 1 640 ? -28.328 2.404 -12.734 1 91.88 640 MET B O 1
ATOM 11892 N N . ASN B 1 641 ? -30.328 1.29 -12.508 1 92.5 641 ASN B N 1
ATOM 11893 C CA . ASN B 1 641 ? -30.875 1.74 -13.781 1 92.5 641 ASN B CA 1
ATOM 11894 C C . ASN B 1 641 ? -30.797 3.258 -13.922 1 92.5 641 ASN B C 1
ATOM 11896 O O . ASN B 1 641 ? -31.266 3.99 -13.047 1 92.5 641 ASN B O 1
ATOM 11900 N N . PRO B 1 642 ? -30.172 3.742 -14.984 1 91.25 642 PRO B N 1
ATOM 11901 C CA . PRO B 1 642 ? -29.969 5.18 -15.172 1 91.25 642 PRO B CA 1
ATOM 11902 C C . PRO B 1 642 ? -31.297 5.941 -15.297 1 91.25 642 PRO B C 1
ATOM 11904 O O . PRO B 1 642 ? -31.328 7.152 -15.078 1 91.25 642 PRO B O 1
ATOM 11907 N N . ASN B 1 643 ? -32.375 5.32 -15.578 1 88.12 643 ASN B N 1
ATOM 11908 C CA . ASN B 1 643 ? -33.656 5.977 -15.773 1 88.12 643 ASN B CA 1
ATOM 11909 C C . ASN B 1 643 ? -34.344 6.242 -14.445 1 88.12 643 ASN B C 1
ATOM 11911 O O . ASN B 1 643 ? -35.375 6.922 -14.406 1 88.12 643 ASN B O 1
ATOM 11915 N N . VAL B 1 644 ? -33.75 5.73 -13.43 1 90.56 644 VAL B N 1
ATOM 11916 C CA . VAL B 1 644 ? -34.344 5.922 -12.109 1 90.56 644 VAL B CA 1
ATOM 11917 C C . VAL B 1 644 ? -33.938 7.281 -11.555 1 90.56 644 VAL B C 1
ATOM 11919 O O . VAL B 1 644 ? -32.75 7.625 -11.555 1 90.56 644 VAL B O 1
ATOM 11922 N N . GLU B 1 645 ? -34.875 8.031 -11.133 1 89.56 645 GLU B N 1
ATOM 11923 C CA . GLU B 1 645 ? -34.562 9.305 -10.492 1 89.56 645 GLU B CA 1
ATOM 11924 C C . GLU B 1 645 ? -34.375 9.133 -8.984 1 89.56 645 GLU B C 1
ATOM 11926 O O . GLU B 1 645 ? -35.25 8.594 -8.312 1 89.56 645 GLU B O 1
ATOM 11931 N N . VAL B 1 646 ? -33.344 9.609 -8.484 1 93 646 VAL B N 1
ATOM 11932 C CA . VAL B 1 646 ? -33 9.477 -7.074 1 93 646 VAL B CA 1
ATOM 11933 C C . VAL B 1 646 ? -33.531 10.688 -6.305 1 93 646 VAL B C 1
ATOM 11935 O O . VAL B 1 646 ? -33.25 11.828 -6.676 1 93 646 VAL B O 1
ATOM 11938 N N . THR B 1 647 ? -34.25 10.406 -5.227 1 91.75 647 THR B N 1
ATOM 11939 C CA . THR B 1 647 ? -34.812 11.477 -4.387 1 91.75 647 THR B CA 1
ATOM 11940 C C . THR B 1 647 ? -33.75 11.969 -3.402 1 91.75 647 THR B C 1
ATOM 11942 O O . THR B 1 647 ? -33.125 11.172 -2.703 1 91.75 647 THR B O 1
ATOM 11945 N N . PRO B 1 648 ? -33.531 13.227 -3.395 1 93.56 648 PRO B N 1
ATOM 11946 C CA . PRO B 1 648 ? -32.562 13.758 -2.432 1 93.56 648 PRO B CA 1
ATOM 11947 C C . PRO B 1 648 ? -33.062 13.656 -0.987 1 93.56 648 PRO B C 1
ATOM 11949 O O . PRO B 1 648 ? -34.25 13.539 -0.744 1 93.56 648 PRO B O 1
ATOM 11952 N N . PRO B 1 649 ? -32.156 13.633 -0.065 1 94.56 649 PRO B N 1
ATOM 11953 C CA . PRO B 1 649 ? -32.562 13.648 1.343 1 94.56 649 PRO B CA 1
ATOM 11954 C C . PRO B 1 649 ? -33.312 14.922 1.725 1 94.56 649 PRO B C 1
ATOM 11956 O O . PRO B 1 649 ? -33.312 15.898 0.978 1 94.56 649 PRO B O 1
ATOM 11959 N N . PRO B 1 650 ? -34.062 14.82 2.875 1 91.81 650 PRO B N 1
ATOM 11960 C CA . PRO B 1 650 ? -34.75 16.031 3.332 1 91.81 650 PRO B CA 1
ATOM 11961 C C . PRO B 1 650 ? -33.781 17.203 3.547 1 91.81 650 PRO B C 1
ATOM 11963 O O . PRO B 1 650 ? -32.594 17.016 3.693 1 91.81 650 PRO B O 1
ATOM 11966 N N . ASP B 1 651 ? -34.344 18.359 3.553 1 91.75 651 ASP B N 1
ATOM 11967 C CA . ASP B 1 651 ? -33.562 19.578 3.689 1 91.75 651 ASP B CA 1
ATOM 11968 C C . ASP B 1 651 ? -32.75 19.547 4.969 1 91.75 651 ASP B C 1
ATOM 11970 O O . ASP B 1 651 ? -33.25 19.234 6.043 1 91.75 651 ASP B O 1
ATOM 11974 N N . GLY B 1 652 ? -31.484 19.797 4.809 1 92.69 652 GLY B N 1
ATOM 11975 C CA . GLY B 1 652 ? -30.594 19.891 5.945 1 92.69 652 GLY B CA 1
ATOM 11976 C C . GLY B 1 652 ? -29.891 18.578 6.254 1 92.69 652 GLY B C 1
ATOM 11977 O O . GLY B 1 652 ? -29.078 18.5 7.184 1 92.69 652 GLY B O 1
ATOM 11978 N N . VAL B 1 653 ? -30.266 17.531 5.539 1 94.81 653 VAL B N 1
ATOM 11979 C CA . VAL B 1 653 ? -29.672 16.219 5.75 1 94.81 653 VAL B CA 1
ATOM 11980 C C . VAL B 1 653 ? -28.734 15.883 4.582 1 94.81 653 VAL B C 1
ATOM 11982 O O . VAL B 1 653 ? -29.125 16.031 3.42 1 94.81 653 VAL B O 1
ATOM 11985 N N . ILE B 1 654 ? -27.516 15.547 4.898 1 96.56 654 ILE B N 1
ATOM 11986 C CA . ILE B 1 654 ? -26.547 15.117 3.885 1 96.56 654 ILE B CA 1
ATOM 11987 C C . ILE B 1 654 ? -26.094 13.695 4.188 1 96.56 654 ILE B C 1
ATOM 11989 O O . ILE B 1 654 ? -25.688 13.391 5.312 1 96.56 654 ILE B O 1
ATOM 11993 N N . VAL B 1 655 ? -26.25 12.781 3.266 1 97.19 655 VAL B N 1
ATOM 11994 C CA . VAL B 1 655 ? -25.812 11.398 3.395 1 97.19 655 VAL B CA 1
ATOM 11995 C C . VAL B 1 655 ? -24.609 11.141 2.475 1 97.19 655 VAL B C 1
ATOM 11997 O O . VAL B 1 655 ? -24.688 11.406 1.272 1 97.19 655 VAL B O 1
ATOM 12000 N N . TYR B 1 656 ? -23.469 10.719 3.084 1 97.06 656 TYR B N 1
ATOM 12001 C CA . TYR B 1 656 ? -22.219 10.578 2.357 1 97.06 656 TYR B CA 1
ATOM 12002 C C . TYR B 1 656 ? -21.609 9.188 2.572 1 97.06 656 TYR B C 1
ATOM 12004 O O . TYR B 1 656 ? -21.484 8.727 3.711 1 97.06 656 TYR B O 1
ATOM 12012 N N . ARG B 1 657 ? -21.312 8.477 1.496 1 95.62 657 ARG B N 1
ATOM 12013 C CA . ARG B 1 657 ? -20.641 7.176 1.557 1 95.62 657 ARG B CA 1
ATOM 12014 C C . ARG B 1 657 ? -19.172 7.301 1.218 1 95.62 657 ARG B C 1
ATOM 12016 O O . ARG B 1 657 ? -18.812 7.805 0.152 1 95.62 657 ARG B O 1
ATOM 12023 N N . LEU B 1 658 ? -18.266 6.855 2.002 1 92.75 658 LEU B N 1
ATOM 12024 C CA . LEU B 1 658 ? -16.828 7.023 1.841 1 92.75 658 LEU B CA 1
ATOM 12025 C C . LEU B 1 658 ? -16.281 6.105 0.747 1 92.75 658 LEU B C 1
ATOM 12027 O O . LEU B 1 658 ? -15.266 6.41 0.118 1 92.75 658 LEU B O 1
ATOM 12031 N N . THR B 1 659 ? -16.797 5.031 0.3 1 89.19 659 THR B N 1
ATOM 12032 C CA . THR B 1 659 ? -16.562 4.098 -0.794 1 89.19 659 THR B CA 1
ATOM 12033 C C . THR B 1 659 ? -15.25 3.342 -0.58 1 89.19 659 THR B C 1
ATOM 12035 O O . THR B 1 659 ? -14.828 2.564 -1.439 1 89.19 659 THR B O 1
ATOM 12038 N N . GLU B 1 660 ? -14.422 3.656 0.385 1 90.44 660 GLU B N 1
ATOM 12039 C CA . GLU B 1 660 ? -13.195 2.967 0.777 1 90.44 660 GLU B CA 1
ATOM 12040 C C . GLU B 1 660 ? -12.938 3.107 2.275 1 90.44 660 GLU B C 1
ATOM 12042 O O . GLU B 1 660 ? -13.586 3.912 2.947 1 90.44 660 GLU B O 1
ATOM 12047 N N . SER B 1 661 ? -11.969 2.287 2.73 1 92 661 SER B N 1
ATOM 12048 C CA . SER B 1 661 ? -11.57 2.475 4.121 1 92 661 SER B CA 1
ATOM 12049 C C . SER B 1 661 ? -11.125 3.908 4.383 1 92 661 SER B C 1
ATOM 12051 O O . SER B 1 661 ? -10.586 4.566 3.49 1 92 661 SER B O 1
ATOM 12053 N N . PHE B 1 662 ? -11.406 4.375 5.562 1 94.75 662 PHE B N 1
ATOM 12054 C CA . PHE B 1 662 ? -11.102 5.746 5.953 1 94.75 662 PHE B CA 1
ATOM 12055 C C . PHE B 1 662 ? -9.742 5.824 6.641 1 94.75 662 PHE B C 1
ATOM 12057 O O . PHE B 1 662 ? -9.641 5.629 7.855 1 94.75 662 PHE B O 1
ATOM 12064 N N . THR B 1 663 ? -8.688 6.18 5.879 1 94 663 THR B N 1
ATOM 12065 C CA . THR B 1 663 ? -7.312 6.125 6.363 1 94 663 THR B CA 1
ATOM 12066 C C . THR B 1 663 ? -6.566 7.414 6.027 1 94 663 THR B C 1
ATOM 12068 O O . THR B 1 663 ? -7.137 8.328 5.43 1 94 663 THR B O 1
ATOM 12071 N N . TYR B 1 664 ? -5.309 7.473 6.383 1 91.75 664 TYR B N 1
ATOM 12072 C CA . TYR B 1 664 ? -4.488 8.672 6.227 1 91.75 664 TYR B CA 1
ATOM 12073 C C . TYR B 1 664 ? -4.328 9.031 4.754 1 91.75 664 TYR B C 1
ATOM 12075 O O . TYR B 1 664 ? -4.16 10.203 4.406 1 91.75 664 TYR B O 1
ATOM 12083 N N . ILE B 1 665 ? -4.504 8.148 3.895 1 90.12 665 ILE B N 1
ATOM 12084 C CA . ILE B 1 665 ? -4.203 8.367 2.482 1 90.12 665 ILE B CA 1
ATOM 12085 C C . ILE B 1 665 ? -5.352 9.125 1.823 1 90.12 665 ILE B C 1
ATOM 12087 O O . ILE B 1 665 ? -5.137 9.875 0.868 1 90.12 665 ILE B O 1
ATOM 12091 N N . ASN B 1 666 ? -6.582 8.961 2.355 1 93 666 ASN B N 1
ATOM 12092 C CA . ASN B 1 666 ? -7.699 9.547 1.625 1 93 666 ASN B CA 1
ATOM 12093 C C . ASN B 1 666 ? -8.547 10.445 2.52 1 93 666 ASN B C 1
ATOM 12095 O O . ASN B 1 666 ? -9.531 11.031 2.066 1 93 666 ASN B O 1
ATOM 12099 N N . CYS B 1 667 ? -8.273 10.578 3.799 1 91.69 667 CYS B N 1
ATOM 12100 C CA . CYS B 1 667 ? -9.125 11.289 4.742 1 91.69 667 CYS B CA 1
ATOM 12101 C C . CYS B 1 667 ? -9.234 12.766 4.371 1 91.69 667 CYS B C 1
ATOM 12103 O O . CYS B 1 667 ? -10.305 13.367 4.52 1 91.69 667 CYS B O 1
ATOM 12105 N N . SER B 1 668 ? -8.125 13.375 3.871 1 88.38 668 SER B N 1
ATOM 12106 C CA . SER B 1 668 ? -8.164 14.789 3.506 1 88.38 668 SER B CA 1
ATOM 12107 C C . SER B 1 668 ? -9.094 15.031 2.326 1 88.38 668 SER B C 1
ATOM 12109 O O . SER B 1 668 ? -9.812 16.031 2.293 1 88.38 668 SER B O 1
ATOM 12111 N N . ARG B 1 669 ? -9.086 14.188 1.412 1 90 669 ARG B N 1
ATOM 12112 C CA . ARG B 1 669 ? -9.961 14.312 0.247 1 90 669 ARG B CA 1
ATOM 12113 C C . ARG B 1 669 ? -11.43 14.18 0.641 1 90 669 ARG B C 1
ATOM 12115 O O . ARG B 1 669 ? -12.273 14.93 0.152 1 90 669 ARG B O 1
ATOM 12122 N N . ASN B 1 670 ? -11.734 13.188 1.439 1 93.56 670 ASN B N 1
ATOM 12123 C CA . ASN B 1 670 ? -13.102 13.031 1.927 1 93.56 670 ASN B CA 1
ATOM 12124 C C . ASN B 1 670 ? -13.547 14.242 2.736 1 93.56 670 ASN B C 1
ATOM 12126 O O . ASN B 1 670 ? -14.695 14.688 2.619 1 93.56 670 ASN B O 1
ATOM 12130 N N . TYR B 1 671 ? -12.625 14.75 3.58 1 91.5 671 TYR B N 1
ATOM 12131 C CA . TYR B 1 671 ? -12.898 15.953 4.352 1 91.5 671 TYR B CA 1
ATOM 12132 C C . TYR B 1 671 ? -13.289 17.109 3.439 1 91.5 671 TYR B C 1
ATOM 12134 O O . TYR B 1 671 ? -14.328 17.75 3.637 1 91.5 671 TYR B O 1
ATOM 12142 N N . GLU B 1 672 ? -12.5 17.359 2.426 1 89.06 672 GLU B N 1
ATOM 12143 C CA . GLU B 1 672 ? -12.711 18.5 1.535 1 89.06 672 GLU B CA 1
ATOM 12144 C C . GLU B 1 672 ? -13.977 18.312 0.701 1 89.06 672 GLU B C 1
ATOM 12146 O O . GLU B 1 672 ? -14.742 19.266 0.518 1 89.06 672 GLU B O 1
ATOM 12151 N N . THR B 1 673 ? -14.18 17.125 0.243 1 92.25 673 THR B N 1
ATOM 12152 C CA . THR B 1 673 ? -15.352 16.859 -0.583 1 92.25 673 THR B CA 1
ATOM 12153 C C . THR B 1 673 ? -16.641 17.078 0.212 1 92.25 673 THR B C 1
ATOM 12155 O O . THR B 1 673 ? -17.562 17.734 -0.265 1 92.25 673 THR B O 1
ATOM 12158 N N . LEU B 1 674 ? -16.672 16.531 1.379 1 94.5 674 LEU B N 1
ATOM 12159 C CA . LEU B 1 674 ? -17.859 16.656 2.217 1 94.5 674 LEU B CA 1
ATOM 12160 C C . LEU B 1 674 ? -18.078 18.094 2.658 1 94.5 674 LEU B C 1
ATOM 12162 O O . LEU B 1 674 ? -19.188 18.625 2.564 1 94.5 674 LEU B O 1
ATOM 12166 N N . TYR B 1 675 ? -17.047 18.766 3.119 1 92.56 675 TYR B N 1
ATOM 12167 C CA . TYR B 1 675 ? -17.156 20.125 3.615 1 92.56 675 TYR B CA 1
ATOM 12168 C C . TYR B 1 675 ? -17.578 21.078 2.502 1 92.56 675 TYR B C 1
ATOM 12170 O O . TYR B 1 675 ? -18.406 21.969 2.717 1 92.56 675 TYR B O 1
ATOM 12178 N N . ASP B 1 676 ? -17.031 20.922 1.287 1 91.19 676 ASP B N 1
ATOM 12179 C CA . ASP B 1 676 ? -17.406 21.75 0.145 1 91.19 676 ASP B CA 1
ATOM 12180 C C . ASP B 1 676 ? -18.875 21.562 -0.21 1 91.19 676 ASP B C 1
ATOM 12182 O O . ASP B 1 676 ? -19.562 22.531 -0.553 1 91.19 676 ASP B O 1
ATOM 12186 N N . LYS B 1 677 ? -19.312 20.344 -0.122 1 94.06 677 LYS B N 1
ATOM 12187 C CA . LYS B 1 677 ? -20.719 20.062 -0.437 1 94.06 677 LYS B CA 1
ATOM 12188 C C . LYS B 1 677 ? -21.641 20.672 0.611 1 94.06 677 LYS B C 1
ATOM 12190 O O . LYS B 1 677 ? -22.734 21.141 0.285 1 94.06 677 LYS B O 1
ATOM 12195 N N . VAL B 1 678 ? -21.25 20.641 1.851 1 94.25 678 VAL B N 1
ATOM 12196 C CA . VAL B 1 678 ? -22.016 21.281 2.924 1 94.25 678 VAL B CA 1
ATOM 12197 C C . VAL B 1 678 ? -22.172 22.766 2.641 1 94.25 678 VAL B C 1
ATOM 12199 O O . VAL B 1 678 ? -23.281 23.312 2.729 1 94.25 678 VAL B O 1
ATOM 12202 N N . LYS B 1 679 ? -21.094 23.406 2.248 1 90.25 679 LYS B N 1
ATOM 12203 C CA . LYS B 1 679 ? -21.125 24.844 1.979 1 90.25 679 LYS B CA 1
ATOM 12204 C C . LYS B 1 679 ? -21.953 25.156 0.737 1 90.25 679 LYS B C 1
ATOM 12206 O O . LYS B 1 679 ? -22.594 26.219 0.656 1 90.25 679 LYS B O 1
ATOM 12211 N N . GLU B 1 680 ? -21.953 24.234 -0.165 1 92.5 680 GLU B N 1
ATOM 12212 C CA . GLU B 1 680 ? -22.703 24.422 -1.403 1 92.5 680 GLU B CA 1
ATOM 12213 C C . GLU B 1 680 ? -24.203 24.281 -1.163 1 92.5 680 GLU B C 1
ATOM 12215 O O . GLU B 1 680 ? -25 25.031 -1.715 1 92.5 680 GLU B O 1
ATOM 12220 N N . LEU B 1 681 ? -24.625 23.344 -0.281 1 93.94 681 LEU B N 1
ATOM 12221 C CA . LEU B 1 681 ? -26.031 22.969 -0.16 1 93.94 681 LEU B CA 1
ATOM 12222 C C . LEU B 1 681 ? -26.688 23.734 0.983 1 93.94 681 LEU B C 1
ATOM 12224 O O . LEU B 1 681 ? -27.922 23.828 1.041 1 93.94 681 LEU B O 1
ATOM 12228 N N . THR B 1 682 ? -25.938 24.25 1.884 1 93.19 682 THR B N 1
ATOM 12229 C CA . THR B 1 682 ? -26.547 24.844 3.072 1 93.19 682 THR B CA 1
ATOM 12230 C C . THR B 1 682 ? -26.016 26.266 3.291 1 93.19 682 THR B C 1
ATOM 12232 O O . THR B 1 682 ? -25.047 26.672 2.668 1 93.19 682 THR B O 1
ATOM 12235 N N . ARG B 1 683 ? -26.734 27.047 4.086 1 90.06 683 ARG B N 1
ATOM 12236 C CA . ARG B 1 683 ? -26.328 28.406 4.422 1 90.06 683 ARG B CA 1
ATOM 12237 C C . ARG B 1 683 ? -25.594 28.438 5.762 1 90.06 683 ARG B C 1
ATOM 12239 O O . ARG B 1 683 ? -25.859 27.609 6.641 1 90.06 683 ARG B O 1
ATOM 12246 N N . PRO B 1 684 ? -24.656 29.375 5.914 1 86.31 684 PRO B N 1
ATOM 12247 C CA . PRO B 1 684 ? -23.953 29.5 7.195 1 86.31 684 PRO B CA 1
ATOM 12248 C C . PRO B 1 684 ? -24.859 30 8.312 1 86.31 684 PRO B C 1
ATOM 12250 O O . PRO B 1 684 ? -25.859 30.672 8.055 1 86.31 684 PRO B O 1
ATOM 12253 N N . GLY B 1 685 ? -24.5 29.562 9.516 1 79.5 685 GLY B N 1
ATOM 12254 C CA . GLY B 1 685 ? -25.297 29.969 10.664 1 79.5 685 GLY B CA 1
ATOM 12255 C C . GLY B 1 685 ? -25.188 31.453 10.953 1 79.5 685 GLY B C 1
ATOM 12256 O O . GLY B 1 685 ? -26.172 32.094 11.32 1 79.5 685 GLY B O 1
ATOM 12257 N N . GLN B 1 686 ? -23.953 31.953 10.914 1 71.81 686 GLN B N 1
ATOM 12258 C CA . GLN B 1 686 ? -23.781 33.375 11.195 1 71.81 686 GLN B CA 1
ATOM 12259 C C . GLN B 1 686 ? -24.094 34.219 9.961 1 71.81 686 GLN B C 1
ATOM 12261 O O . GLN B 1 686 ? -23.688 33.875 8.852 1 71.81 686 GLN B O 1
ATOM 12266 N N . LEU B 1 687 ? -25.078 35.094 10.062 1 60.53 687 LEU B N 1
ATOM 12267 C CA . LEU B 1 687 ? -25.516 35.938 8.953 1 60.53 687 LEU B CA 1
ATOM 12268 C C . LEU B 1 687 ? -24.359 36.812 8.461 1 60.53 687 LEU B C 1
ATOM 12270 O O . LEU B 1 687 ? -23.812 37.594 9.219 1 60.53 687 LEU B O 1
ATOM 12274 N N . MET B 1 688 ? -23.656 36.438 7.434 1 57.22 688 MET B N 1
ATOM 12275 C CA . MET B 1 688 ? -22.547 37.156 6.816 1 57.22 688 MET B CA 1
ATOM 12276 C C . MET B 1 688 ? -22.984 38.5 6.285 1 57.22 688 MET B C 1
ATOM 12278 O O . MET B 1 688 ? -22.156 39.344 5.953 1 57.22 688 MET B O 1
ATOM 12282 N N . THR B 1 689 ? -24.219 38.719 5.945 1 54.91 689 THR B N 1
ATOM 12283 C CA . THR B 1 689 ? -24.703 39.938 5.289 1 54.91 689 THR B CA 1
ATOM 12284 C C . THR B 1 689 ? -24.406 41.156 6.152 1 54.91 689 THR B C 1
ATOM 12286 O O . THR B 1 689 ? -24.234 42.281 5.629 1 54.91 689 THR B O 1
ATOM 12289 N N . HIS B 1 690 ? -24.156 40.906 7.516 1 58.38 690 HIS B N 1
ATOM 12290 C CA . HIS B 1 690 ? -24.016 42.094 8.328 1 58.38 690 HIS B CA 1
ATOM 12291 C C . HIS B 1 690 ? -22.547 42.375 8.625 1 58.38 690 HIS B C 1
ATOM 12293 O O . HIS B 1 690 ? -22.234 43.25 9.445 1 58.38 690 HIS B O 1
ATOM 12299 N N . ILE B 1 691 ? -21.734 41.625 7.84 1 66.25 691 ILE B N 1
ATOM 12300 C CA . ILE B 1 691 ? -20.312 41.844 8.141 1 66.25 691 ILE B CA 1
ATOM 12301 C C . ILE B 1 691 ? -19.75 42.875 7.176 1 66.25 691 ILE B C 1
ATOM 12303 O O . ILE B 1 691 ? -19.969 42.812 5.965 1 66.25 691 ILE B O 1
ATOM 12307 N N . LYS B 1 692 ? -19.234 43.906 7.727 1 72.25 692 LYS B N 1
ATOM 12308 C CA . LYS B 1 692 ? -18.562 44.938 6.922 1 72.25 692 LYS B CA 1
ATOM 12309 C C . LYS B 1 692 ? -17.516 44.281 5.992 1 72.25 692 LYS B C 1
ATOM 12311 O O . LYS B 1 692 ? -16.906 43.281 6.336 1 72.25 692 LYS B O 1
ATOM 12316 N N . LYS B 1 693 ? -17.375 44.75 4.797 1 73.38 693 LYS B N 1
ATOM 12317 C CA . LYS B 1 693 ? -16.469 44.281 3.773 1 73.38 693 LYS B CA 1
ATOM 12318 C C . LYS B 1 693 ? -15.039 44.156 4.32 1 73.38 693 LYS B C 1
ATOM 12320 O O . LYS B 1 693 ? -14.305 43.219 3.967 1 73.38 693 LYS B O 1
ATOM 12325 N N . SER B 1 694 ? -14.672 45.062 5.234 1 77.38 694 SER B N 1
ATOM 12326 C CA . SER B 1 694 ? -13.32 45.094 5.77 1 77.38 694 SER B CA 1
ATOM 12327 C C . SER B 1 694 ? -13.086 43.938 6.75 1 77.38 694 SER B C 1
ATOM 12329 O O . SER B 1 694 ? -11.945 43.562 7.027 1 77.38 694 SER B O 1
ATOM 12331 N N . ASP B 1 695 ? -14.156 43.344 7.156 1 77.19 695 ASP B N 1
ATOM 12332 C CA . ASP B 1 695 ? -14.039 42.312 8.172 1 77.19 695 ASP B CA 1
ATOM 12333 C C . ASP B 1 695 ? -14.188 40.938 7.547 1 77.19 695 ASP B C 1
ATOM 12335 O O . ASP B 1 695 ? -14.086 39.906 8.242 1 77.19 695 ASP B O 1
ATOM 12339 N N . ARG B 1 696 ? -14.312 40.969 6.246 1 78.06 696 ARG B N 1
ATOM 12340 C CA . ARG B 1 696 ? -14.453 39.656 5.578 1 78.06 696 ARG B CA 1
ATOM 12341 C C . ARG B 1 696 ? -13.102 38.969 5.438 1 78.06 696 ARG B C 1
ATOM 12343 O O . ARG B 1 696 ? -12.07 39.625 5.27 1 78.06 696 ARG B O 1
ATOM 12350 N N . PRO B 1 697 ? -13.156 37.719 5.551 1 81.69 697 PRO B N 1
ATOM 12351 C CA . PRO B 1 697 ? -11.898 36.969 5.406 1 81.69 697 PRO B CA 1
ATOM 12352 C C . PRO B 1 697 ? -11.336 37.031 3.986 1 81.69 697 PRO B C 1
ATOM 12354 O O . PRO B 1 697 ? -12.086 37.25 3.033 1 81.69 697 PRO B O 1
ATOM 12357 N N . TRP B 1 698 ? -10.062 36.875 3.904 1 83.62 698 TRP B N 1
ATOM 12358 C CA . TRP B 1 698 ? -9.336 37 2.646 1 83.62 698 TRP B CA 1
ATOM 12359 C C . TRP B 1 698 ? -9.797 35.969 1.63 1 83.62 698 TRP B C 1
ATOM 12361 O O . TRP B 1 698 ? -9.695 36.188 0.421 1 83.62 698 TRP B O 1
ATOM 12371 N N . ASN B 1 699 ? -10.297 34.812 2.133 1 78.5 699 ASN B N 1
ATOM 12372 C CA . ASN B 1 699 ? -10.688 33.719 1.238 1 78.5 699 ASN B CA 1
ATOM 12373 C C . ASN B 1 699 ? -12.117 33.906 0.746 1 78.5 699 ASN B C 1
ATOM 12375 O O . ASN B 1 699 ? -12.586 33.125 -0.097 1 78.5 699 ASN B O 1
ATOM 12379 N N . ASP B 1 700 ? -12.883 34.781 1.252 1 77.38 700 ASP B N 1
ATOM 12380 C CA . ASP B 1 700 ? -14.219 35.156 0.783 1 77.38 700 ASP B CA 1
ATOM 12381 C C . ASP B 1 700 ? -14.445 36.656 0.848 1 77.38 700 ASP B C 1
ATOM 12383 O O . ASP B 1 700 ? -15.258 37.125 1.645 1 77.38 700 ASP B O 1
ATOM 12387 N N . PRO B 1 701 ? -13.797 37.344 -0.044 1 74.38 701 PRO B N 1
ATOM 12388 C CA . PRO B 1 701 ? -13.852 38.812 0.049 1 74.38 701 PRO B CA 1
ATOM 12389 C C . PRO B 1 701 ? -15.125 39.406 -0.561 1 74.38 701 PRO B C 1
ATOM 12391 O O . PRO B 1 701 ? -15.422 40.594 -0.364 1 74.38 701 PRO B O 1
ATOM 12394 N N . GLY B 1 702 ? -15.953 38.594 -1.101 1 69.62 702 GLY B N 1
ATOM 12395 C CA . GLY B 1 702 ? -17.188 39.094 -1.689 1 69.62 702 GLY B CA 1
ATOM 12396 C C . GLY B 1 702 ? -17.016 39.625 -3.102 1 69.62 702 GLY B C 1
ATOM 12397 O O . GLY B 1 702 ? -16.094 39.219 -3.811 1 69.62 702 GLY B O 1
ATOM 12398 N N . ASP B 1 703 ? -17.906 40.406 -3.684 1 70.81 703 ASP B N 1
ATOM 12399 C CA . ASP B 1 703 ? -17.891 40.875 -5.062 1 70.81 703 ASP B CA 1
ATOM 12400 C C . ASP B 1 703 ? -16.922 42.062 -5.215 1 70.81 703 ASP B C 1
ATOM 12402 O O . ASP B 1 703 ? -16.828 42.938 -4.34 1 70.81 703 ASP B O 1
ATOM 12406 N N . TRP B 1 704 ? -16.141 41.875 -6.129 1 72.19 704 TRP B N 1
ATOM 12407 C CA . TRP B 1 704 ? -15.148 42.906 -6.391 1 72.19 704 TRP B CA 1
ATOM 12408 C C . TRP B 1 704 ? -15.82 44.188 -6.879 1 72.19 704 TRP B C 1
ATOM 12410 O O . TRP B 1 704 ? -16.672 44.156 -7.77 1 72.19 704 TRP B O 1
ATOM 12420 N N . LYS B 1 705 ? -15.68 45.25 -6.105 1 65.38 705 LYS B N 1
ATOM 12421 C CA . LYS B 1 705 ? -16.125 46.562 -6.57 1 65.38 705 LYS B CA 1
ATOM 12422 C C . LYS B 1 705 ? -14.945 47.406 -7.016 1 65.38 705 LYS B C 1
ATOM 12424 O O . LYS B 1 705 ? -13.945 47.531 -6.301 1 65.38 705 LYS B O 1
ATOM 12429 N N . PRO B 1 706 ? -14.891 47.688 -8.281 1 64.62 706 PRO B N 1
ATOM 12430 C CA . PRO B 1 706 ? -13.781 48.5 -8.75 1 64.62 706 PRO B CA 1
ATOM 12431 C C . PRO B 1 706 ? -13.578 49.75 -7.891 1 64.62 706 PRO B C 1
ATOM 12433 O O . PRO B 1 706 ? -14.547 50.312 -7.375 1 64.62 706 PRO B O 1
ATOM 12436 N N . PRO B 1 707 ? -12.344 50 -7.516 1 60.69 707 PRO B N 1
ATOM 12437 C CA . PRO B 1 707 ? -12.094 51.219 -6.746 1 60.69 707 PRO B CA 1
ATOM 12438 C C . PRO B 1 707 ? -12.641 52.469 -7.426 1 60.69 707 PRO B C 1
ATOM 12440 O O . PRO B 1 707 ? -12.805 52.5 -8.648 1 60.69 707 PRO B O 1
ATOM 12443 N N . LYS B 1 708 ? -13.18 53.469 -6.562 1 57.28 708 LYS B N 1
ATOM 12444 C CA . LYS B 1 708 ? -13.836 54.688 -7.016 1 57.28 708 LYS B CA 1
ATOM 12445 C C . LYS B 1 708 ? -13.039 55.344 -8.141 1 57.28 708 LYS B C 1
ATOM 12447 O O . LYS B 1 708 ? -13.625 55.875 -9.094 1 57.28 708 LYS B O 1
ATOM 12452 N N . PHE B 1 709 ? -11.742 55.219 -7.906 1 58.31 709 PHE B N 1
ATOM 12453 C CA . PHE B 1 709 ? -10.938 55.906 -8.914 1 58.31 709 PHE B CA 1
ATOM 12454 C C . PHE B 1 709 ? -11.102 55.25 -10.281 1 58.31 709 PHE B C 1
ATOM 12456 O O . PHE B 1 709 ? -11.18 55.906 -11.305 1 58.31 709 PHE B O 1
ATOM 12463 N N . LEU B 1 710 ? -11.148 53.875 -10.227 1 58.16 710 LEU B N 1
ATOM 12464 C CA . LEU B 1 710 ? -11.328 53.156 -11.477 1 58.16 710 LEU B CA 1
ATOM 12465 C C . LEU B 1 710 ? -12.758 53.312 -11.992 1 58.16 710 LEU B C 1
ATOM 12467 O O . LEU B 1 710 ? -12.984 53.375 -13.203 1 58.16 710 LEU B O 1
ATOM 12471 N N . LYS B 1 711 ? -13.68 53.25 -11.039 1 57.62 711 LYS B N 1
ATOM 12472 C CA . LYS B 1 711 ? -15.055 53.531 -11.43 1 57.62 711 LYS B CA 1
ATOM 12473 C C . LYS B 1 711 ? -15.156 54.875 -12.172 1 57.62 711 LYS B C 1
ATOM 12475 O O . LYS B 1 711 ? -15.883 55 -13.156 1 57.62 711 LYS B O 1
ATOM 12480 N N . ASN B 1 712 ? -14.477 55.906 -11.578 1 57.91 712 ASN B N 1
ATOM 12481 C CA . ASN B 1 712 ? -14.508 57.219 -12.219 1 57.91 712 ASN B CA 1
ATOM 12482 C C . ASN B 1 712 ? -13.891 57.188 -13.617 1 57.91 712 ASN B C 1
ATOM 12484 O O . ASN B 1 712 ? -14.375 57.844 -14.531 1 57.91 712 ASN B O 1
ATOM 12488 N N . ILE B 1 713 ? -12.922 56.406 -13.695 1 55.25 713 ILE B N 1
ATOM 12489 C CA . ILE B 1 713 ? -12.281 56.312 -15 1 55.25 713 ILE B CA 1
ATOM 12490 C C . ILE B 1 713 ? -13.18 55.562 -15.969 1 55.25 713 ILE B C 1
ATOM 12492 O O . ILE B 1 713 ? -13.336 55.969 -17.125 1 55.25 713 ILE B O 1
ATOM 12496 N N . ILE B 1 714 ? -13.672 54.531 -15.359 1 54.69 714 ILE B N 1
ATOM 12497 C CA . ILE B 1 714 ? -14.578 53.75 -16.219 1 54.69 714 ILE B CA 1
ATOM 12498 C C . ILE B 1 714 ? -15.852 54.562 -16.469 1 54.69 714 ILE B C 1
ATOM 12500 O O . ILE B 1 714 ? -16.375 54.562 -17.594 1 54.69 714 ILE B O 1
ATOM 12504 N N . ASN B 1 715 ? -16.344 55.156 -15.344 1 54 715 ASN B N 1
ATOM 12505 C CA . ASN B 1 715 ? -17.516 56 -15.562 1 54 715 ASN B CA 1
ATOM 12506 C C . ASN B 1 715 ? -17.188 57.188 -16.453 1 54 715 ASN B C 1
ATOM 12508 O O . ASN B 1 715 ? -18.062 57.719 -17.156 1 54 715 ASN B O 1
ATOM 12512 N N . TRP B 1 716 ? -16.047 57.844 -16.375 1 47.53 716 TRP B N 1
ATOM 12513 C CA . TRP B 1 716 ? -15.734 58.938 -17.297 1 47.53 716 TRP B CA 1
ATOM 12514 C C . TRP B 1 716 ? -15.875 58.469 -18.75 1 47.53 716 TRP B C 1
ATOM 12516 O O . TRP B 1 716 ? -16.359 59.219 -19.594 1 47.53 716 TRP B O 1
ATOM 12526 N N . ARG B 1 717 ? -15.484 57.188 -18.938 1 40.06 717 ARG B N 1
ATOM 12527 C CA . ARG B 1 717 ? -15.766 56.719 -20.281 1 40.06 717 ARG B CA 1
ATOM 12528 C C . ARG B 1 717 ? -17.266 56.469 -20.469 1 40.06 717 ARG B C 1
ATOM 12530 O O . ARG B 1 717 ? -17.766 56.562 -21.594 1 40.06 717 ARG B O 1
ATOM 12537 N N . LYS B 1 718 ? -17.672 55.969 -19.422 1 46.94 718 LYS B N 1
ATOM 12538 C CA . LYS B 1 718 ? -19.094 55.688 -19.609 1 46.94 718 LYS B CA 1
ATOM 12539 C C . LYS B 1 718 ? -19.953 56.906 -19.281 1 46.94 718 LYS B C 1
ATOM 12541 O O . LYS B 1 718 ? -21.172 56.812 -19.219 1 46.94 718 LYS B O 1
ATOM 12546 N N . ASN B 1 719 ? -19.406 58.062 -19.016 1 39.25 719 ASN B N 1
ATOM 12547 C CA . ASN B 1 719 ? -20.25 59.188 -18.594 1 39.25 719 ASN B CA 1
ATOM 12548 C C . ASN B 1 719 ? -21.422 59.375 -19.562 1 39.25 719 ASN B C 1
ATOM 12550 O O . ASN B 1 719 ? -22.172 60.375 -19.438 1 39.25 719 ASN B O 1
ATOM 12554 N N . LYS B 1 720 ? -21.281 59.188 -20.891 1 38.97 720 LYS B N 1
ATOM 12555 C CA . LYS B 1 720 ? -22.359 59.906 -21.562 1 38.97 720 LYS B CA 1
ATOM 12556 C C . LYS B 1 720 ? -23.719 59.312 -21.219 1 38.97 720 LYS B C 1
ATOM 12558 O O . LYS B 1 720 ? -24.766 59.938 -21.453 1 38.97 720 LYS B O 1
ATOM 12563 N N . ASN B 1 721 ? -23.906 58.062 -21.453 1 32.22 721 ASN B N 1
ATOM 12564 C CA . ASN B 1 721 ? -25.344 57.812 -21.484 1 32.22 721 ASN B CA 1
ATOM 12565 C C . ASN B 1 721 ? -25.953 57.875 -20.094 1 32.22 721 ASN B C 1
ATOM 12567 O O . ASN B 1 721 ? -26.719 58.781 -19.797 1 32.22 721 ASN B O 1
ATOM 12571 N N . LYS B 1 722 ? -26.812 56.562 -19.766 1 32.84 722 LYS B N 1
ATOM 12572 C CA . LYS B 1 722 ? -28.094 56.406 -19.078 1 32.84 722 LYS B CA 1
ATOM 12573 C C . LYS B 1 722 ? -27.922 56.531 -17.562 1 32.84 722 LYS B C 1
ATOM 12575 O O . LYS B 1 722 ? -26.891 56.125 -17.016 1 32.84 722 LYS B O 1
ATOM 12580 N N . ASP B 1 723 ? -28.625 57.5 -16.969 1 33.47 723 ASP B N 1
ATOM 12581 C CA . ASP B 1 723 ? -29.094 57.75 -15.609 1 33.47 723 ASP B CA 1
ATOM 12582 C C . ASP B 1 723 ? -29.312 56.438 -14.875 1 33.47 723 ASP B C 1
ATOM 12584 O O . ASP B 1 723 ? -30.438 55.906 -14.852 1 33.47 723 ASP B O 1
ATOM 12588 N N . ASP B 1 724 ? -28.703 55.312 -15.289 1 33.88 724 ASP B N 1
ATOM 12589 C CA . ASP B 1 724 ? -29.188 54.156 -14.547 1 33.88 724 ASP B CA 1
ATOM 12590 C C . ASP B 1 724 ? -29.016 54.344 -13.039 1 33.88 724 ASP B C 1
ATOM 12592 O O . ASP B 1 724 ? -27.922 54.688 -12.57 1 33.88 724 ASP B O 1
ATOM 12596 N N . GLU B 1 725 ? -30.078 54.906 -12.383 1 35.16 725 GLU B N 1
ATOM 12597 C CA . GLU B 1 725 ? -30.297 54.906 -10.938 1 35.16 725 GLU B CA 1
ATOM 12598 C C . GLU B 1 725 ? -29.641 53.688 -10.297 1 35.16 725 GLU B C 1
ATOM 12600 O O . GLU B 1 725 ? -29.812 52.562 -10.781 1 35.16 725 GLU B O 1
ATOM 12605 N N . PRO B 1 726 ? -28.5 53.906 -9.688 1 36.09 726 PRO B N 1
ATOM 12606 C CA . PRO B 1 726 ? -27.938 52.781 -8.938 1 36.09 726 PRO B CA 1
ATOM 12607 C C . PRO B 1 726 ? -28.969 52.094 -8.055 1 36.09 726 PRO B C 1
ATOM 12609 O O . PRO B 1 726 ? -29.438 52.688 -7.074 1 36.09 726 PRO B O 1
ATOM 12612 N N . THR B 1 727 ? -30.172 51.875 -8.57 1 34.75 727 THR B N 1
ATOM 12613 C CA . THR B 1 727 ? -30.984 51 -7.734 1 34.75 727 THR B CA 1
ATOM 12614 C C . THR B 1 727 ? -30.125 49.906 -7.094 1 34.75 727 THR B C 1
ATOM 12616 O O . THR B 1 727 ? -29.938 48.844 -7.676 1 34.75 727 THR B O 1
ATOM 12619 N N . THR B 1 728 ? -28.938 50.219 -6.832 1 35.47 728 THR B N 1
ATOM 12620 C CA . THR B 1 728 ? -28.234 49.125 -6.145 1 35.47 728 THR B CA 1
ATOM 12621 C C . THR B 1 728 ? -28.984 48.719 -4.887 1 35.47 728 THR B C 1
ATOM 12623 O O . THR B 1 728 ? -28.859 49.344 -3.836 1 35.47 728 THR B O 1
ATOM 12626 N N . PHE B 1 729 ? -30.328 48.812 -4.867 1 33.06 729 PHE B N 1
ATOM 12627 C CA . PHE B 1 729 ? -30.812 47.938 -3.785 1 33.06 729 PHE B CA 1
ATOM 12628 C C . PHE B 1 729 ? -29.891 46.75 -3.602 1 33.06 729 PHE B C 1
ATOM 12630 O O . PHE B 1 729 ? -29.594 46.031 -4.559 1 33.06 729 PHE B O 1
ATOM 12637 N N . ASP B 1 730 ? -28.844 46.906 -2.861 1 38.03 730 ASP B N 1
ATOM 12638 C CA . ASP B 1 730 ? -28.219 45.719 -2.281 1 38.03 730 ASP B CA 1
ATOM 12639 C C . ASP B 1 730 ? -29.234 44.594 -2.121 1 38.03 730 ASP B C 1
ATOM 12641 O O . ASP B 1 730 ? -30.062 44.594 -1.207 1 38.03 730 ASP B O 1
ATOM 12645 N N . ASN B 1 731 ? -29.984 44.25 -3.008 1 39.78 731 ASN B N 1
ATOM 12646 C CA . ASN B 1 731 ? -30.75 43 -2.941 1 39.78 731 ASN B CA 1
ATOM 12647 C C . ASN B 1 731 ? -30.062 41.969 -2.045 1 39.78 731 ASN B C 1
ATOM 12649 O O . ASN B 1 731 ? -28.969 41.5 -2.35 1 39.78 731 ASN B O 1
ATOM 12653 N N . LYS B 1 732 ? -30.203 42.219 -0.775 1 47.25 732 LYS B N 1
ATOM 12654 C CA . LYS B 1 732 ? -29.875 41.188 0.23 1 47.25 732 LYS B CA 1
ATOM 12655 C C . LYS B 1 732 ? -30.109 39.781 -0.308 1 47.25 732 LYS B C 1
ATOM 12657 O O . LYS B 1 732 ? -31.25 39.344 -0.433 1 47.25 732 LYS B O 1
ATOM 12662 N N . VAL B 1 733 ? -29.391 39.375 -1.229 1 55.06 733 VAL B N 1
ATOM 12663 C CA . VAL B 1 733 ? -29.484 37.969 -1.674 1 55.06 733 VAL B CA 1
ATOM 12664 C C . VAL B 1 733 ? -29.656 37.062 -0.467 1 55.06 733 VAL B C 1
ATOM 12666 O O . VAL B 1 733 ? -28.766 36.969 0.378 1 55.06 733 VAL B O 1
ATOM 12669 N N . VAL B 1 734 ? -30.906 37.031 0.08 1 63.5 734 VAL B N 1
ATOM 12670 C CA . VAL B 1 734 ? -31.266 36.062 1.125 1 63.5 734 VAL B CA 1
ATOM 12671 C C . VAL B 1 734 ? -30.859 34.656 0.692 1 63.5 734 VAL B C 1
ATOM 12673 O O . VAL B 1 734 ? -31.266 34.188 -0.376 1 63.5 734 VAL B O 1
ATOM 12676 N N . ASP B 1 735 ? -29.844 34.188 1.28 1 79.94 735 ASP B N 1
ATOM 12677 C CA . ASP B 1 735 ? -29.484 32.781 1.08 1 79.94 735 ASP B CA 1
ATOM 12678 C C . ASP B 1 735 ? -30.641 31.844 1.421 1 79.94 735 ASP B C 1
ATOM 12680 O O . ASP B 1 735 ? -31.031 31.734 2.586 1 79.94 735 ASP B O 1
ATOM 12684 N N . THR B 1 736 ? -31.359 31.312 0.463 1 84.75 736 THR B N 1
ATOM 12685 C CA . THR B 1 736 ? -32.562 30.5 0.646 1 84.75 736 THR B CA 1
ATOM 12686 C C . THR B 1 736 ? -32.188 29.031 0.872 1 84.75 736 THR B C 1
ATOM 12688 O O . THR B 1 736 ? -33.062 28.172 1.013 1 84.75 736 THR B O 1
ATOM 12691 N N . ARG B 1 737 ? -30.969 28.844 1.067 1 90.31 737 ARG B N 1
ATOM 12692 C CA . ARG B 1 737 ? -30.578 27.453 1.3 1 90.31 737 ARG B CA 1
ATOM 12693 C C . ARG B 1 737 ? -30.922 27.016 2.721 1 90.31 737 ARG B C 1
ATOM 12695 O O . ARG B 1 737 ? -30.953 27.844 3.639 1 90.31 737 ARG B O 1
ATOM 12702 N N . PRO B 1 738 ? -31.172 25.641 2.906 1 91.5 738 PRO B N 1
ATOM 12703 C CA . PRO B 1 738 ? -31.547 25.141 4.234 1 91.5 738 PRO B CA 1
ATOM 12704 C C . PRO B 1 738 ? -30.375 25.156 5.215 1 91.5 738 PRO B C 1
ATOM 12706 O O . PRO B 1 738 ? -29.219 25.266 4.797 1 91.5 738 PRO B O 1
ATOM 12709 N N . ILE B 1 739 ? -30.766 25.109 6.477 1 90.44 739 ILE B N 1
ATOM 12710 C CA . ILE B 1 739 ? -29.75 24.969 7.52 1 90.44 739 ILE B CA 1
ATOM 12711 C C . ILE B 1 739 ? -29.312 23.516 7.629 1 90.44 739 ILE B C 1
ATOM 12713 O O . ILE B 1 739 ? -30.125 22.594 7.449 1 90.44 739 ILE B O 1
ATOM 12717 N N . LEU B 1 740 ? -28.078 23.359 7.867 1 93.25 740 LEU B N 1
ATOM 12718 C CA . LEU B 1 740 ? -27.547 22 8.031 1 93.25 740 LEU B CA 1
ATOM 12719 C C . LEU B 1 740 ? -27.938 21.438 9.391 1 93.25 740 LEU B C 1
ATOM 12721 O O . LEU B 1 740 ? -27.734 22.078 10.422 1 93.25 740 LEU B O 1
ATOM 12725 N N . LYS B 1 741 ? -28.484 20.141 9.406 1 91.5 741 LYS B N 1
ATOM 12726 C CA . LYS B 1 741 ? -28.953 19.531 10.641 1 91.5 741 LYS B CA 1
ATOM 12727 C C . LYS B 1 741 ? -28.234 18.219 10.906 1 91.5 741 LYS B C 1
ATOM 12729 O O . LYS B 1 741 ? -27.797 17.953 12.031 1 91.5 741 LYS B O 1
ATOM 12734 N N . ILE B 1 742 ? -28.141 17.391 9.852 1 93.69 742 ILE B N 1
ATOM 12735 C CA . ILE B 1 742 ? -27.641 16.031 10.047 1 93.69 742 ILE B CA 1
ATOM 12736 C C . ILE B 1 742 ? -26.641 15.688 8.938 1 93.69 742 ILE B C 1
ATOM 12738 O O . ILE B 1 742 ? -26.875 15.992 7.77 1 93.69 742 ILE B O 1
ATOM 12742 N N . ILE B 1 743 ? -25.578 15.156 9.32 1 96.19 743 ILE B N 1
ATOM 12743 C CA . ILE B 1 743 ? -24.672 14.477 8.398 1 96.19 743 ILE B CA 1
ATOM 12744 C C . ILE B 1 743 ? -24.641 12.984 8.711 1 96.19 743 ILE B C 1
ATOM 12746 O O . ILE B 1 743 ? -24.359 12.594 9.852 1 96.19 743 ILE B O 1
ATOM 12750 N N . CYS B 1 744 ? -24.984 12.164 7.781 1 96.81 744 CYS B N 1
ATOM 12751 C CA . CYS B 1 744 ? -24.922 10.719 7.945 1 96.81 744 CYS B CA 1
ATOM 12752 C C . CYS B 1 744 ? -23.812 10.109 7.102 1 96.81 744 CYS B C 1
ATOM 12754 O O . CYS B 1 744 ? -23.797 10.273 5.883 1 96.81 744 CYS B O 1
ATOM 12756 N N . LEU B 1 745 ? -22.891 9.508 7.75 1 97.69 745 LEU B N 1
ATOM 12757 C CA . LEU B 1 745 ? -21.781 8.852 7.07 1 97.69 745 LEU B CA 1
ATOM 12758 C C . LEU B 1 745 ? -22.031 7.348 6.977 1 97.69 745 LEU B C 1
ATOM 12760 O O . LEU B 1 745 ? -22.234 6.684 7.992 1 97.69 745 LEU B O 1
ATOM 12764 N N . ASP B 1 746 ? -22.031 6.852 5.758 1 96.5 746 ASP B N 1
ATOM 12765 C CA . ASP B 1 746 ? -22.125 5.414 5.52 1 96.5 746 ASP B CA 1
ATOM 12766 C C . ASP B 1 746 ? -20.75 4.754 5.594 1 96.5 746 ASP B C 1
ATOM 12768 O O . ASP B 1 746 ? -19.938 4.895 4.68 1 96.5 746 ASP B O 1
ATOM 12772 N N . PHE B 1 747 ? -20.516 3.992 6.641 1 95.62 747 PHE B N 1
ATOM 12773 C CA . PHE B 1 747 ? -19.234 3.352 6.902 1 95.62 747 PHE B CA 1
ATOM 12774 C C . PHE B 1 747 ? -19.25 1.9 6.438 1 95.62 747 PHE B C 1
ATOM 12776 O O . PHE B 1 747 ? -18.422 1.1 6.859 1 95.62 747 PHE B O 1
ATOM 12783 N N . SER B 1 748 ? -20.172 1.588 5.582 1 92.06 748 SER B N 1
ATOM 12784 C CA . SER B 1 748 ? -20.328 0.203 5.145 1 92.06 748 SER B CA 1
ATOM 12785 C C . SER B 1 748 ? -19.109 -0.278 4.379 1 92.06 748 SER B C 1
ATOM 12787 O O . SER B 1 748 ? -18.812 -1.477 4.344 1 92.06 748 SER B O 1
ATOM 12789 N N . GLN B 1 749 ? -18.391 0.642 3.82 1 90.94 749 GLN B N 1
ATOM 12790 C CA . GLN B 1 749 ? -17.219 0.25 3.055 1 90.94 749 GLN B CA 1
ATOM 12791 C C . GLN B 1 749 ? -15.938 0.512 3.844 1 90.94 749 GLN B C 1
ATOM 12793 O O . GLN B 1 749 ? -14.836 0.283 3.34 1 90.94 749 GLN B O 1
ATOM 12798 N N . VAL B 1 750 ? -16.047 0.965 5.047 1 93 750 VAL B N 1
ATOM 12799 C CA . VAL B 1 750 ? -14.883 1.311 5.855 1 93 750 VAL B CA 1
ATOM 12800 C C . VAL B 1 750 ? -14.445 0.098 6.676 1 93 750 VAL B C 1
ATOM 12802 O O . VAL B 1 750 ? -15 -0.164 7.75 1 93 750 VAL B O 1
ATOM 12805 N N . ALA B 1 751 ? -13.461 -0.566 6.18 1 89.81 751 ALA B N 1
ATOM 12806 C CA . ALA B 1 751 ? -12.977 -1.761 6.863 1 89.81 751 ALA B CA 1
ATOM 12807 C C . ALA B 1 751 ? -11.984 -1.397 7.961 1 89.81 751 ALA B C 1
ATOM 12809 O O . ALA B 1 751 ? -11.828 -2.133 8.938 1 89.81 751 ALA B O 1
ATOM 12810 N N . GLN B 1 752 ? -11.344 -0.277 7.754 1 91.44 752 GLN B N 1
ATOM 12811 C CA . GLN B 1 752 ? -10.352 0.137 8.734 1 91.44 752 GLN B CA 1
ATOM 12812 C C . GLN B 1 752 ? -10.242 1.658 8.805 1 91.44 752 GLN B C 1
ATOM 12814 O O . GLN B 1 752 ? -10.641 2.355 7.871 1 91.44 752 GLN B O 1
ATOM 12819 N N . THR B 1 753 ? -9.75 2.088 9.961 1 94.38 753 THR B N 1
ATOM 12820 C CA . THR B 1 753 ? -9.43 3.494 10.18 1 94.38 753 THR B CA 1
ATOM 12821 C C . THR B 1 753 ? -8.094 3.635 10.898 1 94.38 753 THR B C 1
ATOM 12823 O O . THR B 1 753 ? -7.551 2.654 11.414 1 94.38 753 THR B O 1
ATOM 12826 N N . ASP B 1 754 ? -7.484 4.734 10.781 1 94.69 754 ASP B N 1
ATOM 12827 C CA . ASP B 1 754 ? -6.285 5.055 11.547 1 94.69 754 ASP B CA 1
ATOM 12828 C C . ASP B 1 754 ? -6.445 6.379 12.289 1 94.69 754 ASP B C 1
ATOM 12830 O O . ASP B 1 754 ? -7.492 7.023 12.203 1 94.69 754 ASP B O 1
ATOM 12834 N N . SER B 1 755 ? -5.465 6.711 13.07 1 94.88 755 SER B N 1
ATOM 12835 C CA . SER B 1 755 ? -5.562 7.895 13.922 1 94.88 755 SER B CA 1
ATOM 12836 C C . SER B 1 755 ? -5.641 9.172 13.086 1 94.88 755 SER B C 1
ATOM 12838 O O . SER B 1 755 ? -6.336 10.117 13.453 1 94.88 755 SER B O 1
ATOM 12840 N N . THR B 1 756 ? -4.957 9.227 11.953 1 92.56 756 THR B N 1
ATOM 12841 C CA . THR B 1 756 ? -4.984 10.406 11.094 1 92.56 756 THR B CA 1
ATOM 12842 C C . THR B 1 756 ? -6.387 10.648 10.547 1 92.56 756 THR B C 1
ATOM 12844 O O . THR B 1 756 ? -6.875 11.781 10.562 1 92.56 756 THR B O 1
ATOM 12847 N N . ALA B 1 757 ? -6.992 9.617 10.125 1 95.06 757 ALA B N 1
ATOM 12848 C CA . ALA B 1 757 ? -8.344 9.719 9.57 1 95.06 757 ALA B CA 1
ATOM 12849 C C . ALA B 1 757 ? -9.344 10.117 10.656 1 95.06 757 ALA B C 1
ATOM 12851 O O . ALA B 1 757 ? -10.219 10.953 10.422 1 95.06 757 ALA B O 1
ATOM 12852 N N . LEU B 1 758 ? -9.266 9.5 11.797 1 96 758 LEU B N 1
ATOM 12853 C CA . LEU B 1 758 ? -10.188 9.797 12.883 1 96 758 LEU B CA 1
ATOM 12854 C C . LEU B 1 758 ? -10.016 11.234 13.367 1 96 758 LEU B C 1
ATOM 12856 O O . LEU B 1 758 ? -11 11.914 13.664 1 96 758 LEU B O 1
ATOM 12860 N N . GLN B 1 759 ? -8.789 11.68 13.453 1 91.56 759 GLN B N 1
ATOM 12861 C CA . GLN B 1 759 ? -8.547 13.07 13.805 1 91.56 759 GLN B CA 1
ATOM 12862 C C . GLN B 1 759 ? -9.125 14.008 12.75 1 91.56 759 GLN B C 1
ATOM 12864 O O . GLN B 1 759 ? -9.68 15.062 13.078 1 91.56 759 GLN B O 1
ATOM 12869 N N . SER B 1 760 ? -8.945 13.656 11.523 1 91.38 760 SER B N 1
ATOM 12870 C CA . SER B 1 760 ? -9.523 14.445 10.438 1 91.38 760 SER B CA 1
ATOM 12871 C C . SER B 1 760 ? -11.039 14.539 10.562 1 91.38 760 SER B C 1
ATOM 12873 O O . SER B 1 760 ? -11.625 15.586 10.273 1 91.38 760 SER B O 1
ATOM 12875 N N . LEU B 1 761 ? -11.648 13.438 10.945 1 94.5 761 LEU B N 1
ATOM 12876 C CA . LEU B 1 761 ? -13.094 13.422 11.156 1 94.5 761 LEU B CA 1
ATOM 12877 C C . LEU B 1 761 ? -13.484 14.352 12.297 1 94.5 761 LEU B C 1
ATOM 12879 O O . LEU B 1 761 ? -14.5 15.055 12.211 1 94.5 761 LEU B O 1
ATOM 12883 N N . LEU B 1 762 ? -12.758 14.352 13.375 1 91.62 762 LEU B N 1
ATOM 12884 C CA . LEU B 1 762 ? -13 15.258 14.5 1 91.62 762 LEU B CA 1
ATOM 12885 C C . LEU B 1 762 ? -12.859 16.719 14.062 1 91.62 762 LEU B C 1
ATOM 12887 O O . LEU B 1 762 ? -13.664 17.562 14.453 1 91.62 762 LEU B O 1
ATOM 12891 N N . ASP B 1 763 ? -11.844 16.969 13.289 1 88.94 763 ASP B N 1
ATOM 12892 C CA . ASP B 1 763 ? -11.648 18.312 12.773 1 88.94 763 ASP B CA 1
ATOM 12893 C C . ASP B 1 763 ? -12.805 18.734 11.867 1 88.94 763 ASP B C 1
ATOM 12895 O O . ASP B 1 763 ? -13.195 19.906 11.859 1 88.94 763 ASP B O 1
ATOM 12899 N N . LEU B 1 764 ? -13.25 17.781 11.078 1 92.38 764 LEU B N 1
ATOM 12900 C CA . LEU B 1 764 ? -14.406 18.047 10.227 1 92.38 764 LEU B CA 1
ATOM 12901 C C . LEU B 1 764 ? -15.617 18.438 11.062 1 92.38 764 LEU B C 1
ATOM 12903 O O . LEU B 1 764 ? -16.328 19.375 10.727 1 92.38 764 LEU B O 1
ATOM 12907 N N . ARG B 1 765 ? -15.891 17.688 12.102 1 92.88 765 ARG B N 1
ATOM 12908 C CA . ARG B 1 765 ? -17.016 18 12.984 1 92.88 765 ARG B CA 1
ATOM 12909 C C . ARG B 1 765 ? -16.875 19.406 13.57 1 92.88 765 ARG B C 1
ATOM 12911 O O . ARG B 1 765 ? -17.859 20.156 13.625 1 92.88 765 ARG B O 1
ATOM 12918 N N . ARG B 1 766 ? -15.727 19.75 13.992 1 88.62 766 ARG B N 1
ATOM 12919 C CA . ARG B 1 766 ? -15.492 21.078 14.555 1 88.62 766 ARG B CA 1
ATOM 12920 C C . ARG B 1 766 ? -15.719 22.156 13.508 1 88.62 766 ARG B C 1
ATOM 12922 O O . ARG B 1 766 ? -16.344 23.188 13.797 1 88.62 766 ARG B O 1
ATOM 12929 N N . ALA B 1 767 ? -15.18 21.922 12.32 1 87.81 767 ALA B N 1
ATOM 12930 C CA . ALA B 1 767 ? -15.328 22.891 11.242 1 87.81 767 ALA B CA 1
ATOM 12931 C C . ALA B 1 767 ? -16.797 23.078 10.867 1 87.81 767 ALA B C 1
ATOM 12933 O O . ALA B 1 767 ? -17.25 24.203 10.656 1 87.81 767 ALA B O 1
ATOM 12934 N N . ILE B 1 768 ? -17.516 21.984 10.797 1 91.31 768 ILE B N 1
ATOM 12935 C CA . ILE B 1 768 ? -18.922 22.016 10.406 1 91.31 768 ILE B CA 1
ATOM 12936 C C . ILE B 1 768 ? -19.75 22.703 11.5 1 91.31 768 ILE B C 1
ATOM 12938 O O . ILE B 1 768 ? -20.641 23.5 11.211 1 91.31 768 ILE B O 1
ATOM 12942 N N . ASN B 1 769 ? -19.469 22.391 12.75 1 88.69 769 ASN B N 1
ATOM 12943 C CA . ASN B 1 769 ? -20.156 23.047 13.844 1 88.69 769 ASN B CA 1
ATOM 12944 C C . ASN B 1 769 ? -19.906 24.547 13.844 1 88.69 769 ASN B C 1
ATOM 12946 O O . ASN B 1 769 ? -20.812 25.344 14.133 1 88.69 769 ASN B O 1
ATOM 12950 N N . LYS B 1 770 ? -18.719 24.906 13.586 1 84.38 770 LYS B N 1
ATOM 12951 C CA . LYS B 1 770 ? -18.375 26.328 13.508 1 84.38 770 LYS B CA 1
ATOM 12952 C C . LYS B 1 770 ? -19.125 27 12.352 1 84.38 770 LYS B C 1
ATOM 12954 O O . LYS B 1 770 ? -19.656 28.109 12.508 1 84.38 770 LYS B O 1
ATOM 12959 N N . TYR B 1 771 ? -19.125 26.359 11.219 1 85.56 771 TYR B N 1
ATOM 12960 C CA . TYR B 1 771 ? -19.828 26.875 10.047 1 85.56 771 TYR B CA 1
ATOM 12961 C C . TYR B 1 771 ? -21.312 27 10.32 1 85.56 771 TYR B C 1
ATOM 12963 O O . TYR B 1 771 ? -21.922 28.031 9.992 1 85.56 771 TYR B O 1
ATOM 12971 N N . ALA B 1 772 ? -21.906 25.984 10.922 1 88.5 772 ALA B N 1
ATOM 12972 C CA . ALA B 1 772 ? -23.344 25.969 11.188 1 88.5 772 ALA B CA 1
ATOM 12973 C C . ALA B 1 772 ? -23.688 26.797 12.422 1 88.5 772 ALA B C 1
ATOM 12975 O O . ALA B 1 772 ? -24.844 27.125 12.664 1 88.5 772 ALA B O 1
ATOM 12976 N N . ASP B 1 773 ? -22.656 27.219 13.234 1 84.88 773 ASP B N 1
ATOM 12977 C CA . ASP B 1 773 ? -22.812 27.938 14.492 1 84.88 773 ASP B CA 1
ATOM 12978 C C . ASP B 1 773 ? -23.781 27.203 15.422 1 84.88 773 ASP B C 1
ATOM 12980 O O . ASP B 1 773 ? -24.625 27.828 16.078 1 84.88 773 ASP B O 1
ATOM 12984 N N . ARG B 1 774 ? -23.859 25.906 15.242 1 83.69 774 ARG B N 1
ATOM 12985 C CA . ARG B 1 774 ? -24.641 24.984 16.062 1 83.69 774 ARG B CA 1
ATOM 12986 C C . ARG B 1 774 ? -24.078 23.578 16 1 83.69 774 ARG B C 1
ATOM 12988 O O . ARG B 1 774 ? -23.188 23.297 15.195 1 83.69 774 ARG B O 1
ATOM 12995 N N . GLN B 1 775 ? -24.656 22.75 16.828 1 87.62 775 GLN B N 1
ATOM 12996 C CA . GLN B 1 775 ? -24.219 21.359 16.797 1 87.62 775 GLN B CA 1
ATOM 12997 C C . GLN B 1 775 ? -24.938 20.594 15.688 1 87.62 775 GLN B C 1
ATOM 12999 O O . GLN B 1 775 ? -26.172 20.625 15.594 1 87.62 775 GLN B O 1
ATOM 13004 N N . VAL B 1 776 ? -24.219 20.062 14.828 1 91.44 776 VAL B N 1
ATOM 13005 C CA . VAL B 1 776 ? -24.719 19.188 13.766 1 91.44 776 VAL B CA 1
ATOM 13006 C C . VAL B 1 776 ? -24.547 17.734 14.172 1 91.44 776 VAL B C 1
ATOM 13008 O O . VAL B 1 776 ? -23.516 17.344 14.711 1 91.44 776 VAL B O 1
ATOM 13011 N N . GLU B 1 777 ? -25.609 16.938 13.977 1 92 777 GLU B N 1
ATOM 13012 C CA . GLU B 1 777 ? -25.562 15.523 14.352 1 92 777 GLU B CA 1
ATOM 13013 C C . GLU B 1 777 ? -24.797 14.703 13.32 1 92 777 GLU B C 1
ATOM 13015 O O . GLU B 1 777 ? -25.031 14.828 12.117 1 92 777 GLU B O 1
ATOM 13020 N N . PHE B 1 778 ? -23.891 13.961 13.836 1 94.69 778 PHE B N 1
ATOM 13021 C CA . PHE B 1 778 ? -23.172 13.023 12.984 1 94.69 778 PHE B CA 1
ATOM 13022 C C . PHE B 1 778 ? -23.656 11.602 13.219 1 94.69 778 PHE B C 1
ATOM 13024 O O . PHE B 1 778 ? -23.422 11.016 14.273 1 94.69 778 PHE B O 1
ATOM 13031 N N . HIS B 1 779 ? -24.344 11.047 12.258 1 95.5 779 HIS B N 1
ATOM 13032 C CA . HIS B 1 779 ? -24.828 9.672 12.305 1 95.5 779 HIS B CA 1
ATOM 13033 C C . HIS B 1 779 ? -23.922 8.75 11.492 1 95.5 779 HIS B C 1
ATOM 13035 O O . HIS B 1 779 ? -23.391 9.141 10.453 1 95.5 779 HIS B O 1
ATOM 13041 N N . PHE B 1 780 ? -23.688 7.625 11.984 1 96.81 780 PHE B N 1
ATOM 13042 C CA . PHE B 1 780 ? -22.891 6.617 11.305 1 96.81 780 PHE B CA 1
ATOM 13043 C C . PHE B 1 780 ? -23.703 5.352 11.062 1 96.81 780 PHE B C 1
ATOM 13045 O O . PHE B 1 780 ? -24.438 4.898 11.938 1 96.81 780 PHE B O 1
ATOM 13052 N N . SER B 1 781 ? -23.578 4.832 9.875 1 95.94 781 SER B N 1
ATOM 13053 C CA . SER B 1 781 ? -24.25 3.584 9.555 1 95.94 781 SER B CA 1
ATOM 13054 C C . SER B 1 781 ? -23.281 2.545 9.008 1 95.94 781 SER B C 1
ATOM 13056 O O . SER B 1 781 ? -22.281 2.893 8.375 1 95.94 781 SER B O 1
ATOM 13058 N N . GLY B 1 782 ? -23.516 1.311 9.32 1 94.38 782 GLY B N 1
ATOM 13059 C CA . GLY B 1 782 ? -22.781 0.203 8.727 1 94.38 782 GLY B CA 1
ATOM 13060 C C . GLY B 1 782 ? -21.359 0.067 9.258 1 94.38 782 GLY B C 1
ATOM 13061 O O . GLY B 1 782 ? -20.438 -0.211 8.5 1 94.38 782 GLY B O 1
ATOM 13062 N N . ILE B 1 783 ? -21.109 0.304 10.531 1 94.81 783 ILE B N 1
ATOM 13063 C CA . ILE B 1 783 ? -19.781 0.103 11.117 1 94.81 783 ILE B CA 1
ATOM 13064 C C . ILE B 1 783 ? -19.516 -1.391 11.273 1 94.81 783 ILE B C 1
ATOM 13066 O O . ILE B 1 783 ? -20.188 -2.074 12.047 1 94.81 783 ILE B O 1
ATOM 13070 N N . LEU B 1 784 ? -18.531 -1.883 10.609 1 89.81 784 LEU B N 1
ATOM 13071 C CA . LEU B 1 784 ? -18.344 -3.326 10.516 1 89.81 784 LEU B CA 1
ATOM 13072 C C . LEU B 1 784 ? -17.219 -3.789 11.438 1 89.81 784 LEU B C 1
ATOM 13074 O O . LEU B 1 784 ? -17.125 -4.973 11.766 1 89.81 784 LEU B O 1
ATOM 13078 N N . SER B 1 785 ? -16.344 -2.924 11.852 1 90.44 785 SER B N 1
ATOM 13079 C CA . SER B 1 785 ? -15.195 -3.281 12.688 1 90.44 785 SER B CA 1
ATOM 13080 C C . SER B 1 785 ? -15.352 -2.732 14.102 1 90.44 785 SER B C 1
ATOM 13082 O O . SER B 1 785 ? -15.68 -1.559 14.281 1 90.44 785 SER B O 1
ATOM 13084 N N . PRO B 1 786 ? -15.117 -3.656 15.07 1 92.5 786 PRO B N 1
ATOM 13085 C CA . PRO B 1 786 ? -15.227 -3.191 16.453 1 92.5 786 PRO B CA 1
ATOM 13086 C C . PRO B 1 786 ? -14.172 -2.145 16.812 1 92.5 786 PRO B C 1
ATOM 13088 O O . PRO B 1 786 ? -14.414 -1.288 17.672 1 92.5 786 PRO B O 1
ATOM 13091 N N . TRP B 1 787 ? -13.102 -2.199 16.156 1 92.31 787 TRP B N 1
ATOM 13092 C CA . TRP B 1 787 ? -12.031 -1.259 16.469 1 92.31 787 TRP B CA 1
ATOM 13093 C C . TRP B 1 787 ? -12.328 0.118 15.875 1 92.31 787 TRP B C 1
ATOM 13095 O O . TRP B 1 787 ? -11.922 1.138 16.438 1 92.31 787 TRP B O 1
ATOM 13105 N N . VAL B 1 788 ? -12.969 0.154 14.727 1 94.5 788 VAL B N 1
ATOM 13106 C CA . VAL B 1 788 ? -13.422 1.426 14.172 1 94.5 788 VAL B CA 1
ATOM 13107 C C . VAL B 1 788 ? -14.445 2.068 15.109 1 94.5 788 VAL B C 1
ATOM 13109 O O . VAL B 1 788 ? -14.367 3.268 15.391 1 94.5 788 VAL B O 1
ATOM 13112 N N . LYS B 1 789 ? -15.359 1.205 15.617 1 95.06 789 LYS B N 1
ATOM 13113 C CA . LYS B 1 789 ? -16.375 1.69 16.547 1 95.06 789 LYS B CA 1
ATOM 13114 C C . LYS B 1 789 ? -15.75 2.24 17.812 1 95.06 789 LYS B C 1
ATOM 13116 O O . LYS B 1 789 ? -16.172 3.287 18.328 1 95.06 789 LYS B O 1
ATOM 13121 N N . LYS B 1 790 ? -14.766 1.534 18.344 1 94.94 790 LYS B N 1
ATOM 13122 C CA . LYS B 1 790 ? -14.062 1.987 19.531 1 94.94 790 LYS B CA 1
ATOM 13123 C C . LYS B 1 790 ? -13.398 3.342 19.297 1 94.94 790 LYS B C 1
ATOM 13125 O O . LYS B 1 790 ? -13.477 4.23 20.156 1 94.94 790 LYS B O 1
ATOM 13130 N N . GLY B 1 791 ? -12.727 3.506 18.172 1 95.25 791 GLY B N 1
ATOM 13131 C CA . GLY B 1 791 ? -12.102 4.773 17.828 1 95.25 791 GLY B CA 1
ATOM 13132 C C . GLY B 1 791 ? -13.086 5.93 17.781 1 95.25 791 GLY B C 1
ATOM 13133 O O . GLY B 1 791 ? -12.805 7.016 18.297 1 95.25 791 GLY B O 1
ATOM 13134 N N . LEU B 1 792 ? -14.258 5.688 17.156 1 96.25 792 LEU B N 1
ATOM 13135 C CA . LEU B 1 792 ? -15.289 6.707 17.031 1 96.25 792 LEU B CA 1
ATOM 13136 C C . LEU B 1 792 ? -15.836 7.094 18.406 1 96.25 792 LEU B C 1
ATOM 13138 O O . LEU B 1 792 ? -15.977 8.281 18.719 1 96.25 792 LEU B O 1
ATOM 13142 N N . VAL B 1 793 ? -16.109 6.086 19.25 1 95.19 793 VAL B N 1
ATOM 13143 C CA . VAL B 1 793 ? -16.688 6.305 20.578 1 95.19 793 VAL B CA 1
ATOM 13144 C C . VAL B 1 793 ? -15.703 7.098 21.438 1 95.19 793 VAL B C 1
ATOM 13146 O O . VAL B 1 793 ? -16.094 8.031 22.141 1 95.19 793 VAL B O 1
ATOM 13149 N N . ASN B 1 794 ? -14.477 6.738 21.359 1 94.12 794 ASN B N 1
ATOM 13150 C CA . ASN B 1 794 ? -13.453 7.402 22.172 1 94.12 794 ASN B CA 1
ATOM 13151 C C . ASN B 1 794 ? -13.281 8.867 21.766 1 94.12 794 ASN B C 1
ATOM 13153 O O . ASN B 1 794 ? -12.82 9.68 22.562 1 94.12 794 ASN B O 1
ATOM 13157 N N . LEU B 1 795 ? -13.656 9.219 20.594 1 92.75 795 LEU B N 1
ATOM 13158 C CA . LEU B 1 795 ? -13.539 10.594 20.125 1 92.75 795 LEU B CA 1
ATOM 13159 C C . LEU B 1 795 ? -14.836 11.359 20.359 1 92.75 795 LEU B C 1
ATOM 13161 O O . LEU B 1 795 ? -14.969 12.516 19.953 1 92.75 795 LEU B O 1
ATOM 13165 N N . GLY B 1 796 ? -15.734 10.656 20.906 1 91.38 796 GLY B N 1
ATOM 13166 C CA . GLY B 1 796 ? -16.969 11.32 21.297 1 91.38 796 GLY B CA 1
ATOM 13167 C C . GLY B 1 796 ? -18.062 11.234 20.25 1 91.38 796 GLY B C 1
ATOM 13168 O O . GLY B 1 796 ? -19.047 11.969 20.312 1 91.38 796 GLY B O 1
ATOM 13169 N N . PHE B 1 797 ? -17.891 10.375 19.297 1 93.62 797 PHE B N 1
ATOM 13170 C CA . PHE B 1 797 ? -18.953 10.172 18.328 1 93.62 797 PHE B CA 1
ATOM 13171 C C . PHE B 1 797 ? -19.969 9.141 18.812 1 93.62 797 PHE B C 1
ATOM 13173 O O . PHE B 1 797 ? -19.656 8.328 19.688 1 93.62 797 PHE B O 1
ATOM 13180 N N . GLY B 1 798 ? -21.156 9.102 18.344 1 92 798 GLY B N 1
ATOM 13181 C CA . GLY B 1 798 ? -22.203 8.18 18.734 1 92 798 GLY B CA 1
ATOM 13182 C C . GLY B 1 798 ? -23.25 8.812 19.641 1 92 798 GLY B C 1
ATOM 13183 O O . GLY B 1 798 ? -24.344 8.273 19.797 1 92 798 GLY B O 1
ATOM 13184 N N . THR B 1 799 ? -22.828 9.859 20.219 1 88.94 799 THR B N 1
ATOM 13185 C CA . THR B 1 799 ? -23.734 10.594 21.094 1 88.94 799 THR B CA 1
ATOM 13186 C C . THR B 1 799 ? -23.625 12.094 20.844 1 88.94 799 THR B C 1
ATOM 13188 O O . THR B 1 799 ? -22.875 12.531 19.969 1 88.94 799 THR B O 1
ATOM 13191 N N . VAL B 1 800 ? -24.438 12.75 21.547 1 82.44 800 VAL B N 1
ATOM 13192 C CA . VAL B 1 800 ? -24.422 14.211 21.438 1 82.44 800 VAL B CA 1
ATOM 13193 C C . VAL B 1 800 ? -23.156 14.758 22.094 1 82.44 800 VAL B C 1
ATOM 13195 O O . VAL B 1 800 ? -22.688 14.227 23.094 1 82.44 800 VAL B O 1
ATOM 13198 N N . ASN B 1 801 ? -22.531 15.711 21.422 1 75.56 801 ASN B N 1
ATOM 13199 C CA . ASN B 1 801 ? -21.328 16.344 21.938 1 75.56 801 ASN B CA 1
ATOM 13200 C C . ASN B 1 801 ? -21.625 17.297 23.078 1 75.56 801 ASN B C 1
ATOM 13202 O O . ASN B 1 801 ? -22.359 18.281 22.906 1 75.56 801 ASN B O 1
ATOM 13206 N N . LYS B 1 802 ? -21.125 17.047 24.25 1 64.38 802 LYS B N 1
ATOM 13207 C CA . LYS B 1 802 ? -21.422 17.812 25.453 1 64.38 802 LYS B CA 1
ATOM 13208 C C . LYS B 1 802 ? -20.891 19.25 25.344 1 64.38 802 LYS B C 1
ATOM 13210 O O . LYS B 1 802 ? -21.453 20.156 25.938 1 64.38 802 LYS B O 1
ATOM 13215 N N . GLU B 1 803 ? -19.781 19.391 24.641 1 62.5 803 GLU B N 1
ATOM 13216 C CA . GLU B 1 803 ? -19.172 20.719 24.531 1 62.5 803 GLU B CA 1
ATOM 13217 C C . GLU B 1 803 ? -20.094 21.703 23.828 1 62.5 803 GLU B C 1
ATOM 13219 O O . GLU B 1 803 ? -20.031 22.906 24.062 1 62.5 803 GLU B O 1
ATOM 13224 N N . TYR B 1 804 ? -20.922 21.25 22.891 1 60.94 804 TYR B N 1
ATOM 13225 C CA . TYR B 1 804 ? -21.797 22.141 22.125 1 60.94 804 TYR B CA 1
ATOM 13226 C C . TYR B 1 804 ? -23.25 21.984 22.578 1 60.94 804 TYR B C 1
ATOM 13228 O O . TYR B 1 804 ? -24.172 22.391 21.859 1 60.94 804 TYR B O 1
ATOM 13236 N N . SER B 1 805 ? -23.5 21.203 23.672 1 51.62 805 SER B N 1
ATOM 13237 C CA . SER B 1 805 ? -24.844 20.812 24.094 1 51.62 805 SER B CA 1
ATOM 13238 C C . SER B 1 805 ? -25.688 22.031 24.438 1 51.62 805 SER B C 1
ATOM 13240 O O . SER B 1 805 ? -25.578 22.594 25.531 1 51.62 805 SER B O 1
ATOM 13242 N N . ASP B 1 806 ? -25.562 23.078 23.719 1 45.41 806 ASP B N 1
ATOM 13243 C CA . ASP B 1 806 ? -26.781 23.828 23.984 1 45.41 806 ASP B CA 1
ATOM 13244 C C . ASP B 1 806 ? -28.031 22.984 23.688 1 45.41 806 ASP B C 1
ATOM 13246 O O . ASP B 1 806 ? -28.141 22.422 22.594 1 45.41 806 ASP B O 1
ATOM 13250 N N . GLU B 1 807 ? -28.656 22.328 24.656 1 44.59 807 GLU B N 1
ATOM 13251 C CA . GLU B 1 807 ? -29.828 21.469 24.75 1 44.59 807 GLU B CA 1
ATOM 13252 C C . GLU B 1 807 ? -30.828 21.781 23.625 1 44.59 807 GLU B C 1
ATOM 13254 O O . GLU B 1 807 ? -31.688 20.953 23.312 1 44.59 807 GLU B O 1
ATOM 13259 N N . SER B 1 808 ? -30.922 22.969 23.234 1 40.47 808 SER B N 1
ATOM 13260 C CA . SER B 1 808 ? -32.156 23.359 22.594 1 40.47 808 SER B CA 1
ATOM 13261 C C . SER B 1 808 ? -32.312 22.703 21.219 1 40.47 808 SER B C 1
ATOM 13263 O O . SER B 1 808 ? -33.438 22.562 20.719 1 40.47 808 SER B O 1
ATOM 13265 N N . ILE B 1 809 ? -31.25 22.656 20.297 1 44.59 809 ILE B N 1
ATOM 13266 C CA . ILE B 1 809 ? -31.578 22.438 18.891 1 44.59 809 ILE B CA 1
ATOM 13267 C C . ILE B 1 809 ? -31.297 20.984 18.516 1 44.59 809 ILE B C 1
ATOM 13269 O O . ILE B 1 809 ? -31.094 20.672 17.344 1 44.59 809 ILE B O 1
ATOM 13273 N N . ILE B 1 810 ? -30.922 20.203 19.391 1 49.12 810 ILE B N 1
ATOM 13274 C CA . ILE B 1 810 ? -30.828 18.797 19.016 1 49.12 810 ILE B CA 1
ATOM 13275 C C . ILE B 1 810 ? -32.156 18.344 18.391 1 49.12 810 ILE B C 1
ATOM 13277 O O . ILE B 1 810 ? -33.219 18.531 18.969 1 49.12 810 ILE B O 1
ATOM 13281 N N . ILE B 1 811 ? -32.312 18.266 17.109 1 53.84 811 ILE B N 1
ATOM 13282 C CA . ILE B 1 811 ? -33.5 17.859 16.391 1 53.84 811 ILE B CA 1
ATOM 13283 C C . ILE B 1 811 ? -34.25 16.781 17.188 1 53.84 811 ILE B C 1
ATOM 13285 O O . ILE B 1 811 ? -35.469 16.688 17.125 1 53.84 811 ILE B O 1
ATOM 13289 N N . GLY B 1 812 ? -33.75 16.391 18.422 1 58.12 812 GLY B N 1
ATOM 13290 C CA . GLY B 1 812 ? -34.406 15.492 19.359 1 58.12 812 GLY B CA 1
ATOM 13291 C C . GLY B 1 812 ? -34.812 14.172 18.734 1 58.12 812 GLY B C 1
ATOM 13292 O O . GLY B 1 812 ? -35.656 13.445 19.281 1 58.12 812 GLY B O 1
ATOM 13293 N N . HIS B 1 813 ? -34.406 13.797 17.359 1 71.69 813 HIS B N 1
ATOM 13294 C CA . HIS B 1 813 ? -34.875 12.539 16.797 1 71.69 813 HIS B CA 1
ATOM 13295 C C . HIS B 1 813 ? -33.875 11.414 17.016 1 71.69 813 HIS B C 1
ATOM 13297 O O . HIS B 1 813 ? -32.656 11.633 16.953 1 71.69 813 HIS B O 1
ATOM 13303 N N . THR B 1 814 ? -34.406 10.32 17.609 1 80.31 814 THR B N 1
ATOM 13304 C CA . THR B 1 814 ? -33.625 9.102 17.75 1 80.31 814 THR B CA 1
ATOM 13305 C C . THR B 1 814 ? -34.25 7.961 16.953 1 80.31 814 THR B C 1
ATOM 13307 O O . THR B 1 814 ? -35.469 7.93 16.781 1 80.31 814 THR B O 1
ATOM 13310 N N . SER B 1 815 ? -33.5 7.246 16.297 1 85.94 815 SER B N 1
ATOM 13311 C CA . SER B 1 815 ? -33.938 6.062 15.57 1 85.94 815 SER B CA 1
ATOM 13312 C C . SER B 1 815 ? -33.094 4.84 15.914 1 85.94 815 SER B C 1
ATOM 13314 O O . SER B 1 815 ? -31.891 4.945 16.047 1 85.94 815 SER B O 1
ATOM 13316 N N . TYR B 1 816 ? -33.844 3.752 16.234 1 89.88 816 TYR B N 1
ATOM 13317 C CA . TYR B 1 816 ? -33.156 2.488 16.516 1 89.88 816 TYR B CA 1
ATOM 13318 C C . TYR B 1 816 ? -33.719 1.377 15.625 1 89.88 816 TYR B C 1
ATOM 13320 O O . TYR B 1 816 ? -34.875 1.388 15.242 1 89.88 816 TYR B O 1
ATOM 13328 N N . HIS B 1 817 ? -32.844 0.493 15.266 1 91.56 817 HIS B N 1
ATOM 13329 C CA . HIS B 1 817 ? -33.281 -0.729 14.602 1 91.56 817 HIS B CA 1
ATOM 13330 C C . HIS B 1 817 ? -33.531 -1.847 15.609 1 91.56 817 HIS B C 1
ATOM 13332 O O . HIS B 1 817 ? -32.781 -2.006 16.562 1 91.56 817 HIS B O 1
ATOM 13338 N N . VAL B 1 818 ? -34.625 -2.502 15.453 1 90.81 818 VAL B N 1
ATOM 13339 C CA . VAL B 1 818 ? -34.938 -3.658 16.281 1 90.81 818 VAL B CA 1
ATOM 13340 C C . VAL B 1 818 ? -34.875 -4.934 15.445 1 90.81 818 VAL B C 1
ATOM 13342 O O . VAL B 1 818 ? -35.031 -4.883 14.219 1 90.81 818 VAL B O 1
ATOM 13345 N N . VAL B 1 819 ? -34.625 -6.035 16.078 1 91.88 819 VAL B N 1
ATOM 13346 C CA . VAL B 1 819 ? -34.469 -7.324 15.406 1 91.88 819 VAL B CA 1
ATOM 13347 C C . VAL B 1 819 ? -35.469 -8.32 15.953 1 91.88 819 VAL B C 1
ATOM 13349 O O . VAL B 1 819 ? -35.625 -8.461 17.172 1 91.88 819 VAL B O 1
ATOM 13352 N N . LYS B 1 820 ? -36.125 -8.977 15.008 1 87.69 820 LYS B N 1
ATOM 13353 C CA . LYS B 1 820 ? -37.125 -9.992 15.352 1 87.69 820 LYS B CA 1
ATOM 13354 C C . LYS B 1 820 ? -36.562 -11.391 15.203 1 87.69 820 LYS B C 1
ATOM 13356 O O . LYS B 1 820 ? -36.031 -11.742 14.148 1 87.69 820 LYS B O 1
ATOM 13361 N N . THR B 1 821 ? -36.5 -12.109 16.297 1 82.12 821 THR B N 1
ATOM 13362 C CA . THR B 1 821 ? -36.031 -13.484 16.266 1 82.12 821 THR B CA 1
ATOM 13363 C C . THR B 1 821 ? -37.125 -14.461 16.672 1 82.12 821 THR B C 1
ATOM 13365 O O . THR B 1 821 ? -37.938 -14.148 17.547 1 82.12 821 THR B O 1
ATOM 13368 N N . GLU B 1 822 ? -37.156 -15.625 15.922 1 73.06 822 GLU B N 1
ATOM 13369 C CA . GLU B 1 822 ? -38.156 -16.641 16.25 1 73.06 822 GLU B CA 1
ATOM 13370 C C . GLU B 1 822 ? -37.75 -17.453 17.484 1 73.06 822 GLU B C 1
ATOM 13372 O O . GLU B 1 822 ? -36.562 -17.672 17.719 1 73.06 822 GLU B O 1
ATOM 13377 N N . ASP B 1 823 ? -38.625 -17.578 18.469 1 58.94 823 ASP B N 1
ATOM 13378 C CA . ASP B 1 823 ? -38.344 -18.406 19.641 1 58.94 823 ASP B CA 1
ATOM 13379 C C . ASP B 1 823 ? -38.188 -19.875 19.25 1 58.94 823 ASP B C 1
ATOM 13381 O O . ASP B 1 823 ? -39.156 -20.578 19.031 1 58.94 823 ASP B O 1
ATOM 13385 N N . LEU B 1 824 ? -37.031 -20.344 18.75 1 52.09 824 LEU B N 1
ATOM 13386 C CA . LEU B 1 824 ? -36.781 -21.734 18.344 1 52.09 824 LEU B CA 1
ATOM 13387 C C . LEU B 1 824 ? -36.906 -22.672 19.531 1 52.09 824 LEU B C 1
ATOM 13389 O O . LEU B 1 824 ? -37.062 -23.891 19.344 1 52.09 824 LEU B O 1
ATOM 13393 N N . GLU B 1 825 ? -36.438 -22.5 20.719 1 48.34 825 GLU B N 1
ATOM 13394 C CA . GLU B 1 825 ? -36.438 -23.484 21.797 1 48.34 825 GLU B CA 1
ATOM 13395 C C . GLU B 1 825 ? -37.844 -23.984 22.094 1 48.34 825 GLU B C 1
ATOM 13397 O O . GLU B 1 825 ? -38.031 -25.172 22.406 1 48.34 825 GLU B O 1
ATOM 13402 N N . ASN B 1 826 ? -38.812 -23.172 22.344 1 45.66 826 ASN B N 1
ATOM 13403 C CA . ASN B 1 826 ? -40.125 -23.672 22.781 1 45.66 826 ASN B CA 1
ATOM 13404 C C . ASN B 1 826 ? -40.969 -24.141 21.594 1 45.66 826 ASN B C 1
ATOM 13406 O O . ASN B 1 826 ? -42.062 -24.688 21.781 1 45.66 826 ASN B O 1
ATOM 13410 N N . ASN B 1 827 ? -40.656 -23.844 20.266 1 37.41 827 ASN B N 1
ATOM 13411 C CA . ASN B 1 827 ? -41.344 -24.453 19.141 1 37.41 827 ASN B CA 1
ATOM 13412 C C . ASN B 1 827 ? -40.406 -25.312 18.297 1 37.41 827 ASN B C 1
ATOM 13414 O O . ASN B 1 827 ? -39.875 -24.859 17.281 1 37.41 827 ASN B O 1
ATOM 13418 N N . PRO B 1 828 ? -39.719 -26.375 18.906 1 37.22 828 PRO B N 1
ATOM 13419 C CA . PRO B 1 828 ? -38.781 -27.188 18.125 1 37.22 828 PRO B CA 1
ATOM 13420 C C . PRO B 1 828 ? -39.312 -27.484 16.719 1 37.22 828 PRO B C 1
ATOM 13422 O O . PRO B 1 828 ? -38.531 -27.391 15.742 1 37.22 828 PRO B O 1
ATOM 13425 N N . MET B 1 829 ? -40.219 -28.688 16.578 1 33.62 829 MET B N 1
ATOM 13426 C CA . MET B 1 829 ? -40.656 -29.562 15.492 1 33.62 829 MET B CA 1
ATOM 13427 C C . MET B 1 829 ? -41.594 -28.828 14.547 1 33.62 829 MET B C 1
ATOM 13429 O O . MET B 1 829 ? -42.469 -29.438 13.914 1 33.62 829 MET B O 1
ATOM 13433 N N . THR B 1 830 ? -41.969 -27.641 14.68 1 32.53 830 THR B N 1
ATOM 13434 C CA . THR B 1 830 ? -43.062 -27.375 13.734 1 32.53 830 THR B CA 1
ATOM 13435 C C . THR B 1 830 ? -42.562 -27.531 12.297 1 32.53 830 THR B C 1
ATOM 13437 O O . THR B 1 830 ? -41.594 -26.891 11.891 1 32.53 830 THR B O 1
ATOM 13440 N N . THR B 1 831 ? -42.719 -28.688 11.633 1 31.73 831 THR B N 1
ATOM 13441 C CA . THR B 1 831 ? -42.812 -28.953 10.203 1 31.73 831 THR B CA 1
ATOM 13442 C C . THR B 1 831 ? -43.281 -27.719 9.438 1 31.73 831 THR B C 1
ATOM 13444 O O . THR B 1 831 ? -44.031 -26.922 9.977 1 31.73 831 THR B O 1
ATOM 13447 N N . VAL B 1 832 ? -42.688 -27.344 8.273 1 35.91 832 VAL B N 1
ATOM 13448 C CA . VAL B 1 832 ? -42.906 -26.328 7.246 1 35.91 832 VAL B CA 1
ATOM 13449 C C . VAL B 1 832 ? -44.406 -26.062 7.113 1 35.91 832 VAL B C 1
ATOM 13451 O O . VAL B 1 832 ? -44.844 -25.297 6.246 1 35.91 832 VAL B O 1
ATOM 13454 N N . GLU B 1 833 ? -45.281 -27.062 7.691 1 34.25 833 GLU B N 1
ATOM 13455 C CA . GLU B 1 833 ? -46.625 -26.781 7.242 1 34.25 833 GLU B CA 1
ATOM 13456 C C . GLU B 1 833 ? -47.094 -25.406 7.711 1 34.25 833 GLU B C 1
ATOM 13458 O O . GLU B 1 833 ? -47.344 -24.516 6.891 1 34.25 833 GLU B O 1
ATOM 13463 N N . GLU B 1 834 ? -48.344 -25.422 8.5 1 33.59 834 GLU B N 1
ATOM 13464 C CA . GLU B 1 834 ? -49.25 -24.297 8.766 1 33.59 834 GLU B CA 1
ATOM 13465 C C . GLU B 1 834 ? -48.594 -23.312 9.75 1 33.59 834 GLU B C 1
ATOM 13467 O O . GLU B 1 834 ? -48.031 -23.734 10.758 1 33.59 834 GLU B O 1
ATOM 13472 N N . PRO B 1 835 ? -48.156 -22.078 9.344 1 38.09 835 PRO B N 1
ATOM 13473 C CA . PRO B 1 835 ? -47.812 -21.062 10.352 1 38.09 835 PRO B CA 1
ATOM 13474 C C . PRO B 1 835 ? -48.562 -21.266 11.672 1 38.09 835 PRO B C 1
ATOM 13476 O O . PRO B 1 835 ? -49.781 -21.188 11.711 1 38.09 835 PRO B O 1
ATOM 13479 N N . ASN B 1 836 ? -48.281 -22.266 12.414 1 39.16 836 ASN B N 1
ATOM 13480 C CA . ASN B 1 836 ? -48.969 -22.484 13.68 1 39.16 836 ASN B CA 1
ATOM 13481 C C . ASN B 1 836 ? -49.094 -21.203 14.477 1 39.16 836 ASN B C 1
ATOM 13483 O O . ASN B 1 836 ? -48.188 -20.359 14.492 1 39.16 836 ASN B O 1
ATOM 13487 N N . GLN B 1 837 ? -50.344 -20.719 14.852 1 41.38 837 GLN B N 1
ATOM 13488 C CA . GLN B 1 837 ? -51 -19.656 15.578 1 41.38 837 GLN B CA 1
ATOM 13489 C C . GLN B 1 837 ? -50.156 -19.172 16.75 1 41.38 837 GLN B C 1
ATOM 13491 O O . GLN B 1 837 ? -50.281 -18.016 17.172 1 41.38 837 GLN B O 1
ATOM 13496 N N . ASN B 1 838 ? -49.344 -19.984 17.516 1 45.78 838 ASN B N 1
ATOM 13497 C CA . ASN B 1 838 ? -48.812 -19.562 18.797 1 45.78 838 ASN B CA 1
ATOM 13498 C C . ASN B 1 838 ? -47.312 -19.219 18.688 1 45.78 838 ASN B C 1
ATOM 13500 O O . ASN B 1 838 ? -46.562 -19.484 19.625 1 45.78 838 ASN B O 1
ATOM 13504 N N . SER B 1 839 ? -46.781 -18.719 17.594 1 57.03 839 SER B N 1
ATOM 13505 C CA . SER B 1 839 ? -45.344 -18.484 17.562 1 57.03 839 SER B CA 1
ATOM 13506 C C . SER B 1 839 ? -45 -17.172 18.234 1 57.03 839 SER B C 1
ATOM 13508 O O . SER B 1 839 ? -45.625 -16.141 17.984 1 57.03 839 SER B O 1
ATOM 13510 N N . SER B 1 840 ? -44.281 -17.219 19.375 1 65.62 840 SER B N 1
ATOM 13511 C CA . SER B 1 840 ? -43.75 -16.047 20.062 1 65.62 840 SER B CA 1
ATOM 13512 C C . SER B 1 840 ? -42.438 -15.594 19.453 1 65.62 840 SER B C 1
ATOM 13514 O O . SER B 1 840 ? -41.625 -16.406 19.016 1 65.62 840 SER B O 1
ATOM 13516 N N . TYR B 1 841 ? -42.375 -14.32 19.125 1 77.88 841 TYR B N 1
ATOM 13517 C CA . TYR B 1 841 ? -41.156 -13.711 18.594 1 77.88 841 TYR B CA 1
ATOM 13518 C C . TYR B 1 841 ? -40.5 -12.812 19.641 1 77.88 841 TYR B C 1
ATOM 13520 O O . TYR B 1 841 ? -41.188 -12.195 20.453 1 77.88 841 TYR B O 1
ATOM 13528 N N . TYR B 1 842 ? -39.188 -12.891 19.734 1 82.5 842 TYR B N 1
ATOM 13529 C CA . TYR B 1 842 ? -38.406 -12 20.578 1 82.5 842 TYR B CA 1
ATOM 13530 C C . TYR B 1 842 ? -37.938 -10.781 19.781 1 82.5 842 TYR B C 1
ATOM 13532 O O . TYR B 1 842 ? -37.531 -10.898 18.625 1 82.5 842 TYR B O 1
ATOM 13540 N N . ILE B 1 843 ? -38.094 -9.625 20.406 1 86.69 843 ILE B N 1
ATOM 13541 C CA . ILE B 1 843 ? -37.625 -8.391 19.781 1 86.69 843 ILE B CA 1
ATOM 13542 C C . ILE B 1 843 ? -36.438 -7.836 20.578 1 86.69 843 ILE B C 1
ATOM 13544 O O . ILE B 1 843 ? -36.562 -7.586 21.781 1 86.69 843 ILE B O 1
ATOM 13548 N N . HIS B 1 844 ? -35.312 -7.691 19.938 1 90.62 844 HIS B N 1
ATOM 13549 C CA . HIS B 1 844 ? -34.094 -7.137 20.531 1 90.62 844 HIS B CA 1
ATOM 13550 C C . HIS B 1 844 ? -33.688 -5.82 19.859 1 90.62 844 HIS B C 1
ATOM 13552 O O . HIS B 1 844 ? -34.094 -5.555 18.734 1 90.62 844 HIS B O 1
ATOM 13558 N N . ALA B 1 845 ? -32.969 -4.992 20.641 1 91.88 845 ALA B N 1
ATOM 13559 C CA . ALA B 1 845 ? -32.344 -3.828 20.016 1 91.88 845 ALA B CA 1
ATOM 13560 C C . ALA B 1 845 ? -31.188 -4.242 19.109 1 91.88 845 ALA B C 1
ATOM 13562 O O . ALA B 1 845 ? -30.391 -5.109 19.469 1 91.88 845 ALA B O 1
ATOM 13563 N N . GLY B 1 846 ? -31.109 -3.711 17.969 1 92 846 GLY B N 1
ATOM 13564 C CA . GLY B 1 846 ? -30.047 -4.055 17.047 1 92 846 GLY B CA 1
ATOM 13565 C C . GLY B 1 846 ? -28.688 -3.518 17.469 1 92 846 GLY B C 1
ATOM 13566 O O . GLY B 1 846 ? -27.688 -4.234 17.422 1 92 846 GLY B O 1
ATOM 13567 N N . THR B 1 847 ? -28.656 -2.244 17.828 1 92.5 847 THR B N 1
ATOM 13568 C CA . THR B 1 847 ? -27.438 -1.581 18.297 1 92.5 847 THR B CA 1
ATOM 13569 C C . THR B 1 847 ? -27.625 -1.019 19.703 1 92.5 847 THR B C 1
ATOM 13571 O O . THR B 1 847 ? -28.75 -0.996 20.219 1 92.5 847 THR B O 1
ATOM 13574 N N . GLY B 1 848 ? -26.484 -0.602 20.297 1 92.25 848 GLY B N 1
ATOM 13575 C CA . GLY B 1 848 ? -26.547 -0.073 21.656 1 92.25 848 GLY B CA 1
ATOM 13576 C C . GLY B 1 848 ? -27.438 1.155 21.766 1 92.25 848 GLY B C 1
ATOM 13577 O O . GLY B 1 848 ? -27.297 2.098 20.984 1 92.25 848 GLY B O 1
ATOM 13578 N N . THR B 1 849 ? -28.328 1.128 22.75 1 91.31 849 THR B N 1
ATOM 13579 C CA . THR B 1 849 ? -29.203 2.27 22.984 1 91.31 849 THR B CA 1
ATOM 13580 C C . THR B 1 849 ? -28.438 3.436 23.594 1 91.31 849 THR B C 1
ATOM 13582 O O . THR B 1 849 ? -28.906 4.57 23.594 1 91.31 849 THR B O 1
ATOM 13585 N N . ASN B 1 850 ? -27.219 3.15 24.031 1 91 850 ASN B N 1
ATOM 13586 C CA . ASN B 1 850 ? -26.344 4.203 24.547 1 91 850 ASN B CA 1
ATOM 13587 C C . ASN B 1 850 ? -25.672 4.984 23.422 1 91 850 ASN B C 1
ATOM 13589 O O . ASN B 1 850 ? -25.062 6.027 23.656 1 91 850 ASN B O 1
ATOM 13593 N N . PHE B 1 851 ? -25.75 4.508 22.203 1 92.75 851 PHE B N 1
ATOM 13594 C CA . PHE B 1 851 ? -25.203 5.199 21.031 1 92.75 851 PHE B CA 1
ATOM 13595 C C . PHE B 1 851 ? -26.297 5.434 20 1 92.75 851 PHE B C 1
ATOM 13597 O O . PHE B 1 851 ? -26.312 4.777 18.953 1 92.75 851 PHE B O 1
ATOM 13604 N N . PRO B 1 852 ? -27.047 6.371 20.172 1 90.25 852 PRO B N 1
ATOM 13605 C CA . PRO B 1 852 ? -28.203 6.594 19.297 1 90.25 852 PRO B CA 1
ATOM 13606 C C . PRO B 1 852 ? -27.812 6.969 17.875 1 90.25 852 PRO B C 1
ATOM 13608 O O . PRO B 1 852 ? -28.625 6.867 16.953 1 90.25 852 PRO B O 1
ATOM 13611 N N . PHE B 1 853 ? -26.562 7.414 17.672 1 93.62 853 PHE B N 1
ATOM 13612 C CA . PHE B 1 853 ? -26.188 7.887 16.344 1 93.62 853 PHE B CA 1
ATOM 13613 C C . PHE B 1 853 ? -25.484 6.785 15.547 1 93.62 853 PHE B C 1
ATOM 13615 O O . PHE B 1 853 ? -24.984 7.023 14.445 1 93.62 853 PHE B O 1
ATOM 13622 N N . PHE B 1 854 ? -25.406 5.594 16.094 1 94.88 854 PHE B N 1
ATOM 13623 C CA . PHE B 1 854 ? -24.922 4.426 15.375 1 94.88 854 PHE B CA 1
ATOM 13624 C C . PHE B 1 854 ? -26.094 3.574 14.883 1 94.88 854 PHE B C 1
ATOM 13626 O O . PHE B 1 854 ? -26.969 3.215 15.664 1 94.88 854 PHE B O 1
ATOM 13633 N N . HIS B 1 855 ? -26.062 3.299 13.602 1 94.56 855 HIS B N 1
ATOM 13634 C CA . HIS B 1 855 ? -27.156 2.568 12.984 1 94.56 855 HIS B CA 1
ATOM 13635 C C . HIS B 1 855 ? -26.656 1.365 12.195 1 94.56 855 HIS B C 1
ATOM 13637 O O . HIS B 1 855 ? -25.516 1.37 11.711 1 94.56 855 HIS B O 1
ATOM 13643 N N . ILE B 1 856 ? -27.484 0.381 12.117 1 93.12 856 ILE B N 1
ATOM 13644 C CA . ILE B 1 856 ? -27.156 -0.787 11.305 1 93.12 856 ILE B CA 1
ATOM 13645 C C . ILE B 1 856 ? -27.234 -0.417 9.82 1 93.12 856 ILE B C 1
ATOM 13647 O O . ILE B 1 856 ? -26.328 -0.749 9.047 1 93.12 856 ILE B O 1
ATOM 13651 N N . GLU B 1 857 ? -28.297 0.263 9.461 1 93.38 857 GLU B N 1
ATOM 13652 C CA . GLU B 1 857 ? -28.516 0.814 8.125 1 93.38 857 GLU B CA 1
ATOM 13653 C C . GLU B 1 857 ? -28.828 2.305 8.188 1 93.38 857 GLU B C 1
ATOM 13655 O O . GLU B 1 857 ? -29.141 2.836 9.258 1 93.38 857 GLU B O 1
ATOM 13660 N N . ILE B 1 858 ? -28.719 2.916 7.066 1 95 858 ILE B N 1
ATOM 13661 C CA . ILE B 1 858 ? -29.031 4.34 7.031 1 95 858 ILE B CA 1
ATOM 13662 C C . ILE B 1 858 ? -30.5 4.559 7.391 1 95 858 ILE B C 1
ATOM 13664 O O . ILE B 1 858 ? -31.391 3.951 6.789 1 95 858 ILE B O 1
ATOM 13668 N N . PRO B 1 859 ? -30.75 5.32 8.352 1 91.5 859 PRO B N 1
ATOM 13669 C CA . PRO B 1 859 ? -32.125 5.574 8.742 1 91.5 859 PRO B CA 1
ATOM 13670 C C . PRO B 1 859 ? -32.938 6.23 7.633 1 91.5 859 PRO B C 1
ATOM 13672 O O . PRO B 1 859 ? -32.375 6.867 6.742 1 91.5 859 PRO B O 1
ATOM 13675 N N . ASP B 1 860 ? -34.219 5.988 7.684 1 90.12 860 ASP B N 1
ATOM 13676 C CA . ASP B 1 860 ? -35.125 6.68 6.781 1 90.12 860 ASP B CA 1
ATOM 13677 C C . ASP B 1 860 ? -35.438 8.094 7.273 1 90.12 860 ASP B C 1
ATOM 13679 O O . ASP B 1 860 ? -36.438 8.328 7.949 1 90.12 860 ASP B O 1
ATOM 13683 N N . PHE B 1 861 ? -34.656 8.984 6.867 1 90.81 861 PHE B N 1
ATOM 13684 C CA . PHE B 1 861 ? -34.719 10.359 7.348 1 90.81 861 PHE B CA 1
ATOM 13685 C C . PHE B 1 861 ? -36 11.047 6.84 1 90.81 861 PHE B C 1
ATOM 13687 O O . PHE B 1 861 ? -36.375 12.094 7.348 1 90.81 861 PHE B O 1
ATOM 13694 N N . SER B 1 862 ? -36.562 10.453 5.766 1 84.62 862 SER B N 1
ATOM 13695 C CA . SER B 1 862 ? -37.812 11.023 5.242 1 84.62 862 SER B CA 1
ATOM 13696 C C . SER B 1 862 ? -38.938 10.945 6.273 1 84.62 862 SER B C 1
ATOM 13698 O O . SER B 1 862 ? -39.875 11.727 6.223 1 84.62 862 SER B O 1
ATOM 13700 N N . LYS B 1 863 ? -38.75 10.062 7.164 1 81.38 863 LYS B N 1
ATOM 13701 C CA . LYS B 1 863 ? -39.75 9.867 8.188 1 81.38 863 LYS B CA 1
ATOM 13702 C C . LYS B 1 863 ? -39.469 10.711 9.422 1 81.38 863 LYS B C 1
ATOM 13704 O O . LYS B 1 863 ? -40.281 10.766 10.359 1 81.38 863 LYS B O 1
ATOM 13709 N N . TRP B 1 864 ? -38.281 11.367 9.32 1 82.75 864 TRP B N 1
ATOM 13710 C CA . TRP B 1 864 ? -37.906 12.195 10.469 1 82.75 864 TRP B CA 1
ATOM 13711 C C . TRP B 1 864 ? -38.5 13.586 10.352 1 82.75 864 TRP B C 1
ATOM 13713 O O . TRP B 1 864 ? -38.531 14.172 9.266 1 82.75 864 TRP B O 1
ATOM 13723 N N . ASN B 1 865 ? -39.438 13.953 11.07 1 69.94 865 ASN B N 1
ATOM 13724 C CA . ASN B 1 865 ? -39.938 15.32 11.039 1 69.94 865 ASN B CA 1
ATOM 13725 C C . ASN B 1 865 ? -38.812 16.328 11.375 1 69.94 865 ASN B C 1
ATOM 13727 O O . ASN B 1 865 ? -38.75 16.812 12.5 1 69.94 865 ASN B O 1
ATOM 13731 N N . ILE B 1 866 ? -37.906 16.484 10.414 1 68.69 866 ILE B N 1
ATOM 13732 C CA . ILE B 1 866 ? -36.75 17.328 10.633 1 68.69 866 ILE B CA 1
ATOM 13733 C C . ILE B 1 866 ? -37 18.734 10.094 1 68.69 866 ILE B C 1
ATOM 13735 O O . ILE B 1 866 ? -37.594 18.891 9.016 1 68.69 866 ILE B O 1
#

InterPro domains:
  IPR001902 SLC26A/SulP transporter [PTHR11814] (101-804)
  IPR001902 SLC26A/SulP transporter [TIGR00815] (114-808)
  IPR002645 STAS domain [PS50801] (651-797)
  IPR011547 SLC26A/SulP transporter domain [PF00916] (127-534)
  IPR018045 Sulphate anion transporter, conserved site [PS01130] (156-177)
  IPR036513 STAS domain superfamily [G3DSA:3.30.750.24] (641-808)
  IPR036513 STAS domain superfamily [SSF52091] (647-802)

Secondary structure (DSSP, 8-state):
----THHHHHHHHHHHHHHHHHTTTTS--------S----------S---------------S----------TTTEEE---PPPP-HHHHIIIIIGGGSSHHHHHHHHHHT-THHHHGGG--HHHHHHHHHHHHHHHHHHHHHHHHHHHHTTS-HHHHHHHHHHHHHHHHHH-S-SS-EEE--HHHHHHHHHHHHHHHHHS-TTGGGT--HHHHHHHHHHHHHHHHHHHHHTT-GGGGGGS-HHHHHHHHHHHHHHHHHHHHHHHHT-GGGS-TTS-HHHHHHHHHHTGGG--THHHHHHHHHHHHHHHHHIIIIIHHHHHHHH-TT-TTHHHHHHHHHHHHHTHHHHHHHHHHHHHHHHHTT--GGG-SS-B------S--S-S---PPTTHHHHHGGGHHHHHHHHHHHHHHHHHHHHHHTT----HHHHHHHHHHHHHHHGGGTPPP-EEEHHHHHHHHHTT--STTHHHHHHHHHHHHHHHSHHHHTT-BHHHHHHHHHHHHGGGSPPHHHHHHHHHH-HHHHHHHHHHHHHHHHT-HHHHHHHHHHHHHHHHHHHHHS---EEEEEEEEEEEESPEEESSS-EEEE--SSS-EE-BEE-TTS--EE--EE---S-----EEEEEETTHHHHTSS-TTPPPBPPPTTEEEEE-SS-B-TTTHHHHHHHHHHHHHHHS--SS-GGGS-GGGS-TT---S----HHHHHHHHHHHTTS---------------PPPP-EEEEE-TT---B-HHHHHHHHHHHHHHHHHHTSPPEEEEE----HHHHHHHHHTTTTS--GGG--GGGS----EEEEEEEE-TTTS----SSS--TT-EEEEEESS-TT-TTEESS---GGGS--/----THHHHHHHHHHHHHHHHHTTTTS--------S----------S---------------S----------TTTEEE---PPPP-HHHHIIIIIGGGSSHHHHHHHHHHT-THHHHGGG--HHHHHHHHHHHHHHHHHHHHHHHHHHHHTTS-HHHHHHHHHHHHHHHHHH-S-SS-EEE--HHHHHHHHHHHHHHHHHS-TTGGGT--HHHHHHHHHHHHHHHHHHHHHTT-GGGGGGS-HHHHHHHHHHHHHHHHHHHHHHHHT-GGGS-TTS-HHHHHHHHHHTGGG--THHHHHHHHHHHHHHHHHIIIIIHHHHHHHH-TT-TTHHHHHHHHHHHHHTHHHHHHHHHHHHHHHHHTT--GGG-SS-B------S--S-S---PPTTHHHHHGGGHHHHHHHHHHHHHHHHHHHHHHTT----HHHHHHHHHHHHHHHGGGTPPP-EEEHHHHHHHHHTT--STTHHHHHHHHHHHHHHHSHHHHTT-BHHHHHHHHHHHHGGGSPPHHHHHHHHHH-HHHHHHHHHHHHHHHHS-HHHHHHHHHHHHHHHHHHHHHS---EEEEEEEEEEEESPEEESSS-EEEE--SSS-EE-BEE-TTS--EE--EE---S-----EEEEEETTHHHHTSS-TTPPPBPPPTTEEEEE-SS-B-TTTHHHHHHHHHHHHHHHS--SS-GGGS-GGGS-TT---S----HHHHHHHHHHHTTS---------------PPPP-EEEEE-TT---B-HHHHHHHHHHHHHHHHHHTSPPEEEEE----HHHHHHHHHTTTTS--GGG--GGGS----EEEEEEEE--SSS----SSS--TT-EEEEEESS-TT-TTEESS---GGGS--

Organism: Vanderwaltozyma polyspora (strain ATCC 22028 / DSM 70294 / BCRC 21397 / CBS 2163 / NBRC 10782 / NRRL Y-8283 / UCD 57-17) (NCBI:txid436907)

Nearest PDB structures (foldseek):
  7lgu-assembly1_A  TM=7.410E-01  e=7.741E-31  Homo sapiens
  7xul-assembly1_A  TM=7.490E-01  e=3.049E-30  Homo sapiens
  8opq-assembly1_B  TM=7.776E-01  e=1.312E-29  Homo sapiens
  8sh3-assembly1_C  TM=7.957E-01  e=1.095E-28  Sus scrofa
  7xuj-assembly1_B  TM=7.450E-01  e=2.781E-29  Homo sapiens

pLDDT: mean 79.97, std 22.91, range [15.91, 97.88]

Radius of gyration: 40.91 Å; Cα contacts (8 Å, |Δi|>4): 2921; chains: 2; bounding box: 112×123×139 Å